Protein AF-0000000072570209 (afdb_homodimer)

Radius of gyration: 42.88 Å; Cα contacts (8 Å, |Δi|>4): 3828; chains: 2; bounding box: 96×128×105 Å

pLDDT: mean 92.0, std 7.82, range [33.78, 98.81]

Sequence (1738 aa):
MKIVKKRIYEGKNIYSHKKCIRIDVDLEGYSEIPSKKIPNFNFNIVEILPELKKHRCGIDEEGGFVKRLEEGTYLAHICEHCIIAIQNILGMDVSYGKAREIKGELYYIIVQYEYENTAIEIINLAVDLINSLIKSSPINFNGRLQEIKQTLQRETIGPSTKSICDAAKNYGLPVTELGKSGIYQIGYGKQGRIIEAAISNKTNCVGVDISCDKFLTKQLLDIQNIPVAEGRKVFNIIGLLREAEFIGYPVVIKPQYGNKGKGVMLNLKNEKELIKAYTSLLKITKDIIIEKYVKGNDYRICVVDYKVVAASLRVVPFVIGDGKSNIKALINILNNDPLRGQDHEKPLTTIKFDKELCNCLYRQNMSLDYIPNKGEKVILRENANLSTGGIAVDCTDDVCDENIDYCIRAAKALGLDICGVDICTEDISIPINKQNGIVMEVNAAPGIRMHHFPSQGKKRDVGKAIVDMLYEGRPSNIPVISVTGTNGKTTTTRMIGHVLKMMGMTTGITSTDGIYINDKCIHKGDDSGFNSAKTLLLNRDVEAVVLETARGGLVRRGLAYDLADVAVITNITNDHLGLDGIDSMEDLMFVKSLVGEEVKKNGYTVINADDKYSKRILDRISCEKIYFSKSKDNELIKENINNGKIAVFIEDNNICVINNHRKYLIISIDELPISYNGILTYNIENAMAACAALVGLNIDYCMISKGFSDFMPCDDNEGRFNMFEYYGRKVILDYGHNIEGYKAVLSCINKLKTKNRLIGVVGVPGDRQDNVIKEIGEICCEYLDEIIIKEDKDRRGRSIGEVSQLLKISILKNSNKKNVKVYLDEVDALEYAIKISKKDDIIIVFYENIEPLLNYINNNEQERINKMSMKIVKKRIYEGKNIYSHKKCIRIDVDLEGYSEIPSKKIPNFNFNIVEILPELKKHRCGIDEEGGFVKRLEEGTYLAHICEHCIIAIQNILGMDVSYGKAREIKGELYYIIVQYEYENTAIEIINLAVDLINSLIKSSPINFNGRLQEIKQTLQRETIGPSTKSICDAAKNYGLPVTELGKSGIYQIGYGKQGRIIEAAISNKTNCVGVDISCDKFLTKQLLDIQNIPVAEGRKVFNIIGLLREAEFIGYPVVIKPQYGNKGKGVMLNLKNEKELIKAYTSLLKITKDIIIEKYVKGNDYRICVVDYKVVAASLRVVPFVIGDGKSNIKALINILNNDPLRGQDHEKPLTTIKFDKELCNCLYRQNMSLDYIPNKGEKVILRENANLSTGGIAVDCTDDVCDENIDYCIRAAKALGLDICGVDICTEDISIPINKQNGIVMEVNAAPGIRMHHFPSQGKKRDVGKAIVDMLYEGRPSNIPVISVTGTNGKTTTTRMIGHVLKMMGMTTGITSTDGIYINDKCIHKGDDSGFNSAKTLLLNRDVEAVVLETARGGLVRRGLAYDLADVAVITNITNDHLGLDGIDSMEDLMFVKSLVGEEVKKNGYTVINADDKYSKRILDRISCEKIYFSKSKDNELIKENINNGKIAVFIEDNNICVINNHRKYLIISIDELPISYNGILTYNIENAMAACAALVGLNIDYCMISKGFSDFMPCDDNEGRFNMFEYYGRKVILDYGHNIEGYKAVLSCINKLKTKNRLIGVVGVPGDRQDNVIKEIGEICCEYLDEIIIKEDKDRRGRSIGEVSQLLKISILKNSNKKNVKVYLDEVDALEYAIKISKKDDIIIVFYENIEPLLNYINNNEQERINKMS

Nearest PDB structures (foldseek):
  7waf-assembly1_B  TM=9.397E-01  e=1.041E-94  Trichodesmium erythraeum IMS101
  7lgj-assembly1_A  TM=8.946E-01  e=3.922E-91  Synechocystis sp. PCC 6714
  7txv-assembly1_A  TM=8.573E-01  e=1.806E-90  Synechocystis sp. PCC 6714
  7lgm-assembly1_B  TM=8.767E-01  e=8.251E-58  Acinetobacter baylyi ADP1
  7ta5-assembly1_A  TM=8.025E-01  e=1.215E-44  Gloeothece citriformis

Structure (mmCIF, N/CA/C/O backbone):
data_AF-0000000072570209-model_v1
#
loop_
_entity.id
_entity.type
_entity.pdbx_description
1 polymer 'Cyanophycin synthetase'
#
loop_
_atom_site.group_PDB
_atom_site.id
_atom_site.type_symbol
_atom_site.label_atom_id
_atom_site.label_alt_id
_atom_site.label_comp_id
_atom_site.label_asym_id
_atom_site.label_entity_id
_atom_site.label_seq_id
_atom_site.pdbx_PDB_ins_code
_atom_site.Cartn_x
_atom_site.Cartn_y
_atom_site.Cartn_z
_atom_site.occupancy
_atom_site.B_iso_or_equiv
_atom_site.auth_seq_id
_atom_site.auth_comp_id
_atom_site.auth_asym_id
_atom_site.auth_atom_id
_atom_site.pdbx_PDB_model_num
ATOM 1 N N . MET A 1 1 ? 14.461 29.156 40.906 1 93.81 1 MET A N 1
ATOM 2 C CA . MET A 1 1 ? 13.984 29.438 39.562 1 93.81 1 MET A CA 1
ATOM 3 C C . MET A 1 1 ? 12.82 28.531 39.188 1 93.81 1 MET A C 1
ATOM 5 O O . MET A 1 1 ? 12.836 27.344 39.5 1 93.81 1 MET A O 1
ATOM 9 N N . LYS A 1 2 ? 11.727 29.078 38.625 1 94.81 2 LYS A N 1
ATOM 10 C CA . LYS A 1 2 ? 10.531 28.312 38.281 1 94.81 2 LYS A CA 1
ATOM 11 C C . LYS A 1 2 ? 10.094 28.609 36.844 1 94.81 2 LYS A C 1
ATOM 13 O O . LYS A 1 2 ? 10.07 29.781 36.438 1 94.81 2 LYS A O 1
ATOM 18 N N . ILE A 1 3 ? 9.82 27.531 36.156 1 94.56 3 ILE A N 1
ATOM 19 C CA . ILE A 1 3 ? 9.328 27.703 34.781 1 94.56 3 ILE A CA 1
ATOM 20 C C . ILE A 1 3 ? 7.855 28.109 34.812 1 94.56 3 ILE A C 1
ATOM 22 O O . ILE A 1 3 ? 7.027 27.422 35.406 1 94.56 3 ILE A O 1
ATOM 26 N N . VAL A 1 4 ? 7.527 29.188 34.188 1 93.56 4 VAL A N 1
ATOM 27 C CA . VAL A 1 4 ? 6.172 29.734 34.188 1 93.56 4 VAL A CA 1
ATOM 28 C C . VAL A 1 4 ? 5.449 29.328 32.906 1 93.56 4 VAL A C 1
ATOM 30 O O . VAL A 1 4 ? 4.242 29.078 32.906 1 93.56 4 VAL A O 1
ATOM 33 N N . LYS A 1 5 ? 6.133 29.422 31.844 1 92.75 5 LYS A N 1
ATOM 34 C CA . LYS A 1 5 ? 5.539 29.172 30.531 1 92.75 5 LYS A CA 1
ATOM 35 C C . LYS A 1 5 ? 6.566 28.594 29.562 1 92.75 5 LYS A C 1
ATOM 37 O O . LYS A 1 5 ? 7.758 28.906 29.656 1 92.75 5 LYS A O 1
ATOM 42 N N . LYS A 1 6 ? 6.129 27.703 28.781 1 93.5 6 LYS A N 1
ATOM 43 C CA . LYS A 1 6 ? 6.957 27.141 27.703 1 93.5 6 LYS A CA 1
ATOM 44 C C . LYS A 1 6 ? 6.309 27.359 26.344 1 93.5 6 LYS A C 1
ATOM 46 O O . LYS A 1 6 ? 5.094 27.234 26.203 1 93.5 6 LYS A O 1
ATOM 51 N N . ARG A 1 7 ? 7.012 27.781 25.344 1 93.5 7 ARG A N 1
ATOM 52 C CA . ARG A 1 7 ? 6.582 27.906 23.953 1 93.5 7 ARG A CA 1
ATOM 53 C C . ARG A 1 7 ? 7.543 27.172 23.016 1 93.5 7 ARG A C 1
ATOM 55 O O . ARG A 1 7 ? 8.758 27.391 23.078 1 93.5 7 ARG A O 1
ATOM 62 N N . ILE A 1 8 ? 6.957 26.344 22.266 1 93.94 8 ILE A N 1
ATOM 63 C CA . ILE A 1 8 ? 7.777 25.562 21.344 1 93.94 8 ILE A CA 1
ATOM 64 C C . ILE A 1 8 ? 7.629 26.125 19.938 1 93.94 8 ILE A C 1
ATOM 66 O O . ILE A 1 8 ? 6.512 26.281 19.438 1 93.94 8 ILE A O 1
ATOM 70 N N . TYR A 1 9 ? 8.688 26.453 19.266 1 94.88 9 TYR A N 1
ATOM 71 C CA . TYR A 1 9 ? 8.727 26.891 17.875 1 94.88 9 TYR A CA 1
ATOM 72 C C . TYR A 1 9 ? 9.281 25.797 16.969 1 94.88 9 TYR A C 1
ATOM 74 O O . TYR A 1 9 ? 10.5 25.609 16.906 1 94.88 9 TYR A O 1
ATOM 82 N N . GLU A 1 10 ? 8.469 25.188 16.219 1 91.31 10 GLU A N 1
ATOM 83 C CA . GLU A 1 10 ? 8.844 24.047 15.375 1 91.31 10 GLU A CA 1
ATOM 84 C C . GLU A 1 10 ? 9.438 24.516 14.047 1 91.31 10 GLU A C 1
ATOM 86 O O . GLU A 1 10 ? 10.094 23.75 13.344 1 91.31 10 GLU A O 1
ATOM 91 N N . GLY A 1 11 ? 9.18 25.781 13.68 1 89.44 11 GLY A N 1
ATOM 92 C CA . GLY A 1 11 ? 9.688 26.359 12.445 1 89.44 11 GLY A CA 1
ATOM 93 C C . GLY A 1 11 ? 10.438 27.656 12.664 1 89.44 11 GLY A C 1
ATOM 94 O O . GLY A 1 11 ? 10.836 27.969 13.789 1 89.44 11 GLY A O 1
ATOM 95 N N . LYS A 1 12 ? 10.594 28.344 11.578 1 93.75 12 LYS A N 1
ATOM 96 C CA . LYS A 1 12 ? 11.227 29.656 11.664 1 93.75 12 LYS A CA 1
ATOM 97 C C . LYS A 1 12 ? 10.398 30.625 12.5 1 93.75 12 LYS A C 1
ATOM 99 O O . LYS A 1 12 ? 9.172 30.609 12.438 1 93.75 12 LYS A O 1
ATOM 104 N N . ASN A 1 13 ? 11.078 31.297 13.305 1 93.69 13 ASN A N 1
ATOM 105 C CA . ASN A 1 13 ? 10.375 32.156 14.242 1 93.69 13 ASN A CA 1
ATOM 106 C C . ASN A 1 13 ? 11.094 33.5 14.414 1 93.69 13 ASN A C 1
ATOM 108 O O . ASN A 1 13 ? 12.078 33.781 13.727 1 93.69 13 ASN A O 1
ATOM 112 N N . ILE A 1 14 ? 10.578 34.312 15.289 1 91.81 14 ILE A N 1
ATOM 113 C CA . ILE A 1 14 ? 11.039 35.719 15.406 1 91.81 14 ILE A CA 1
ATOM 114 C C . ILE A 1 14 ? 12.383 35.75 16.125 1 91.81 14 ILE A C 1
ATOM 116 O O . ILE A 1 14 ? 13.102 36.75 16.062 1 91.81 14 ILE A O 1
ATOM 120 N N . TYR A 1 15 ? 12.773 34.625 16.766 1 91.31 15 TYR A N 1
ATOM 121 C CA . TYR A 1 15 ? 14.016 34.625 17.516 1 91.31 15 TYR A CA 1
ATOM 122 C C . TYR A 1 15 ? 15.148 34 16.703 1 91.31 15 TYR A C 1
ATOM 124 O O . TYR A 1 15 ? 16.312 34.375 16.859 1 91.31 15 TYR A O 1
ATOM 132 N N . SER A 1 16 ? 14.734 33.031 15.961 1 90.94 16 SER A N 1
ATOM 133 C CA . SER A 1 16 ? 15.734 32.312 15.211 1 90.94 16 SER A CA 1
ATOM 134 C C . SER A 1 16 ? 15.117 31.625 13.984 1 90.94 16 SER A C 1
ATOM 136 O O . SER A 1 16 ? 13.93 31.312 13.977 1 90.94 16 SER A O 1
ATOM 138 N N . HIS A 1 17 ? 15.953 31.375 12.984 1 90.25 17 HIS A N 1
ATOM 139 C CA . HIS A 1 17 ? 15.508 30.641 11.805 1 90.25 17 HIS A CA 1
ATOM 140 C C . HIS A 1 17 ? 15.633 29.141 12.023 1 90.25 17 HIS A C 1
ATOM 142 O O . HIS A 1 17 ? 15.383 28.359 11.102 1 90.25 17 HIS A O 1
ATOM 148 N N . LYS A 1 18 ? 15.953 28.781 13.258 1 91.06 18 LYS A N 1
ATOM 149 C CA . LYS A 1 18 ? 16.031 27.391 13.672 1 91.06 18 LYS A CA 1
ATOM 150 C C . LYS A 1 18 ? 14.922 27.047 14.664 1 91.06 18 LYS A C 1
ATOM 152 O O . LYS A 1 18 ? 14.234 27.938 15.164 1 91.06 18 LYS A O 1
ATOM 157 N N . LYS A 1 19 ? 14.773 25.766 14.906 1 92.31 19 LYS A N 1
ATOM 158 C CA . LYS A 1 19 ? 13.844 25.328 15.945 1 92.31 19 LYS A CA 1
ATOM 159 C C . LYS A 1 19 ? 14.312 25.781 17.328 1 92.31 19 LYS A C 1
ATOM 161 O O . LYS A 1 19 ? 15.492 25.625 17.672 1 92.31 19 LYS A O 1
ATOM 166 N N . CYS A 1 20 ? 13.43 26.344 18.094 1 95.81 20 CYS A N 1
ATOM 167 C CA . CYS A 1 20 ? 13.797 26.812 19.422 1 95.81 20 CYS A CA 1
ATOM 168 C C . CYS A 1 20 ? 12.664 26.594 20.422 1 95.81 20 CYS A C 1
ATOM 170 O O . CYS A 1 20 ? 11.531 26.328 20.031 1 95.81 20 CYS A O 1
ATOM 172 N N . ILE A 1 21 ? 13.023 26.625 21.625 1 96.5 21 ILE A N 1
ATOM 173 C CA . ILE A 1 21 ? 12.062 26.594 22.734 1 96.5 21 ILE A CA 1
ATOM 174 C C . ILE A 1 21 ? 12.281 27.828 23.625 1 96.5 21 ILE A C 1
ATOM 176 O O . ILE A 1 21 ? 13.406 28.141 23.984 1 96.5 21 ILE A O 1
ATOM 180 N N . ARG A 1 22 ? 11.227 28.547 23.859 1 95.81 22 ARG A N 1
ATOM 181 C CA . ARG A 1 22 ? 11.258 29.656 24.812 1 95.81 22 ARG A CA 1
ATOM 182 C C . ARG A 1 22 ? 10.641 29.25 26.141 1 95.81 22 ARG A C 1
ATOM 184 O O . ARG A 1 22 ? 9.539 28.688 26.172 1 95.81 22 ARG A O 1
ATOM 191 N N . ILE A 1 23 ? 11.391 29.5 27.172 1 96.31 23 ILE A N 1
ATOM 192 C CA . ILE A 1 23 ? 10.828 29.281 28.5 1 96.31 23 ILE A CA 1
ATOM 193 C C . ILE A 1 23 ? 10.836 30.594 29.281 1 96.31 23 ILE A C 1
ATOM 195 O O . ILE A 1 23 ? 11.805 31.359 29.219 1 96.31 23 ILE A O 1
ATOM 199 N N . ASP A 1 24 ? 9.734 30.875 29.844 1 95.69 24 ASP A N 1
ATOM 200 C CA . ASP A 1 24 ? 9.656 31.969 30.797 1 95.69 24 ASP A CA 1
ATOM 201 C C . ASP A 1 24 ? 9.906 31.484 32.219 1 95.69 24 ASP A C 1
ATOM 203 O O . ASP A 1 24 ? 9.266 30.547 32.688 1 95.69 24 ASP A O 1
ATOM 207 N N . VAL A 1 25 ? 10.867 32.156 32.844 1 96.06 25 VAL A N 1
ATOM 208 C CA . VAL A 1 25 ? 11.25 31.688 34.156 1 96.06 25 VAL A CA 1
ATOM 209 C C . VAL A 1 25 ? 11.133 32.812 35.188 1 96.06 25 VAL A C 1
ATOM 211 O O . VAL A 1 25 ? 11.383 33.969 34.844 1 96.06 25 VAL A O 1
ATOM 214 N N . ASP A 1 26 ? 10.633 32.438 36.281 1 96.56 26 ASP A N 1
ATOM 215 C CA . ASP A 1 26 ? 10.664 33.312 37.469 1 96.56 26 ASP A CA 1
ATOM 216 C C . ASP A 1 26 ? 11.906 33.031 38.312 1 96.56 26 ASP A C 1
ATOM 218 O O . ASP A 1 26 ? 12.086 31.922 38.812 1 96.56 26 ASP A O 1
ATOM 222 N N . LEU A 1 27 ? 12.781 34.062 38.5 1 95.25 27 LEU A N 1
ATOM 223 C CA . LEU A 1 27 ? 14.055 33.844 39.188 1 95.25 27 LEU A CA 1
ATOM 224 C C . LEU A 1 27 ? 13.875 33.906 40.688 1 95.25 27 LEU A C 1
ATOM 226 O O . LEU A 1 27 ? 14.82 33.688 41.438 1 95.25 27 LEU A O 1
ATOM 230 N N . GLU A 1 28 ? 12.703 34.156 41.125 1 93.38 28 GLU A N 1
ATOM 231 C CA . GLU A 1 28 ? 12.281 34.062 42.5 1 93.38 28 GLU A CA 1
ATOM 232 C C . GLU A 1 28 ? 13.234 34.812 43.438 1 93.38 28 GLU A C 1
ATOM 234 O O . GLU A 1 28 ? 13.711 34.281 44.438 1 93.38 28 GLU A O 1
ATOM 239 N N . GLY A 1 29 ? 13.609 36 43.094 1 91.75 29 GLY A N 1
ATOM 240 C CA . GLY A 1 29 ? 14.383 36.875 43.969 1 91.75 29 GLY A CA 1
ATOM 241 C C . GLY A 1 29 ? 15.859 36.906 43.594 1 91.75 29 GLY A C 1
ATOM 242 O O . GLY A 1 29 ? 16.641 37.656 44.219 1 91.75 29 GLY A O 1
ATOM 243 N N . TYR A 1 30 ? 16.312 36.25 42.625 1 92.81 30 TYR A N 1
ATOM 244 C CA . TYR A 1 30 ? 17.734 36.188 42.281 1 92.81 30 TYR A CA 1
ATOM 245 C C . TYR A 1 30 ? 18.047 37.031 41.062 1 92.81 30 TYR A C 1
ATOM 247 O O . TYR A 1 30 ? 19.125 36.875 40.469 1 92.81 30 TYR A O 1
ATOM 255 N N . SER A 1 31 ? 17.172 37.844 40.625 1 90.19 31 SER A N 1
ATOM 256 C CA . SER A 1 31 ? 17.375 38.625 39.406 1 90.19 31 SER A CA 1
ATOM 257 C C . SER A 1 31 ? 18.562 39.562 39.531 1 90.19 31 SER A C 1
ATOM 259 O O . SER A 1 31 ? 19.219 39.875 38.531 1 90.19 31 SER A O 1
ATOM 261 N N . GLU A 1 32 ? 18.922 39.938 40.719 1 88.5 32 GLU A N 1
ATOM 262 C CA . GLU A 1 32 ? 20 40.906 40.906 1 88.5 32 GLU A CA 1
ATOM 263 C C . GLU A 1 32 ? 21.172 40.25 41.656 1 88.5 32 GLU A C 1
ATOM 265 O O . GLU A 1 32 ? 22.047 40.969 42.156 1 88.5 32 GLU A O 1
ATOM 270 N N . ILE A 1 33 ? 21.203 39.031 41.719 1 92.88 33 ILE A N 1
ATOM 271 C CA . ILE A 1 33 ? 22.281 38.344 42.406 1 92.88 33 ILE A CA 1
ATOM 272 C C . ILE A 1 33 ? 23.188 37.656 41.375 1 92.88 33 ILE A C 1
ATOM 274 O O . ILE A 1 33 ? 22.797 36.656 40.781 1 92.88 33 ILE A O 1
ATOM 278 N N . PRO A 1 34 ? 24.328 38.188 41.25 1 93.56 34 PRO A N 1
ATOM 279 C CA . PRO A 1 34 ? 25.266 37.562 40.344 1 93.56 34 PRO A CA 1
ATOM 280 C C . PRO A 1 34 ? 25.797 36.219 40.844 1 93.56 34 PRO A C 1
ATOM 282 O O . PRO A 1 34 ? 25.719 35.938 42.062 1 93.56 34 PRO A O 1
ATOM 285 N N . SER A 1 35 ? 26.234 35.406 39.969 1 92.94 35 SER A N 1
ATOM 286 C CA . SER A 1 35 ? 26.688 34.062 40.281 1 92.94 35 SER A CA 1
ATOM 287 C C . SER A 1 35 ? 27.781 34.094 41.344 1 92.94 35 SER A C 1
ATOM 289 O O . SER A 1 35 ? 27.859 33.188 42.188 1 92.94 35 SER A O 1
ATOM 291 N N . LYS A 1 36 ? 28.609 35.094 41.312 1 92.06 36 LYS A N 1
ATOM 292 C CA . LYS A 1 36 ? 29.75 35.156 42.25 1 92.06 36 LYS A CA 1
ATOM 293 C C . LYS A 1 36 ? 29.281 35.312 43.688 1 92.06 36 LYS A C 1
ATOM 295 O O . LYS A 1 36 ? 30.016 35 44.625 1 92.06 36 LYS A O 1
ATOM 300 N N . LYS A 1 37 ? 28.141 35.781 43.875 1 93.88 37 LYS A N 1
ATOM 301 C CA . LYS A 1 37 ? 27.609 36.031 45.219 1 93.88 37 LYS A CA 1
ATOM 302 C C . LYS A 1 37 ? 26.953 34.75 45.781 1 93.88 37 LYS A C 1
ATOM 304 O O . LYS A 1 37 ? 26.594 34.719 46.969 1 93.88 37 LYS A O 1
ATOM 309 N N . ILE A 1 38 ? 26.75 33.844 45 1 93.38 38 ILE A N 1
ATOM 310 C CA . ILE A 1 38 ? 26.188 32.594 45.438 1 93.38 38 ILE A CA 1
ATOM 311 C C . ILE A 1 38 ? 27.312 31.656 45.875 1 93.38 38 ILE A C 1
ATOM 313 O O . ILE A 1 38 ? 28.188 31.297 45.094 1 93.38 38 ILE A O 1
ATOM 317 N N . PRO A 1 39 ? 27.359 31.234 47.062 1 91.75 39 PRO A N 1
ATOM 318 C CA . PRO A 1 39 ? 28.469 30.453 47.594 1 91.75 39 PRO A CA 1
ATOM 319 C C . PRO A 1 39 ? 28.703 29.141 46.844 1 91.75 39 PRO A C 1
ATOM 321 O O . PRO A 1 39 ? 27.766 28.344 46.688 1 91.75 39 PRO A O 1
ATOM 324 N N . ASN A 1 40 ? 29.938 28.906 46.344 1 91.88 40 ASN A N 1
ATOM 325 C CA . ASN A 1 40 ? 30.438 27.672 45.75 1 91.88 40 ASN A CA 1
ATOM 326 C C . ASN A 1 40 ? 29.672 27.328 44.469 1 91.88 40 ASN A C 1
ATOM 328 O O . ASN A 1 40 ? 29.703 26.188 44 1 91.88 40 ASN A O 1
ATOM 332 N N . PHE A 1 41 ? 28.875 28.266 43.969 1 94.38 41 PHE A N 1
ATOM 333 C CA . PHE A 1 41 ? 28.031 28.016 42.812 1 94.38 41 PHE A CA 1
ATOM 334 C C . PHE A 1 41 ? 28.859 27.797 41.562 1 94.38 41 PHE A C 1
ATOM 336 O O . PHE A 1 41 ? 28.672 26.812 40.844 1 94.38 41 PHE A O 1
ATOM 343 N N . ASN A 1 42 ? 29.812 28.688 41.344 1 93.94 42 ASN A N 1
ATOM 344 C CA . ASN A 1 42 ? 30.609 28.672 40.125 1 93.94 42 ASN A CA 1
ATOM 345 C C . ASN A 1 42 ? 31.453 27.406 40.031 1 93.94 42 ASN A C 1
ATOM 347 O O . ASN A 1 42 ? 31.5 26.766 38.969 1 93.94 42 ASN A O 1
ATOM 351 N N . PHE A 1 43 ? 31.969 27.016 41.125 1 93.19 43 PHE A N 1
ATOM 352 C CA . PHE A 1 43 ? 32.812 25.844 41.125 1 93.19 43 PHE A CA 1
ATOM 353 C C . PHE A 1 43 ? 32 24.578 40.906 1 93.19 43 PHE A C 1
ATOM 355 O O . PHE A 1 43 ? 32.375 23.734 40.062 1 93.19 43 PHE A O 1
ATOM 362 N N . ASN A 1 44 ? 30.938 24.438 41.562 1 94.69 44 ASN A N 1
ATOM 363 C CA . ASN A 1 44 ? 30.125 23.234 41.531 1 94.69 44 ASN A CA 1
ATOM 364 C C . ASN A 1 44 ? 29.484 23.031 40.156 1 94.69 44 ASN A C 1
ATOM 366 O O . ASN A 1 44 ? 29.406 21.906 39.656 1 94.69 44 ASN A O 1
ATOM 370 N N . ILE A 1 45 ? 28.984 24.094 39.531 1 95.12 45 ILE A N 1
ATOM 371 C CA . ILE A 1 45 ? 28.281 23.969 38.25 1 95.12 45 ILE A CA 1
ATOM 372 C C . ILE A 1 45 ? 29.266 23.547 37.156 1 95.12 45 ILE A C 1
ATOM 374 O O . ILE A 1 45 ? 28.922 22.75 36.281 1 95.12 45 ILE A O 1
ATOM 378 N N . VAL A 1 46 ? 30.516 24.016 37.219 1 94.38 46 VAL A N 1
ATOM 379 C CA . VAL A 1 46 ? 31.531 23.688 36.219 1 94.38 46 VAL A CA 1
ATOM 380 C C . VAL A 1 46 ? 32.031 22.266 36.438 1 94.38 46 VAL A C 1
ATOM 382 O O . VAL A 1 46 ? 32.344 21.562 35.469 1 94.38 46 VAL A O 1
ATOM 385 N N . GLU A 1 47 ? 32 21.812 37.594 1 93.19 47 GLU A N 1
ATOM 386 C CA . GLU A 1 47 ? 32.438 20.453 37.906 1 93.19 47 GLU A CA 1
ATOM 387 C C . GLU A 1 47 ? 31.406 19.438 37.375 1 93.19 47 GLU A C 1
ATOM 389 O O . GLU A 1 47 ? 31.766 18.375 36.875 1 93.19 47 GLU A O 1
ATOM 394 N N . ILE A 1 48 ? 30.172 19.781 37.562 1 94.12 48 ILE A N 1
ATOM 395 C CA . ILE A 1 48 ? 29.094 18.891 37.156 1 94.12 48 ILE A CA 1
ATOM 396 C C . ILE A 1 48 ? 28.969 18.906 35.625 1 94.12 48 ILE A C 1
ATOM 398 O O . ILE A 1 48 ? 28.688 17.891 35 1 94.12 48 ILE A O 1
ATOM 402 N N . LEU A 1 49 ? 29.172 20.156 35 1 95.12 49 LEU A N 1
ATOM 403 C CA . LEU A 1 49 ? 29.062 20.328 33.562 1 95.12 49 LEU A CA 1
ATOM 404 C C . LEU A 1 49 ? 30.375 20.875 32.969 1 95.12 49 LEU A C 1
ATOM 406 O O . LEU A 1 49 ? 30.453 22.031 32.594 1 95.12 49 LEU A O 1
ATOM 410 N N . PRO A 1 50 ? 31.25 20.031 32.781 1 92.19 50 PRO A N 1
ATOM 411 C CA . PRO A 1 50 ? 32.562 20.484 32.281 1 92.19 50 PRO A CA 1
ATOM 412 C C . PRO A 1 50 ? 32.469 21.078 30.891 1 92.19 50 PRO A C 1
ATOM 414 O O . PRO A 1 50 ? 33.344 21.844 30.5 1 92.19 50 PRO A O 1
ATOM 417 N N . GLU A 1 51 ? 31.422 20.75 30.125 1 91.5 51 GLU A N 1
ATOM 418 C CA . GLU A 1 51 ? 31.234 21.266 28.781 1 91.5 51 GLU A CA 1
ATOM 419 C C . GLU A 1 51 ? 31.156 22.797 28.781 1 91.5 51 GLU A C 1
ATOM 421 O O . GLU A 1 51 ? 31.422 23.438 27.766 1 91.5 51 GLU A O 1
ATOM 426 N N . LEU A 1 52 ? 30.844 23.406 29.922 1 93.38 52 LEU A N 1
ATOM 427 C CA . LEU A 1 52 ? 30.719 24.859 30.047 1 93.38 52 LEU A CA 1
ATOM 428 C C . LEU A 1 52 ? 32.062 25.531 29.859 1 93.38 52 LEU A C 1
ATOM 430 O O . LEU A 1 52 ? 32.125 26.719 29.516 1 93.38 52 LEU A O 1
ATOM 434 N N . LYS A 1 53 ? 33.125 24.781 30.047 1 90.5 53 LYS A N 1
ATOM 435 C CA . LYS A 1 53 ? 34.469 25.328 29.875 1 90.5 53 LYS A CA 1
ATOM 436 C C . LYS A 1 53 ? 34.781 25.609 28.406 1 90.5 53 LYS A C 1
ATOM 438 O O . LYS A 1 53 ? 35.594 26.469 28.094 1 90.5 53 LYS A O 1
ATOM 443 N N . LYS A 1 54 ? 34.031 25 27.469 1 88.31 54 LYS A N 1
ATOM 444 C CA . LYS A 1 54 ? 34.25 25.156 26.031 1 88.31 54 LYS A CA 1
ATOM 445 C C . LYS A 1 54 ? 33.438 26.312 25.469 1 88.31 54 LYS A C 1
ATOM 447 O O . LYS A 1 54 ? 33.688 26.766 24.344 1 88.31 54 LYS A O 1
ATOM 452 N N . HIS A 1 55 ? 32.5 26.797 26.234 1 89.69 55 HIS A N 1
ATOM 453 C CA . HIS A 1 55 ? 31.609 27.844 25.75 1 89.69 55 HIS A CA 1
ATOM 454 C C . HIS A 1 55 ? 32.312 29.203 25.719 1 89.69 55 HIS A C 1
ATOM 456 O O . HIS A 1 55 ? 33.125 29.516 26.609 1 89.69 55 HIS A O 1
ATOM 462 N N . ARG A 1 56 ? 32.094 29.984 24.75 1 77.38 56 ARG A N 1
ATOM 463 C CA . ARG A 1 56 ? 32.812 31.234 24.531 1 77.38 56 ARG A CA 1
ATOM 464 C C . ARG A 1 56 ? 32 32.438 25.016 1 77.38 56 ARG A C 1
ATOM 466 O O . ARG A 1 56 ? 32.562 33.5 25.297 1 77.38 56 ARG A O 1
ATOM 473 N N . CYS A 1 57 ? 30.75 32.281 25.328 1 65.81 57 CYS A N 1
ATOM 474 C CA . CYS A 1 57 ? 29.797 33.219 25.891 1 65.81 57 CYS A CA 1
ATOM 475 C C . CYS A 1 57 ? 30.125 34.656 25.484 1 65.81 57 CYS A C 1
ATOM 477 O O . CYS A 1 57 ? 30.266 35.531 26.344 1 65.81 57 CYS A O 1
ATOM 479 N N . GLY A 1 58 ? 30.344 35.219 24.266 1 59.59 58 GLY A N 1
ATOM 480 C CA . GLY A 1 58 ? 30.531 36.594 23.781 1 59.59 58 GLY A CA 1
ATOM 481 C C . GLY A 1 58 ? 31.969 37.031 23.812 1 59.59 58 GLY A C 1
ATOM 482 O O . GLY A 1 58 ? 32.344 38.031 23.156 1 59.59 58 GLY A O 1
ATOM 483 N N . ILE A 1 59 ? 32.844 36.469 24.781 1 63.94 59 ILE A N 1
ATOM 484 C CA . ILE A 1 59 ? 34.219 36.906 24.875 1 63.94 59 ILE A CA 1
ATOM 485 C C . ILE A 1 59 ? 35.062 36.219 23.797 1 63.94 59 ILE A C 1
ATOM 487 O O . ILE A 1 59 ? 36.188 36.594 23.547 1 63.94 59 ILE A O 1
ATOM 491 N N . ASP A 1 60 ? 34.438 35.625 22.938 1 65.31 60 ASP A N 1
ATOM 492 C CA . ASP A 1 60 ? 35.031 35 21.75 1 65.31 60 ASP A CA 1
ATOM 493 C C . ASP A 1 60 ? 36.281 34.25 22.109 1 65.31 60 ASP A C 1
ATOM 495 O O . ASP A 1 60 ? 37.281 34.312 21.375 1 65.31 60 ASP A O 1
ATOM 499 N N . GLU A 1 61 ? 36.625 33.875 23.391 1 72.31 61 GLU A N 1
ATOM 500 C CA . GLU A 1 61 ? 37.75 33 23.75 1 72.31 61 GLU A CA 1
ATOM 501 C C . GLU A 1 61 ? 37.25 31.703 24.375 1 72.31 61 GLU A C 1
ATOM 503 O O . GLU A 1 61 ? 36.125 31.641 24.891 1 72.31 61 GLU A O 1
ATOM 508 N N . GLU A 1 62 ? 38.094 30.672 24.172 1 77.75 62 GLU A N 1
ATOM 509 C CA . GLU A 1 62 ? 37.812 29.406 24.844 1 77.75 62 GLU A CA 1
ATOM 510 C C . GLU A 1 62 ? 37.75 29.578 26.359 1 77.75 62 GLU A C 1
ATOM 512 O O . GLU A 1 62 ? 38.656 30.203 26.938 1 77.75 62 GLU A O 1
ATOM 517 N N . GLY A 1 63 ? 36.656 29.203 27 1 80.38 63 GLY A N 1
ATOM 518 C CA . GLY A 1 63 ? 36.5 29.359 28.438 1 80.38 63 GLY A CA 1
ATOM 519 C C . GLY A 1 63 ? 35.812 30.656 28.828 1 80.38 63 GLY A C 1
ATOM 520 O O . GLY A 1 63 ? 35.781 31.016 30 1 80.38 63 GLY A O 1
ATOM 521 N N . GLY A 1 64 ? 35.438 31.359 27.875 1 86.12 64 GLY A N 1
ATOM 522 C CA . GLY A 1 64 ? 34.844 32.688 28.109 1 86.12 64 GLY A CA 1
ATOM 523 C C . GLY A 1 64 ? 33.688 32.656 29.078 1 86.12 64 GLY A C 1
ATOM 524 O O . GLY A 1 64 ? 33.531 33.562 29.891 1 86.12 64 GLY A O 1
ATOM 525 N N . PHE A 1 65 ? 32.844 31.703 29.062 1 90.69 65 PHE A N 1
ATOM 526 C CA . PHE A 1 65 ? 31.688 31.609 29.938 1 90.69 65 PHE A CA 1
ATOM 527 C C . PHE A 1 65 ? 32.125 31.438 31.391 1 90.69 65 PHE A C 1
ATOM 529 O O . PHE A 1 65 ? 31.516 32 32.281 1 90.69 65 PHE A O 1
ATOM 536 N N . VAL A 1 66 ? 33.125 30.641 31.609 1 90.75 66 VAL A N 1
ATOM 537 C CA . VAL A 1 66 ? 33.625 30.422 32.969 1 90.75 66 VAL A CA 1
ATOM 538 C C . VAL A 1 66 ? 34.188 31.734 33.531 1 90.75 66 VAL A C 1
ATOM 540 O O . VAL A 1 66 ? 34 32 34.719 1 90.75 66 VAL A O 1
ATOM 543 N N . LYS A 1 67 ? 34.844 32.469 32.719 1 90.62 67 LYS A N 1
ATOM 544 C CA . LYS A 1 67 ? 35.312 33.781 33.125 1 90.62 67 LYS A CA 1
ATOM 545 C C . LYS A 1 67 ? 34.156 34.688 33.531 1 90.62 67 LYS A C 1
ATOM 547 O O . LYS A 1 67 ? 34.25 35.438 34.531 1 90.62 67 LYS A O 1
ATOM 552 N N . ARG A 1 68 ? 33.125 34.625 32.781 1 91.12 68 ARG A N 1
ATOM 553 C CA . ARG A 1 68 ? 31.922 35.406 33.062 1 91.12 68 ARG A CA 1
ATOM 554 C C . ARG A 1 68 ? 31.297 34.938 34.375 1 91.12 68 ARG A C 1
ATOM 556 O O . ARG A 1 68 ? 30.719 35.781 35.094 1 91.12 68 ARG A O 1
ATOM 563 N N . LEU A 1 69 ? 31.344 33.75 34.656 1 91.81 69 LEU A N 1
ATOM 564 C CA . LEU A 1 69 ? 30.828 33.219 35.906 1 91.81 69 LEU A CA 1
ATOM 565 C C . LEU A 1 69 ? 31.594 33.812 37.094 1 91.81 69 LEU A C 1
ATOM 567 O O . LEU A 1 69 ? 30.984 34.188 38.094 1 91.81 69 LEU A O 1
ATOM 571 N N . GLU A 1 70 ? 32.875 33.875 36.875 1 89.94 70 GLU A N 1
ATOM 572 C CA . GLU A 1 70 ? 33.719 34.406 37.938 1 89.94 70 GLU A CA 1
ATOM 573 C C . GLU A 1 70 ? 33.5 35.906 38.156 1 89.94 70 GLU A C 1
ATOM 575 O O . GLU A 1 70 ? 33.531 36.375 39.281 1 89.94 70 GLU A O 1
ATOM 580 N N . GLU A 1 71 ? 33.312 36.625 37.094 1 91.38 71 GLU A N 1
ATOM 581 C CA . GLU A 1 71 ? 33.031 38.062 37.188 1 91.38 71 GLU A CA 1
ATOM 582 C C . GLU A 1 71 ? 31.641 38.281 37.75 1 91.38 71 GLU A C 1
ATOM 584 O O . GLU A 1 71 ? 31.391 39.312 38.375 1 91.38 71 GLU A O 1
ATOM 589 N N . GLY A 1 72 ? 30.812 37.375 37.469 1 90.94 72 GLY A N 1
ATOM 590 C CA . GLY A 1 72 ? 29.438 37.469 37.938 1 90.94 72 GLY A CA 1
ATOM 591 C C . GLY A 1 72 ? 28.453 37.625 36.781 1 90.94 72 GLY A C 1
ATOM 592 O O . GLY A 1 72 ? 28.5 38.594 36.031 1 90.94 72 GLY A O 1
ATOM 593 N N . THR A 1 73 ? 27.656 36.688 36.562 1 92 73 THR A N 1
ATOM 594 C CA . THR A 1 73 ? 26.578 36.719 35.594 1 92 73 THR A CA 1
ATOM 595 C C . THR A 1 73 ? 25.266 36.219 36.219 1 92 73 THR A C 1
ATOM 597 O O . THR A 1 73 ? 25.234 35.906 37.406 1 92 73 THR A O 1
ATOM 600 N N . TYR A 1 74 ? 24.219 36.281 35.5 1 91.88 74 TYR A N 1
ATOM 601 C CA . TYR A 1 74 ? 22.906 36.094 36.094 1 91.88 74 TYR A CA 1
ATOM 602 C C . TYR A 1 74 ? 22.359 34.688 35.781 1 91.88 74 TYR A C 1
ATOM 604 O O . TYR A 1 74 ? 22.812 34.031 34.844 1 91.88 74 TYR A O 1
ATOM 612 N N . LEU A 1 75 ? 21.438 34.344 36.562 1 94.75 75 LEU A N 1
ATOM 613 C CA . LEU A 1 75 ? 20.953 32.969 36.594 1 94.75 75 LEU A CA 1
ATOM 614 C C . LEU A 1 75 ? 20.328 32.594 35.219 1 94.75 75 LEU A C 1
ATOM 616 O O . LEU A 1 75 ? 20.484 31.469 34.781 1 94.75 75 LEU A O 1
ATOM 620 N N . ALA A 1 76 ? 19.578 33.469 34.594 1 94.94 76 ALA A N 1
ATOM 621 C CA . ALA A 1 76 ? 18.938 33.188 33.312 1 94.94 76 ALA A CA 1
ATOM 622 C C . ALA A 1 76 ? 19.969 32.844 32.25 1 94.94 76 ALA A C 1
ATOM 624 O O . ALA A 1 76 ? 19.766 31.938 31.438 1 94.94 76 ALA A O 1
ATOM 625 N N . HIS A 1 77 ? 20.984 33.562 32.281 1 94.69 77 HIS A N 1
ATOM 626 C CA . HIS A 1 77 ? 22.094 33.344 31.359 1 94.69 77 HIS A CA 1
ATOM 627 C C . HIS A 1 77 ? 22.781 32.031 31.641 1 94.69 77 HIS A C 1
ATOM 629 O O . HIS A 1 77 ? 23.141 31.297 30.703 1 94.69 77 HIS A O 1
ATOM 635 N N . ILE A 1 78 ? 22.969 31.781 32.875 1 95.56 78 ILE A N 1
ATOM 636 C CA . ILE A 1 78 ? 23.609 30.516 33.281 1 95.56 78 ILE A CA 1
ATOM 637 C C . ILE A 1 78 ? 22.734 29.344 32.812 1 95.56 78 ILE A C 1
ATOM 639 O O . ILE A 1 78 ? 23.25 28.359 32.312 1 95.56 78 ILE A O 1
ATOM 643 N N . CYS A 1 79 ? 21.469 29.453 33.031 1 96.69 79 CYS A N 1
ATOM 644 C CA . CYS A 1 79 ? 20.531 28.391 32.656 1 96.69 79 CYS A CA 1
ATOM 645 C C . CYS A 1 79 ? 20.594 28.141 31.141 1 96.69 79 CYS A C 1
ATOM 647 O O . CYS A 1 79 ? 20.578 26.984 30.703 1 96.69 79 CYS A O 1
ATOM 649 N N . GLU A 1 80 ? 20.641 29.188 30.375 1 96.19 80 GLU A N 1
ATOM 650 C CA . GLU A 1 80 ? 20.781 29.109 28.922 1 96.19 80 GLU A CA 1
ATOM 651 C C . GLU A 1 80 ? 21.953 28.219 28.531 1 96.19 80 GLU A C 1
ATOM 653 O O . GLU A 1 80 ? 21.797 27.281 27.75 1 96.19 80 GLU A O 1
ATOM 658 N N . HIS A 1 81 ? 23.031 28.453 29.109 1 95.56 81 HIS A N 1
ATOM 659 C CA . HIS A 1 81 ? 24.266 27.75 28.766 1 95.56 81 HIS A CA 1
ATOM 660 C C . HIS A 1 81 ? 24.234 26.328 29.297 1 95.56 81 HIS A C 1
ATOM 662 O O . HIS A 1 81 ? 24.797 25.422 28.672 1 95.56 81 HIS A O 1
ATOM 668 N N . CYS A 1 82 ? 23.625 26.141 30.438 1 96.94 82 CYS A N 1
ATOM 669 C CA . CYS A 1 82 ? 23.484 24.781 30.953 1 96.94 82 CYS A CA 1
ATOM 670 C C . CYS A 1 82 ? 22.688 23.906 29.984 1 96.94 82 CYS A C 1
ATOM 672 O O . CYS A 1 82 ? 23.078 22.766 29.719 1 96.94 82 CYS A O 1
ATOM 674 N N . ILE A 1 83 ? 21.578 24.438 29.469 1 97.44 83 ILE A N 1
ATOM 675 C CA . ILE A 1 83 ? 20.734 23.703 28.562 1 97.44 83 ILE A CA 1
ATOM 676 C C . ILE A 1 83 ? 21.516 23.328 27.297 1 97.44 83 ILE A C 1
ATOM 678 O O . ILE A 1 83 ? 21.469 22.188 26.844 1 97.44 83 ILE A O 1
ATOM 682 N N . ILE A 1 84 ? 22.234 24.25 26.719 1 96 84 ILE A N 1
ATOM 683 C CA . ILE A 1 84 ? 23.031 24.031 25.516 1 96 84 ILE A CA 1
ATOM 684 C C . ILE A 1 84 ? 24.109 22.984 25.797 1 96 84 ILE A C 1
ATOM 686 O O . ILE A 1 84 ? 24.312 22.062 25 1 96 84 ILE A O 1
ATOM 690 N N . ALA A 1 85 ? 24.766 23.141 26.953 1 95.44 85 ALA A N 1
ATOM 691 C CA . ALA A 1 85 ? 25.859 22.25 27.312 1 95.44 85 ALA A CA 1
ATOM 692 C C . ALA A 1 85 ? 25.359 20.797 27.438 1 95.44 85 ALA A C 1
ATOM 694 O O . ALA A 1 85 ? 26.031 19.875 26.984 1 95.44 85 ALA A O 1
ATOM 695 N N . ILE A 1 86 ? 24.25 20.656 28.047 1 96.75 86 ILE A N 1
ATOM 696 C CA . ILE A 1 86 ? 23.719 19.312 28.234 1 96.75 86 ILE A CA 1
ATOM 697 C C . ILE A 1 86 ? 23.359 18.719 26.875 1 96.75 86 ILE A C 1
ATOM 699 O O . ILE A 1 86 ? 23.609 17.531 26.641 1 96.75 86 ILE A O 1
ATOM 703 N N . GLN A 1 87 ? 22.719 19.453 25.969 1 95.75 87 GLN A N 1
ATOM 704 C CA . GLN A 1 87 ? 22.422 18.969 24.625 1 95.75 87 GLN A CA 1
ATOM 705 C C . GLN A 1 87 ? 23.703 18.562 23.891 1 95.75 87 GLN A C 1
ATOM 707 O O . GLN A 1 87 ? 23.734 17.547 23.219 1 95.75 87 GLN A O 1
ATOM 712 N N . ASN A 1 88 ? 24.75 19.344 24.109 1 93.31 88 ASN A N 1
ATOM 713 C CA . ASN A 1 88 ? 26.031 19.047 23.453 1 93.31 88 ASN A CA 1
ATOM 714 C C . ASN A 1 88 ? 26.656 17.766 24 1 93.31 88 ASN A C 1
ATOM 716 O O . ASN A 1 88 ? 27.25 16.984 23.25 1 93.31 88 ASN A O 1
ATOM 720 N N . ILE A 1 89 ? 26.594 17.594 25.219 1 92.44 89 ILE A N 1
ATOM 721 C CA . ILE A 1 89 ? 27.109 16.391 25.844 1 92.44 89 ILE A CA 1
ATOM 722 C C . ILE A 1 89 ? 26.422 15.164 25.25 1 92.44 89 ILE A C 1
ATOM 724 O O . ILE A 1 89 ? 27.062 14.117 25.078 1 92.44 89 ILE A O 1
ATOM 728 N N . LEU A 1 90 ? 25.203 15.328 24.953 1 90.69 90 LEU A N 1
ATOM 729 C CA . LEU A 1 90 ? 24.422 14.219 24.422 1 90.69 90 LEU A CA 1
ATOM 730 C C . LEU A 1 90 ? 24.609 14.102 22.906 1 90.69 90 LEU A C 1
ATOM 732 O O . LEU A 1 90 ? 23.953 13.281 22.25 1 90.69 90 LEU A O 1
ATOM 736 N N . GLY A 1 91 ? 25.375 14.938 22.297 1 86.94 91 GLY A N 1
ATOM 737 C CA . GLY A 1 91 ? 25.781 14.781 20.906 1 86.94 91 GLY A CA 1
ATOM 738 C C . GLY A 1 91 ? 25 15.656 19.953 1 86.94 91 GLY A C 1
ATOM 739 O O . GLY A 1 91 ? 25.156 15.555 18.734 1 86.94 91 GLY A O 1
ATOM 740 N N . MET A 1 92 ? 24.094 16.484 20.453 1 90.5 92 MET A N 1
ATOM 741 C CA . MET A 1 92 ? 23.312 17.375 19.578 1 90.5 92 MET A CA 1
ATOM 742 C C . MET A 1 92 ? 24.109 18.641 19.266 1 90.5 92 MET A C 1
ATOM 744 O O . MET A 1 92 ? 24.734 19.234 20.156 1 90.5 92 MET A O 1
ATOM 748 N N . ASP A 1 93 ? 24.078 18.984 18.062 1 88.62 93 ASP A N 1
ATOM 749 C CA . ASP A 1 93 ? 24.828 20.172 17.625 1 88.62 93 ASP A CA 1
ATOM 750 C C . ASP A 1 93 ? 23.953 21.422 17.688 1 88.62 93 ASP A C 1
ATOM 752 O O . ASP A 1 93 ? 23.375 21.844 16.688 1 88.62 93 ASP A O 1
ATOM 756 N N . VAL A 1 94 ? 23.797 21.969 18.828 1 92.88 94 VAL A N 1
ATOM 757 C CA . VAL A 1 94 ? 23.047 23.203 19.047 1 92.88 94 VAL A CA 1
ATOM 758 C C . VAL A 1 94 ? 23.953 24.266 19.641 1 92.88 94 VAL A C 1
ATOM 760 O O . VAL A 1 94 ? 24.875 23.953 20.391 1 92.88 94 VAL A O 1
ATOM 763 N N . SER A 1 95 ? 23.781 25.547 19.234 1 90.75 95 SER A N 1
ATOM 764 C CA . SER A 1 95 ? 24.672 26.594 19.703 1 90.75 95 SER A CA 1
ATOM 765 C C . SER A 1 95 ? 23.922 27.875 20.031 1 90.75 95 SER A C 1
ATOM 767 O O . SER A 1 95 ? 24.438 28.75 20.719 1 90.75 95 SER A O 1
ATOM 769 N N . TYR A 1 96 ? 22.703 27.953 19.594 1 92.88 96 TYR A N 1
ATOM 770 C CA . TYR A 1 96 ? 21.984 29.203 19.75 1 92.88 96 TYR A CA 1
ATOM 771 C C . TYR A 1 96 ? 21.25 29.266 21.078 1 92.88 96 TYR A C 1
ATOM 773 O O . TYR A 1 96 ? 20.625 28.281 21.484 1 92.88 96 TYR A O 1
ATOM 781 N N . GLY A 1 97 ? 21.328 30.453 21.719 1 93.12 97 GLY A N 1
ATOM 782 C CA . GLY A 1 97 ? 20.562 30.75 22.922 1 93.12 97 GLY A CA 1
ATOM 783 C C . GLY A 1 97 ? 20.594 32.219 23.297 1 93.12 97 GLY A C 1
ATOM 784 O O . GLY A 1 97 ? 21.5 32.938 22.891 1 93.12 97 GLY A O 1
ATOM 785 N N . LYS A 1 98 ? 19.547 32.625 23.984 1 93.69 98 LYS A N 1
ATOM 786 C CA . LYS A 1 98 ? 19.438 34 24.438 1 93.69 98 LYS A CA 1
ATOM 787 C C . LYS A 1 98 ? 18.562 34.094 25.688 1 93.69 98 LYS A C 1
ATOM 789 O O . LYS A 1 98 ? 17.562 33.375 25.812 1 93.69 98 LYS A O 1
ATOM 794 N N . ALA A 1 99 ? 19.031 34.906 26.609 1 94.12 99 ALA A N 1
ATOM 795 C CA . ALA A 1 99 ? 18.25 35.188 27.812 1 94.12 99 ALA A CA 1
ATOM 796 C C . ALA A 1 99 ? 17.984 36.688 27.953 1 94.12 99 ALA A C 1
ATOM 798 O O . ALA A 1 99 ? 18.891 37.5 27.797 1 94.12 99 ALA A O 1
ATOM 799 N N . ARG A 1 100 ? 16.766 37.062 28.172 1 92.56 100 ARG A N 1
ATOM 800 C CA . ARG A 1 100 ? 16.406 38.469 28.297 1 92.56 100 ARG A CA 1
ATOM 801 C C . ARG A 1 100 ? 15.398 38.688 29.422 1 92.56 100 ARG A C 1
ATOM 803 O O . ARG A 1 100 ? 14.586 37.781 29.719 1 92.56 100 ARG A O 1
ATOM 810 N N . GLU A 1 101 ? 15.453 39.844 29.922 1 92.12 101 GLU A N 1
ATOM 811 C CA . GLU A 1 101 ? 14.516 40.219 30.984 1 92.12 101 GLU A CA 1
ATOM 812 C C . GLU A 1 101 ? 13.156 40.594 30.406 1 92.12 101 GLU A C 1
ATOM 814 O O . GLU A 1 101 ? 13.086 41.281 29.375 1 92.12 101 GLU A O 1
ATOM 819 N N . ILE A 1 102 ? 12.117 40.094 30.969 1 89.38 102 ILE A N 1
ATOM 820 C CA . ILE A 1 102 ? 10.758 40.5 30.625 1 89.38 102 ILE A CA 1
ATOM 821 C C . ILE A 1 102 ? 10.312 41.656 31.531 1 89.38 102 ILE A C 1
ATOM 823 O O . ILE A 1 102 ? 10.047 42.75 31.078 1 89.38 102 ILE A O 1
ATOM 827 N N . LYS A 1 103 ? 10.172 41.312 32.875 1 87.56 103 LYS A N 1
ATOM 828 C CA . LYS A 1 103 ? 9.789 42.281 33.875 1 87.56 103 LYS A CA 1
ATOM 829 C C . LYS A 1 103 ? 10.156 41.781 35.281 1 87.56 103 LYS A C 1
ATOM 831 O O . LYS A 1 103 ? 9.703 40.719 35.688 1 87.56 103 LYS A O 1
ATOM 836 N N . GLY A 1 104 ? 10.938 42.562 35.875 1 89.88 104 GLY A N 1
ATOM 837 C CA . GLY A 1 104 ? 11.281 42.25 37.25 1 89.88 104 GLY A CA 1
ATOM 838 C C . GLY A 1 104 ? 12.031 40.906 37.375 1 89.88 104 GLY A C 1
ATOM 839 O O . GLY A 1 104 ? 13.109 40.75 36.781 1 89.88 104 GLY A O 1
ATOM 840 N N . GLU A 1 105 ? 11.328 40 38 1 92.25 105 GLU A N 1
ATOM 841 C CA . GLU A 1 105 ? 11.914 38.688 38.25 1 92.25 105 GLU A CA 1
ATOM 842 C C . GLU A 1 105 ? 11.68 37.75 37.062 1 92.25 105 GLU A C 1
ATOM 844 O O . GLU A 1 105 ? 12.25 36.656 37.031 1 92.25 105 GLU A O 1
ATOM 849 N N . LEU A 1 106 ? 10.938 38.281 36.125 1 94.12 106 LEU A N 1
ATOM 850 C CA . LEU A 1 106 ? 10.555 37.406 35 1 94.12 106 LEU A CA 1
ATOM 851 C C . LEU A 1 106 ? 11.516 37.594 33.844 1 94.12 106 LEU A C 1
ATOM 853 O O . LEU A 1 106 ? 11.75 38.688 33.375 1 94.12 106 LEU A O 1
ATOM 857 N N . TYR A 1 107 ? 12.117 36.469 33.469 1 95.44 107 TYR A N 1
ATOM 858 C CA . TYR A 1 107 ? 13.023 36.406 32.312 1 95.44 107 TYR A CA 1
ATOM 859 C C . TYR A 1 107 ? 12.57 35.375 31.312 1 95.44 107 TYR A C 1
ATOM 861 O O . TYR A 1 107 ? 11.828 34.438 31.656 1 95.44 107 TYR A O 1
ATOM 869 N N . TYR A 1 108 ? 12.898 35.562 30.047 1 94.5 108 TYR A N 1
ATOM 870 C CA . TYR A 1 108 ? 12.719 34.469 29.109 1 94.5 108 TYR A CA 1
ATOM 871 C C . TYR A 1 108 ? 14.055 33.938 28.594 1 94.5 108 TYR A C 1
ATOM 873 O O . TYR A 1 108 ? 15.023 34.719 28.516 1 94.5 108 TYR A O 1
ATOM 881 N N . ILE A 1 109 ? 14.148 32.656 28.422 1 96.5 109 ILE A N 1
ATOM 882 C CA . ILE A 1 109 ? 15.297 31.969 27.844 1 96.5 109 ILE A CA 1
ATOM 883 C C . ILE A 1 109 ? 14.891 31.266 26.562 1 96.5 109 ILE A C 1
ATOM 885 O O . ILE A 1 109 ? 13.922 30.5 26.547 1 96.5 109 ILE A O 1
ATOM 889 N N . ILE A 1 110 ? 15.523 31.594 25.438 1 96.56 110 ILE A N 1
ATOM 890 C CA . ILE A 1 110 ? 15.281 30.922 24.172 1 96.56 110 ILE A CA 1
ATOM 891 C C . ILE A 1 110 ? 16.5 30.094 23.797 1 96.56 110 ILE A C 1
ATOM 893 O O . ILE A 1 110 ? 17.641 30.562 23.875 1 96.56 110 ILE A O 1
ATOM 897 N N . VAL A 1 111 ? 16.25 28.781 23.5 1 97 111 VAL A N 1
ATOM 898 C CA . VAL A 1 111 ? 17.359 27.906 23.156 1 97 111 VAL A CA 1
ATOM 899 C C . VAL A 1 111 ? 17 27.062 21.938 1 97 111 VAL A C 1
ATOM 901 O O . VAL A 1 111 ? 15.844 26.641 21.797 1 97 111 VAL A O 1
ATOM 904 N N . GLN A 1 112 ? 18 26.891 21.094 1 96.25 112 GLN A N 1
ATOM 905 C CA . GLN A 1 112 ? 17.859 25.969 19.984 1 96.25 112 GLN A CA 1
ATOM 906 C C . GLN A 1 112 ? 17.703 24.531 20.469 1 96.25 112 GLN A C 1
ATOM 908 O O . GLN A 1 112 ? 18.25 24.156 21.516 1 96.25 112 GLN A O 1
ATOM 913 N N . TYR A 1 113 ? 16.891 23.703 19.734 1 95.38 113 TYR A N 1
ATOM 914 C CA . TYR A 1 113 ? 16.797 22.297 20.094 1 95.38 113 TYR A CA 1
ATOM 915 C C . TYR A 1 113 ? 16.734 21.422 18.844 1 95.38 113 TYR A C 1
ATOM 917 O O . TYR A 1 113 ? 16.438 21.906 17.75 1 95.38 113 TYR A O 1
ATOM 925 N N . GLU A 1 114 ? 17.047 20.156 19.016 1 91.06 114 GLU A N 1
ATOM 926 C CA . GLU A 1 114 ? 16.969 19.188 17.922 1 91.06 114 GLU A CA 1
ATOM 927 C C . GLU A 1 114 ? 15.758 18.266 18.094 1 91.06 114 GLU A C 1
ATOM 929 O O . GLU A 1 114 ? 15.008 18.031 17.141 1 91.06 114 GLU A O 1
ATOM 934 N N . TYR A 1 115 ? 15.586 17.75 19.312 1 91.81 115 TYR A N 1
ATOM 935 C CA . TYR A 1 115 ? 14.469 16.859 19.656 1 91.81 115 TYR A CA 1
ATOM 936 C C . TYR A 1 115 ? 13.641 17.453 20.797 1 91.81 115 TYR A C 1
ATOM 938 O O . TYR A 1 115 ? 14.164 17.719 21.891 1 91.81 115 TYR A O 1
ATOM 946 N N . GLU A 1 116 ? 12.414 17.609 20.562 1 92.06 116 GLU A N 1
ATOM 947 C CA . GLU A 1 116 ? 11.539 18.406 21.422 1 92.06 116 GLU A CA 1
ATOM 948 C C . GLU A 1 116 ? 11.438 17.797 22.812 1 92.06 116 GLU A C 1
ATOM 950 O O . GLU A 1 116 ? 11.719 18.469 23.812 1 92.06 116 GLU A O 1
ATOM 955 N N . ASN A 1 117 ? 11.062 16.516 22.938 1 89.56 117 ASN A N 1
ATOM 956 C CA . ASN A 1 117 ? 10.883 15.891 24.234 1 89.56 117 ASN A CA 1
ATOM 957 C C . ASN A 1 117 ? 12.195 15.836 25.016 1 89.56 117 ASN A C 1
ATOM 959 O O . ASN A 1 117 ? 12.211 16.031 26.234 1 89.56 117 ASN A O 1
ATOM 963 N N . THR A 1 118 ? 13.211 15.555 24.344 1 92.69 118 THR A N 1
ATOM 964 C CA . THR A 1 118 ? 14.539 15.531 24.953 1 92.69 118 THR A CA 1
ATOM 965 C C . THR A 1 118 ? 14.906 16.906 25.484 1 92.69 118 THR A C 1
ATOM 967 O O . THR A 1 118 ? 15.383 17.031 26.609 1 92.69 118 THR A O 1
ATOM 970 N N . ALA A 1 119 ? 14.648 17.891 24.672 1 95.31 119 ALA A N 1
ATOM 971 C CA . ALA A 1 119 ? 14.969 19.25 25.062 1 95.31 119 ALA A CA 1
ATOM 972 C C . ALA A 1 119 ? 14.164 19.672 26.297 1 95.31 119 ALA A C 1
ATOM 974 O O . ALA A 1 119 ? 14.688 20.375 27.172 1 95.31 119 ALA A O 1
ATOM 975 N N . ILE A 1 120 ? 12.992 19.312 26.312 1 93.94 120 ILE A N 1
ATOM 976 C CA . ILE A 1 120 ? 12.133 19.656 27.453 1 93.94 120 ILE A CA 1
ATOM 977 C C . ILE A 1 120 ? 12.672 19.016 28.719 1 93.94 120 ILE A C 1
ATOM 979 O O . ILE A 1 120 ? 12.75 19.656 29.766 1 93.94 120 ILE A O 1
ATOM 983 N N . GLU A 1 121 ? 13.055 17.797 28.656 1 93.69 121 GLU A N 1
ATOM 984 C CA . GLU A 1 121 ? 13.633 17.109 29.812 1 93.69 121 GLU A CA 1
ATOM 985 C C . GLU A 1 121 ? 14.945 17.766 30.234 1 93.69 121 GLU A C 1
ATOM 987 O O . GLU A 1 121 ? 15.25 17.844 31.422 1 93.69 121 GLU A O 1
ATOM 992 N N . ILE A 1 122 ? 15.688 18.172 29.281 1 96.5 122 ILE A N 1
ATOM 993 C CA . ILE A 1 122 ? 16.953 18.828 29.562 1 96.5 122 ILE A CA 1
ATOM 994 C C . ILE A 1 122 ? 16.719 20.156 30.266 1 96.5 122 ILE A C 1
ATOM 996 O O . ILE A 1 122 ? 17.438 20.516 31.203 1 96.5 122 ILE A O 1
ATOM 1000 N N . ILE A 1 123 ? 15.742 20.875 29.781 1 96.94 123 ILE A N 1
ATOM 1001 C CA . ILE A 1 123 ? 15.383 22.156 30.391 1 96.94 123 ILE A CA 1
ATOM 1002 C C . ILE A 1 123 ? 14.992 21.938 31.844 1 96.94 123 ILE A C 1
ATOM 1004 O O . ILE A 1 123 ? 15.445 22.672 32.719 1 96.94 123 ILE A O 1
ATOM 1008 N N . ASN A 1 124 ? 14.234 20.953 32.094 1 94.88 124 ASN A N 1
ATOM 1009 C CA . ASN A 1 124 ? 13.844 20.656 33.469 1 94.88 124 ASN A CA 1
ATOM 1010 C C . ASN A 1 124 ? 15.055 20.281 34.312 1 94.88 124 ASN A C 1
ATOM 1012 O O . ASN A 1 124 ? 15.148 20.719 35.469 1 94.88 124 ASN A O 1
ATOM 1016 N N . LEU A 1 125 ? 15.875 19.516 33.781 1 95.62 125 LEU A N 1
ATOM 1017 C CA . LEU A 1 125 ? 17.078 19.109 34.5 1 95.62 125 LEU A CA 1
ATOM 1018 C C . LEU A 1 125 ? 17.953 20.328 34.812 1 95.62 125 LEU A C 1
ATOM 1020 O O . LEU A 1 125 ? 18.516 20.422 35.906 1 95.62 125 LEU A O 1
ATOM 1024 N N . ALA A 1 126 ? 18.141 21.188 33.844 1 97 126 ALA A N 1
ATOM 1025 C CA . ALA A 1 126 ? 18.969 22.391 34.031 1 97 126 ALA A CA 1
ATOM 1026 C C . ALA A 1 126 ? 18.406 23.266 35.156 1 97 126 ALA A C 1
ATOM 1028 O O . ALA A 1 126 ? 19.172 23.75 36 1 97 126 ALA A O 1
ATOM 1029 N N . VAL A 1 127 ? 17.156 23.469 35.156 1 96.25 127 VAL A N 1
ATOM 1030 C CA . VAL A 1 127 ? 16.516 24.281 36.188 1 96.25 127 VAL A CA 1
ATOM 1031 C C . VAL A 1 127 ? 16.656 23.609 37.562 1 96.25 127 VAL A C 1
ATOM 1033 O O . VAL A 1 127 ? 16.984 24.266 38.531 1 96.25 127 VAL A O 1
ATOM 1036 N N . ASP A 1 128 ? 16.469 22.328 37.562 1 95.62 128 ASP A N 1
ATOM 1037 C CA . ASP A 1 128 ? 16.609 21.594 38.812 1 95.62 128 ASP A CA 1
ATOM 1038 C C . ASP A 1 128 ? 18.047 21.641 39.312 1 95.62 128 ASP A C 1
ATOM 1040 O O . ASP A 1 128 ? 18.281 21.734 40.531 1 95.62 128 ASP A O 1
ATOM 1044 N N . LEU A 1 129 ? 18.953 21.516 38.406 1 95.94 129 LEU A N 1
ATOM 1045 C CA . LEU A 1 129 ? 20.359 21.562 38.781 1 95.94 129 LEU A CA 1
ATOM 1046 C C . LEU A 1 129 ? 20.719 22.906 39.406 1 95.94 129 LEU A C 1
ATOM 1048 O O . LEU A 1 129 ? 21.344 22.938 40.469 1 95.94 129 LEU A O 1
ATOM 1052 N N . ILE A 1 130 ? 20.297 23.969 38.812 1 96.06 130 ILE A N 1
ATOM 1053 C CA . ILE A 1 130 ? 20.578 25.312 39.344 1 96.06 130 ILE A CA 1
ATOM 1054 C C . ILE A 1 130 ? 19.938 25.484 40.719 1 96.06 130 ILE A C 1
ATOM 1056 O O . ILE A 1 130 ? 20.594 25.984 41.625 1 96.06 130 ILE A O 1
ATOM 1060 N N . ASN A 1 131 ? 18.719 25.062 40.812 1 95.88 131 ASN A N 1
ATOM 1061 C CA . ASN A 1 131 ? 18.031 25.172 42.094 1 95.88 131 ASN A CA 1
ATOM 1062 C C . ASN A 1 131 ? 18.734 24.344 43.156 1 95.88 131 ASN A C 1
ATOM 1064 O O . ASN A 1 131 ? 18.812 24.781 44.312 1 95.88 131 ASN A O 1
ATOM 1068 N N . SER A 1 132 ? 19.109 23.203 42.781 1 95.75 132 SER A N 1
ATOM 1069 C CA . SER A 1 132 ? 19.812 22.328 43.75 1 95.75 132 SER A CA 1
ATOM 1070 C C . SER A 1 132 ? 21.109 22.969 44.219 1 95.75 132 SER A C 1
ATOM 1072 O O . SER A 1 132 ? 21.453 22.859 45.406 1 95.75 132 SER A O 1
ATOM 1074 N N . LEU A 1 133 ? 21.875 23.609 43.344 1 94.75 133 LEU A N 1
ATOM 1075 C CA . LEU A 1 133 ? 23.125 24.25 43.719 1 94.75 133 LEU A CA 1
ATOM 1076 C C . LEU A 1 133 ? 22.891 25.469 44.594 1 94.75 133 LEU A C 1
ATOM 1078 O O . LEU A 1 133 ? 23.672 25.734 45.531 1 94.75 133 LEU A O 1
ATOM 1082 N N . ILE A 1 134 ? 21.812 26.188 44.344 1 93.81 134 ILE A N 1
ATOM 1083 C CA . ILE A 1 134 ? 21.453 27.359 45.156 1 93.81 134 ILE A CA 1
ATOM 1084 C C . ILE A 1 134 ? 21.094 26.906 46.562 1 93.81 134 ILE A C 1
ATOM 1086 O O . ILE A 1 134 ? 21.516 27.531 47.562 1 93.81 134 ILE A O 1
ATOM 1090 N N . LYS A 1 135 ? 20.375 25.812 46.656 1 92.62 135 LYS A N 1
ATOM 1091 C CA . LYS A 1 135 ? 19.906 25.312 47.938 1 92.62 135 LYS A CA 1
ATOM 1092 C C . LYS A 1 135 ? 20.922 24.359 48.562 1 92.62 135 LYS A C 1
ATOM 1094 O O . LYS A 1 135 ? 20.719 23.891 49.688 1 92.62 135 LYS A O 1
ATOM 1099 N N . SER A 1 136 ? 21.938 24.062 47.938 1 90.31 136 SER A N 1
ATOM 1100 C CA . SER A 1 136 ? 22.953 23.109 48.375 1 90.31 136 SER A CA 1
ATOM 1101 C C . SER A 1 136 ? 22.344 21.75 48.688 1 90.31 136 SER A C 1
ATOM 1103 O O . SER A 1 136 ? 22.609 21.188 49.75 1 90.31 136 SER A O 1
ATOM 1105 N N . SER A 1 137 ? 21.469 21.359 47.875 1 92.06 137 SER A N 1
ATOM 1106 C CA . SER A 1 137 ? 20.828 20.047 48 1 92.06 137 SER A CA 1
ATOM 1107 C C . SER A 1 137 ? 21.359 19.094 46.938 1 92.06 137 SER A C 1
ATOM 1109 O O . SER A 1 137 ? 21.719 19.516 45.844 1 92.06 137 SER A O 1
ATOM 1111 N N . PRO A 1 138 ? 21.469 17.828 47.25 1 90.44 138 PRO A N 1
ATOM 1112 C CA . PRO A 1 138 ? 22 16.875 46.281 1 90.44 138 PRO A CA 1
ATOM 1113 C C . PRO A 1 138 ? 21.047 16.609 45.094 1 90.44 138 PRO A C 1
ATOM 1115 O O . PRO A 1 138 ? 19.828 16.656 45.281 1 90.44 138 PRO A O 1
ATOM 1118 N N . ILE A 1 139 ? 21.562 16.484 43.844 1 92 139 ILE A N 1
ATOM 1119 C CA . ILE A 1 139 ? 20.812 16.141 42.656 1 92 139 ILE A CA 1
ATOM 1120 C C . ILE A 1 139 ? 21.469 14.945 41.969 1 92 139 ILE A C 1
ATOM 1122 O O . ILE A 1 139 ? 22.703 14.867 41.875 1 92 139 ILE A O 1
ATOM 1126 N N . ASN A 1 140 ? 20.672 13.914 41.656 1 93.12 140 ASN A N 1
ATOM 1127 C CA . ASN A 1 140 ? 21.172 12.789 40.875 1 93.12 140 ASN A CA 1
ATOM 1128 C C . ASN A 1 140 ? 21.297 13.141 39.375 1 93.12 140 ASN A C 1
ATOM 1130 O O . ASN A 1 140 ? 20.578 12.602 38.562 1 93.12 140 ASN A O 1
ATOM 1134 N N . PHE A 1 141 ? 22.297 13.969 39.094 1 94 141 PHE A N 1
ATOM 1135 C CA . PHE A 1 141 ? 22.484 14.484 37.719 1 94 141 PHE A CA 1
ATOM 1136 C C . PHE A 1 141 ? 22.703 13.352 36.75 1 94 141 PHE A C 1
ATOM 1138 O O . PHE A 1 141 ? 22.062 13.305 35.688 1 94 141 PHE A O 1
ATOM 1145 N N . ASN A 1 142 ? 23.516 12.375 37.062 1 93.31 142 ASN A N 1
ATOM 1146 C CA . ASN A 1 142 ? 23.859 11.281 36.156 1 93.31 142 ASN A CA 1
ATOM 1147 C C . ASN A 1 142 ? 22.656 10.359 35.906 1 93.31 142 ASN A C 1
ATOM 1149 O O . ASN A 1 142 ? 22.469 9.859 34.812 1 93.31 142 ASN A O 1
ATOM 1153 N N . GLY A 1 143 ? 21.938 10.078 36.938 1 92.38 143 GLY A N 1
ATOM 1154 C CA . GLY A 1 143 ? 20.734 9.281 36.781 1 92.38 143 GLY A CA 1
ATOM 1155 C C . GLY A 1 143 ? 19.719 9.914 35.844 1 92.38 143 GLY A C 1
ATOM 1156 O O . GLY A 1 143 ? 19.125 9.234 35 1 92.38 143 GLY A O 1
ATOM 1157 N N . ARG A 1 144 ? 19.516 11.211 36 1 93.44 144 ARG A N 1
ATOM 1158 C CA . ARG A 1 144 ? 18.578 11.938 35.156 1 93.44 144 ARG A CA 1
ATOM 1159 C C . ARG A 1 144 ? 19.109 12.008 33.719 1 93.44 144 ARG A C 1
ATOM 1161 O O . ARG A 1 144 ? 18.328 11.992 32.75 1 93.44 144 ARG A O 1
ATOM 1168 N N . LEU A 1 145 ? 20.359 12.18 33.625 1 94 145 LEU A N 1
ATOM 1169 C CA . LEU A 1 145 ? 20.969 12.227 32.312 1 94 145 LEU A CA 1
ATOM 1170 C C . LEU A 1 145 ? 20.766 10.906 31.562 1 94 145 LEU A C 1
ATOM 1172 O O . LEU A 1 145 ? 20.547 10.906 30.344 1 94 145 LEU A O 1
ATOM 1176 N N . GLN A 1 146 ? 20.797 9.836 32.25 1 91.62 146 GLN A N 1
ATOM 1177 C CA . GLN A 1 146 ? 20.578 8.523 31.656 1 91.62 146 GLN A CA 1
ATOM 1178 C C . GLN A 1 146 ? 19.141 8.383 31.156 1 91.62 146 GLN A C 1
ATOM 1180 O O . GLN A 1 146 ? 18.891 7.805 30.094 1 91.62 146 GLN A O 1
ATOM 1185 N N . GLU A 1 147 ? 18.25 8.867 31.875 1 89.81 147 GLU A N 1
ATOM 1186 C CA . GLU A 1 147 ? 16.844 8.859 31.453 1 89.81 147 GLU A CA 1
ATOM 1187 C C . GLU A 1 147 ? 16.656 9.688 30.188 1 89.81 147 GLU A C 1
ATOM 1189 O O . GLU A 1 147 ? 15.875 9.312 29.312 1 89.81 147 GLU A O 1
ATOM 1194 N N . ILE A 1 148 ? 17.328 10.805 30.156 1 93.5 148 ILE A N 1
ATOM 1195 C CA . ILE A 1 148 ? 17.234 11.688 29 1 93.5 148 ILE A CA 1
ATOM 1196 C C . ILE A 1 148 ? 17.828 10.992 27.781 1 93.5 148 ILE A C 1
ATOM 1198 O O . ILE A 1 148 ? 17.328 11.148 26.656 1 93.5 148 ILE A O 1
ATOM 1202 N N . LYS A 1 149 ? 18.828 10.227 27.984 1 90.38 149 LYS A N 1
ATOM 1203 C CA . LYS A 1 149 ? 19.438 9.477 26.906 1 90.38 149 LYS A CA 1
ATOM 1204 C C . LYS A 1 149 ? 18.453 8.461 26.312 1 90.38 149 LYS A C 1
ATOM 1206 O O . LYS A 1 149 ? 18.438 8.242 25.094 1 90.38 149 LYS A O 1
ATOM 1211 N N . GLN A 1 150 ? 17.703 7.887 27.109 1 85.94 150 GLN A N 1
ATOM 1212 C CA . GLN A 1 150 ? 16.672 6.953 26.641 1 85.94 150 GLN A CA 1
ATOM 1213 C C . GLN A 1 150 ? 15.617 7.668 25.812 1 85.94 150 GLN A C 1
ATOM 1215 O O . GLN A 1 150 ? 15.172 7.152 24.797 1 85.94 150 GLN A O 1
ATOM 1220 N N . THR A 1 151 ? 15.242 8.828 26.328 1 87.31 151 THR A N 1
ATOM 1221 C CA . THR A 1 151 ? 14.281 9.633 25.578 1 87.31 151 THR A CA 1
ATOM 1222 C C . THR A 1 151 ? 14.852 10.016 24.219 1 87.31 151 THR A C 1
ATOM 1224 O O . THR A 1 151 ? 14.148 9.969 23.203 1 87.31 151 THR A O 1
ATOM 1227 N N . LEU A 1 152 ? 16.062 10.391 24.25 1 90.31 152 LEU A N 1
ATOM 1228 C CA . LEU A 1 152 ? 16.75 10.766 23.016 1 90.31 152 LEU A CA 1
ATOM 1229 C C . LEU A 1 152 ? 16.781 9.594 22.047 1 90.31 152 LEU A C 1
ATOM 1231 O O . LEU A 1 152 ? 16.547 9.781 20.844 1 90.31 152 LEU A O 1
ATOM 1235 N N . GLN A 1 153 ? 17 8.445 22.516 1 82.94 153 GLN A N 1
ATOM 1236 C CA . GLN A 1 153 ? 17.062 7.258 21.672 1 82.94 153 GLN A CA 1
ATOM 1237 C C . GLN A 1 153 ? 15.711 6.98 21.016 1 82.94 153 GLN A C 1
ATOM 1239 O O . GLN A 1 153 ? 15.648 6.574 19.844 1 82.94 153 GLN A O 1
ATOM 1244 N N . ARG A 1 154 ? 14.719 7.223 21.719 1 81.31 154 ARG A N 1
ATOM 1245 C CA . ARG A 1 154 ? 13.375 6.984 21.203 1 81.31 154 ARG A CA 1
ATOM 1246 C C . ARG A 1 154 ? 12.977 8.039 20.188 1 81.31 154 ARG A C 1
ATOM 1248 O O . ARG A 1 154 ? 12.211 7.762 19.25 1 81.31 154 ARG A O 1
ATOM 1255 N N . GLU A 1 155 ? 13.516 9.195 20.391 1 88.31 155 GLU A N 1
ATOM 1256 C CA . GLU A 1 155 ? 13.094 10.32 19.562 1 88.31 155 GLU A CA 1
ATOM 1257 C C . GLU A 1 155 ? 13.992 10.477 18.344 1 88.31 155 GLU A C 1
ATOM 1259 O O . GLU A 1 155 ? 13.617 11.156 17.375 1 88.31 155 GLU A O 1
ATOM 1264 N N . THR A 1 156 ? 15.086 9.867 18.406 1 87.88 156 THR A N 1
ATOM 1265 C CA . THR A 1 156 ? 16.047 10.031 17.328 1 87.88 156 THR A CA 1
ATOM 1266 C C . THR A 1 156 ? 15.547 9.367 16.047 1 87.88 156 THR A C 1
ATOM 1268 O O . THR A 1 156 ? 14.992 8.266 16.094 1 87.88 156 THR A O 1
ATOM 1271 N N . ILE A 1 157 ? 15.742 10.07 14.945 1 89.12 157 ILE A N 1
ATOM 1272 C CA . ILE A 1 157 ? 15.344 9.562 13.633 1 89.12 157 ILE A CA 1
ATOM 1273 C C . ILE A 1 157 ? 16.234 8.391 13.242 1 89.12 157 ILE A C 1
ATOM 1275 O O . ILE A 1 157 ? 17.453 8.438 13.43 1 89.12 157 ILE A O 1
ATOM 1279 N N . GLY A 1 158 ? 15.688 7.336 12.789 1 86.62 158 GLY A N 1
ATOM 1280 C CA . GLY A 1 158 ? 16.469 6.203 12.305 1 86.62 158 GLY A CA 1
ATOM 1281 C C . GLY A 1 158 ? 17.328 6.539 11.109 1 86.62 158 GLY A C 1
ATOM 1282 O O . GLY A 1 158 ? 16.984 7.414 10.312 1 86.62 158 GLY A O 1
ATOM 1283 N N . PRO A 1 159 ? 18.406 5.844 10.977 1 86.81 159 PRO A N 1
ATOM 1284 C CA . PRO A 1 159 ? 19.344 6.172 9.914 1 86.81 159 PRO A CA 1
ATOM 1285 C C . PRO A 1 159 ? 18.734 6.074 8.516 1 86.81 159 PRO A C 1
ATOM 1287 O O . PRO A 1 159 ? 19.031 6.895 7.648 1 86.81 159 PRO A O 1
ATOM 1290 N N . SER A 1 160 ? 17.938 5.062 8.266 1 92.06 160 SER A N 1
ATOM 1291 C CA . SER A 1 160 ? 17.312 4.918 6.953 1 92.06 160 SER A CA 1
ATOM 1292 C C . SER A 1 160 ? 16.391 6.086 6.648 1 92.06 160 SER A C 1
ATOM 1294 O O . SER A 1 160 ? 16.469 6.691 5.578 1 92.06 160 SER A O 1
ATOM 1296 N N . THR A 1 161 ? 15.539 6.398 7.617 1 94 161 THR A N 1
ATOM 1297 C CA . THR A 1 161 ? 14.617 7.52 7.461 1 94 161 THR A CA 1
ATOM 1298 C C . THR A 1 161 ? 15.391 8.828 7.297 1 94 161 THR A C 1
ATOM 1300 O O . THR A 1 161 ? 15.023 9.664 6.469 1 94 161 THR A O 1
ATOM 1303 N N . LYS A 1 162 ? 16.391 8.992 8.094 1 93.56 162 LYS A N 1
ATOM 1304 C CA . LYS A 1 162 ? 17.203 10.211 8.039 1 93.56 162 LYS A CA 1
ATOM 1305 C C . LYS A 1 162 ? 17.812 10.398 6.652 1 93.56 162 LYS A C 1
ATOM 1307 O O . LYS A 1 162 ? 17.812 11.508 6.117 1 93.56 162 LYS A O 1
ATOM 1312 N N . SER A 1 163 ? 18.312 9.266 6.098 1 94.62 163 SER A N 1
ATOM 1313 C CA . SER A 1 163 ? 18.922 9.336 4.773 1 94.62 163 SER A CA 1
ATOM 1314 C C . SER A 1 163 ? 17.922 9.805 3.725 1 94.62 163 SER A C 1
ATOM 1316 O O . SER A 1 163 ? 18.25 10.586 2.834 1 94.62 163 SER A O 1
ATOM 1318 N N . ILE A 1 164 ? 16.719 9.352 3.805 1 97.25 164 ILE A N 1
ATOM 1319 C CA . ILE A 1 164 ? 15.672 9.734 2.857 1 97.25 164 ILE A CA 1
ATOM 1320 C C . ILE A 1 164 ? 15.289 11.195 3.068 1 97.25 164 ILE A C 1
ATOM 1322 O O . ILE A 1 164 ? 15.156 11.953 2.105 1 97.25 164 ILE A O 1
ATOM 1326 N N . CYS A 1 165 ? 15.133 11.625 4.328 1 96.88 165 CYS A N 1
ATOM 1327 C CA . CYS A 1 165 ? 14.797 13 4.656 1 96.88 165 CYS A CA 1
ATOM 1328 C C . CYS A 1 165 ? 15.883 13.961 4.188 1 96.88 165 CYS A C 1
ATOM 1330 O O . CYS A 1 165 ? 15.586 15.023 3.643 1 96.88 165 CYS A O 1
ATOM 1332 N N . ASP A 1 166 ? 17.094 13.547 4.441 1 96.12 166 ASP A N 1
ATOM 1333 C CA . ASP A 1 166 ? 18.219 14.391 4.016 1 96.12 166 ASP A CA 1
ATOM 1334 C C . ASP A 1 166 ? 18.234 14.539 2.494 1 96.12 166 ASP A C 1
ATOM 1336 O O . ASP A 1 166 ? 18.5 15.633 1.98 1 96.12 166 ASP A O 1
ATOM 1340 N N . ALA A 1 167 ? 17.984 13.438 1.817 1 97.31 167 ALA A N 1
ATOM 1341 C CA . ALA A 1 167 ? 17.906 13.5 0.36 1 97.31 167 ALA A CA 1
ATOM 1342 C C . ALA A 1 167 ? 16.812 14.453 -0.094 1 97.31 167 ALA A C 1
ATOM 1344 O O . ALA A 1 167 ? 16.984 15.211 -1.052 1 97.31 167 ALA A O 1
ATOM 1345 N N . ALA A 1 168 ? 15.703 14.414 0.545 1 97.94 168 ALA A N 1
ATOM 1346 C CA . ALA A 1 168 ? 14.586 15.305 0.222 1 97.94 168 ALA A CA 1
ATOM 1347 C C . ALA A 1 168 ? 14.969 16.766 0.44 1 97.94 168 ALA A C 1
ATOM 1349 O O . ALA A 1 168 ? 14.672 17.625 -0.392 1 97.94 168 ALA A O 1
ATOM 1350 N N . LYS A 1 169 ? 15.617 17.047 1.543 1 96.38 169 LYS A N 1
ATOM 1351 C CA . LYS A 1 169 ? 16.062 18.406 1.85 1 96.38 169 LYS A CA 1
ATOM 1352 C C . LYS A 1 169 ? 17.047 18.906 0.802 1 96.38 169 LYS A C 1
ATOM 1354 O O . LYS A 1 169 ? 17.047 20.094 0.47 1 96.38 169 LYS A O 1
ATOM 1359 N N . ASN A 1 170 ? 17.844 17.969 0.321 1 95.94 170 ASN A N 1
ATOM 1360 C CA . ASN A 1 170 ? 18.797 18.344 -0.716 1 95.94 170 ASN A CA 1
ATOM 1361 C C . ASN A 1 170 ? 18.094 18.766 -2 1 95.94 170 ASN A C 1
ATOM 1363 O O . ASN A 1 170 ? 18.625 19.578 -2.766 1 95.94 170 ASN A O 1
ATOM 1367 N N . TYR A 1 171 ? 16.906 18.234 -2.219 1 95.81 171 TYR A N 1
ATOM 1368 C CA . TYR A 1 171 ? 16.094 18.641 -3.361 1 95.81 171 TYR A CA 1
ATOM 1369 C C . TYR A 1 171 ? 15.328 19.922 -3.055 1 95.81 171 TYR A C 1
ATOM 1371 O O . TYR A 1 171 ? 14.625 20.453 -3.918 1 95.81 171 TYR A O 1
ATOM 1379 N N . GLY A 1 172 ? 15.469 20.422 -1.79 1 94.88 172 GLY A N 1
ATOM 1380 C CA . GLY A 1 172 ? 14.766 21.625 -1.386 1 94.88 172 GLY A CA 1
ATOM 1381 C C . GLY A 1 172 ? 13.336 21.375 -0.943 1 94.88 172 GLY A C 1
ATOM 1382 O O . GLY A 1 172 ? 12.523 22.281 -0.893 1 94.88 172 GLY A O 1
ATOM 1383 N N . LEU A 1 173 ? 13.008 20.141 -0.651 1 97.62 173 LEU A N 1
ATOM 1384 C CA . LEU A 1 173 ? 11.664 19.797 -0.208 1 97.62 173 LEU A CA 1
ATOM 1385 C C . LEU A 1 173 ? 11.555 19.875 1.311 1 97.62 173 LEU A C 1
ATOM 1387 O O . LEU A 1 173 ? 12.484 19.484 2.025 1 97.62 173 LEU A O 1
ATOM 1391 N N . PRO A 1 174 ? 10.477 20.438 1.752 1 97.25 174 PRO A N 1
ATOM 1392 C CA . PRO A 1 174 ? 10.273 20.453 3.203 1 97.25 174 PRO A CA 1
ATOM 1393 C C . PRO A 1 174 ? 9.961 19.062 3.766 1 97.25 174 PRO A C 1
ATOM 1395 O O . PRO A 1 174 ? 9.344 18.25 3.082 1 97.25 174 PRO A O 1
ATOM 1398 N N . VAL A 1 175 ? 10.383 18.766 4.977 1 96.62 175 VAL A N 1
ATOM 1399 C CA . VAL A 1 175 ? 10.125 17.516 5.684 1 96.62 175 VAL A CA 1
ATOM 1400 C C . VAL A 1 175 ? 9.445 17.797 7.02 1 96.62 175 VAL A C 1
ATOM 1402 O O . VAL A 1 175 ? 9.953 18.594 7.824 1 96.62 175 VAL A O 1
ATOM 1405 N N . THR A 1 176 ? 8.312 17.203 7.242 1 95.5 176 THR A N 1
ATOM 1406 C CA . THR A 1 176 ? 7.543 17.422 8.461 1 95.5 176 THR A CA 1
ATOM 1407 C C . THR A 1 176 ? 7.219 16.094 9.141 1 95.5 176 THR A C 1
ATOM 1409 O O . THR A 1 176 ? 6.711 15.172 8.5 1 95.5 176 THR A O 1
ATOM 1412 N N . GLU A 1 177 ? 7.508 15.977 10.367 1 94.19 177 GLU A N 1
ATOM 1413 C CA . GLU A 1 177 ? 7.141 14.781 11.125 1 94.19 177 GLU A CA 1
ATOM 1414 C C . GLU A 1 177 ? 5.656 14.781 11.469 1 94.19 177 GLU A C 1
ATOM 1416 O O . GLU A 1 177 ? 5.113 15.805 11.898 1 94.19 177 GLU A O 1
ATOM 1421 N N . LEU A 1 178 ? 5.012 13.727 11.273 1 94.81 178 LEU A N 1
ATOM 1422 C CA . LEU A 1 178 ? 3.604 13.578 11.633 1 94.81 178 LEU A CA 1
ATOM 1423 C C . LEU A 1 178 ? 3.455 13.156 13.086 1 94.81 178 LEU A C 1
ATOM 1425 O O . LEU A 1 178 ? 3.732 12.008 13.438 1 94.81 178 LEU A O 1
ATOM 1429 N N . GLY A 1 179 ? 3.064 14.109 13.758 1 86.31 179 GLY A N 1
ATOM 1430 C CA . GLY A 1 179 ? 3.027 13.82 15.18 1 86.31 179 GLY A CA 1
ATOM 1431 C C . GLY A 1 179 ? 4.371 13.391 15.742 1 86.31 179 GLY A C 1
ATOM 1432 O O . GLY A 1 179 ? 5.418 13.766 15.211 1 86.31 179 GLY A O 1
ATOM 1433 N N . LYS A 1 180 ? 4.574 12.789 16.781 1 82.94 180 LYS A N 1
ATOM 1434 C CA . LYS A 1 180 ? 5.789 12.227 17.359 1 82.94 180 LYS A CA 1
ATOM 1435 C C . LYS A 1 180 ? 5.852 10.719 17.141 1 82.94 180 LYS A C 1
ATOM 1437 O O . LYS A 1 180 ? 6.047 9.953 18.078 1 82.94 180 LYS A O 1
ATOM 1442 N N . SER A 1 181 ? 5.73 10.406 15.781 1 88.56 181 SER A N 1
ATOM 1443 C CA . SER A 1 181 ? 5.523 9.008 15.445 1 88.56 181 SER A CA 1
ATOM 1444 C C . SER A 1 181 ? 6.75 8.414 14.758 1 88.56 181 SER A C 1
ATOM 1446 O O . SER A 1 181 ? 6.895 7.191 14.672 1 88.56 181 SER A O 1
ATOM 1448 N N . GLY A 1 182 ? 7.598 9.203 14.227 1 90.94 182 GLY A N 1
ATOM 1449 C CA . GLY A 1 182 ? 8.68 8.734 13.375 1 90.94 182 GLY A CA 1
ATOM 1450 C C . GLY A 1 182 ? 8.273 8.602 11.922 1 90.94 182 GLY A C 1
ATOM 1451 O O . GLY A 1 182 ? 9.062 8.141 11.094 1 90.94 182 GLY A O 1
ATOM 1452 N N . ILE A 1 183 ? 7.035 8.961 11.602 1 95.69 183 ILE A N 1
ATOM 1453 C CA . ILE A 1 183 ? 6.539 9.039 10.234 1 95.69 183 ILE A CA 1
ATOM 1454 C C . ILE A 1 183 ? 6.668 10.477 9.719 1 95.69 183 ILE A C 1
ATOM 1456 O O . ILE A 1 183 ? 6.371 11.43 10.445 1 95.69 183 ILE A O 1
ATOM 1460 N N . TYR A 1 184 ? 7.141 10.641 8.508 1 97.06 184 TYR A N 1
ATOM 1461 C CA . TYR A 1 184 ? 7.414 11.977 7.988 1 97.06 184 TYR A CA 1
ATOM 1462 C C . TYR A 1 184 ? 6.688 12.211 6.668 1 97.06 184 TYR A C 1
ATOM 1464 O O . TYR A 1 184 ? 6.488 11.281 5.887 1 97.06 184 TYR A O 1
ATOM 1472 N N . GLN A 1 185 ? 6.262 13.383 6.469 1 97.62 185 GLN A N 1
ATOM 1473 C CA . GLN A 1 185 ? 5.754 13.836 5.18 1 97.62 185 GLN A CA 1
ATOM 1474 C C . GLN A 1 185 ? 6.785 14.695 4.453 1 97.62 185 GLN A C 1
ATOM 1476 O O . GLN A 1 185 ? 7.34 15.633 5.031 1 97.62 185 GLN A O 1
ATOM 1481 N N . ILE A 1 186 ? 7.133 14.344 3.232 1 98.19 186 ILE A N 1
ATOM 1482 C CA . ILE A 1 186 ? 8 15.117 2.354 1 98.19 186 ILE A CA 1
ATOM 1483 C C . ILE A 1 186 ? 7.152 15.938 1.382 1 98.19 186 ILE A C 1
ATOM 1485 O O . ILE A 1 186 ? 6.332 15.383 0.646 1 98.19 186 ILE A O 1
ATOM 1489 N N . GLY A 1 187 ? 7.348 17.297 1.412 1 98.12 187 GLY A N 1
ATOM 1490 C CA . GLY A 1 187 ? 6.512 18.172 0.607 1 98.12 187 GLY A CA 1
ATOM 1491 C C . GLY A 1 187 ? 5.188 18.5 1.271 1 98.12 187 GLY A C 1
ATOM 1492 O O . GLY A 1 187 ? 4.898 18.016 2.367 1 98.12 187 GLY A O 1
ATOM 1493 N N . TYR A 1 188 ? 4.375 19.375 0.593 1 98.31 188 TYR A N 1
ATOM 1494 C CA . TYR A 1 188 ? 3.102 19.812 1.144 1 98.31 188 TYR A CA 1
ATOM 1495 C C . TYR A 1 188 ? 1.944 19.438 0.229 1 98.31 188 TYR A C 1
ATOM 1497 O O . TYR A 1 188 ? 2.148 19.156 -0.956 1 98.31 188 TYR A O 1
ATOM 1505 N N . GLY A 1 189 ? 0.704 19.391 0.855 1 98 189 GLY A N 1
ATOM 1506 C CA . GLY A 1 189 ? -0.521 19.266 0.082 1 98 189 GLY A CA 1
ATOM 1507 C C . GLY A 1 189 ? -0.544 18.031 -0.804 1 98 189 GLY A C 1
ATOM 1508 O O . GLY A 1 189 ? -0.201 16.938 -0.36 1 98 189 GLY A O 1
ATOM 1509 N N . LYS A 1 190 ? -0.972 18.25 -2.025 1 97.56 190 LYS A N 1
ATOM 1510 C CA . LYS A 1 190 ? -1.109 17.172 -2.992 1 97.56 190 LYS A CA 1
ATOM 1511 C C . LYS A 1 190 ? 0.249 16.562 -3.348 1 97.56 190 LYS A C 1
ATOM 1513 O O . LYS A 1 190 ? 0.335 15.414 -3.762 1 97.56 190 LYS A O 1
ATOM 1518 N N . GLN A 1 191 ? 1.318 17.297 -3.17 1 98 191 GLN A N 1
ATOM 1519 C CA . GLN A 1 191 ? 2.664 16.812 -3.471 1 98 191 GLN A CA 1
ATOM 1520 C C . GLN A 1 191 ? 3.299 16.156 -2.25 1 98 191 GLN A C 1
ATOM 1522 O O . GLN A 1 191 ? 4.465 15.75 -2.289 1 98 191 GLN A O 1
ATOM 1527 N N . GLY A 1 192 ? 2.555 16.109 -1.188 1 97.69 192 GLY A N 1
ATOM 1528 C CA . GLY A 1 192 ? 3.066 15.438 0.002 1 97.69 192 GLY A CA 1
ATOM 1529 C C . GLY A 1 192 ? 3.256 13.945 -0.184 1 97.69 192 GLY A C 1
ATOM 1530 O O . GLY A 1 192 ? 2.408 13.273 -0.778 1 97.69 192 GLY A O 1
ATOM 1531 N N . ARG A 1 193 ? 4.406 13.438 0.198 1 97.94 193 ARG A N 1
ATOM 1532 C CA . ARG A 1 193 ? 4.715 12.008 0.215 1 97.94 193 ARG A CA 1
ATOM 1533 C C . ARG A 1 193 ? 5.09 11.547 1.619 1 97.94 193 ARG A C 1
ATOM 1535 O O . ARG A 1 193 ? 5.797 12.25 2.342 1 97.94 193 ARG A O 1
ATOM 1542 N N . ILE A 1 194 ? 4.637 10.383 2.033 1 97.5 194 ILE A N 1
ATOM 1543 C CA . ILE A 1 194 ? 4.855 9.922 3.4 1 97.5 194 ILE A CA 1
ATOM 1544 C C . ILE A 1 194 ? 5.906 8.812 3.412 1 97.5 194 ILE A C 1
ATOM 1546 O O . ILE A 1 194 ? 5.91 7.945 2.537 1 97.5 194 ILE A O 1
ATOM 1550 N N . ILE A 1 195 ? 6.793 8.836 4.43 1 97 195 ILE A N 1
ATOM 1551 C CA . ILE A 1 195 ? 7.805 7.797 4.59 1 97 195 ILE A CA 1
ATOM 1552 C C . ILE A 1 195 ? 7.812 7.305 6.039 1 97 195 ILE A C 1
ATOM 1554 O O . ILE A 1 195 ? 7.617 8.094 6.969 1 97 195 ILE A O 1
ATOM 1558 N N . GLU A 1 196 ? 7.945 6.109 6.262 1 96 196 GLU A N 1
ATOM 1559 C CA . GLU A 1 196 ? 8.156 5.398 7.516 1 96 196 GLU A CA 1
ATOM 1560 C C . GLU A 1 196 ? 9.297 4.391 7.395 1 96 196 GLU A C 1
ATOM 1562 O O . GLU A 1 196 ? 9.133 3.326 6.797 1 96 196 GLU A O 1
ATOM 1567 N N . ALA A 1 197 ? 10.445 4.73 7.965 1 93.69 197 ALA A N 1
ATOM 1568 C CA . ALA A 1 197 ? 11.641 3.955 7.652 1 93.69 197 ALA A CA 1
ATOM 1569 C C . ALA A 1 197 ? 11.906 3.939 6.148 1 93.69 197 ALA A C 1
ATOM 1571 O O . ALA A 1 197 ? 11.953 4.996 5.508 1 93.69 197 ALA A O 1
ATOM 1572 N N . ALA A 1 198 ? 12.078 2.789 5.551 1 95.25 198 ALA A N 1
ATOM 1573 C CA . ALA A 1 198 ? 12.258 2.695 4.105 1 95.25 198 ALA A CA 1
ATOM 1574 C C . ALA A 1 198 ? 10.992 2.184 3.426 1 95.25 198 ALA A C 1
ATOM 1576 O O . ALA A 1 198 ? 11.062 1.37 2.502 1 95.25 198 ALA A O 1
ATOM 1577 N N . ILE A 1 199 ? 9.82 2.588 3.945 1 96.12 199 ILE A N 1
ATOM 1578 C CA . ILE A 1 199 ? 8.5 2.348 3.373 1 96.12 199 ILE A CA 1
ATOM 1579 C C . ILE A 1 199 ? 7.883 3.672 2.936 1 96.12 199 ILE A C 1
ATOM 1581 O O . ILE A 1 199 ? 8.031 4.688 3.619 1 96.12 199 ILE A O 1
ATOM 1585 N N . SER A 1 200 ? 7.285 3.648 1.81 1 95.19 200 SER A N 1
ATOM 1586 C CA . SER A 1 200 ? 6.672 4.867 1.289 1 95.19 200 SER A CA 1
ATOM 1587 C C . SER A 1 200 ? 5.156 4.738 1.22 1 95.19 200 SER A C 1
ATOM 1589 O O . SER A 1 200 ? 4.605 3.672 1.505 1 95.19 200 SER A O 1
ATOM 1591 N N . ASN A 1 201 ? 4.48 5.766 0.853 1 93.44 201 ASN A N 1
ATOM 1592 C CA . ASN A 1 201 ? 3.029 5.719 0.692 1 93.44 201 ASN A CA 1
ATOM 1593 C C . ASN A 1 201 ? 2.631 4.957 -0.568 1 93.44 201 ASN A C 1
ATOM 1595 O O . ASN A 1 201 ? 1.447 4.699 -0.794 1 93.44 201 ASN A O 1
ATOM 1599 N N . LYS A 1 202 ? 3.631 4.52 -1.341 1 93.31 202 LYS A N 1
ATOM 1600 C CA . LYS A 1 202 ? 3.369 3.678 -2.504 1 93.31 202 LYS A CA 1
ATOM 1601 C C . LYS A 1 202 ? 3.469 2.197 -2.146 1 93.31 202 LYS A C 1
ATOM 1603 O O . LYS A 1 202 ? 3 1.339 -2.896 1 93.31 202 LYS A O 1
ATOM 1608 N N . THR A 1 203 ? 4.125 1.916 -1.052 1 96.69 203 THR A N 1
ATOM 1609 C CA . THR A 1 203 ? 4.32 0.53 -0.643 1 96.69 203 THR A CA 1
ATOM 1610 C C . THR A 1 203 ? 3.002 -0.096 -0.198 1 96.69 203 THR A C 1
ATOM 1612 O O . THR A 1 203 ? 2.363 0.39 0.738 1 96.69 203 THR A O 1
ATOM 1615 N N . ASN A 1 204 ? 2.59 -1.102 -0.914 1 95.38 204 ASN A N 1
ATOM 1616 C CA . ASN A 1 204 ? 1.312 -1.716 -0.573 1 95.38 204 ASN A CA 1
ATOM 1617 C C . ASN A 1 204 ? 1.427 -2.598 0.667 1 95.38 204 ASN A C 1
ATOM 1619 O O . ASN A 1 204 ? 2.445 -3.262 0.869 1 95.38 204 ASN A O 1
ATOM 1623 N N . CYS A 1 205 ? 0.413 -2.621 1.434 1 96.75 205 CYS A N 1
ATOM 1624 C CA . CYS A 1 205 ? 0.382 -3.322 2.713 1 96.75 205 CYS A CA 1
ATOM 1625 C C . CYS A 1 205 ? 0.462 -4.832 2.51 1 96.75 205 CYS A C 1
ATOM 1627 O O . CYS A 1 205 ? 1.124 -5.531 3.279 1 96.75 205 CYS A O 1
ATOM 1629 N N . VAL A 1 206 ? -0.171 -5.371 1.529 1 96.5 206 VAL A N 1
ATOM 1630 C CA . VAL A 1 206 ? -0.227 -6.812 1.301 1 96.5 206 VAL A CA 1
ATOM 1631 C C . VAL A 1 206 ? 1.165 -7.336 0.955 1 96.5 206 VAL A C 1
ATOM 1633 O O . VAL A 1 206 ? 1.567 -8.406 1.423 1 96.5 206 VAL A O 1
ATOM 1636 N N . GLY A 1 207 ? 1.855 -6.609 0.079 1 96.38 207 GLY A N 1
ATOM 1637 C CA . GLY A 1 207 ? 3.223 -6.996 -0.235 1 96.38 207 GLY A CA 1
ATOM 1638 C C . GLY A 1 207 ? 4.113 -7.078 0.99 1 96.38 207 GLY A C 1
ATOM 1639 O O . GLY A 1 207 ? 4.938 -7.992 1.103 1 96.38 207 GLY A O 1
ATOM 1640 N N . VAL A 1 208 ? 3.943 -6.117 1.868 1 96.62 208 VAL A N 1
ATOM 1641 C CA . VAL A 1 208 ? 4.707 -6.113 3.113 1 96.62 208 VAL A CA 1
ATOM 1642 C C . VAL A 1 208 ? 4.324 -7.332 3.955 1 96.62 208 VAL A C 1
ATOM 1644 O O . VAL A 1 208 ? 5.195 -8.016 4.5 1 96.62 208 VAL A O 1
ATOM 1647 N N . ASP A 1 209 ? 3.031 -7.605 4.059 1 95.38 209 ASP A N 1
ATOM 1648 C CA . ASP A 1 209 ? 2.564 -8.758 4.824 1 95.38 209 ASP A CA 1
ATOM 1649 C C . ASP A 1 209 ? 3.121 -10.062 4.25 1 95.38 209 ASP A C 1
ATOM 1651 O O . ASP A 1 209 ? 3.514 -10.953 5 1 95.38 209 ASP A O 1
ATOM 1655 N N . ILE A 1 210 ? 3.117 -10.172 2.955 1 96.12 210 ILE A N 1
ATOM 1656 C CA . ILE A 1 210 ? 3.656 -11.359 2.299 1 96.12 210 ILE A CA 1
ATOM 1657 C C . ILE A 1 210 ? 5.133 -11.516 2.652 1 96.12 210 ILE A C 1
ATOM 1659 O O . ILE A 1 210 ? 5.578 -12.609 3 1 96.12 210 ILE A O 1
ATOM 1663 N N . SER A 1 211 ? 5.863 -10.438 2.596 1 96.19 211 SER A N 1
ATOM 1664 C CA . SER A 1 211 ? 7.293 -10.492 2.871 1 96.19 211 SER A CA 1
ATOM 1665 C C . SER A 1 211 ? 7.566 -10.906 4.316 1 96.19 211 SER A C 1
ATOM 1667 O O . SER A 1 211 ? 8.633 -11.43 4.625 1 96.19 211 SER A O 1
ATOM 1669 N N . CYS A 1 212 ? 6.617 -10.68 5.199 1 94.75 212 CYS A N 1
ATOM 1670 C CA . CYS A 1 212 ? 6.777 -11.031 6.605 1 94.75 212 CYS A CA 1
ATOM 1671 C C . CYS A 1 212 ? 6.52 -12.516 6.828 1 94.75 212 CYS A C 1
ATOM 1673 O O . CYS A 1 212 ? 6.852 -13.062 7.883 1 94.75 212 CYS A O 1
ATOM 1675 N N . ASP A 1 213 ? 5.934 -13.211 5.91 1 95.19 213 ASP A N 1
ATOM 1676 C CA . ASP A 1 213 ? 5.723 -14.656 5.898 1 95.19 213 ASP A CA 1
ATOM 1677 C C . ASP A 1 213 ? 6.777 -15.352 5.039 1 95.19 213 ASP A C 1
ATOM 1679 O O . ASP A 1 213 ? 6.594 -15.508 3.832 1 95.19 213 ASP A O 1
ATOM 1683 N N . LYS A 1 214 ? 7.82 -15.828 5.707 1 95.06 214 LYS A N 1
ATOM 1684 C CA . LYS A 1 214 ? 8.969 -16.391 5 1 95.06 214 LYS A CA 1
ATOM 1685 C C . LYS A 1 214 ? 8.555 -17.594 4.152 1 95.06 214 LYS A C 1
ATOM 1687 O O . LYS A 1 214 ? 9.102 -17.812 3.07 1 95.06 214 LYS A O 1
ATOM 1692 N N . PHE A 1 215 ? 7.617 -18.391 4.637 1 95.25 215 PHE A N 1
ATOM 1693 C CA . PHE A 1 215 ? 7.195 -19.578 3.902 1 95.25 215 PHE A CA 1
ATOM 1694 C C . PHE A 1 215 ? 6.395 -19.188 2.666 1 95.25 215 PHE A C 1
ATOM 1696 O O . PHE A 1 215 ? 6.625 -19.719 1.577 1 95.25 215 PHE A O 1
ATOM 1703 N N . LEU A 1 216 ? 5.461 -18.281 2.805 1 95.75 216 LEU A N 1
ATOM 1704 C CA . LEU A 1 216 ? 4.684 -17.812 1.662 1 95.75 216 LEU A CA 1
ATOM 1705 C C . LEU A 1 216 ? 5.59 -17.156 0.623 1 95.75 216 LEU A C 1
ATOM 1707 O O . LEU A 1 216 ? 5.414 -17.375 -0.58 1 95.75 216 LEU A O 1
ATOM 1711 N N . THR A 1 217 ? 6.523 -16.312 1.079 1 96.81 217 THR A N 1
ATOM 1712 C CA . THR A 1 217 ? 7.465 -15.664 0.173 1 96.81 217 THR A CA 1
ATOM 1713 C C . THR A 1 217 ? 8.219 -16.703 -0.66 1 96.81 217 THR A C 1
ATOM 1715 O O . THR A 1 217 ? 8.32 -16.562 -1.881 1 96.81 217 THR A O 1
ATOM 1718 N N . LYS A 1 218 ? 8.688 -17.688 0.007 1 96.12 218 LYS A N 1
ATOM 1719 C CA . LYS A 1 218 ? 9.422 -18.75 -0.67 1 96.12 218 LYS A CA 1
ATOM 1720 C C . LYS A 1 218 ? 8.562 -19.422 -1.73 1 96.12 218 LYS A C 1
ATOM 1722 O O . LYS A 1 218 ? 9.023 -19.688 -2.842 1 96.12 218 LYS A O 1
ATOM 1727 N N . GLN A 1 219 ? 7.352 -19.688 -1.394 1 96 219 GLN A N 1
ATOM 1728 C CA . GLN A 1 219 ? 6.438 -20.344 -2.33 1 96 219 GLN A CA 1
ATOM 1729 C C . GLN A 1 219 ? 6.203 -19.469 -3.562 1 96 219 GLN A C 1
ATOM 1731 O O . GLN A 1 219 ? 6.211 -19.969 -4.688 1 96 219 GLN A O 1
ATOM 1736 N N . LEU A 1 220 ? 5.977 -18.234 -3.336 1 97.25 220 LEU A N 1
ATOM 1737 C CA . LEU A 1 220 ? 5.691 -17.328 -4.445 1 97.25 220 LEU A CA 1
ATOM 1738 C C . LEU A 1 220 ? 6.914 -17.172 -5.344 1 97.25 220 LEU A C 1
ATOM 1740 O O . LEU A 1 220 ? 6.785 -17.109 -6.57 1 97.25 220 LEU A O 1
ATOM 1744 N N . LEU A 1 221 ? 8.094 -17.062 -4.707 1 97.88 221 LEU A N 1
ATOM 1745 C CA . LEU A 1 221 ? 9.32 -16.969 -5.492 1 97.88 221 LEU A CA 1
ATOM 1746 C C . LEU A 1 221 ? 9.547 -18.234 -6.293 1 97.88 221 LEU A C 1
ATOM 1748 O O . LEU A 1 221 ? 9.961 -18.188 -7.453 1 97.88 221 LEU A O 1
ATOM 1752 N N . ASP A 1 222 ? 9.281 -19.344 -5.648 1 96.94 222 ASP A N 1
ATOM 1753 C CA . ASP A 1 222 ? 9.43 -20.625 -6.328 1 96.94 222 ASP A CA 1
ATOM 1754 C C . ASP A 1 222 ? 8.508 -20.719 -7.543 1 96.94 222 ASP A C 1
ATOM 1756 O O . ASP A 1 222 ? 8.914 -21.203 -8.602 1 96.94 222 ASP A O 1
ATOM 1760 N N . ILE A 1 223 ? 7.305 -20.297 -7.375 1 96.38 223 ILE A N 1
ATOM 1761 C CA . ILE A 1 223 ? 6.34 -20.312 -8.469 1 96.38 223 ILE A CA 1
ATOM 1762 C C . ILE A 1 223 ? 6.879 -19.484 -9.641 1 96.38 223 ILE A C 1
ATOM 1764 O O . ILE A 1 223 ? 6.668 -19.844 -10.805 1 96.38 223 ILE A O 1
ATOM 1768 N N . GLN A 1 224 ? 7.629 -18.484 -9.383 1 97.12 224 GLN A N 1
ATOM 1769 C CA . GLN A 1 224 ? 8.172 -17.625 -10.422 1 97.12 224 GLN A CA 1
ATOM 1770 C C . GLN A 1 224 ? 9.547 -18.094 -10.875 1 97.12 224 GLN A C 1
ATOM 1772 O O . GLN A 1 224 ? 10.273 -17.375 -11.555 1 97.12 224 GLN A O 1
ATOM 1777 N N . ASN A 1 225 ? 9.93 -19.281 -10.445 1 96.56 225 ASN A N 1
ATOM 1778 C CA . ASN A 1 225 ? 11.172 -19.938 -10.844 1 96.56 225 ASN A CA 1
ATOM 1779 C C . ASN A 1 225 ? 12.391 -19.125 -10.406 1 96.56 225 ASN A C 1
ATOM 1781 O O . ASN A 1 225 ? 13.359 -19 -11.156 1 96.56 225 ASN A O 1
ATOM 1785 N N . ILE A 1 226 ? 12.328 -18.469 -9.32 1 97.56 226 ILE A N 1
ATOM 1786 C CA . ILE A 1 226 ? 13.469 -17.859 -8.641 1 97.56 226 ILE A CA 1
ATOM 1787 C C . ILE A 1 226 ? 14.062 -18.844 -7.637 1 97.56 226 ILE A C 1
ATOM 1789 O O . ILE A 1 226 ? 13.336 -19.422 -6.824 1 97.56 226 ILE A O 1
ATOM 1793 N N . PRO A 1 227 ? 15.367 -19.047 -7.723 1 97.56 227 PRO A N 1
ATOM 1794 C CA . PRO A 1 227 ? 15.969 -20.062 -6.859 1 97.56 227 PRO A CA 1
ATOM 1795 C C . PRO A 1 227 ? 15.75 -19.781 -5.375 1 97.56 227 PRO A C 1
ATOM 1797 O O . PRO A 1 227 ? 16.094 -18.703 -4.891 1 97.56 227 PRO A O 1
ATOM 1800 N N . VAL A 1 228 ? 15.172 -20.656 -4.641 1 97.44 228 VAL A N 1
ATOM 1801 C CA . VAL A 1 228 ? 14.969 -20.594 -3.193 1 97.44 228 VAL A CA 1
ATOM 1802 C C . VAL A 1 228 ? 15.344 -21.938 -2.564 1 97.44 228 VAL A C 1
ATOM 1804 O O . VAL A 1 228 ? 15.477 -22.938 -3.266 1 97.44 228 VAL A O 1
ATOM 1807 N N . ALA A 1 229 ? 15.539 -21.938 -1.261 1 96 229 ALA A N 1
ATOM 1808 C CA . ALA A 1 229 ? 15.844 -23.188 -0.572 1 96 229 ALA A CA 1
ATOM 1809 C C . ALA A 1 229 ? 14.602 -24.062 -0.445 1 96 229 ALA A C 1
ATOM 1811 O O . ALA A 1 229 ? 13.508 -23.562 -0.162 1 96 229 ALA A O 1
ATOM 1812 N N . GLU A 1 230 ? 14.789 -25.297 -0.704 1 93.75 230 GLU A N 1
ATOM 1813 C CA . GLU A 1 230 ? 13.688 -26.219 -0.462 1 93.75 230 GLU A CA 1
ATOM 1814 C C . GLU A 1 230 ? 13.281 -26.219 1.01 1 93.75 230 GLU A C 1
ATOM 1816 O O . GLU A 1 230 ? 14.133 -26.344 1.893 1 93.75 230 GLU A O 1
ATOM 1821 N N . GLY A 1 231 ? 12.07 -25.953 1.222 1 92.38 231 GLY A N 1
ATOM 1822 C CA . GLY A 1 231 ? 11.648 -25.875 2.609 1 92.38 231 GLY A CA 1
ATOM 1823 C C . GLY A 1 231 ? 10.188 -26.234 2.807 1 92.38 231 GLY A C 1
ATOM 1824 O O . GLY A 1 231 ? 9.422 -26.281 1.842 1 92.38 231 GLY A O 1
ATOM 1825 N N . ARG A 1 232 ? 9.859 -26.578 4.09 1 92.5 232 ARG A N 1
ATOM 1826 C CA . ARG A 1 232 ? 8.508 -26.969 4.477 1 92.5 232 ARG A CA 1
ATOM 1827 C C . ARG A 1 232 ? 8.148 -26.438 5.855 1 92.5 232 ARG A C 1
ATOM 1829 O O . ARG A 1 232 ? 9.031 -26.078 6.637 1 92.5 232 ARG A O 1
ATOM 1836 N N . LYS A 1 233 ? 6.844 -26.344 6.062 1 91.19 233 LYS A N 1
ATOM 1837 C CA . LYS A 1 233 ? 6.367 -26 7.395 1 91.19 233 LYS A CA 1
ATOM 1838 C C . LYS A 1 233 ? 6.391 -27.203 8.32 1 91.19 233 LYS A C 1
ATOM 1840 O O . LYS A 1 233 ? 6.121 -28.328 7.895 1 91.19 233 LYS A O 1
ATOM 1845 N N . VAL A 1 234 ? 6.734 -26.938 9.562 1 91.75 234 VAL A N 1
ATOM 1846 C CA . VAL A 1 234 ? 6.832 -28 10.555 1 91.75 234 VAL A CA 1
ATOM 1847 C C . VAL A 1 234 ? 5.715 -27.859 11.586 1 91.75 234 VAL A C 1
ATOM 1849 O O . VAL A 1 234 ? 5.508 -26.766 12.141 1 91.75 234 VAL A O 1
ATOM 1852 N N . PHE A 1 235 ? 5.051 -28.922 11.883 1 82.75 235 PHE A N 1
ATOM 1853 C CA . PHE A 1 235 ? 3.926 -28.844 12.805 1 82.75 235 PHE A CA 1
ATOM 1854 C C . PHE A 1 235 ? 4.227 -29.609 14.086 1 82.75 235 PHE A C 1
ATOM 1856 O O . PHE A 1 235 ? 3.652 -29.312 15.141 1 82.75 235 PHE A O 1
ATOM 1863 N N . ASN A 1 236 ? 5.074 -30.719 14.023 1 85.19 236 ASN A N 1
ATOM 1864 C CA . ASN A 1 236 ? 5.461 -31.531 15.172 1 85.19 236 ASN A CA 1
ATOM 1865 C C . ASN A 1 236 ? 6.84 -32.156 14.977 1 85.19 236 ASN A C 1
ATOM 1867 O O . ASN A 1 236 ? 7.453 -32 13.922 1 85.19 236 ASN A O 1
ATOM 1871 N N . ILE A 1 237 ? 7.223 -32.812 15.945 1 89.88 237 ILE A N 1
ATOM 1872 C CA . ILE A 1 237 ? 8.594 -33.312 15.961 1 89.88 237 ILE A CA 1
ATOM 1873 C C . ILE A 1 237 ? 8.734 -34.438 14.914 1 89.88 237 ILE A C 1
ATOM 1875 O O . ILE A 1 237 ? 9.781 -34.562 14.281 1 89.88 237 ILE A O 1
ATOM 1879 N N . ILE A 1 238 ? 7.793 -35.219 14.758 1 84.25 238 ILE A N 1
ATOM 1880 C CA . ILE A 1 238 ? 7.832 -36.312 13.773 1 84.25 238 ILE A CA 1
ATOM 1881 C C . ILE A 1 238 ? 7.906 -35.719 12.367 1 84.25 238 ILE A C 1
ATOM 1883 O O . ILE A 1 238 ? 8.703 -36.188 11.539 1 84.25 238 ILE A O 1
ATOM 1887 N N . GLY A 1 239 ? 7.059 -34.781 12.148 1 86.94 239 GLY A N 1
ATOM 1888 C CA . GLY A 1 239 ? 7.109 -34.094 10.875 1 86.94 239 GLY A CA 1
ATOM 1889 C C . GLY A 1 239 ? 8.445 -33.406 10.609 1 86.94 239 GLY A C 1
ATOM 1890 O O . GLY A 1 239 ? 8.93 -33.406 9.477 1 86.94 239 GLY A O 1
ATOM 1891 N N . LEU A 1 240 ? 8.969 -32.906 11.68 1 93.19 240 LEU A N 1
ATOM 1892 C CA . LEU A 1 240 ? 10.273 -32.25 11.602 1 93.19 240 LEU A CA 1
ATOM 1893 C C . LEU A 1 240 ? 11.336 -33.219 11.102 1 93.19 240 LEU A C 1
ATOM 1895 O O . LEU A 1 240 ? 12.086 -32.906 10.172 1 93.19 240 LEU A O 1
ATOM 1899 N N . LEU A 1 241 ? 11.359 -34.312 11.711 1 93.19 241 LEU A N 1
ATOM 1900 C CA . LEU A 1 241 ? 12.375 -35.312 11.383 1 93.19 241 LEU A CA 1
ATOM 1901 C C . LEU A 1 241 ? 12.164 -35.875 9.977 1 93.19 241 LEU A C 1
ATOM 1903 O O . LEU A 1 241 ? 13.125 -36.094 9.242 1 93.19 241 LEU A O 1
ATOM 1907 N N . ARG A 1 242 ? 11.008 -36.062 9.594 1 90 242 ARG A N 1
ATOM 1908 C CA . ARG A 1 242 ? 10.688 -36.562 8.258 1 90 242 ARG A CA 1
ATOM 1909 C C . ARG A 1 242 ? 11.117 -35.562 7.188 1 90 242 ARG A C 1
ATOM 1911 O O . ARG A 1 242 ? 11.695 -35.969 6.172 1 90 242 ARG A O 1
ATOM 1918 N N . GLU A 1 243 ? 10.742 -34.375 7.375 1 92.81 243 GLU A N 1
ATOM 1919 C CA . GLU A 1 243 ? 11.086 -33.344 6.402 1 92.81 243 GLU A CA 1
ATOM 1920 C C . GLU A 1 243 ? 12.594 -33.156 6.301 1 92.81 243 GLU A C 1
ATOM 1922 O O . GLU A 1 243 ? 13.117 -32.906 5.215 1 92.81 243 GLU A O 1
ATOM 1927 N N . ALA A 1 244 ? 13.266 -33.219 7.426 1 95.69 244 ALA A N 1
ATOM 1928 C CA . ALA A 1 244 ? 14.719 -33.094 7.418 1 95.69 244 ALA A CA 1
ATOM 1929 C C . ALA A 1 244 ? 15.359 -34.219 6.602 1 95.69 244 ALA A C 1
ATOM 1931 O O . ALA A 1 244 ? 16.344 -34 5.887 1 95.69 244 ALA A O 1
ATOM 1932 N N . GLU A 1 245 ? 14.812 -35.344 6.742 1 93.56 245 GLU A N 1
ATOM 1933 C CA . GLU A 1 245 ? 15.312 -36.469 5.977 1 93.56 245 GLU A CA 1
ATOM 1934 C C . GLU A 1 245 ? 15.055 -36.281 4.484 1 93.56 245 GLU A C 1
ATOM 1936 O O . GLU A 1 245 ? 15.898 -36.625 3.654 1 93.56 245 GLU A O 1
ATOM 1941 N N . PHE A 1 246 ? 13.977 -35.812 4.238 1 91.69 246 PHE A N 1
ATOM 1942 C CA . PHE A 1 246 ? 13.609 -35.594 2.85 1 91.69 246 PHE A CA 1
ATOM 1943 C C . PHE A 1 246 ? 14.508 -34.531 2.227 1 91.69 246 PHE A C 1
ATOM 1945 O O . PHE A 1 246 ? 14.984 -34.688 1.103 1 91.69 246 PHE A O 1
ATOM 1952 N N . ILE A 1 247 ? 14.742 -33.469 2.885 1 94.81 247 ILE A N 1
ATOM 1953 C CA . ILE A 1 247 ? 15.539 -32.344 2.408 1 94.81 247 ILE A CA 1
ATOM 1954 C C . ILE A 1 247 ? 17.016 -32.719 2.389 1 94.81 247 ILE A C 1
ATOM 1956 O O . ILE A 1 247 ? 17.75 -32.312 1.483 1 94.81 247 ILE A O 1
ATOM 1960 N N . GLY A 1 248 ? 17.391 -33.438 3.4 1 95 248 GLY A N 1
ATOM 1961 C CA . GLY A 1 248 ? 18.781 -33.812 3.576 1 95 248 GLY A CA 1
ATOM 1962 C C . GLY A 1 248 ? 19.562 -32.812 4.41 1 95 248 GLY A C 1
ATOM 1963 O O . GLY A 1 248 ? 19.453 -31.609 4.203 1 95 248 GLY A O 1
ATOM 1964 N N . TYR A 1 249 ? 20.344 -33.25 5.363 1 95.06 249 TYR A N 1
ATOM 1965 C CA . TYR A 1 249 ? 21.172 -32.406 6.219 1 95.06 249 TYR A CA 1
ATOM 1966 C C . TYR A 1 249 ? 22.344 -31.844 5.441 1 95.06 249 TYR A C 1
ATOM 1968 O O . TYR A 1 249 ? 22.828 -32.438 4.477 1 95.06 249 TYR A O 1
ATOM 1976 N N . PRO A 1 250 ? 22.953 -30.75 5.82 1 95.56 250 PRO A N 1
ATOM 1977 C CA . PRO A 1 250 ? 22.5 -29.891 6.926 1 95.56 250 PRO A CA 1
ATOM 1978 C C . PRO A 1 250 ? 21.25 -29.109 6.586 1 95.56 250 PRO A C 1
ATOM 1980 O O . PRO A 1 250 ? 20.953 -28.875 5.41 1 95.56 250 PRO A O 1
ATOM 1983 N N . VAL A 1 251 ? 20.484 -28.703 7.656 1 97.06 251 VAL A N 1
ATOM 1984 C CA . VAL A 1 251 ? 19.234 -28 7.449 1 97.06 251 VAL A CA 1
ATOM 1985 C C . VAL A 1 251 ? 19.203 -26.734 8.312 1 97.06 251 VAL A C 1
ATOM 1987 O O . VAL A 1 251 ? 20.094 -26.516 9.125 1 97.06 251 VAL A O 1
ATOM 1990 N N . VAL A 1 252 ? 18.328 -25.844 7.992 1 94.5 252 VAL A N 1
ATOM 1991 C CA . VAL A 1 252 ? 18.062 -24.625 8.727 1 94.5 252 VAL A CA 1
ATOM 1992 C C . VAL A 1 252 ? 16.656 -24.672 9.344 1 94.5 252 VAL A C 1
ATOM 1994 O O . VAL A 1 252 ? 15.719 -25.156 8.711 1 94.5 252 VAL A O 1
ATOM 1997 N N . ILE A 1 253 ? 16.5 -24.266 10.555 1 94.88 253 ILE A N 1
ATOM 1998 C CA . ILE A 1 253 ? 15.18 -24.062 11.125 1 94.88 253 ILE A CA 1
ATOM 1999 C C . ILE A 1 253 ? 15.008 -22.594 11.523 1 94.88 253 ILE A C 1
ATOM 2001 O O . ILE A 1 253 ? 15.961 -21.969 11.992 1 94.88 253 ILE A O 1
ATOM 2005 N N . LYS A 1 254 ? 13.906 -22.016 11.258 1 92.69 254 LYS A N 1
ATOM 2006 C CA . LYS A 1 254 ? 13.664 -20.609 11.57 1 92.69 254 LYS A CA 1
ATOM 2007 C C . LYS A 1 254 ? 12.172 -20.344 11.734 1 92.69 254 LYS A C 1
ATOM 2009 O O . LYS A 1 254 ? 11.336 -21.141 11.305 1 92.69 254 LYS A O 1
ATOM 2014 N N . PRO A 1 255 ? 11.812 -19.312 12.484 1 93.94 255 PRO A N 1
ATOM 2015 C CA . PRO A 1 255 ? 10.398 -18.938 12.555 1 93.94 255 PRO A CA 1
ATOM 2016 C C . PRO A 1 255 ? 9.82 -18.562 11.195 1 93.94 255 PRO A C 1
ATOM 2018 O O . PRO A 1 255 ? 10.5 -17.922 10.391 1 93.94 255 PRO A O 1
ATOM 2021 N N . GLN A 1 256 ? 8.562 -18.953 10.922 1 94.12 256 GLN A N 1
ATOM 2022 C CA . GLN A 1 256 ? 7.863 -18.562 9.703 1 94.12 256 GLN A CA 1
ATOM 2023 C C . GLN A 1 256 ? 7.707 -17.047 9.625 1 94.12 256 GLN A C 1
ATOM 2025 O O . GLN A 1 256 ? 7.863 -16.453 8.555 1 94.12 256 GLN A O 1
ATOM 2030 N N . TYR A 1 257 ? 7.363 -16.547 10.898 1 90.69 257 TYR A N 1
ATOM 2031 C CA . TYR A 1 257 ? 7.203 -15.102 11.023 1 90.69 257 TYR A CA 1
ATOM 2032 C C . TYR A 1 257 ? 8.297 -14.508 11.906 1 90.69 257 TYR A C 1
ATOM 2034 O O . TYR A 1 257 ? 8.625 -15.062 12.953 1 90.69 257 TYR A O 1
ATOM 2042 N N . GLY A 1 258 ? 9.117 -13.719 11.508 1 74.44 258 GLY A N 1
ATOM 2043 C CA . GLY A 1 258 ? 10.156 -13.156 12.352 1 74.44 258 GLY A CA 1
ATOM 2044 C C . GLY A 1 258 ? 10.969 -12.078 11.664 1 74.44 258 GLY A C 1
ATOM 2045 O O . GLY A 1 258 ? 10.789 -11.82 10.469 1 74.44 258 GLY A O 1
ATOM 2046 N N . ASN A 1 259 ? 11.633 -11.359 12.602 1 67.94 259 ASN A N 1
ATOM 2047 C CA . ASN A 1 259 ? 12.438 -10.25 12.094 1 67.94 259 ASN A CA 1
ATOM 2048 C C . ASN A 1 259 ? 13.852 -10.289 12.648 1 67.94 259 ASN A C 1
ATOM 2050 O O . ASN A 1 259 ? 14.102 -10.898 13.695 1 67.94 259 ASN A O 1
ATOM 2054 N N . LYS A 1 260 ? 14.773 -9.898 12 1 62.53 260 LYS A N 1
ATOM 2055 C CA . LYS A 1 260 ? 16.141 -9.57 12.391 1 62.53 260 LYS A CA 1
ATOM 2056 C C . LYS A 1 260 ? 16.922 -10.836 12.758 1 62.53 260 LYS A C 1
ATOM 2058 O O . LYS A 1 260 ? 17.703 -10.836 13.711 1 62.53 260 LYS A O 1
ATOM 2063 N N . GLY A 1 261 ? 16.547 -11.883 12.094 1 67.31 261 GLY A N 1
ATOM 2064 C CA . GLY A 1 261 ? 17.312 -13.109 12.25 1 67.31 261 GLY A CA 1
ATOM 2065 C C . GLY A 1 261 ? 17.078 -13.789 13.586 1 67.31 261 GLY A C 1
ATOM 2066 O O . GLY A 1 261 ? 17.703 -14.812 13.883 1 67.31 261 GLY A O 1
ATOM 2067 N N . LYS A 1 262 ? 16.203 -13.352 14.344 1 72.19 262 LYS A N 1
ATOM 2068 C CA . LYS A 1 262 ? 15.93 -13.938 15.656 1 72.19 262 LYS A CA 1
ATOM 2069 C C . LYS A 1 262 ? 15.344 -15.336 15.516 1 72.19 262 LYS A C 1
ATOM 2071 O O . LYS A 1 262 ? 14.398 -15.547 14.758 1 72.19 262 LYS A O 1
ATOM 2076 N N . GLY A 1 263 ? 16.016 -16.234 16.078 1 79.81 263 GLY A N 1
ATOM 2077 C CA . GLY A 1 263 ? 15.523 -17.609 16.125 1 79.81 263 GLY A CA 1
ATOM 2078 C C . GLY A 1 263 ? 15.969 -18.438 14.945 1 79.81 263 GLY A C 1
ATOM 2079 O O . GLY A 1 263 ? 15.5 -19.562 14.766 1 79.81 263 GLY A O 1
ATOM 2080 N N . VAL A 1 264 ? 16.781 -17.891 14.156 1 85.81 264 VAL A N 1
ATOM 2081 C CA . VAL A 1 264 ? 17.234 -18.641 12.984 1 85.81 264 VAL A CA 1
ATOM 2082 C C . VAL A 1 264 ? 18.438 -19.5 13.352 1 85.81 264 VAL A C 1
ATOM 2084 O O . VAL A 1 264 ? 19.438 -18.984 13.859 1 85.81 264 VAL A O 1
ATOM 2087 N N . MET A 1 265 ? 18.375 -20.734 13.219 1 87.56 265 MET A N 1
ATOM 2088 C CA . MET A 1 265 ? 19.453 -21.672 13.484 1 87.56 265 MET A CA 1
ATOM 2089 C C . MET A 1 265 ? 19.938 -22.328 12.195 1 87.56 265 MET A C 1
ATOM 2091 O O . MET A 1 265 ? 19.172 -23 11.508 1 87.56 265 MET A O 1
ATOM 2095 N N . LEU A 1 266 ? 21.188 -22.203 11.938 1 87.69 266 LEU A N 1
ATOM 2096 C CA . LEU A 1 266 ? 21.75 -22.609 10.656 1 87.69 266 LEU A CA 1
ATOM 2097 C C . LEU A 1 266 ? 22.609 -23.844 10.805 1 87.69 266 LEU A C 1
ATOM 2099 O O . LEU A 1 266 ? 23.062 -24.172 11.906 1 87.69 266 LEU A O 1
ATOM 2103 N N . ASN A 1 267 ? 22.812 -24.531 9.711 1 89.25 267 ASN A N 1
ATOM 2104 C CA . ASN A 1 267 ? 23.812 -25.578 9.531 1 89.25 267 ASN A CA 1
ATOM 2105 C C . ASN A 1 267 ? 23.641 -26.703 10.555 1 89.25 267 ASN A C 1
ATOM 2107 O O . ASN A 1 267 ? 24.609 -27.109 11.203 1 89.25 267 ASN A O 1
ATOM 2111 N N . LEU A 1 268 ? 22.406 -27.047 10.773 1 93.31 268 LEU A N 1
ATOM 2112 C CA . LEU A 1 268 ? 22.125 -28.188 11.633 1 93.31 268 LEU A CA 1
ATOM 2113 C C . LEU A 1 268 ? 22.469 -29.5 10.922 1 93.31 268 LEU A C 1
ATOM 2115 O O . LEU A 1 268 ? 21.828 -29.859 9.938 1 93.31 268 LEU A O 1
ATOM 2119 N N . LYS A 1 269 ? 23.375 -30.266 11.453 1 93.5 269 LYS A N 1
ATOM 2120 C CA . LYS A 1 269 ? 24.031 -31.328 10.695 1 93.5 269 LYS A CA 1
ATOM 2121 C C . LYS A 1 269 ? 23.422 -32.688 11.008 1 93.5 269 LYS A C 1
ATOM 2123 O O . LYS A 1 269 ? 23.641 -33.656 10.273 1 93.5 269 LYS A O 1
ATOM 2128 N N . ASN A 1 270 ? 22.703 -32.75 12.148 1 94.31 270 ASN A N 1
ATOM 2129 C CA . ASN A 1 270 ? 22.172 -34.062 12.531 1 94.31 270 ASN A CA 1
ATOM 2130 C C . ASN A 1 270 ? 20.891 -33.938 13.352 1 94.31 270 ASN A C 1
ATOM 2132 O O . ASN A 1 270 ? 20.469 -32.812 13.672 1 94.31 270 ASN A O 1
ATOM 2136 N N . GLU A 1 271 ? 20.328 -35.062 13.656 1 95.69 271 GLU A N 1
ATOM 2137 C CA . GLU A 1 271 ? 19.031 -35.125 14.336 1 95.69 271 GLU A CA 1
ATOM 2138 C C . GLU A 1 271 ? 19.109 -34.5 15.727 1 95.69 271 GLU A C 1
ATOM 2140 O O . GLU A 1 271 ? 18.188 -33.812 16.156 1 95.69 271 GLU A O 1
ATOM 2145 N N . LYS A 1 272 ? 20.156 -34.75 16.359 1 94.12 272 LYS A N 1
ATOM 2146 C CA . LYS A 1 272 ? 20.312 -34.25 17.734 1 94.12 272 LYS A CA 1
ATOM 2147 C C . LYS A 1 272 ? 20.312 -32.719 17.766 1 94.12 272 LYS A C 1
ATOM 2149 O O . LYS A 1 272 ? 19.594 -32.125 18.578 1 94.12 272 LYS A O 1
ATOM 2154 N N . GLU A 1 273 ? 21.141 -32.188 16.859 1 93.25 273 GLU A N 1
ATOM 2155 C CA . GLU A 1 273 ? 21.188 -30.719 16.766 1 93.25 273 GLU A CA 1
ATOM 2156 C C . GLU A 1 273 ? 19.828 -30.141 16.391 1 93.25 273 GLU A C 1
ATOM 2158 O O . GLU A 1 273 ? 19.422 -29.094 16.891 1 93.25 273 GLU A O 1
ATOM 2163 N N . LEU A 1 274 ? 19.172 -30.812 15.547 1 95.94 274 LEU A N 1
ATOM 2164 C CA . LEU A 1 274 ? 17.891 -30.359 15.023 1 95.94 274 LEU A CA 1
ATOM 2165 C C . LEU A 1 274 ? 16.828 -30.344 16.125 1 95.94 274 LEU A C 1
ATOM 2167 O O . LEU A 1 274 ? 16.078 -29.375 16.266 1 95.94 274 LEU A O 1
ATOM 2171 N N . ILE A 1 275 ? 16.781 -31.344 16.891 1 95.5 275 ILE A N 1
ATOM 2172 C CA . ILE A 1 275 ? 15.773 -31.453 17.938 1 95.5 275 ILE A CA 1
ATOM 2173 C C . ILE A 1 275 ? 16.016 -30.391 19.016 1 95.5 275 ILE A C 1
ATOM 2175 O O . ILE A 1 275 ? 15.078 -29.781 19.516 1 95.5 275 ILE A O 1
ATOM 2179 N N . LYS A 1 276 ? 17.25 -30.219 19.328 1 92.88 276 LYS A N 1
ATOM 2180 C CA . LYS A 1 276 ? 17.594 -29.188 20.297 1 92.88 276 LYS A CA 1
ATOM 2181 C C . LYS A 1 276 ? 17.156 -27.797 19.812 1 92.88 276 LYS A C 1
ATOM 2183 O O . LYS A 1 276 ? 16.578 -27.031 20.578 1 92.88 276 LYS A O 1
ATOM 2188 N N . ALA A 1 277 ? 17.484 -27.547 18.609 1 92.31 277 ALA A N 1
ATOM 2189 C CA . ALA A 1 277 ? 17.125 -26.266 18.016 1 92.31 277 ALA A CA 1
ATOM 2190 C C . ALA A 1 277 ? 15.609 -26.094 17.969 1 92.31 277 ALA A C 1
ATOM 2192 O O . ALA A 1 277 ? 15.102 -25.016 18.281 1 92.31 277 ALA A O 1
ATOM 2193 N N . TYR A 1 278 ? 14.93 -27.078 17.562 1 94.25 278 TYR A N 1
ATOM 2194 C CA . TYR A 1 278 ? 13.477 -27.062 17.469 1 94.25 278 TYR A CA 1
ATOM 2195 C C . TYR A 1 278 ? 12.836 -26.797 18.828 1 94.25 278 TYR A C 1
ATOM 2197 O O . TYR A 1 278 ? 11.922 -25.969 18.938 1 94.25 278 TYR A O 1
ATOM 2205 N N . THR A 1 279 ? 13.32 -27.422 19.797 1 93.44 279 THR A N 1
ATOM 2206 C CA . THR A 1 279 ? 12.789 -27.266 21.141 1 93.44 279 THR A CA 1
ATOM 2207 C C . THR A 1 279 ? 12.984 -25.828 21.641 1 93.44 279 THR A C 1
ATOM 2209 O O . THR A 1 279 ? 12.102 -25.266 22.281 1 93.44 279 THR A O 1
ATOM 2212 N N . SER A 1 280 ? 14.102 -25.359 21.375 1 90.31 280 SER A N 1
ATOM 2213 C CA . SER A 1 280 ? 14.391 -23.984 21.75 1 90.31 280 SER A CA 1
ATOM 2214 C C . SER A 1 280 ? 13.477 -23.016 21.031 1 90.31 280 SER A C 1
ATOM 2216 O O . SER A 1 280 ? 13.008 -22.031 21.609 1 90.31 280 SER A O 1
ATOM 2218 N N . LEU A 1 281 ? 13.297 -23.234 19.797 1 90.69 281 LEU A N 1
ATOM 2219 C CA . LEU A 1 281 ? 12.5 -22.344 18.969 1 90.69 281 LEU A CA 1
ATOM 2220 C C . LEU A 1 281 ? 11.031 -22.406 19.359 1 90.69 281 LEU A C 1
ATOM 2222 O O . LEU A 1 281 ? 10.312 -21.406 19.266 1 90.69 281 LEU A O 1
ATOM 2226 N N . LEU A 1 282 ? 10.555 -23.5 19.766 1 91 282 LEU A N 1
ATOM 2227 C CA . LEU A 1 282 ? 9.164 -23.703 20.141 1 91 282 LEU A CA 1
ATOM 2228 C C . LEU A 1 282 ? 8.797 -22.812 21.328 1 91 282 LEU A C 1
ATOM 2230 O O . LEU A 1 282 ? 7.621 -22.469 21.516 1 91 282 LEU A O 1
ATOM 2234 N N . LYS A 1 283 ? 9.758 -22.469 22.094 1 89.12 283 LYS A N 1
ATOM 2235 C CA . LYS A 1 283 ? 9.523 -21.594 23.234 1 89.12 283 LYS A CA 1
ATOM 2236 C C . LYS A 1 283 ? 9.195 -20.172 22.766 1 89.12 283 LYS A C 1
ATOM 2238 O O . LYS A 1 283 ? 8.578 -19.406 23.5 1 89.12 283 LYS A O 1
ATOM 2243 N N . ILE A 1 284 ? 9.57 -19.938 21.594 1 86.62 284 ILE A N 1
ATOM 2244 C CA . ILE A 1 284 ? 9.43 -18.578 21.078 1 86.62 284 ILE A CA 1
ATOM 2245 C C . ILE A 1 284 ? 8.219 -18.516 20.156 1 86.62 284 ILE A C 1
ATOM 2247 O O . ILE A 1 284 ? 7.461 -17.531 20.188 1 86.62 284 ILE A O 1
ATOM 2251 N N . THR A 1 285 ? 8.086 -19.547 19.297 1 90.5 285 THR A N 1
ATOM 2252 C CA . THR A 1 285 ? 7.004 -19.531 18.312 1 90.5 285 THR A CA 1
ATOM 2253 C C . THR A 1 285 ? 6.562 -20.938 17.953 1 90.5 285 THR A C 1
ATOM 2255 O O . THR A 1 285 ? 7.355 -21.875 18.016 1 90.5 285 THR A O 1
ATOM 2258 N N . LYS A 1 286 ? 5.332 -20.953 17.516 1 88.94 286 LYS A N 1
ATOM 2259 C CA . LYS A 1 286 ? 4.805 -22.25 17.078 1 88.94 286 LYS A CA 1
ATOM 2260 C C . LYS A 1 286 ? 4.914 -22.391 15.562 1 88.94 286 LYS A C 1
ATOM 2262 O O . LYS A 1 286 ? 4.84 -23.5 15.031 1 88.94 286 LYS A O 1
ATOM 2267 N N . ASP A 1 287 ? 5.004 -21.328 14.883 1 92.44 287 ASP A N 1
ATOM 2268 C CA . ASP A 1 287 ? 5.117 -21.344 13.43 1 92.44 287 ASP A CA 1
ATOM 2269 C C . ASP A 1 287 ? 6.574 -21.453 12.992 1 92.44 287 ASP A C 1
ATOM 2271 O O . ASP A 1 287 ? 7.297 -20.453 12.961 1 92.44 287 ASP A O 1
ATOM 2275 N N . ILE A 1 288 ? 6.98 -22.656 12.641 1 94.44 288 ILE A N 1
ATOM 2276 C CA . ILE A 1 288 ? 8.383 -22.938 12.359 1 94.44 288 ILE A CA 1
ATOM 2277 C C . ILE A 1 288 ? 8.516 -23.547 10.969 1 94.44 288 ILE A C 1
ATOM 2279 O O . ILE A 1 288 ? 7.664 -24.344 10.539 1 94.44 288 ILE A O 1
ATOM 2283 N N . ILE A 1 289 ? 9.578 -23.219 10.211 1 95.5 289 ILE A N 1
ATOM 2284 C CA . ILE A 1 289 ? 9.859 -23.797 8.914 1 95.5 289 ILE A CA 1
ATOM 2285 C C . ILE A 1 289 ? 11.25 -24.438 8.93 1 95.5 289 ILE A C 1
ATOM 2287 O O . ILE A 1 289 ? 12.141 -23.984 9.648 1 95.5 289 ILE A O 1
ATOM 2291 N N . ILE A 1 290 ? 11.453 -25.453 8.195 1 96.5 290 ILE A N 1
ATOM 2292 C CA . ILE A 1 290 ? 12.727 -26.125 7.984 1 96.5 290 ILE A CA 1
ATOM 2293 C C . ILE A 1 290 ? 13.133 -26 6.516 1 96.5 290 ILE A C 1
ATOM 2295 O O . ILE A 1 290 ? 12.289 -26.078 5.625 1 96.5 290 ILE A O 1
ATOM 2299 N N . GLU A 1 291 ? 14.398 -25.781 6.242 1 96.5 291 GLU A N 1
ATOM 2300 C CA . GLU A 1 291 ? 14.859 -25.641 4.867 1 96.5 291 GLU A CA 1
ATOM 2301 C C . GLU A 1 291 ? 16.266 -26.188 4.691 1 96.5 291 GLU A C 1
ATOM 2303 O O . GLU A 1 291 ? 16.953 -26.469 5.676 1 96.5 291 GLU A O 1
ATOM 2308 N N . LYS A 1 292 ? 16.625 -26.359 3.477 1 96.38 292 LYS A N 1
ATOM 2309 C CA . LYS A 1 292 ? 17.984 -26.797 3.15 1 96.38 292 LYS A CA 1
ATOM 2310 C C . LYS A 1 292 ? 18.984 -25.688 3.471 1 96.38 292 LYS A C 1
ATOM 2312 O O . LYS A 1 292 ? 18.75 -24.516 3.193 1 96.38 292 LYS A O 1
ATOM 2317 N N . TYR A 1 293 ? 20.078 -26.125 4.105 1 95.06 293 TYR A N 1
ATOM 2318 C CA . TYR A 1 293 ? 21.172 -25.188 4.344 1 95.06 293 TYR A CA 1
ATOM 2319 C C . TYR A 1 293 ? 22.016 -25 3.09 1 95.06 293 TYR A C 1
ATOM 2321 O O . TYR A 1 293 ? 22.438 -25.969 2.469 1 95.06 293 TYR A O 1
ATOM 2329 N N . VAL A 1 294 ? 22.234 -23.75 2.684 1 94.12 294 VAL A N 1
ATOM 2330 C CA . VAL A 1 294 ? 23.078 -23.438 1.534 1 94.12 294 VAL A CA 1
ATOM 2331 C C . VAL A 1 294 ? 24.328 -22.688 1.996 1 94.12 294 VAL A C 1
ATOM 2333 O O . VAL A 1 294 ? 24.219 -21.672 2.691 1 94.12 294 VAL A O 1
ATOM 2336 N N . LYS A 1 295 ? 25.453 -23.188 1.628 1 91.56 295 LYS A N 1
ATOM 2337 C CA . LYS A 1 295 ? 26.703 -22.547 1.986 1 91.56 295 LYS A CA 1
ATOM 2338 C C . LYS A 1 295 ? 27.047 -21.422 1.012 1 91.56 295 LYS A C 1
ATOM 2340 O O . LYS A 1 295 ? 26.859 -21.562 -0.198 1 91.56 295 LYS A O 1
ATOM 2345 N N . GLY A 1 296 ? 27.453 -20.312 1.482 1 92.88 296 GLY A N 1
ATOM 2346 C CA . GLY A 1 296 ? 27.844 -19.172 0.673 1 92.88 296 GLY A CA 1
ATOM 2347 C C . GLY A 1 296 ? 27.969 -17.891 1.473 1 92.88 296 GLY A C 1
ATOM 2348 O O . GLY A 1 296 ? 28.047 -17.922 2.701 1 92.88 296 GLY A O 1
ATOM 2349 N N . ASN A 1 297 ? 28.125 -16.812 0.748 1 94 297 ASN A N 1
ATOM 2350 C CA . ASN A 1 297 ? 28.188 -15.484 1.348 1 94 297 ASN A CA 1
ATOM 2351 C C . ASN A 1 297 ? 26.812 -14.828 1.381 1 94 297 ASN A C 1
ATOM 2353 O O . ASN A 1 297 ? 25.953 -15.133 0.553 1 94 297 ASN A O 1
ATOM 2357 N N . ASP A 1 298 ? 26.672 -13.945 2.348 1 93.69 298 ASP A N 1
ATOM 2358 C CA . ASP A 1 298 ? 25.391 -13.25 2.523 1 93.69 298 ASP A CA 1
ATOM 2359 C C . ASP A 1 298 ? 25.406 -11.891 1.832 1 93.69 298 ASP A C 1
ATOM 2361 O O . ASP A 1 298 ? 26.172 -11 2.221 1 93.69 298 ASP A O 1
ATOM 2365 N N . TYR A 1 299 ? 24.578 -11.758 0.864 1 96.81 299 TYR A N 1
ATOM 2366 C CA . TYR A 1 299 ? 24.469 -10.5 0.14 1 96.81 299 TYR A CA 1
ATOM 2367 C C . TYR A 1 299 ? 23.125 -9.844 0.369 1 96.81 299 TYR A C 1
ATOM 2369 O O . TYR A 1 299 ? 22.094 -10.531 0.428 1 96.81 299 TYR A O 1
ATOM 2377 N N . ARG A 1 300 ? 23.109 -8.57 0.588 1 96.44 300 ARG A N 1
ATOM 2378 C CA . ARG A 1 300 ? 21.891 -7.77 0.6 1 96.44 300 ARG A CA 1
ATOM 2379 C C . ARG A 1 300 ? 21.812 -6.879 -0.634 1 96.44 300 ARG A C 1
ATOM 2381 O O . ARG A 1 300 ? 22.641 -5.992 -0.822 1 96.44 300 ARG A O 1
ATOM 2388 N N . ILE A 1 301 ? 20.797 -7.102 -1.459 1 98.5 301 ILE A N 1
ATOM 2389 C CA . ILE A 1 301 ? 20.578 -6.297 -2.656 1 98.5 301 ILE A CA 1
ATOM 2390 C C . ILE A 1 301 ? 19.344 -5.402 -2.461 1 98.5 301 ILE A C 1
ATOM 2392 O O . ILE A 1 301 ? 18.266 -5.891 -2.146 1 98.5 301 ILE A O 1
ATOM 2396 N N . CYS A 1 302 ? 19.516 -4.098 -2.635 1 98.5 302 CYS A N 1
ATOM 2397 C CA . CYS A 1 302 ? 18.422 -3.137 -2.463 1 98.5 302 CYS A CA 1
ATOM 2398 C C . CYS A 1 302 ? 17.781 -2.809 -3.801 1 98.5 302 CYS A C 1
ATOM 2400 O O . CYS A 1 302 ? 18.453 -2.387 -4.742 1 98.5 302 CYS A O 1
ATOM 2402 N N . VAL A 1 303 ? 16.5 -3.062 -3.883 1 98.62 303 VAL A N 1
ATOM 2403 C CA . VAL A 1 303 ? 15.727 -2.781 -5.086 1 98.62 303 VAL A CA 1
ATOM 2404 C C . VAL A 1 303 ? 14.766 -1.624 -4.82 1 98.62 303 VAL A C 1
ATOM 2406 O O . VAL A 1 303 ? 14 -1.651 -3.85 1 98.62 303 VAL A O 1
ATOM 2409 N N . VAL A 1 304 ? 14.797 -0.53 -5.605 1 98.44 304 VAL A N 1
ATOM 2410 C CA . VAL A 1 304 ? 13.898 0.618 -5.547 1 98.44 304 VAL A CA 1
ATOM 2411 C C . VAL A 1 304 ? 13.281 0.859 -6.922 1 98.44 304 VAL A C 1
ATOM 2413 O O . VAL A 1 304 ? 14 1.022 -7.91 1 98.44 304 VAL A O 1
ATOM 2416 N N . ASP A 1 305 ? 11.945 0.828 -6.984 1 97.38 305 ASP A N 1
ATOM 2417 C CA . ASP A 1 305 ? 11.227 1.042 -8.234 1 97.38 305 ASP A CA 1
ATOM 2418 C C . ASP A 1 305 ? 11.648 0.025 -9.297 1 97.38 305 ASP A C 1
ATOM 2420 O O . ASP A 1 305 ? 11.906 0.388 -10.445 1 97.38 305 ASP A O 1
ATOM 2424 N N . TYR A 1 306 ? 11.891 -1.205 -8.82 1 97.25 306 TYR A N 1
ATOM 2425 C CA . TYR A 1 306 ? 12.211 -2.348 -9.664 1 97.25 306 TYR A CA 1
ATOM 2426 C C . TYR A 1 306 ? 13.523 -2.115 -10.414 1 97.25 306 TYR A C 1
ATOM 2428 O O . TYR A 1 306 ? 13.633 -2.449 -11.602 1 97.25 306 TYR A O 1
ATOM 2436 N N . LYS A 1 307 ? 14.477 -1.472 -9.719 1 97.94 307 LYS A N 1
ATOM 2437 C CA . LYS A 1 307 ? 15.867 -1.321 -10.125 1 97.94 307 LYS A CA 1
ATOM 2438 C C . LYS A 1 307 ? 16.812 -1.626 -8.969 1 97.94 307 LYS A C 1
ATOM 2440 O O . LYS A 1 307 ? 16.562 -1.229 -7.828 1 97.94 307 LYS A O 1
ATOM 2445 N N . VAL A 1 308 ? 17.812 -2.375 -9.281 1 98.5 308 VAL A N 1
ATOM 2446 C CA . VAL A 1 308 ? 18.844 -2.609 -8.266 1 98.5 308 VAL A CA 1
ATOM 2447 C C . VAL A 1 308 ? 19.672 -1.345 -8.062 1 98.5 308 VAL A C 1
ATOM 2449 O O . VAL A 1 308 ? 20.344 -0.884 -8.992 1 98.5 308 VAL A O 1
ATOM 2452 N N . VAL A 1 309 ? 19.641 -0.775 -6.883 1 98.38 309 VAL A N 1
ATOM 2453 C CA . VAL A 1 309 ? 20.266 0.516 -6.645 1 98.38 309 VAL A CA 1
ATOM 2454 C C . VAL A 1 309 ? 21.547 0.319 -5.828 1 98.38 309 VAL A C 1
ATOM 2456 O O . VAL A 1 309 ? 22.453 1.147 -5.879 1 98.38 309 VAL A O 1
ATOM 2459 N N . ALA A 1 310 ? 21.578 -0.704 -5.031 1 98.56 310 ALA A N 1
ATOM 2460 C CA . ALA A 1 310 ? 22.75 -0.958 -4.191 1 98.56 310 ALA A CA 1
ATOM 2461 C C . ALA A 1 310 ? 22.828 -2.432 -3.807 1 98.56 310 ALA A C 1
ATOM 2463 O O . ALA A 1 310 ? 21.812 -3.129 -3.758 1 98.56 310 ALA A O 1
ATOM 2464 N N . ALA A 1 311 ? 24.016 -2.943 -3.615 1 98.44 311 ALA A N 1
ATOM 2465 C CA . ALA A 1 311 ? 24.297 -4.301 -3.152 1 98.44 311 ALA A CA 1
ATOM 2466 C C . ALA A 1 311 ? 25.453 -4.32 -2.172 1 98.44 311 ALA A C 1
ATOM 2468 O O . ALA A 1 311 ? 26.453 -3.602 -2.359 1 98.44 311 ALA A O 1
ATOM 2469 N N . SER A 1 312 ? 25.312 -5.066 -1.105 1 97.5 312 SER A N 1
ATOM 2470 C CA . SER A 1 312 ? 26.359 -5.148 -0.089 1 97.5 312 SER A CA 1
ATOM 2471 C C . SER A 1 312 ? 26.641 -6.594 0.309 1 97.5 312 SER A C 1
ATOM 2473 O O . SER A 1 312 ? 25.703 -7.387 0.467 1 97.5 312 SER A O 1
ATOM 2475 N N . LEU A 1 313 ? 27.906 -6.938 0.367 1 97.06 313 LEU A N 1
ATOM 2476 C CA . LEU A 1 313 ? 28.328 -8.164 1.038 1 97.06 313 LEU A CA 1
ATOM 2477 C C . LEU A 1 313 ? 28.359 -7.973 2.551 1 97.06 313 LEU A C 1
ATOM 2479 O O . LEU A 1 313 ? 29.031 -7.07 3.053 1 97.06 313 LEU A O 1
ATOM 2483 N N . ARG A 1 314 ? 27.562 -8.773 3.279 1 92.69 314 ARG A N 1
ATOM 2484 C CA . ARG A 1 314 ? 27.547 -8.688 4.738 1 92.69 314 ARG A CA 1
ATOM 2485 C C . ARG A 1 314 ? 28.531 -9.672 5.355 1 92.69 314 ARG A C 1
ATOM 2487 O O . ARG A 1 314 ? 28.5 -10.867 5.047 1 92.69 314 ARG A O 1
ATOM 2494 N N . VAL A 1 315 ? 29.328 -9.07 6.156 1 91.25 315 VAL A N 1
ATOM 2495 C CA . VAL A 1 315 ? 30.359 -9.891 6.785 1 91.25 315 VAL A CA 1
ATOM 2496 C C . VAL A 1 315 ? 30.109 -9.969 8.289 1 91.25 315 VAL A C 1
ATOM 2498 O O . VAL A 1 315 ? 29.859 -8.945 8.938 1 91.25 315 VAL A O 1
ATOM 2501 N N . VAL A 1 316 ? 30.125 -11.141 8.758 1 87.75 316 VAL A N 1
ATOM 2502 C CA . VAL A 1 316 ? 29.891 -11.375 10.18 1 87.75 316 VAL A CA 1
ATOM 2503 C C . VAL A 1 316 ? 30.984 -10.688 11 1 87.75 316 VAL A C 1
ATOM 2505 O O . VAL A 1 316 ? 32.094 -10.469 10.508 1 87.75 316 VAL A O 1
ATOM 2508 N N . PRO A 1 317 ? 30.656 -10.289 12.172 1 88.31 317 PRO A N 1
ATOM 2509 C CA . PRO A 1 317 ? 31.719 -9.742 13.023 1 88.31 317 PRO A CA 1
ATOM 2510 C C . PRO A 1 317 ? 32.781 -10.758 13.352 1 88.31 317 PRO A C 1
ATOM 2512 O O . PRO A 1 317 ? 32.5 -11.922 13.625 1 88.31 317 PRO A O 1
ATOM 2515 N N . PHE A 1 318 ? 34 -10.305 13.242 1 90.75 318 PHE A N 1
ATOM 2516 C CA . PHE A 1 318 ? 35.125 -11.188 13.523 1 90.75 318 PHE A CA 1
ATOM 2517 C C . PHE A 1 318 ? 36.312 -10.398 14.078 1 90.75 318 PHE A C 1
ATOM 2519 O O . PHE A 1 318 ? 36.312 -9.172 14.008 1 90.75 318 PHE A O 1
ATOM 2526 N N . VAL A 1 319 ? 37.156 -11.109 14.734 1 92.75 319 VAL A N 1
ATOM 2527 C CA . VAL A 1 319 ? 38.438 -10.539 15.18 1 92.75 319 VAL A CA 1
ATOM 2528 C C . VAL A 1 319 ? 39.594 -11.375 14.656 1 92.75 319 VAL A C 1
ATOM 2530 O O . VAL A 1 319 ? 39.406 -12.555 14.328 1 92.75 319 VAL A O 1
ATOM 2533 N N . ILE A 1 320 ? 40.656 -10.719 14.453 1 92.31 320 ILE A N 1
ATOM 2534 C CA . ILE A 1 320 ? 41.844 -11.406 14.031 1 92.31 320 ILE A CA 1
ATOM 2535 C C . ILE A 1 320 ? 42.844 -11.453 15.18 1 92.31 320 ILE A C 1
ATOM 2537 O O . ILE A 1 320 ? 43.188 -10.414 15.773 1 92.31 320 ILE A O 1
ATOM 2541 N N . GLY A 1 321 ? 43.312 -12.633 15.438 1 92 321 GLY A N 1
ATOM 2542 C CA . GLY A 1 321 ? 44.219 -12.82 16.531 1 92 321 GLY A CA 1
ATOM 2543 C C . GLY A 1 321 ? 45.562 -12.141 16.297 1 92 321 GLY A C 1
ATOM 2544 O O . GLY A 1 321 ? 46.094 -12.125 15.18 1 92 321 GLY A O 1
ATOM 2545 N N . ASP A 1 322 ? 46.094 -11.57 17.344 1 91.44 322 ASP A N 1
ATOM 2546 C CA . ASP A 1 322 ? 47.438 -10.961 17.297 1 91.44 322 ASP A CA 1
ATOM 2547 C C . ASP A 1 322 ? 48.469 -11.82 18.031 1 91.44 322 ASP A C 1
ATOM 2549 O O . ASP A 1 322 ? 49.625 -11.445 18.141 1 91.44 322 ASP A O 1
ATOM 2553 N N . GLY A 1 323 ? 48 -12.859 18.578 1 90.69 323 GLY A N 1
ATOM 2554 C CA . GLY A 1 323 ? 48.875 -13.789 19.281 1 90.69 323 GLY A CA 1
ATOM 2555 C C . GLY A 1 323 ? 49.094 -13.414 20.734 1 90.69 323 GLY A C 1
ATOM 2556 O O . GLY A 1 323 ? 49.75 -14.164 21.469 1 90.69 323 GLY A O 1
ATOM 2557 N N . LYS A 1 324 ? 48.625 -12.336 21.188 1 93.25 324 LYS A N 1
ATOM 2558 C CA . LYS A 1 324 ? 48.875 -11.859 22.547 1 93.25 324 LYS A CA 1
ATOM 2559 C C . LYS A 1 324 ? 47.594 -11.594 23.281 1 93.25 324 LYS A C 1
ATOM 2561 O O . LYS A 1 324 ? 47.438 -11.922 24.469 1 93.25 324 LYS A O 1
ATOM 2566 N N . SER A 1 325 ? 46.625 -11.031 22.672 1 94.12 325 SER A N 1
ATOM 2567 C CA . SER A 1 325 ? 45.375 -10.609 23.281 1 94.12 325 SER A CA 1
ATOM 2568 C C . SER A 1 325 ? 44.312 -11.711 23.219 1 94.12 325 SER A C 1
ATOM 2570 O O . SER A 1 325 ? 44.281 -12.477 22.25 1 94.12 325 SER A O 1
ATOM 2572 N N . ASN A 1 326 ? 43.562 -11.766 24.266 1 94.38 326 ASN A N 1
ATOM 2573 C CA . ASN A 1 326 ? 42.438 -12.703 24.219 1 94.38 326 ASN A CA 1
ATOM 2574 C C . ASN A 1 326 ? 41.25 -12.133 23.422 1 94.38 326 ASN A C 1
ATOM 2576 O O . ASN A 1 326 ? 41.312 -10.977 23 1 94.38 326 ASN A O 1
ATOM 2580 N N . ILE A 1 327 ? 40.25 -12.828 23.203 1 95.12 327 ILE A N 1
ATOM 2581 C CA . ILE A 1 327 ? 39.125 -12.453 22.359 1 95.12 327 ILE A CA 1
ATOM 2582 C C . ILE A 1 327 ? 38.406 -11.258 22.969 1 95.12 327 ILE A C 1
ATOM 2584 O O . ILE A 1 327 ? 37.969 -10.352 22.25 1 95.12 327 ILE A O 1
ATOM 2588 N N . LYS A 1 328 ? 38.188 -11.227 24.25 1 94.62 328 LYS A N 1
ATOM 2589 C CA . LYS A 1 328 ? 37.531 -10.109 24.922 1 94.62 328 LYS A CA 1
ATOM 2590 C C . LYS A 1 328 ? 38.281 -8.805 24.656 1 94.62 328 LYS A C 1
ATOM 2592 O O . LYS A 1 328 ? 37.656 -7.781 24.359 1 94.62 328 LYS A O 1
ATOM 2597 N N . ALA A 1 329 ? 39.562 -8.914 24.781 1 93.94 329 ALA A N 1
ATOM 2598 C CA . ALA A 1 329 ? 40.375 -7.727 24.547 1 93.94 329 ALA A CA 1
ATOM 2599 C C . ALA A 1 329 ? 40.281 -7.289 23.094 1 93.94 329 ALA A C 1
ATOM 2601 O O . ALA A 1 329 ? 40.25 -6.09 22.797 1 93.94 329 ALA A O 1
ATOM 2602 N N . LEU A 1 330 ? 40.344 -8.211 22.281 1 94 330 LEU A N 1
ATOM 2603 C CA . LEU A 1 330 ? 40.25 -7.906 20.859 1 94 330 LEU A CA 1
ATOM 2604 C C . LEU A 1 330 ? 38.938 -7.262 20.516 1 94 330 LEU A C 1
ATOM 2606 O O . LEU A 1 330 ? 38.875 -6.359 19.672 1 94 330 LEU A O 1
ATOM 2610 N N . ILE A 1 331 ? 37.812 -7.727 21.078 1 93.5 331 ILE A N 1
ATOM 2611 C CA . ILE A 1 331 ? 36.5 -7.16 20.859 1 93.5 331 ILE A CA 1
ATOM 2612 C C . ILE A 1 331 ? 36.469 -5.727 21.375 1 93.5 331 ILE A C 1
ATOM 2614 O O . ILE A 1 331 ? 35.875 -4.844 20.75 1 93.5 331 ILE A O 1
ATOM 2618 N N . ASN A 1 332 ? 37 -5.57 22.484 1 92.25 332 ASN A N 1
ATOM 2619 C CA . ASN A 1 332 ? 37.031 -4.227 23.047 1 92.25 332 ASN A CA 1
ATOM 2620 C C . ASN A 1 332 ? 37.781 -3.256 22.141 1 92.25 332 ASN A C 1
ATOM 2622 O O . ASN A 1 332 ? 37.406 -2.094 22.016 1 92.25 332 ASN A O 1
ATOM 2626 N N . ILE A 1 333 ? 38.875 -3.711 21.625 1 90 333 ILE A N 1
ATOM 2627 C CA . ILE A 1 333 ? 39.625 -2.895 20.672 1 90 333 ILE A CA 1
ATOM 2628 C C . ILE A 1 333 ? 38.75 -2.553 19.469 1 90 333 ILE A C 1
ATOM 2630 O O . ILE A 1 333 ? 38.75 -1.409 19.016 1 90 333 ILE A O 1
ATOM 2634 N N . LEU A 1 334 ? 38.094 -3.51 19 1 88.81 334 LEU A N 1
ATOM 2635 C CA . LEU A 1 334 ? 37.188 -3.32 17.875 1 88.81 334 LEU A CA 1
ATOM 2636 C C . LEU A 1 334 ? 36.094 -2.342 18.219 1 88.81 334 LEU A C 1
ATOM 2638 O O . LEU A 1 334 ? 35.719 -1.506 17.391 1 88.81 334 LEU A O 1
ATOM 2642 N N . ASN A 1 335 ? 35.5 -2.432 19.344 1 90.62 335 ASN A N 1
ATOM 2643 C CA . ASN A 1 335 ? 34.375 -1.607 19.797 1 90.62 335 ASN A CA 1
ATOM 2644 C C . ASN A 1 335 ? 34.812 -0.165 20.047 1 90.62 335 ASN A C 1
ATOM 2646 O O . ASN A 1 335 ? 33.969 0.73 20.156 1 90.62 335 ASN A O 1
ATOM 2650 N N . ASN A 1 336 ? 36.062 0.067 20.109 1 85.88 336 ASN A N 1
ATOM 2651 C CA . ASN A 1 336 ? 36.594 1.417 20.312 1 85.88 336 ASN A CA 1
ATOM 2652 C C . ASN A 1 336 ? 36.625 2.193 19 1 85.88 336 ASN A C 1
ATOM 2654 O O . ASN A 1 336 ? 36.969 3.377 18.984 1 85.88 336 ASN A O 1
ATOM 2658 N N . ASP A 1 337 ? 36.312 1.551 17.969 1 83.38 337 ASP A N 1
ATOM 2659 C CA . ASP A 1 337 ? 36.156 2.232 16.688 1 83.38 337 ASP A CA 1
ATOM 2660 C C . ASP A 1 337 ? 35.094 3.346 16.781 1 83.38 337 ASP A C 1
ATOM 2662 O O . ASP A 1 337 ? 33.969 3.105 17.172 1 83.38 337 ASP A O 1
ATOM 2666 N N . PRO A 1 338 ? 35.5 4.586 16.469 1 79.12 338 PRO A N 1
ATOM 2667 C CA . PRO A 1 338 ? 34.594 5.727 16.594 1 79.12 338 PRO A CA 1
ATOM 2668 C C . PRO A 1 338 ? 33.344 5.605 15.703 1 79.12 338 PRO A C 1
ATOM 2670 O O . PRO A 1 338 ? 32.344 6.281 15.938 1 79.12 338 PRO A O 1
ATOM 2673 N N . LEU A 1 339 ? 33.406 4.754 14.797 1 80.5 339 LEU A N 1
ATOM 2674 C CA . LEU A 1 339 ? 32.281 4.586 13.891 1 80.5 339 LEU A CA 1
ATOM 2675 C C . LEU A 1 339 ? 31.234 3.658 14.5 1 80.5 339 LEU A C 1
ATOM 2677 O O . LEU A 1 339 ? 30.109 3.561 13.992 1 80.5 339 LEU A O 1
ATOM 2681 N N . ARG A 1 340 ? 31.594 2.982 15.531 1 81.44 340 ARG A N 1
ATOM 2682 C CA . ARG A 1 340 ? 30.672 2.041 16.156 1 81.44 340 ARG A CA 1
ATOM 2683 C C . ARG A 1 340 ? 29.922 2.688 17.312 1 81.44 340 ARG A C 1
ATOM 2685 O O . ARG A 1 340 ? 30.516 3.453 18.078 1 81.44 340 ARG A O 1
ATOM 2692 N N . GLY A 1 341 ? 28.625 2.561 17.281 1 76.31 341 GLY A N 1
ATOM 2693 C CA . GLY A 1 341 ? 27.766 3.008 18.375 1 76.31 341 GLY A CA 1
ATOM 2694 C C . GLY A 1 341 ? 26.953 1.888 18.984 1 76.31 341 GLY A C 1
ATOM 2695 O O . GLY A 1 341 ? 27.109 0.721 18.625 1 76.31 341 GLY A O 1
ATOM 2696 N N . GLN A 1 342 ? 26.094 2.193 19.906 1 72 342 GLN A N 1
ATOM 2697 C CA . GLN A 1 342 ? 25.359 1.188 20.672 1 72 342 GLN A CA 1
ATOM 2698 C C . GLN A 1 342 ? 24.234 0.596 19.828 1 72 342 GLN A C 1
ATOM 2700 O O . GLN A 1 342 ? 23.844 -0.56 20.016 1 72 342 GLN A O 1
ATOM 2705 N N . ASP A 1 343 ? 23.672 1.365 19.031 1 69.12 343 ASP A N 1
ATOM 2706 C CA . ASP A 1 343 ? 22.578 0.901 18.203 1 69.12 343 ASP A CA 1
ATOM 2707 C C . ASP A 1 343 ? 22.688 1.467 16.781 1 69.12 343 ASP A C 1
ATOM 2709 O O . ASP A 1 343 ? 23.672 1.219 16.094 1 69.12 343 ASP A O 1
ATOM 2713 N N . HIS A 1 344 ? 21.719 2.172 16.359 1 64.31 344 HIS A N 1
ATOM 2714 C CA . HIS A 1 344 ? 21.688 2.666 14.984 1 64.31 344 HIS A CA 1
ATOM 2715 C C . HIS A 1 344 ? 22.094 4.133 14.914 1 64.31 344 HIS A C 1
ATOM 2717 O O . HIS A 1 344 ? 21.906 4.789 13.891 1 64.31 344 HIS A O 1
ATOM 2723 N N . GLU A 1 345 ? 22.75 4.578 15.953 1 66 345 GLU A N 1
ATOM 2724 C CA . GLU A 1 345 ? 23.078 5.996 16.016 1 66 345 GLU A CA 1
ATOM 2725 C C . GLU A 1 345 ? 24.344 6.305 15.211 1 66 345 GLU A C 1
ATOM 2727 O O . GLU A 1 345 ? 24.562 7.449 14.805 1 66 345 GLU A O 1
ATOM 2732 N N . LYS A 1 346 ? 25.203 5.289 15.023 1 72.62 346 LYS A N 1
ATOM 2733 C CA . LYS A 1 346 ? 26.422 5.422 14.227 1 72.62 346 LYS A CA 1
ATOM 2734 C C . LYS A 1 346 ? 26.422 4.453 13.047 1 72.62 346 LYS A C 1
ATOM 2736 O O . LYS A 1 346 ? 25.562 3.566 12.969 1 72.62 346 LYS A O 1
ATOM 2741 N N . PRO A 1 347 ? 27.344 4.691 12.18 1 75 347 PRO A N 1
ATOM 2742 C CA . PRO A 1 347 ? 27.375 3.852 10.977 1 75 347 PRO A CA 1
ATOM 2743 C C . PRO A 1 347 ? 27.547 2.367 11.297 1 75 347 PRO A C 1
ATOM 2745 O O . PRO A 1 347 ? 27.047 1.513 10.562 1 75 347 PRO A O 1
ATOM 2748 N N . LEU A 1 348 ? 28.281 2.076 12.352 1 81.56 348 LEU A N 1
ATOM 2749 C CA . LEU A 1 348 ? 28.484 0.692 12.766 1 81.56 348 LEU A CA 1
ATOM 2750 C C . LEU A 1 348 ? 27.969 0.469 14.188 1 81.56 348 LEU A C 1
ATOM 2752 O O . LEU A 1 348 ? 27.734 1.43 14.922 1 81.56 348 LEU A O 1
ATOM 2756 N N . THR A 1 349 ? 27.703 -0.786 14.508 1 82.81 349 THR A N 1
ATOM 2757 C CA . THR A 1 349 ? 27.203 -1.119 15.836 1 82.81 349 THR A CA 1
ATOM 2758 C C . THR A 1 349 ? 28.25 -1.888 16.641 1 82.81 349 THR A C 1
ATOM 2760 O O . THR A 1 349 ? 28.953 -2.736 16.094 1 82.81 349 THR A O 1
ATOM 2763 N N . THR A 1 350 ? 28.297 -1.598 17.844 1 86.19 350 THR A N 1
ATOM 2764 C CA . THR A 1 350 ? 29.219 -2.275 18.75 1 86.19 350 THR A CA 1
ATOM 2765 C C . THR A 1 350 ? 28.828 -3.738 18.922 1 86.19 350 THR A C 1
ATOM 2767 O O . THR A 1 350 ? 27.656 -4.094 18.781 1 86.19 350 THR A O 1
ATOM 2770 N N . ILE A 1 351 ? 29.859 -4.57 19.188 1 87.69 351 ILE A N 1
ATOM 2771 C CA . ILE A 1 351 ? 29.625 -5.988 19.453 1 87.69 351 ILE A CA 1
ATOM 2772 C C . ILE A 1 351 ? 29.328 -6.199 20.938 1 87.69 351 ILE A C 1
ATOM 2774 O O . ILE A 1 351 ? 30.156 -5.895 21.797 1 87.69 351 ILE A O 1
ATOM 2778 N N . LYS A 1 352 ? 28.172 -6.637 21.203 1 87.06 352 LYS A N 1
ATOM 2779 C CA . LYS A 1 352 ? 27.75 -6.832 22.594 1 87.06 352 LYS A CA 1
ATOM 2780 C C . LYS A 1 352 ? 28.141 -8.211 23.094 1 87.06 352 LYS A C 1
ATOM 2782 O O . LYS A 1 352 ? 28.109 -9.188 22.344 1 87.06 352 LYS A O 1
ATOM 2787 N N . PHE A 1 353 ? 28.5 -8.234 24.344 1 88.88 353 PHE A N 1
ATOM 2788 C CA . PHE A 1 353 ? 28.812 -9.508 25 1 88.88 353 PHE A CA 1
ATOM 2789 C C . PHE A 1 353 ? 27.531 -10.188 25.484 1 88.88 353 PHE A C 1
ATOM 2791 O O . PHE A 1 353 ? 27.125 -9.984 26.625 1 88.88 353 PHE A O 1
ATOM 2798 N N . ASP A 1 354 ? 26.922 -10.922 24.609 1 84.5 354 ASP A N 1
ATOM 2799 C CA . ASP A 1 354 ? 25.672 -11.578 24.969 1 84.5 354 ASP A CA 1
ATOM 2800 C C . ASP A 1 354 ? 25.781 -13.094 24.828 1 84.5 354 ASP A C 1
ATOM 2802 O O . ASP A 1 354 ? 26.875 -13.625 24.594 1 84.5 354 ASP A O 1
ATOM 2806 N N . LYS A 1 355 ? 24.672 -13.711 25.062 1 80.94 355 LYS A N 1
ATOM 2807 C CA . LYS A 1 355 ? 24.641 -15.172 25.047 1 80.94 355 LYS A CA 1
ATOM 2808 C C . LYS A 1 355 ? 24.938 -15.711 23.656 1 80.94 355 LYS A C 1
ATOM 2810 O O . LYS A 1 355 ? 25.562 -16.766 23.5 1 80.94 355 LYS A O 1
ATOM 2815 N N . GLU A 1 356 ? 24.562 -14.977 22.703 1 80.06 356 GLU A N 1
ATOM 2816 C CA . GLU A 1 356 ? 24.766 -15.414 21.328 1 80.06 356 GLU A CA 1
ATOM 2817 C C . GLU A 1 356 ? 26.25 -15.438 20.969 1 80.06 356 GLU A C 1
ATOM 2819 O O . GLU A 1 356 ? 26.719 -16.328 20.266 1 80.06 356 GLU A O 1
ATOM 2824 N N . LEU A 1 357 ? 26.953 -14.438 21.391 1 87.06 357 LEU A N 1
ATOM 2825 C CA . LEU A 1 357 ? 28.406 -14.375 21.172 1 87.06 357 LEU A CA 1
ATOM 2826 C C . LEU A 1 357 ? 29.109 -15.547 21.844 1 87.06 357 LEU A C 1
ATOM 2828 O O . LEU A 1 357 ? 29.938 -16.219 21.234 1 87.06 357 LEU A O 1
ATOM 2832 N N . CYS A 1 358 ? 28.672 -15.805 23.078 1 87.69 358 CYS A N 1
ATOM 2833 C CA . CYS A 1 358 ? 29.281 -16.891 23.828 1 87.69 358 CYS A CA 1
ATOM 2834 C C . CYS A 1 358 ? 29 -18.234 23.172 1 87.69 358 CYS A C 1
ATOM 2836 O O . CYS A 1 358 ? 29.875 -19.094 23.109 1 87.69 358 CYS A O 1
ATOM 2838 N N . ASN A 1 359 ? 27.797 -18.375 22.734 1 82.12 359 ASN A N 1
ATOM 2839 C CA . ASN A 1 359 ? 27.422 -19.609 22.062 1 82.12 359 ASN A CA 1
ATOM 2840 C C . ASN A 1 359 ? 28.219 -19.812 20.781 1 82.12 359 ASN A C 1
ATOM 2842 O O . ASN A 1 359 ? 28.594 -20.938 20.453 1 82.12 359 ASN A O 1
ATOM 2846 N N . CYS A 1 360 ? 28.375 -18.75 20.062 1 85.06 360 CYS A N 1
ATOM 2847 C CA . CYS A 1 360 ? 29.125 -18.828 18.812 1 85.06 360 CYS A CA 1
ATOM 2848 C C . CYS A 1 360 ? 30.562 -19.25 19.078 1 85.06 360 CYS A C 1
ATOM 2850 O O . CYS A 1 360 ? 31.109 -20.094 18.359 1 85.06 360 CYS A O 1
ATOM 2852 N N . LEU A 1 361 ? 31.188 -18.75 20.125 1 89 361 LEU A N 1
ATOM 2853 C CA . LEU A 1 361 ? 32.562 -19.094 20.5 1 89 361 LEU A CA 1
ATOM 2854 C C . LEU A 1 361 ? 32.625 -20.547 20.969 1 89 361 LEU A C 1
ATOM 2856 O O . LEU A 1 361 ? 33.562 -21.266 20.625 1 89 361 LEU A O 1
ATOM 2860 N N . TYR A 1 362 ? 31.609 -20.812 21.719 1 84.25 362 TYR A N 1
ATOM 2861 C CA . TYR A 1 362 ? 31.578 -22.188 22.234 1 84.25 362 TYR A CA 1
ATOM 2862 C C . TYR A 1 362 ? 31.531 -23.203 21.094 1 84.25 362 TYR A C 1
ATOM 2864 O O . TYR A 1 362 ? 32.188 -24.25 21.172 1 84.25 362 TYR A O 1
ATOM 2872 N N . ARG A 1 363 ? 30.828 -22.938 20.078 1 77.81 363 ARG A N 1
ATOM 2873 C CA . ARG A 1 363 ? 30.703 -23.844 18.938 1 77.81 363 ARG A CA 1
ATOM 2874 C C . ARG A 1 363 ? 32.031 -23.969 18.203 1 77.81 363 ARG A C 1
ATOM 2876 O O . ARG A 1 363 ? 32.281 -24.984 17.531 1 77.81 363 ARG A O 1
ATOM 2883 N N . GLN A 1 364 ? 32.812 -22.953 18.359 1 84.19 364 GLN A N 1
ATOM 2884 C CA . GLN A 1 364 ? 34.156 -22.969 17.766 1 84.19 364 GLN A CA 1
ATOM 2885 C C . GLN A 1 364 ? 35.188 -23.5 18.75 1 84.19 364 GLN A C 1
ATOM 2887 O O . GLN A 1 364 ? 36.406 -23.391 18.5 1 84.19 364 GLN A O 1
ATOM 2892 N N . ASN A 1 365 ? 34.719 -23.984 19.875 1 86.5 365 ASN A N 1
ATOM 2893 C CA . ASN A 1 365 ? 35.562 -24.516 20.953 1 86.5 365 ASN A CA 1
ATOM 2894 C C . ASN A 1 365 ? 36.469 -23.438 21.516 1 86.5 365 ASN A C 1
ATOM 2896 O O . ASN A 1 365 ? 37.625 -23.688 21.797 1 86.5 365 ASN A O 1
ATOM 2900 N N . MET A 1 366 ? 35.906 -22.266 21.531 1 92.06 366 MET A N 1
ATOM 2901 C CA . MET A 1 366 ? 36.656 -21.125 22.062 1 92.06 366 MET A CA 1
ATOM 2902 C C . MET A 1 366 ? 35.875 -20.438 23.188 1 92.06 366 MET A C 1
ATOM 2904 O O . MET A 1 366 ? 34.719 -20.766 23.422 1 92.06 366 MET A O 1
ATOM 2908 N N . SER A 1 367 ? 36.594 -19.625 24 1 92.31 367 SER A N 1
ATOM 2909 C CA . SER A 1 367 ? 35.969 -18.75 25 1 92.31 367 SER A CA 1
ATOM 2910 C C . SER A 1 367 ? 36.5 -17.328 24.891 1 92.31 367 SER A C 1
ATOM 2912 O O . SER A 1 367 ? 37.406 -17.047 24.109 1 92.31 367 SER A O 1
ATOM 2914 N N . LEU A 1 368 ? 35.938 -16.484 25.656 1 93.31 368 LEU A N 1
ATOM 2915 C CA . LEU A 1 368 ? 36.344 -15.07 25.625 1 93.31 368 LEU A CA 1
ATOM 2916 C C . LEU A 1 368 ? 37.781 -14.898 26.047 1 93.31 368 LEU A C 1
ATOM 2918 O O . LEU A 1 368 ? 38.438 -13.922 25.672 1 93.31 368 LEU A O 1
ATOM 2922 N N . ASP A 1 369 ? 38.281 -15.891 26.781 1 92.94 369 ASP A N 1
ATOM 2923 C CA . ASP A 1 369 ? 39.625 -15.812 27.312 1 92.94 369 ASP A CA 1
ATOM 2924 C C . ASP A 1 369 ? 40.625 -16.469 26.359 1 92.94 369 ASP A C 1
ATOM 2926 O O . ASP A 1 369 ? 41.844 -16.375 26.562 1 92.94 369 ASP A O 1
ATOM 2930 N N . TYR A 1 370 ? 40.1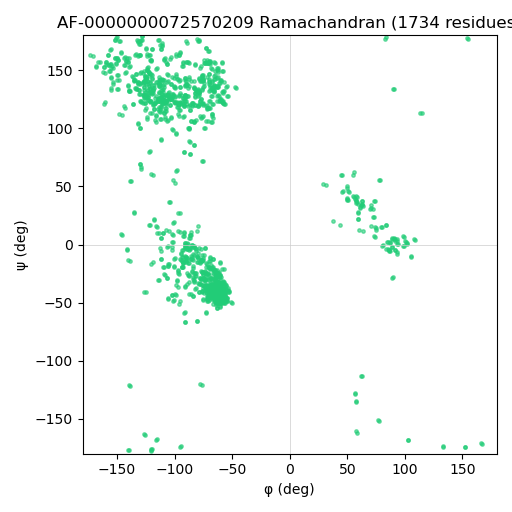25 -17.031 25.344 1 93.19 370 TYR A N 1
ATOM 2931 C CA . TYR A 1 370 ? 40.969 -17.703 24.375 1 93.19 370 TYR A CA 1
ATOM 2932 C C . TYR A 1 370 ? 41.875 -16.703 23.641 1 93.19 370 TYR A C 1
ATOM 2934 O O . TYR A 1 370 ? 41.406 -15.609 23.297 1 93.19 370 TYR A O 1
ATOM 2942 N N . ILE A 1 371 ? 43.125 -17.031 23.469 1 95.06 371 ILE A N 1
ATOM 2943 C CA . ILE A 1 371 ? 44.062 -16.203 22.719 1 95.06 371 ILE A CA 1
ATOM 2944 C C . ILE A 1 371 ? 44.281 -16.797 21.328 1 95.06 371 ILE A C 1
ATOM 2946 O O . ILE A 1 371 ? 45.062 -17.734 21.172 1 95.06 371 ILE A O 1
ATOM 2950 N N . PRO A 1 372 ? 43.594 -16.234 20.344 1 94.06 372 PRO A N 1
ATOM 2951 C CA . PRO A 1 372 ? 43.75 -16.75 18.984 1 94.06 372 PRO A CA 1
ATOM 2952 C C . PRO A 1 372 ? 45.156 -16.547 18.453 1 94.06 372 PRO A C 1
ATOM 2954 O O . PRO A 1 372 ? 45.844 -15.562 18.797 1 94.06 372 PRO A O 1
ATOM 2957 N N . ASN A 1 373 ? 45.594 -17.438 17.609 1 93.5 373 ASN A N 1
ATOM 2958 C CA . ASN A 1 373 ? 46.906 -17.328 16.969 1 93.5 373 ASN A CA 1
ATOM 2959 C C . ASN A 1 373 ? 46.969 -16.125 16.047 1 93.5 373 ASN A C 1
ATOM 2961 O O . ASN A 1 373 ? 45.938 -15.602 15.609 1 93.5 373 ASN A O 1
ATOM 2965 N N . LYS A 1 374 ? 48.188 -15.68 15.82 1 91.81 374 LYS A N 1
ATOM 2966 C CA . LYS A 1 374 ? 48.375 -14.555 14.906 1 91.81 374 LYS A CA 1
ATOM 2967 C C . LYS A 1 374 ? 47.781 -14.875 13.531 1 91.81 374 LYS A C 1
ATOM 2969 O O . LYS A 1 374 ? 48.125 -15.875 12.914 1 91.81 374 LYS A O 1
ATOM 2974 N N . GLY A 1 375 ? 46.875 -14.07 13.156 1 91.69 375 GLY A N 1
ATOM 2975 C CA . GLY A 1 375 ? 46.25 -14.242 11.852 1 91.69 375 GLY A CA 1
ATOM 2976 C C . GLY A 1 375 ? 45 -15.102 11.898 1 91.69 375 GLY A C 1
ATOM 2977 O O . GLY A 1 375 ? 44.281 -15.203 10.906 1 91.69 375 GLY A O 1
ATOM 2978 N N . GLU A 1 376 ? 44.75 -15.617 13.094 1 92.38 376 GLU A N 1
ATOM 2979 C CA . GLU A 1 376 ? 43.562 -16.469 13.234 1 92.38 376 GLU A CA 1
ATOM 2980 C C . GLU A 1 376 ? 42.281 -15.656 13.258 1 92.38 376 GLU A C 1
ATOM 2982 O O . GLU A 1 376 ? 42.156 -14.727 14.062 1 92.38 376 GLU A O 1
ATOM 2987 N N . LYS A 1 377 ? 41.438 -16.016 12.227 1 91.81 377 LYS A N 1
ATOM 2988 C CA . LYS A 1 377 ? 40.156 -15.312 12.172 1 91.81 377 LYS A CA 1
ATOM 2989 C C . LYS A 1 377 ? 39.125 -15.984 13.07 1 91.81 377 LYS A C 1
ATOM 2991 O O . LYS A 1 377 ? 38.844 -17.172 12.906 1 91.81 377 LYS A O 1
ATOM 2996 N N . VAL A 1 378 ? 38.562 -15.25 14.039 1 92.75 378 VAL A N 1
ATOM 2997 C CA . VAL A 1 378 ? 37.562 -15.766 14.953 1 92.75 378 VAL A CA 1
ATOM 2998 C C . VAL A 1 378 ? 36.219 -15.086 14.664 1 92.75 378 VAL A C 1
ATOM 3000 O O . VAL A 1 378 ? 36.094 -13.867 14.773 1 92.75 378 VAL A O 1
ATOM 3003 N N . ILE A 1 379 ? 35.25 -15.891 14.297 1 90.44 379 ILE A N 1
ATOM 3004 C CA . ILE A 1 379 ? 33.906 -15.391 14.023 1 90.44 379 ILE A CA 1
ATOM 3005 C C . ILE A 1 379 ? 33.188 -15.164 15.344 1 90.44 379 ILE A C 1
ATOM 3007 O O . ILE A 1 379 ? 33.156 -16.047 16.203 1 90.44 379 ILE A O 1
ATOM 3011 N N . LEU A 1 380 ? 32.625 -14.078 15.5 1 88.69 380 LEU A N 1
ATOM 3012 C CA . LEU A 1 380 ? 32 -13.703 16.781 1 88.69 380 LEU A CA 1
ATOM 3013 C C . LEU A 1 380 ? 30.5 -13.953 16.766 1 88.69 380 LEU A C 1
ATOM 3015 O O . LEU A 1 380 ? 29.891 -14.094 17.812 1 88.69 380 LEU A O 1
ATOM 3019 N N . ARG A 1 381 ? 29.891 -13.844 15.586 1 84.5 381 ARG A N 1
ATOM 3020 C CA . ARG A 1 381 ? 28.469 -14.109 15.398 1 84.5 381 ARG A CA 1
ATOM 3021 C C . ARG A 1 381 ? 28.219 -14.836 14.086 1 84.5 381 ARG A C 1
ATOM 3023 O O . ARG A 1 381 ? 28.969 -14.664 13.117 1 84.5 381 ARG A O 1
ATOM 3030 N N . GLU A 1 382 ? 27.078 -15.484 14.164 1 75.38 382 GLU A N 1
ATOM 3031 C CA . GLU A 1 382 ? 26.719 -16.203 12.945 1 75.38 382 GLU A CA 1
ATOM 3032 C C . GLU A 1 382 ? 25.938 -15.32 11.984 1 75.38 382 GLU A C 1
ATOM 3034 O O . GLU A 1 382 ? 25.938 -15.555 10.773 1 75.38 382 GLU A O 1
ATOM 3039 N N . ASN A 1 383 ? 25.297 -14.383 12.562 1 74.75 383 ASN A N 1
ATOM 3040 C CA . ASN A 1 383 ? 24.516 -13.477 11.727 1 74.75 383 ASN A CA 1
ATOM 3041 C C . ASN A 1 383 ? 25.344 -12.273 11.273 1 74.75 383 ASN A C 1
ATOM 3043 O O . ASN A 1 383 ? 26.125 -11.727 12.047 1 74.75 383 ASN A O 1
ATOM 3047 N N . ALA A 1 384 ? 25.203 -11.906 10.047 1 76.81 384 ALA A N 1
ATOM 3048 C CA . ALA A 1 384 ? 26.031 -10.836 9.477 1 76.81 384 ALA A CA 1
ATOM 3049 C C . ALA A 1 384 ? 25.281 -9.5 9.516 1 76.81 384 ALA A C 1
ATOM 3051 O O . ALA A 1 384 ? 25.594 -8.594 8.742 1 76.81 384 ALA A O 1
ATOM 3052 N N . ASN A 1 385 ? 24.406 -9.297 10.391 1 75.62 385 ASN A N 1
ATOM 3053 C CA . ASN A 1 385 ? 23.656 -8.047 10.484 1 75.62 385 ASN A CA 1
ATOM 3054 C C . ASN A 1 385 ? 24.516 -6.926 11.07 1 75.62 385 ASN A C 1
ATOM 3056 O O . ASN A 1 385 ? 25.312 -7.16 11.977 1 75.62 385 ASN A O 1
ATOM 3060 N N . LEU A 1 386 ? 24.344 -5.727 10.555 1 77.69 386 LEU A N 1
ATOM 3061 C CA . LEU A 1 386 ? 25.078 -4.574 11.078 1 77.69 386 LEU A CA 1
ATOM 3062 C C . LEU A 1 386 ? 24.688 -4.293 12.523 1 77.69 386 LEU A C 1
ATOM 3064 O O . LEU A 1 386 ? 25.5 -3.818 13.312 1 77.69 386 LEU A O 1
ATOM 3068 N N . SER A 1 387 ? 23.469 -4.602 12.836 1 76.81 387 SER A N 1
ATOM 3069 C CA . SER A 1 387 ? 22.938 -4.32 14.164 1 76.81 387 SER A CA 1
ATOM 3070 C C . SER A 1 387 ? 23.641 -5.156 15.234 1 76.81 387 SER A C 1
ATOM 3072 O O . SER A 1 387 ? 23.578 -4.832 16.422 1 76.81 387 SER A O 1
ATOM 3074 N N . THR A 1 388 ? 24.422 -6.188 14.719 1 76.62 388 THR A N 1
ATOM 3075 C CA . THR A 1 388 ? 25.094 -7.047 15.68 1 76.62 388 THR A CA 1
ATOM 3076 C C . THR A 1 388 ? 26.609 -6.891 15.562 1 76.62 388 THR A C 1
ATOM 3078 O O . THR A 1 388 ? 27.359 -7.711 16.094 1 76.62 388 THR A O 1
ATOM 3081 N N . GLY A 1 389 ? 27.047 -5.961 14.844 1 79.88 389 GLY A N 1
ATOM 3082 C CA . GLY A 1 389 ? 28.469 -5.66 14.773 1 79.88 389 GLY A CA 1
ATOM 3083 C C . GLY A 1 389 ? 29.094 -6.055 13.453 1 79.88 389 GLY A C 1
ATOM 3084 O O . GLY A 1 389 ? 30.297 -5.906 13.266 1 79.88 389 GLY A O 1
ATOM 3085 N N . GLY A 1 390 ? 28.266 -6.508 12.547 1 85.19 390 GLY A N 1
ATOM 3086 C CA . GLY A 1 390 ? 28.766 -6.875 11.234 1 85.19 390 GLY A CA 1
ATOM 3087 C C . GLY A 1 390 ? 29.188 -5.68 10.398 1 85.19 390 GLY A C 1
ATOM 3088 O O . GLY A 1 390 ? 29.047 -4.535 10.828 1 85.19 390 GLY A O 1
ATOM 3089 N N . ILE A 1 391 ? 29.906 -5.996 9.312 1 88.56 391 ILE A N 1
ATOM 3090 C CA . ILE A 1 391 ? 30.312 -4.93 8.398 1 88.56 391 ILE A CA 1
ATOM 3091 C C . ILE A 1 391 ? 29.766 -5.223 6.996 1 88.56 391 ILE A C 1
ATOM 3093 O O . ILE A 1 391 ? 29.328 -6.34 6.715 1 88.56 391 ILE A O 1
ATOM 3097 N N . ALA A 1 392 ? 29.766 -4.168 6.188 1 92.69 392 ALA A N 1
ATOM 3098 C CA . ALA A 1 392 ? 29.219 -4.293 4.836 1 92.69 392 ALA A CA 1
ATOM 3099 C C . ALA A 1 392 ? 30.234 -3.814 3.795 1 92.69 392 ALA A C 1
ATOM 3101 O O . ALA A 1 392 ? 30.938 -2.83 4.012 1 92.69 392 ALA A O 1
ATOM 3102 N N . VAL A 1 393 ? 30.391 -4.543 2.73 1 95.62 393 VAL A N 1
ATOM 3103 C CA . VAL A 1 393 ? 31.25 -4.199 1.601 1 95.62 393 VAL A CA 1
ATOM 3104 C C . VAL A 1 393 ? 30.391 -3.959 0.359 1 95.62 393 VAL A C 1
ATOM 3106 O O . VAL A 1 393 ? 29.594 -4.816 -0.027 1 95.62 393 VAL A O 1
ATOM 3109 N N . ASP A 1 394 ? 30.547 -2.807 -0.259 1 97.25 394 ASP A N 1
ATOM 3110 C CA . ASP A 1 394 ? 29.766 -2.486 -1.454 1 97.25 394 ASP A CA 1
ATOM 3111 C C . ASP A 1 394 ? 30.172 -3.387 -2.621 1 97.25 394 ASP A C 1
ATOM 3113 O O . ASP A 1 394 ? 31.359 -3.539 -2.924 1 97.25 394 ASP A O 1
ATOM 3117 N N . CYS A 1 395 ? 29.25 -4.023 -3.236 1 97.81 395 CYS A N 1
ATOM 3118 C CA . CYS A 1 395 ? 29.516 -4.859 -4.402 1 97.81 395 CYS A CA 1
ATOM 3119 C C . CYS A 1 395 ? 28.484 -4.602 -5.5 1 97.81 395 CYS A C 1
ATOM 3121 O O . CYS A 1 395 ? 28.125 -5.516 -6.25 1 97.81 395 CYS A O 1
ATOM 3123 N N . THR A 1 396 ? 27.891 -3.42 -5.59 1 98.06 396 THR A N 1
ATOM 3124 C CA . THR A 1 396 ? 26.812 -3.043 -6.504 1 98.06 396 THR A CA 1
ATOM 3125 C C . THR A 1 396 ? 27.234 -3.264 -7.953 1 98.06 396 THR A C 1
ATOM 3127 O O . THR A 1 396 ? 26.453 -3.773 -8.758 1 98.06 396 THR A O 1
ATOM 3130 N N . ASP A 1 397 ? 28.438 -2.982 -8.273 1 97.56 397 ASP A N 1
ATOM 3131 C CA . ASP A 1 397 ? 28.922 -3.043 -9.648 1 97.56 397 ASP A CA 1
ATOM 3132 C C . ASP A 1 397 ? 29.328 -4.465 -10.031 1 97.56 397 ASP A C 1
ATOM 3134 O O . ASP A 1 397 ? 29.562 -4.758 -11.203 1 97.56 397 ASP A O 1
ATOM 3138 N N . ASP A 1 398 ? 29.359 -5.34 -9.062 1 97.44 398 ASP A N 1
ATOM 3139 C CA . ASP A 1 398 ? 29.797 -6.711 -9.297 1 97.44 398 ASP A CA 1
ATOM 3140 C C . ASP A 1 398 ? 28.625 -7.625 -9.617 1 97.44 398 ASP A C 1
ATOM 3142 O O . ASP A 1 398 ? 28.812 -8.742 -10.102 1 97.44 398 ASP A O 1
ATOM 3146 N N . VAL A 1 399 ? 27.422 -7.227 -9.359 1 98.25 399 VAL A N 1
ATOM 3147 C CA . VAL A 1 399 ? 26.266 -8.094 -9.523 1 98.25 399 VAL A CA 1
ATOM 3148 C C . VAL A 1 399 ? 26.016 -8.359 -11.008 1 98.25 399 VAL A C 1
ATOM 3150 O O . VAL A 1 399 ? 25.906 -7.418 -11.805 1 98.25 399 VAL A O 1
ATOM 3153 N N . CYS A 1 400 ? 25.984 -9.547 -11.406 1 97.81 400 CYS A N 1
ATOM 3154 C CA . CYS A 1 400 ? 25.766 -9.867 -12.82 1 97.81 400 CYS A CA 1
ATOM 3155 C C . CYS A 1 400 ? 24.328 -9.609 -13.219 1 97.81 400 CYS A C 1
ATOM 3157 O O . CYS A 1 400 ? 23.453 -9.5 -12.359 1 97.81 400 CYS A O 1
ATOM 3159 N N . ASP A 1 401 ? 24 -9.625 -14.469 1 97.31 401 ASP A N 1
ATOM 3160 C CA . ASP A 1 401 ? 22.703 -9.242 -15.023 1 97.31 401 ASP A CA 1
ATOM 3161 C C . ASP A 1 401 ? 21.625 -10.25 -14.633 1 97.31 401 ASP A C 1
ATOM 3163 O O . ASP A 1 401 ? 20.484 -9.875 -14.352 1 97.31 401 ASP A O 1
ATOM 3167 N N . GLU A 1 402 ? 21.953 -11.5 -14.625 1 96.81 402 GLU A N 1
ATOM 3168 C CA . GLU A 1 402 ? 20.984 -12.531 -14.289 1 96.81 402 GLU A CA 1
ATOM 3169 C C . GLU A 1 402 ? 20.5 -12.391 -12.844 1 96.81 402 GLU A C 1
ATOM 3171 O O . GLU A 1 402 ? 19.312 -12.531 -12.562 1 96.81 402 GLU A O 1
ATOM 3176 N N . ASN A 1 403 ? 21.5 -12.086 -11.984 1 98.38 403 ASN A N 1
ATOM 3177 C CA . ASN A 1 403 ? 21.141 -11.906 -10.586 1 98.38 403 ASN A CA 1
ATOM 3178 C C . ASN A 1 403 ? 20.312 -10.633 -10.375 1 98.38 403 ASN A C 1
ATOM 3180 O O . ASN A 1 403 ? 19.422 -10.602 -9.523 1 98.38 403 ASN A O 1
ATOM 3184 N N . ILE A 1 404 ? 20.625 -9.57 -11.117 1 98.44 404 ILE A N 1
ATOM 3185 C CA . ILE A 1 404 ? 19.812 -8.352 -11.102 1 98.44 404 ILE A CA 1
ATOM 3186 C C . ILE A 1 404 ? 18.375 -8.68 -11.484 1 98.44 404 ILE A C 1
ATOM 3188 O O . ILE A 1 404 ? 17.438 -8.242 -10.82 1 98.44 404 ILE A O 1
ATOM 3192 N N . ASP A 1 405 ? 18.25 -9.5 -12.477 1 97.38 405 ASP A N 1
ATOM 3193 C CA . ASP A 1 405 ? 16.922 -9.891 -12.953 1 97.38 405 ASP A CA 1
ATOM 3194 C C . ASP A 1 405 ? 16.172 -10.672 -11.883 1 97.38 405 ASP A C 1
ATOM 3196 O O . ASP A 1 405 ? 14.969 -10.453 -11.688 1 97.38 405 ASP A O 1
ATOM 3200 N N . TYR A 1 406 ? 16.828 -11.602 -11.211 1 98.06 406 TYR A N 1
ATOM 3201 C CA . TYR A 1 406 ? 16.188 -12.359 -10.133 1 98.06 406 TYR A CA 1
ATOM 3202 C C . TYR A 1 406 ? 15.648 -11.422 -9.055 1 98.06 406 TYR A C 1
ATOM 3204 O O . TYR A 1 406 ? 14.539 -11.617 -8.555 1 98.06 406 TYR A O 1
ATOM 3212 N N . CYS A 1 407 ? 16.469 -10.414 -8.719 1 98.62 407 CYS A N 1
ATOM 3213 C CA . CYS A 1 407 ? 16.078 -9.484 -7.66 1 98.62 407 CYS A CA 1
ATOM 3214 C C . CYS A 1 407 ? 14.875 -8.656 -8.078 1 98.62 407 CYS A C 1
ATOM 3216 O O . CYS A 1 407 ? 13.953 -8.453 -7.285 1 98.62 407 CYS A O 1
ATOM 3218 N N . ILE A 1 408 ? 14.898 -8.195 -9.312 1 98.19 408 ILE A N 1
ATOM 3219 C CA . ILE A 1 408 ? 13.797 -7.398 -9.828 1 98.19 408 ILE A CA 1
ATOM 3220 C C . ILE A 1 408 ? 12.523 -8.242 -9.859 1 98.19 408 ILE A C 1
ATOM 3222 O O . ILE A 1 408 ? 11.461 -7.793 -9.422 1 98.19 408 ILE A O 1
ATOM 3226 N N . ARG A 1 409 ? 12.617 -9.484 -10.328 1 97.69 409 ARG A N 1
ATOM 3227 C CA . ARG A 1 409 ? 11.469 -10.375 -10.414 1 97.69 409 ARG A CA 1
ATOM 3228 C C . ARG A 1 409 ? 10.938 -10.719 -9.031 1 97.69 409 ARG A C 1
ATOM 3230 O O . ARG A 1 409 ? 9.734 -10.898 -8.844 1 97.69 409 ARG A O 1
ATOM 3237 N N . ALA A 1 410 ? 11.844 -10.883 -8.086 1 98.31 410 ALA A N 1
ATOM 3238 C CA . ALA A 1 410 ? 11.422 -11.148 -6.711 1 98.31 410 ALA A CA 1
ATOM 3239 C C . ALA A 1 410 ? 10.594 -9.992 -6.16 1 98.31 410 ALA A C 1
ATOM 3241 O O . ALA A 1 410 ? 9.539 -10.203 -5.555 1 98.31 410 ALA A O 1
ATOM 3242 N N . ALA A 1 411 ? 11.102 -8.773 -6.352 1 98.19 411 ALA A N 1
ATOM 3243 C CA . ALA A 1 411 ? 10.383 -7.578 -5.902 1 98.19 411 ALA A CA 1
ATOM 3244 C C . ALA A 1 411 ? 9 -7.5 -6.535 1 98.19 411 ALA A C 1
ATOM 3246 O O . ALA A 1 411 ? 8.016 -7.203 -5.855 1 98.19 411 ALA A O 1
ATOM 3247 N N . LYS A 1 412 ? 8.898 -7.824 -7.805 1 97.25 412 LYS A N 1
ATOM 3248 C CA . LYS A 1 412 ? 7.637 -7.766 -8.531 1 97.25 412 LYS A CA 1
ATOM 3249 C C . LYS A 1 412 ? 6.676 -8.852 -8.062 1 97.25 412 LYS A C 1
ATOM 3251 O O . LYS A 1 412 ? 5.473 -8.617 -7.945 1 97.25 412 LYS A O 1
ATOM 3256 N N . ALA A 1 413 ? 7.238 -10 -7.809 1 97.06 413 ALA A N 1
ATOM 3257 C CA . ALA A 1 413 ? 6.41 -11.109 -7.348 1 97.06 413 ALA A CA 1
ATOM 3258 C C . ALA A 1 413 ? 5.703 -10.766 -6.039 1 97.06 413 ALA A C 1
ATOM 3260 O O . ALA A 1 413 ? 4.57 -11.195 -5.809 1 97.06 413 ALA A O 1
ATOM 3261 N N . LEU A 1 414 ? 6.348 -10.008 -5.223 1 96.94 414 LEU A N 1
ATOM 3262 C CA . LEU A 1 414 ? 5.77 -9.648 -3.936 1 96.94 414 LEU A CA 1
ATOM 3263 C C . LEU A 1 414 ? 5.047 -8.305 -4.023 1 96.94 414 LEU A C 1
ATOM 3265 O O . LEU A 1 414 ? 4.289 -7.941 -3.119 1 96.94 414 LEU A O 1
ATOM 3269 N N . GLY A 1 415 ? 5.266 -7.59 -5.086 1 96.19 415 GLY A N 1
ATOM 3270 C CA . GLY A 1 415 ? 4.652 -6.285 -5.273 1 96.19 415 GLY A CA 1
ATOM 3271 C C . GLY A 1 415 ? 5.266 -5.207 -4.406 1 96.19 415 GLY A C 1
ATOM 3272 O O . GLY A 1 415 ? 4.555 -4.34 -3.891 1 96.19 415 GLY A O 1
ATOM 3273 N N . LEU A 1 416 ? 6.57 -5.23 -4.199 1 97.62 416 LEU A N 1
ATOM 3274 C CA . LEU A 1 416 ? 7.234 -4.262 -3.33 1 97.62 416 LEU A CA 1
ATOM 3275 C C . LEU A 1 416 ? 7.996 -3.229 -4.152 1 97.62 416 LEU A C 1
ATOM 3277 O O . LEU A 1 416 ? 8.82 -3.586 -4.996 1 97.62 416 LEU A O 1
ATOM 3281 N N . ASP A 1 417 ? 7.723 -1.976 -3.959 1 97.12 417 ASP A N 1
ATOM 3282 C CA . ASP A 1 417 ? 8.406 -0.891 -4.656 1 97.12 417 ASP A CA 1
ATOM 3283 C C . ASP A 1 417 ? 9.797 -0.649 -4.07 1 97.12 417 ASP A C 1
ATOM 3285 O O . ASP A 1 417 ? 10.688 -0.139 -4.758 1 97.12 417 ASP A O 1
ATOM 3289 N N . ILE A 1 418 ? 9.984 -0.918 -2.787 1 98.19 418 ILE A N 1
ATOM 3290 C CA . ILE A 1 418 ? 11.258 -0.854 -2.07 1 98.19 418 ILE A CA 1
ATOM 3291 C C . ILE A 1 418 ? 11.477 -2.15 -1.294 1 98.19 418 ILE A C 1
ATOM 3293 O O . ILE A 1 418 ? 10.641 -2.543 -0.479 1 98.19 418 ILE A O 1
ATOM 3297 N N . CYS A 1 419 ? 12.57 -2.791 -1.553 1 98 419 CYS A N 1
ATOM 3298 C CA . CYS A 1 419 ? 12.812 -3.994 -0.763 1 98 419 CYS A CA 1
ATOM 3299 C C . CYS A 1 419 ? 14.289 -4.371 -0.783 1 98 419 CYS A C 1
ATOM 3301 O O . CYS A 1 419 ? 15.062 -3.842 -1.584 1 98 419 CYS A O 1
ATOM 3303 N N . GLY A 1 420 ? 14.688 -5.082 0.186 1 97.56 420 GLY A N 1
ATOM 3304 C CA . GLY A 1 420 ? 15.977 -5.738 0.249 1 97.56 420 GLY A CA 1
ATOM 3305 C C . GLY A 1 420 ? 15.906 -7.234 -0.008 1 97.56 420 GLY A C 1
ATOM 3306 O O . GLY A 1 420 ? 15.188 -7.953 0.691 1 97.56 420 GLY A O 1
ATOM 3307 N N . VAL A 1 421 ? 16.594 -7.676 -1.033 1 98.38 421 VAL A N 1
ATOM 3308 C CA . VAL A 1 421 ? 16.641 -9.094 -1.357 1 98.38 421 VAL A CA 1
ATOM 3309 C C . VAL A 1 421 ? 17.922 -9.711 -0.785 1 98.38 421 VAL A C 1
ATOM 3311 O O . VAL A 1 421 ? 19.031 -9.32 -1.157 1 98.38 421 VAL A O 1
ATOM 3314 N N . ASP A 1 422 ? 17.781 -10.656 0.106 1 96.44 422 ASP A N 1
ATOM 3315 C CA . ASP A 1 422 ? 18.922 -11.352 0.695 1 96.44 422 ASP A CA 1
ATOM 3316 C C . ASP A 1 422 ? 19.266 -12.609 -0.106 1 96.44 422 ASP A C 1
ATOM 3318 O O . ASP A 1 422 ? 18.453 -13.516 -0.24 1 96.44 422 ASP A O 1
ATOM 3322 N N . ILE A 1 423 ? 20.484 -12.641 -0.617 1 97.69 423 ILE A N 1
ATOM 3323 C CA . ILE A 1 423 ? 20.938 -13.75 -1.448 1 97.69 423 ILE A CA 1
ATOM 3324 C C . ILE A 1 423 ? 22.125 -14.438 -0.777 1 97.69 423 ILE A C 1
ATOM 3326 O O . ILE A 1 423 ? 23 -13.781 -0.211 1 97.69 423 ILE A O 1
ATOM 3330 N N . CYS A 1 424 ? 22.125 -15.68 -0.742 1 96.5 424 CYS A N 1
ATOM 3331 C CA . CYS A 1 424 ? 23.266 -16.484 -0.309 1 96.5 424 CYS A CA 1
ATOM 3332 C C . CYS A 1 424 ? 23.906 -17.203 -1.491 1 96.5 424 CYS A C 1
ATOM 3334 O O . CYS A 1 424 ? 23.266 -18.031 -2.148 1 96.5 424 CYS A O 1
ATOM 3336 N N . THR A 1 425 ? 25.062 -16.875 -1.831 1 97.19 425 THR A N 1
ATOM 3337 C CA . THR A 1 425 ? 25.828 -17.469 -2.924 1 97.19 425 THR A CA 1
ATOM 3338 C C . THR A 1 425 ? 27.312 -17.25 -2.73 1 97.19 425 THR A C 1
ATOM 3340 O O . THR A 1 425 ? 27.734 -16.438 -1.898 1 97.19 425 THR A O 1
ATOM 3343 N N . GLU A 1 426 ? 28.125 -17.984 -3.414 1 96.31 426 GLU A N 1
ATOM 3344 C CA . GLU A 1 426 ? 29.562 -17.859 -3.283 1 96.31 426 GLU A CA 1
ATOM 3345 C C . GLU A 1 426 ? 30.062 -16.562 -3.912 1 96.31 426 GLU A C 1
ATOM 3347 O O . GLU A 1 426 ? 30.859 -15.836 -3.309 1 96.31 426 GLU A O 1
ATOM 3352 N N . ASP A 1 427 ? 29.625 -16.328 -5.109 1 97 427 ASP A N 1
ATOM 3353 C CA . ASP A 1 427 ? 30.047 -15.156 -5.871 1 97 427 ASP A CA 1
ATOM 3354 C C . ASP A 1 427 ? 28.844 -14.5 -6.574 1 97 427 ASP A C 1
ATOM 3356 O O . ASP A 1 427 ? 28.234 -15.102 -7.453 1 97 427 ASP A O 1
ATOM 3360 N N . ILE A 1 428 ? 28.578 -13.195 -6.27 1 97.81 428 ILE A N 1
ATOM 3361 C CA . ILE A 1 428 ? 27.391 -12.5 -6.754 1 97.81 428 ILE A CA 1
ATOM 3362 C C . ILE A 1 428 ? 27.578 -12.117 -8.219 1 97.81 428 ILE A C 1
ATOM 3364 O O . ILE A 1 428 ? 26.609 -11.773 -8.906 1 97.81 428 ILE A O 1
ATOM 3368 N N . SER A 1 429 ? 28.812 -12.195 -8.727 1 97.75 429 SER A N 1
ATOM 3369 C CA . SER A 1 429 ? 29.125 -11.875 -10.117 1 97.75 429 SER A CA 1
ATOM 3370 C C . SER A 1 429 ? 28.766 -13.039 -11.039 1 97.75 429 SER A C 1
ATOM 3372 O O . SER A 1 429 ? 28.766 -12.891 -12.266 1 97.75 429 SER A O 1
ATOM 3374 N N . ILE A 1 430 ? 28.469 -14.172 -10.438 1 97.69 430 ILE A N 1
ATOM 3375 C CA . ILE A 1 430 ? 28.047 -15.367 -11.164 1 97.69 430 ILE A CA 1
ATOM 3376 C C . ILE A 1 430 ? 26.562 -15.641 -10.875 1 97.69 430 ILE A C 1
ATOM 3378 O O . ILE A 1 430 ? 26.109 -15.484 -9.742 1 97.69 430 ILE A O 1
ATOM 3382 N N . PRO A 1 431 ? 25.797 -16.078 -11.898 1 96.75 431 PRO A N 1
ATOM 3383 C CA . PRO A 1 431 ? 24.391 -16.375 -11.648 1 96.75 431 PRO A CA 1
ATOM 3384 C C . PRO A 1 431 ? 24.188 -17.391 -10.508 1 96.75 431 PRO A C 1
ATOM 3386 O O . PRO A 1 431 ? 24.875 -18.406 -10.469 1 96.75 431 PRO A O 1
ATOM 3389 N N . ILE A 1 432 ? 23.266 -17.078 -9.695 1 96.19 432 ILE A N 1
ATOM 3390 C CA . ILE A 1 432 ? 23.125 -17.859 -8.469 1 96.19 432 ILE A CA 1
ATOM 3391 C C . ILE A 1 432 ? 22.656 -19.281 -8.805 1 96.19 432 ILE A C 1
ATOM 3393 O O . ILE A 1 432 ? 22.969 -20.234 -8.094 1 96.19 432 ILE A O 1
ATOM 3397 N N . ASN A 1 433 ? 21.922 -19.453 -9.891 1 92.69 433 ASN A N 1
ATOM 3398 C CA . ASN A 1 433 ? 21.422 -20.781 -10.258 1 92.69 433 ASN A CA 1
ATOM 3399 C C . ASN A 1 433 ? 22.562 -21.703 -10.68 1 92.69 433 ASN A C 1
ATOM 3401 O O . ASN A 1 433 ? 22.406 -22.922 -10.68 1 92.69 433 ASN A O 1
ATOM 3405 N N . LYS A 1 434 ? 23.719 -21.156 -11.016 1 93.81 434 LYS A N 1
ATOM 3406 C CA . LYS A 1 434 ? 24.875 -21.953 -11.43 1 93.81 434 LYS A CA 1
ATOM 3407 C C . LYS A 1 434 ? 25.734 -22.328 -10.227 1 93.81 434 LYS A C 1
ATOM 3409 O O . LYS A 1 434 ? 26.625 -23.172 -10.336 1 93.81 434 LYS A O 1
ATOM 3414 N N . GLN A 1 435 ? 25.484 -21.75 -9.078 1 93.81 435 GLN A N 1
ATOM 3415 C CA . GLN A 1 435 ? 26.297 -21.984 -7.883 1 93.81 435 GLN A CA 1
ATOM 3416 C C . GLN A 1 435 ? 25.438 -22.516 -6.742 1 93.81 435 GLN A C 1
ATOM 3418 O O . GLN A 1 435 ? 25.828 -22.438 -5.574 1 93.81 435 GLN A O 1
ATOM 3423 N N . ASN A 1 436 ? 24.312 -22.984 -7.004 1 92.31 436 ASN A N 1
ATOM 3424 C CA . ASN A 1 436 ? 23.359 -23.422 -5.984 1 92.31 436 ASN A CA 1
ATOM 3425 C C . ASN A 1 436 ? 22.984 -22.297 -5.039 1 92.31 436 ASN A C 1
ATOM 3427 O O . ASN A 1 436 ? 22.75 -22.516 -3.852 1 92.31 436 ASN A O 1
ATOM 3431 N N . GLY A 1 437 ? 23.156 -21.062 -5.484 1 96.5 437 GLY A N 1
ATOM 3432 C CA . GLY A 1 437 ? 22.734 -19.906 -4.715 1 96.5 437 GLY A CA 1
ATOM 3433 C C . GLY A 1 437 ? 21.219 -19.781 -4.621 1 96.5 437 GLY A C 1
ATOM 3434 O O . GLY A 1 437 ? 20.5 -20.375 -5.418 1 96.5 437 GLY A O 1
ATOM 3435 N N . ILE A 1 438 ? 20.766 -19.047 -3.564 1 97.81 438 ILE A N 1
ATOM 3436 C CA . ILE A 1 438 ? 19.328 -18.938 -3.359 1 97.81 438 ILE A CA 1
ATOM 3437 C C . ILE A 1 438 ? 18.984 -17.547 -2.842 1 97.81 438 ILE A C 1
ATOM 3439 O O . ILE A 1 438 ? 19.844 -16.844 -2.293 1 97.81 438 ILE A O 1
ATOM 3443 N N . VAL A 1 439 ? 17.781 -17.094 -3.07 1 97.81 439 VAL A N 1
ATOM 3444 C CA . VAL A 1 439 ? 17.203 -15.969 -2.35 1 97.81 439 VAL A CA 1
ATOM 3445 C C . VAL A 1 439 ? 16.688 -16.438 -0.992 1 97.81 439 VAL A C 1
ATOM 3447 O O . VAL A 1 439 ? 15.797 -17.281 -0.919 1 97.81 439 VAL A O 1
ATOM 3450 N N . MET A 1 440 ? 17.203 -15.906 0.051 1 93.94 440 MET A N 1
ATOM 3451 C CA . MET A 1 440 ? 16.859 -16.344 1.401 1 93.94 440 MET A CA 1
ATOM 3452 C C . MET A 1 440 ? 15.586 -15.68 1.893 1 93.94 440 MET A C 1
ATOM 3454 O O . MET A 1 440 ? 14.75 -16.312 2.539 1 93.94 440 MET A O 1
ATOM 3458 N N . GLU A 1 441 ? 15.531 -14.461 1.646 1 93.38 441 GLU A N 1
ATOM 3459 C CA . GLU A 1 441 ? 14.414 -13.656 2.139 1 93.38 441 GLU A CA 1
ATOM 3460 C C . GLU A 1 441 ? 14.297 -12.344 1.376 1 93.38 441 GLU A C 1
ATOM 3462 O O . GLU A 1 441 ? 15.25 -11.898 0.739 1 93.38 441 GLU A O 1
ATOM 3467 N N . VAL A 1 442 ? 13.125 -11.852 1.324 1 96.94 442 VAL A N 1
ATOM 3468 C CA . VAL A 1 442 ? 12.867 -10.516 0.805 1 96.94 442 VAL A CA 1
ATOM 3469 C C . VAL A 1 442 ? 12.297 -9.633 1.915 1 96.94 442 VAL A C 1
ATOM 3471 O O . VAL A 1 442 ? 11.312 -9.992 2.566 1 96.94 442 VAL A O 1
ATOM 3474 N N . ASN A 1 443 ? 12.914 -8.57 2.207 1 95.06 443 ASN A N 1
ATOM 3475 C CA . ASN A 1 443 ? 12.516 -7.691 3.299 1 95.06 443 ASN A CA 1
ATOM 3476 C C . ASN A 1 443 ? 11.859 -6.418 2.779 1 95.06 443 ASN A C 1
ATOM 3478 O O . ASN A 1 443 ? 12.43 -5.703 1.955 1 95.06 443 ASN A O 1
ATOM 3482 N N . ALA A 1 444 ? 10.656 -6.297 3.48 1 94.25 444 ALA A N 1
ATOM 3483 C CA . ALA A 1 444 ? 10.031 -4.996 3.26 1 94.25 444 ALA A CA 1
ATOM 3484 C C . ALA A 1 444 ? 10.633 -3.936 4.176 1 94.25 444 ALA A C 1
ATOM 3486 O O . ALA A 1 444 ? 11.148 -4.254 5.25 1 94.25 444 ALA A O 1
ATOM 3487 N N . ALA A 1 445 ? 11.055 -2.783 3.773 1 92.69 445 ALA A N 1
ATOM 3488 C CA . ALA A 1 445 ? 11.68 -1.702 4.531 1 92.69 445 ALA A CA 1
ATOM 3489 C C . ALA A 1 445 ? 13.148 -2.004 4.809 1 92.69 445 ALA A C 1
ATOM 3491 O O . ALA A 1 445 ? 13.586 -2.012 5.961 1 92.69 445 ALA A O 1
ATOM 3492 N N . PRO A 1 446 ? 13.852 -2.244 3.881 1 94.19 446 PRO A N 1
ATOM 3493 C CA . PRO A 1 446 ? 15.25 -2.623 4.078 1 94.19 446 PRO A CA 1
ATOM 3494 C C . PRO A 1 446 ? 16.062 -1.532 4.77 1 94.19 446 PRO A C 1
ATOM 3496 O O . PRO A 1 446 ? 15.844 -0.344 4.523 1 94.19 446 PRO A O 1
ATOM 3499 N N . GLY A 1 447 ? 16.922 -1.945 5.691 1 91.62 447 GLY A N 1
ATOM 3500 C CA . GLY A 1 447 ? 17.906 -0.995 6.164 1 91.62 447 GLY A CA 1
ATOM 3501 C C . GLY A 1 447 ? 18.859 -0.524 5.074 1 91.62 447 GLY A C 1
ATOM 3502 O O . GLY A 1 447 ? 19.391 -1.336 4.32 1 91.62 447 GLY A O 1
ATOM 3503 N N . ILE A 1 448 ? 18.984 0.726 4.938 1 93.62 448 ILE A N 1
ATOM 3504 C CA . ILE A 1 448 ? 19.797 1.204 3.822 1 93.62 448 ILE A CA 1
ATOM 3505 C C . ILE A 1 448 ? 21.078 1.848 4.355 1 93.62 448 ILE A C 1
ATOM 3507 O O . ILE A 1 448 ? 21.891 2.359 3.584 1 93.62 448 ILE A O 1
ATOM 3511 N N . ARG A 1 449 ? 21.266 1.741 5.676 1 90 449 ARG A N 1
ATOM 3512 C CA . ARG A 1 449 ? 22.469 2.279 6.316 1 90 449 ARG A CA 1
ATOM 3513 C C . ARG A 1 449 ? 23.734 1.657 5.73 1 90 449 ARG A C 1
ATOM 3515 O O . ARG A 1 449 ? 24.734 2.348 5.527 1 90 449 ARG A O 1
ATOM 3522 N N . MET A 1 450 ? 23.719 0.376 5.5 1 92 450 MET A N 1
ATOM 3523 C CA . MET A 1 450 ? 24.891 -0.358 5.027 1 92 450 MET A CA 1
ATOM 3524 C C . MET A 1 450 ? 25.297 0.119 3.643 1 92 450 MET A C 1
ATOM 3526 O O . MET A 1 450 ? 26.469 0.031 3.279 1 92 450 MET A O 1
ATOM 3530 N N . HIS A 1 451 ? 24.359 0.643 2.887 1 95.31 451 HIS A N 1
ATOM 3531 C CA . HIS A 1 451 ? 24.656 1.12 1.54 1 95.31 451 HIS A CA 1
ATOM 3532 C C . HIS A 1 451 ? 25.219 2.537 1.565 1 95.31 451 HIS A C 1
ATOM 3534 O O . HIS A 1 451 ? 26.016 2.908 0.707 1 95.31 451 HIS A O 1
ATOM 3540 N N . HIS A 1 452 ? 24.797 3.289 2.502 1 92.38 452 HIS A N 1
ATOM 3541 C CA . HIS A 1 452 ? 25.234 4.672 2.646 1 92.38 452 HIS A CA 1
ATOM 3542 C C . HIS A 1 452 ? 26.609 4.754 3.301 1 92.38 452 HIS A C 1
ATOM 3544 O O . HIS A 1 452 ? 27.375 5.684 3.037 1 92.38 452 HIS A O 1
ATOM 3550 N N . PHE A 1 453 ? 26.875 3.805 4.203 1 88.69 453 PHE A N 1
ATOM 3551 C CA . PHE A 1 453 ? 28.125 3.811 4.945 1 88.69 453 PHE A CA 1
ATOM 3552 C C . PHE A 1 453 ? 28.812 2.449 4.875 1 88.69 453 PHE A C 1
ATOM 3554 O O . PHE A 1 453 ? 29.031 1.805 5.902 1 88.69 453 PHE A O 1
ATOM 3561 N N . PRO A 1 454 ? 29.219 2.072 3.695 1 91.69 454 PRO A N 1
ATOM 3562 C CA . PRO A 1 454 ? 29.953 0.803 3.586 1 91.69 454 PRO A CA 1
ATOM 3563 C C . PRO A 1 454 ? 31.344 0.864 4.199 1 91.69 454 PRO A C 1
ATOM 3565 O O . PRO A 1 454 ? 32 1.91 4.152 1 91.69 454 PRO A O 1
ATOM 3568 N N . SER A 1 455 ? 31.719 -0.212 4.809 1 88.19 455 SER A N 1
ATOM 3569 C CA . SER A 1 455 ? 33.062 -0.271 5.352 1 88.19 455 SER A CA 1
ATOM 3570 C C . SER A 1 455 ? 34.125 -0.261 4.238 1 88.19 455 SER A C 1
ATOM 3572 O O . SER A 1 455 ? 35.219 0.24 4.426 1 88.19 455 SER A O 1
ATOM 3574 N N . GLN A 1 456 ? 33.812 -0.872 3.16 1 91.44 456 GLN A N 1
ATOM 3575 C CA . GLN A 1 456 ? 34.625 -0.874 1.952 1 91.44 456 GLN A CA 1
ATOM 3576 C C . GLN A 1 456 ? 33.781 -0.67 0.707 1 91.44 456 GLN A C 1
ATOM 3578 O O . GLN A 1 456 ? 32.594 -1.091 0.668 1 91.44 456 GLN A O 1
ATOM 3583 N N . GLY A 1 457 ? 34.344 0.044 -0.234 1 93.69 457 GLY A N 1
ATOM 3584 C CA . GLY A 1 457 ? 33.625 0.282 -1.476 1 93.69 457 GLY A CA 1
ATOM 3585 C C . GLY A 1 457 ? 33.031 1.677 -1.564 1 93.69 457 GLY A C 1
ATOM 3586 O O . GLY A 1 457 ? 33.438 2.574 -0.818 1 93.69 457 GLY A O 1
ATOM 3587 N N . LYS A 1 458 ? 32.188 1.878 -2.523 1 95.5 458 LYS A N 1
ATOM 3588 C CA . LYS A 1 458 ? 31.594 3.182 -2.812 1 95.5 458 LYS A CA 1
ATOM 3589 C C . LYS A 1 458 ? 30.281 3.379 -2.049 1 95.5 458 LYS A C 1
ATOM 3591 O O . LYS A 1 458 ? 29.516 2.43 -1.858 1 95.5 458 LYS A O 1
ATOM 3596 N N . LYS A 1 459 ? 30.078 4.57 -1.583 1 94.5 459 LYS A N 1
ATOM 3597 C CA . LYS A 1 459 ? 28.797 4.934 -0.999 1 94.5 459 LYS A CA 1
ATOM 3598 C C . LYS A 1 459 ? 27.703 4.965 -2.061 1 94.5 459 LYS A C 1
ATOM 3600 O O . LYS A 1 459 ? 27.922 5.434 -3.178 1 94.5 459 LYS A O 1
ATOM 3605 N N . ARG A 1 460 ? 26.578 4.367 -1.735 1 97.12 460 ARG A N 1
ATOM 3606 C CA . ARG A 1 460 ? 25.422 4.375 -2.629 1 97.12 460 ARG A CA 1
ATOM 3607 C C . ARG A 1 460 ? 24.266 5.156 -2.018 1 97.12 460 ARG A C 1
ATOM 3609 O O . ARG A 1 460 ? 23.797 4.84 -0.918 1 97.12 460 ARG A O 1
ATOM 3616 N N . ASP A 1 461 ? 23.734 6.164 -2.666 1 96.75 461 ASP A N 1
ATOM 3617 C CA . ASP A 1 461 ? 22.688 7.031 -2.133 1 96.75 461 ASP A CA 1
ATOM 3618 C C . ASP A 1 461 ? 21.297 6.453 -2.404 1 96.75 461 ASP A C 1
ATOM 3620 O O . ASP A 1 461 ? 20.547 6.977 -3.23 1 96.75 461 ASP A O 1
ATOM 3624 N N . VAL A 1 462 ? 20.953 5.523 -1.638 1 97.94 462 VAL A N 1
ATOM 3625 C CA . VAL A 1 462 ? 19.656 4.859 -1.759 1 97.94 462 VAL A CA 1
ATOM 3626 C C . VAL A 1 462 ? 18.531 5.836 -1.395 1 97.94 462 VAL A C 1
ATOM 3628 O O . VAL A 1 462 ? 17.438 5.77 -1.957 1 97.94 462 VAL A O 1
ATOM 3631 N N . GLY A 1 463 ? 18.781 6.754 -0.412 1 97.69 463 GLY A N 1
ATOM 3632 C CA . GLY A 1 463 ? 17.797 7.77 -0.059 1 97.69 463 GLY A CA 1
ATOM 3633 C C . GLY A 1 463 ? 17.359 8.609 -1.243 1 97.69 463 GLY A C 1
ATOM 3634 O O . GLY A 1 463 ? 16.156 8.836 -1.431 1 97.69 463 GLY A O 1
ATOM 3635 N N . LYS A 1 464 ? 18.312 9.031 -2 1 97.81 464 LYS A N 1
ATOM 3636 C CA . LYS A 1 464 ? 18.016 9.805 -3.201 1 97.81 464 LYS A CA 1
ATOM 3637 C C . LYS A 1 464 ? 17.172 8.992 -4.18 1 97.81 464 LYS A C 1
ATOM 3639 O O . LYS A 1 464 ? 16.234 9.516 -4.793 1 97.81 464 LYS A O 1
ATOM 3644 N N . ALA A 1 465 ? 17.516 7.691 -4.336 1 98.12 465 ALA A N 1
ATOM 3645 C CA . ALA A 1 465 ? 16.766 6.812 -5.234 1 98.12 465 ALA A CA 1
ATOM 3646 C C . ALA A 1 465 ? 15.312 6.703 -4.809 1 98.12 465 ALA A C 1
ATOM 3648 O O . ALA A 1 465 ? 14.414 6.688 -5.648 1 98.12 465 ALA A O 1
ATOM 3649 N N . ILE A 1 466 ? 15.07 6.629 -3.547 1 98.19 466 ILE A N 1
ATOM 3650 C CA . ILE A 1 466 ? 13.719 6.5 -3.016 1 98.19 466 ILE A CA 1
ATOM 3651 C C . ILE A 1 466 ? 12.938 7.789 -3.27 1 98.19 466 ILE A C 1
ATOM 3653 O O . ILE A 1 466 ? 11.789 7.754 -3.723 1 98.19 466 ILE A O 1
ATOM 3657 N N . VAL A 1 467 ? 13.562 9 -3.006 1 98.19 467 VAL A N 1
ATOM 3658 C CA . VAL A 1 467 ? 12.891 10.273 -3.236 1 98.19 467 VAL A CA 1
ATOM 3659 C C . VAL A 1 467 ? 12.562 10.43 -4.723 1 98.19 467 VAL A C 1
ATOM 3661 O O . VAL A 1 467 ? 11.469 10.867 -5.082 1 98.19 467 VAL A O 1
ATOM 3664 N N . ASP A 1 468 ? 13.523 10.008 -5.59 1 97.81 468 ASP A N 1
ATOM 3665 C CA . ASP A 1 468 ? 13.297 10.062 -7.031 1 97.81 468 ASP A CA 1
ATOM 3666 C C . ASP A 1 468 ? 12.102 9.195 -7.434 1 97.81 468 ASP A C 1
ATOM 3668 O O . ASP A 1 468 ? 11.297 9.586 -8.273 1 97.81 468 ASP A O 1
ATOM 3672 N N . MET A 1 469 ? 11.984 8.039 -6.855 1 97.44 469 MET A N 1
ATOM 3673 C CA . MET A 1 469 ? 10.867 7.141 -7.137 1 97.44 469 MET A CA 1
ATOM 3674 C C . MET A 1 469 ? 9.539 7.773 -6.719 1 97.44 469 MET A C 1
ATOM 3676 O O . MET A 1 469 ? 8.562 7.734 -7.469 1 97.44 469 MET A O 1
ATOM 3680 N N . LEU A 1 470 ? 9.547 8.414 -5.535 1 97.25 470 LEU A N 1
ATOM 3681 C CA . LEU A 1 470 ? 8.328 8.992 -4.98 1 97.25 470 LEU A CA 1
ATOM 3682 C C . LEU A 1 470 ? 7.785 10.094 -5.887 1 97.25 470 LEU A C 1
ATOM 3684 O O . LEU A 1 470 ? 6.57 10.266 -6 1 97.25 470 LEU A O 1
ATOM 3688 N N . TYR A 1 471 ? 8.664 10.828 -6.559 1 97.62 471 TYR A N 1
ATOM 3689 C CA . TYR A 1 471 ? 8.242 11.984 -7.348 1 97.62 471 TYR A CA 1
ATOM 3690 C C . TYR A 1 471 ? 8.398 11.703 -8.836 1 97.62 471 TYR A C 1
ATOM 3692 O O . TYR A 1 471 ? 8.391 12.633 -9.656 1 97.62 471 TYR A O 1
ATOM 3700 N N . GLU A 1 472 ? 8.68 10.406 -9.164 1 96 472 GLU A N 1
ATOM 3701 C CA . GLU A 1 472 ? 8.805 9.977 -10.547 1 96 472 GLU A CA 1
ATOM 3702 C C . GLU A 1 472 ? 9.875 10.773 -11.281 1 96 472 GLU A C 1
ATOM 3704 O O . GLU A 1 472 ? 9.656 11.234 -12.406 1 96 472 GLU A O 1
ATOM 3709 N N . GLY A 1 473 ? 10.945 11.047 -10.555 1 94.62 473 GLY A N 1
ATOM 3710 C CA . GLY A 1 473 ? 12.117 11.688 -11.141 1 94.62 473 GLY A CA 1
ATOM 3711 C C . GLY A 1 473 ? 12.023 13.203 -11.148 1 94.62 473 GLY A C 1
ATOM 3712 O O . GLY A 1 473 ? 12.984 13.883 -11.523 1 94.62 473 GLY A O 1
ATOM 3713 N N . ARG A 1 474 ? 10.906 13.844 -10.75 1 95.5 474 ARG A N 1
ATOM 3714 C CA . ARG A 1 474 ? 10.719 15.297 -10.773 1 95.5 474 ARG A CA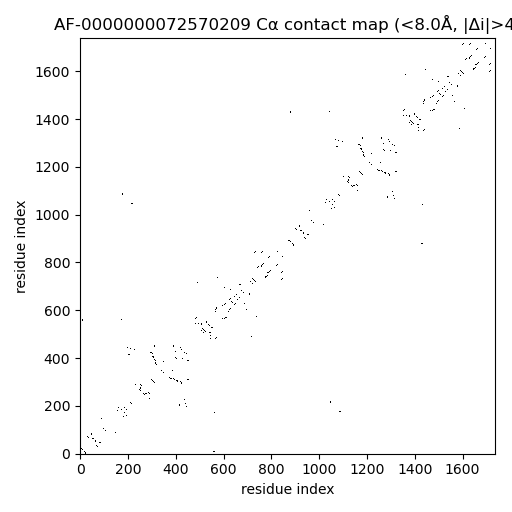 1
ATOM 3715 C C . ARG A 1 474 ? 10.211 15.805 -9.43 1 95.5 474 ARG A C 1
ATOM 3717 O O . ARG A 1 474 ? 9.062 16.234 -9.312 1 95.5 474 ARG A O 1
ATOM 3724 N N . PRO A 1 475 ? 11.062 15.766 -8.367 1 96 475 PRO A N 1
ATOM 3725 C CA . PRO A 1 475 ? 10.633 16.281 -7.062 1 96 475 PRO A CA 1
ATOM 3726 C C . PRO A 1 475 ? 10.109 17.719 -7.137 1 96 475 PRO A C 1
ATOM 3728 O O . PRO A 1 475 ? 10.734 18.562 -7.77 1 96 475 PRO A O 1
ATOM 3731 N N . SER A 1 476 ? 8.953 17.938 -6.621 1 96.19 476 SER A N 1
ATOM 3732 C CA . SER A 1 476 ? 8.32 19.25 -6.641 1 96.19 476 SER A CA 1
ATOM 3733 C C . SER A 1 476 ? 7.406 19.438 -5.43 1 96.19 476 SER A C 1
ATOM 3735 O O . SER A 1 476 ? 7.062 18.469 -4.75 1 96.19 476 SER A O 1
ATOM 3737 N N . ASN A 1 477 ? 7.113 20.672 -5.141 1 97.56 477 ASN A N 1
ATOM 3738 C CA . ASN A 1 477 ? 6.219 21.047 -4.047 1 97.56 477 ASN A CA 1
ATOM 3739 C C . ASN A 1 477 ? 5.066 21.922 -4.535 1 97.56 477 ASN A C 1
ATOM 3741 O O . ASN A 1 477 ? 5.047 22.344 -5.695 1 97.56 477 ASN A O 1
ATOM 3745 N N . ILE A 1 478 ? 4.07 22.141 -3.713 1 98.12 478 ILE A N 1
ATOM 3746 C CA . ILE A 1 478 ? 2.973 23.031 -4.094 1 98.12 478 ILE A CA 1
ATOM 3747 C C . ILE A 1 478 ? 3.367 24.484 -3.844 1 98.12 478 ILE A C 1
ATOM 3749 O O . ILE A 1 478 ? 4.234 24.766 -3.012 1 98.12 478 ILE A O 1
ATOM 3753 N N . PRO A 1 479 ? 2.738 25.391 -4.57 1 98.25 479 PRO A N 1
ATOM 3754 C CA . PRO A 1 479 ? 3.012 26.797 -4.281 1 98.25 479 PRO A CA 1
ATOM 3755 C C . PRO A 1 479 ? 2.484 27.234 -2.918 1 98.25 479 PRO A C 1
ATOM 3757 O O . PRO A 1 479 ? 1.354 26.906 -2.553 1 98.25 479 PRO A O 1
ATOM 3760 N N . VAL A 1 480 ? 3.33 27.938 -2.213 1 98.62 480 VAL A N 1
ATOM 3761 C CA . VAL A 1 480 ? 2.988 28.469 -0.9 1 98.62 480 VAL A CA 1
ATOM 3762 C C . VAL A 1 480 ? 3.043 30 -0.938 1 98.62 480 VAL A C 1
ATOM 3764 O O . VAL A 1 480 ? 4.094 30.578 -1.222 1 98.62 480 VAL A O 1
ATOM 3767 N N . ILE A 1 481 ? 1.898 30.625 -0.712 1 98.81 481 ILE A N 1
ATOM 3768 C CA . ILE A 1 481 ? 1.813 32.094 -0.619 1 98.81 481 ILE A CA 1
ATOM 3769 C C . ILE A 1 481 ? 1.481 32.5 0.815 1 98.81 481 ILE A C 1
ATOM 3771 O O . ILE A 1 481 ? 0.56 31.938 1.425 1 98.81 481 ILE A O 1
ATOM 3775 N N . SER A 1 482 ? 2.23 33.312 1.36 1 98.75 482 SER A N 1
ATOM 3776 C CA . SER A 1 482 ? 1.999 33.812 2.719 1 98.75 482 SER A CA 1
ATOM 3777 C C . SER A 1 482 ? 1.764 35.312 2.738 1 98.75 482 SER A C 1
ATOM 3779 O O . SER A 1 482 ? 2.598 36.094 2.26 1 98.75 482 SER A O 1
ATOM 3781 N N . VAL A 1 483 ? 0.617 35.719 3.242 1 98.75 483 VAL A N 1
ATOM 3782 C CA . VAL A 1 483 ? 0.229 37.125 3.262 1 98.75 483 VAL A CA 1
ATOM 3783 C C . VAL A 1 483 ? 0.235 37.656 4.699 1 98.75 483 VAL A C 1
ATOM 3785 O O . VAL A 1 483 ? -0.44 37.094 5.566 1 98.75 483 VAL A O 1
ATOM 3788 N N . THR A 1 484 ? 1.004 38.656 4.926 1 97.81 484 THR A N 1
ATOM 3789 C CA . THR A 1 484 ? 1.032 39.281 6.246 1 97.81 484 THR A CA 1
ATOM 3790 C C . THR A 1 484 ? 0.824 40.781 6.137 1 97.81 484 THR A C 1
ATOM 3792 O O . THR A 1 484 ? 0.543 41.312 5.051 1 97.81 484 THR A O 1
ATOM 3795 N N . GLY A 1 485 ? 0.808 41.531 7.242 1 95.06 485 GLY A N 1
ATOM 3796 C CA . GLY A 1 485 ? 0.517 42.969 7.32 1 95.06 485 GLY A CA 1
ATOM 3797 C C . GLY A 1 485 ? -0.469 43.312 8.422 1 95.06 485 GLY A C 1
ATOM 3798 O O . GLY A 1 485 ? -0.843 42.438 9.219 1 95.06 485 GLY A O 1
ATOM 3799 N N . THR A 1 486 ? -0.838 44.562 8.422 1 91.62 486 THR A N 1
ATOM 3800 C CA . THR A 1 486 ? -1.778 45.031 9.445 1 91.62 486 THR A CA 1
ATOM 3801 C C . THR A 1 486 ? -3.203 45.031 8.898 1 91.62 486 THR A C 1
ATOM 3803 O O . THR A 1 486 ? -4.102 44.438 9.484 1 91.62 486 THR A O 1
ATOM 3806 N N . ASN A 1 487 ? -3.379 45.625 7.766 1 92.38 487 ASN A N 1
ATOM 3807 C CA . ASN A 1 487 ? -4.699 45.719 7.152 1 92.38 487 ASN A CA 1
ATOM 3808 C C . ASN A 1 487 ? -4.699 45.156 5.734 1 92.38 487 ASN A C 1
ATOM 3810 O O . ASN A 1 487 ? -3.699 45.25 5.023 1 92.38 487 ASN A O 1
ATOM 3814 N N . GLY A 1 488 ? -5.789 44.531 5.398 1 94.56 488 GLY A N 1
ATOM 3815 C CA . GLY A 1 488 ? -5.996 44.094 4.027 1 94.56 488 GLY A CA 1
ATOM 3816 C C . GLY A 1 488 ? -5.555 42.656 3.785 1 94.56 488 GLY A C 1
ATOM 3817 O O . GLY A 1 488 ? -5.688 42.125 2.676 1 94.56 488 GLY A O 1
ATOM 3818 N N . LYS A 1 489 ? -5.07 41.969 4.781 1 95.44 489 LYS A N 1
ATOM 3819 C CA . LYS A 1 489 ? -4.551 40.625 4.648 1 95.44 489 LYS A CA 1
ATOM 3820 C C . LYS A 1 489 ? -5.621 39.688 4.117 1 95.44 489 LYS A C 1
ATOM 3822 O O . LYS A 1 489 ? -5.375 38.906 3.176 1 95.44 489 LYS A O 1
ATOM 3827 N N . THR A 1 490 ? -6.809 39.688 4.715 1 95.06 490 THR A N 1
ATOM 3828 C CA . THR A 1 490 ? -7.879 38.75 4.395 1 95.06 490 THR A CA 1
ATOM 3829 C C . THR A 1 490 ? -8.328 38.938 2.945 1 95.06 490 THR A C 1
ATOM 3831 O O . THR A 1 490 ? -8.445 37.938 2.205 1 95.06 490 THR A O 1
ATOM 3834 N N . THR A 1 491 ? -8.617 40.156 2.51 1 96.31 491 THR A N 1
ATOM 3835 C CA . THR A 1 491 ? -9.062 40.438 1.149 1 96.31 491 THR A CA 1
ATOM 3836 C C . THR A 1 491 ? -8.008 40 0.133 1 96.31 491 THR A C 1
ATOM 3838 O O . THR A 1 491 ? -8.328 39.375 -0.878 1 96.31 491 THR A O 1
ATOM 3841 N N . THR A 1 492 ? -6.766 40.375 0.412 1 98.19 492 THR A N 1
ATOM 3842 C CA . THR A 1 492 ? -5.672 39.969 -0.477 1 98.19 492 THR A CA 1
ATOM 3843 C C . THR A 1 492 ? -5.582 38.469 -0.6 1 98.19 492 THR A C 1
ATOM 3845 O O . THR A 1 492 ? -5.453 37.938 -1.705 1 98.19 492 THR A O 1
ATOM 3848 N N . THR A 1 493 ? -5.637 37.781 0.52 1 98.06 493 THR A N 1
ATOM 3849 C CA . THR A 1 493 ? -5.574 36.344 0.56 1 98.06 493 THR A CA 1
ATOM 3850 C C . THR A 1 493 ? -6.703 35.719 -0.261 1 98.06 493 THR A C 1
ATOM 3852 O O . THR A 1 493 ? -6.473 34.812 -1.074 1 98.06 493 THR A O 1
ATOM 3855 N N . ARG A 1 494 ? -7.895 36.219 -0.09 1 97.31 494 ARG A N 1
ATOM 3856 C CA . ARG A 1 494 ? -9.07 35.688 -0.771 1 97.31 494 ARG A CA 1
ATOM 3857 C C . ARG A 1 494 ? -8.992 35.938 -2.273 1 97.31 494 ARG A C 1
ATOM 3859 O O . ARG A 1 494 ? -9.406 35.094 -3.072 1 97.31 494 ARG A O 1
ATOM 3866 N N . MET A 1 495 ? -8.453 37.094 -2.627 1 97.88 495 MET A N 1
ATOM 3867 C CA . MET A 1 495 ? -8.32 37.406 -4.043 1 97.88 495 MET A CA 1
ATOM 3868 C C . MET A 1 495 ? -7.344 36.469 -4.727 1 97.88 495 MET A C 1
ATOM 3870 O O . MET A 1 495 ? -7.637 35.938 -5.801 1 97.88 495 MET A O 1
ATOM 3874 N N . ILE A 1 496 ? -6.23 36.281 -4.074 1 98.56 496 ILE A N 1
ATOM 3875 C CA . ILE A 1 496 ? -5.234 35.375 -4.621 1 98.56 496 ILE A CA 1
ATOM 3876 C C . ILE A 1 496 ? -5.828 33.969 -4.73 1 98.56 496 ILE A C 1
ATOM 3878 O O . ILE A 1 496 ? -5.715 33.312 -5.773 1 98.56 496 ILE A O 1
ATOM 3882 N N . GLY A 1 497 ? -6.457 33.5 -3.641 1 98.12 497 GLY A N 1
ATOM 3883 C CA . GLY A 1 497 ? -7.07 32.188 -3.637 1 98.12 497 GLY A CA 1
ATOM 3884 C C . GLY A 1 497 ? -8.117 32.031 -4.719 1 98.12 497 GLY A C 1
ATOM 3885 O O . GLY A 1 497 ? -8.211 30.953 -5.34 1 98.12 497 GLY A O 1
ATOM 3886 N N . HIS A 1 498 ? -8.914 33.062 -4.941 1 97.69 498 HIS A N 1
ATOM 3887 C CA . HIS A 1 498 ? -9.977 33.031 -5.938 1 97.69 498 HIS A CA 1
ATOM 3888 C C . HIS A 1 498 ? -9.422 32.812 -7.34 1 97.69 498 HIS A C 1
ATOM 3890 O O . HIS A 1 498 ? -9.938 31.984 -8.094 1 97.69 498 HIS A O 1
ATOM 3896 N N . VAL A 1 499 ? -8.367 33.531 -7.691 1 98.12 499 VAL A N 1
ATOM 3897 C CA . VAL A 1 499 ? -7.766 33.406 -9.016 1 98.12 499 VAL A CA 1
ATOM 3898 C C . VAL A 1 499 ? -7.184 32 -9.203 1 98.12 499 VAL A C 1
ATOM 3900 O O . VAL A 1 499 ? -7.367 31.391 -10.25 1 98.12 499 VAL A O 1
ATOM 3903 N N . LEU A 1 500 ? -6.523 31.5 -8.219 1 98.31 500 LEU A N 1
ATOM 3904 C CA . LEU A 1 500 ? -5.926 30.172 -8.297 1 98.31 500 LEU A CA 1
ATOM 3905 C C . LEU A 1 500 ? -7.004 29.109 -8.438 1 98.31 500 LEU A C 1
ATOM 3907 O O . LEU A 1 500 ? -6.836 28.141 -9.195 1 98.31 500 LEU A O 1
ATOM 3911 N N . LYS A 1 501 ? -8.039 29.219 -7.684 1 97.31 501 LYS A N 1
ATOM 3912 C CA . LYS A 1 501 ? -9.164 28.297 -7.805 1 97.31 501 LYS A CA 1
ATOM 3913 C C . LYS A 1 501 ? -9.758 28.344 -9.211 1 97.31 501 LYS A C 1
ATOM 3915 O O . LYS A 1 501 ? -10.086 27.297 -9.781 1 97.31 501 LYS A O 1
ATOM 3920 N N . MET A 1 502 ? -9.922 29.516 -9.75 1 95.88 502 MET A N 1
ATOM 3921 C CA . MET A 1 502 ? -10.477 29.703 -11.086 1 95.88 502 MET A CA 1
ATOM 3922 C C . MET A 1 502 ? -9.609 29.016 -12.133 1 95.88 502 MET A C 1
ATOM 3924 O O . MET A 1 502 ? -10.102 28.578 -13.18 1 95.88 502 MET A O 1
ATOM 3928 N N . MET A 1 503 ? -8.398 28.922 -11.836 1 96 503 MET A N 1
ATOM 3929 C CA . MET A 1 503 ? -7.465 28.25 -12.734 1 96 503 MET A CA 1
ATOM 3930 C C . MET A 1 503 ? -7.598 26.734 -12.625 1 96 503 MET A C 1
ATOM 3932 O O . MET A 1 503 ? -6.953 26 -13.375 1 96 503 MET A O 1
ATOM 3936 N N . GLY A 1 504 ? -8.398 26.297 -11.766 1 95.56 504 GLY A N 1
ATOM 3937 C CA . GLY A 1 504 ? -8.656 24.875 -11.648 1 95.56 504 GLY A CA 1
ATOM 3938 C C . GLY A 1 504 ? -7.875 24.219 -10.531 1 95.56 504 GLY A C 1
ATOM 3939 O O . GLY A 1 504 ? -7.961 23 -10.344 1 95.56 504 GLY A O 1
ATOM 3940 N N . MET A 1 505 ? -7.168 24.938 -9.711 1 97.31 505 MET A N 1
ATOM 3941 C CA . MET A 1 505 ? -6.395 24.359 -8.617 1 97.31 505 MET A CA 1
ATOM 3942 C C . MET A 1 505 ? -7.254 24.219 -7.367 1 97.31 505 MET A C 1
ATOM 3944 O O . MET A 1 505 ? -8.055 25.094 -7.051 1 97.31 505 MET A O 1
ATOM 3948 N N . THR A 1 506 ? -7.137 23.047 -6.695 1 98.19 506 THR A N 1
ATOM 3949 C CA . THR A 1 506 ? -7.699 22.953 -5.352 1 98.19 506 THR A CA 1
ATOM 3950 C C . THR A 1 506 ? -6.918 23.828 -4.371 1 98.19 506 THR A C 1
ATOM 3952 O O . THR A 1 506 ? -5.82 23.453 -3.947 1 98.19 506 THR A O 1
ATOM 3955 N N . THR A 1 507 ? -7.496 24.938 -4.004 1 98.38 507 THR A N 1
ATOM 3956 C CA . THR A 1 507 ? -6.766 25.953 -3.244 1 98.38 507 THR A CA 1
ATOM 3957 C C . THR A 1 507 ? -7.203 25.953 -1.782 1 98.38 507 THR A C 1
ATOM 3959 O O . THR A 1 507 ? -8.398 25.875 -1.485 1 98.38 507 THR A O 1
ATOM 3962 N N . GLY A 1 508 ? -6.172 25.922 -0.856 1 98.38 508 GLY A N 1
ATOM 3963 C CA . GLY A 1 508 ? -6.43 26.094 0.563 1 98.38 508 GLY A CA 1
ATOM 3964 C C . GLY A 1 508 ? -6.133 27.5 1.052 1 98.38 508 GLY A C 1
ATOM 3965 O O . GLY A 1 508 ? -5.113 28.094 0.683 1 98.38 508 GLY A O 1
ATOM 3966 N N . ILE A 1 509 ? -7.062 28.062 1.891 1 98 509 ILE A N 1
ATOM 3967 C CA . ILE A 1 509 ? -6.918 29.422 2.385 1 98 509 ILE A CA 1
ATOM 3968 C C . ILE A 1 509 ? -7.094 29.438 3.902 1 98 509 ILE A C 1
ATOM 3970 O O . ILE A 1 509 ? -7.992 28.781 4.438 1 98 509 ILE A O 1
ATOM 3974 N N . THR A 1 510 ? -6.145 30.062 4.547 1 97.69 510 THR A N 1
ATOM 3975 C CA . THR A 1 510 ? -6.367 30.422 5.945 1 97.69 510 THR A CA 1
ATOM 3976 C C . THR A 1 510 ? -6.691 31.906 6.086 1 97.69 510 THR A C 1
ATOM 3978 O O . THR A 1 510 ? -6.133 32.75 5.367 1 97.69 510 THR A O 1
ATOM 3981 N N . SER A 1 511 ? -7.648 32.188 6.93 1 94.75 511 SER A N 1
ATOM 3982 C CA . SER A 1 511 ? -8.047 33.594 7.148 1 94.75 511 SER A CA 1
ATOM 3983 C C . SER A 1 511 ? -8.516 33.812 8.578 1 94.75 511 SER A C 1
ATOM 3985 O O . SER A 1 511 ? -8.641 32.844 9.352 1 94.75 511 SER A O 1
ATOM 3987 N N . THR A 1 512 ? -8.781 35 8.875 1 90.75 512 THR A N 1
ATOM 3988 C CA . THR A 1 512 ? -9.258 35.375 10.203 1 90.75 512 THR A CA 1
ATOM 3989 C C . THR A 1 512 ? -10.672 34.844 10.438 1 90.75 512 THR A C 1
ATOM 3991 O O . THR A 1 512 ? -11.141 34.781 11.578 1 90.75 512 THR A O 1
ATOM 3994 N N . ASP A 1 513 ? -11.266 34.375 9.383 1 90.25 513 ASP A N 1
ATOM 3995 C CA . ASP A 1 513 ? -12.633 33.906 9.555 1 90.25 513 ASP A CA 1
ATOM 3996 C C . ASP A 1 513 ? -12.734 32.375 9.383 1 90.25 513 ASP A C 1
ATOM 3998 O O . ASP A 1 513 ? -13.812 31.812 9.492 1 90.25 513 ASP A O 1
ATOM 4002 N N . GLY A 1 514 ? -11.641 31.766 9.016 1 94.75 514 GLY A N 1
ATOM 4003 C CA . GLY A 1 514 ? -11.727 30.328 8.914 1 94.75 514 GLY A CA 1
ATOM 4004 C C . GLY A 1 514 ? -10.711 29.734 7.949 1 94.75 514 GLY A C 1
ATOM 4005 O O . GLY A 1 514 ? -9.906 30.469 7.363 1 94.75 514 GLY A O 1
ATOM 4006 N N . ILE A 1 515 ? -10.688 28.391 7.844 1 97.69 515 ILE A N 1
ATOM 4007 C CA . ILE A 1 515 ? -9.914 27.625 6.871 1 97.69 515 ILE A CA 1
ATOM 4008 C C . ILE A 1 515 ? -10.828 27.156 5.738 1 97.69 515 ILE A C 1
ATOM 4010 O O . ILE A 1 515 ? -11.883 26.578 5.984 1 97.69 515 ILE A O 1
ATOM 4014 N N . TYR A 1 516 ? -10.438 27.391 4.531 1 97.38 516 TYR A N 1
ATOM 4015 C CA . TYR A 1 516 ? -11.258 27.047 3.375 1 97.38 516 TYR A CA 1
ATOM 4016 C C . TYR A 1 516 ? -10.469 26.188 2.391 1 97.38 516 TYR A C 1
ATOM 4018 O O . TYR A 1 516 ? -9.281 26.422 2.168 1 97.38 516 TYR A O 1
ATOM 4026 N N . ILE A 1 517 ? -11.094 25.234 1.826 1 96.94 517 ILE A N 1
ATOM 4027 C CA . ILE A 1 517 ? -10.594 24.453 0.699 1 96.94 517 ILE A CA 1
ATOM 4028 C C . ILE A 1 517 ? -11.609 24.484 -0.446 1 96.94 517 ILE A C 1
ATOM 4030 O O . ILE A 1 517 ? -12.727 24 -0.309 1 96.94 517 ILE A O 1
ATOM 4034 N N . ASN A 1 518 ? -11.336 25.016 -1.546 1 92.94 518 ASN A N 1
ATOM 4035 C CA . ASN A 1 518 ? -12.234 25.266 -2.668 1 92.94 518 ASN A CA 1
ATOM 4036 C C . ASN A 1 518 ? -13.547 25.891 -2.207 1 92.94 518 ASN A C 1
ATOM 4038 O O . ASN A 1 518 ? -14.625 25.406 -2.545 1 92.94 518 ASN A O 1
ATOM 4042 N N . ASP A 1 519 ? -13.555 26.812 -1.411 1 89 519 ASP A N 1
ATOM 4043 C CA . ASP A 1 519 ? -14.672 27.625 -0.943 1 89 519 ASP A CA 1
ATOM 4044 C C . ASP A 1 519 ? -15.469 26.906 0.139 1 89 519 ASP A C 1
ATOM 4046 O O . ASP A 1 519 ? -16.484 27.406 0.619 1 89 519 ASP A O 1
ATOM 4050 N N . LYS A 1 520 ? -15.039 25.703 0.444 1 93.31 520 LYS A N 1
ATOM 4051 C CA . LYS A 1 520 ? -15.68 25 1.55 1 93.31 520 LYS A CA 1
ATOM 4052 C C . LYS A 1 520 ? -14.961 25.281 2.867 1 93.31 520 LYS A C 1
ATOM 4054 O O . LYS A 1 520 ? -13.75 25.047 2.979 1 93.31 520 LYS A O 1
ATOM 4059 N N . CYS A 1 521 ? -15.703 25.766 3.783 1 94.56 521 CYS A N 1
ATOM 4060 C CA . CYS A 1 521 ? -15.141 26.062 5.098 1 94.56 521 CYS A CA 1
ATOM 4061 C C . CYS A 1 521 ? -14.984 24.797 5.922 1 94.56 521 CYS A C 1
ATOM 4063 O O . CYS A 1 521 ? -15.969 24.094 6.176 1 94.56 521 CYS A O 1
ATOM 4065 N N . ILE A 1 522 ? -13.82 24.484 6.391 1 94.56 522 ILE A N 1
ATOM 4066 C CA . ILE A 1 522 ? -13.625 23.25 7.141 1 94.56 522 ILE A CA 1
ATOM 4067 C C . ILE A 1 522 ? -13.469 23.578 8.625 1 94.56 522 ILE A C 1
ATOM 4069 O O . ILE A 1 522 ? -13.547 22.672 9.469 1 94.56 522 ILE A O 1
ATOM 4073 N N . HIS A 1 523 ? -13.156 24.797 8.922 1 94.75 523 HIS A N 1
ATOM 4074 C CA . HIS A 1 523 ? -13.102 25.281 10.297 1 94.75 523 HIS A CA 1
ATOM 4075 C C . HIS A 1 523 ? -13.453 26.766 10.359 1 94.75 523 HIS A C 1
ATOM 4077 O O . HIS A 1 523 ? -12.961 27.562 9.562 1 94.75 523 HIS A O 1
ATOM 4083 N N . LYS A 1 524 ? -14.289 27.109 11.266 1 91.81 524 LYS A N 1
ATOM 4084 C CA . LYS A 1 524 ? -14.688 28.5 11.445 1 91.81 524 LYS A CA 1
ATOM 4085 C C . LYS A 1 524 ? -14.016 29.109 12.672 1 91.81 524 LYS A C 1
ATOM 4087 O O . LYS A 1 524 ? -14.031 28.516 13.75 1 91.81 524 LYS A O 1
ATOM 4092 N N . GLY A 1 525 ? -13.367 30.188 12.5 1 89.75 525 GLY A N 1
ATOM 4093 C CA . GLY A 1 525 ? -12.68 30.891 13.578 1 89.75 525 GLY A CA 1
ATOM 4094 C C . GLY A 1 525 ? -11.492 31.703 13.094 1 89.75 525 GLY A C 1
ATOM 4095 O O . GLY A 1 525 ? -11.344 31.938 11.891 1 89.75 525 GLY A O 1
ATOM 4096 N N . ASP A 1 526 ? -10.781 32.25 14.016 1 87.62 526 ASP A N 1
ATOM 4097 C CA . ASP A 1 526 ? -9.555 32.969 13.672 1 87.62 526 ASP A CA 1
ATOM 4098 C C . ASP A 1 526 ? -8.438 31.984 13.312 1 87.62 526 ASP A C 1
ATOM 4100 O O . ASP A 1 526 ? -7.777 31.438 14.195 1 87.62 526 ASP A O 1
ATOM 4104 N N . ASP A 1 527 ? -8.266 31.859 12.047 1 90.62 527 ASP A N 1
ATOM 4105 C CA . ASP A 1 527 ? -7.352 30.828 11.547 1 90.62 527 ASP A CA 1
ATOM 4106 C C . ASP A 1 527 ? -6.215 31.453 10.734 1 90.62 527 ASP A C 1
ATOM 4108 O O . ASP A 1 527 ? -6 31.078 9.578 1 90.62 527 ASP A O 1
ATOM 4112 N N . SER A 1 528 ? -5.438 32.281 11.312 1 91.69 528 SER A N 1
ATOM 4113 C CA . SER A 1 528 ? -4.309 32.938 10.664 1 91.69 528 SER A CA 1
ATOM 4114 C C . SER A 1 528 ? -2.99 32.562 11.328 1 91.69 528 SER A C 1
ATOM 4116 O O . SER A 1 528 ? -2.014 33.312 11.258 1 91.69 528 SER A O 1
ATOM 4118 N N . GLY A 1 529 ? -3.029 31.453 12 1 92.69 529 GLY A N 1
ATOM 4119 C CA . GLY A 1 529 ? -1.849 31.062 12.758 1 92.69 529 GLY A CA 1
ATOM 4120 C C . GLY A 1 529 ? -1.223 29.781 12.25 1 92.69 529 GLY A C 1
ATOM 4121 O O . GLY A 1 529 ? -1.521 29.328 11.148 1 92.69 529 GLY A O 1
ATOM 4122 N N . PHE A 1 530 ? -0.322 29.297 13.078 1 95.12 530 PHE A N 1
ATOM 4123 C CA . PHE A 1 530 ? 0.546 28.156 12.766 1 95.12 530 PHE A CA 1
ATOM 4124 C C . PHE A 1 530 ? -0.275 26.906 12.508 1 95.12 530 PHE A C 1
ATOM 4126 O O . PHE A 1 530 ? -0.087 26.219 11.5 1 95.12 530 PHE A O 1
ATOM 4133 N N . ASN A 1 531 ? -1.217 26.516 13.352 1 95.12 531 ASN A N 1
ATOM 4134 C CA . ASN A 1 531 ? -1.976 25.266 13.281 1 95.12 531 ASN A CA 1
ATOM 4135 C C . ASN A 1 531 ? -2.896 25.25 12.062 1 95.12 531 ASN A C 1
ATOM 4137 O O . ASN A 1 531 ? -3.1 24.203 11.453 1 95.12 531 ASN A O 1
ATOM 4141 N N . SER A 1 532 ? -3.475 26.375 11.797 1 97.31 532 SER A N 1
ATOM 4142 C CA . SER A 1 532 ? -4.324 26.484 10.617 1 97.31 532 SER A CA 1
ATOM 4143 C C . SER A 1 532 ? -3.523 26.25 9.336 1 97.31 532 SER A C 1
ATOM 4145 O O . SER A 1 532 ? -3.982 25.562 8.422 1 97.31 532 SER A O 1
ATOM 4147 N N . ALA A 1 533 ? -2.354 26.875 9.32 1 97.81 533 ALA A N 1
ATOM 4148 C CA . ALA A 1 533 ? -1.486 26.672 8.164 1 97.81 533 ALA A CA 1
ATOM 4149 C C . ALA A 1 533 ? -1.103 25.203 8.023 1 97.81 533 ALA A C 1
ATOM 4151 O O . ALA A 1 533 ? -1.084 24.656 6.91 1 97.81 533 ALA A O 1
ATOM 4152 N N . LYS A 1 534 ? -0.808 24.609 9.133 1 97 534 LYS A N 1
ATOM 4153 C CA . LYS A 1 534 ? -0.414 23.203 9.148 1 97 534 LYS A CA 1
ATOM 4154 C C . LYS A 1 534 ? -1.519 22.328 8.586 1 97 534 LYS A C 1
ATOM 4156 O O . LYS A 1 534 ? -1.239 21.328 7.898 1 97 534 LYS A O 1
ATOM 4161 N N . THR A 1 535 ? -2.77 22.656 8.859 1 97.81 535 THR A N 1
ATOM 4162 C CA . THR A 1 535 ? -3.92 21.922 8.344 1 97.81 535 THR A CA 1
ATOM 4163 C C . THR A 1 535 ? -3.863 21.828 6.82 1 97.81 535 THR A C 1
ATOM 4165 O O . THR A 1 535 ? -3.994 20.75 6.254 1 97.81 535 THR A O 1
ATOM 4168 N N . LEU A 1 536 ? -3.588 22.906 6.215 1 98.25 536 LEU A N 1
ATOM 4169 C CA . LEU A 1 536 ? -3.584 22.953 4.758 1 98.25 536 LEU A CA 1
ATOM 4170 C C . LEU A 1 536 ? -2.33 22.297 4.195 1 98.25 536 LEU A C 1
ATOM 4172 O O . LEU A 1 536 ? -2.389 21.609 3.17 1 98.25 536 LEU A O 1
ATOM 4176 N N . LEU A 1 537 ? -1.211 22.531 4.844 1 98.31 537 LEU A N 1
ATOM 4177 C CA . LEU A 1 537 ? 0.059 22 4.355 1 98.31 537 LEU A CA 1
ATOM 4178 C C . LEU A 1 537 ? 0.06 20.469 4.387 1 98.31 537 LEU A C 1
ATOM 4180 O O . LEU A 1 537 ? 0.711 19.828 3.561 1 98.31 537 LEU A O 1
ATOM 4184 N N . LEU A 1 538 ? -0.71 19.891 5.281 1 97.5 538 LEU A N 1
ATOM 4185 C CA . LEU A 1 538 ? -0.728 18.438 5.438 1 97.5 538 LEU A CA 1
ATOM 4186 C C . LEU A 1 538 ? -1.952 17.828 4.762 1 97.5 538 LEU A C 1
ATOM 4188 O O . LEU A 1 538 ? -2.154 16.609 4.805 1 97.5 538 LEU A O 1
ATOM 4192 N N . ASN A 1 539 ? -2.773 18.688 4.109 1 97.88 539 ASN A N 1
ATOM 4193 C CA . ASN A 1 539 ? -3.965 18.203 3.42 1 97.88 539 ASN A CA 1
ATOM 4194 C C . ASN A 1 539 ? -3.631 17.672 2.031 1 97.88 539 ASN A C 1
ATOM 4196 O O . ASN A 1 539 ? -3.143 18.422 1.176 1 97.88 539 ASN A O 1
ATOM 4200 N N . ARG A 1 540 ? -4.016 16.547 1.741 1 94.75 540 ARG A N 1
ATOM 4201 C CA . ARG A 1 540 ? -3.537 15.82 0.567 1 94.75 540 ARG A CA 1
ATOM 4202 C C . ARG A 1 540 ? -4.27 16.281 -0.691 1 94.75 540 ARG A C 1
ATOM 4204 O O . ARG A 1 540 ? -3.844 15.969 -1.808 1 94.75 540 ARG A O 1
ATOM 4211 N N . ASP A 1 541 ? -5.277 17.016 -0.588 1 96.31 541 ASP A N 1
ATOM 4212 C CA . ASP A 1 541 ? -6.055 17.453 -1.743 1 96.31 541 ASP A CA 1
ATOM 4213 C C . ASP A 1 541 ? -5.574 18.812 -2.25 1 96.31 541 ASP A C 1
ATOM 4215 O O . ASP A 1 541 ? -5.84 19.188 -3.395 1 96.31 541 ASP A O 1
ATOM 4219 N N . VAL A 1 542 ? -4.875 19.547 -1.448 1 98.31 542 VAL A N 1
ATOM 4220 C CA . VAL A 1 542 ? -4.574 20.953 -1.721 1 98.31 542 VAL A CA 1
ATOM 4221 C C . VAL A 1 542 ? -3.432 21.047 -2.727 1 98.31 542 VAL A C 1
ATOM 4223 O O . VAL A 1 542 ? -2.393 20.406 -2.559 1 98.31 542 VAL A O 1
ATOM 4226 N N . GLU A 1 543 ? -3.645 21.859 -3.744 1 98.25 543 GLU A N 1
ATOM 4227 C CA . GLU A 1 543 ? -2.662 22.016 -4.812 1 98.25 543 GLU A CA 1
ATOM 4228 C C . GLU A 1 543 ? -1.932 23.359 -4.688 1 98.25 543 GLU A C 1
ATOM 4230 O O . GLU A 1 543 ? -0.884 23.547 -5.309 1 98.25 543 GLU A O 1
ATOM 4235 N N . ALA A 1 544 ? -2.469 24.297 -3.914 1 98.56 544 ALA A N 1
ATOM 4236 C CA . ALA A 1 544 ? -1.875 25.594 -3.607 1 98.56 544 ALA A CA 1
ATOM 4237 C C . ALA A 1 544 ? -2.398 26.141 -2.281 1 98.56 544 ALA A C 1
ATOM 4239 O O . ALA A 1 544 ? -3.574 25.953 -1.951 1 98.56 544 ALA A O 1
ATOM 4240 N N . VAL A 1 545 ? -1.538 26.797 -1.545 1 98.56 545 VAL A N 1
ATOM 4241 C CA . VAL A 1 545 ? -1.989 27.344 -0.27 1 98.56 545 VAL A CA 1
ATOM 4242 C C . VAL A 1 545 ? -1.74 28.859 -0.238 1 98.56 545 VAL A C 1
ATOM 4244 O O . VAL A 1 545 ? -0.711 29.328 -0.721 1 98.56 545 VAL A O 1
ATOM 4247 N N . VAL A 1 546 ? -2.723 29.578 0.17 1 98.81 546 VAL A N 1
ATOM 4248 C CA . VAL A 1 546 ? -2.619 31.016 0.46 1 98.81 546 VAL A CA 1
ATOM 4249 C C . VAL A 1 546 ? -2.883 31.25 1.943 1 98.81 546 VAL A C 1
ATOM 4251 O O . VAL A 1 546 ? -4.027 31.188 2.396 1 98.81 546 VAL A O 1
ATOM 4254 N N . LEU A 1 547 ? -1.823 31.641 2.631 1 98.56 547 LEU A N 1
ATOM 4255 C CA . LEU A 1 547 ? -1.884 31.672 4.09 1 98.56 547 LEU A CA 1
ATOM 4256 C C . LEU A 1 547 ? -1.934 33.125 4.598 1 98.56 547 LEU A C 1
ATOM 4258 O O . LEU A 1 547 ? -0.998 33.875 4.375 1 98.56 547 LEU A O 1
ATOM 4262 N N . GLU A 1 548 ? -3.057 33.438 5.199 1 98.19 548 GLU A N 1
ATOM 4263 C CA . GLU A 1 548 ? -3.045 34.656 6.016 1 98.19 548 GLU A CA 1
ATOM 4264 C C . GLU A 1 548 ? -2.223 34.469 7.285 1 98.19 548 GLU A C 1
ATOM 4266 O O . GLU A 1 548 ? -2.512 33.562 8.086 1 98.19 548 GLU A O 1
ATOM 4271 N N . THR A 1 549 ? -1.21 35.219 7.398 1 96.88 549 THR A N 1
ATOM 4272 C CA . THR A 1 549 ? -0.292 35.062 8.523 1 96.88 549 THR A CA 1
ATOM 4273 C C . THR A 1 549 ? -0.3 36.344 9.391 1 96.88 549 THR A C 1
ATOM 4275 O O . THR A 1 549 ? 0.346 37.312 9.055 1 96.88 549 THR A O 1
ATOM 4278 N N . ALA A 1 550 ? -0.91 36.188 10.5 1 93.38 550 ALA A N 1
ATOM 4279 C CA . ALA A 1 550 ? -1.08 37.344 11.375 1 93.38 550 ALA A CA 1
ATOM 4280 C C . ALA A 1 550 ? 0.02 37.406 12.43 1 93.38 550 ALA A C 1
ATOM 4282 O O . ALA A 1 550 ? 0.72 36.406 12.656 1 93.38 550 ALA A O 1
ATOM 4283 N N . ARG A 1 551 ? 0.109 38.562 13.055 1 90.88 551 ARG A N 1
ATOM 4284 C CA . ARG A 1 551 ? 1.138 38.812 14.055 1 90.88 551 ARG A CA 1
ATOM 4285 C C . ARG A 1 551 ? 1.062 37.812 15.195 1 90.88 551 ARG A C 1
ATOM 4287 O O . ARG A 1 551 ? 2.084 37.25 15.609 1 90.88 551 ARG A O 1
ATOM 4294 N N . GLY A 1 552 ? -0.113 37.594 15.711 1 89.12 552 GLY A N 1
ATOM 4295 C CA . GLY A 1 552 ? -0.285 36.688 16.844 1 89.12 552 GLY A CA 1
ATOM 4296 C C . GLY A 1 552 ? 0.291 35.312 16.594 1 89.12 552 GLY A C 1
ATOM 4297 O O . GLY A 1 552 ? 0.998 34.75 17.453 1 89.12 552 GLY A O 1
ATOM 4298 N N . GLY A 1 553 ? -0.02 34.75 15.5 1 90.88 553 GLY A N 1
ATOM 4299 C CA . GLY A 1 553 ? 0.498 33.438 15.148 1 90.88 553 GLY A CA 1
ATOM 4300 C C . GLY A 1 553 ? 2.01 33.406 15.031 1 90.88 553 GLY A C 1
ATOM 4301 O O . GLY A 1 553 ? 2.65 32.438 15.445 1 90.88 553 GLY A O 1
ATOM 4302 N N . LEU A 1 554 ? 2.578 34.438 14.445 1 94.12 554 LEU A N 1
ATOM 4303 C CA . LEU A 1 554 ? 4.023 34.531 14.273 1 94.12 554 LEU A CA 1
ATOM 4304 C C . LEU A 1 554 ? 4.734 34.562 15.617 1 94.12 554 LEU A C 1
ATOM 4306 O O . LEU A 1 554 ? 5.758 33.875 15.805 1 94.12 554 LEU A O 1
ATOM 4310 N N . VAL A 1 555 ? 4.141 35.281 16.5 1 92.38 555 VAL A N 1
ATOM 4311 C CA . VAL A 1 555 ? 4.77 35.5 17.797 1 92.38 555 VAL A CA 1
ATOM 4312 C C . VAL A 1 555 ? 4.633 34.219 18.641 1 92.38 555 VAL A C 1
ATOM 4314 O O . VAL A 1 555 ? 5.566 33.844 19.344 1 92.38 555 VAL A O 1
ATOM 4317 N N . ARG A 1 556 ? 3.57 33.594 18.516 1 90.69 556 ARG A N 1
ATOM 4318 C CA . ARG A 1 556 ? 3.273 32.5 19.391 1 90.69 556 ARG A CA 1
ATOM 4319 C C . ARG A 1 556 ? 3.967 31.219 18.922 1 90.69 556 ARG A C 1
ATOM 4321 O O . ARG A 1 556 ? 4.41 30.406 19.719 1 90.69 556 ARG A O 1
ATOM 4328 N N . ARG A 1 557 ? 4.043 31 17.578 1 94 557 ARG A N 1
ATOM 4329 C CA . ARG A 1 557 ? 4.512 29.688 17.141 1 94 557 ARG A CA 1
ATOM 4330 C C . ARG A 1 557 ? 5.406 29.812 15.914 1 94 557 ARG A C 1
ATOM 4332 O O . ARG A 1 557 ? 5.98 28.812 15.453 1 94 557 ARG A O 1
ATOM 4339 N N . GLY A 1 558 ? 5.531 30.984 15.414 1 95.06 558 GLY A N 1
ATOM 4340 C CA . GLY A 1 558 ? 6.348 31.156 14.227 1 95.06 558 GLY A CA 1
ATOM 4341 C C . GLY A 1 558 ? 5.648 30.703 12.953 1 95.06 558 GLY A C 1
ATOM 4342 O O . GLY A 1 558 ? 4.43 30.828 12.836 1 95.06 558 GLY A O 1
ATOM 4343 N N . LEU A 1 559 ? 6.418 30.266 11.945 1 96.81 559 LEU A N 1
ATOM 4344 C CA . LEU A 1 559 ? 5.891 29.859 10.648 1 96.81 559 LEU A CA 1
ATOM 4345 C C . LEU A 1 559 ? 5.727 28.344 10.57 1 96.81 559 LEU A C 1
ATOM 4347 O O . LEU A 1 559 ? 6.562 27.609 11.086 1 96.81 559 LEU A O 1
ATOM 4351 N N . ALA A 1 560 ? 4.668 27.922 9.922 1 95.69 560 ALA A N 1
ATOM 4352 C CA . ALA A 1 560 ? 4.414 26.5 9.781 1 95.69 560 ALA A CA 1
ATOM 4353 C C . ALA A 1 560 ? 5.117 25.938 8.555 1 95.69 560 ALA A C 1
ATOM 4355 O O . ALA A 1 560 ? 5.391 24.734 8.484 1 95.69 560 ALA A O 1
ATOM 4356 N N . TYR A 1 561 ? 5.371 26.734 7.527 1 97 561 TYR A N 1
ATOM 4357 C CA . TYR A 1 561 ? 6.008 26.297 6.293 1 97 561 TYR A CA 1
ATOM 4358 C C . TYR A 1 561 ? 7.508 26.578 6.328 1 97 561 TYR A C 1
ATOM 4360 O O . TYR A 1 561 ? 7.984 27.359 7.152 1 97 561 TYR A O 1
ATOM 4368 N N . ASP A 1 562 ? 8.273 25.953 5.469 1 95.56 562 ASP A N 1
ATOM 4369 C CA . ASP A 1 562 ? 9.719 26.141 5.379 1 95.56 562 ASP A CA 1
ATOM 4370 C C . ASP A 1 562 ? 10.062 27.406 4.602 1 95.56 562 ASP A C 1
ATOM 4372 O O . ASP A 1 562 ? 10.438 28.422 5.195 1 95.56 562 ASP A O 1
ATOM 4376 N N . LEU A 1 563 ? 9.742 27.406 3.365 1 96.88 563 LEU A N 1
ATOM 4377 C CA . LEU A 1 563 ? 9.914 28.578 2.51 1 96.88 563 LEU A CA 1
ATOM 4378 C C . LEU A 1 563 ? 8.688 28.812 1.64 1 96.88 563 LEU A C 1
ATOM 4380 O O . LEU A 1 563 ? 8.062 27.859 1.17 1 96.88 563 LEU A O 1
ATOM 4384 N N . ALA A 1 564 ? 8.391 30.047 1.485 1 98.19 564 ALA A N 1
ATOM 4385 C CA . ALA A 1 564 ? 7.277 30.391 0.604 1 98.19 564 ALA A CA 1
ATOM 4386 C C . ALA A 1 564 ? 7.77 30.656 -0.817 1 98.19 564 ALA A C 1
ATOM 4388 O O . ALA A 1 564 ? 8.953 30.922 -1.032 1 98.19 564 ALA A O 1
ATOM 4389 N N . ASP A 1 565 ? 6.863 30.5 -1.75 1 98.31 565 ASP A N 1
ATOM 4390 C CA . ASP A 1 565 ? 7.145 30.906 -3.121 1 98.31 565 ASP A CA 1
ATOM 4391 C C . ASP A 1 565 ? 6.992 32.438 -3.281 1 98.31 565 ASP A C 1
ATOM 4393 O O . ASP A 1 565 ? 7.766 33.062 -4 1 98.31 565 ASP A O 1
ATOM 4397 N N . VAL A 1 566 ? 5.941 32.906 -2.633 1 98.81 566 VAL A N 1
ATOM 4398 C CA . VAL A 1 566 ? 5.688 34.344 -2.65 1 98.81 566 VAL A CA 1
ATOM 4399 C C . VAL A 1 566 ? 5.234 34.812 -1.269 1 98.81 566 VAL A C 1
ATOM 4401 O O . VAL A 1 566 ? 4.387 34.156 -0.641 1 98.81 566 VAL A O 1
ATOM 4404 N N . ALA A 1 567 ? 5.793 35.844 -0.802 1 98.75 567 ALA A N 1
ATOM 4405 C CA . ALA A 1 567 ? 5.363 36.5 0.422 1 98.75 567 ALA A CA 1
ATOM 4406 C C . ALA A 1 567 ? 4.805 37.875 0.121 1 98.75 567 ALA A C 1
ATOM 4408 O O . ALA A 1 567 ? 5.32 38.594 -0.746 1 98.75 567 ALA A O 1
ATOM 4409 N N . VAL A 1 568 ? 3.75 38.25 0.831 1 98.81 568 VAL A N 1
ATOM 4410 C CA . VAL A 1 568 ? 3.119 39.531 0.603 1 98.81 568 VAL A CA 1
ATOM 4411 C C . VAL A 1 568 ? 3.062 40.312 1.91 1 98.81 568 VAL A C 1
ATOM 4413 O O . VAL A 1 568 ? 2.596 39.812 2.93 1 98.81 568 VAL A O 1
ATOM 4416 N N . ILE A 1 569 ? 3.545 41.5 1.865 1 98.19 569 ILE A N 1
ATOM 4417 C CA . ILE A 1 569 ? 3.377 42.438 2.967 1 98.19 569 ILE A CA 1
ATOM 4418 C C . ILE A 1 569 ? 2.479 43.594 2.529 1 98.19 569 ILE A C 1
ATOM 4420 O O . ILE A 1 569 ? 2.916 44.469 1.795 1 98.19 569 ILE A O 1
ATOM 4424 N N . THR A 1 570 ? 1.306 43.625 3.012 1 97.12 570 THR A N 1
ATOM 4425 C CA . THR A 1 570 ? 0.332 44.625 2.57 1 97.12 570 THR A CA 1
ATOM 4426 C C . THR A 1 570 ? 0.683 46 3.115 1 97.12 570 THR A C 1
ATOM 4428 O O . THR A 1 570 ? 0.809 46.969 2.352 1 97.12 570 THR A O 1
ATOM 4431 N N . ASN A 1 571 ? 0.767 46.188 4.406 1 95.12 571 ASN A N 1
ATOM 4432 C CA . ASN A 1 571 ? 1.176 47.375 5.117 1 95.12 571 ASN A CA 1
ATOM 4433 C C . ASN A 1 571 ? 1.497 47.094 6.582 1 95.12 571 ASN A C 1
ATOM 4435 O O . ASN A 1 571 ? 1.084 46.062 7.117 1 95.12 571 ASN A O 1
ATOM 4439 N N . ILE A 1 572 ? 2.277 47.938 7.141 1 94.12 572 ILE A N 1
ATOM 4440 C CA . ILE A 1 572 ? 2.607 47.812 8.555 1 94.12 572 ILE A CA 1
ATOM 4441 C C . ILE A 1 572 ? 2.244 49.125 9.281 1 94.12 572 ILE A C 1
ATOM 4443 O O . ILE A 1 572 ? 2.861 50.156 9.055 1 94.12 572 ILE A O 1
ATOM 4447 N N . THR A 1 573 ? 1.233 49 10.055 1 87.56 573 THR A N 1
ATOM 4448 C CA . THR A 1 573 ? 0.781 50.156 10.828 1 87.56 573 THR A CA 1
ATOM 4449 C C . THR A 1 573 ? 0.578 49.781 12.297 1 87.56 573 THR A C 1
ATOM 4451 O O . THR A 1 573 ? 0.662 48.594 12.656 1 87.56 573 THR A O 1
ATOM 4454 N N . ASN A 1 574 ? 0.326 50.781 13.086 1 79.81 574 ASN A N 1
ATOM 4455 C CA . ASN A 1 574 ? 0.193 50.562 14.516 1 79.81 574 ASN A CA 1
ATOM 4456 C C . ASN A 1 574 ? -1.057 49.75 14.844 1 79.81 574 ASN A C 1
ATOM 4458 O O . ASN A 1 574 ? -2.176 50.188 14.562 1 79.81 574 ASN A O 1
ATOM 4462 N N . ASP A 1 575 ? -0.814 48.594 15.297 1 75.5 575 ASP A N 1
ATOM 4463 C CA . ASP A 1 575 ? -1.866 47.688 15.766 1 75.5 575 ASP A CA 1
ATOM 4464 C C . ASP A 1 575 ? -1.321 46.688 16.766 1 75.5 575 ASP A C 1
ATOM 4466 O O . ASP A 1 575 ? -0.212 46.188 16.609 1 75.5 575 ASP A O 1
ATOM 4470 N N . HIS A 1 576 ? -1.966 46.438 17.859 1 70.25 576 HIS A N 1
ATOM 4471 C CA . HIS A 1 576 ? -1.693 45.406 18.828 1 70.25 576 HIS A CA 1
ATOM 4472 C C . HIS A 1 576 ? -0.424 45.688 19.625 1 70.25 576 HIS A C 1
ATOM 4474 O O . HIS A 1 576 ? 0.258 44.781 20.078 1 70.25 576 HIS A O 1
ATOM 4480 N N . LEU A 1 577 ? 0.021 46.875 19.578 1 73.12 577 LEU A N 1
ATOM 4481 C CA . LEU A 1 577 ? 1.214 47.219 20.359 1 73.12 577 LEU A CA 1
ATOM 4482 C C . LEU A 1 577 ? 0.963 47.031 21.844 1 73.12 577 LEU A C 1
ATOM 4484 O O . LEU A 1 577 ? -0.118 47.375 22.344 1 73.12 577 LEU A O 1
ATOM 4488 N N . GLY A 1 578 ? 1.871 46.469 22.484 1 71.06 578 GLY A N 1
ATOM 4489 C CA . GLY A 1 578 ? 1.755 46.219 23.906 1 71.06 578 GLY A CA 1
ATOM 4490 C C . GLY A 1 578 ? 1.314 44.812 24.234 1 71.06 578 GLY A C 1
ATOM 4491 O O . GLY A 1 578 ? 1.191 44.438 25.406 1 71.06 578 GLY A O 1
ATOM 4492 N N . LEU A 1 579 ? 1.093 44.094 23.25 1 73.06 579 LEU A N 1
ATOM 4493 C CA . LEU A 1 579 ? 0.647 42.719 23.422 1 73.06 579 LEU A CA 1
ATOM 4494 C C . LEU A 1 579 ? 1.744 41.75 23.031 1 73.06 579 LEU A C 1
ATOM 4496 O O . LEU A 1 579 ? 2.449 41.969 22.047 1 73.06 579 LEU A O 1
ATOM 4500 N N . ASP A 1 580 ? 1.926 40.688 23.812 1 74.06 580 ASP A N 1
ATOM 4501 C CA . ASP A 1 580 ? 2.812 39.562 23.531 1 74.06 580 ASP A CA 1
ATOM 4502 C C . ASP A 1 580 ? 4.258 40.031 23.375 1 74.06 580 ASP A C 1
ATOM 4504 O O . ASP A 1 580 ? 4.98 39.531 22.5 1 74.06 580 ASP A O 1
ATOM 4508 N N . GLY A 1 581 ? 4.578 41.094 24 1 75.75 581 GLY A N 1
ATOM 4509 C CA . GLY A 1 581 ? 5.961 41.531 24.031 1 75.75 581 GLY A CA 1
ATOM 4510 C C . GLY A 1 581 ? 6.324 42.438 22.859 1 75.75 581 GLY A C 1
ATOM 4511 O O . GLY A 1 581 ? 7.5 42.719 22.625 1 75.75 581 GLY A O 1
ATOM 4512 N N . ILE A 1 582 ? 5.371 42.781 22.062 1 84.12 582 ILE A N 1
ATOM 4513 C CA . ILE A 1 582 ? 5.594 43.719 20.969 1 84.12 582 ILE A CA 1
ATOM 4514 C C . ILE A 1 582 ? 5.188 45.125 21.406 1 84.12 582 ILE A C 1
ATOM 4516 O O . ILE A 1 582 ? 4 45.438 21.469 1 84.12 582 ILE A O 1
ATOM 4520 N N . ASP A 1 583 ? 6.109 45.906 21.547 1 84.44 583 ASP A N 1
ATOM 4521 C CA . ASP A 1 583 ? 5.809 47.188 22.219 1 84.44 583 ASP A CA 1
ATOM 4522 C C . ASP A 1 583 ? 6.074 48.375 21.297 1 84.44 583 ASP A C 1
ATOM 4524 O O . ASP A 1 583 ? 5.621 49.5 21.562 1 84.44 583 ASP A O 1
ATOM 4528 N N . SER A 1 584 ? 6.793 48.094 20.234 1 88.19 584 SER A N 1
ATOM 4529 C CA . SER A 1 584 ? 7.133 49.188 19.344 1 88.19 584 SER A CA 1
ATOM 4530 C C . SER A 1 584 ? 6.844 48.844 17.891 1 88.19 584 SER A C 1
ATOM 4532 O O . SER A 1 584 ? 6.656 47.656 17.562 1 88.19 584 SER A O 1
ATOM 4534 N N . MET A 1 585 ? 6.785 49.875 17.109 1 90.12 585 MET A N 1
ATOM 4535 C CA . MET A 1 585 ? 6.613 49.656 15.68 1 90.12 585 MET A CA 1
ATOM 4536 C C . MET A 1 585 ? 7.789 48.875 15.102 1 90.12 585 MET A C 1
ATOM 4538 O O . MET A 1 585 ? 7.621 48.094 14.18 1 90.12 585 MET A O 1
ATOM 4542 N N . GLU A 1 586 ? 8.891 49.094 15.664 1 90 586 GLU A N 1
ATOM 4543 C CA . GLU A 1 586 ? 10.078 48.375 15.242 1 90 586 GLU A CA 1
ATOM 4544 C C . GLU A 1 586 ? 9.938 46.875 15.508 1 90 586 GLU A C 1
ATOM 4546 O O . GLU A 1 586 ? 10.32 46.062 14.68 1 90 586 GLU A O 1
ATOM 4551 N N . ASP A 1 587 ? 9.383 46.656 16.609 1 91.06 587 ASP A N 1
ATOM 4552 C CA . ASP A 1 587 ? 9.125 45.25 16.953 1 91.06 587 ASP A CA 1
ATOM 4553 C C . ASP A 1 587 ? 8.148 44.625 15.953 1 91.06 587 ASP A C 1
ATOM 4555 O O . ASP A 1 587 ? 8.344 43.5 15.523 1 91.06 587 ASP A O 1
ATOM 4559 N N . LEU A 1 588 ? 7.18 45.406 15.688 1 92.31 588 LEU A N 1
ATOM 4560 C CA . LEU A 1 588 ? 6.156 44.906 14.773 1 92.31 588 LEU A CA 1
ATOM 4561 C C . LEU A 1 588 ? 6.734 44.656 13.383 1 92.31 588 LEU A C 1
ATOM 4563 O O . LEU A 1 588 ? 6.438 43.656 12.75 1 92.31 588 LEU A O 1
ATOM 4567 N N . MET A 1 589 ? 7.543 45.625 12.953 1 93.31 589 MET A N 1
ATOM 4568 C CA . MET A 1 589 ? 8.211 45.469 11.664 1 93.31 589 MET A CA 1
ATOM 4569 C C . MET A 1 589 ? 9.086 44.25 11.633 1 93.31 589 MET A C 1
ATOM 4571 O O . MET A 1 589 ? 9.117 43.5 10.633 1 93.31 589 MET A O 1
ATOM 4575 N N . PHE A 1 590 ? 9.68 44.062 12.68 1 92.44 590 PHE A N 1
ATOM 4576 C CA . PHE A 1 590 ? 10.57 42.906 12.789 1 92.44 590 PHE A CA 1
ATOM 4577 C C . PHE A 1 590 ? 9.797 41.594 12.695 1 92.44 590 PHE A C 1
ATOM 4579 O O . PHE A 1 590 ? 10.203 40.688 11.992 1 92.44 590 PHE A O 1
ATOM 4586 N N . VAL A 1 591 ? 8.734 41.5 13.336 1 94.31 591 VAL A N 1
ATOM 4587 C CA . VAL A 1 591 ? 7.902 40.312 13.344 1 94.31 591 VAL A CA 1
ATOM 4588 C C . VAL A 1 591 ? 7.387 40.031 11.93 1 94.31 591 VAL A C 1
ATOM 4590 O O . VAL A 1 591 ? 7.484 38.906 11.438 1 94.31 591 VAL A O 1
ATOM 4593 N N . LYS A 1 592 ? 6.863 41.031 11.258 1 95.25 592 LYS A N 1
ATOM 4594 C CA . LYS A 1 592 ? 6.258 40.875 9.938 1 95.25 592 LYS A CA 1
ATOM 4595 C C . LYS A 1 592 ? 7.316 40.594 8.875 1 95.25 592 LYS A C 1
ATOM 4597 O O . LYS A 1 592 ? 7.039 39.969 7.859 1 95.25 592 LYS A O 1
ATOM 4602 N N . SER A 1 593 ? 8.531 41.125 9.102 1 95.75 593 SER A N 1
ATOM 4603 C CA . SER A 1 593 ? 9.609 40.906 8.133 1 95.75 593 SER A CA 1
ATOM 4604 C C . SER A 1 593 ? 9.945 39.438 7.984 1 95.75 593 SER A C 1
ATOM 4606 O O . SER A 1 593 ? 10.477 39.031 6.949 1 95.75 593 SER A O 1
ATOM 4608 N N . LEU A 1 594 ? 9.68 38.656 9.016 1 96.31 594 LEU A N 1
ATOM 4609 C CA . LEU A 1 594 ? 9.961 37.219 8.977 1 96.31 594 LEU A CA 1
ATOM 4610 C C . LEU A 1 594 ? 9.328 36.562 7.754 1 96.31 594 LEU A C 1
ATOM 4612 O O . LEU A 1 594 ? 9.945 35.719 7.102 1 96.31 594 LEU A O 1
ATOM 4616 N N . VAL A 1 595 ? 8.094 36.938 7.402 1 97.38 595 VAL A N 1
ATOM 4617 C CA . VAL A 1 595 ? 7.355 36.375 6.277 1 97.38 595 VAL A CA 1
ATOM 4618 C C . VAL A 1 595 ? 8.07 36.688 4.969 1 97.38 595 VAL A C 1
ATOM 4620 O O . VAL A 1 595 ? 8.172 35.844 4.082 1 97.38 595 VAL A O 1
ATOM 4623 N N . GLY A 1 596 ? 8.594 37.906 4.875 1 97 596 GLY A N 1
ATOM 4624 C CA . GLY A 1 596 ? 9.297 38.344 3.674 1 97 596 GLY A CA 1
ATOM 4625 C C . GLY A 1 596 ? 10.688 37.75 3.568 1 97 596 GLY A C 1
ATOM 4626 O O . GLY A 1 596 ? 11.242 37.625 2.471 1 97 596 GLY A O 1
ATOM 4627 N N . GLU A 1 597 ? 11.25 37.375 4.672 1 96.5 597 GLU A N 1
ATOM 4628 C CA . GLU A 1 597 ? 12.602 36.812 4.719 1 96.5 597 GLU A CA 1
ATOM 4629 C C . GLU A 1 597 ? 12.617 35.344 4.273 1 96.5 597 GLU A C 1
ATOM 4631 O O . GLU A 1 597 ? 13.594 34.906 3.67 1 96.5 597 GLU A O 1
ATOM 4636 N N . GLU A 1 598 ? 11.625 34.656 4.555 1 96.25 598 GLU A N 1
ATOM 4637 C CA . GLU A 1 598 ? 11.609 33.219 4.359 1 96.25 598 GLU A CA 1
ATOM 4638 C C . GLU A 1 598 ? 10.922 32.844 3.051 1 96.25 598 GLU A C 1
ATOM 4640 O O . GLU A 1 598 ? 9.898 32.125 3.057 1 96.25 598 GLU A O 1
ATOM 4645 N N . VAL A 1 599 ? 11.492 33.25 2.002 1 97.62 599 VAL A N 1
ATOM 4646 C CA . VAL A 1 599 ? 11.047 33 0.632 1 97.62 599 VAL A CA 1
ATOM 4647 C C . VAL A 1 599 ? 12.141 32.281 -0.147 1 97.62 599 VAL A C 1
ATOM 4649 O O . VAL A 1 599 ? 13.328 32.469 0.132 1 97.62 599 VAL A O 1
ATOM 4652 N N . LYS A 1 600 ? 11.75 31.469 -1.027 1 96.31 600 LYS A N 1
ATOM 4653 C CA . LYS A 1 600 ? 12.688 30.734 -1.86 1 96.31 600 LYS A CA 1
ATOM 4654 C C . LYS A 1 600 ? 13.586 31.672 -2.65 1 96.31 600 LYS A C 1
ATOM 4656 O O . LYS A 1 600 ? 13.211 32.812 -2.92 1 96.31 600 LYS A O 1
ATOM 4661 N N . LYS A 1 601 ? 14.742 31.188 -3.051 1 94.25 601 LYS A N 1
ATOM 4662 C CA . LYS A 1 601 ? 15.695 31.984 -3.803 1 94.25 601 LYS A CA 1
ATOM 4663 C C . LYS A 1 601 ? 15.102 32.438 -5.129 1 94.25 601 LYS A C 1
ATOM 4665 O O . LYS A 1 601 ? 15.352 33.562 -5.578 1 94.25 601 LYS A O 1
ATOM 4670 N N . ASN A 1 602 ? 14.336 31.609 -5.664 1 94.56 602 ASN A N 1
ATOM 4671 C CA . ASN A 1 602 ? 13.711 31.953 -6.938 1 94.56 602 ASN A CA 1
ATOM 4672 C C . ASN A 1 602 ? 12.305 32.5 -6.738 1 94.56 602 ASN A C 1
ATOM 4674 O O . ASN A 1 602 ? 11.539 32.625 -7.695 1 94.56 602 ASN A O 1
ATOM 4678 N N . GLY A 1 603 ? 11.938 32.812 -5.508 1 97.44 603 GLY A N 1
ATOM 4679 C CA . GLY A 1 603 ? 10.633 33.375 -5.203 1 97.44 603 GLY A CA 1
ATOM 4680 C C . GLY A 1 603 ? 10.633 34.875 -5.125 1 97.44 603 GLY A C 1
ATOM 4681 O O . GLY A 1 603 ? 11.602 35.531 -5.527 1 97.44 603 GLY A O 1
ATOM 4682 N N . TYR A 1 604 ? 9.469 35.5 -4.711 1 98.56 604 TYR A N 1
ATOM 4683 C CA . TYR A 1 604 ? 9.328 36.938 -4.668 1 98.56 604 TYR A CA 1
ATOM 4684 C C . TYR A 1 604 ? 8.711 37.375 -3.352 1 98.56 604 TYR A C 1
ATOM 4686 O O . TYR A 1 604 ? 7.875 36.688 -2.777 1 98.56 604 TYR A O 1
ATOM 4694 N N . THR A 1 605 ? 9.109 38.5 -2.91 1 98.62 605 THR A N 1
ATOM 4695 C CA . THR A 1 605 ? 8.414 39.188 -1.834 1 98.62 605 THR A CA 1
ATOM 4696 C C . THR A 1 605 ? 7.742 40.469 -2.354 1 98.62 605 THR A C 1
ATOM 4698 O O . THR A 1 605 ? 8.398 41.312 -2.961 1 98.62 605 THR A O 1
ATOM 4701 N N . VAL A 1 606 ? 6.496 40.531 -2.166 1 98.75 606 VAL A N 1
ATOM 4702 C CA . VAL A 1 606 ? 5.695 41.656 -2.594 1 98.75 606 VAL A CA 1
ATOM 4703 C C . VAL A 1 606 ? 5.645 42.719 -1.48 1 98.75 606 VAL A C 1
ATOM 4705 O O . VAL A 1 606 ? 5.262 42.406 -0.349 1 98.75 606 VAL A O 1
ATOM 4708 N N . ILE A 1 607 ? 5.973 43.969 -1.827 1 98.06 607 ILE A N 1
ATOM 4709 C CA . ILE A 1 607 ? 6.09 45 -0.807 1 98.06 607 ILE A CA 1
ATOM 4710 C C . ILE A 1 607 ? 5.324 46.25 -1.247 1 98.06 607 ILE A C 1
ATOM 4712 O O . ILE A 1 607 ? 5.371 46.625 -2.418 1 98.06 607 ILE A O 1
ATOM 4716 N N . ASN A 1 608 ? 4.633 46.875 -0.307 1 97.94 608 ASN A N 1
ATOM 4717 C CA . ASN A 1 608 ? 3.959 48.156 -0.518 1 97.94 608 ASN A CA 1
ATOM 4718 C C . ASN A 1 608 ? 4.949 49.312 -0.525 1 97.94 608 ASN A C 1
ATOM 4720 O O . ASN A 1 608 ? 5.414 49.719 0.531 1 97.94 608 ASN A O 1
ATOM 4724 N N . ALA A 1 609 ? 5.164 49.906 -1.652 1 97.5 609 ALA A N 1
ATOM 4725 C CA . ALA A 1 609 ? 6.16 50.969 -1.801 1 97.5 609 ALA A CA 1
ATOM 4726 C C . ALA A 1 609 ? 5.648 52.281 -1.226 1 97.5 609 ALA A C 1
ATOM 4728 O O . ALA A 1 609 ? 6.426 53.219 -1.012 1 97.5 609 ALA A O 1
ATOM 4729 N N . ASP A 1 610 ? 4.387 52.344 -0.983 1 96.31 610 ASP A N 1
ATOM 4730 C CA . ASP A 1 610 ? 3.797 53.562 -0.446 1 96.31 610 ASP A CA 1
ATOM 4731 C C . ASP A 1 610 ? 3.857 53.562 1.079 1 96.31 610 ASP A C 1
ATOM 4733 O O . ASP A 1 610 ? 3.65 54.625 1.704 1 96.31 610 ASP A O 1
ATOM 4737 N N . ASP A 1 611 ? 4.086 52.469 1.682 1 94.62 611 ASP A N 1
ATOM 4738 C CA . ASP A 1 611 ? 4.039 52.312 3.133 1 94.62 611 ASP A CA 1
ATOM 4739 C C . ASP A 1 611 ? 5.414 52.562 3.754 1 94.62 611 ASP A C 1
ATOM 4741 O O . ASP A 1 611 ? 6.383 51.875 3.402 1 94.62 611 ASP A O 1
ATOM 4745 N N . LYS A 1 612 ? 5.441 53.406 4.707 1 92.88 612 LYS A N 1
ATOM 4746 C CA . LYS A 1 612 ? 6.691 53.844 5.32 1 92.88 612 LYS A CA 1
ATOM 4747 C C . LYS A 1 612 ? 7.406 52.688 6.012 1 92.88 612 LYS A C 1
ATOM 4749 O O . LYS A 1 612 ? 8.602 52.469 5.809 1 92.88 612 LYS A O 1
ATOM 4754 N N . TYR A 1 613 ? 6.754 51.969 6.754 1 93.12 613 TYR A N 1
ATOM 4755 C CA . TYR A 1 613 ? 7.375 50.938 7.574 1 93.12 613 TYR A CA 1
ATOM 4756 C C . TYR A 1 613 ? 7.719 49.719 6.742 1 93.12 613 TYR A C 1
ATOM 4758 O O . TYR A 1 613 ? 8.68 49 7.043 1 93.12 613 TYR A O 1
ATOM 4766 N N . SER A 1 614 ? 6.961 49.469 5.684 1 94.75 614 SER A N 1
ATOM 4767 C CA . SER A 1 614 ? 7.297 48.375 4.777 1 94.75 614 SER A CA 1
ATOM 4768 C C . SER A 1 614 ? 8.633 48.625 4.09 1 94.75 614 SER A C 1
ATOM 4770 O O . SER A 1 614 ? 9.391 47.688 3.824 1 94.75 614 SER A O 1
ATOM 4772 N N . LYS A 1 615 ? 8.898 49.844 3.873 1 93.62 615 LYS A N 1
ATOM 4773 C CA . LYS A 1 615 ? 10.141 50.219 3.201 1 93.62 615 LYS A CA 1
ATOM 4774 C C . LYS A 1 615 ? 11.344 50.031 4.121 1 93.62 615 LYS A C 1
ATOM 4776 O O . LYS A 1 615 ? 12.453 49.781 3.652 1 93.62 615 LYS A O 1
ATOM 4781 N N . ARG A 1 616 ? 11.148 50.062 5.336 1 93.12 616 ARG A N 1
ATOM 4782 C CA . ARG A 1 616 ? 12.227 50 6.312 1 93.12 616 ARG A CA 1
ATOM 4783 C C . ARG A 1 616 ? 12.734 48.562 6.48 1 93.12 616 ARG A C 1
ATOM 4785 O O . ARG A 1 616 ? 13.82 48.344 7.02 1 93.12 616 ARG A O 1
ATOM 4792 N N . ILE A 1 617 ? 12.008 47.656 6.031 1 94.38 617 ILE A N 1
ATOM 4793 C CA . ILE A 1 617 ? 12.414 46.281 6.262 1 94.38 617 ILE A CA 1
ATOM 4794 C C . ILE A 1 617 ? 13.047 45.688 4.992 1 94.38 617 ILE A C 1
ATOM 4796 O O . ILE A 1 617 ? 13.344 44.5 4.926 1 94.38 617 ILE A O 1
ATOM 4800 N N . LEU A 1 618 ? 13.297 46.5 3.99 1 95.25 618 LEU A N 1
ATOM 4801 C CA . LEU A 1 618 ? 13.789 46.031 2.689 1 95.25 618 LEU A CA 1
ATOM 4802 C C . LEU A 1 618 ? 15.156 45.375 2.82 1 95.25 618 LEU A C 1
ATOM 4804 O O . LEU A 1 618 ? 15.461 44.438 2.096 1 95.25 618 LEU A O 1
ATOM 4808 N N . ASP A 1 619 ? 15.914 45.812 3.727 1 93.69 619 ASP A N 1
ATOM 4809 C CA . ASP A 1 619 ? 17.281 45.312 3.893 1 93.69 619 ASP A CA 1
ATOM 4810 C C . ASP A 1 619 ? 17.281 43.875 4.449 1 93.69 619 ASP A C 1
ATOM 4812 O O . ASP A 1 619 ? 18.281 43.156 4.328 1 93.69 619 ASP A O 1
ATOM 4816 N N . ARG A 1 620 ? 16.203 43.469 4.977 1 94.5 620 ARG A N 1
ATOM 4817 C CA . ARG A 1 620 ? 16.125 42.156 5.582 1 94.5 620 ARG A CA 1
ATOM 4818 C C . ARG A 1 620 ? 15.688 41.094 4.559 1 94.5 620 ARG A C 1
ATOM 4820 O O . ARG A 1 620 ? 15.828 39.906 4.793 1 94.5 620 ARG A O 1
ATOM 4827 N N . ILE A 1 621 ? 15.195 41.562 3.469 1 95.75 621 ILE A N 1
ATOM 4828 C CA . ILE A 1 621 ? 14.664 40.688 2.438 1 95.75 621 ILE A CA 1
ATOM 4829 C C . ILE A 1 621 ? 15.734 40.438 1.377 1 95.75 621 ILE A C 1
ATOM 4831 O O . ILE A 1 621 ? 16.203 41.375 0.732 1 95.75 621 ILE A O 1
ATOM 4835 N N . SER A 1 622 ? 16.094 39.188 1.197 1 93.5 622 SER A N 1
ATOM 4836 C CA . SER A 1 622 ? 17.203 38.844 0.311 1 93.5 622 SER A CA 1
ATOM 4837 C C . SER A 1 622 ? 16.703 38.469 -1.074 1 93.5 622 SER A C 1
ATOM 4839 O O . SER A 1 622 ? 17.422 38.594 -2.062 1 93.5 622 SER A O 1
ATOM 4841 N N . CYS A 1 623 ? 15.5 38 -1.232 1 95.06 623 CYS A N 1
ATOM 4842 C CA . CYS A 1 623 ? 14.984 37.562 -2.52 1 95.06 623 CYS A CA 1
ATOM 4843 C C . CYS A 1 623 ? 14.555 38.719 -3.377 1 95.06 623 CYS A C 1
ATOM 4845 O O . CYS A 1 623 ? 14.672 39.875 -2.955 1 95.06 623 CYS A O 1
ATOM 4847 N N . GLU A 1 624 ? 14.156 38.438 -4.598 1 96.5 624 GLU A N 1
ATOM 4848 C CA . GLU A 1 624 ? 13.672 39.469 -5.492 1 96.5 624 GLU A CA 1
ATOM 4849 C C . GLU A 1 624 ? 12.375 40.094 -4.969 1 96.5 624 GLU A C 1
ATOM 4851 O O . GLU A 1 624 ? 11.523 39.375 -4.426 1 96.5 624 GLU A O 1
ATOM 4856 N N . LYS A 1 625 ? 12.281 41.406 -5.18 1 97.88 625 LYS A N 1
ATOM 4857 C CA . LYS A 1 625 ? 11.125 42.094 -4.656 1 97.88 625 LYS A CA 1
ATOM 4858 C C . LYS A 1 625 ? 10.234 42.625 -5.785 1 97.88 625 LYS A C 1
ATOM 4860 O O . LYS A 1 625 ? 10.734 43.062 -6.828 1 97.88 625 LYS A O 1
ATOM 4865 N N . ILE A 1 626 ? 8.984 42.5 -5.621 1 98.5 626 ILE A N 1
ATOM 4866 C CA . ILE A 1 626 ? 7.984 43.156 -6.449 1 98.5 626 ILE A CA 1
ATOM 4867 C C . ILE A 1 626 ? 7.328 44.281 -5.66 1 98.5 626 ILE A C 1
ATOM 4869 O O . ILE A 1 626 ? 6.781 44.062 -4.578 1 98.5 626 ILE A O 1
ATOM 4873 N N . TYR A 1 627 ? 7.402 45.5 -6.234 1 98.44 627 TYR A N 1
ATOM 4874 C CA . TYR A 1 627 ? 6.816 46.656 -5.555 1 98.44 627 TYR A CA 1
ATOM 4875 C C . TYR A 1 627 ? 5.469 47 -6.164 1 98.44 627 TYR A C 1
ATOM 4877 O O . TYR A 1 627 ? 5.281 46.906 -7.379 1 98.44 627 TYR A O 1
ATOM 4885 N N . PHE A 1 628 ? 4.59 47.406 -5.34 1 98.38 628 PHE A N 1
ATOM 4886 C CA . PHE A 1 628 ? 3.348 48 -5.84 1 98.38 628 PHE A CA 1
ATOM 4887 C C . PHE A 1 628 ? 3.096 49.375 -5.223 1 98.38 628 PHE A C 1
ATOM 4889 O O . PHE A 1 628 ? 3.479 49.625 -4.078 1 98.38 628 PHE A O 1
ATOM 4896 N N . SER A 1 629 ? 2.465 50.219 -5.957 1 97.88 629 SER A N 1
ATOM 4897 C CA . SER A 1 629 ? 2.213 51.594 -5.527 1 97.88 629 SER A CA 1
ATOM 4898 C C . SER A 1 629 ? 1.059 52.219 -6.309 1 97.88 629 SER A C 1
ATOM 4900 O O . SER A 1 629 ? 0.76 51.781 -7.426 1 97.88 629 SER A O 1
ATOM 4902 N N . LYS A 1 630 ? 0.427 53.188 -5.715 1 95.31 630 LYS A N 1
ATOM 4903 C CA . LYS A 1 630 ? -0.644 53.906 -6.379 1 95.31 630 LYS A CA 1
ATOM 4904 C C . LYS A 1 630 ? -0.082 54.875 -7.406 1 95.31 630 LYS A C 1
ATOM 4906 O O . LYS A 1 630 ? -0.815 55.375 -8.266 1 95.31 630 LYS A O 1
ATOM 4911 N N . SER A 1 631 ? 1.24 55.094 -7.32 1 93.94 631 SER A N 1
ATOM 4912 C CA . SER A 1 631 ? 1.866 56.062 -8.227 1 93.94 631 SER A CA 1
ATOM 4913 C C . SER A 1 631 ? 3.033 55.438 -8.977 1 93.94 631 SER A C 1
ATOM 4915 O O . SER A 1 631 ? 3.908 54.812 -8.367 1 93.94 631 SER A O 1
ATOM 4917 N N . LYS A 1 632 ? 3.039 55.656 -10.234 1 93.69 632 LYS A N 1
ATOM 4918 C CA . LYS A 1 632 ? 4.137 55.188 -11.07 1 93.69 632 LYS A CA 1
ATOM 4919 C C . LYS A 1 632 ? 5.438 55.906 -10.742 1 93.69 632 LYS A C 1
ATOM 4921 O O . LYS A 1 632 ? 6.523 55.406 -11.016 1 93.69 632 LYS A O 1
ATOM 4926 N N . ASP A 1 633 ? 5.309 57.062 -10.133 1 93.5 633 ASP A N 1
ATOM 4927 C CA . ASP A 1 633 ? 6.461 57.938 -9.906 1 93.5 633 ASP A CA 1
ATOM 4928 C C . ASP A 1 633 ? 7.148 57.594 -8.586 1 93.5 633 ASP A C 1
ATOM 4930 O O . ASP A 1 633 ? 8.164 58.219 -8.242 1 93.5 633 ASP A O 1
ATOM 4934 N N . ASN A 1 634 ? 6.684 56.656 -7.902 1 96 634 ASN A N 1
ATOM 4935 C CA . ASN A 1 634 ? 7.348 56.188 -6.684 1 96 634 ASN A CA 1
ATOM 4936 C C . ASN A 1 634 ? 8.781 55.75 -6.961 1 96 634 ASN A C 1
ATOM 4938 O O . ASN A 1 634 ? 9.039 55.062 -7.957 1 96 634 ASN A O 1
ATOM 4942 N N . GLU A 1 635 ? 9.68 56.031 -6.133 1 95.88 635 GLU A N 1
ATOM 4943 C CA . GLU A 1 635 ? 11.109 55.812 -6.352 1 95.88 635 GLU A CA 1
ATOM 4944 C C . GLU A 1 635 ? 11.406 54.312 -6.508 1 95.88 635 GLU A C 1
ATOM 4946 O O . GLU A 1 635 ? 12.195 53.938 -7.371 1 95.88 635 GLU A O 1
ATOM 4951 N N . LEU A 1 636 ? 10.875 53.531 -5.703 1 96.69 636 LEU A N 1
ATOM 4952 C CA . LEU A 1 636 ? 11.117 52.094 -5.742 1 96.69 636 LEU A CA 1
ATOM 4953 C C . LEU A 1 636 ? 10.531 51.469 -7.008 1 96.69 636 LEU A C 1
ATOM 4955 O O . LEU A 1 636 ? 11.109 50.562 -7.586 1 96.69 636 LEU A O 1
ATOM 4959 N N . ILE A 1 637 ? 9.367 51.938 -7.414 1 96.81 637 ILE A N 1
ATOM 4960 C CA . ILE A 1 637 ? 8.734 51.5 -8.648 1 96.81 637 ILE A CA 1
ATOM 4961 C C . ILE A 1 637 ? 9.633 51.844 -9.836 1 96.81 637 ILE A C 1
ATOM 4963 O O . ILE A 1 637 ? 9.891 50.969 -10.695 1 96.81 637 ILE A O 1
ATOM 4967 N N . LYS A 1 638 ? 10.141 53.031 -9.82 1 96.19 638 LYS A N 1
ATOM 4968 C CA . LYS A 1 638 ? 11.016 53.5 -10.898 1 96.19 638 LYS A CA 1
ATOM 4969 C C . LYS A 1 638 ? 12.297 52.656 -10.953 1 96.19 638 LYS A C 1
ATOM 4971 O O . LYS A 1 638 ? 12.773 52.312 -12.039 1 96.19 638 LYS A O 1
ATOM 4976 N N . GLU A 1 639 ? 12.773 52.438 -9.844 1 96.12 639 GLU A N 1
ATOM 4977 C CA . GLU A 1 639 ? 13.984 51.625 -9.766 1 96.12 639 GLU A CA 1
ATOM 4978 C C . GLU A 1 639 ? 13.758 50.25 -10.414 1 96.12 639 GLU A C 1
ATOM 4980 O O . GLU A 1 639 ? 14.586 49.812 -11.203 1 96.12 639 GLU A O 1
ATOM 4985 N N . ASN A 1 640 ? 12.711 49.562 -10.047 1 96.06 640 ASN A N 1
ATOM 4986 C CA . ASN A 1 640 ? 12.414 48.25 -10.609 1 96.06 640 ASN A CA 1
ATOM 4987 C C . ASN A 1 640 ? 12.195 48.344 -12.117 1 96.06 640 ASN A C 1
ATOM 4989 O O . ASN A 1 640 ? 12.641 47.469 -12.859 1 96.06 640 ASN A O 1
ATOM 4993 N N . ILE A 1 641 ? 11.492 49.312 -12.531 1 94.88 641 ILE A N 1
ATOM 4994 C CA . ILE A 1 641 ? 11.234 49.5 -13.953 1 94.88 641 ILE A CA 1
ATOM 4995 C C . ILE A 1 641 ? 12.562 49.656 -14.703 1 94.88 641 ILE A C 1
ATOM 4997 O O . ILE A 1 641 ? 12.773 49 -15.727 1 94.88 641 ILE A O 1
ATOM 5001 N N . ASN A 1 642 ? 13.406 50.469 -14.18 1 96 642 ASN A N 1
ATOM 5002 C CA . ASN A 1 642 ? 14.695 50.719 -14.812 1 96 642 ASN A CA 1
ATOM 5003 C C . ASN A 1 642 ? 15.547 49.438 -14.875 1 96 642 ASN A C 1
ATOM 5005 O O . ASN A 1 642 ? 16.312 49.25 -15.82 1 96 642 ASN A O 1
ATOM 5009 N N . ASN A 1 643 ? 15.43 48.594 -13.938 1 96.31 643 ASN A N 1
ATOM 5010 C CA . ASN A 1 643 ? 16.234 47.406 -13.852 1 96.31 643 ASN A CA 1
ATOM 5011 C C . ASN A 1 643 ? 15.562 46.219 -14.555 1 96.31 643 ASN A C 1
ATOM 5013 O O . ASN A 1 643 ? 16.062 45.094 -14.516 1 96.31 643 ASN A O 1
ATOM 5017 N N . GLY A 1 644 ? 14.383 46.375 -15.102 1 95.38 644 GLY A N 1
ATOM 5018 C CA . GLY A 1 644 ? 13.664 45.344 -15.82 1 95.38 644 GLY A CA 1
ATOM 5019 C C . GLY A 1 644 ? 12.953 44.375 -14.906 1 95.38 644 GLY A C 1
ATOM 5020 O O . GLY A 1 644 ? 12.609 43.25 -15.312 1 95.38 644 GLY A O 1
ATOM 5021 N N . LYS A 1 645 ? 12.836 44.781 -13.664 1 97.25 645 LYS A N 1
ATOM 5022 C CA . LYS A 1 645 ? 12.172 43.938 -12.672 1 97.25 645 LYS A CA 1
ATOM 5023 C C . LYS A 1 645 ? 10.672 44.219 -12.633 1 97.25 645 LYS A C 1
ATOM 5025 O O . LYS A 1 645 ? 10.18 45.094 -13.328 1 97.25 645 LYS A O 1
ATOM 5030 N N . ILE A 1 646 ? 9.969 43.438 -11.883 1 98 646 ILE A N 1
ATOM 5031 C CA . ILE A 1 646 ? 8.508 43.5 -11.891 1 98 646 ILE A CA 1
ATOM 5032 C C . ILE A 1 646 ? 8.031 44.625 -10.953 1 98 646 ILE A C 1
ATOM 5034 O O . ILE A 1 646 ? 8.57 44.781 -9.859 1 98 646 ILE A O 1
ATOM 5038 N N . ALA A 1 647 ? 7.02 45.344 -11.359 1 98.38 647 ALA A N 1
ATOM 5039 C CA . ALA A 1 647 ? 6.363 46.375 -10.547 1 98.38 647 ALA A CA 1
ATOM 5040 C C . ALA A 1 647 ? 4.887 46.5 -10.906 1 98.38 647 ALA A C 1
ATOM 5042 O O . ALA A 1 647 ? 4.5 46.281 -12.055 1 98.38 647 ALA A O 1
ATOM 5043 N N . VAL A 1 648 ? 4.086 46.781 -9.969 1 98.62 648 VAL A N 1
ATOM 5044 C CA . VAL A 1 648 ? 2.65 46.969 -10.148 1 98.62 648 VAL A CA 1
ATOM 5045 C C . VAL A 1 648 ? 2.258 48.375 -9.719 1 98.62 648 VAL A C 1
ATOM 5047 O O . VAL A 1 648 ? 2.623 48.812 -8.625 1 98.62 648 VAL A O 1
ATOM 5050 N N . PHE A 1 649 ? 1.53 49.125 -10.531 1 98 649 PHE A N 1
ATOM 5051 C CA . PHE A 1 649 ? 1.162 50.5 -10.203 1 98 649 PHE A CA 1
ATOM 5052 C C . PHE A 1 649 ? -0.114 50.906 -10.938 1 98 649 PHE A C 1
ATOM 5054 O O . PHE A 1 649 ? -0.637 50.156 -11.75 1 98 649 PHE A O 1
ATOM 5061 N N . ILE A 1 650 ? -0.661 52.031 -10.531 1 97.25 650 ILE A N 1
ATOM 5062 C CA . ILE A 1 650 ? -1.851 52.594 -11.172 1 97.25 650 ILE A CA 1
ATOM 5063 C C . ILE A 1 650 ? -1.444 53.625 -12.195 1 97.25 650 ILE A C 1
ATOM 5065 O O . ILE A 1 650 ? -0.631 54.5 -11.898 1 97.25 650 ILE A O 1
ATOM 5069 N N . GLU A 1 651 ? -1.911 53.5 -13.367 1 95.5 651 GLU A N 1
ATOM 5070 C CA . GLU A 1 651 ? -1.736 54.469 -14.43 1 95.5 651 GLU A CA 1
ATOM 5071 C C . GLU A 1 651 ? -3.016 54.656 -15.242 1 95.5 651 GLU A C 1
ATOM 5073 O O . GLU A 1 651 ? -3.602 53.656 -15.695 1 95.5 651 GLU A O 1
ATOM 5078 N N . ASP A 1 652 ? -3.467 55.875 -15.508 1 93.94 652 ASP A N 1
ATOM 5079 C CA . ASP A 1 652 ? -4.66 56.188 -16.281 1 93.94 652 ASP A CA 1
ATOM 5080 C C . ASP A 1 652 ? -5.867 55.375 -15.789 1 93.94 652 ASP A C 1
ATOM 5082 O O . ASP A 1 652 ? -6.559 54.75 -16.578 1 93.94 652 ASP A O 1
ATOM 5086 N N . ASN A 1 653 ? -6.027 55.188 -14.531 1 95.06 653 ASN A N 1
ATOM 5087 C CA . ASN A 1 653 ? -7.156 54.562 -13.844 1 95.06 653 ASN A CA 1
ATOM 5088 C C . ASN A 1 653 ? -7.172 53.062 -14.07 1 95.06 653 ASN A C 1
ATOM 5090 O O . ASN A 1 653 ? -8.227 52.438 -14.031 1 95.06 653 ASN A O 1
ATOM 5094 N N . ASN A 1 654 ? -5.922 52.594 -14.383 1 97.12 654 ASN A N 1
ATOM 5095 C CA . ASN A 1 654 ? -5.77 51.156 -14.57 1 97.12 654 ASN A CA 1
ATOM 5096 C C . ASN A 1 654 ? -4.684 50.562 -13.664 1 97.12 654 ASN A C 1
ATOM 5098 O O . ASN A 1 654 ? -3.676 51.219 -13.406 1 97.12 654 ASN A O 1
ATOM 5102 N N . ILE A 1 655 ? -4.902 49.344 -13.156 1 97.88 655 ILE A N 1
ATOM 5103 C CA . ILE A 1 655 ? -3.818 48.594 -12.531 1 97.88 655 ILE A CA 1
ATOM 5104 C C . ILE A 1 655 ? -2.906 48.031 -13.617 1 97.88 655 ILE A C 1
ATOM 5106 O O . ILE A 1 655 ? -3.361 47.281 -14.492 1 97.88 655 ILE A O 1
ATOM 5110 N N . CYS A 1 656 ? -1.654 48.375 -13.57 1 98.19 656 CYS A N 1
ATOM 5111 C CA . CYS A 1 656 ? -0.692 47.969 -14.594 1 98.19 656 CYS A CA 1
ATOM 5112 C C . CYS A 1 656 ? 0.469 47.188 -13.977 1 98.19 656 CYS A C 1
ATOM 5114 O O . CYS A 1 656 ? 0.817 47.406 -12.812 1 98.19 656 CYS A O 1
ATOM 5116 N N . VAL A 1 657 ? 0.991 46.25 -14.758 1 98.31 657 VAL A N 1
ATOM 5117 C CA . VAL A 1 657 ? 2.18 45.5 -14.391 1 98.31 657 VAL A CA 1
ATOM 5118 C C . VAL A 1 657 ? 3.287 45.75 -15.414 1 98.31 657 VAL A C 1
ATOM 5120 O O . VAL A 1 657 ? 3.029 45.781 -16.625 1 98.31 657 VAL A O 1
ATOM 5123 N N . ILE A 1 658 ? 4.457 46.031 -14.953 1 97.5 658 ILE A N 1
ATOM 5124 C CA . ILE A 1 658 ? 5.617 46.062 -15.836 1 97.5 658 ILE A CA 1
ATOM 5125 C C . ILE A 1 658 ? 6.535 44.875 -15.523 1 97.5 658 ILE A C 1
ATOM 5127 O O . ILE A 1 658 ? 6.746 44.531 -14.359 1 97.5 658 ILE A O 1
ATOM 5131 N N . ASN A 1 659 ? 6.934 44.188 -16.406 1 96.56 659 ASN A N 1
ATOM 5132 C CA . ASN A 1 659 ? 7.832 43.031 -16.344 1 96.56 659 ASN A CA 1
ATOM 5133 C C . ASN A 1 659 ? 8.75 42.969 -17.547 1 96.56 659 ASN A C 1
ATOM 5135 O O . ASN A 1 659 ? 8.281 42.906 -18.688 1 96.56 659 ASN A O 1
ATOM 5139 N N . ASN A 1 660 ? 9.984 43.031 -17.406 1 94.88 660 ASN A N 1
ATOM 5140 C CA . ASN A 1 660 ? 10.969 43 -18.5 1 94.88 660 ASN A CA 1
ATOM 5141 C C . ASN A 1 660 ? 10.727 44.156 -19.469 1 94.88 660 ASN A C 1
ATOM 5143 O O . ASN A 1 660 ? 10.688 43.969 -20.688 1 94.88 660 ASN A O 1
ATOM 5147 N N . HIS A 1 661 ? 10.328 45.219 -19 1 92.75 661 HIS A N 1
ATOM 5148 C CA . HIS A 1 661 ? 10.148 46.469 -19.719 1 92.75 661 HIS A CA 1
ATOM 5149 C C . HIS A 1 661 ? 8.898 46.438 -20.594 1 92.75 661 HIS A C 1
ATOM 5151 O O . HIS A 1 661 ? 8.742 47.281 -21.5 1 92.75 661 HIS A O 1
ATOM 5157 N N . ARG A 1 662 ? 8.18 45.531 -20.359 1 93.62 662 ARG A N 1
ATOM 5158 C CA . ARG A 1 662 ? 6.895 45.5 -21.047 1 93.62 662 ARG A CA 1
ATOM 5159 C C . ARG A 1 662 ? 5.746 45.781 -20.094 1 93.62 662 ARG A C 1
ATOM 5161 O O . ARG A 1 662 ? 5.68 45.188 -19 1 93.62 662 ARG A O 1
ATOM 5168 N N . LYS A 1 663 ? 4.852 46.562 -20.438 1 95.81 663 LYS A N 1
ATOM 5169 C CA . LYS A 1 663 ? 3.727 46.969 -19.594 1 95.81 663 LYS A CA 1
ATOM 5170 C C . LYS A 1 663 ? 2.465 46.188 -19.953 1 95.81 663 LYS A C 1
ATOM 5172 O O . LYS A 1 663 ? 2.158 46 -21.141 1 95.81 663 LYS A O 1
ATOM 5177 N N . TYR A 1 664 ? 1.761 45.719 -19.031 1 97.25 664 TYR A N 1
ATOM 5178 C CA . TYR A 1 664 ? 0.518 45 -19.203 1 97.25 664 TYR A CA 1
ATOM 5179 C C . TYR A 1 664 ? -0.616 45.625 -18.406 1 97.25 664 TYR A C 1
ATOM 5181 O O . TYR A 1 664 ? -0.46 45.938 -17.234 1 97.25 664 TYR A O 1
ATOM 5189 N N . LEU A 1 665 ? -1.74 45.875 -19.078 1 97.12 665 LEU A N 1
ATOM 5190 C CA . LEU A 1 665 ? -2.936 46.375 -18.406 1 97.12 665 LEU A CA 1
ATOM 5191 C C . LEU A 1 665 ? -3.752 45.25 -17.812 1 97.12 665 LEU A C 1
ATOM 5193 O O . LEU A 1 665 ? -4.16 44.312 -18.531 1 97.12 665 LEU A O 1
ATOM 5197 N N . ILE A 1 666 ? -3.973 45.219 -16.578 1 97.69 666 ILE A N 1
ATOM 5198 C CA . ILE A 1 666 ? -4.648 44.094 -15.898 1 97.69 666 ILE A CA 1
ATOM 5199 C C . ILE A 1 666 ? -6.152 44.375 -15.859 1 97.69 666 ILE A C 1
ATOM 5201 O O . ILE A 1 666 ? -6.941 43.594 -16.375 1 97.69 666 ILE A O 1
ATOM 5205 N N . ILE A 1 667 ? -6.535 45.562 -15.219 1 97.44 667 ILE A N 1
ATOM 5206 C CA . ILE A 1 667 ? -7.953 45.844 -15.078 1 97.44 667 ILE A CA 1
ATOM 5207 C C . ILE A 1 667 ? -8.133 47.344 -14.781 1 97.44 667 ILE A C 1
ATOM 5209 O O . ILE A 1 667 ? -7.297 47.969 -14.109 1 97.44 667 ILE A O 1
ATOM 5213 N N . SER A 1 668 ? -9.25 47.844 -15.266 1 97.25 668 SER A N 1
ATOM 5214 C CA . SER A 1 668 ? -9.609 49.219 -14.898 1 97.25 668 SER A CA 1
ATOM 5215 C C . SER A 1 668 ? -10.164 49.281 -13.477 1 97.25 668 SER A C 1
ATOM 5217 O O . SER A 1 668 ? -10.891 48.375 -13.055 1 97.25 668 SER A O 1
ATOM 5219 N N . ILE A 1 669 ? -9.836 50.281 -12.75 1 96.06 669 ILE A N 1
ATOM 5220 C CA . ILE A 1 669 ? -10.258 50.469 -11.367 1 96.06 669 ILE A CA 1
ATOM 5221 C C . ILE A 1 669 ? -11.781 50.438 -11.281 1 96.06 669 ILE A C 1
ATOM 5223 O O . ILE A 1 669 ? -12.352 49.875 -10.336 1 96.06 669 ILE A O 1
ATOM 5227 N N . ASP A 1 670 ? -12.445 50.938 -12.305 1 93.88 670 ASP A N 1
ATOM 5228 C CA . ASP A 1 670 ? -13.906 51 -12.336 1 93.88 670 ASP A CA 1
ATOM 5229 C C . ASP A 1 670 ? -14.516 49.625 -12.562 1 93.88 670 ASP A C 1
ATOM 5231 O O . ASP A 1 670 ? -15.656 49.375 -12.172 1 93.88 670 ASP A O 1
ATOM 5235 N N . GLU A 1 671 ? -13.711 48.812 -13.117 1 94.75 671 GLU A N 1
ATOM 5236 C CA . GLU A 1 671 ? -14.195 47.5 -13.43 1 94.75 671 GLU A CA 1
ATOM 5237 C C . GLU A 1 671 ? -13.891 46.5 -12.305 1 94.75 671 GLU A C 1
ATOM 5239 O O . GLU A 1 671 ? -14.391 45.375 -12.297 1 94.75 671 GLU A O 1
ATOM 5244 N N . LEU A 1 672 ? -13.078 46.938 -11.391 1 96.38 672 LEU A N 1
ATOM 5245 C CA . LEU A 1 672 ? -12.797 46.125 -10.211 1 96.38 672 LEU A CA 1
ATOM 5246 C C . LEU A 1 672 ? -13.953 46.188 -9.211 1 96.38 672 LEU A C 1
ATOM 5248 O O . LEU A 1 672 ? -14.164 47.219 -8.57 1 96.38 672 LEU A O 1
ATOM 5252 N N . PRO A 1 673 ? -14.703 45.125 -9.055 1 95.06 673 PRO A N 1
ATOM 5253 C CA . PRO A 1 673 ? -15.945 45.188 -8.289 1 95.06 673 PRO A CA 1
ATOM 5254 C C . PRO A 1 673 ? -15.727 45.625 -6.836 1 95.06 673 PRO A C 1
ATOM 5256 O O . PRO A 1 673 ? -16.516 46.375 -6.289 1 95.06 673 PRO A O 1
ATOM 5259 N N . ILE A 1 674 ? -14.703 45.188 -6.23 1 94 674 ILE A N 1
ATOM 5260 C CA . ILE A 1 674 ? -14.516 45.438 -4.805 1 94 674 ILE A CA 1
ATOM 5261 C C . ILE A 1 674 ? -14.102 46.875 -4.57 1 94 674 ILE A C 1
ATOM 5263 O O . ILE A 1 674 ? -14.086 47.375 -3.434 1 94 674 ILE A O 1
ATOM 5267 N N . SER A 1 675 ? -13.797 47.625 -5.621 1 93.5 675 SER A N 1
ATOM 5268 C CA . SER A 1 675 ? -13.383 49.031 -5.488 1 93.5 675 SER A CA 1
ATOM 5269 C C . SER A 1 675 ? -14.594 49.969 -5.43 1 93.5 675 SER A C 1
ATOM 5271 O O . SER A 1 675 ? -14.469 51.125 -5.066 1 93.5 675 SER A O 1
ATOM 5273 N N . TYR A 1 676 ? -15.805 49.406 -5.711 1 89.12 676 TYR A N 1
ATOM 5274 C CA . TYR A 1 676 ? -17.016 50.219 -5.781 1 89.12 676 TYR A CA 1
ATOM 5275 C C . TYR A 1 676 ? -16.766 51.5 -6.578 1 89.12 676 TYR A C 1
ATOM 5277 O O . TYR A 1 676 ? -16.938 52.594 -6.059 1 89.12 676 TYR A O 1
ATOM 5285 N N . ASN A 1 677 ? -16.375 51.312 -7.875 1 89.06 677 ASN A N 1
ATOM 5286 C CA . ASN A 1 677 ? -16.109 52.375 -8.852 1 89.06 677 ASN A CA 1
ATOM 5287 C C . ASN A 1 677 ? -14.969 53.281 -8.398 1 89.06 677 ASN A C 1
ATOM 5289 O O . ASN A 1 677 ? -15.047 54.5 -8.555 1 89.06 677 ASN A O 1
ATOM 5293 N N . GLY A 1 678 ? -14.047 52.75 -7.707 1 89.12 678 GLY A N 1
ATOM 5294 C CA . GLY A 1 678 ? -12.828 53.469 -7.352 1 89.12 678 GLY A CA 1
ATOM 5295 C C . GLY A 1 678 ? -12.93 54.188 -6.027 1 89.12 678 GLY A C 1
ATOM 5296 O O . GLY A 1 678 ? -11.961 54.812 -5.574 1 89.12 678 GLY A O 1
ATOM 5297 N N . ILE A 1 679 ? -13.953 54.062 -5.363 1 87.94 679 ILE A N 1
ATOM 5298 C CA . ILE A 1 679 ? -14.188 54.781 -4.121 1 87.94 679 ILE A CA 1
ATOM 5299 C C . ILE A 1 679 ? -13.344 54.188 -3.002 1 87.94 679 ILE A C 1
ATOM 5301 O O . ILE A 1 679 ? -12.781 54.906 -2.176 1 87.94 679 ILE A O 1
ATOM 5305 N N . LEU A 1 680 ? -13.289 52.906 -2.969 1 92.75 680 LEU A N 1
ATOM 5306 C CA . LEU A 1 680 ? -12.531 52.219 -1.92 1 92.75 680 LEU A CA 1
ATOM 5307 C C . LEU A 1 680 ? -11.07 52.062 -2.316 1 92.75 680 LEU A C 1
ATOM 5309 O O . LEU A 1 680 ? -10.656 51.031 -2.795 1 92.75 680 LEU A O 1
ATOM 5313 N N . THR A 1 681 ? -10.273 53.031 -2.012 1 91.69 681 THR A N 1
ATOM 5314 C CA . THR A 1 681 ? -8.875 53.094 -2.434 1 91.69 681 THR A CA 1
ATOM 5315 C C . THR A 1 681 ? -8.062 52 -1.785 1 91.69 681 THR A C 1
ATOM 5317 O O . THR A 1 681 ? -7.117 51.469 -2.387 1 91.69 681 THR A O 1
ATOM 5320 N N . TYR A 1 682 ? -8.414 51.625 -0.511 1 92.62 682 TYR A N 1
ATOM 5321 C CA . TYR A 1 682 ? -7.656 50.594 0.165 1 92.62 682 TYR A CA 1
ATOM 5322 C C . TYR A 1 682 ? -7.859 49.219 -0.514 1 92.62 682 TYR A C 1
ATOM 5324 O O . TYR A 1 682 ? -6.977 48.375 -0.483 1 92.62 682 TYR A O 1
ATOM 5332 N N . ASN A 1 683 ? -9 48.969 -1.138 1 95.25 683 ASN A N 1
ATOM 5333 C CA . ASN A 1 683 ? -9.234 47.719 -1.854 1 95.25 683 ASN A CA 1
ATOM 5334 C C . ASN A 1 683 ? -8.477 47.688 -3.176 1 95.25 683 ASN A C 1
ATOM 5336 O O . ASN A 1 683 ? -8.148 46.594 -3.672 1 95.25 683 ASN A O 1
ATOM 5340 N N . ILE A 1 684 ? -8.258 48.875 -3.738 1 96.25 684 ILE A N 1
ATOM 5341 C CA . ILE A 1 684 ? -7.402 48.938 -4.918 1 96.25 684 ILE A CA 1
ATOM 5342 C C . ILE A 1 684 ? -5.984 48.5 -4.547 1 96.25 684 ILE A C 1
ATOM 5344 O O . ILE A 1 684 ? -5.336 47.781 -5.293 1 96.25 684 ILE A O 1
ATOM 5348 N N . GLU A 1 685 ? -5.555 48.969 -3.375 1 96.38 685 GLU A N 1
ATOM 5349 C CA . GLU A 1 685 ? -4.238 48.562 -2.879 1 96.38 685 GLU A CA 1
ATOM 5350 C C . GLU A 1 685 ? -4.164 47.062 -2.664 1 96.38 685 GLU A C 1
ATOM 5352 O O . GLU A 1 685 ? -3.166 46.438 -3.014 1 96.38 685 GLU A O 1
ATOM 5357 N N . ASN A 1 686 ? -5.227 46.5 -2.061 1 97.62 686 ASN A N 1
ATOM 5358 C CA . ASN A 1 686 ? -5.285 45.062 -1.871 1 97.62 686 ASN A CA 1
ATOM 5359 C C . ASN A 1 686 ? -5.195 44.312 -3.199 1 97.62 686 ASN A C 1
ATOM 5361 O O . ASN A 1 686 ? -4.527 43.281 -3.297 1 97.62 686 ASN A O 1
ATOM 5365 N N . ALA A 1 687 ? -5.898 44.781 -4.164 1 98.25 687 ALA A N 1
ATOM 5366 C CA . ALA A 1 687 ? -5.891 44.188 -5.488 1 98.25 687 ALA A CA 1
ATOM 5367 C C . ALA A 1 687 ? -4.504 44.25 -6.113 1 98.25 687 ALA A C 1
ATOM 5369 O O . ALA A 1 687 ? -4.07 43.281 -6.773 1 98.25 687 ALA A O 1
ATOM 5370 N N . MET A 1 688 ? -3.816 45.375 -5.961 1 98.5 688 MET A N 1
ATOM 5371 C CA . MET A 1 688 ? -2.465 45.5 -6.496 1 98.5 688 MET A CA 1
ATOM 5372 C C . MET A 1 688 ? -1.516 44.5 -5.828 1 98.5 688 MET A C 1
ATOM 5374 O O . MET A 1 688 ? -0.674 43.906 -6.496 1 98.5 688 MET A O 1
ATOM 5378 N N . ALA A 1 689 ? -1.653 44.375 -4.527 1 98.62 689 ALA A N 1
ATOM 5379 C CA . ALA A 1 689 ? -0.853 43.375 -3.803 1 98.62 689 ALA A CA 1
ATOM 5380 C C . ALA A 1 689 ? -1.117 41.969 -4.32 1 98.62 689 ALA A C 1
ATOM 5382 O O . ALA A 1 689 ? -0.182 41.219 -4.543 1 98.62 689 ALA A O 1
ATOM 5383 N N . ALA A 1 690 ? -2.393 41.625 -4.492 1 98.81 690 ALA A N 1
ATOM 5384 C CA . ALA A 1 690 ? -2.779 40.312 -5.008 1 98.81 690 ALA A CA 1
ATOM 5385 C C . ALA A 1 690 ? -2.234 40.094 -6.418 1 98.81 690 ALA A C 1
ATOM 5387 O O . ALA A 1 690 ? -1.746 39.031 -6.738 1 98.81 690 ALA A O 1
ATOM 5388 N N . CYS A 1 691 ? -2.361 41.156 -7.219 1 98.69 691 CYS A N 1
ATOM 5389 C CA . CYS A 1 691 ? -1.841 41.094 -8.578 1 98.69 691 CYS A CA 1
ATOM 5390 C C . CYS A 1 691 ? -0.345 40.781 -8.578 1 98.69 691 CYS A C 1
ATOM 5392 O O . CYS A 1 691 ? 0.12 39.906 -9.305 1 98.69 691 CYS A O 1
ATOM 5394 N N . ALA A 1 692 ? 0.361 41.531 -7.773 1 98.75 692 ALA A N 1
ATOM 5395 C CA . ALA A 1 692 ? 1.807 41.344 -7.68 1 98.75 692 ALA A CA 1
ATOM 5396 C C . ALA A 1 692 ? 2.15 39.906 -7.281 1 98.75 692 ALA A C 1
ATOM 5398 O O . ALA A 1 692 ? 3.078 39.312 -7.828 1 98.75 692 ALA A O 1
ATOM 5399 N N . ALA A 1 693 ? 1.46 39.375 -6.316 1 98.81 693 ALA A N 1
ATOM 5400 C CA . ALA A 1 693 ? 1.696 38.031 -5.852 1 98.81 693 ALA A CA 1
ATOM 5401 C C . ALA A 1 693 ? 1.465 37 -6.973 1 98.81 693 ALA A C 1
ATOM 5403 O O . ALA A 1 693 ? 2.258 36.094 -7.152 1 98.81 693 ALA A O 1
ATOM 5404 N N . LEU A 1 694 ? 0.37 37.125 -7.684 1 98.81 694 LEU A N 1
ATOM 5405 C CA . LEU A 1 694 ? 0.008 36.219 -8.766 1 98.81 694 LEU A CA 1
ATOM 5406 C C . LEU A 1 694 ? 1.013 36.312 -9.906 1 98.81 694 LEU A C 1
ATOM 5408 O O . LEU A 1 694 ? 1.337 35.281 -10.531 1 98.81 694 LEU A O 1
ATOM 5412 N N . VAL A 1 695 ? 1.5 37.531 -10.172 1 98.44 695 VAL A N 1
ATOM 5413 C CA . VAL A 1 695 ? 2.543 37.688 -11.18 1 98.44 695 VAL A CA 1
ATOM 5414 C C . VAL A 1 695 ? 3.812 36.969 -10.734 1 98.44 695 VAL A C 1
ATOM 5416 O O . VAL A 1 695 ? 4.484 36.344 -11.539 1 98.44 695 VAL A O 1
ATOM 5419 N N . GLY A 1 696 ? 4.109 37.094 -9.461 1 98.06 696 GLY A N 1
ATOM 5420 C CA . GLY A 1 696 ? 5.266 36.406 -8.914 1 98.06 696 GLY A CA 1
ATOM 5421 C C . GLY A 1 696 ? 5.184 34.906 -9.055 1 98.06 696 GLY A C 1
ATOM 5422 O O . GLY A 1 696 ? 6.211 34.219 -9.125 1 98.06 696 GLY A O 1
ATOM 5423 N N . LEU A 1 697 ? 3.996 34.375 -9.125 1 97.94 697 LEU A N 1
ATOM 5424 C CA . LEU A 1 697 ? 3.771 32.938 -9.297 1 97.94 697 LEU A CA 1
ATOM 5425 C C . LEU A 1 697 ? 3.771 32.562 -10.773 1 97.94 697 LEU A C 1
ATOM 5427 O O . LEU A 1 697 ? 3.568 31.391 -11.125 1 97.94 697 LEU A O 1
ATOM 5431 N N . ASN A 1 698 ? 3.904 33.531 -11.664 1 96.75 698 ASN A N 1
ATOM 5432 C CA . ASN A 1 698 ? 3.932 33.344 -13.109 1 96.75 698 ASN A CA 1
ATOM 5433 C C . ASN A 1 698 ? 2.555 33 -13.656 1 96.75 698 ASN A C 1
ATOM 5435 O O . ASN A 1 698 ? 2.439 32.125 -14.539 1 96.75 698 ASN A O 1
ATOM 5439 N N . ILE A 1 699 ? 1.546 33.469 -13.039 1 97.56 699 ILE A N 1
ATOM 5440 C CA . ILE A 1 699 ? 0.195 33.281 -13.555 1 97.56 699 ILE A CA 1
ATOM 5441 C C . ILE A 1 699 ? -0.032 34.219 -14.75 1 97.56 699 ILE A C 1
ATOM 5443 O O . ILE A 1 699 ? 0.442 35.344 -14.758 1 97.56 699 ILE A O 1
ATOM 5447 N N . ASP A 1 700 ? -0.777 33.781 -15.68 1 96.94 700 ASP A N 1
ATOM 5448 C CA . ASP A 1 700 ? -1.058 34.562 -16.875 1 96.94 700 ASP A CA 1
ATOM 5449 C C . ASP A 1 700 ? -1.859 35.812 -16.531 1 96.94 700 ASP A C 1
ATOM 5451 O O . ASP A 1 700 ? -2.803 35.75 -15.742 1 96.94 700 ASP A O 1
ATOM 5455 N N . TYR A 1 701 ? -1.485 36.969 -17.141 1 97.25 701 TYR A N 1
ATOM 5456 C CA . TYR A 1 701 ? -2.096 38.281 -16.844 1 97.25 701 TYR A CA 1
ATOM 5457 C C . TYR A 1 701 ? -3.58 38.281 -17.188 1 97.25 701 TYR A C 1
ATOM 5459 O O . TYR A 1 701 ? -4.383 38.906 -16.5 1 97.25 701 TYR A O 1
ATOM 5467 N N . CYS A 1 702 ? -3.934 37.5 -18.234 1 97.19 702 CYS A N 1
ATOM 5468 C CA . CYS A 1 702 ? -5.336 37.406 -18.625 1 97.19 702 CYS A CA 1
ATOM 5469 C C . CYS A 1 702 ? -6.164 36.719 -17.547 1 97.19 702 CYS A C 1
ATOM 5471 O O . CYS A 1 702 ? -7.309 37.125 -17.297 1 97.19 702 CYS A O 1
ATOM 5473 N N . MET A 1 703 ? -5.574 35.75 -16.922 1 97.12 703 MET A N 1
ATOM 5474 C CA . MET A 1 703 ? -6.266 35 -15.867 1 97.12 703 MET A CA 1
ATOM 5475 C C . MET A 1 703 ? -6.43 35.906 -14.625 1 97.12 703 MET A C 1
ATOM 5477 O O . MET A 1 703 ? -7.449 35.812 -13.938 1 97.12 703 MET A O 1
ATOM 5481 N N . ILE A 1 704 ? -5.438 36.688 -14.352 1 98.25 704 ILE A N 1
ATOM 5482 C CA . ILE A 1 704 ? -5.516 37.625 -13.227 1 98.25 704 ILE A CA 1
ATOM 5483 C C . ILE A 1 704 ? -6.641 38.625 -13.469 1 98.25 704 ILE A C 1
ATOM 5485 O O . ILE A 1 704 ? -7.465 38.875 -12.578 1 98.25 704 ILE A O 1
ATOM 5489 N N . SER A 1 705 ? -6.691 39.156 -14.68 1 97.94 705 SER A N 1
ATOM 5490 C CA . SER A 1 705 ? -7.727 40.125 -15.047 1 97.94 705 SER A CA 1
ATOM 5491 C C . SER A 1 705 ? -9.117 39.531 -14.898 1 97.94 705 SER A C 1
ATOM 5493 O O . SER A 1 705 ? -10 40.125 -14.297 1 97.94 705 SER A O 1
ATOM 5495 N N . LYS A 1 706 ? -9.289 38.375 -15.43 1 97.56 706 LYS A N 1
ATOM 5496 C CA . LYS A 1 706 ? -10.578 37.688 -15.352 1 97.56 706 LYS A CA 1
ATOM 5497 C C . LYS A 1 706 ? -10.969 37.406 -13.906 1 97.56 706 LYS A C 1
ATOM 5499 O O . LYS A 1 706 ? -12.125 37.562 -13.523 1 97.56 706 LYS A O 1
ATOM 5504 N N . GLY A 1 707 ? -10.023 36.906 -13.156 1 97.62 707 GLY A N 1
ATOM 5505 C CA . GLY A 1 707 ? -10.289 36.625 -11.758 1 97.62 707 GLY A CA 1
ATOM 5506 C C . GLY A 1 707 ? -10.703 37.844 -10.961 1 97.62 707 GLY A C 1
ATOM 5507 O O . GLY A 1 707 ? -11.594 37.75 -10.117 1 97.62 707 GLY A O 1
ATOM 5508 N N . PHE A 1 708 ? -10.039 38.969 -11.188 1 97.81 708 PHE A N 1
ATOM 5509 C CA . PHE A 1 708 ? -10.336 40.188 -10.484 1 97.81 708 PHE A CA 1
ATOM 5510 C C . PHE A 1 708 ? -11.727 40.719 -10.859 1 97.81 708 PHE A C 1
ATOM 5512 O O . PHE A 1 708 ? -12.461 41.219 -10 1 97.81 708 PHE A O 1
ATOM 5519 N N . SER A 1 709 ? -12.062 40.5 -12.133 1 96.88 709 SER A N 1
ATOM 5520 C CA . SER A 1 709 ? -13.375 40.938 -12.594 1 96.88 709 SER A CA 1
ATOM 5521 C C . SER A 1 709 ? -14.477 40.062 -12.008 1 96.88 709 SER A C 1
ATOM 5523 O O . SER A 1 709 ? -15.609 40.531 -11.812 1 96.88 709 SER A O 1
ATOM 5525 N N . ASP A 1 710 ? -14.148 38.906 -11.664 1 96 710 ASP A N 1
ATOM 5526 C CA . ASP A 1 710 ? -15.117 37.906 -11.195 1 96 710 ASP A CA 1
ATOM 5527 C C . ASP A 1 710 ? -15.211 37.906 -9.672 1 96 710 ASP A C 1
ATOM 5529 O O . ASP A 1 710 ? -16.109 37.312 -9.102 1 96 710 ASP A O 1
ATOM 5533 N N . PHE A 1 711 ? -14.359 38.625 -9 1 96.38 711 PHE A N 1
ATOM 5534 C CA . PHE A 1 711 ? -14.312 38.625 -7.539 1 96.38 711 PHE A CA 1
ATOM 5535 C C . PHE A 1 711 ? -15.352 39.594 -6.98 1 96.38 711 PHE A C 1
ATOM 5537 O O . PHE A 1 711 ? -15.109 40.812 -6.906 1 96.38 711 PHE A O 1
ATOM 5544 N N . MET A 1 712 ? -16.469 39.031 -6.43 1 93.06 712 MET A N 1
ATOM 5545 C CA . MET A 1 712 ? -17.594 39.875 -5.977 1 93.06 712 MET A CA 1
ATOM 5546 C C . MET A 1 712 ? -17.484 40.156 -4.48 1 93.06 712 MET A C 1
ATOM 5548 O O . MET A 1 712 ? -17.156 39.25 -3.697 1 93.06 712 MET A O 1
ATOM 5552 N N . PRO A 1 713 ? -17.797 41.312 -4.035 1 89.38 713 PRO A N 1
ATOM 5553 C CA . PRO A 1 713 ? -17.609 41.719 -2.643 1 89.38 713 PRO A CA 1
ATOM 5554 C C . PRO A 1 713 ? -18.422 40.875 -1.66 1 89.38 713 PRO A C 1
ATOM 5556 O O . PRO A 1 713 ? -17.859 40.312 -0.707 1 89.38 713 PRO A O 1
ATOM 5559 N N . CYS A 1 714 ? -19.672 40.594 -1.886 1 85.38 714 CYS A N 1
ATOM 5560 C CA . CYS A 1 714 ? -20.531 39.906 -0.922 1 85.38 714 CYS A CA 1
ATOM 5561 C C . CYS A 1 714 ? -20.359 38.406 -1.013 1 85.38 714 CYS A C 1
ATOM 5563 O O . CYS A 1 714 ? -20.406 37.719 0.003 1 85.38 714 CYS A O 1
ATOM 5565 N N . ASP A 1 715 ? -20.016 37.969 -2.129 1 87.75 715 ASP A N 1
ATOM 5566 C CA . ASP A 1 715 ? -19.953 36.5 -2.344 1 87.75 715 ASP A CA 1
ATOM 5567 C C . ASP A 1 715 ? -18.562 35.969 -2.016 1 87.75 715 ASP A C 1
ATOM 5569 O O . ASP A 1 715 ? -18.422 34.906 -1.437 1 87.75 715 ASP A O 1
ATOM 5573 N N . ASP A 1 716 ? -17.547 36.75 -2.342 1 89.19 716 ASP A N 1
ATOM 5574 C CA . ASP A 1 716 ? -16.172 36.25 -2.283 1 89.19 716 ASP A CA 1
ATOM 5575 C C . ASP A 1 716 ? -15.391 36.938 -1.162 1 89.19 716 ASP A C 1
ATOM 5577 O O . ASP A 1 716 ? -14.32 36.438 -0.771 1 89.19 716 ASP A O 1
ATOM 5581 N N . ASN A 1 717 ? -15.93 37.969 -0.625 1 92.25 717 ASN A N 1
ATOM 5582 C CA . ASN A 1 717 ? -15.242 38.719 0.411 1 92.25 717 ASN A CA 1
ATOM 5583 C C . ASN A 1 717 ? -16.188 39.125 1.534 1 92.25 717 ASN A C 1
ATOM 5585 O O . ASN A 1 717 ? -16.281 40.312 1.886 1 92.25 717 ASN A O 1
ATOM 5589 N N . GLU A 1 718 ? -16.812 38.219 2.041 1 88.5 718 GLU A N 1
ATOM 5590 C CA . GLU A 1 718 ? -17.828 38.438 3.072 1 88.5 718 GLU A CA 1
ATOM 5591 C C . GLU A 1 718 ? -17.234 39.188 4.277 1 88.5 718 GLU A C 1
ATOM 5593 O O . GLU A 1 718 ? -16.156 38.844 4.746 1 88.5 718 GLU A O 1
ATOM 5598 N N . GLY A 1 719 ? -17.938 40.156 4.641 1 87.69 719 GLY A N 1
ATOM 5599 C CA . GLY A 1 719 ? -17.578 40.875 5.859 1 87.69 719 GLY A CA 1
ATOM 5600 C C . GLY A 1 719 ? -16.625 42 5.621 1 87.69 719 GLY A C 1
ATOM 5601 O O . GLY A 1 719 ? -16.266 42.75 6.551 1 87.69 719 GLY A O 1
ATOM 5602 N N . ARG A 1 720 ? -16.203 42.188 4.438 1 90.75 720 ARG A N 1
ATOM 5603 C CA . ARG A 1 720 ? -15.305 43.281 4.078 1 90.75 720 ARG A CA 1
ATOM 5604 C C . ARG A 1 720 ? -16 44.312 3.201 1 90.75 720 ARG A C 1
ATOM 5606 O O . ARG A 1 720 ? -15.898 44.25 1.974 1 90.75 720 ARG A O 1
ATOM 5613 N N . PHE A 1 721 ? -16.594 45.281 3.857 1 90.5 721 PHE A N 1
ATOM 5614 C CA . PHE A 1 721 ? -17.344 46.344 3.207 1 90.5 721 PHE A CA 1
ATOM 5615 C C . PHE A 1 721 ? -18.438 45.75 2.322 1 90.5 721 PHE A C 1
ATOM 5617 O O . PHE A 1 721 ? -18.469 46.031 1.118 1 90.5 721 PHE A O 1
ATOM 5624 N N . ASN A 1 722 ? -19.297 45.094 2.887 1 91.56 722 ASN A N 1
ATOM 5625 C CA . ASN A 1 722 ? -20.453 44.562 2.172 1 91.56 722 ASN A CA 1
ATOM 5626 C C . ASN A 1 722 ? -21.641 45.531 2.262 1 91.56 722 ASN A C 1
ATOM 5628 O O . ASN A 1 722 ? -22.109 45.844 3.359 1 91.56 722 ASN A O 1
ATOM 5632 N N . MET A 1 723 ? -22.078 45.906 1.18 1 90.44 723 MET A N 1
ATOM 5633 C CA . MET A 1 723 ? -23.156 46.875 1.117 1 90.44 723 MET A CA 1
ATOM 5634 C C . MET A 1 723 ? -24.469 46.219 0.727 1 90.44 723 MET A C 1
ATOM 5636 O O . MET A 1 723 ? -24.547 45.5 -0.268 1 90.44 723 MET A O 1
ATOM 5640 N N . PHE A 1 724 ? -25.469 46.5 1.524 1 91.06 724 PHE A N 1
ATOM 5641 C CA . PHE A 1 724 ? -26.812 45.969 1.288 1 91.06 724 PHE A CA 1
ATOM 5642 C C . PHE A 1 724 ? -27.828 47.125 1.152 1 91.06 724 PHE A C 1
ATOM 5644 O O . PHE A 1 724 ? -27.734 48.125 1.866 1 91.06 724 PHE A O 1
ATOM 5651 N N . GLU A 1 725 ? -28.672 46.969 0.183 1 89.31 725 GLU A N 1
ATOM 5652 C CA . GLU A 1 725 ? -29.812 47.875 0.104 1 89.31 725 GLU A CA 1
ATOM 5653 C C . GLU A 1 725 ? -30.953 47.438 1.028 1 89.31 725 GLU A C 1
ATOM 5655 O O . GLU A 1 725 ? -31.375 46.281 0.972 1 89.31 725 GLU A O 1
ATOM 5660 N N . TYR A 1 726 ? -31.234 48.375 1.92 1 90.5 726 TYR A N 1
ATOM 5661 C CA . TYR A 1 726 ? -32.25 48.031 2.9 1 90.5 726 TYR A CA 1
ATOM 5662 C C . TYR A 1 726 ? -33.312 49.125 2.986 1 90.5 726 TYR A C 1
ATOM 5664 O O . TYR A 1 726 ? -33.125 50.125 3.684 1 90.5 726 TYR A O 1
ATOM 5672 N N . TYR A 1 727 ? -34.438 49.094 2.436 1 85.44 727 TYR A N 1
ATOM 5673 C CA . TYR A 1 727 ? -35.562 50 2.439 1 85.44 727 TYR A CA 1
ATOM 5674 C C . TYR A 1 727 ? -35.094 51.438 2.121 1 85.44 727 TYR A C 1
ATOM 5676 O O . TYR A 1 727 ? -35.406 52.375 2.859 1 85.44 727 TYR A O 1
ATOM 5684 N N . GLY A 1 728 ? -34.375 51.562 1.103 1 85.62 728 GLY A N 1
ATOM 5685 C CA . GLY A 1 728 ? -33.938 52.844 0.611 1 85.62 728 GLY A CA 1
ATOM 5686 C C . GLY A 1 728 ? -32.688 53.375 1.314 1 85.62 728 GLY A C 1
ATOM 5687 O O . GLY A 1 728 ? -32.219 54.469 1.029 1 85.62 728 GLY A O 1
ATOM 5688 N N . ARG A 1 729 ? -32.25 52.625 2.297 1 89.94 729 ARG A N 1
ATOM 5689 C CA . ARG A 1 729 ? -30.984 52.938 2.971 1 89.94 729 ARG A CA 1
ATOM 5690 C C . ARG A 1 729 ? -29.891 51.969 2.584 1 89.94 729 ARG A C 1
ATOM 5692 O O . ARG A 1 729 ? -30.172 50.875 2.113 1 89.94 729 ARG A O 1
ATOM 5699 N N . LYS A 1 730 ? -28.703 52.438 2.707 1 90.94 730 LYS A N 1
ATOM 5700 C CA . LYS A 1 730 ? -27.562 51.562 2.492 1 90.94 730 LYS A CA 1
ATOM 5701 C C . LYS A 1 730 ? -26.984 51.094 3.818 1 90.94 730 LYS A C 1
ATOM 5703 O O . LYS A 1 730 ? -26.703 51.906 4.703 1 90.94 730 LYS A O 1
ATOM 5708 N N . VAL A 1 731 ? -26.938 49.844 3.988 1 93.25 731 VAL A N 1
ATOM 5709 C CA . VAL A 1 731 ? -26.312 49.25 5.176 1 93.25 731 VAL A CA 1
ATOM 5710 C C . VAL A 1 731 ? -24.984 48.594 4.805 1 93.25 731 VAL A C 1
ATOM 5712 O O . VAL A 1 731 ? -24.938 47.719 3.943 1 93.25 731 VAL A O 1
ATOM 5715 N N . ILE A 1 732 ? -23.938 49.062 5.449 1 93.31 732 ILE A N 1
ATOM 5716 C CA . ILE A 1 732 ? -22.594 48.562 5.152 1 93.31 732 ILE A CA 1
ATOM 5717 C C . ILE A 1 732 ? -22.062 47.781 6.352 1 93.31 732 ILE A C 1
ATOM 5719 O O . ILE A 1 732 ? -22.078 48.281 7.477 1 93.31 732 ILE A O 1
ATOM 5723 N N . LEU A 1 733 ? -21.688 46.562 6.113 1 93.56 733 LEU A N 1
ATOM 5724 C CA . LEU A 1 733 ? -21.062 45.719 7.141 1 93.56 733 LEU A CA 1
ATOM 5725 C C . LEU A 1 733 ? -19.562 45.625 6.898 1 93.56 733 LEU A C 1
ATOM 5727 O O . LEU A 1 733 ? -19.125 45.188 5.82 1 93.56 733 LEU A O 1
ATOM 5731 N N . ASP A 1 734 ? -18.781 45.938 7.887 1 92.69 734 ASP A N 1
ATOM 5732 C CA . ASP A 1 734 ? -17.328 45.906 7.738 1 92.69 734 ASP A CA 1
ATOM 5733 C C . ASP A 1 734 ? -16.672 45.406 9.023 1 92.69 734 ASP A C 1
ATOM 5735 O O . ASP A 1 734 ? -17.094 45.75 10.125 1 92.69 734 ASP A O 1
ATOM 5739 N N . TYR A 1 735 ? -15.5 44.688 8.883 1 88.31 735 TYR A N 1
ATOM 5740 C CA . TYR A 1 735 ? -14.812 44.062 10 1 88.31 735 TYR A CA 1
ATOM 5741 C C . TYR A 1 735 ? -13.789 45 10.609 1 88.31 735 TYR A C 1
ATOM 5743 O O . TYR A 1 735 ? -13.203 44.688 11.656 1 88.31 735 TYR A O 1
ATOM 5751 N N . GLY A 1 736 ? -13.57 46.156 10.133 1 87.06 736 GLY A N 1
ATOM 5752 C CA . GLY A 1 736 ? -12.57 47.062 10.648 1 87.06 736 GLY A CA 1
ATOM 5753 C C . GLY A 1 736 ? -12.594 47.188 12.156 1 87.06 736 GLY A C 1
ATOM 5754 O O . GLY A 1 736 ? -13.664 47.312 12.758 1 87.06 736 GLY A O 1
ATOM 5755 N N . HIS A 1 737 ? -11.336 47.125 12.773 1 83.5 737 HIS A N 1
ATOM 5756 C CA . HIS A 1 737 ? -11.328 47.094 14.234 1 83.5 737 HIS A CA 1
ATOM 5757 C C . HIS A 1 737 ? -10.117 47.844 14.781 1 83.5 737 HIS A C 1
ATOM 5759 O O . HIS A 1 737 ? -9.812 47.75 15.977 1 83.5 737 HIS A O 1
ATOM 5765 N N . ASN A 1 738 ? -9.398 48.5 13.961 1 86.69 738 ASN A N 1
ATOM 5766 C CA . ASN A 1 738 ? -8.266 49.312 14.406 1 86.69 738 ASN A CA 1
ATOM 5767 C C . ASN A 1 738 ? -8.336 50.75 13.859 1 86.69 738 ASN A C 1
ATOM 5769 O O . ASN A 1 738 ? -9.266 51.062 13.125 1 86.69 738 ASN A O 1
ATOM 5773 N N . ILE A 1 739 ? -7.445 51.531 14.25 1 89.19 739 ILE A N 1
ATOM 5774 C CA . ILE A 1 739 ? -7.465 52.969 13.938 1 89.19 739 ILE A CA 1
ATOM 5775 C C . ILE A 1 739 ? -7.43 53.156 12.422 1 89.19 739 ILE A C 1
ATOM 5777 O O . ILE A 1 739 ? -8.297 53.844 11.859 1 89.19 739 ILE A O 1
ATOM 5781 N N . GLU A 1 740 ? -6.48 52.562 11.828 1 86.69 740 GLU A N 1
ATOM 5782 C CA . GLU A 1 740 ? -6.309 52.719 10.383 1 86.69 740 GLU A CA 1
ATOM 5783 C C . GLU A 1 740 ? -7.492 52.125 9.617 1 86.69 740 GLU A C 1
ATOM 5785 O O . GLU A 1 740 ? -7.859 52.656 8.555 1 86.69 740 GLU A O 1
ATOM 5790 N N . GLY A 1 741 ? -8 51.125 10.078 1 88.75 741 GLY A N 1
ATOM 5791 C CA . GLY A 1 741 ? -9.164 50.531 9.453 1 88.75 741 GLY A CA 1
ATOM 5792 C C . GLY A 1 741 ? -10.383 51.438 9.477 1 88.75 741 GLY A C 1
ATOM 5793 O O . GLY A 1 741 ? -11.055 51.594 8.453 1 88.75 741 GLY A O 1
ATOM 5794 N N . TYR A 1 742 ? -10.711 51.969 10.648 1 91.62 742 TYR A N 1
ATOM 5795 C CA . TYR A 1 742 ? -11.82 52.906 10.797 1 91.62 742 TYR A CA 1
ATOM 5796 C C . TYR A 1 742 ? -11.633 54.125 9.891 1 91.62 742 TYR A C 1
ATOM 5798 O O . TYR A 1 742 ? -12.562 54.531 9.195 1 91.62 742 TYR A O 1
ATOM 5806 N N . LYS A 1 743 ? -10.43 54.594 9.922 1 91.06 743 LYS A N 1
ATOM 5807 C CA . LYS A 1 743 ? -10.125 55.781 9.141 1 91.06 743 LYS A CA 1
ATOM 5808 C C . LYS A 1 743 ? -10.305 55.531 7.645 1 91.06 743 LYS A C 1
ATOM 5810 O O . LYS A 1 743 ? -10.883 56.344 6.93 1 91.06 743 LYS A O 1
ATOM 5815 N N . ALA A 1 744 ? -9.789 54.438 7.215 1 89.56 744 ALA A N 1
ATOM 5816 C CA . ALA A 1 744 ? -9.844 54.094 5.797 1 89.56 744 ALA A CA 1
ATOM 5817 C C . ALA A 1 744 ? -11.289 53.938 5.328 1 89.56 744 ALA A C 1
ATOM 5819 O O . ALA A 1 744 ? -11.664 54.469 4.277 1 89.56 744 ALA A O 1
ATOM 5820 N N . VAL A 1 745 ? -12.102 53.281 6.078 1 91.31 745 VAL A N 1
ATOM 5821 C CA . VAL A 1 745 ? -13.477 53 5.699 1 91.31 745 VAL A CA 1
ATOM 5822 C C . VAL A 1 745 ? -14.312 54.281 5.754 1 91.31 745 VAL A C 1
ATOM 5824 O O . VAL A 1 745 ? -15.023 54.625 4.801 1 91.31 745 VAL A O 1
ATOM 5827 N N . LEU A 1 746 ? -14.188 55.031 6.789 1 92.12 746 LEU A N 1
ATOM 5828 C CA . LEU A 1 746 ? -15.023 56.219 7.004 1 92.12 746 LEU A CA 1
ATOM 5829 C C . LEU A 1 746 ? -14.633 57.344 6.047 1 92.12 746 LEU A C 1
ATOM 5831 O O . LEU A 1 746 ? -15.492 58.094 5.574 1 92.12 746 LEU A O 1
ATOM 5835 N N . SER A 1 747 ? -13.375 57.438 5.793 1 89.94 747 SER A N 1
ATOM 5836 C CA . SER A 1 747 ? -12.93 58.469 4.848 1 89.94 747 SER A CA 1
ATOM 5837 C C . SER A 1 747 ? -13.484 58.219 3.449 1 89.94 747 SER A C 1
ATOM 5839 O O . SER A 1 747 ? -13.828 59.125 2.727 1 89.94 747 SER A O 1
ATOM 5841 N N . CYS A 1 748 ? -13.539 56.969 3.092 1 88.31 748 CYS A N 1
ATOM 5842 C CA . CYS A 1 748 ? -14.055 56.594 1.778 1 88.31 748 CYS A CA 1
ATOM 5843 C C . CYS A 1 748 ? -15.562 56.844 1.697 1 88.31 748 CYS A C 1
ATOM 5845 O O . CYS A 1 748 ? -16.062 57.312 0.674 1 88.31 748 CYS A O 1
ATOM 5847 N N . ILE A 1 749 ? -16.266 56.5 2.771 1 88.25 749 ILE A N 1
ATOM 5848 C CA . ILE A 1 749 ? -17.719 56.656 2.783 1 88.25 749 ILE A CA 1
ATOM 5849 C C . ILE A 1 749 ? -18.062 58.156 2.715 1 88.25 749 ILE A C 1
ATOM 5851 O O . ILE A 1 749 ? -19.047 58.531 2.086 1 88.25 749 ILE A O 1
ATOM 5855 N N . ASN A 1 750 ? -17.266 58.906 3.357 1 84.5 750 ASN A N 1
ATOM 5856 C CA . ASN A 1 750 ? -17.5 60.344 3.371 1 84.5 750 ASN A CA 1
ATOM 5857 C C . ASN A 1 750 ? -17.438 60.938 1.965 1 84.5 750 ASN A C 1
ATOM 5859 O O . ASN A 1 750 ? -18.125 61.906 1.67 1 84.5 750 ASN A O 1
ATOM 5863 N N . LYS A 1 751 ? -16.672 60.281 1.145 1 77.69 751 LYS A N 1
ATOM 5864 C CA . LYS A 1 751 ? -16.594 60.719 -0.245 1 77.69 751 LYS A CA 1
ATOM 5865 C C . LYS A 1 751 ? -17.859 60.312 -1.019 1 77.69 751 LYS A C 1
ATOM 5867 O O . LYS A 1 751 ? -18.172 60.938 -2.043 1 77.69 751 LYS A O 1
ATOM 5872 N N . LEU A 1 752 ? -18.422 59.375 -0.53 1 71.88 752 LEU A N 1
ATOM 5873 C CA . LEU A 1 752 ? -19.641 58.875 -1.155 1 71.88 752 LEU A CA 1
ATOM 5874 C C . LEU A 1 752 ? -20.844 59.719 -0.727 1 71.88 752 LEU A C 1
ATOM 5876 O O . LEU A 1 752 ? -21.859 59.719 -1.414 1 71.88 752 LEU A O 1
ATOM 5880 N N . LYS A 1 753 ? -20.656 60.281 0.47 1 67.94 753 LYS A N 1
ATOM 5881 C CA . LYS A 1 753 ? -21.766 60.938 1.127 1 67.94 753 LYS A CA 1
ATOM 5882 C C . LYS A 1 753 ? -22.188 62.188 0.352 1 67.94 753 LYS A C 1
ATOM 5884 O O . LYS A 1 753 ? -21.344 63 -0.047 1 67.94 753 LYS A O 1
ATOM 5889 N N . THR A 1 754 ? -23.203 62.188 -0.229 1 62.41 754 THR A N 1
ATOM 5890 C CA . THR A 1 754 ? -23.844 63.406 -0.735 1 62.41 754 THR A CA 1
ATOM 5891 C C . THR A 1 754 ? -24.516 64.188 0.396 1 62.41 754 THR A C 1
ATOM 5893 O O . THR A 1 754 ? -23.922 64.375 1.46 1 62.41 754 THR A O 1
ATOM 5896 N N . LYS A 1 755 ? -25.844 64.438 0.344 1 66.12 755 LYS A N 1
ATOM 5897 C CA . LYS A 1 755 ? -26.672 65.188 1.255 1 66.12 755 LYS A CA 1
ATOM 5898 C C . LYS A 1 755 ? -27.172 64.312 2.41 1 66.12 755 LYS A C 1
ATOM 5900 O O . LYS A 1 755 ? -27.75 64.875 3.375 1 66.12 755 LYS A O 1
ATOM 5905 N N . ASN A 1 756 ? -26.688 63.031 2.494 1 78.69 756 ASN A N 1
ATOM 5906 C CA . ASN A 1 756 ? -27.344 62.125 3.426 1 78.69 756 ASN A CA 1
ATOM 5907 C C . ASN A 1 756 ? -26.484 61.844 4.656 1 78.69 756 ASN A C 1
ATOM 5909 O O . ASN A 1 756 ? -25.281 62.125 4.648 1 78.69 756 ASN A O 1
ATOM 5913 N N . ARG A 1 757 ? -27.109 61.438 5.781 1 89.31 757 ARG A N 1
ATOM 5914 C CA . ARG A 1 757 ? -26.453 61.188 7.062 1 89.31 757 ARG A CA 1
ATOM 5915 C C . ARG A 1 757 ? -25.719 59.844 7.062 1 89.31 757 ARG A C 1
ATOM 5917 O O . ARG A 1 757 ? -26.156 58.906 6.418 1 89.31 757 ARG A O 1
ATOM 5924 N N . LEU A 1 758 ? -24.547 59.938 7.707 1 93.06 758 LEU A N 1
ATOM 5925 C CA . LEU A 1 758 ? -23.781 58.719 7.953 1 93.06 758 LEU A CA 1
ATOM 5926 C C . LEU A 1 758 ? -23.922 58.281 9.406 1 93.06 758 LEU A C 1
ATOM 5928 O O . LEU A 1 758 ? -23.469 58.969 10.32 1 93.06 758 LEU A O 1
ATOM 5932 N N . ILE A 1 759 ? -24.656 57.156 9.641 1 94.44 759 ILE A N 1
ATOM 5933 C CA . ILE A 1 759 ? -24.891 56.594 10.961 1 94.44 759 ILE A CA 1
ATOM 5934 C C . ILE A 1 759 ? -23.938 55.438 11.203 1 94.44 759 ILE A C 1
ATOM 5936 O O . ILE A 1 759 ? -23.797 54.531 10.359 1 94.44 759 ILE A O 1
ATOM 5940 N N . GLY A 1 760 ? -23.234 55.5 12.289 1 95.31 760 GLY A N 1
ATOM 5941 C CA . GLY A 1 760 ? -22.25 54.469 12.547 1 95.31 760 GLY A CA 1
ATOM 5942 C C . GLY A 1 760 ? -22.547 53.656 13.789 1 95.31 760 GLY A C 1
ATOM 5943 O O . GLY A 1 760 ? -22.875 54.188 14.836 1 95.31 760 GLY A O 1
ATOM 5944 N N . VAL A 1 761 ? -22.594 52.344 13.641 1 96 761 VAL A N 1
ATOM 5945 C CA . VAL A 1 761 ? -22.547 51.406 14.766 1 96 761 VAL A CA 1
ATOM 5946 C C . VAL A 1 761 ? -21.109 51 15.039 1 96 761 VAL A C 1
ATOM 5948 O O . VAL A 1 761 ? -20.5 50.281 14.25 1 96 761 VAL A O 1
ATOM 5951 N N . VAL A 1 762 ? -20.578 51.438 16.156 1 95.44 762 VAL A N 1
ATOM 5952 C CA . VAL A 1 762 ? -19.141 51.312 16.344 1 95.44 762 VAL A CA 1
ATOM 5953 C C . VAL A 1 762 ? -18.828 50.531 17.609 1 95.44 762 VAL A C 1
ATOM 5955 O O . VAL A 1 762 ? -19.594 50.562 18.578 1 95.44 762 VAL A O 1
ATOM 5958 N N . GLY A 1 763 ? -17.828 49.688 17.547 1 92.62 763 GLY A N 1
ATOM 5959 C CA . GLY A 1 763 ? -17.281 48.906 18.641 1 92.62 763 GLY A CA 1
ATOM 5960 C C . GLY A 1 763 ? -15.828 48.531 18.453 1 92.62 763 GLY A C 1
ATOM 5961 O O . GLY A 1 763 ? -15.352 48.469 17.312 1 92.62 763 GLY A O 1
ATOM 5962 N N . VAL A 1 764 ? -15.07 48.344 19.547 1 89.94 764 VAL A N 1
ATOM 5963 C CA . VAL A 1 764 ? -13.656 47.969 19.5 1 89.94 764 VAL A CA 1
ATOM 5964 C C . VAL A 1 764 ? -13.398 46.75 20.344 1 89.94 764 VAL A C 1
ATOM 5966 O O . VAL A 1 764 ? -14.016 46.562 21.406 1 89.94 764 VAL A O 1
ATOM 5969 N N . PRO A 1 765 ? -12.523 45.812 19.844 1 88 765 PRO A N 1
ATOM 5970 C CA . PRO A 1 765 ? -12.188 44.656 20.656 1 88 765 PRO A CA 1
ATOM 5971 C C . PRO A 1 765 ? -11.57 45.031 22 1 88 765 PRO A C 1
ATOM 5973 O O . PRO A 1 765 ? -10.828 46 22.094 1 88 765 PRO A O 1
ATOM 5976 N N . GLY A 1 766 ? -11.812 44.188 22.984 1 85.62 766 GLY A N 1
ATOM 5977 C CA . GLY A 1 766 ? -11.445 44.5 24.359 1 85.62 766 GLY A CA 1
ATOM 5978 C C . GLY A 1 766 ? -9.945 44.438 24.609 1 85.62 766 GLY A C 1
ATOM 5979 O O . GLY A 1 766 ? -9.453 44.969 25.594 1 85.62 766 GLY A O 1
ATOM 5980 N N . ASP A 1 767 ? -9.211 43.781 23.766 1 82.19 767 ASP A N 1
ATOM 5981 C CA . ASP A 1 767 ? -7.785 43.594 24.016 1 82.19 767 ASP A CA 1
ATOM 5982 C C . ASP A 1 767 ? -6.969 44.781 23.516 1 82.19 767 ASP A C 1
ATOM 5984 O O . ASP A 1 767 ? -5.738 44.75 23.516 1 82.19 767 ASP A O 1
ATOM 5988 N N . ARG A 1 768 ? -7.594 45.906 23.125 1 84.25 768 ARG A N 1
ATOM 5989 C CA . ARG A 1 768 ? -6.895 47.094 22.672 1 84.25 768 ARG A CA 1
ATOM 5990 C C . ARG A 1 768 ? -6.598 48.031 23.844 1 84.25 768 ARG A C 1
ATOM 5992 O O . ARG A 1 768 ? -7.34 48.062 24.844 1 84.25 768 ARG A O 1
ATOM 5999 N N . GLN A 1 769 ? -5.574 48.875 23.625 1 84.62 769 GLN A N 1
ATOM 6000 C CA . GLN A 1 769 ? -5.207 49.844 24.641 1 84.62 769 GLN A CA 1
ATOM 6001 C C . GLN A 1 769 ? -6.227 50.969 24.703 1 84.62 769 GLN A C 1
ATOM 6003 O O . GLN A 1 769 ? -6.875 51.312 23.719 1 84.62 769 GLN A O 1
ATOM 6008 N N . ASP A 1 770 ? -6.316 51.594 25.75 1 89.12 770 ASP A N 1
ATOM 6009 C CA . ASP A 1 770 ? -7.273 52.688 25.953 1 89.12 770 ASP A CA 1
ATOM 6010 C C . ASP A 1 770 ? -7.039 53.844 24.969 1 89.12 770 ASP A C 1
ATOM 6012 O O . ASP A 1 770 ? -7.992 54.438 24.484 1 89.12 770 ASP A O 1
ATOM 6016 N N . ASN A 1 771 ? -5.738 54.031 24.766 1 87.94 771 ASN A N 1
ATOM 6017 C CA . ASN A 1 771 ? -5.418 55.125 23.859 1 87.94 771 ASN A CA 1
ATOM 6018 C C . ASN A 1 771 ? -5.965 54.875 22.453 1 87.94 771 ASN A C 1
ATOM 6020 O O . ASN A 1 771 ? -6.398 55.781 21.766 1 87.94 771 ASN A O 1
ATOM 6024 N N . VAL A 1 772 ? -5.961 53.625 22.109 1 88.56 772 VAL A N 1
ATOM 6025 C CA . VAL A 1 772 ? -6.465 53.219 20.797 1 88.56 772 VAL A CA 1
ATOM 6026 C C . VAL A 1 772 ? -7.98 53.406 20.75 1 88.56 772 VAL A C 1
ATOM 6028 O O . VAL A 1 772 ? -8.523 53.875 19.766 1 88.56 772 VAL A O 1
ATOM 6031 N N . ILE A 1 773 ? -8.648 53.094 21.781 1 91.75 773 ILE A N 1
ATOM 6032 C CA . ILE A 1 773 ? -10.102 53.188 21.875 1 91.75 773 ILE A CA 1
ATOM 6033 C C . ILE A 1 773 ? -10.508 54.656 21.812 1 91.75 773 ILE A C 1
ATOM 6035 O O . ILE A 1 773 ? -11.477 55 21.125 1 91.75 773 ILE A O 1
ATOM 6039 N N . LYS A 1 774 ? -9.719 55.469 22.469 1 92.88 774 LYS A N 1
ATOM 6040 C CA . LYS A 1 774 ? -10 56.906 22.469 1 92.88 774 LYS A CA 1
ATOM 6041 C C . LYS A 1 774 ? -9.805 57.5 21.078 1 92.88 774 LYS A C 1
ATOM 6043 O O . LYS A 1 774 ? -10.609 58.312 20.625 1 92.88 774 LYS A O 1
ATOM 6048 N N . GLU A 1 775 ? -8.75 57.062 20.5 1 92.5 775 GLU A N 1
ATOM 6049 C CA . GLU A 1 775 ? -8.469 57.562 19.156 1 92.5 775 GLU A CA 1
ATOM 6050 C C . GLU A 1 775 ? -9.57 57.156 18.172 1 92.5 775 GLU A C 1
ATOM 6052 O O . GLU A 1 775 ? -9.914 57.938 17.281 1 92.5 775 GLU A O 1
ATOM 6057 N N . ILE A 1 776 ? -10.086 56 18.297 1 93.25 776 ILE A N 1
ATOM 6058 C CA . ILE A 1 776 ? -11.164 55.531 17.422 1 93.25 776 ILE A CA 1
ATOM 6059 C C . ILE A 1 776 ? -12.422 56.375 17.688 1 93.25 776 ILE A C 1
ATOM 6061 O O . ILE A 1 776 ? -13.156 56.719 16.766 1 93.25 776 ILE A O 1
ATOM 6065 N N . GLY A 1 777 ? -12.617 56.688 18.922 1 93.12 777 GLY A N 1
ATOM 6066 C CA . GLY A 1 777 ? -13.719 57.594 19.25 1 93.12 777 GLY A CA 1
ATOM 6067 C C . GLY A 1 777 ? -13.617 58.938 18.562 1 93.12 777 GLY A C 1
ATOM 6068 O O . GLY A 1 777 ? -14.625 59.469 18.094 1 93.12 777 GLY A O 1
ATOM 6069 N N . GLU A 1 778 ? -12.422 59.438 18.531 1 93.75 778 GLU A N 1
ATOM 6070 C CA . GLU A 1 778 ? -12.18 60.719 17.875 1 93.75 778 GLU A CA 1
ATOM 6071 C C . GLU A 1 778 ? -12.477 60.625 16.391 1 93.75 778 GLU A C 1
ATOM 6073 O O . GLU A 1 778 ? -13.039 61.562 15.805 1 93.75 778 GLU A O 1
ATOM 6078 N N . ILE A 1 779 ? -12.055 59.531 15.805 1 93.19 779 ILE A N 1
ATOM 6079 C CA . ILE A 1 779 ? -12.266 59.312 14.383 1 93.19 779 ILE A CA 1
ATOM 6080 C C . ILE A 1 779 ? -13.766 59.25 14.086 1 93.19 779 ILE A C 1
ATOM 6082 O O . ILE A 1 779 ? -14.242 59.812 13.102 1 93.19 779 ILE A O 1
ATOM 6086 N N . CYS A 1 780 ? -14.484 58.594 14.891 1 93.56 780 CYS A N 1
ATOM 6087 C CA . CYS A 1 780 ? -15.93 58.438 14.711 1 93.56 780 CYS A CA 1
ATOM 6088 C C . CYS A 1 780 ? -16.625 59.781 14.797 1 93.56 780 CYS A C 1
ATOM 6090 O O . CYS A 1 780 ? -17.547 60.062 14.031 1 93.56 780 CYS A O 1
ATOM 6092 N N . CYS A 1 781 ? -16.141 60.625 15.695 1 91.94 781 CYS A N 1
ATOM 6093 C CA . CYS A 1 781 ? -16.719 61.938 15.867 1 91.94 781 CYS A CA 1
ATOM 6094 C C . CYS A 1 781 ? -16.484 62.812 14.625 1 91.94 781 CYS A C 1
ATOM 6096 O O . CYS A 1 781 ? -17.328 63.625 14.25 1 91.94 781 CYS A O 1
ATOM 6098 N N . GLU A 1 782 ? -15.414 62.594 14.086 1 90.5 782 GLU A N 1
ATOM 6099 C CA . GLU A 1 782 ? -15.016 63.375 12.93 1 90.5 782 GLU A CA 1
ATOM 6100 C C . GLU A 1 782 ? -15.852 63.031 11.703 1 90.5 782 GLU A C 1
ATOM 6102 O O . GLU A 1 782 ? -16.234 63.906 10.93 1 90.5 782 GLU A O 1
ATOM 6107 N N . TYR A 1 783 ? -16.188 61.75 11.531 1 91.75 783 TYR A N 1
ATOM 6108 C CA . TYR A 1 783 ? -16.734 61.312 10.242 1 91.75 783 TYR A CA 1
ATOM 6109 C C . TYR A 1 783 ? -18.219 61 10.352 1 91.75 783 TYR A C 1
ATOM 6111 O O . TYR A 1 783 ? -18.953 61.125 9.375 1 91.75 783 TYR A O 1
ATOM 6119 N N . LEU A 1 784 ? -18.75 60.625 11.508 1 93.31 784 LEU A N 1
ATOM 6120 C CA . LEU A 1 784 ? -20.109 60.125 11.633 1 93.31 784 LEU A CA 1
ATOM 6121 C C . LEU A 1 784 ? -21.047 61.219 12.102 1 93.31 784 LEU A C 1
ATOM 6123 O O . LEU A 1 784 ? -20.672 62.062 12.922 1 93.31 784 LEU A O 1
ATOM 6127 N N . ASP A 1 785 ? -22.203 61.188 11.641 1 91.44 785 ASP A N 1
ATOM 6128 C CA . ASP A 1 785 ? -23.234 62.125 12.055 1 91.44 785 ASP A CA 1
ATOM 6129 C C . ASP A 1 785 ? -23.953 61.656 13.312 1 91.44 785 ASP A C 1
ATOM 6131 O O . ASP A 1 785 ? -24.328 62.438 14.172 1 91.44 785 ASP A O 1
ATOM 6135 N N . GLU A 1 786 ? -24.219 60.406 13.297 1 93.38 786 GLU A N 1
ATOM 6136 C CA . GLU A 1 786 ? -24.797 59.719 14.438 1 93.38 786 GLU A CA 1
ATOM 6137 C C . GLU A 1 786 ? -23.969 58.5 14.828 1 93.38 786 GLU A C 1
ATOM 6139 O O . GLU A 1 786 ? -23.484 57.781 13.961 1 93.38 786 GLU A O 1
ATOM 6144 N N . ILE A 1 787 ? -23.859 58.344 16.125 1 96.06 787 ILE A N 1
ATOM 6145 C CA . ILE A 1 787 ? -22.969 57.281 16.578 1 96.06 787 ILE A CA 1
ATOM 6146 C C . ILE A 1 787 ? -23.703 56.375 17.562 1 96.06 787 ILE A C 1
ATOM 6148 O O . ILE A 1 787 ? -24.281 56.844 18.547 1 96.06 787 ILE A O 1
ATOM 6152 N N . ILE A 1 788 ? -23.797 55.125 17.266 1 96.69 788 ILE A N 1
ATOM 6153 C CA . ILE A 1 788 ? -24.312 54.094 18.156 1 96.69 788 ILE A CA 1
ATOM 6154 C C . ILE A 1 788 ? -23.172 53.188 18.609 1 96.69 788 ILE A C 1
ATOM 6156 O O . ILE A 1 788 ? -22.469 52.594 17.781 1 96.69 788 ILE A O 1
ATOM 6160 N N . ILE A 1 789 ? -22.969 53.062 19.906 1 96.5 789 ILE A N 1
ATOM 6161 C CA . ILE A 1 789 ? -21.844 52.312 20.438 1 96.5 789 ILE A CA 1
ATOM 6162 C C . ILE A 1 789 ? -22.297 50.906 20.859 1 96.5 789 ILE A C 1
ATOM 6164 O O . ILE A 1 789 ? -23.281 50.781 21.578 1 96.5 789 ILE A O 1
ATOM 6168 N N . LYS A 1 790 ? -21.672 49.938 20.297 1 95.19 790 LYS A N 1
ATOM 6169 C CA . LYS A 1 790 ? -21.891 48.562 20.703 1 95.19 790 LYS A CA 1
ATOM 6170 C C . LYS A 1 790 ? -20.656 48 21.406 1 95.19 790 LYS A C 1
ATOM 6172 O O . LYS A 1 790 ? -19.625 48.656 21.5 1 95.19 790 LYS A O 1
ATOM 6177 N N . GLU A 1 791 ? -20.797 46.75 22 1 93.25 791 GLU A N 1
ATOM 6178 C CA . GLU A 1 791 ? -19.672 46.062 22.625 1 93.25 791 GLU A CA 1
ATOM 6179 C C . GLU A 1 791 ? -19.562 44.625 22.141 1 93.25 791 GLU A C 1
ATOM 6181 O O . GLU A 1 791 ? -20.562 43.969 21.922 1 93.25 791 GLU A O 1
ATOM 6186 N N . ASP A 1 792 ? -18.344 44.219 21.906 1 89.75 792 ASP A N 1
ATOM 6187 C CA . ASP A 1 792 ? -18.094 42.875 21.438 1 89.75 792 ASP A CA 1
ATOM 6188 C C . ASP A 1 792 ? -18.531 41.844 22.484 1 89.75 792 ASP A C 1
ATOM 6190 O O . ASP A 1 792 ? -18.391 42.062 23.688 1 89.75 792 ASP A O 1
ATOM 6194 N N . LYS A 1 793 ? -19.062 40.75 22.047 1 86.44 793 LYS A N 1
ATOM 6195 C CA . LYS A 1 793 ? -19.438 39.688 22.969 1 86.44 793 LYS A CA 1
ATOM 6196 C C . LYS A 1 793 ? -18.219 39.125 23.719 1 86.44 793 LYS A C 1
ATOM 6198 O O . LYS A 1 793 ? -18.297 38.844 24.906 1 86.44 793 LYS A O 1
ATOM 6203 N N . ASP A 1 794 ? -17.203 38.906 23.016 1 84.75 794 ASP A N 1
ATOM 6204 C CA . ASP A 1 794 ? -15.93 38.562 23.625 1 84.75 794 ASP A CA 1
ATOM 6205 C C . ASP A 1 794 ? -15.18 39.781 24.125 1 84.75 794 ASP A C 1
ATOM 6207 O O . ASP A 1 794 ? -14.57 40.5 23.328 1 84.75 794 ASP A O 1
ATOM 6211 N N . ARG A 1 795 ? -15.102 40 25.281 1 85.62 795 ARG A N 1
ATOM 6212 C CA . ARG A 1 795 ? -14.578 41.219 25.844 1 85.62 795 ARG A CA 1
ATOM 6213 C C . ARG A 1 795 ? -13.078 41.125 26.109 1 85.62 795 ARG A C 1
ATOM 6215 O O . ARG A 1 795 ? -12.438 42.094 26.469 1 85.62 795 ARG A O 1
ATOM 6222 N N . ARG A 1 796 ? -12.555 39.938 25.828 1 82.94 796 ARG A N 1
ATOM 6223 C CA . ARG A 1 796 ? -11.117 39.688 25.891 1 82.94 796 ARG A CA 1
ATOM 6224 C C . ARG A 1 796 ? -10.539 40.188 27.219 1 82.94 796 ARG A C 1
ATOM 6226 O O . ARG A 1 796 ? -9.547 40.906 27.25 1 82.94 796 ARG A O 1
ATOM 6233 N N . GLY A 1 797 ? -11.312 40 28.375 1 78.88 797 GLY A N 1
ATOM 6234 C CA . GLY A 1 797 ? -10.789 40.25 29.719 1 78.88 797 GLY A CA 1
ATOM 6235 C C . GLY A 1 797 ? -11.32 41.531 30.328 1 78.88 797 GLY A C 1
ATOM 6236 O O . GLY A 1 797 ? -11.117 41.781 31.516 1 78.88 797 GLY A O 1
ATOM 6237 N N . ARG A 1 798 ? -12.047 42.469 29.562 1 90 798 ARG A N 1
ATOM 6238 C CA . ARG A 1 798 ? -12.57 43.719 30.078 1 90 798 ARG A CA 1
ATOM 6239 C C . ARG A 1 798 ? -13.961 43.531 30.672 1 90 798 ARG A C 1
ATOM 6241 O O . ARG A 1 798 ? -14.641 42.531 30.375 1 90 798 ARG A O 1
ATOM 6248 N N . SER A 1 799 ? -14.312 44.375 31.531 1 89.94 799 SER A N 1
ATOM 6249 C CA . SER A 1 799 ? -15.633 44.344 32.156 1 89.94 799 SER A CA 1
ATOM 6250 C C . SER A 1 799 ? -16.719 44.781 31.172 1 89.94 799 SER A C 1
ATOM 6252 O O . SER A 1 799 ? -16.438 45.531 30.219 1 89.94 799 SER A O 1
ATOM 6254 N N . ILE A 1 800 ? -17.891 44.375 31.484 1 91 800 ILE A N 1
ATOM 6255 C CA . ILE A 1 800 ? -19.031 44.719 30.641 1 91 800 ILE A CA 1
ATOM 6256 C C . ILE A 1 800 ? -19.203 46.25 30.641 1 91 800 ILE A C 1
ATOM 6258 O O . ILE A 1 800 ? -19.234 46.875 31.688 1 91 800 ILE A O 1
ATOM 6262 N N . GLY A 1 801 ? -19.188 46.844 29.5 1 92.12 801 GLY A N 1
ATOM 6263 C CA . GLY A 1 801 ? -19.469 48.281 29.344 1 92.12 801 GLY A CA 1
ATOM 6264 C C . GLY A 1 801 ? -18.203 49.125 29.375 1 92.12 801 GLY A C 1
ATOM 6265 O O . GLY A 1 801 ? -18.266 50.344 29.094 1 92.12 801 GLY A O 1
ATOM 6266 N N . GLU A 1 802 ? -17.156 48.469 29.656 1 92.94 802 GLU A N 1
ATOM 6267 C CA . GLU A 1 802 ? -15.93 49.25 29.812 1 92.94 802 GLU A CA 1
ATOM 6268 C C . GLU A 1 802 ? -15.508 49.875 28.484 1 92.94 802 GLU A C 1
ATOM 6270 O O . GLU A 1 802 ? -15.234 51.094 28.438 1 92.94 802 GLU A O 1
ATOM 6275 N N . VAL A 1 803 ? -15.43 49.094 27.469 1 93 803 VAL A N 1
ATOM 6276 C CA . VAL A 1 803 ? -15 49.594 26.172 1 93 803 VAL A CA 1
ATOM 6277 C C . VAL A 1 803 ? -16 50.625 25.656 1 93 803 VAL A C 1
ATOM 6279 O O . VAL A 1 803 ? -15.609 51.656 25.109 1 93 803 VAL A O 1
ATOM 6282 N N . SER A 1 804 ? -17.312 50.406 25.781 1 93.94 804 SER A N 1
ATOM 6283 C CA . SER A 1 804 ? -18.344 51.312 25.328 1 93.94 804 SER A CA 1
ATOM 6284 C C . SER A 1 804 ? -18.281 52.656 26.062 1 93.94 804 SER A C 1
ATOM 6286 O O . SER A 1 804 ? -18.484 53.719 25.453 1 93.94 804 SER A O 1
ATOM 6288 N N . GLN A 1 805 ? -17.938 52.562 27.328 1 93.56 805 GLN A N 1
ATOM 6289 C CA . GLN A 1 805 ? -17.828 53.781 28.109 1 93.56 805 GLN A CA 1
ATOM 6290 C C . GLN A 1 805 ? -16.625 54.625 27.672 1 93.56 805 GLN A C 1
ATOM 6292 O O . GLN A 1 805 ? -16.719 55.844 27.578 1 93.56 805 GLN A O 1
ATOM 6297 N N . LEU A 1 806 ? -15.547 53.938 27.484 1 94 806 LEU A N 1
ATOM 6298 C CA . LEU A 1 806 ? -14.352 54.625 27.031 1 94 806 LEU A CA 1
ATOM 6299 C C . LEU A 1 806 ? -14.602 55.344 25.688 1 94 806 LEU A C 1
ATOM 6301 O O . LEU A 1 806 ? -14.164 56.469 25.484 1 94 806 LEU A O 1
ATOM 6305 N N . LEU A 1 807 ? -15.305 54.656 24.844 1 94.12 807 LEU A N 1
ATOM 6306 C CA . LEU A 1 807 ? -15.648 55.219 23.531 1 94.12 807 LEU A CA 1
ATOM 6307 C C . LEU A 1 807 ? -16.578 56.406 23.703 1 94.12 807 LEU A C 1
ATOM 6309 O O . LEU A 1 807 ? -16.391 57.438 23.047 1 94.12 807 LEU A O 1
ATOM 6313 N N . LYS A 1 808 ? -17.562 56.281 24.5 1 93.44 808 LYS A N 1
ATOM 6314 C CA . LYS A 1 808 ? -18.531 57.344 24.75 1 93.44 808 LYS A CA 1
ATOM 6315 C C . LYS A 1 808 ? -17.859 58.594 25.297 1 93.44 808 LYS A C 1
ATOM 6317 O O . LYS A 1 808 ? -18.141 59.719 24.844 1 93.44 808 LYS A O 1
ATOM 6322 N N . ILE A 1 809 ? -16.969 58.344 26.219 1 92.69 809 ILE A N 1
ATOM 6323 C CA . ILE A 1 809 ? -16.25 59.469 26.844 1 92.69 809 ILE A CA 1
ATOM 6324 C C . ILE A 1 809 ? -15.414 60.188 25.797 1 92.69 809 ILE A C 1
ATOM 6326 O O . ILE A 1 809 ? -15.391 61.438 25.75 1 92.69 809 ILE A O 1
ATOM 633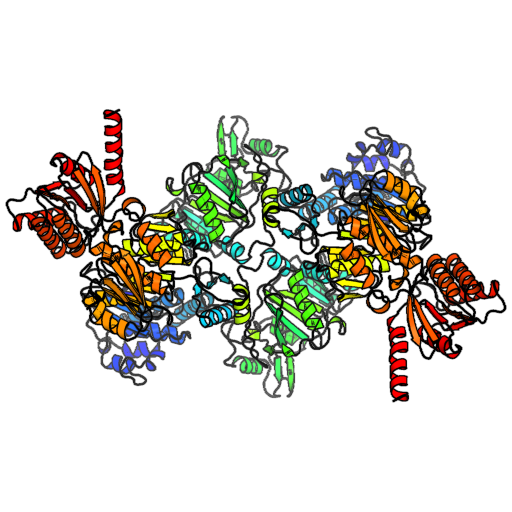0 N N . SER A 1 810 ? -14.758 59.406 25.031 1 93.19 810 SER A N 1
ATOM 6331 C CA . SER A 1 810 ? -13.914 60 24 1 93.19 810 SER A CA 1
ATOM 6332 C C . SER A 1 810 ? -14.75 60.812 23 1 93.19 810 SER A C 1
ATOM 6334 O O . SER A 1 810 ? -14.352 61.906 22.578 1 93.19 810 SER A O 1
ATOM 6336 N N . ILE A 1 811 ? -15.891 60.344 22.609 1 91.88 811 ILE A N 1
ATOM 6337 C CA . ILE A 1 811 ? -16.75 60.969 21.609 1 91.88 811 ILE A CA 1
ATOM 6338 C C . ILE A 1 811 ? -17.328 62.25 22.172 1 91.88 811 ILE A C 1
ATOM 6340 O O . ILE A 1 811 ? -17.344 63.281 21.516 1 91.88 811 ILE A O 1
ATOM 6344 N N . LEU A 1 812 ? -17.734 62.219 23.375 1 89.5 812 LEU A N 1
ATOM 6345 C CA . LEU A 1 812 ? -18.375 63.344 24.016 1 89.5 812 LEU A CA 1
ATOM 6346 C C . LEU A 1 812 ? -17.344 64.438 24.297 1 89.5 812 LEU A C 1
ATOM 6348 O O . LEU A 1 812 ? -17.688 65.625 24.281 1 89.5 812 LEU A O 1
ATOM 6352 N N . LYS A 1 813 ? -16.219 64.062 24.594 1 89.62 813 LYS A N 1
ATOM 6353 C CA . LYS A 1 813 ? -15.141 65 24.828 1 89.62 813 LYS A CA 1
ATOM 6354 C C . LYS A 1 813 ? -14.812 65.75 23.562 1 89.62 813 LYS A C 1
ATOM 6356 O O . LYS A 1 813 ? -14.438 66.938 23.625 1 89.62 813 LYS A O 1
ATOM 6361 N N . ASN A 1 814 ? -14.906 65.188 22.5 1 85.62 814 ASN A N 1
ATOM 6362 C CA . ASN A 1 814 ? -14.539 65.812 21.234 1 85.62 814 ASN A CA 1
ATOM 6363 C C . ASN A 1 814 ? -15.719 66.562 20.625 1 85.62 814 ASN A C 1
ATOM 6365 O O . ASN A 1 814 ? -15.523 67.438 19.797 1 85.62 814 ASN A O 1
ATOM 6369 N N . SER A 1 815 ? -16.891 66.125 20.781 1 82.56 815 SER A N 1
ATOM 6370 C CA . SER A 1 815 ? -18.062 66.812 20.297 1 82.56 815 SER A CA 1
ATOM 6371 C C . SER A 1 815 ? -19.25 66.625 21.219 1 82.56 815 SER A C 1
ATOM 6373 O O . SER A 1 815 ? -19.844 65.562 21.25 1 82.56 815 SER A O 1
ATOM 6375 N N . ASN A 1 816 ? -19.609 67.688 21.828 1 72.12 816 ASN A N 1
ATOM 6376 C CA . ASN A 1 816 ? -20.703 67.688 22.766 1 72.12 816 ASN A CA 1
ATOM 6377 C C . ASN A 1 816 ? -22.062 67.625 22.047 1 72.12 816 ASN A C 1
ATOM 6379 O O . ASN A 1 816 ? -23.078 67.312 22.656 1 72.12 816 ASN A O 1
ATOM 6383 N N . LYS A 1 817 ? -22.109 67.812 20.781 1 76.19 817 LYS A N 1
ATOM 6384 C CA . LYS A 1 817 ? -23.359 67.938 20.062 1 76.19 817 LYS A CA 1
ATOM 6385 C C . LYS A 1 817 ? -23.734 66.688 19.328 1 76.19 817 LYS A C 1
ATOM 6387 O O . LYS A 1 817 ? -24.828 66.562 18.781 1 76.19 817 LYS A O 1
ATOM 6392 N N . LYS A 1 818 ? -22.859 65.688 19.406 1 81.12 818 LYS A N 1
ATOM 6393 C CA . LYS A 1 818 ? -23.156 64.438 18.672 1 81.12 818 LYS A CA 1
ATOM 6394 C C . LYS A 1 818 ? -24.109 63.562 19.453 1 81.12 818 LYS A C 1
ATOM 6396 O O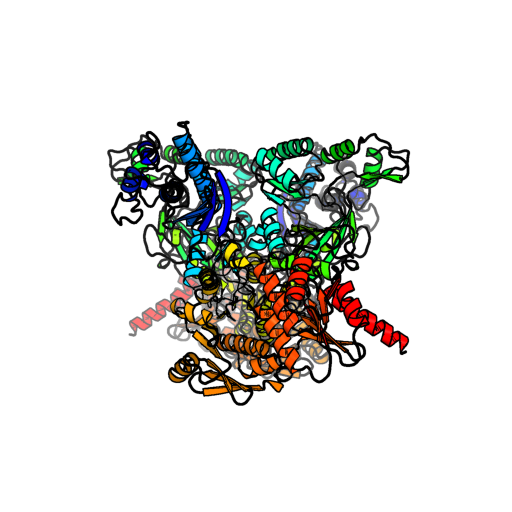 . LYS A 1 818 ? -24.016 63.469 20.672 1 81.12 818 LYS A O 1
ATOM 6401 N N . ASN A 1 819 ? -25.141 63.062 18.828 1 84.5 819 ASN A N 1
ATOM 6402 C CA . ASN A 1 819 ? -26.047 62.094 19.422 1 84.5 819 ASN A CA 1
ATOM 6403 C C . ASN A 1 819 ? -25.391 60.719 19.547 1 84.5 819 ASN A C 1
ATOM 6405 O O . ASN A 1 819 ? -25.047 60.094 18.547 1 84.5 819 ASN A O 1
ATOM 6409 N N . VAL A 1 820 ? -25.062 60.375 20.719 1 92.25 820 VAL A N 1
ATOM 6410 C CA . VAL A 1 820 ? -24.406 59.125 20.984 1 92.25 820 VAL A CA 1
ATOM 6411 C C . VAL A 1 820 ? -25.328 58.219 21.812 1 92.25 820 VAL A C 1
ATOM 6413 O O . VAL A 1 820 ? -25.875 58.656 22.828 1 92.25 820 VAL A O 1
ATOM 6416 N N . LYS A 1 821 ? -25.625 57.031 21.328 1 94 821 LYS A N 1
ATOM 6417 C CA . LYS A 1 821 ? -26.406 56.031 22.062 1 94 821 LYS A CA 1
ATOM 6418 C C . LYS A 1 821 ? -25.594 54.75 22.266 1 94 821 LYS A C 1
ATOM 6420 O O . LYS A 1 821 ? -24.781 54.406 21.422 1 94 821 LYS A O 1
ATOM 6425 N N . VAL A 1 822 ? -25.859 54.156 23.391 1 95.44 822 VAL A N 1
ATOM 6426 C CA . VAL A 1 822 ? -25.125 52.938 23.688 1 95.44 822 VAL A CA 1
ATOM 6427 C C . VAL A 1 822 ? -26.078 51.75 23.688 1 95.44 822 VAL A C 1
ATOM 6429 O O . VAL A 1 822 ? -27.078 51.719 24.406 1 95.44 822 VAL A O 1
ATOM 6432 N N . TYR A 1 823 ? -25.891 50.844 22.766 1 95.31 823 TYR A N 1
ATOM 6433 C CA . TYR A 1 823 ? -26.516 49.5 22.734 1 95.31 823 TYR A CA 1
ATOM 6434 C C . TYR A 1 823 ? -25.453 48.406 22.719 1 95.31 823 TYR A C 1
ATOM 6436 O O . TYR A 1 823 ? -24.781 48.188 21.703 1 95.31 823 TYR A O 1
ATOM 6444 N N . LEU A 1 824 ? -25.391 47.688 23.734 1 93.5 824 LEU A N 1
ATOM 6445 C CA . LEU A 1 824 ? -24.266 46.781 23.906 1 93.5 824 LEU A CA 1
ATOM 6446 C C . LEU A 1 824 ? -24.375 45.625 22.906 1 93.5 824 LEU A C 1
ATOM 6448 O O . LEU A 1 824 ? -23.359 45.156 22.391 1 93.5 824 LEU A O 1
ATOM 6452 N N . ASP A 1 825 ? -25.594 45.188 22.641 1 93.38 825 ASP A N 1
ATOM 6453 C CA . ASP A 1 825 ? -25.797 44.094 21.672 1 93.38 825 ASP A CA 1
ATOM 6454 C C . ASP A 1 825 ? -25.734 44.625 20.234 1 93.38 825 ASP A C 1
ATOM 6456 O O . ASP A 1 825 ? -26.359 45.625 19.906 1 93.38 825 ASP A O 1
ATOM 6460 N N . GLU A 1 826 ? -24.969 43.938 19.375 1 93.25 826 GLU A N 1
ATOM 6461 C CA . GLU A 1 826 ? -24.703 44.406 18.016 1 93.25 826 GLU A CA 1
ATOM 6462 C C . GLU A 1 826 ? -25.969 44.438 17.188 1 93.25 826 GLU A C 1
ATOM 6464 O O . GLU A 1 826 ? -26.156 45.344 16.359 1 93.25 826 GLU A O 1
ATOM 6469 N N . VAL A 1 827 ? -26.828 43.406 17.344 1 94.44 827 VAL A N 1
ATOM 6470 C CA . VAL A 1 827 ? -28.062 43.344 16.578 1 94.44 827 VAL A CA 1
ATOM 6471 C C . VAL A 1 827 ? -29.016 44.469 17.031 1 94.44 827 VAL A C 1
ATOM 6473 O O . VAL A 1 827 ? -29.656 45.125 16.203 1 94.44 827 VAL A O 1
ATOM 6476 N N . ASP A 1 828 ? -29.062 44.688 18.312 1 94.88 828 ASP A N 1
ATOM 6477 C CA . ASP A 1 828 ? -29.875 45.75 18.859 1 94.88 828 ASP A CA 1
ATOM 6478 C C . ASP A 1 828 ? -29.406 47.125 18.359 1 94.88 828 ASP A C 1
ATOM 6480 O O . ASP A 1 828 ? -30.219 48 18.078 1 94.88 828 ASP A O 1
ATOM 6484 N N . ALA A 1 829 ? -28.125 47.281 18.328 1 95.88 829 ALA A N 1
ATOM 6485 C CA . ALA A 1 829 ? -27.531 48.531 17.844 1 95.88 829 ALA A CA 1
ATOM 6486 C C . ALA A 1 829 ? -27.906 48.781 16.375 1 95.88 829 ALA A C 1
ATOM 6488 O O . ALA A 1 829 ? -28.234 49.906 16 1 95.88 829 ALA A O 1
ATOM 6489 N N . LEU A 1 830 ? -27.797 47.75 15.57 1 95.19 830 LEU A N 1
ATOM 6490 C CA . LEU A 1 830 ? -28.156 47.875 14.164 1 95.19 830 LEU A CA 1
ATOM 6491 C C . LEU A 1 830 ? -29.641 48.219 14.016 1 95.19 830 LEU A C 1
ATOM 6493 O O . LEU A 1 830 ? -30.016 49.031 13.18 1 95.19 830 LEU A O 1
ATOM 6497 N N . GLU A 1 831 ? -30.453 47.531 14.789 1 93.94 831 GLU A N 1
ATOM 6498 C CA . GLU A 1 831 ? -31.891 47.781 14.758 1 93.94 831 GLU A CA 1
ATOM 6499 C C . GLU A 1 831 ? -32.188 49.25 15.086 1 93.94 831 GLU A C 1
ATOM 6501 O O . GLU A 1 831 ? -33.031 49.875 14.438 1 93.94 831 GLU A O 1
ATOM 6506 N N . TYR A 1 832 ? -31.578 49.75 16.062 1 95.12 832 TYR A N 1
ATOM 6507 C CA . TYR A 1 832 ? -31.766 51.125 16.453 1 95.12 832 TYR A CA 1
ATOM 6508 C C . TYR A 1 832 ? -31.297 52.094 15.344 1 95.12 832 TYR A C 1
ATOM 6510 O O . TYR A 1 832 ? -31.953 53.094 15.062 1 95.12 832 TYR A O 1
ATOM 6518 N N . ALA A 1 833 ? -30.141 51.781 14.781 1 95.44 833 ALA A N 1
ATOM 6519 C CA . ALA A 1 833 ? -29.609 52.594 13.688 1 95.44 833 ALA A CA 1
ATOM 6520 C C . ALA A 1 833 ? -30.609 52.688 12.539 1 95.44 833 ALA A C 1
ATOM 6522 O O . ALA A 1 833 ? -30.781 53.75 11.938 1 95.44 833 ALA A O 1
ATOM 6523 N N . ILE A 1 834 ? -31.156 51.562 12.258 1 93.44 834 ILE A N 1
ATOM 6524 C CA . ILE A 1 834 ? -32.125 51.531 11.18 1 93.44 834 ILE A CA 1
ATOM 6525 C C . ILE A 1 834 ? -33.375 52.344 11.547 1 93.44 834 ILE A C 1
ATOM 6527 O O . ILE A 1 834 ? -33.906 53.062 10.711 1 93.44 834 ILE A O 1
ATOM 6531 N N . LYS A 1 835 ? -33.75 52.219 12.758 1 92.62 835 LYS A N 1
ATOM 6532 C CA . LYS A 1 835 ? -34.938 52.938 13.242 1 92.62 835 LYS A CA 1
ATOM 6533 C C . LYS A 1 835 ? -34.781 54.438 13.117 1 92.62 835 LYS A C 1
ATOM 6535 O O . LYS A 1 835 ? -35.719 55.125 12.75 1 92.62 835 LYS A O 1
ATOM 6540 N N . ILE A 1 836 ? -33.656 54.969 13.359 1 93.75 836 ILE A N 1
ATOM 6541 C CA . ILE A 1 836 ? -33.469 56.406 13.391 1 93.75 836 ILE A CA 1
ATOM 6542 C C . ILE A 1 836 ? -33.062 56.906 12 1 93.75 836 ILE A C 1
ATOM 6544 O O . ILE A 1 836 ? -33 58.094 11.766 1 93.75 836 ILE A O 1
ATOM 6548 N N . SER A 1 837 ? -32.75 56 11.086 1 93.25 837 SER A N 1
ATOM 6549 C CA . SER A 1 837 ? -32.281 56.375 9.758 1 93.25 837 SER A CA 1
ATOM 6550 C C . SER A 1 837 ? -33.438 56.844 8.867 1 93.25 837 SER A C 1
ATOM 6552 O O . SER A 1 837 ? -34.594 56.438 9.086 1 93.25 837 SER A O 1
ATOM 6554 N N . LYS A 1 838 ? -33.125 57.656 7.941 1 90.56 838 LYS A N 1
ATOM 6555 C CA . LYS A 1 838 ? -34.062 58.125 6.914 1 90.56 838 LYS A CA 1
ATOM 6556 C C . LYS A 1 838 ? -33.656 57.594 5.539 1 90.56 838 LYS A C 1
ATOM 6558 O O . LYS A 1 838 ? -32.594 57 5.383 1 90.56 838 LYS A O 1
ATOM 6563 N N . LYS A 1 839 ? -34.594 57.875 4.652 1 89.19 839 LYS A N 1
ATOM 6564 C CA . LYS A 1 839 ? -34.312 57.438 3.283 1 89.19 839 LYS A CA 1
ATOM 6565 C C . LYS A 1 839 ? -33.031 58.062 2.76 1 89.19 839 LYS A C 1
ATOM 6567 O O . LYS A 1 839 ? -32.719 59.219 3.004 1 89.19 839 LYS A O 1
ATOM 6572 N N . ASP A 1 840 ? -32.125 57.219 2.172 1 88.38 840 ASP A N 1
ATOM 6573 C CA . ASP A 1 840 ? -30.906 57.594 1.491 1 88.38 840 ASP A CA 1
ATOM 6574 C C . ASP A 1 840 ? -29.75 57.75 2.484 1 88.38 840 ASP A C 1
ATOM 6576 O O . ASP A 1 840 ? -28.625 58.062 2.096 1 88.38 840 ASP A O 1
ATOM 6580 N N . ASP A 1 841 ? -30.016 57.469 3.797 1 92.31 841 ASP A N 1
ATOM 6581 C CA . ASP A 1 841 ? -28.938 57.469 4.785 1 92.31 841 ASP A CA 1
ATOM 6582 C C . ASP A 1 841 ? -28.031 56.25 4.59 1 92.31 841 ASP A C 1
ATOM 6584 O O . ASP A 1 841 ? -28.422 55.25 3.965 1 92.31 841 ASP A O 1
ATOM 6588 N N . ILE A 1 842 ? -26.844 56.406 5.047 1 93.19 842 ILE A N 1
ATOM 6589 C CA . ILE A 1 842 ? -25.891 55.312 5.027 1 93.19 842 ILE A CA 1
ATOM 6590 C C . ILE A 1 842 ? -25.609 54.844 6.453 1 93.19 842 ILE A C 1
ATOM 6592 O O . ILE A 1 842 ? -25.312 55.656 7.332 1 93.19 842 ILE A O 1
ATOM 6596 N N . ILE A 1 843 ? -25.812 53.562 6.684 1 94.69 843 ILE A N 1
ATOM 6597 C CA . ILE A 1 843 ? -25.516 52.969 7.98 1 94.69 843 ILE A CA 1
ATOM 6598 C C . ILE A 1 843 ? -24.281 52.094 7.875 1 94.69 843 ILE A C 1
ATOM 6600 O O . ILE A 1 843 ? -24.234 51.188 7.035 1 94.69 843 ILE A O 1
ATOM 6604 N N . ILE A 1 844 ? -23.266 52.344 8.648 1 95 844 ILE A N 1
ATOM 6605 C CA . ILE A 1 844 ? -22.078 51.5 8.672 1 95 844 ILE A CA 1
ATOM 6606 C C . ILE A 1 844 ? -21.984 50.781 10.008 1 95 844 ILE A C 1
ATOM 6608 O O . ILE A 1 844 ? -22.188 51.375 11.062 1 95 844 ILE A O 1
ATOM 6612 N N . VAL A 1 845 ? -21.844 49.469 9.953 1 95.62 845 VAL A N 1
ATOM 6613 C CA . VAL A 1 845 ? -21.688 48.656 11.148 1 95.62 845 VAL A CA 1
ATOM 6614 C C . VAL A 1 845 ? -20.297 48.031 11.172 1 95.62 845 VAL A C 1
ATOM 6616 O O . VAL A 1 845 ? -19.938 47.25 10.281 1 95.62 845 VAL A O 1
ATOM 6619 N N . PHE A 1 846 ? -19.516 48.344 12.156 1 95.12 846 PHE A N 1
ATOM 6620 C CA . PHE A 1 846 ? -18.266 47.625 12.422 1 95.12 846 PHE A CA 1
ATOM 6621 C C . PHE A 1 846 ? -18.516 46.438 13.32 1 95.12 846 PHE A C 1
ATOM 6623 O O . PHE A 1 846 ? -18.453 46.531 14.547 1 95.12 846 PHE A O 1
ATOM 6630 N N . TYR A 1 847 ? -18.594 45.25 12.781 1 91.94 847 TYR A N 1
ATOM 6631 C CA . TYR A 1 847 ? -19.172 44.094 13.484 1 91.94 847 TYR A CA 1
ATOM 6632 C C . TYR A 1 847 ? -18.078 43.219 14.094 1 91.94 847 TYR A C 1
ATOM 6634 O O . TYR A 1 847 ? -16.906 43.344 13.742 1 91.94 847 TYR A O 1
ATOM 6642 N N . GLU A 1 848 ? -18.5 42.312 15.062 1 88.19 848 GLU A N 1
ATOM 6643 C CA . GLU A 1 848 ? -17.688 41.219 15.57 1 88.19 848 GLU A CA 1
ATOM 6644 C C . GLU A 1 848 ? -18.094 39.906 14.93 1 88.19 848 GLU A C 1
ATOM 6646 O O . GLU A 1 848 ? -17.234 39.156 14.422 1 88.19 848 GLU A O 1
ATOM 6651 N N . ASN A 1 849 ? -19.422 39.625 14.914 1 88.12 849 ASN A N 1
ATOM 6652 C CA . ASN A 1 849 ? -19.984 38.438 14.273 1 88.12 849 ASN A CA 1
ATOM 6653 C C . ASN A 1 849 ? -20.984 38.844 13.18 1 88.12 849 ASN A C 1
ATOM 6655 O O . ASN A 1 849 ? -22.016 39.438 13.461 1 88.12 849 ASN A O 1
ATOM 6659 N N . ILE A 1 850 ? -20.75 38.406 12.023 1 89.31 850 ILE A N 1
ATOM 6660 C CA . ILE A 1 850 ? -21.5 38.875 10.867 1 89.31 850 ILE A CA 1
ATOM 6661 C C . ILE A 1 850 ? -22.812 38.125 10.734 1 89.31 850 ILE A C 1
ATOM 6663 O O . ILE A 1 850 ? -23.812 38.656 10.273 1 89.31 850 ILE A O 1
ATOM 6667 N N . GLU A 1 851 ? -22.844 36.906 11.164 1 88.56 851 GLU A N 1
ATOM 6668 C CA . GLU A 1 851 ? -23.953 36 10.859 1 88.56 851 GLU A CA 1
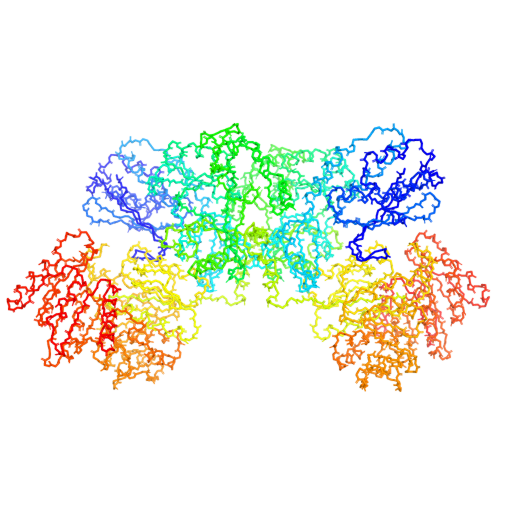ATOM 6669 C C . GLU A 1 851 ? -25.266 36.531 11.414 1 88.56 851 GLU A C 1
ATOM 6671 O O . GLU A 1 851 ? -26.266 36.594 10.695 1 88.56 851 GLU A O 1
ATOM 6676 N N . PRO A 1 852 ? -25.328 36.906 12.688 1 89.69 852 PRO A N 1
ATOM 6677 C CA . PRO A 1 852 ? -26.594 37.438 13.219 1 89.69 852 PRO A CA 1
ATOM 6678 C C . PRO A 1 852 ? -27.078 38.688 12.492 1 89.69 852 PRO A C 1
ATOM 6680 O O . PRO A 1 852 ? -28.281 38.906 12.352 1 89.69 852 PRO A O 1
ATOM 6683 N N . LEU A 1 853 ? -26.172 39.469 12.039 1 91.81 853 LEU A N 1
ATOM 6684 C CA . LEU A 1 853 ? -26.516 40.719 11.328 1 91.81 853 LEU A CA 1
ATOM 6685 C C . LEU A 1 853 ? -27.078 40.406 9.945 1 91.81 853 LEU A C 1
ATOM 6687 O O . LEU A 1 853 ? -28.062 41 9.523 1 91.81 853 LEU A O 1
ATOM 6691 N N . LEU A 1 854 ? -26.375 39.469 9.297 1 90.5 854 LEU A N 1
ATOM 6692 C CA . LEU A 1 854 ? -26.844 39.062 7.977 1 90.5 854 LEU A CA 1
ATOM 6693 C C . LEU A 1 854 ? -28.234 38.438 8.062 1 90.5 854 LEU A C 1
ATOM 6695 O O . LEU A 1 854 ? -29.094 38.656 7.199 1 90.5 854 LEU A O 1
ATOM 6699 N N . ASN A 1 855 ? -28.375 37.625 9.07 1 89.69 855 ASN A N 1
ATOM 6700 C CA . ASN A 1 855 ? -29.688 37 9.281 1 89.69 855 ASN A CA 1
ATOM 6701 C C . ASN A 1 855 ? -30.781 38.062 9.477 1 89.69 855 ASN A C 1
ATOM 6703 O O . ASN A 1 855 ? -31.891 37.906 8.977 1 89.69 855 ASN A O 1
ATOM 6707 N N . TYR A 1 856 ? -30.516 39.125 10.172 1 89 856 TYR A N 1
ATOM 6708 C CA . TYR A 1 856 ? -31.453 40.219 10.414 1 89 856 TYR A CA 1
ATOM 6709 C C . TYR A 1 856 ? -31.781 40.938 9.109 1 89 856 TYR A C 1
ATOM 6711 O O . TYR A 1 856 ? -32.969 41.219 8.828 1 89 856 TYR A O 1
ATOM 6719 N N . ILE A 1 857 ? -30.75 41.219 8.297 1 87.56 857 ILE A N 1
ATOM 6720 C CA . ILE A 1 857 ? -30.922 41.969 7.059 1 87.56 857 ILE A CA 1
ATOM 6721 C C . ILE A 1 857 ? -31.703 41.125 6.055 1 87.56 857 ILE A C 1
ATOM 6723 O O . ILE A 1 857 ? -32.594 41.625 5.363 1 87.56 857 ILE A O 1
ATOM 6727 N N . ASN A 1 858 ? -31.406 39.812 5.988 1 85.12 858 ASN A N 1
ATOM 6728 C CA . ASN A 1 858 ? -32.062 38.938 5.023 1 85.12 858 ASN A CA 1
ATOM 6729 C C . ASN A 1 858 ? -33.5 38.594 5.434 1 85.12 858 ASN A C 1
ATOM 6731 O O . ASN A 1 858 ? -34.344 38.438 4.578 1 85.12 858 ASN A O 1
ATOM 6735 N N . ASN A 1 859 ? -33.719 38.188 6.711 1 75 859 ASN A N 1
ATOM 6736 C CA . ASN A 1 859 ? -35.062 37.875 7.191 1 75 859 ASN A CA 1
ATOM 6737 C C . ASN A 1 859 ? -36 39.031 7.012 1 75 859 ASN A C 1
ATOM 6739 O O . ASN A 1 859 ? -37.188 38.844 6.656 1 75 859 ASN A O 1
ATOM 6743 N N . ASN A 1 860 ? -35.625 40.125 7.273 1 64.75 860 ASN A N 1
ATOM 6744 C CA . ASN A 1 860 ? -36.5 41.281 7.176 1 64.75 860 ASN A CA 1
ATOM 6745 C C . ASN A 1 860 ? -36.719 41.688 5.723 1 64.75 860 ASN A C 1
ATOM 6747 O O . ASN A 1 860 ? -37.75 42.281 5.398 1 64.75 860 ASN A O 1
ATOM 6751 N N . GLU A 1 861 ? -35.812 41.375 4.941 1 56.41 861 GLU A N 1
ATOM 6752 C CA . GLU A 1 861 ? -36.062 41.562 3.516 1 56.41 861 GLU A CA 1
ATOM 6753 C C . GLU A 1 861 ? -37.125 40.625 3.014 1 56.41 861 GLU A C 1
ATOM 6755 O O . GLU A 1 861 ? -38 41 2.211 1 56.41 861 GLU A O 1
ATOM 6760 N N . GLN A 1 862 ? -37.156 39.406 3.568 1 50.47 862 GLN A N 1
ATOM 6761 C CA . GLN A 1 862 ? -38.188 38.438 3.209 1 50.47 862 GLN A CA 1
ATOM 6762 C C . GLN A 1 862 ? -39.531 38.844 3.797 1 50.47 862 GLN A C 1
ATOM 6764 O O . GLN A 1 862 ? -40.594 38.656 3.15 1 50.47 862 GLN A O 1
ATOM 6769 N N . GLU A 1 863 ? -39.469 39.188 5.035 1 48.62 863 GLU A N 1
ATOM 6770 C CA . GLU A 1 863 ? -40.75 39.656 5.621 1 48.62 863 GLU A CA 1
ATOM 6771 C C . GLU A 1 863 ? -41.375 40.781 4.801 1 48.62 863 GLU A C 1
ATOM 6773 O O . GLU A 1 863 ? -42.594 40.812 4.641 1 48.62 863 GLU A O 1
ATOM 6778 N N . ARG A 1 864 ? -40.625 41.688 4.254 1 46.03 864 ARG A N 1
ATOM 6779 C CA . ARG A 1 864 ? -41.156 42.75 3.408 1 46.03 864 ARG A CA 1
ATOM 6780 C C . ARG A 1 864 ? -41.594 42.219 2.062 1 46.03 864 ARG A C 1
ATOM 6782 O O . ARG A 1 864 ? -42.625 42.656 1.537 1 46.03 864 ARG A O 1
ATOM 6789 N N . ILE A 1 865 ? -40.75 41.281 1.505 1 47.19 865 ILE A N 1
ATOM 6790 C CA . ILE A 1 865 ? -41.25 40.688 0.266 1 47.19 865 ILE A CA 1
ATOM 6791 C C . ILE A 1 865 ? -42.594 39.969 0.521 1 47.19 865 ILE A C 1
ATOM 6793 O O . ILE A 1 865 ? -43.5 40.062 -0.3 1 47.19 865 ILE A O 1
ATOM 6797 N N . ASN A 1 866 ? -42.656 39.438 1.648 1 44.91 866 ASN A N 1
ATOM 6798 C CA . ASN A 1 866 ? -43.906 38.812 1.982 1 44.91 866 ASN A CA 1
ATOM 6799 C C . ASN A 1 866 ? -45 39.844 2.27 1 44.91 866 ASN A C 1
ATOM 6801 O O . ASN A 1 866 ? -46.188 39.562 2.02 1 44.91 866 ASN A O 1
ATOM 6805 N N . LYS A 1 867 ? -44.656 40.969 2.91 1 48.59 867 LYS A N 1
ATOM 6806 C CA . LYS A 1 867 ? -45.688 42 3.137 1 48.59 867 LYS A CA 1
ATOM 6807 C C . LYS A 1 867 ? -46.031 42.719 1.84 1 48.59 867 LYS A C 1
ATOM 6809 O O . LYS A 1 867 ? -47.094 43.344 1.736 1 48.59 867 LYS A O 1
ATOM 6814 N N . MET A 1 868 ? -45.125 42.719 0.982 1 41.06 868 MET A N 1
ATOM 6815 C CA . MET A 1 868 ? -45.406 43.312 -0.31 1 41.06 868 MET A CA 1
ATOM 6816 C C . MET A 1 868 ? -46.094 42.312 -1.242 1 41.06 868 MET A C 1
ATOM 6818 O O . MET A 1 868 ? -46.688 42.719 -2.252 1 41.06 868 MET A O 1
ATOM 6822 N N . SER A 1 869 ? -45.969 41.094 -1.034 1 33.78 869 SER A N 1
ATOM 6823 C CA . SER A 1 869 ? -46.781 40.188 -1.817 1 33.78 869 SER A CA 1
ATOM 6824 C C . SER A 1 869 ? -48.156 40.031 -1.218 1 33.78 869 SER A C 1
ATOM 6826 O O . SER A 1 869 ? -48.312 39.875 -0.003 1 33.78 869 SER A O 1
ATOM 6828 N N . MET B 1 1 ? -6.926 -51.25 4.383 1 93.94 1 MET B N 1
ATOM 6829 C CA . MET B 1 1 ? -6.824 -50.344 3.264 1 93.94 1 MET B CA 1
ATOM 6830 C C . MET B 1 1 ? -5.688 -49.344 3.484 1 93.94 1 MET B C 1
ATOM 6832 O O . MET B 1 1 ? -5.484 -48.844 4.602 1 93.94 1 MET B O 1
ATOM 6836 N N . LYS B 1 2 ? -4.828 -49.094 2.471 1 94.88 2 LYS B N 1
ATOM 6837 C CA . LYS B 1 2 ? -3.676 -48.219 2.574 1 94.88 2 LYS B CA 1
ATOM 6838 C C . LYS B 1 2 ? -3.637 -47.219 1.407 1 94.88 2 LYS B C 1
ATOM 6840 O O . LYS B 1 2 ? -3.842 -47.625 0.255 1 94.88 2 LYS B O 1
ATOM 6845 N N . ILE B 1 3 ? -3.418 -46 1.799 1 94.56 3 ILE B N 1
ATOM 6846 C CA . ILE B 1 3 ? -3.295 -44.969 0.757 1 94.56 3 ILE B CA 1
ATOM 6847 C C . ILE B 1 3 ? -1.918 -45.062 0.103 1 94.56 3 ILE B C 1
ATOM 6849 O O . ILE B 1 3 ? -0.894 -45 0.786 1 94.56 3 ILE B O 1
ATOM 6853 N N . VAL B 1 4 ? -1.88 -45.188 -1.193 1 93.62 4 VAL B N 1
ATOM 6854 C CA . VAL B 1 4 ? -0.639 -45.375 -1.94 1 93.62 4 VAL B CA 1
ATOM 6855 C C . VAL B 1 4 ? -0.202 -44.031 -2.533 1 93.62 4 VAL B C 1
ATOM 6857 O O . VAL B 1 4 ? 0.994 -43.719 -2.605 1 93.62 4 VAL B O 1
ATOM 6860 N N . LYS B 1 5 ? -1.131 -43.312 -3.057 1 92.69 5 LYS B N 1
ATOM 6861 C CA . LYS B 1 5 ? -0.841 -42.062 -3.752 1 92.69 5 LYS B CA 1
ATOM 6862 C C . LYS B 1 5 ? -2 -41.094 -3.621 1 92.69 5 LYS B C 1
ATOM 6864 O O . LYS B 1 5 ? -3.16 -41.5 -3.527 1 92.69 5 LYS B O 1
ATOM 6869 N N . LYS B 1 6 ? -1.66 -39.875 -3.471 1 93.5 6 LYS B N 1
ATOM 6870 C CA . LYS B 1 6 ? -2.65 -38.812 -3.451 1 93.5 6 LYS B CA 1
ATOM 6871 C C . LYS B 1 6 ? -2.385 -37.781 -4.559 1 93.5 6 LYS B C 1
ATOM 6873 O O . LYS B 1 6 ? -1.23 -37.438 -4.836 1 93.5 6 LYS B O 1
ATOM 6878 N N . ARG B 1 7 ? -3.354 -37.375 -5.297 1 93.56 7 ARG B N 1
ATOM 6879 C CA . ARG B 1 7 ? -3.291 -36.312 -6.301 1 93.56 7 ARG B CA 1
ATOM 6880 C C . ARG B 1 7 ? -4.359 -35.25 -6.047 1 93.56 7 ARG B C 1
ATOM 6882 O O . ARG B 1 7 ? -5.535 -35.562 -5.879 1 93.56 7 ARG B O 1
ATOM 6889 N N . ILE B 1 8 ? -3.877 -34.094 -5.965 1 93.94 8 ILE B N 1
ATOM 6890 C CA . ILE B 1 8 ? -4.797 -32.969 -5.691 1 93.94 8 ILE B CA 1
ATOM 6891 C C . ILE B 1 8 ? -5.066 -32.219 -6.977 1 93.94 8 ILE B C 1
ATOM 6893 O O . ILE B 1 8 ? -4.129 -31.781 -7.66 1 93.94 8 ILE B O 1
ATOM 6897 N N . TYR B 1 9 ? -6.281 -32.031 -7.371 1 94.94 9 TYR B N 1
ATOM 6898 C CA . TYR B 1 9 ? -6.711 -31.219 -8.508 1 94.94 9 TYR B CA 1
ATOM 6899 C C . TYR B 1 9 ? -7.34 -29.906 -8.031 1 94.94 9 TYR B C 1
ATOM 6901 O O . TYR B 1 9 ? -8.508 -29.891 -7.633 1 94.94 9 TYR B O 1
ATOM 6909 N N . GLU B 1 10 ? -6.66 -28.844 -8.188 1 91.38 10 GLU B N 1
ATOM 6910 C CA . GLU B 1 10 ? -7.098 -27.531 -7.699 1 91.38 10 GLU B CA 1
ATOM 6911 C C . GLU B 1 10 ? -8.047 -26.859 -8.695 1 91.38 10 GLU B C 1
ATOM 6913 O O . GLU B 1 10 ? -8.758 -25.922 -8.336 1 91.38 10 GLU B O 1
ATOM 6918 N N . GLY B 1 11 ? -8.023 -27.297 -9.953 1 89.69 11 GLY B N 1
ATOM 6919 C CA . GLY B 1 11 ? -8.875 -26.75 -11 1 89.69 11 GLY B CA 1
ATOM 6920 C C . GLY B 1 11 ? -9.695 -27.812 -11.711 1 89.69 11 GLY B C 1
ATOM 6921 O O . GLY B 1 11 ? -9.859 -28.922 -11.195 1 89.69 11 GLY B O 1
ATOM 6922 N N . LYS B 1 12 ? -10.188 -27.406 -12.828 1 93.81 12 LYS B N 1
ATOM 6923 C CA . LYS B 1 12 ? -10.938 -28.359 -13.648 1 93.81 12 LYS B CA 1
ATOM 6924 C C . LYS B 1 12 ? -10.055 -29.516 -14.109 1 93.81 12 LYS B C 1
ATOM 6926 O O . LYS B 1 12 ? -8.883 -29.312 -14.43 1 93.81 12 LYS B O 1
ATOM 6931 N N . ASN B 1 13 ? -10.594 -30.625 -14.016 1 93.81 13 ASN B N 1
ATOM 6932 C CA . ASN B 1 13 ? -9.797 -31.812 -14.312 1 93.81 13 ASN B CA 1
ATOM 6933 C C . ASN B 1 13 ? -10.602 -32.844 -15.078 1 93.81 13 ASN B C 1
ATOM 6935 O O . ASN B 1 13 ? -11.75 -32.594 -15.453 1 93.81 13 ASN B O 1
ATOM 6939 N N . ILE B 1 14 ? -9.992 -34 -15.352 1 92.06 14 ILE B N 1
ATOM 6940 C CA . ILE B 1 14 ? -10.578 -34.969 -16.25 1 92.06 14 ILE B CA 1
ATOM 6941 C C . ILE B 1 14 ? -11.695 -35.719 -15.531 1 92.06 14 ILE B C 1
ATOM 6943 O O . ILE B 1 14 ? -12.523 -36.375 -16.172 1 92.06 14 ILE B O 1
ATOM 6947 N N . TYR B 1 15 ? -11.781 -35.594 -14.211 1 91.44 15 TYR B N 1
ATOM 6948 C CA . TYR B 1 15 ? -12.797 -36.312 -13.453 1 91.44 15 TYR B CA 1
ATOM 6949 C C . TYR B 1 15 ? -14.008 -35.438 -13.18 1 91.44 15 TYR B C 1
ATOM 6951 O O . TYR B 1 15 ? -15.141 -35.938 -13.102 1 91.44 15 TYR B O 1
ATOM 6959 N N . SER B 1 16 ? -13.68 -34.219 -12.961 1 91 16 SER B N 1
ATOM 6960 C CA . SER B 1 16 ? -14.742 -33.281 -12.578 1 91 16 SER B CA 1
ATOM 6961 C C . SER B 1 16 ? -14.359 -31.859 -12.898 1 91 16 SER B C 1
ATOM 6963 O O . SER B 1 16 ? -13.172 -31.516 -12.953 1 91 16 SER B O 1
ATOM 6965 N N . HIS B 1 17 ? -15.383 -31.016 -13.094 1 90.31 17 HIS B N 1
ATOM 6966 C CA . HIS B 1 17 ? -15.148 -29.594 -13.297 1 90.31 17 HIS B CA 1
ATOM 6967 C C . HIS B 1 17 ? -15.039 -28.859 -11.969 1 90.31 17 HIS B C 1
ATOM 6969 O O . HIS B 1 17 ? -14.898 -27.641 -11.945 1 90.31 17 HIS B O 1
ATOM 6975 N N . LYS B 1 18 ? -15.008 -29.641 -10.898 1 91.06 18 LYS B N 1
ATOM 6976 C CA . LYS B 1 18 ? -14.812 -29.125 -9.547 1 91.06 18 LYS B CA 1
ATOM 6977 C C . LYS B 1 18 ? -13.469 -29.562 -8.977 1 91.06 18 LYS B C 1
ATOM 6979 O O . LYS B 1 18 ? -12.789 -30.406 -9.555 1 91.06 18 LYS B O 1
ATOM 6984 N N . LYS B 1 19 ? -13.117 -28.938 -7.867 1 92.31 19 LYS B N 1
ATOM 6985 C CA . LYS B 1 19 ? -11.914 -29.375 -7.16 1 92.31 19 LYS B CA 1
ATOM 6986 C C . LYS B 1 19 ? -12.086 -30.781 -6.598 1 92.31 19 LYS B C 1
ATOM 6988 O O . LYS B 1 19 ? -13.117 -31.094 -5.996 1 92.31 19 LYS B O 1
ATOM 6993 N N . CYS B 1 20 ? -11.109 -31.625 -6.801 1 95.81 20 CYS B N 1
ATOM 6994 C CA . CYS B 1 20 ? -11.203 -33 -6.316 1 95.81 20 CYS B CA 1
ATOM 6995 C C . CYS B 1 20 ? -9.844 -33.5 -5.844 1 95.81 20 CYS B C 1
ATOM 6997 O O . CYS B 1 20 ? -8.812 -32.875 -6.148 1 95.81 20 CYS B O 1
ATOM 6999 N N . ILE B 1 21 ? -9.898 -34.5 -5.078 1 96.5 21 ILE B N 1
ATOM 7000 C CA . ILE B 1 21 ? -8.711 -35.219 -4.656 1 96.5 21 ILE B CA 1
ATOM 7001 C C . ILE B 1 21 ? -8.844 -36.688 -5.047 1 96.5 21 ILE B C 1
ATOM 7003 O O . ILE B 1 21 ? -9.875 -37.312 -4.801 1 96.5 21 ILE B O 1
ATOM 7007 N N . ARG B 1 22 ? -7.859 -37.188 -5.734 1 95.88 22 ARG B N 1
ATOM 7008 C CA . ARG B 1 22 ? -7.793 -38.625 -6.043 1 95.88 22 ARG B CA 1
ATOM 7009 C C . ARG B 1 22 ? -6.824 -39.344 -5.113 1 95.88 22 ARG B C 1
ATOM 7011 O O . ARG B 1 22 ? -5.691 -38.875 -4.918 1 95.88 22 ARG B O 1
ATOM 7018 N N . ILE B 1 23 ? -7.332 -40.375 -4.527 1 96.38 23 ILE B N 1
ATOM 7019 C CA . ILE B 1 23 ? -6.445 -41.219 -3.727 1 96.38 23 ILE B CA 1
ATOM 7020 C C . ILE B 1 23 ? -6.418 -42.625 -4.297 1 96.38 23 ILE B C 1
ATOM 7022 O O . ILE B 1 23 ? -7.453 -43.156 -4.695 1 96.38 23 ILE B O 1
ATOM 7026 N N . ASP B 1 24 ? -5.25 -43.094 -4.469 1 95.69 24 ASP B N 1
ATOM 7027 C CA . ASP B 1 24 ? -5.074 -44.5 -4.801 1 95.69 24 ASP B CA 1
ATOM 7028 C C . ASP B 1 24 ? -4.906 -45.344 -3.541 1 95.69 24 ASP B C 1
ATOM 7030 O O . ASP B 1 24 ? -4.066 -45.062 -2.691 1 95.69 24 ASP B O 1
ATOM 7034 N N . VAL B 1 25 ? -5.766 -46.375 -3.486 1 96.12 25 VAL B N 1
ATOM 7035 C CA . VAL B 1 25 ? -5.754 -47.156 -2.256 1 96.12 25 VAL B CA 1
ATOM 7036 C C . VAL B 1 25 ? -5.527 -48.625 -2.584 1 96.12 25 VAL B C 1
ATOM 7038 O O . VAL B 1 25 ? -5.984 -49.125 -3.621 1 96.12 25 VAL B O 1
ATOM 7041 N N . ASP B 1 26 ? -4.738 -49.188 -1.774 1 96.62 26 ASP B N 1
ATOM 7042 C CA . ASP B 1 26 ? -4.59 -50.656 -1.76 1 96.62 26 ASP B CA 1
ATOM 7043 C C . ASP B 1 26 ? -5.547 -51.281 -0.756 1 96.62 26 ASP B C 1
ATOM 7045 O O . ASP B 1 26 ? -5.461 -51.031 0.445 1 96.62 26 ASP B O 1
ATOM 7049 N N . LEU B 1 27 ? -6.461 -52.188 -1.234 1 95.38 27 LEU B N 1
ATOM 7050 C CA . LEU B 1 27 ? -7.496 -52.75 -0.376 1 95.38 27 LEU B CA 1
ATOM 7051 C C . LEU B 1 27 ? -6.961 -53.938 0.404 1 95.38 27 LEU B C 1
ATOM 7053 O O . LEU B 1 27 ? -7.664 -54.5 1.25 1 95.38 27 LEU B O 1
ATOM 7057 N N . GLU B 1 28 ? -5.762 -54.281 0.175 1 93.62 28 GLU B N 1
ATOM 7058 C CA . GLU B 1 28 ? -5.008 -55.25 0.956 1 93.62 28 GLU B CA 1
ATOM 7059 C C . GLU B 1 28 ? -5.793 -56.562 1.127 1 93.62 28 GLU B C 1
ATOM 7061 O O . GLU B 1 28 ? -5.938 -57.062 2.244 1 93.62 28 GLU B O 1
ATOM 7066 N N . GLY B 1 29 ? -6.379 -57.062 0.101 1 92 29 GLY B N 1
ATOM 7067 C CA . GLY B 1 29 ? -7.016 -58.375 0.116 1 92 29 GLY B CA 1
ATOM 7068 C C . GLY B 1 29 ? -8.531 -58.281 0.235 1 92 29 GLY B C 1
ATOM 7069 O O . GLY B 1 29 ? -9.211 -59.312 0.209 1 92 29 GLY B O 1
ATOM 7070 N N . TYR B 1 30 ? -9.117 -57.188 0.278 1 92.94 30 TYR B N 1
ATOM 7071 C CA . TYR B 1 30 ? -10.547 -57.062 0.497 1 92.94 30 TYR B CA 1
ATOM 7072 C C . TYR B 1 30 ? -11.258 -56.656 -0.791 1 92.94 30 TYR B C 1
ATOM 7074 O O . TYR B 1 30 ? -12.43 -56.25 -0.764 1 92.94 30 TYR B O 1
ATOM 7082 N N . SER B 1 31 ? -10.625 -56.719 -1.914 1 90.25 31 SER B N 1
ATOM 7083 C CA . SER B 1 31 ? -11.203 -56.281 -3.178 1 90.25 31 SER B CA 1
ATOM 7084 C C . SER B 1 31 ? -12.43 -57.094 -3.549 1 90.25 31 SER B C 1
ATOM 7086 O O . SER B 1 31 ? -13.336 -56.594 -4.215 1 90.25 31 SER B O 1
ATOM 7088 N N . GLU B 1 32 ? -12.523 -58.281 -3.062 1 88.75 32 GLU B N 1
ATOM 7089 C CA . GLU B 1 32 ? -13.633 -59.156 -3.438 1 88.75 32 GLU B CA 1
ATOM 7090 C C . GLU B 1 32 ? -14.516 -59.469 -2.236 1 88.75 32 GLU B C 1
ATOM 7092 O O . GLU B 1 32 ? -15.32 -60.406 -2.279 1 88.75 32 GLU B O 1
ATOM 7097 N N . ILE B 1 33 ? -14.375 -58.75 -1.229 1 93 33 ILE B N 1
ATOM 7098 C CA . ILE B 1 33 ? -15.164 -59 -0.027 1 93 33 ILE B CA 1
ATOM 7099 C C . ILE B 1 33 ? -16.203 -57.906 0.143 1 93 33 ILE B C 1
ATOM 7101 O O . ILE B 1 33 ? -15.859 -56.781 0.485 1 93 33 ILE B O 1
ATOM 7105 N N . PRO B 1 34 ? -17.406 -58.25 -0.078 1 93.56 34 PRO B N 1
ATOM 7106 C CA . PRO B 1 34 ? -18.453 -57.25 0.112 1 93.56 34 PRO B CA 1
ATOM 7107 C C . PRO B 1 34 ? -18.672 -56.906 1.582 1 93.56 34 PRO B C 1
ATOM 7109 O O . PRO B 1 34 ? -18.297 -57.688 2.467 1 93.56 34 PRO B O 1
ATOM 7112 N N . SER B 1 35 ? -19.219 -55.781 1.803 1 93.06 35 SER B N 1
ATOM 7113 C CA . SER B 1 35 ? -19.422 -55.25 3.152 1 93.06 35 SER B CA 1
ATOM 7114 C C . SER B 1 35 ? -20.219 -56.25 4.008 1 93.06 35 SER B C 1
ATOM 7116 O O . SER B 1 35 ? -19.984 -56.375 5.211 1 93.06 35 SER B O 1
ATOM 7118 N N . LYS B 1 36 ? -21.141 -56.938 3.424 1 92.19 36 LYS B N 1
ATOM 7119 C CA . LYS B 1 36 ? -22.016 -57.844 4.172 1 92.19 36 LYS B CA 1
ATOM 7120 C C . LYS B 1 36 ? -21.234 -59 4.773 1 92.19 36 LYS B C 1
ATOM 7122 O O . LYS B 1 36 ? -21.688 -59.625 5.73 1 92.19 36 LYS B O 1
ATOM 7127 N N . LYS B 1 37 ? -20.156 -59.281 4.242 1 93.94 37 LYS B N 1
ATOM 7128 C CA . LYS B 1 37 ? -19.344 -60.406 4.695 1 93.94 37 LYS B CA 1
ATOM 7129 C C . LYS B 1 37 ? -18.422 -60 5.844 1 93.94 37 LYS B C 1
ATOM 7131 O O . LYS B 1 37 ? -17.797 -60.875 6.469 1 93.94 37 LYS B O 1
ATOM 7136 N N . ILE B 1 38 ? -18.312 -58.812 6.043 1 93.56 38 ILE B N 1
ATOM 7137 C CA . ILE B 1 38 ? -17.516 -58.344 7.16 1 93.56 38 ILE B CA 1
ATOM 7138 C C . ILE B 1 38 ? -18.375 -58.219 8.414 1 93.56 38 ILE B C 1
ATOM 7140 O O . ILE B 1 38 ? -19.359 -57.5 8.438 1 93.56 38 ILE B O 1
ATOM 7144 N N . PRO B 1 39 ? -18.062 -58.875 9.43 1 91.88 39 PRO B N 1
ATOM 7145 C CA . PRO B 1 39 ? -18.922 -58.969 10.617 1 91.88 39 PRO B CA 1
ATOM 7146 C C . PRO B 1 39 ? -19.156 -57.594 11.266 1 91.88 39 PRO B C 1
ATOM 7148 O O . PRO B 1 39 ? -18.203 -56.875 11.57 1 91.88 39 PRO B O 1
ATOM 7151 N N . ASN B 1 40 ? -20.453 -57.25 11.484 1 92 40 ASN B N 1
ATOM 7152 C CA . ASN B 1 40 ? -20.938 -56.062 12.211 1 92 40 ASN B CA 1
ATOM 7153 C C . ASN B 1 40 ? -20.469 -54.781 11.562 1 92 40 ASN B C 1
ATOM 7155 O O . ASN B 1 40 ? -20.469 -53.719 12.203 1 92 40 ASN B O 1
ATOM 7159 N N . PHE B 1 41 ? -19.938 -54.844 10.336 1 94.5 41 PHE B N 1
ATOM 7160 C CA . PHE B 1 41 ? -19.359 -53.688 9.664 1 94.5 41 PHE B CA 1
ATOM 7161 C C . PHE B 1 41 ? -20.438 -52.688 9.305 1 94.5 41 PHE B C 1
ATOM 7163 O O . PHE B 1 41 ? -20.312 -51.5 9.625 1 94.5 41 PHE B O 1
ATOM 7170 N N . ASN B 1 42 ? -21.531 -53.188 8.734 1 94.06 42 ASN B N 1
ATOM 7171 C CA . ASN B 1 42 ? -22.578 -52.312 8.234 1 94.06 42 ASN B CA 1
ATOM 7172 C C . ASN B 1 42 ? -23.266 -51.562 9.367 1 94.06 42 ASN B C 1
ATOM 7174 O O . ASN B 1 42 ? -23.5 -50.344 9.266 1 94.06 42 ASN B O 1
ATOM 7178 N N . PHE B 1 43 ? -23.453 -52.219 10.406 1 93.31 43 PHE B N 1
ATOM 7179 C CA . PHE B 1 43 ? -24.125 -51.625 11.539 1 93.31 43 PHE B CA 1
ATOM 7180 C C . PHE B 1 43 ? -23.25 -50.562 12.195 1 93.31 43 PHE B C 1
ATOM 7182 O O . PHE B 1 43 ? -23.703 -49.438 12.453 1 93.31 43 PHE B O 1
ATOM 7189 N N . ASN B 1 44 ? -22.031 -50.875 12.438 1 94.75 44 ASN B N 1
ATOM 7190 C CA . ASN B 1 44 ? -21.125 -50 13.164 1 94.75 44 ASN B CA 1
ATOM 7191 C C . ASN B 1 44 ? -20.828 -48.75 12.367 1 94.75 44 ASN B C 1
ATOM 7193 O O . ASN B 1 44 ? -20.734 -47.656 12.945 1 94.75 44 ASN B O 1
ATOM 7197 N N . ILE B 1 45 ? -20.625 -48.844 11.062 1 95.19 45 ILE B N 1
ATOM 7198 C CA . ILE B 1 45 ? -20.25 -47.688 10.25 1 95.19 45 ILE B CA 1
ATOM 7199 C C . ILE B 1 45 ? -21.406 -46.688 10.195 1 95.19 45 ILE B C 1
ATOM 7201 O O . ILE B 1 45 ? -21.188 -45.469 10.227 1 95.19 45 ILE B O 1
ATOM 7205 N N . VAL B 1 46 ? -22.656 -47.188 10.141 1 94.38 46 VAL B N 1
ATOM 7206 C CA . VAL B 1 46 ? -23.828 -46.312 10.07 1 94.38 46 VAL B CA 1
ATOM 7207 C C . VAL B 1 46 ? -24.078 -45.656 11.43 1 94.38 46 VAL B C 1
ATOM 7209 O O . VAL B 1 46 ? -24.531 -44.531 11.5 1 94.38 46 VAL B O 1
ATOM 7212 N N . GLU B 1 47 ? -23.734 -46.312 12.461 1 93.25 47 GLU B N 1
ATOM 7213 C CA . GLU B 1 47 ? -23.891 -45.75 13.797 1 93.25 47 GLU B CA 1
ATOM 7214 C C . GLU B 1 47 ? -22.906 -44.594 14.039 1 93.25 47 GLU B C 1
ATOM 7216 O O . GLU B 1 47 ? -23.25 -43.594 14.664 1 93.25 47 GLU B O 1
ATOM 7221 N N . ILE B 1 48 ? -21.719 -44.812 13.578 1 94.19 48 ILE B N 1
ATOM 7222 C CA . ILE B 1 48 ? -20.672 -43.781 13.773 1 94.19 48 ILE B CA 1
ATOM 7223 C C . ILE B 1 48 ? -20.922 -42.594 12.852 1 94.19 48 ILE B C 1
ATOM 7225 O O . ILE B 1 48 ? -20.688 -41.469 13.227 1 94.19 48 ILE B O 1
ATOM 7229 N N . LEU B 1 49 ? -21.438 -42.906 11.57 1 95.06 49 LEU B N 1
ATOM 7230 C CA . LEU B 1 49 ? -21.703 -41.875 10.578 1 95.06 49 LEU B CA 1
ATOM 7231 C C . LEU B 1 49 ? -23.172 -41.906 10.141 1 95.06 49 LEU B C 1
ATOM 7233 O O . LEU B 1 49 ? -23.469 -42.344 9.016 1 95.06 49 LEU B O 1
ATOM 7237 N N . PRO B 1 50 ? -23.953 -41.375 10.914 1 92.25 50 PRO B N 1
ATOM 7238 C CA . PRO B 1 50 ? -25.391 -41.406 10.594 1 92.25 50 PRO B CA 1
ATOM 7239 C C . PRO B 1 50 ? -25.719 -40.688 9.297 1 92.25 50 PRO B C 1
ATOM 7241 O O . PRO B 1 50 ? -26.766 -40.938 8.68 1 92.25 50 PRO B O 1
ATOM 7244 N N . GLU B 1 51 ? -24.875 -39.75 8.852 1 91.44 51 GLU B N 1
ATOM 7245 C CA . GLU B 1 51 ? -25.062 -39 7.621 1 91.44 51 GLU B CA 1
ATOM 7246 C C . GLU B 1 51 ? -25.172 -39.906 6.418 1 91.44 51 GLU B C 1
ATOM 7248 O O . GLU B 1 51 ? -25.766 -39.562 5.395 1 91.44 51 GLU B O 1
ATOM 7253 N N . LEU B 1 52 ? -24.672 -41.156 6.527 1 93.38 52 LEU B N 1
ATOM 7254 C CA . LEU B 1 52 ? -24.688 -42.125 5.438 1 93.38 52 LEU B CA 1
ATOM 7255 C C . LEU B 1 52 ? -26.109 -42.562 5.117 1 93.38 52 LEU B C 1
ATOM 7257 O O . LEU B 1 52 ? -26.391 -43 4.008 1 93.38 52 LEU B O 1
ATOM 7261 N N . LYS B 1 53 ? -27 -42.375 6.078 1 90.56 53 LYS B N 1
ATOM 7262 C CA . LYS B 1 53 ? -28.406 -42.719 5.879 1 90.56 53 LYS B CA 1
ATOM 7263 C C . LYS B 1 53 ? -29.078 -41.781 4.871 1 90.56 53 LYS B C 1
ATOM 7265 O O . LYS B 1 53 ? -30.062 -42.156 4.227 1 90.56 53 LYS B O 1
ATOM 7270 N N . LYS B 1 54 ? -28.531 -40.594 4.641 1 88.31 54 LYS B N 1
ATOM 7271 C CA . LYS B 1 54 ? -29.109 -39.594 3.744 1 88.31 54 LYS B CA 1
ATOM 7272 C C . LYS B 1 54 ? -28.594 -39.75 2.318 1 88.31 54 LYS B C 1
ATOM 7274 O O . LYS B 1 54 ? -29.141 -39.188 1.377 1 88.31 54 LYS B O 1
ATOM 7279 N N . HIS B 1 55 ? -27.562 -40.531 2.152 1 89.69 55 HIS B N 1
ATOM 7280 C CA . HIS B 1 55 ? -26.938 -40.719 0.841 1 89.69 55 HIS B CA 1
ATOM 7281 C C . HIS B 1 55 ? -27.781 -41.594 -0.061 1 89.69 55 HIS B C 1
ATOM 7283 O O . HIS B 1 55 ? -28.375 -42.562 0.402 1 89.69 55 HIS B O 1
ATOM 7289 N N . ARG B 1 56 ? -27.906 -41.281 -1.301 1 77.5 56 ARG B N 1
ATOM 7290 C CA . ARG B 1 56 ? -28.812 -42 -2.213 1 77.5 56 ARG B CA 1
ATOM 7291 C C . ARG B 1 56 ? -28.047 -43 -3.068 1 77.5 56 ARG B C 1
ATOM 7293 O O . ARG B 1 56 ? -28.625 -43.969 -3.557 1 77.5 56 ARG B O 1
ATOM 7300 N N . CYS B 1 57 ? -26.75 -42.969 -3.119 1 66.19 57 CYS B N 1
ATOM 7301 C CA . CYS B 1 57 ? -25.812 -43.844 -3.779 1 66.19 57 CYS B CA 1
ATOM 7302 C C . CYS B 1 57 ? -26.406 -44.438 -5.051 1 66.19 57 CYS B C 1
ATOM 7304 O O . CYS B 1 57 ? -26.422 -45.656 -5.238 1 66.19 57 CYS B O 1
ATOM 7306 N N . GLY B 1 58 ? -27.016 -43.844 -6.105 1 60.12 58 GLY B N 1
ATOM 7307 C CA . GLY B 1 58 ? -27.484 -44.312 -7.398 1 60.12 58 GLY B CA 1
ATOM 7308 C C . GLY B 1 58 ? -28.922 -44.812 -7.359 1 60.12 58 GLY B C 1
ATOM 7309 O O . GLY B 1 58 ? -29.562 -44.938 -8.406 1 60.12 58 GLY B O 1
ATOM 7310 N N . ILE B 1 59 ? -29.422 -45.344 -6.133 1 64.44 59 ILE B N 1
ATOM 7311 C CA . ILE B 1 59 ? -30.781 -45.875 -6.078 1 64.44 59 ILE B CA 1
ATOM 7312 C C . ILE B 1 59 ? -31.766 -44.719 -5.941 1 64.44 59 ILE B C 1
ATOM 7314 O O . ILE B 1 59 ? -32.969 -44.875 -6.121 1 64.44 59 ILE B O 1
ATOM 7318 N N . ASP B 1 60 ? -31.359 -43.594 -6.188 1 65.19 60 ASP B N 1
ATOM 7319 C CA . ASP B 1 60 ? -32.125 -42.344 -6.211 1 65.19 60 ASP B CA 1
ATOM 7320 C C . ASP B 1 60 ? -33.156 -42.344 -5.102 1 65.19 60 ASP B C 1
ATOM 7322 O O . ASP B 1 60 ? -34.312 -41.938 -5.328 1 65.19 60 ASP B O 1
ATOM 7326 N N . GLU B 1 61 ? -33.094 -43.156 -3.98 1 72.44 61 GLU B N 1
ATOM 7327 C CA . GLU B 1 61 ? -33.969 -43.062 -2.818 1 72.44 61 GLU B CA 1
ATOM 7328 C C . GLU B 1 61 ? -33.188 -42.688 -1.562 1 72.44 61 GLU B C 1
ATOM 7330 O O . GLU B 1 61 ? -31.984 -42.906 -1.492 1 72.44 61 GLU B O 1
ATOM 7335 N N . GLU B 1 62 ? -33.938 -42 -0.662 1 77.81 62 GLU B N 1
ATOM 7336 C CA . GLU B 1 62 ? -33.312 -41.719 0.637 1 77.81 62 GLU B CA 1
ATOM 7337 C C . GLU B 1 62 ? -32.938 -43 1.356 1 77.81 62 GLU B C 1
ATOM 7339 O O . GLU B 1 62 ? -33.719 -43.938 1.416 1 77.81 62 GLU B O 1
ATOM 7344 N N . GLY B 1 63 ? -31.656 -43.125 1.736 1 80.5 63 GLY B N 1
ATOM 7345 C CA . GLY B 1 63 ? -31.156 -44.312 2.398 1 80.5 63 GLY B CA 1
ATOM 7346 C C . GLY B 1 63 ? -30.562 -45.344 1.436 1 80.5 63 GLY B C 1
ATOM 7347 O O . GLY B 1 63 ? -30.297 -46.469 1.818 1 80.5 63 GLY B O 1
ATOM 7348 N N . GLY B 1 64 ? -30.516 -44.969 0.241 1 86.19 64 GLY B N 1
ATOM 7349 C CA . GLY B 1 64 ? -30.062 -45.875 -0.799 1 86.19 64 GLY B CA 1
ATOM 7350 C C . GLY B 1 64 ? -28.703 -46.5 -0.509 1 86.19 64 GLY B C 1
ATOM 7351 O O . GLY B 1 64 ? -28.469 -47.656 -0.787 1 86.19 64 GLY B O 1
ATOM 7352 N N . PHE B 1 65 ? -27.797 -45.781 0.017 1 90.69 65 PHE B N 1
ATOM 7353 C CA . PHE B 1 65 ? -26.453 -46.281 0.311 1 90.69 65 PHE B CA 1
ATOM 7354 C C . PHE B 1 65 ? -26.5 -47.375 1.383 1 90.69 65 PHE B C 1
ATOM 7356 O O . PHE B 1 65 ? -25.75 -48.344 1.312 1 90.69 65 PHE B O 1
ATOM 7363 N N . VAL B 1 66 ? -27.312 -47.156 2.387 1 90.81 66 VAL B N 1
ATOM 7364 C CA . VAL B 1 66 ? -27.438 -48.156 3.463 1 90.81 66 VAL B CA 1
ATOM 7365 C C . VAL B 1 66 ? -27.969 -49.469 2.908 1 90.81 66 VAL B C 1
ATOM 7367 O O . VAL B 1 66 ? -27.547 -50.531 3.322 1 90.81 66 VAL B O 1
ATOM 7370 N N . LYS B 1 67 ? -28.922 -49.344 2.01 1 90.94 67 LYS B N 1
ATOM 7371 C CA . LYS B 1 67 ? -29.422 -50.531 1.341 1 90.94 67 LYS B CA 1
ATOM 7372 C C . LYS B 1 67 ? -28.312 -51.281 0.594 1 90.94 67 LYS B C 1
ATOM 7374 O O . LYS B 1 67 ? -28.25 -52.5 0.603 1 90.94 67 LYS B O 1
ATOM 7379 N N . ARG B 1 68 ? -27.5 -50.5 -0.046 1 91.25 68 ARG B N 1
ATOM 7380 C CA . ARG B 1 68 ? -26.375 -51.062 -0.777 1 91.25 68 ARG B CA 1
ATOM 7381 C C . ARG B 1 68 ? -25.391 -51.75 0.173 1 91.25 68 ARG B C 1
ATOM 7383 O O . ARG B 1 68 ? -24.766 -52.75 -0.181 1 91.25 68 ARG B O 1
ATOM 7390 N N . LEU B 1 69 ? -25.219 -51.219 1.27 1 91.94 69 LEU B N 1
ATOM 7391 C CA . LEU B 1 69 ? -24.359 -51.812 2.295 1 91.94 69 LEU B CA 1
ATOM 7392 C C . LEU B 1 69 ? -24.875 -53.188 2.705 1 91.94 69 LEU B C 1
ATOM 7394 O O . LEU B 1 69 ? -24.094 -54.125 2.834 1 91.94 69 LEU B O 1
ATOM 7398 N N . GLU B 1 70 ? -26.156 -53.25 2.826 1 90.25 70 GLU B N 1
ATOM 7399 C CA . GLU B 1 70 ? -26.781 -54.5 3.248 1 90.25 70 GLU B CA 1
ATOM 7400 C C . GLU B 1 70 ? -26.703 -55.531 2.152 1 90.25 70 GLU B C 1
ATOM 7402 O O . GLU B 1 70 ? -26.516 -56.719 2.438 1 90.25 70 GLU B O 1
ATOM 7407 N N . GLU B 1 71 ? -26.891 -55.125 0.939 1 91.5 71 GLU B N 1
ATOM 7408 C CA . GLU B 1 71 ? -26.75 -56.031 -0.197 1 91.5 71 GLU B CA 1
ATOM 7409 C C . GLU B 1 71 ? -25.312 -56.469 -0.404 1 91.5 71 GLU B C 1
ATOM 7411 O O . GLU B 1 71 ? -25.047 -57.562 -0.896 1 91.5 71 GLU B O 1
ATOM 7416 N N . GLY B 1 72 ? -24.469 -55.594 -0.045 1 91.19 72 GLY B N 1
ATOM 7417 C CA . GLY B 1 72 ? -23.047 -55.844 -0.197 1 91.19 72 GLY B CA 1
ATOM 7418 C C . GLY B 1 72 ? -22.391 -54.938 -1.207 1 91.19 72 GLY B C 1
ATOM 7419 O O . GLY B 1 72 ? -22.734 -54.938 -2.387 1 91.19 72 GLY B O 1
ATOM 7420 N N . THR B 1 73 ? -21.547 -54.094 -0.787 1 92.12 73 THR B N 1
ATOM 7421 C CA . THR B 1 73 ? -20.75 -53.219 -1.639 1 92.12 73 THR B CA 1
ATOM 7422 C C . THR B 1 73 ? -19.281 -53.25 -1.216 1 92.12 73 THR B C 1
ATOM 7424 O O . THR B 1 73 ? -18.906 -53.969 -0.282 1 92.12 73 THR B O 1
ATOM 7427 N N . TYR B 1 74 ? -18.453 -52.594 -1.924 1 92 74 TYR B N 1
ATOM 7428 C CA . TYR B 1 74 ? -17.016 -52.781 -1.755 1 92 74 TYR B CA 1
ATOM 7429 C C . TYR B 1 74 ? -16.406 -51.625 -0.985 1 92 74 TYR B C 1
ATOM 7431 O O . TYR B 1 74 ? -17 -50.531 -0.896 1 92 74 TYR B O 1
ATOM 7439 N N . LEU B 1 75 ? -15.289 -51.906 -0.466 1 94.81 75 LEU B N 1
ATOM 7440 C CA . LEU B 1 75 ? -14.656 -51 0.495 1 94.81 75 LEU B CA 1
ATOM 7441 C C . LEU B 1 75 ? -14.344 -49.656 -0.141 1 94.81 75 LEU B C 1
ATOM 7443 O O . LEU B 1 75 ? -14.469 -48.625 0.51 1 94.81 75 LEU B O 1
ATOM 7447 N N . ALA B 1 76 ? -13.859 -49.625 -1.388 1 95.06 76 ALA B N 1
ATOM 7448 C CA . ALA B 1 76 ? -13.523 -48.344 -2.049 1 95.06 76 ALA B CA 1
ATOM 7449 C C . ALA B 1 76 ? -14.742 -47.438 -2.148 1 95.06 76 ALA B C 1
ATOM 7451 O O . ALA B 1 76 ? -14.641 -46.219 -1.943 1 95.06 76 ALA B O 1
ATOM 7452 N N . HIS B 1 77 ? -15.805 -48.031 -2.439 1 94.75 77 HIS B N 1
ATOM 7453 C CA . HIS B 1 77 ? -17.062 -47.312 -2.539 1 94.75 77 HIS B CA 1
ATOM 7454 C C . HIS B 1 77 ? -17.516 -46.812 -1.176 1 94.75 77 HIS B C 1
ATOM 7456 O O . HIS B 1 77 ? -18 -45.688 -1.063 1 94.75 77 HIS B O 1
ATOM 7462 N N . ILE B 1 78 ? -17.359 -47.625 -0.225 1 95.62 78 ILE B N 1
ATOM 7463 C CA . ILE B 1 78 ? -17.719 -47.25 1.136 1 95.62 78 ILE B CA 1
ATOM 7464 C C . ILE B 1 78 ? -16.859 -46.094 1.591 1 95.62 78 ILE B C 1
ATOM 7466 O O . ILE B 1 78 ? -17.375 -45.125 2.18 1 95.62 78 ILE B O 1
ATOM 7470 N N . CYS B 1 79 ? -15.594 -46.156 1.328 1 96.75 79 CYS B N 1
ATOM 7471 C CA . CYS B 1 79 ? -14.672 -45.094 1.699 1 96.75 79 CYS B CA 1
ATOM 7472 C C . CYS B 1 79 ? -15.062 -43.75 1.045 1 96.75 79 CYS B C 1
ATOM 7474 O O . CYS B 1 79 ? -15.023 -42.719 1.685 1 96.75 79 CYS B O 1
ATOM 7476 N N . GLU B 1 80 ? -15.414 -43.812 -0.219 1 96.19 80 GLU B N 1
ATOM 7477 C CA . GLU B 1 80 ? -15.898 -42.656 -0.958 1 96.19 80 GLU B CA 1
ATOM 7478 C C . GLU B 1 80 ? -17.016 -41.938 -0.204 1 96.19 80 GLU B C 1
ATOM 7480 O O . GLU B 1 80 ? -16.953 -40.719 0.041 1 96.19 80 GLU B O 1
ATOM 7485 N N . HIS B 1 81 ? -17.953 -42.656 0.206 1 95.56 81 HIS B N 1
ATOM 7486 C CA . HIS B 1 81 ? -19.125 -42.125 0.861 1 95.56 81 HIS B CA 1
ATOM 7487 C C . HIS B 1 81 ? -18.812 -41.656 2.275 1 95.56 81 HIS B C 1
ATOM 7489 O O . HIS B 1 81 ? -19.391 -40.688 2.762 1 95.56 81 HIS B O 1
ATOM 7495 N N . CYS B 1 82 ? -17.922 -42.344 2.924 1 97 82 CYS B N 1
ATOM 7496 C CA . CYS B 1 82 ? -17.5 -41.906 4.25 1 97 82 CYS B CA 1
ATOM 7497 C C . CYS B 1 82 ? -16.859 -40.531 4.184 1 97 82 CYS B C 1
ATOM 7499 O O . CYS B 1 82 ? -17.156 -39.656 5.012 1 97 82 CYS B O 1
ATOM 7501 N N . ILE B 1 83 ? -15.977 -40.312 3.199 1 97.44 83 ILE B N 1
ATOM 7502 C CA . ILE B 1 83 ? -15.289 -39.031 3.043 1 97.44 83 ILE B CA 1
ATOM 7503 C C . ILE B 1 83 ? -16.312 -37.938 2.799 1 97.44 83 ILE B C 1
ATOM 7505 O O . ILE B 1 83 ? -16.25 -36.875 3.424 1 97.44 83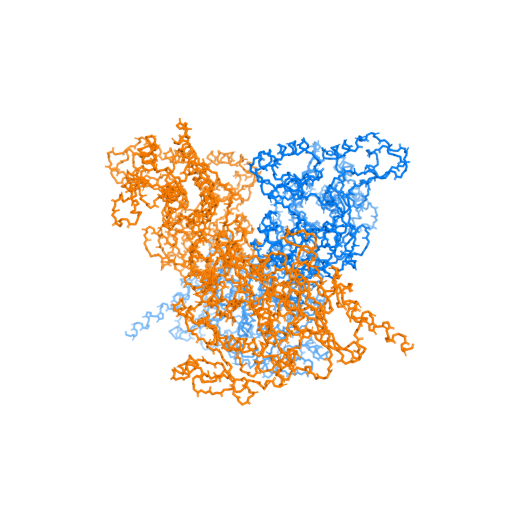 ILE B O 1
ATOM 7509 N N . ILE B 1 84 ? -17.266 -38.125 1.93 1 96.06 84 ILE B N 1
ATOM 7510 C CA . ILE B 1 84 ? -18.281 -37.156 1.596 1 96.06 84 ILE B CA 1
ATOM 7511 C C . ILE B 1 84 ? -19.141 -36.844 2.824 1 96.06 84 ILE B C 1
ATOM 7513 O O . ILE B 1 84 ? -19.422 -35.688 3.133 1 96.06 84 ILE B O 1
ATOM 7517 N N . ALA B 1 85 ? -19.5 -37.938 3.529 1 95.44 85 ALA B N 1
ATOM 7518 C CA . ALA B 1 85 ? -20.359 -37.812 4.703 1 95.44 85 ALA B CA 1
ATOM 7519 C C . ALA B 1 85 ? -19.688 -36.938 5.781 1 95.44 85 ALA B C 1
ATOM 7521 O O . ALA B 1 85 ? -20.328 -36.094 6.402 1 95.44 85 ALA B O 1
ATOM 7522 N N . ILE B 1 86 ? -18.453 -37.219 5.977 1 96.75 86 ILE B N 1
ATOM 7523 C CA . ILE B 1 86 ? -17.734 -36.469 7.004 1 96.75 86 ILE B CA 1
ATOM 7524 C C . ILE B 1 86 ? -17.656 -34.969 6.605 1 96.75 86 ILE B C 1
ATOM 7526 O O . ILE B 1 86 ? -17.812 -34.094 7.449 1 96.75 86 ILE B O 1
ATOM 7530 N N . GLN B 1 87 ? -17.328 -34.656 5.344 1 95.81 87 GLN B N 1
ATOM 7531 C CA . GLN B 1 87 ? -17.328 -33.281 4.875 1 95.81 87 GLN B CA 1
ATOM 7532 C C . GLN B 1 87 ? -18.688 -32.625 5.078 1 95.81 87 GLN B C 1
ATOM 7534 O O . GLN B 1 87 ? -18.766 -31.453 5.492 1 95.81 87 GLN B O 1
ATOM 7539 N N . ASN B 1 88 ? -19.734 -33.406 4.859 1 93.25 88 ASN B N 1
ATOM 7540 C CA . ASN B 1 88 ? -21.094 -32.844 5.016 1 93.25 88 ASN B CA 1
ATOM 7541 C C . ASN B 1 88 ? -21.406 -32.562 6.48 1 93.25 88 ASN B C 1
ATOM 7543 O O . ASN B 1 88 ? -22.062 -31.578 6.797 1 93.25 88 ASN B O 1
ATOM 7547 N N . ILE B 1 89 ? -21.031 -33.406 7.293 1 92.5 89 ILE B N 1
ATOM 7548 C CA . ILE B 1 89 ? -21.234 -33.219 8.727 1 92.5 89 ILE B CA 1
ATOM 7549 C C . ILE B 1 89 ? -20.578 -31.906 9.172 1 92.5 89 ILE B C 1
ATOM 7551 O O . ILE B 1 89 ? -21.109 -31.219 10.047 1 92.5 89 ILE B O 1
ATOM 7555 N N . LEU B 1 90 ? -19.5 -31.625 8.578 1 90.75 90 LEU B N 1
ATOM 7556 C CA . LEU B 1 90 ? -18.75 -30.438 8.945 1 90.75 90 LEU B CA 1
ATOM 7557 C C . LEU B 1 90 ? -19.281 -29.203 8.219 1 90.75 90 LEU B C 1
ATOM 7559 O O . LEU B 1 90 ? -18.719 -28.125 8.312 1 90.75 90 LEU B O 1
ATOM 7563 N N . GLY B 1 91 ? -20.281 -29.344 7.391 1 86.94 91 GLY B N 1
ATOM 7564 C CA . GLY B 1 91 ? -20.984 -28.219 6.809 1 86.94 91 GLY B CA 1
ATOM 7565 C C . GLY B 1 91 ? -20.547 -27.906 5.387 1 86.94 91 GLY B C 1
ATOM 7566 O O . GLY B 1 91 ? -21 -26.922 4.797 1 86.94 91 GLY B O 1
ATOM 7567 N N . MET B 1 92 ? -19.656 -28.688 4.812 1 90.44 92 MET B N 1
ATOM 7568 C CA . MET B 1 92 ? -19.234 -28.469 3.436 1 90.44 92 MET B CA 1
ATOM 7569 C C . MET B 1 92 ? -20.219 -29.094 2.451 1 90.44 92 MET B C 1
ATOM 7571 O O . MET B 1 92 ? -20.672 -30.219 2.656 1 90.44 92 MET B O 1
ATOM 7575 N N . ASP B 1 93 ? -20.531 -28.375 1.479 1 88.69 93 ASP B N 1
ATOM 7576 C CA . ASP B 1 93 ? -21.484 -28.844 0.481 1 88.69 93 ASP B CA 1
ATOM 7577 C C . ASP B 1 93 ? -20.766 -29.547 -0.667 1 88.69 93 ASP B C 1
ATOM 7579 O O . ASP B 1 93 ? -20.516 -28.953 -1.715 1 88.69 93 ASP B O 1
ATOM 7583 N N . VAL B 1 94 ? -20.406 -30.766 -0.469 1 92.94 94 VAL B N 1
ATOM 7584 C CA . VAL B 1 94 ? -19.781 -31.594 -1.485 1 92.94 94 VAL B CA 1
ATOM 7585 C C . VAL B 1 94 ? -20.641 -32.812 -1.766 1 92.94 94 VAL B C 1
ATOM 7587 O O . VAL B 1 94 ? -21.312 -33.344 -0.866 1 92.94 94 VAL B O 1
ATOM 7590 N N . SER B 1 95 ? -20.703 -33.25 -3.027 1 90.75 95 SER B N 1
ATOM 7591 C CA . SER B 1 95 ? -21.594 -34.375 -3.359 1 90.75 95 SER B CA 1
ATOM 7592 C C . SER B 1 95 ? -20.938 -35.312 -4.359 1 90.75 95 SER B C 1
ATOM 7594 O O . SER B 1 95 ? -21.375 -36.469 -4.523 1 90.75 95 SER B O 1
ATOM 7596 N N . TYR B 1 96 ? -19.891 -34.906 -4.957 1 92.88 96 TYR B N 1
ATOM 7597 C CA . TYR B 1 96 ? -19.297 -35.688 -6.027 1 92.88 96 TYR B CA 1
ATOM 7598 C C . TYR B 1 96 ? -18.266 -36.688 -5.48 1 92.88 96 TYR B C 1
ATOM 7600 O O . TYR B 1 96 ? -17.453 -36.312 -4.621 1 92.88 96 TYR B O 1
ATOM 7608 N N . GLY B 1 97 ? -18.328 -37.906 -6.023 1 93.19 97 GLY B N 1
ATOM 7609 C CA . GLY B 1 97 ? -17.344 -38.938 -5.742 1 93.19 97 GLY B CA 1
ATOM 7610 C C . GLY B 1 97 ? -17.453 -40.125 -6.664 1 93.19 97 GLY B C 1
ATOM 7611 O O . GLY B 1 97 ? -18.5 -40.375 -7.246 1 93.19 97 GLY B O 1
ATOM 7612 N N . LYS B 1 98 ? -16.312 -40.781 -6.836 1 93.81 98 LYS B N 1
ATOM 7613 C CA . LYS B 1 98 ? -16.266 -42 -7.664 1 93.81 98 LYS B CA 1
ATOM 7614 C C . LYS B 1 98 ? -15.141 -42.906 -7.223 1 93.81 98 LYS B C 1
ATOM 7616 O O . LYS B 1 98 ? -14.055 -42.469 -6.855 1 93.81 98 LYS B O 1
ATOM 7621 N N . ALA B 1 99 ? -15.469 -44.188 -7.223 1 94.19 99 ALA B N 1
ATOM 7622 C CA . ALA B 1 99 ? -14.461 -45.219 -6.941 1 94.19 99 ALA B CA 1
ATOM 7623 C C . ALA B 1 99 ? -14.352 -46.188 -8.094 1 94.19 99 ALA B C 1
ATOM 7625 O O . ALA B 1 99 ? -15.359 -46.719 -8.594 1 94.19 99 ALA B O 1
ATOM 7626 N N . ARG B 1 100 ? -13.156 -46.469 -8.555 1 92.62 100 ARG B N 1
ATOM 7627 C CA . ARG B 1 100 ? -12.945 -47.375 -9.672 1 92.62 100 ARG B CA 1
ATOM 7628 C C . ARG B 1 100 ? -11.727 -48.281 -9.438 1 92.62 100 ARG B C 1
ATOM 7630 O O . ARG B 1 100 ? -10.781 -47.875 -8.766 1 92.62 100 ARG B O 1
ATOM 7637 N N . GLU B 1 101 ? -11.805 -49.375 -10.031 1 92.19 101 GLU B N 1
ATOM 7638 C CA . GLU B 1 101 ? -10.695 -50.312 -9.945 1 92.19 101 GLU B CA 1
ATOM 7639 C C . GLU B 1 101 ? -9.57 -49.938 -10.906 1 92.19 101 GLU B C 1
ATOM 7641 O O . GLU B 1 101 ? -9.828 -49.531 -12.047 1 92.19 101 GLU B O 1
ATOM 7646 N N . ILE B 1 102 ? -8.375 -49.938 -10.445 1 89.56 102 ILE B N 1
ATOM 7647 C CA . ILE B 1 102 ? -7.199 -49.75 -11.289 1 89.56 102 ILE B CA 1
ATOM 7648 C C . ILE B 1 102 ? -6.68 -51.094 -11.766 1 89.56 102 ILE B C 1
ATOM 7650 O O . ILE B 1 102 ? -6.676 -51.375 -12.961 1 89.56 102 ILE B O 1
ATOM 7654 N N . LYS B 1 103 ? -6.176 -51.906 -10.789 1 87.62 103 LYS B N 1
ATOM 7655 C CA . LYS B 1 103 ? -5.68 -53.281 -11.055 1 87.62 103 LYS B CA 1
ATOM 7656 C C . LYS B 1 103 ? -5.625 -54.094 -9.781 1 87.62 103 LYS B C 1
ATOM 7658 O O . LYS B 1 103 ? -4.961 -53.719 -8.812 1 87.62 103 LYS B O 1
ATOM 7663 N N . GLY B 1 104 ? -6.32 -55.156 -9.852 1 90.06 104 GLY B N 1
ATOM 7664 C CA . GLY B 1 104 ? -6.281 -56.062 -8.719 1 90.06 104 GLY B CA 1
ATOM 7665 C C . GLY B 1 104 ? -6.812 -55.438 -7.438 1 90.06 104 GLY B C 1
ATOM 7666 O O . GLY B 1 104 ? -7.969 -55 -7.383 1 90.06 104 GLY B O 1
ATOM 7667 N N . GLU B 1 105 ? -5.887 -55.281 -6.52 1 92.44 105 GLU B N 1
ATOM 7668 C CA . GLU B 1 105 ? -6.238 -54.719 -5.207 1 92.44 105 GLU B CA 1
ATOM 7669 C C . GLU B 1 105 ? -6.18 -53.219 -5.203 1 92.44 105 GLU B C 1
ATOM 7671 O O . GLU B 1 105 ? -6.609 -52.562 -4.238 1 92.44 105 GLU B O 1
ATOM 7676 N N . LEU B 1 106 ? -5.762 -52.719 -6.352 1 94.19 106 LEU B N 1
ATOM 7677 C CA . LEU B 1 106 ? -5.562 -51.25 -6.414 1 94.19 106 LEU B CA 1
ATOM 7678 C C . LEU B 1 106 ? -6.797 -50.562 -6.988 1 94.19 106 LEU B C 1
ATOM 7680 O O . LEU B 1 106 ? -7.27 -50.938 -8.07 1 94.19 106 LEU B O 1
ATOM 7684 N N . TYR B 1 107 ? -7.34 -49.656 -6.188 1 95.5 107 TYR B N 1
ATOM 7685 C CA . TYR B 1 107 ? -8.484 -48.844 -6.582 1 95.5 107 TYR B CA 1
ATOM 7686 C C . TYR B 1 107 ? -8.164 -47.375 -6.457 1 95.5 107 TYR B C 1
ATOM 7688 O O . TYR B 1 107 ? -7.25 -46.969 -5.723 1 95.5 107 TYR B O 1
ATOM 7696 N N . TYR B 1 108 ? -8.812 -46.531 -7.266 1 94.62 108 TYR B N 1
ATOM 7697 C CA . TYR B 1 108 ? -8.727 -45.125 -6.973 1 94.62 108 TYR B CA 1
ATOM 7698 C C . TYR B 1 108 ? -10.078 -44.562 -6.551 1 94.62 108 TYR B C 1
ATOM 7700 O O . TYR B 1 108 ? -11.125 -45.094 -6.953 1 94.62 108 TYR B O 1
ATOM 7708 N N . ILE B 1 109 ? -10.055 -43.625 -5.617 1 96.56 109 ILE B N 1
ATOM 7709 C CA . ILE B 1 109 ? -11.219 -42.906 -5.129 1 96.56 109 ILE B CA 1
ATOM 7710 C C . ILE B 1 109 ? -11.055 -41.406 -5.422 1 96.56 109 ILE B C 1
ATOM 7712 O O . ILE B 1 109 ? -10.039 -40.812 -5.066 1 96.56 109 ILE B O 1
ATOM 7716 N N . ILE B 1 110 ? -11.969 -40.844 -6.18 1 96.56 110 ILE B N 1
ATOM 7717 C CA . ILE B 1 110 ? -11.969 -39.406 -6.449 1 96.56 110 ILE B CA 1
ATOM 7718 C C . ILE B 1 110 ? -13.133 -38.75 -5.719 1 96.56 110 ILE B C 1
ATOM 7720 O O . ILE B 1 110 ? -14.266 -39.219 -5.777 1 96.56 110 ILE B O 1
ATOM 7724 N N . VAL B 1 111 ? -12.805 -37.688 -4.918 1 97 111 VAL B N 1
ATOM 7725 C CA . VAL B 1 111 ? -13.859 -37 -4.164 1 97 111 VAL B CA 1
ATOM 7726 C C . VAL B 1 111 ? -13.695 -35.5 -4.293 1 97 111 VAL B C 1
ATOM 7728 O O . VAL B 1 111 ? -12.578 -34.969 -4.332 1 97 111 VAL B O 1
ATOM 7731 N N . GLN B 1 112 ? -14.852 -34.844 -4.398 1 96.31 112 GLN B N 1
ATOM 7732 C CA . GLN B 1 112 ? -14.883 -33.406 -4.355 1 96.31 112 GLN B CA 1
ATOM 7733 C C . GLN B 1 112 ? -14.453 -32.875 -2.986 1 96.31 112 GLN B C 1
ATOM 7735 O O . GLN B 1 112 ? -14.672 -33.531 -1.969 1 96.31 112 GLN B O 1
ATOM 7740 N N . TYR B 1 113 ? -13.75 -31.703 -2.967 1 95.38 113 TYR B N 1
ATOM 7741 C CA . TYR B 1 113 ? -13.398 -31.094 -1.686 1 95.38 113 TYR B CA 1
ATOM 7742 C C . TYR B 1 113 ? -13.555 -29.578 -1.733 1 95.38 113 TYR B C 1
ATOM 7744 O O . TYR B 1 113 ? -13.578 -28.984 -2.814 1 95.38 113 TYR B O 1
ATOM 7752 N N . GLU B 1 114 ? -13.664 -28.969 -0.565 1 91 114 GLU B N 1
ATOM 7753 C CA . GLU B 1 114 ? -13.734 -27.516 -0.46 1 91 114 GLU B CA 1
ATOM 7754 C C . GLU B 1 114 ? -12.43 -26.938 0.068 1 91 114 GLU B C 1
ATOM 7756 O O . GLU B 1 114 ? -11.914 -25.969 -0.479 1 91 114 GLU B O 1
ATOM 7761 N N . TYR B 1 115 ? -11.898 -27.547 1.131 1 91.75 115 TYR B N 1
ATOM 7762 C CA . TYR B 1 115 ? -10.641 -27.141 1.747 1 91.75 115 TYR B CA 1
ATOM 7763 C C . TYR B 1 115 ? -9.633 -28.281 1.742 1 91.75 115 TYR B C 1
ATOM 7765 O O . TYR B 1 115 ? -9.898 -29.344 2.301 1 91.75 115 TYR B O 1
ATOM 7773 N N . GLU B 1 116 ? -8.516 -28.047 1.187 1 92.12 116 GLU B N 1
ATOM 7774 C CA . GLU B 1 116 ? -7.555 -29.094 0.852 1 92.12 116 GLU B CA 1
ATOM 7775 C C . GLU B 1 116 ? -7.043 -29.797 2.107 1 92.12 116 GLU B C 1
ATOM 7777 O O . GLU B 1 116 ? -7.152 -31.016 2.229 1 92.12 116 GLU B O 1
ATOM 7782 N N . ASN B 1 117 ? -6.508 -29.062 3.078 1 89.44 117 ASN B N 1
ATOM 7783 C CA . ASN B 1 117 ? -5.941 -29.672 4.277 1 89.44 117 ASN B CA 1
ATOM 7784 C C . ASN B 1 117 ? -7.008 -30.406 5.09 1 89.44 117 ASN B C 1
ATOM 7786 O O . ASN B 1 117 ? -6.746 -31.469 5.641 1 89.44 117 ASN B O 1
ATOM 7790 N N . THR B 1 118 ? -8.125 -29.812 5.164 1 92.56 118 THR B N 1
ATOM 7791 C CA . THR B 1 118 ? -9.25 -30.438 5.852 1 92.56 118 THR B CA 1
ATOM 7792 C C . THR B 1 118 ? -9.641 -31.75 5.172 1 92.56 118 THR B C 1
ATOM 7794 O O . THR B 1 118 ? -9.836 -32.781 5.84 1 92.56 118 THR B O 1
ATOM 7797 N N . ALA B 1 119 ? -9.703 -31.688 3.881 1 95.31 119 ALA B N 1
ATOM 7798 C CA . ALA B 1 119 ? -10.078 -32.875 3.117 1 95.31 119 ALA B CA 1
ATOM 7799 C C . ALA B 1 119 ? -9.055 -34 3.301 1 95.31 119 ALA B C 1
ATOM 7801 O O . ALA B 1 119 ? -9.422 -35.156 3.398 1 95.31 119 ALA B O 1
ATOM 7802 N N . ILE B 1 120 ? -7.867 -33.656 3.311 1 93.88 120 ILE B N 1
ATOM 7803 C CA . ILE B 1 120 ? -6.812 -34.625 3.484 1 93.88 120 ILE B CA 1
ATOM 7804 C C . ILE B 1 120 ? -6.945 -35.312 4.852 1 93.88 120 ILE B C 1
ATOM 7806 O O . ILE B 1 120 ? -6.836 -36.531 4.973 1 93.88 120 ILE B O 1
ATOM 7810 N N . GLU B 1 121 ? -7.191 -34.531 5.863 1 93.5 121 GLU B N 1
ATOM 7811 C CA . GLU B 1 121 ? -7.387 -35.094 7.199 1 93.5 121 GLU B CA 1
ATOM 7812 C C . GLU B 1 121 ? -8.625 -35.969 7.254 1 93.5 121 GLU B C 1
ATOM 7814 O O . GLU B 1 121 ? -8.633 -37 7.941 1 93.5 121 GLU B O 1
ATOM 7819 N N . ILE B 1 122 ? -9.609 -35.594 6.566 1 96.44 122 ILE B N 1
ATOM 7820 C CA . ILE B 1 122 ? -10.844 -36.344 6.52 1 96.44 122 ILE B CA 1
ATOM 7821 C C . ILE B 1 122 ? -10.594 -37.688 5.828 1 96.44 122 ILE B C 1
ATOM 7823 O O . ILE B 1 122 ? -11.094 -38.719 6.266 1 96.44 122 ILE B O 1
ATOM 7827 N N . ILE B 1 123 ? -9.859 -37.625 4.758 1 96.88 123 ILE B N 1
ATOM 7828 C CA . ILE B 1 123 ? -9.516 -38.844 4.02 1 96.88 123 ILE B CA 1
ATOM 7829 C C . ILE B 1 123 ? -8.766 -39.812 4.93 1 96.88 123 ILE B C 1
ATOM 7831 O O . ILE B 1 123 ? -9.078 -41 4.984 1 96.88 123 ILE B O 1
ATOM 7835 N N . ASN B 1 124 ? -7.855 -39.312 5.648 1 94.81 124 ASN B N 1
ATOM 7836 C CA . ASN B 1 124 ? -7.109 -40.125 6.586 1 94.81 124 ASN B CA 1
ATOM 7837 C C . ASN B 1 124 ? -8.023 -40.719 7.656 1 94.81 124 ASN B C 1
ATOM 7839 O O . ASN B 1 124 ? -7.895 -41.906 8.008 1 94.81 124 ASN B O 1
ATOM 7843 N N . LEU B 1 125 ? -8.867 -39.938 8.141 1 95.56 125 LEU B N 1
ATOM 7844 C CA . LEU B 1 125 ? -9.805 -40.406 9.164 1 95.56 125 LEU B CA 1
ATOM 7845 C C . LEU B 1 125 ? -10.711 -41.5 8.609 1 95.56 125 LEU B C 1
ATOM 7847 O O . LEU B 1 125 ? -10.992 -42.469 9.297 1 95.56 125 LEU B O 1
ATOM 7851 N N . ALA B 1 126 ? -11.234 -41.312 7.43 1 97 126 ALA B N 1
ATOM 7852 C CA . ALA B 1 126 ? -12.117 -42.281 6.809 1 97 126 ALA B CA 1
ATOM 7853 C C . ALA B 1 126 ? -11.414 -43.625 6.637 1 97 126 ALA B C 1
ATOM 7855 O O . ALA B 1 126 ? -11.992 -44.688 6.93 1 97 126 ALA B O 1
ATOM 7856 N N . VAL B 1 127 ? -10.227 -43.594 6.168 1 96.25 127 VAL B N 1
ATOM 7857 C CA . VAL B 1 127 ? -9.453 -44.812 5.969 1 96.25 127 VAL B CA 1
ATOM 7858 C C . VAL B 1 127 ? -9.188 -45.5 7.312 1 96.25 127 VAL B C 1
ATOM 7860 O O . VAL B 1 127 ? -9.344 -46.719 7.445 1 96.25 127 VAL B O 1
ATOM 7863 N N . ASP B 1 128 ? -8.836 -44.688 8.281 1 95.56 128 ASP B N 1
ATOM 7864 C CA . ASP B 1 128 ? -8.586 -45.219 9.609 1 95.56 128 ASP B CA 1
ATOM 7865 C C . ASP B 1 128 ? -9.859 -45.844 10.203 1 95.56 128 ASP B C 1
ATOM 7867 O O . ASP B 1 128 ? -9.805 -46.844 10.898 1 95.56 128 ASP B O 1
ATOM 7871 N N . LEU B 1 129 ? -10.93 -45.156 10 1 96 129 LEU B N 1
ATOM 7872 C CA . LEU B 1 129 ? -12.211 -45.625 10.508 1 96 129 LEU B CA 1
ATOM 7873 C C . LEU B 1 129 ? -12.555 -47 9.922 1 96 129 LEU B C 1
ATOM 7875 O O . LEU B 1 129 ? -12.914 -47.906 10.648 1 96 129 LEU B O 1
ATOM 7879 N N . ILE B 1 130 ? -12.43 -47.156 8.656 1 96.12 130 ILE B N 1
ATOM 7880 C CA . ILE B 1 130 ? -12.734 -48.406 7.969 1 96.12 130 ILE B CA 1
ATOM 7881 C C . ILE B 1 130 ? -11.812 -49.5 8.477 1 96.12 130 ILE B C 1
ATOM 7883 O O . ILE B 1 130 ? -12.266 -50.625 8.781 1 96.12 130 ILE B O 1
ATOM 7887 N N . ASN B 1 131 ? -10.547 -49.188 8.555 1 95.94 131 ASN B N 1
ATOM 7888 C CA . ASN B 1 131 ? -9.586 -50.156 9.047 1 95.94 131 ASN B CA 1
ATOM 7889 C C . ASN B 1 131 ? -9.898 -50.594 10.484 1 95.94 131 ASN B C 1
ATOM 7891 O O . ASN B 1 131 ? -9.75 -51.75 10.836 1 95.94 131 ASN B O 1
ATOM 7895 N N . SER B 1 132 ? -10.227 -49.625 11.266 1 95.81 132 SER B N 1
ATOM 7896 C CA . SER B 1 132 ? -10.57 -49.906 12.656 1 95.81 132 SER B CA 1
ATOM 7897 C C . SER B 1 132 ? -11.773 -50.844 12.75 1 95.81 132 SER B C 1
ATOM 7899 O O . SER B 1 132 ? -11.797 -51.75 13.594 1 95.81 132 SER B O 1
ATOM 7901 N N . LEU B 1 133 ? -12.797 -50.656 11.945 1 94.88 133 LEU B N 1
ATOM 7902 C CA . LEU B 1 133 ? -14 -51.469 11.945 1 94.88 133 LEU B CA 1
ATOM 7903 C C . LEU B 1 133 ? -13.695 -52.875 11.461 1 94.88 133 LEU B C 1
ATOM 7905 O O . LEU B 1 133 ? -14.242 -53.875 11.984 1 94.88 133 LEU B O 1
ATOM 7909 N N . ILE B 1 134 ? -12.797 -53 10.477 1 94 134 ILE B N 1
ATOM 7910 C CA . ILE B 1 134 ? -12.398 -54.312 9.945 1 94 134 ILE B CA 1
ATOM 7911 C C . ILE B 1 134 ? -11.656 -55.094 11.023 1 94 134 ILE B C 1
ATOM 7913 O O . ILE B 1 134 ? -11.898 -56.281 11.211 1 94 134 ILE B O 1
ATOM 7917 N N . LYS B 1 135 ? -10.805 -54.406 11.758 1 92.81 135 LYS B N 1
ATOM 7918 C CA . LYS B 1 135 ? -9.984 -55.031 12.773 1 92.81 135 LYS B CA 1
ATOM 7919 C C . LYS B 1 135 ? -10.688 -55.062 14.125 1 92.81 135 LYS B C 1
ATOM 7921 O O . LYS B 1 135 ? -10.172 -55.625 15.086 1 92.81 135 LYS B O 1
ATOM 7926 N N . SER B 1 136 ? -11.805 -54.5 14.234 1 90.31 136 SER B N 1
ATOM 7927 C CA . SER B 1 136 ? -12.57 -54.406 15.477 1 90.31 136 SER B CA 1
ATOM 7928 C C . SER B 1 136 ? -11.742 -53.75 16.578 1 90.31 136 SER B C 1
ATOM 7930 O O . SER B 1 136 ? -11.672 -54.25 17.703 1 90.31 136 SER B O 1
ATOM 7932 N N . SER B 1 137 ? -11.039 -52.75 16.203 1 92.19 137 SER B N 1
ATOM 7933 C CA . SER B 1 137 ? -10.25 -51.969 17.141 1 92.19 137 SER B CA 1
ATOM 7934 C C . SER B 1 137 ? -10.906 -50.594 17.406 1 92.19 137 SER B C 1
ATOM 7936 O O . SER B 1 137 ? -11.578 -50.062 16.531 1 92.19 137 SER B O 1
ATOM 7938 N N . PRO B 1 138 ? -10.773 -50.062 18.594 1 90.62 138 PRO B N 1
ATOM 7939 C CA . PRO B 1 138 ? -11.406 -48.781 18.906 1 90.62 138 PRO B CA 1
ATOM 7940 C C . PRO B 1 138 ? -10.75 -47.625 18.188 1 90.62 138 PRO B C 1
ATOM 7942 O O . PRO B 1 138 ? -9.539 -47.625 17.953 1 90.62 138 PRO B O 1
ATOM 7945 N N . ILE B 1 139 ? -11.539 -46.625 17.688 1 92.06 139 ILE B N 1
ATOM 7946 C CA . ILE B 1 139 ? -11.055 -45.375 17.078 1 92.06 139 ILE B CA 1
ATOM 7947 C C . ILE B 1 139 ? -11.719 -44.188 17.766 1 92.06 139 ILE B C 1
ATOM 7949 O O . ILE B 1 139 ? -12.906 -44.219 18.109 1 92.06 139 ILE B O 1
ATOM 7953 N N . ASN B 1 140 ? -10.891 -43.219 18.203 1 93.06 140 ASN B N 1
ATOM 7954 C CA . ASN B 1 140 ? -11.422 -41.969 18.75 1 93.06 140 ASN B CA 1
ATOM 7955 C C . ASN B 1 140 ? -11.945 -41.062 17.656 1 93.06 140 ASN B C 1
ATOM 7957 O O . ASN B 1 140 ? -11.383 -40 17.422 1 93.06 140 ASN B O 1
ATOM 7961 N N . PHE B 1 141 ? -13.086 -41.469 17.078 1 93.88 141 PHE B N 1
ATOM 7962 C CA . PHE B 1 141 ? -13.656 -40.75 15.945 1 93.88 141 PHE B CA 1
ATOM 7963 C C . PHE B 1 141 ? -13.969 -39.312 16.312 1 93.88 141 PHE B C 1
ATOM 7965 O O . PHE B 1 141 ? -13.609 -38.375 15.586 1 93.88 141 PHE B O 1
ATOM 7972 N N . ASN B 1 142 ? -14.562 -39.031 17.453 1 93.19 142 ASN B N 1
ATOM 7973 C CA . ASN B 1 142 ? -14.977 -37.719 17.875 1 93.19 142 ASN B CA 1
ATOM 7974 C C . ASN B 1 142 ? -13.781 -36.812 18.156 1 93.19 142 ASN B C 1
ATOM 7976 O O . ASN B 1 142 ? -13.805 -35.625 17.859 1 93.19 142 ASN B O 1
ATOM 7980 N N . GLY B 1 143 ? -12.805 -37.344 18.797 1 92.25 143 GLY B N 1
ATOM 7981 C CA . GLY B 1 143 ? -11.586 -36.562 19.031 1 92.25 143 GLY B CA 1
ATOM 7982 C C . GLY B 1 143 ? -10.914 -36.094 17.75 1 92.25 143 GLY B C 1
ATOM 7983 O O . GLY B 1 143 ? -10.484 -34.969 17.656 1 92.25 143 GLY B O 1
ATOM 7984 N N . ARG B 1 144 ? -10.828 -37 16.797 1 93.31 144 ARG B N 1
ATOM 7985 C CA . ARG B 1 144 ? -10.234 -36.688 15.508 1 93.31 144 ARG B CA 1
ATOM 7986 C C . ARG B 1 144 ? -11.102 -35.656 14.75 1 93.31 144 ARG B C 1
ATOM 7988 O O . ARG B 1 144 ? -10.578 -34.812 14.031 1 93.31 144 ARG B O 1
ATOM 7995 N N . LEU B 1 145 ? -12.344 -35.844 14.859 1 93.88 145 LEU B N 1
ATOM 7996 C CA . LEU B 1 145 ? -13.266 -34.938 14.211 1 93.88 145 LEU B CA 1
ATOM 7997 C C . LEU B 1 145 ? -13.102 -33.5 14.758 1 93.88 145 LEU B C 1
ATOM 7999 O O . LEU B 1 145 ? -13.172 -32.531 14.008 1 93.88 145 LEU B O 1
ATOM 8003 N N . GLN B 1 146 ? -12.82 -33.406 16 1 91.44 146 GLN B N 1
ATOM 8004 C CA . GLN B 1 146 ? -12.602 -32.094 16.625 1 91.44 146 GLN B CA 1
ATOM 8005 C C . GLN B 1 146 ? -11.328 -31.453 16.094 1 91.44 146 GLN B C 1
ATOM 8007 O O . GLN B 1 146 ? -11.281 -30.234 15.883 1 91.44 146 GLN B O 1
ATOM 8012 N N . GLU B 1 147 ? -10.352 -32.188 15.93 1 89.69 147 GLU B N 1
ATOM 8013 C CA . GLU B 1 147 ? -9.109 -31.688 15.352 1 89.69 147 GLU B CA 1
ATOM 8014 C C . GLU B 1 147 ? -9.32 -31.188 13.93 1 89.69 147 GLU B C 1
ATOM 8016 O O . GLU B 1 147 ? -8.75 -30.172 13.523 1 89.69 147 GLU B O 1
ATOM 8021 N N . ILE B 1 148 ? -10.117 -31.938 13.195 1 93.38 148 ILE B N 1
ATOM 8022 C CA . ILE B 1 148 ? -10.414 -31.562 11.82 1 93.38 148 ILE B CA 1
ATOM 8023 C C . ILE B 1 148 ? -11.211 -30.266 11.797 1 93.38 148 ILE B C 1
ATOM 8025 O O . ILE B 1 148 ? -11.023 -29.422 10.906 1 93.38 148 ILE B O 1
ATOM 8029 N N . LYS B 1 149 ? -12.031 -30.078 12.758 1 90.12 149 LYS B N 1
ATOM 8030 C CA . LYS B 1 149 ? -12.797 -28.844 12.867 1 90.12 149 LYS B CA 1
ATOM 8031 C C . LYS B 1 149 ? -11.875 -27.641 13.078 1 90.12 149 LYS B C 1
ATOM 8033 O O . LYS B 1 149 ? -12.125 -26.562 12.539 1 90.12 149 LYS B O 1
ATOM 8038 N N . GLN B 1 150 ? -10.883 -27.812 13.812 1 85.75 150 GLN B N 1
ATOM 8039 C CA . GLN B 1 150 ? -9.906 -26.75 14.031 1 85.75 150 GLN B CA 1
ATOM 8040 C C . GLN B 1 150 ? -9.164 -26.406 12.742 1 85.75 150 GLN B C 1
ATOM 8042 O O . GLN B 1 150 ? -8.93 -25.234 12.438 1 85.75 150 GLN B O 1
ATOM 8047 N N . THR B 1 151 ? -8.812 -27.484 12.039 1 87.19 151 THR B N 1
ATOM 8048 C CA . THR B 1 151 ? -8.164 -27.266 10.742 1 87.19 151 THR B CA 1
ATOM 8049 C C . THR B 1 151 ? -9.094 -26.516 9.797 1 87.19 151 THR B C 1
ATOM 8051 O O . THR B 1 151 ? -8.656 -25.609 9.078 1 87.19 151 THR B O 1
ATOM 8054 N N . LEU B 1 152 ? -10.305 -26.922 9.82 1 90.31 152 LEU B N 1
ATOM 8055 C CA . LEU B 1 152 ? -11.305 -26.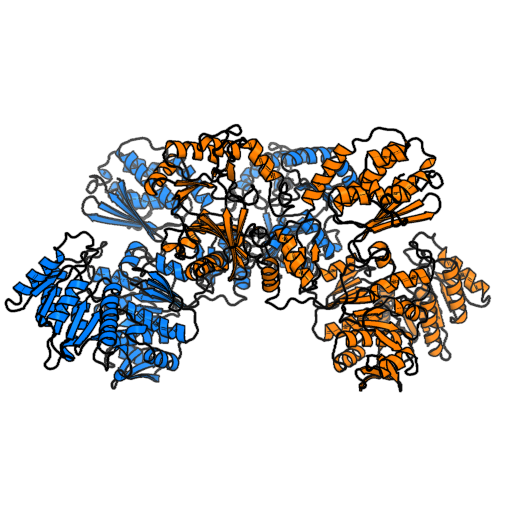281 8.977 1 90.31 152 LEU B CA 1
ATOM 8056 C C . LEU B 1 152 ? -11.445 -24.797 9.328 1 90.31 152 LEU B C 1
ATOM 8058 O O . LEU B 1 152 ? -11.531 -23.953 8.438 1 90.31 152 LEU B O 1
ATOM 8062 N N . GLN B 1 153 ? -11.398 -24.484 10.547 1 82.94 153 GLN B N 1
ATOM 8063 C CA . GLN B 1 153 ? -11.523 -23.094 11.008 1 82.94 153 GLN B CA 1
ATOM 8064 C C . GLN B 1 153 ? -10.352 -22.25 10.516 1 82.94 153 GLN B C 1
ATOM 8066 O O . GLN B 1 153 ? -10.531 -21.094 10.148 1 82.94 153 GLN B O 1
ATOM 8071 N N . ARG B 1 154 ? -9.266 -22.828 10.5 1 81.19 154 ARG B N 1
ATOM 8072 C CA . ARG B 1 154 ? -8.062 -22.125 10.062 1 81.19 154 ARG B CA 1
ATOM 8073 C C . ARG B 1 154 ? -8.055 -21.922 8.555 1 81.19 154 ARG B C 1
ATOM 8075 O O . ARG B 1 154 ? -7.52 -20.938 8.055 1 81.19 154 ARG B O 1
ATOM 8082 N N . GLU B 1 155 ? -8.656 -22.875 7.898 1 88.31 155 GLU B N 1
ATOM 8083 C CA . GLU B 1 155 ? -8.57 -22.859 6.441 1 88.31 155 GLU B CA 1
ATOM 8084 C C . GLU B 1 155 ? -9.758 -22.125 5.828 1 88.31 155 GLU B C 1
ATOM 8086 O O . GLU B 1 155 ? -9.719 -21.734 4.656 1 88.31 155 GLU B O 1
ATOM 8091 N N . THR B 1 156 ? -10.727 -21.922 6.613 1 87.94 156 THR B N 1
ATOM 8092 C CA . THR B 1 156 ? -11.93 -21.297 6.094 1 87.94 156 THR B CA 1
ATOM 8093 C C . THR B 1 156 ? -11.68 -19.828 5.758 1 87.94 156 THR B C 1
ATOM 8095 O O . THR B 1 156 ? -11.008 -19.125 6.508 1 87.94 156 THR B O 1
ATOM 8098 N N . ILE B 1 157 ? -12.227 -19.422 4.617 1 89.19 157 ILE B N 1
ATOM 8099 C CA . ILE B 1 157 ? -12.102 -18.047 4.16 1 89.19 157 ILE B CA 1
ATOM 8100 C C . ILE B 1 157 ? -12.922 -17.125 5.059 1 89.19 157 ILE B C 1
ATOM 8102 O O . ILE B 1 157 ? -14.055 -17.453 5.422 1 89.19 157 ILE B O 1
ATOM 8106 N N . GLY B 1 158 ? -12.375 -16.062 5.492 1 86.56 158 GLY B N 1
ATOM 8107 C CA . GLY B 1 158 ? -13.109 -15.086 6.285 1 86.56 158 GLY B CA 1
ATOM 8108 C C . GLY B 1 158 ? -14.266 -14.453 5.535 1 86.56 158 GLY B C 1
ATOM 8109 O O . GLY B 1 158 ? -14.227 -14.328 4.309 1 86.56 158 GLY B O 1
ATOM 8110 N N . PRO B 1 159 ? -15.25 -14.047 6.246 1 86.75 159 PRO B N 1
ATOM 8111 C CA . PRO B 1 159 ? -16.453 -13.531 5.598 1 86.75 159 PRO B CA 1
ATOM 8112 C C . PRO B 1 159 ? -16.172 -12.312 4.723 1 86.75 159 PRO B C 1
ATOM 8114 O O . PRO B 1 159 ? -16.766 -12.172 3.65 1 86.75 159 PRO B O 1
ATOM 8117 N N . SER B 1 160 ? -15.359 -11.406 5.184 1 91.94 160 SER B N 1
ATOM 8118 C CA . SER B 1 160 ? -15.047 -10.219 4.395 1 91.94 160 SER B CA 1
ATOM 8119 C C . SER B 1 160 ? -14.359 -10.586 3.084 1 91.94 160 SER B C 1
ATOM 8121 O O . SER B 1 160 ? -14.766 -10.133 2.012 1 91.94 160 SER B O 1
ATOM 8123 N N . THR B 1 161 ? -13.344 -11.43 3.203 1 94 161 THR B N 1
ATOM 8124 C CA . THR B 1 161 ? -12.625 -11.883 2.02 1 94 161 THR B CA 1
ATOM 8125 C C . THR B 1 161 ? -13.555 -12.648 1.084 1 94 161 THR B C 1
ATOM 8127 O O . THR B 1 161 ? -13.5 -12.477 -0.135 1 94 161 THR B O 1
ATOM 8130 N N . LYS B 1 162 ? -14.352 -13.492 1.646 1 93.5 162 LYS B N 1
ATOM 8131 C CA . LYS B 1 162 ? -15.289 -14.297 0.857 1 93.5 162 LYS B CA 1
ATOM 8132 C C . LYS B 1 162 ? -16.234 -13.398 0.051 1 93.5 162 LYS B C 1
ATOM 8134 O O . LYS B 1 162 ? -16.5 -13.672 -1.123 1 93.5 162 LYS B O 1
ATOM 8139 N N . SER B 1 163 ? -16.703 -12.328 0.739 1 94.62 163 SER B N 1
ATOM 8140 C CA . SER B 1 163 ? -17.625 -11.414 0.061 1 94.62 163 SER B CA 1
ATOM 8141 C C . SER B 1 163 ? -16.953 -10.766 -1.147 1 94.62 163 SER B C 1
ATOM 8143 O O . SER B 1 163 ? -17.578 -10.586 -2.191 1 94.62 163 SER B O 1
ATOM 8145 N N . ILE B 1 164 ? -15.727 -10.414 -1.035 1 97.25 164 ILE B N 1
ATOM 8146 C CA . ILE B 1 164 ? -14.992 -9.781 -2.125 1 97.25 164 ILE B CA 1
ATOM 8147 C C . ILE B 1 164 ? -14.742 -10.805 -3.236 1 97.25 164 ILE B C 1
ATOM 8149 O O . ILE B 1 164 ? -14.938 -10.5 -4.418 1 97.25 164 ILE B O 1
ATOM 8153 N N . CYS B 1 165 ? -14.344 -12.023 -2.879 1 96.88 165 CYS B N 1
ATOM 8154 C CA . CYS B 1 165 ? -14.094 -13.094 -3.846 1 96.88 165 CYS B CA 1
ATOM 8155 C C . CYS B 1 165 ? -15.367 -13.445 -4.609 1 96.88 165 CYS B C 1
ATOM 8157 O O . CYS B 1 165 ? -15.336 -13.633 -5.824 1 96.88 165 CYS B O 1
ATOM 8159 N N . ASP B 1 166 ? -16.438 -13.531 -3.852 1 96.12 166 ASP B N 1
ATOM 8160 C CA . ASP B 1 166 ? -17.703 -13.844 -4.488 1 96.12 166 ASP B CA 1
ATOM 8161 C C . ASP B 1 166 ? -18.109 -12.758 -5.48 1 96.12 166 ASP B C 1
ATOM 8163 O O . ASP B 1 166 ? -18.609 -13.055 -6.566 1 96.12 166 ASP B O 1
ATOM 8167 N N . ALA B 1 167 ? -17.891 -11.523 -5.078 1 97.31 167 ALA B N 1
ATOM 8168 C CA . ALA B 1 167 ? -18.172 -10.414 -5.984 1 97.31 167 ALA B CA 1
ATOM 8169 C C . ALA B 1 167 ? -17.344 -10.516 -7.254 1 97.31 167 ALA B C 1
ATOM 8171 O O . ALA B 1 167 ? -17.828 -10.258 -8.352 1 97.31 167 ALA B O 1
ATOM 8172 N N . ALA B 1 168 ? -16.125 -10.859 -7.125 1 97.94 168 ALA B N 1
ATOM 8173 C CA . ALA B 1 168 ? -15.227 -11.023 -8.266 1 97.94 168 ALA B CA 1
ATOM 8174 C C . ALA B 1 168 ? -15.711 -12.141 -9.188 1 97.94 168 ALA B C 1
ATOM 8176 O O . ALA B 1 168 ? -15.719 -11.984 -10.414 1 97.94 168 ALA B O 1
ATOM 8177 N N . LYS B 1 169 ? -16.109 -13.25 -8.617 1 96.31 169 LYS B N 1
ATOM 8178 C CA . LYS B 1 169 ? -16.625 -14.375 -9.391 1 96.31 169 LYS B CA 1
ATOM 8179 C C . LYS B 1 169 ? -17.875 -13.984 -10.156 1 96.31 169 LYS B C 1
ATOM 8181 O O . LYS B 1 169 ? -18.109 -14.453 -11.273 1 96.31 169 LYS B O 1
ATOM 8186 N N . ASN B 1 170 ? -18.656 -13.125 -9.508 1 95.88 170 ASN B N 1
ATOM 8187 C CA . ASN B 1 170 ? -19.859 -12.648 -10.164 1 95.88 170 ASN B CA 1
ATOM 8188 C C . ASN B 1 170 ? -19.547 -11.828 -11.414 1 95.88 170 ASN B C 1
ATOM 8190 O O . ASN B 1 170 ? -20.328 -11.789 -12.359 1 95.88 170 ASN B O 1
ATOM 8194 N N . TYR B 1 171 ? -18.391 -11.195 -11.406 1 95.75 171 TYR B N 1
ATOM 8195 C CA . TYR B 1 171 ? -17.938 -10.461 -12.578 1 95.75 171 TYR B CA 1
ATOM 8196 C C . TYR B 1 171 ? -17.266 -11.391 -13.578 1 95.75 171 TYR B C 1
ATOM 8198 O O . TYR B 1 171 ? -16.828 -10.961 -14.648 1 95.75 171 TYR B O 1
ATOM 8206 N N . GLY B 1 172 ? -17.156 -12.703 -13.219 1 94.88 172 GLY B N 1
ATOM 8207 C CA . GLY B 1 172 ? -16.531 -13.68 -14.094 1 94.88 172 GLY B CA 1
ATOM 8208 C C . GLY B 1 172 ? -15.016 -13.695 -13.977 1 94.88 172 GLY B C 1
ATOM 8209 O O . GLY B 1 172 ? -14.328 -14.203 -14.859 1 94.88 172 GLY B O 1
ATOM 8210 N N . LEU B 1 173 ? -14.484 -13.133 -12.93 1 97.62 173 LEU B N 1
ATOM 8211 C CA . LEU B 1 173 ? -13.039 -13.109 -12.727 1 97.62 173 LEU B CA 1
ATOM 8212 C C . LEU B 1 173 ? -12.578 -14.328 -11.93 1 97.62 173 LEU B C 1
ATOM 8214 O O . LEU B 1 173 ? -13.258 -14.75 -10.992 1 97.62 173 LEU B O 1
ATOM 8218 N N . PRO B 1 174 ? -11.508 -14.891 -12.367 1 97.25 174 PRO B N 1
ATOM 8219 C CA . PRO B 1 174 ? -10.961 -16 -11.586 1 97.25 174 PRO B CA 1
ATOM 8220 C C . PRO B 1 174 ? -10.359 -15.555 -10.258 1 97.25 174 PRO B C 1
ATOM 8222 O O . PRO B 1 174 ? -9.844 -14.438 -10.156 1 97.25 174 PRO B O 1
ATOM 8225 N N . VAL B 1 175 ? -10.445 -16.375 -9.227 1 96.62 175 VAL B N 1
ATOM 8226 C CA . VAL B 1 175 ? -9.883 -16.125 -7.898 1 96.62 175 VAL B CA 1
ATOM 8227 C C . VAL B 1 175 ? -8.938 -17.25 -7.512 1 96.62 175 VAL B C 1
ATOM 8229 O O . VAL B 1 175 ? -9.328 -18.422 -7.539 1 96.62 175 VAL B O 1
ATOM 8232 N N . THR B 1 176 ? -7.719 -16.922 -7.188 1 95.5 176 THR B N 1
ATOM 8233 C CA . THR B 1 176 ? -6.711 -17.922 -6.836 1 95.5 176 THR B CA 1
ATOM 8234 C C . THR B 1 176 ? -6.086 -17.594 -5.48 1 95.5 176 THR B C 1
ATOM 8236 O O . THR B 1 176 ? -5.641 -16.469 -5.25 1 95.5 176 THR B O 1
ATOM 8239 N N . GLU B 1 177 ? -6.055 -18.516 -4.613 1 94.19 177 GLU B N 1
ATOM 8240 C CA . GLU B 1 177 ? -5.383 -18.328 -3.332 1 94.19 177 GLU B CA 1
ATOM 8241 C C . GLU B 1 177 ? -3.867 -18.422 -3.486 1 94.19 177 GLU B C 1
ATOM 8243 O O . GLU B 1 177 ? -3.361 -19.328 -4.16 1 94.19 177 GLU B O 1
ATOM 8248 N N . LEU B 1 178 ? -3.174 -17.531 -2.93 1 94.75 178 LEU B N 1
ATOM 8249 C CA . LEU B 1 178 ? -1.716 -17.562 -2.951 1 94.75 178 LEU B CA 1
ATOM 8250 C C . LEU B 1 178 ? -1.167 -18.406 -1.812 1 94.75 178 LEU B C 1
ATOM 8252 O O . LEU B 1 178 ? -1.212 -18 -0.649 1 94.75 178 LEU B O 1
ATOM 8256 N N . GLY B 1 179 ? -0.757 -19.469 -2.275 1 86.06 179 GLY B N 1
ATOM 8257 C CA . GLY B 1 179 ? -0.334 -20.391 -1.237 1 86.06 179 GLY B CA 1
ATOM 8258 C C . GLY B 1 179 ? -1.437 -20.734 -0.251 1 86.06 179 GLY B C 1
ATOM 8259 O O . GLY B 1 179 ? -2.621 -20.656 -0.585 1 86.06 179 GLY B O 1
ATOM 8260 N N . LYS B 1 180 ? -1.343 -21.219 0.855 1 82.75 180 LYS B N 1
ATOM 8261 C CA . LYS B 1 180 ? -2.303 -21.469 1.924 1 82.75 180 LYS B CA 1
ATOM 8262 C C . LYS B 1 180 ? -2.24 -20.391 2.992 1 82.75 180 LYS B C 1
ATOM 8264 O O . LYS B 1 180 ? -2.121 -20.688 4.184 1 82.75 180 LYS B O 1
ATOM 8269 N N . SER B 1 181 ? -2.379 -19.109 2.412 1 88.62 181 SER B N 1
ATOM 8270 C CA . SER B 1 181 ? -2.096 -17.969 3.275 1 88.62 181 SER B CA 1
ATOM 8271 C C . SER B 1 181 ? -3.373 -17.219 3.637 1 88.62 181 SER B C 1
ATOM 8273 O O . SER B 1 181 ? -3.389 -16.422 4.578 1 88.62 181 SER B O 1
ATOM 8275 N N . GLY B 1 182 ? -4.41 -17.391 2.914 1 91 182 GLY B N 1
ATOM 8276 C CA . GLY B 1 182 ? -5.602 -16.562 3.053 1 91 182 GLY B CA 1
ATOM 8277 C C . GLY B 1 182 ? -5.551 -15.297 2.219 1 91 182 GLY B C 1
ATOM 8278 O O . GLY B 1 182 ? -6.457 -14.469 2.285 1 91 182 GLY B O 1
ATOM 8279 N N . ILE B 1 183 ? -4.484 -15.117 1.464 1 95.69 183 ILE B N 1
ATOM 8280 C CA . ILE B 1 183 ? -4.344 -14.031 0.493 1 95.69 183 ILE B CA 1
ATOM 8281 C C . ILE B 1 183 ? -4.758 -14.531 -0.892 1 95.69 183 ILE B C 1
ATOM 8283 O O . ILE B 1 183 ? -4.406 -15.641 -1.291 1 95.69 183 ILE B O 1
ATOM 8287 N N . TYR B 1 184 ? -5.523 -13.734 -1.609 1 97.06 184 TYR B N 1
ATOM 8288 C CA . TYR B 1 184 ? -6.066 -14.18 -2.887 1 97.06 184 TYR B CA 1
ATOM 8289 C C . TYR B 1 184 ? -5.707 -13.211 -4.004 1 97.06 184 TYR B C 1
ATOM 8291 O O . TYR B 1 184 ? -5.586 -12.008 -3.773 1 97.06 184 TYR B O 1
ATOM 8299 N N . GLN B 1 185 ? -5.488 -13.727 -5.137 1 97.62 185 GLN B N 1
ATOM 8300 C CA . GLN B 1 185 ? -5.359 -12.93 -6.355 1 97.62 185 GLN B CA 1
ATOM 8301 C C . GLN B 1 185 ? -6.625 -13.016 -7.203 1 97.62 185 GLN B C 1
ATOM 8303 O O . GLN B 1 185 ? -7.129 -14.109 -7.473 1 97.62 185 GLN B O 1
ATOM 8308 N N . ILE B 1 186 ? -7.211 -11.891 -7.551 1 98.19 186 ILE B N 1
ATOM 8309 C CA . ILE B 1 186 ? -8.344 -11.789 -8.461 1 98.19 186 ILE B CA 1
ATOM 8310 C C . ILE B 1 186 ? -7.855 -11.438 -9.859 1 98.19 186 ILE B C 1
ATOM 8312 O O . ILE B 1 186 ? -7.172 -10.422 -10.055 1 98.19 186 ILE B O 1
ATOM 8316 N N . GLY B 1 187 ? -8.195 -12.312 -10.859 1 98.12 187 GLY B N 1
ATOM 8317 C CA . GLY B 1 187 ? -7.684 -12.125 -12.211 1 98.12 187 GLY B CA 1
ATOM 8318 C C . GLY B 1 187 ? -6.293 -12.695 -12.406 1 98.12 187 GLY B C 1
ATOM 8319 O O . GLY B 1 187 ? -5.695 -13.227 -11.461 1 98.12 187 GLY B O 1
ATOM 8320 N N . TYR B 1 188 ? -5.762 -12.586 -13.664 1 98.31 188 TYR B N 1
ATOM 8321 C CA . TYR B 1 188 ? -4.457 -13.141 -14 1 98.31 188 TYR B CA 1
ATOM 8322 C C . TYR B 1 188 ? -3.516 -12.055 -14.508 1 98.31 188 TYR B C 1
ATOM 8324 O O . TYR B 1 188 ? -3.963 -10.984 -14.922 1 98.31 188 TYR B O 1
ATOM 8332 N N . GLY B 1 189 ? -2.17 -12.375 -14.406 1 98 189 GLY B N 1
ATOM 8333 C CA . GLY B 1 189 ? -1.16 -11.547 -15.047 1 98 189 GLY B CA 1
ATOM 8334 C C . GLY B 1 189 ? -1.204 -10.102 -14.602 1 98 189 GLY B C 1
ATOM 8335 O O . GLY B 1 189 ? -1.295 -9.812 -13.406 1 98 189 GLY B O 1
ATOM 8336 N N . LYS B 1 190 ? -1.113 -9.227 -15.586 1 97.5 190 LYS B N 1
ATOM 8337 C CA . LYS B 1 190 ? -1.085 -7.789 -15.328 1 97.5 190 LYS B CA 1
ATOM 8338 C C . LYS B 1 190 ? -2.408 -7.309 -14.734 1 97.5 190 LYS B C 1
ATOM 8340 O O . LYS B 1 190 ? -2.455 -6.285 -14.047 1 97.5 190 LYS B O 1
ATOM 8345 N N . GLN B 1 191 ? -3.479 -8.023 -14.938 1 98 191 GLN B N 1
ATOM 8346 C CA . GLN B 1 191 ? -4.793 -7.656 -14.422 1 98 191 GLN B CA 1
ATOM 8347 C C . GLN B 1 191 ? -5.031 -8.273 -13.047 1 98 191 GLN B C 1
ATOM 8349 O O . GLN B 1 191 ? -6.117 -8.141 -12.477 1 98 191 GLN B O 1
ATOM 8354 N N . GLY B 1 192 ? -4.059 -8.977 -12.57 1 97.69 192 GLY B N 1
ATOM 8355 C CA . GLY B 1 192 ? -4.188 -9.562 -11.242 1 97.69 192 GLY B CA 1
ATOM 8356 C C . GLY B 1 192 ? -4.238 -8.516 -10.141 1 97.69 192 GLY B C 1
ATOM 8357 O O . GLY B 1 192 ? -3.486 -7.543 -10.164 1 97.69 192 GLY B O 1
ATOM 8358 N N . ARG B 1 193 ? -5.195 -8.648 -9.242 1 97.88 193 ARG B N 1
ATOM 8359 C CA . ARG B 1 193 ? -5.324 -7.816 -8.047 1 97.88 193 ARG B CA 1
ATOM 8360 C C . ARG B 1 193 ? -5.297 -8.672 -6.785 1 97.88 193 ARG B C 1
ATOM 8362 O O . ARG B 1 193 ? -5.891 -9.75 -6.75 1 97.88 193 ARG B O 1
ATOM 8369 N N . ILE B 1 194 ? -4.621 -8.234 -5.754 1 97.44 194 ILE B N 1
ATOM 8370 C CA . ILE B 1 194 ? -4.453 -9.039 -4.555 1 97.44 194 ILE B CA 1
ATOM 8371 C C . ILE B 1 194 ? -5.336 -8.492 -3.434 1 97.44 194 ILE B C 1
ATOM 8373 O O . ILE B 1 194 ? -5.445 -7.277 -3.262 1 97.44 194 ILE B O 1
ATOM 8377 N N . ILE B 1 195 ? -5.949 -9.406 -2.648 1 96.94 195 ILE B N 1
ATOM 8378 C CA . ILE B 1 195 ? -6.766 -9.016 -1.504 1 96.94 195 ILE B CA 1
ATOM 8379 C C . ILE B 1 195 ? -6.371 -9.844 -0.282 1 96.94 195 ILE B C 1
ATOM 8381 O O . ILE B 1 195 ? -6.051 -11.023 -0.402 1 96.94 195 ILE B O 1
ATOM 8385 N N . GLU B 1 196 ? -6.297 -9.297 0.811 1 95.88 196 GLU B N 1
ATOM 8386 C CA . GLU B 1 196 ? -6.117 -9.859 2.143 1 95.88 196 GLU B CA 1
ATOM 8387 C C . GLU B 1 196 ? -7.121 -9.281 3.133 1 95.88 196 GLU B C 1
ATOM 8389 O O . GLU B 1 196 ? -6.973 -8.141 3.58 1 95.88 196 GLU B O 1
ATOM 8394 N N . ALA B 1 197 ? -8.133 -10.062 3.469 1 93.62 197 ALA B N 1
ATOM 8395 C CA . ALA B 1 197 ? -9.273 -9.477 4.176 1 93.62 197 ALA B CA 1
ATOM 8396 C C . ALA B 1 197 ? -9.875 -8.32 3.381 1 93.62 197 ALA B C 1
ATOM 8398 O O . ALA B 1 197 ? -10.188 -8.477 2.197 1 93.62 197 ALA B O 1
ATOM 8399 N N . ALA B 1 198 ? -10.062 -7.176 3.979 1 95.25 198 ALA B N 1
ATOM 8400 C CA . ALA B 1 198 ? -10.562 -6.012 3.258 1 95.25 198 ALA B CA 1
ATOM 8401 C C . ALA B 1 198 ? -9.445 -5.02 2.963 1 95.25 198 ALA B C 1
ATOM 8403 O O . ALA B 1 198 ? -9.633 -3.805 3.088 1 95.25 198 ALA B O 1
ATOM 8404 N N . ILE B 1 199 ? -8.242 -5.539 2.668 1 96.06 199 ILE B N 1
ATOM 8405 C CA . ILE B 1 199 ? -7.078 -4.789 2.207 1 96.06 199 ILE B CA 1
ATOM 8406 C C . ILE B 1 199 ? -6.742 -5.191 0.773 1 96.06 199 ILE B C 1
ATOM 8408 O O . ILE B 1 199 ? -6.855 -6.363 0.406 1 96.06 199 ILE B O 1
ATOM 8412 N N . SER B 1 200 ? -6.422 -4.223 0.001 1 95.12 200 SER B N 1
ATOM 8413 C CA . SER B 1 200 ? -6.098 -4.496 -1.396 1 95.12 200 SER B CA 1
ATOM 8414 C C . SER B 1 200 ? -4.637 -4.18 -1.699 1 95.12 200 SER B C 1
ATOM 8416 O O . SER B 1 200 ? -3.912 -3.684 -0.834 1 95.12 200 SER B O 1
ATOM 8418 N N . ASN B 1 201 ? -4.195 -4.445 -2.875 1 93.31 201 ASN B N 1
ATOM 8419 C CA . ASN B 1 201 ? -2.83 -4.117 -3.277 1 93.31 201 ASN B CA 1
ATOM 8420 C C . ASN B 1 201 ? -2.658 -2.621 -3.51 1 93.31 201 ASN B C 1
ATOM 8422 O O . ASN B 1 201 ? -1.543 -2.146 -3.73 1 93.31 201 ASN B O 1
ATOM 8426 N N . LYS B 1 202 ? -3.762 -1.865 -3.377 1 93.19 202 LYS B N 1
ATOM 8427 C CA . LYS B 1 202 ? -3.693 -0.409 -3.451 1 93.19 202 LYS B CA 1
ATOM 8428 C C . LYS B 1 202 ? -3.527 0.206 -2.064 1 93.19 202 LYS B C 1
ATOM 8430 O O . LYS B 1 202 ? -3.156 1.375 -1.938 1 93.19 202 LYS B O 1
ATOM 8435 N N . THR B 1 203 ? -3.859 -0.554 -1.058 1 96.69 203 THR B N 1
ATOM 8436 C CA . THR B 1 203 ? -3.789 -0.047 0.308 1 96.69 203 THR B CA 1
ATOM 8437 C C . THR B 1 203 ? -2.338 0.146 0.738 1 96.69 203 THR B C 1
ATOM 8439 O O . THR B 1 203 ? -1.555 -0.806 0.744 1 96.69 203 THR B O 1
ATOM 8442 N N . ASN B 1 204 ? -1.994 1.374 1.011 1 95.44 204 ASN B N 1
ATOM 8443 C CA . ASN B 1 204 ? -0.607 1.638 1.38 1 95.44 204 ASN B CA 1
ATOM 8444 C C . ASN B 1 204 ? -0.316 1.198 2.812 1 95.44 204 ASN B C 1
ATOM 8446 O O . ASN B 1 204 ? -1.171 1.327 3.691 1 95.44 204 ASN B O 1
ATOM 8450 N N . CYS B 1 205 ? 0.852 0.733 3.027 1 96.75 205 CYS B N 1
ATOM 8451 C CA . CYS B 1 205 ? 1.272 0.17 4.305 1 96.75 205 CYS B CA 1
ATOM 8452 C C . CYS B 1 205 ? 1.323 1.245 5.387 1 96.75 205 CYS B C 1
ATOM 8454 O O . CYS B 1 205 ? 0.956 0.995 6.535 1 96.75 205 CYS B O 1
ATOM 8456 N N . VAL B 1 206 ? 1.76 2.418 5.09 1 96.56 206 VAL B N 1
ATOM 8457 C CA . VAL B 1 206 ? 1.93 3.488 6.066 1 96.56 206 VAL B CA 1
ATOM 8458 C C . VAL B 1 206 ? 0.566 3.914 6.609 1 96.56 206 VAL B C 1
ATOM 8460 O O . VAL B 1 206 ? 0.417 4.16 7.809 1 96.56 206 VAL B O 1
ATOM 8463 N N . GLY B 1 207 ? -0.396 4.066 5.695 1 96.44 207 GLY B N 1
ATOM 8464 C CA . GLY B 1 207 ? -1.743 4.383 6.141 1 96.44 207 GLY B CA 1
ATOM 8465 C C . GLY B 1 207 ? -2.299 3.373 7.129 1 96.44 207 GLY B C 1
ATOM 8466 O O . GLY B 1 207 ? -2.961 3.744 8.102 1 96.44 207 GLY B O 1
ATOM 8467 N N . VAL B 1 208 ? -2.035 2.121 6.844 1 96.62 208 VAL B N 1
ATOM 8468 C CA . VAL B 1 208 ? -2.473 1.059 7.742 1 96.62 208 VAL B CA 1
ATOM 8469 C C . VAL B 1 208 ? -1.763 1.195 9.086 1 96.62 208 VAL B C 1
ATOM 8471 O O . VAL B 1 208 ? -2.393 1.087 10.141 1 96.62 208 VAL B O 1
ATOM 8474 N N . ASP B 1 209 ? -0.455 1.442 9.055 1 95.5 209 ASP B N 1
ATOM 8475 C CA . ASP B 1 209 ? 0.313 1.608 10.289 1 95.5 209 ASP B CA 1
ATOM 8476 C C . ASP B 1 209 ? -0.207 2.789 11.102 1 95.5 209 ASP B C 1
ATOM 8478 O O . ASP B 1 209 ? -0.298 2.711 12.328 1 95.5 209 ASP B O 1
ATOM 8482 N N . ILE B 1 210 ? -0.505 3.861 10.438 1 96.25 210 ILE B N 1
ATOM 8483 C CA . ILE B 1 210 ? -1.044 5.039 11.109 1 96.25 210 ILE B CA 1
ATOM 8484 C C . ILE B 1 210 ? -2.363 4.684 11.789 1 96.25 210 ILE B C 1
ATOM 8486 O O . ILE B 1 210 ? -2.58 5.035 12.953 1 96.25 210 ILE B O 1
ATOM 8490 N N . SER B 1 211 ? -3.199 3.988 11.102 1 96.25 211 SER B N 1
ATOM 8491 C CA . SER B 1 211 ? -4.504 3.637 11.648 1 96.25 211 SER B CA 1
ATOM 8492 C C . SER B 1 211 ? -4.367 2.73 12.867 1 96.25 211 SER B C 1
ATOM 8494 O O . SER B 1 211 ? -5.262 2.686 13.719 1 96.25 211 SER B O 1
ATOM 8496 N N . CYS B 1 212 ? -3.273 2.012 12.969 1 94.81 212 CYS B N 1
ATOM 8497 C CA . CYS B 1 212 ? -3.045 1.113 14.094 1 94.81 212 CYS B CA 1
ATOM 8498 C C . CYS B 1 212 ? -2.568 1.886 15.32 1 94.81 212 CYS B C 1
ATOM 8500 O O . CYS B 1 212 ? -2.568 1.355 16.438 1 94.81 212 CYS B O 1
ATOM 8502 N N . ASP B 1 213 ? -2.15 3.09 15.188 1 95.25 213 ASP B N 1
ATOM 8503 C CA . ASP B 1 213 ? -1.783 4.012 16.25 1 95.25 213 ASP B CA 1
ATOM 8504 C C . ASP B 1 213 ? -2.92 4.988 16.562 1 95.25 213 ASP B C 1
ATOM 8506 O O . ASP B 1 213 ? -3.014 6.051 15.938 1 95.25 213 ASP B O 1
ATOM 8510 N N . LYS B 1 214 ? -3.713 4.641 17.562 1 95.12 214 LYS B N 1
ATOM 8511 C CA . LYS B 1 214 ? -4.922 5.402 17.859 1 95.12 214 LYS B CA 1
ATOM 8512 C C . LYS B 1 214 ? -4.586 6.848 18.203 1 95.12 214 LYS B C 1
ATOM 8514 O O . LYS B 1 214 ? -5.348 7.762 17.891 1 95.12 214 LYS B O 1
ATOM 8519 N N . PHE B 1 215 ? -3.473 7.066 18.891 1 95.31 215 PHE B N 1
ATOM 8520 C CA . PHE B 1 215 ? -3.104 8.422 19.297 1 95.31 215 PHE B CA 1
ATOM 8521 C C . PHE B 1 215 ? -2.67 9.242 18.078 1 95.31 215 PHE B C 1
ATOM 8523 O O . PHE B 1 215 ? -3.09 10.391 17.922 1 95.31 215 PHE B O 1
ATOM 8530 N N . LEU B 1 216 ? -1.84 8.695 17.234 1 95.81 216 LEU B N 1
ATOM 8531 C CA . LEU B 1 216 ? -1.422 9.391 16.031 1 95.81 216 LEU B CA 1
ATOM 8532 C C . LEU B 1 216 ? -2.619 9.688 15.133 1 95.81 216 LEU B C 1
ATOM 8534 O O . LEU B 1 216 ? -2.713 10.781 14.562 1 95.81 216 LEU B O 1
ATOM 8538 N N . THR B 1 217 ? -3.51 8.711 14.961 1 96.88 217 THR B N 1
ATOM 8539 C CA . THR B 1 217 ? -4.707 8.898 14.156 1 96.88 217 THR B CA 1
ATOM 8540 C C . THR B 1 217 ? -5.512 10.094 14.664 1 96.88 217 THR B C 1
ATOM 8542 O O . THR B 1 217 ? -5.918 10.953 13.875 1 96.88 217 THR B O 1
ATOM 8545 N N . LYS B 1 218 ? -5.695 10.125 15.93 1 96.12 218 LYS B N 1
ATOM 8546 C CA . LYS B 1 218 ? -6.441 11.227 16.531 1 96.12 218 LYS B CA 1
ATOM 8547 C C . LYS B 1 218 ? -5.781 12.57 16.25 1 96.12 218 LYS B C 1
ATOM 8549 O O . LYS B 1 218 ? -6.465 13.547 15.93 1 96.12 218 LYS B O 1
ATOM 8554 N N . GLN B 1 219 ? -4.496 12.609 16.359 1 96 219 GLN B N 1
ATOM 8555 C CA . GLN B 1 219 ? -3.764 13.844 16.109 1 96 219 GLN B CA 1
ATOM 8556 C C . GLN B 1 219 ? -3.936 14.305 14.664 1 96 219 GLN B C 1
ATOM 8558 O O . GLN B 1 219 ? -4.156 15.484 14.406 1 96 219 GLN B O 1
ATOM 8563 N N . LEU B 1 220 ? -3.812 13.391 13.773 1 97.25 220 LEU B N 1
ATOM 8564 C CA . LEU B 1 220 ? -3.91 13.734 12.359 1 97.25 220 LEU B CA 1
ATOM 8565 C C . LEU B 1 220 ? -5.32 14.195 12.008 1 97.25 220 LEU B C 1
ATOM 8567 O O . LEU B 1 220 ? -5.496 15.125 11.219 1 97.25 220 LEU B O 1
ATOM 8571 N N . LEU B 1 221 ? -6.316 13.484 12.562 1 97.88 221 LEU B N 1
ATOM 8572 C CA . LEU B 1 221 ? -7.699 13.898 12.328 1 97.88 221 LEU B CA 1
ATOM 8573 C C . LEU B 1 221 ? -7.961 15.281 12.914 1 97.88 221 LEU B C 1
ATOM 8575 O O . LEU B 1 221 ? -8.641 16.109 12.305 1 97.88 221 LEU B O 1
ATOM 8579 N N . ASP B 1 222 ? -7.422 15.492 14.094 1 97 222 ASP B N 1
ATOM 8580 C CA . ASP B 1 222 ? -7.578 16.797 14.734 1 97 222 ASP B CA 1
ATOM 8581 C C . ASP B 1 222 ? -6.965 17.906 13.883 1 97 222 ASP B C 1
ATOM 8583 O O . ASP B 1 222 ? -7.551 18.984 13.742 1 97 222 ASP B O 1
ATOM 8587 N N . ILE B 1 223 ? -5.82 17.641 13.359 1 96.44 223 ILE B N 1
ATOM 8588 C CA . ILE B 1 223 ? -5.148 18.609 12.5 1 96.44 223 ILE B CA 1
ATOM 8589 C C . ILE B 1 223 ? -6.043 18.969 11.312 1 96.44 223 ILE B C 1
ATOM 8591 O O . ILE B 1 223 ? -6.07 20.109 10.867 1 96.44 223 ILE B O 1
ATOM 8595 N N . GLN B 1 224 ? -6.816 18.062 10.867 1 97.19 224 GLN B N 1
ATOM 8596 C CA . GLN B 1 224 ? -7.691 18.281 9.719 1 97.19 224 GLN B CA 1
ATOM 8597 C C . GLN B 1 224 ? -9.07 18.766 10.156 1 97.19 224 GLN B C 1
ATOM 8599 O O . GLN B 1 224 ? -10.023 18.75 9.367 1 97.19 224 GLN B O 1
ATOM 8604 N N . ASN B 1 225 ? -9.203 19.109 11.422 1 96.62 225 ASN B N 1
ATOM 8605 C CA . ASN B 1 225 ? -10.414 19.672 11.992 1 96.62 225 ASN B CA 1
ATOM 8606 C C . ASN B 1 225 ? -11.586 18.688 11.914 1 96.62 225 ASN B C 1
ATOM 8608 O O . ASN B 1 225 ? -12.711 19.094 11.602 1 96.62 225 ASN B O 1
ATOM 8612 N N . ILE B 1 226 ? -11.344 17.438 12.016 1 97.56 226 ILE B N 1
ATOM 8613 C CA . ILE B 1 226 ? -12.352 16.406 12.203 1 97.56 226 ILE B CA 1
ATOM 8614 C C . ILE B 1 226 ? -12.562 16.156 13.695 1 97.56 226 ILE B C 1
ATOM 8616 O O . ILE B 1 226 ? -11.602 15.969 14.445 1 97.56 226 ILE B O 1
ATOM 8620 N N . PRO B 1 227 ? -13.82 16.203 14.117 1 97.56 227 PRO B N 1
ATOM 8621 C CA . PRO B 1 227 ? -14.07 16.078 15.562 1 97.56 227 PRO B CA 1
ATOM 8622 C C . PRO B 1 227 ? -13.539 14.773 16.141 1 97.56 227 PRO B C 1
ATOM 8624 O O . PRO B 1 227 ? -13.883 13.688 15.664 1 97.56 227 PRO B O 1
ATOM 8627 N N . VAL B 1 228 ? -12.703 14.797 17.109 1 97.44 228 VAL B N 1
ATOM 8628 C CA . VAL B 1 228 ? -12.172 13.656 17.844 1 97.44 228 VAL B CA 1
ATOM 8629 C C . VAL B 1 228 ? -12.227 13.938 19.344 1 97.44 228 VAL B C 1
ATOM 8631 O O . VAL B 1 228 ? -12.398 15.086 19.766 1 97.44 228 VAL B O 1
ATOM 8634 N N . ALA B 1 229 ? -12.102 12.898 20.156 1 96.06 229 ALA B N 1
ATOM 8635 C CA . ALA B 1 229 ? -12.086 13.094 21.594 1 96.06 229 ALA B CA 1
ATOM 8636 C C . ALA B 1 229 ? -10.75 13.672 22.062 1 96.06 229 ALA B C 1
ATOM 8638 O O . ALA B 1 229 ? -9.688 13.273 21.578 1 96.06 229 ALA B O 1
ATOM 8639 N N . GLU B 1 230 ? -10.844 14.609 22.906 1 93.94 230 GLU B N 1
ATOM 8640 C CA . GLU B 1 230 ? -9.609 15.109 23.5 1 93.94 230 GLU B CA 1
ATOM 8641 C C . GLU B 1 230 ? -8.875 14.016 24.266 1 93.94 230 GLU B C 1
ATOM 8643 O O . GLU B 1 230 ? -9.477 13.297 25.062 1 93.94 230 GLU B O 1
ATOM 8648 N N . GLY B 1 231 ? -7.68 13.836 23.891 1 92.62 231 GLY B N 1
ATOM 8649 C CA . GLY B 1 231 ? -6.945 12.758 24.531 1 92.62 231 GLY B CA 1
ATOM 8650 C C . GLY B 1 231 ? -5.449 12.992 24.578 1 92.62 231 GLY B C 1
ATOM 8651 O O . GLY B 1 231 ? -4.934 13.875 23.891 1 92.62 231 GLY B O 1
ATOM 8652 N N . ARG B 1 232 ? -4.785 12.242 25.516 1 92.69 232 ARG B N 1
ATOM 8653 C CA . ARG B 1 232 ? -3.342 12.344 25.719 1 92.69 232 ARG B CA 1
ATOM 8654 C C . ARG B 1 232 ? -2.734 10.977 26.016 1 92.69 232 ARG B C 1
ATOM 8656 O O . ARG B 1 232 ? -3.441 10.047 26.406 1 92.69 232 ARG B O 1
ATOM 8663 N N . LYS B 1 233 ? -1.446 10.906 25.75 1 91.38 233 LYS B N 1
ATOM 8664 C CA . LYS B 1 233 ? -0.709 9.711 26.141 1 91.38 233 LYS B CA 1
ATOM 8665 C C . LYS B 1 233 ? -0.366 9.727 27.625 1 91.38 233 LYS B C 1
ATOM 8667 O O . LYS B 1 233 ? -0.078 10.781 28.188 1 91.38 233 LYS B O 1
ATOM 8672 N N . VAL B 1 234 ? -0.428 8.555 28.219 1 91.88 234 VAL B N 1
ATOM 8673 C CA . VAL B 1 234 ? -0.161 8.43 29.641 1 91.88 234 VAL B CA 1
ATOM 8674 C C . VAL B 1 234 ? 1.142 7.66 29.859 1 91.88 234 VAL B C 1
ATOM 8676 O O . VAL B 1 234 ? 1.342 6.59 29.281 1 91.88 234 VAL B O 1
ATOM 8679 N N . PHE B 1 235 ? 1.978 8.156 30.703 1 83.38 235 PHE B N 1
ATOM 8680 C CA . PHE B 1 235 ? 3.271 7.52 30.906 1 83.38 235 PHE B CA 1
ATOM 8681 C C . PHE B 1 235 ? 3.375 6.949 32.312 1 83.38 235 PHE B C 1
ATOM 8683 O O . PHE B 1 235 ? 4.148 6.02 32.562 1 83.38 235 PHE B O 1
ATOM 8690 N N . ASN B 1 236 ? 2.67 7.594 33.344 1 85.69 236 ASN B N 1
ATOM 8691 C CA . ASN B 1 236 ? 2.664 7.148 34.75 1 85.69 236 ASN B CA 1
ATOM 8692 C C . ASN B 1 236 ? 1.36 7.516 35.438 1 85.69 236 ASN B C 1
ATOM 8694 O O . ASN B 1 236 ? 0.499 8.172 34.844 1 85.69 236 ASN B O 1
ATOM 8698 N N . ILE B 1 237 ? 1.3 7.129 36.625 1 90.19 237 ILE B N 1
ATOM 8699 C CA . ILE B 1 237 ? 0.048 7.277 37.344 1 90.19 237 ILE B CA 1
ATOM 8700 C C . ILE B 1 237 ? -0.205 8.758 37.656 1 90.19 237 ILE B C 1
ATOM 8702 O O . ILE B 1 237 ? -1.352 9.211 37.625 1 90.19 237 ILE B O 1
ATOM 8706 N N . ILE B 1 238 ? 0.76 9.484 37.938 1 84.75 238 ILE B N 1
ATOM 8707 C CA . ILE B 1 238 ? 0.624 10.906 38.219 1 84.75 238 ILE B CA 1
ATOM 8708 C C . ILE B 1 238 ? 0.149 11.641 36.969 1 84.75 238 ILE B C 1
ATOM 8710 O O . ILE B 1 238 ? -0.761 12.469 37.031 1 84.75 238 ILE B O 1
ATOM 8714 N N . GLY B 1 239 ? 0.801 11.328 35.906 1 87.38 239 GLY B N 1
ATOM 8715 C CA . GLY B 1 239 ? 0.366 11.883 34.625 1 87.38 239 GLY B CA 1
ATOM 8716 C C . GLY B 1 239 ? -1.063 11.523 34.281 1 87.38 239 GLY B C 1
ATOM 8717 O O . GLY B 1 239 ? -1.802 12.344 33.719 1 87.38 239 GLY B O 1
ATOM 8718 N N . LEU B 1 240 ? -1.381 10.305 34.625 1 93.5 240 LEU B N 1
ATOM 8719 C CA . LEU B 1 240 ? -2.734 9.812 34.375 1 93.5 240 LEU B CA 1
ATOM 8720 C C . LEU B 1 240 ? -3.764 10.68 35.094 1 93.5 240 LEU B C 1
ATOM 8722 O O . LEU B 1 240 ? -4.746 11.117 34.5 1 93.5 240 LEU B O 1
ATOM 8726 N N . LEU B 1 241 ? -3.504 10.883 36.312 1 93.38 241 LEU B N 1
ATOM 8727 C CA . LEU B 1 241 ? -4.445 11.625 37.156 1 93.38 241 LEU B CA 1
ATOM 8728 C C . LEU B 1 241 ? -4.508 13.086 36.719 1 93.38 241 LEU B C 1
ATOM 8730 O O . LEU B 1 241 ? -5.582 13.688 36.688 1 93.38 241 LEU B O 1
ATOM 8734 N N . ARG B 1 242 ? -3.455 13.648 36.375 1 90.19 242 ARG B N 1
ATOM 8735 C CA . ARG B 1 242 ? -3.402 15.031 35.906 1 90.19 242 ARG B CA 1
ATOM 8736 C C . ARG B 1 242 ? -4.191 15.203 34.625 1 90.19 242 ARG B C 1
ATOM 8738 O O . ARG B 1 242 ? -4.949 16.172 34.469 1 90.19 242 ARG B O 1
ATOM 8745 N N . GLU B 1 243 ? -3.936 14.375 33.719 1 93 243 GLU B N 1
ATOM 8746 C CA . GLU B 1 243 ? -4.617 14.453 32.406 1 93 243 GLU B CA 1
ATOM 8747 C C . GLU B 1 243 ? -6.121 14.242 32.562 1 93 243 GLU B C 1
ATOM 8749 O O . GLU B 1 243 ? -6.918 14.867 31.859 1 93 243 GLU B O 1
ATOM 8754 N N . ALA B 1 244 ? -6.488 13.328 33.438 1 95.75 244 ALA B N 1
ATOM 8755 C CA . ALA B 1 244 ? -7.91 13.086 33.688 1 95.75 244 ALA B CA 1
ATOM 8756 C C . ALA B 1 244 ? -8.586 14.336 34.25 1 95.75 244 ALA B C 1
ATOM 8758 O O . ALA B 1 244 ? -9.734 14.641 33.875 1 95.75 244 ALA B O 1
ATOM 8759 N N . GLU B 1 245 ? -7.902 14.977 35.062 1 93.69 245 GLU B N 1
ATOM 8760 C CA . GLU B 1 245 ? -8.43 16.219 35.625 1 93.69 245 GLU B CA 1
ATOM 8761 C C . GLU B 1 245 ? -8.562 17.297 34.562 1 93.69 245 GLU B C 1
ATOM 8763 O O . GLU B 1 245 ? -9.523 18.062 34.531 1 93.69 245 GLU B O 1
ATOM 8768 N N . PHE B 1 246 ? -7.633 17.328 33.781 1 92 246 PHE B N 1
ATOM 8769 C CA . PHE B 1 246 ? -7.637 18.312 32.719 1 92 246 PHE B CA 1
ATOM 8770 C C . PHE B 1 246 ? -8.773 18.031 31.734 1 92 246 PHE B C 1
ATOM 8772 O O . PHE B 1 246 ? -9.484 18.953 31.328 1 92 246 PHE B O 1
ATOM 8779 N N . ILE B 1 247 ? -8.969 16.844 31.344 1 94.94 247 ILE B N 1
ATOM 8780 C CA . ILE B 1 247 ? -9.984 16.422 30.391 1 94.94 247 ILE B CA 1
ATOM 8781 C C . ILE B 1 247 ? -11.367 16.5 31.031 1 94.94 247 ILE B C 1
ATOM 8783 O O . ILE B 1 247 ? -12.344 16.891 30.375 1 94.94 247 ILE B O 1
ATOM 8787 N N . GLY B 1 248 ? -11.398 16.125 32.281 1 95.06 248 GLY B N 1
ATOM 8788 C CA . GLY B 1 248 ? -12.656 16.062 33 1 95.06 248 GLY B CA 1
ATOM 8789 C C . GLY B 1 248 ? -13.328 14.695 32.875 1 95.06 248 GLY B C 1
ATOM 8790 O O . GLY B 1 248 ? -13.406 14.125 31.797 1 95.06 248 GLY B O 1
ATOM 8791 N N . TYR B 1 249 ? -13.805 14.133 33.969 1 95.06 249 TYR B N 1
ATOM 8792 C CA . TYR B 1 249 ? -14.5 12.859 34 1 95.06 249 TYR B CA 1
ATOM 8793 C C . TYR B 1 249 ? -15.891 12.969 33.375 1 95.06 249 TYR B C 1
ATOM 8795 O O . TYR B 1 249 ? -16.5 14.039 33.406 1 95.06 249 TYR B O 1
ATOM 8803 N N . PRO B 1 250 ? -16.5 11.93 32.875 1 95.56 250 PRO B N 1
ATOM 8804 C CA . PRO B 1 250 ? -15.906 10.602 32.75 1 95.56 250 PRO B CA 1
ATOM 8805 C C . PRO B 1 250 ? -14.867 10.523 31.641 1 95.56 250 PRO B C 1
ATOM 8807 O O . PRO B 1 250 ? -14.898 11.328 30.719 1 95.56 250 PRO B O 1
ATOM 8810 N N . VAL B 1 251 ? -13.93 9.531 31.781 1 97.06 251 VAL B N 1
ATOM 8811 C CA . VAL B 1 251 ? -12.844 9.406 30.797 1 97.06 251 VAL B CA 1
ATOM 8812 C C . VAL B 1 251 ? -12.758 7.961 30.312 1 97.06 251 VAL B C 1
ATOM 8814 O O . VAL B 1 251 ? -13.461 7.082 30.828 1 97.06 251 VAL B O 1
ATOM 8817 N N . VAL B 1 252 ? -12.102 7.766 29.219 1 94.5 252 VAL B N 1
ATOM 8818 C CA . VAL B 1 252 ? -11.82 6.465 28.625 1 94.5 252 VAL B CA 1
ATOM 8819 C C . VAL B 1 252 ? -10.32 6.18 28.688 1 94.5 252 VAL B C 1
ATOM 8821 O O . VAL B 1 252 ? -9.5 7.074 28.469 1 94.5 252 VAL B O 1
ATOM 8824 N N . ILE B 1 253 ? -9.93 5.008 29.031 1 94.88 253 ILE B N 1
ATOM 8825 C CA . ILE B 1 253 ? -8.547 4.586 28.891 1 94.88 253 ILE B CA 1
ATOM 8826 C C . ILE B 1 253 ? -8.461 3.398 27.922 1 94.88 253 ILE B C 1
ATOM 8828 O O . ILE B 1 253 ? -9.344 2.531 27.938 1 94.88 253 ILE B O 1
ATOM 8832 N N . LYS B 1 254 ? -7.539 3.379 27.062 1 92.75 254 LYS B N 1
ATOM 8833 C CA . LYS B 1 254 ? -7.391 2.303 26.078 1 92.75 254 LYS B CA 1
ATOM 8834 C C . LYS B 1 254 ? -5.945 2.178 25.609 1 92.75 254 LYS B C 1
ATOM 8836 O O . LYS B 1 254 ? -5.148 3.105 25.781 1 92.75 254 LYS B O 1
ATOM 8841 N N . PRO B 1 255 ? -5.543 1.009 25.172 1 93.94 255 PRO B N 1
ATOM 8842 C CA . PRO B 1 255 ? -4.211 0.882 24.578 1 93.94 255 PRO B CA 1
ATOM 8843 C C . PRO B 1 255 ? -4.023 1.776 23.359 1 93.94 255 PRO B C 1
ATOM 8845 O O . PRO B 1 255 ? -4.941 1.93 22.547 1 93.94 255 PRO B O 1
ATOM 8848 N N . GLN B 1 256 ? -2.828 2.371 23.203 1 94.12 256 GLN B N 1
ATOM 8849 C CA . GLN B 1 256 ? -2.496 3.162 22.016 1 94.12 256 GLN B CA 1
ATOM 8850 C C . GLN B 1 256 ? -2.539 2.311 20.75 1 94.12 256 GLN B C 1
ATOM 8852 O O . GLN B 1 256 ? -3.012 2.766 19.719 1 94.12 256 GLN B O 1
ATOM 8857 N N . TYR B 1 257 ? -1.951 1.06 21.016 1 90.56 257 TYR B N 1
ATOM 8858 C CA . TYR B 1 257 ? -1.93 0.094 19.922 1 90.56 257 TYR B CA 1
ATOM 8859 C C . TYR B 1 257 ? -2.838 -1.092 20.234 1 90.56 257 TYR B C 1
ATOM 8861 O O . TYR B 1 257 ? -2.838 -1.613 21.344 1 90.56 257 TYR B O 1
ATOM 8869 N N . GLY B 1 258 ? -3.855 -1.341 19.609 1 74.38 258 GLY B N 1
ATOM 8870 C CA . GLY B 1 258 ? -4.723 -2.469 19.906 1 74.38 258 GLY B CA 1
ATOM 8871 C C . GLY B 1 258 ? -5.801 -2.689 18.859 1 74.38 258 GLY B C 1
ATOM 8872 O O . GLY B 1 258 ? -5.949 -1.886 17.938 1 74.38 258 GLY B O 1
ATOM 8873 N N . ASN B 1 259 ? -6.273 -3.939 19.016 1 67.75 259 ASN B N 1
ATOM 8874 C CA . ASN B 1 259 ? -7.301 -4.316 18.047 1 67.75 259 ASN B CA 1
ATOM 8875 C C . ASN B 1 259 ? -8.531 -4.895 18.734 1 67.75 259 ASN B C 1
ATOM 8877 O O . ASN B 1 259 ? -8.453 -5.367 19.859 1 67.75 259 ASN B O 1
ATOM 8881 N N . LYS B 1 260 ? -9.617 -4.738 18.266 1 62.53 260 LYS B N 1
ATOM 8882 C CA . LYS B 1 260 ? -10.883 -5.402 18.562 1 62.53 260 LYS B CA 1
ATOM 8883 C C . LYS B 1 260 ? -11.406 -5.008 19.938 1 62.53 260 LYS B C 1
ATOM 8885 O O . LYS B 1 260 ? -11.922 -5.848 20.688 1 62.53 260 LYS B O 1
ATOM 8890 N N . GLY B 1 261 ? -11.07 -3.803 20.297 1 67.56 261 GLY B N 1
ATOM 8891 C CA . GLY B 1 261 ? -11.633 -3.26 21.516 1 67.56 261 GLY B CA 1
ATOM 8892 C C . GLY B 1 261 ? -11.016 -3.863 22.766 1 67.56 261 GLY B C 1
ATOM 8893 O O . GLY B 1 261 ? -11.43 -3.535 23.891 1 67.56 261 GLY B O 1
ATOM 8894 N N . LYS B 1 262 ? -10.047 -4.629 22.672 1 72.25 262 LYS B N 1
ATOM 8895 C CA . LYS B 1 262 ? -9.406 -5.258 23.812 1 72.25 262 LYS B CA 1
ATOM 8896 C C . LYS B 1 262 ? -8.703 -4.219 24.688 1 72.25 262 LYS B C 1
ATOM 8898 O O . LYS B 1 262 ? -7.941 -3.391 24.188 1 72.25 262 LYS B O 1
ATOM 8903 N N . GLY B 1 263 ? -9.117 -4.184 25.875 1 79.88 263 GLY B N 1
ATOM 8904 C CA . GLY B 1 263 ? -8.461 -3.322 26.844 1 79.88 263 GLY B CA 1
ATOM 8905 C C . GLY B 1 263 ? -9.07 -1.935 26.922 1 79.88 263 GLY B C 1
ATOM 8906 O O . GLY B 1 263 ? -8.516 -1.046 27.562 1 79.88 263 GLY B O 1
ATOM 8907 N N . VAL B 1 264 ? -10.102 -1.749 26.219 1 85.88 264 VAL B N 1
ATOM 8908 C CA . VAL B 1 264 ? -10.734 -0.435 26.219 1 85.88 264 VAL B CA 1
ATOM 8909 C C . VAL B 1 264 ? -11.703 -0.334 27.406 1 85.88 264 VAL B C 1
ATOM 8911 O O . VAL B 1 264 ? -12.609 -1.154 27.531 1 85.88 264 VAL B O 1
ATOM 8914 N N . MET B 1 265 ? -11.508 0.54 28.281 1 87.62 265 MET B N 1
ATOM 8915 C CA . MET B 1 265 ? -12.383 0.781 29.422 1 87.62 265 MET B CA 1
ATOM 8916 C C . MET B 1 265 ? -13.086 2.131 29.297 1 87.62 265 MET B C 1
ATOM 8918 O O . MET B 1 265 ? -12.43 3.172 29.25 1 87.62 265 MET B O 1
ATOM 8922 N N . LEU B 1 266 ? -14.359 2.115 29.344 1 87.75 266 LEU B N 1
ATOM 8923 C CA . LEU B 1 266 ? -15.156 3.299 29.047 1 87.75 266 LEU B CA 1
ATOM 8924 C C . LEU B 1 266 ? -15.812 3.846 30.312 1 87.75 266 LEU B C 1
ATOM 8926 O O . LEU B 1 266 ? -15.945 3.129 31.312 1 87.75 266 LEU B O 1
ATOM 8930 N N . ASN B 1 267 ? -16.172 5.09 30.266 1 89.25 267 ASN B N 1
ATOM 8931 C CA . ASN B 1 267 ? -17.062 5.762 31.219 1 89.25 267 ASN B CA 1
ATOM 8932 C C . ASN B 1 267 ? -16.516 5.68 32.625 1 89.25 267 ASN B C 1
ATOM 8934 O O . ASN B 1 267 ? -17.25 5.312 33.562 1 89.25 267 ASN B O 1
ATOM 8938 N N . LEU B 1 268 ? -15.234 5.848 32.75 1 93.31 268 LEU B N 1
ATOM 8939 C CA . LEU B 1 268 ? -14.633 5.918 34.062 1 93.31 268 LEU B CA 1
ATOM 8940 C C . LEU B 1 268 ? -14.977 7.234 34.75 1 93.31 268 LEU B C 1
ATOM 8942 O O . LEU B 1 268 ? -14.539 8.305 34.312 1 93.31 268 LEU B O 1
ATOM 8946 N N . LYS B 1 269 ? -15.617 7.191 35.875 1 93.38 269 LYS B N 1
ATOM 8947 C CA . LYS B 1 269 ? -16.312 8.352 36.438 1 93.38 269 LYS B CA 1
ATOM 8948 C C . LYS B 1 269 ? -15.484 9.023 37.531 1 93.38 269 LYS B C 1
ATOM 8950 O O . LYS B 1 269 ? -15.75 10.164 37.906 1 93.38 269 LYS B O 1
ATOM 8955 N N . ASN B 1 270 ? -14.516 8.273 38.062 1 94.31 270 ASN B N 1
ATOM 8956 C CA . ASN B 1 270 ? -13.75 8.836 39.188 1 94.31 270 ASN B CA 1
ATOM 8957 C C . ASN B 1 270 ? -12.336 8.266 39.25 1 94.31 270 ASN B C 1
ATOM 8959 O O . ASN B 1 270 ? -11.992 7.371 38.469 1 94.31 270 ASN B O 1
ATOM 8963 N N . GLU B 1 271 ? -11.586 8.773 40.156 1 95.75 271 GLU B N 1
ATOM 8964 C CA . GLU B 1 271 ? -10.172 8.438 40.281 1 95.75 271 GLU B CA 1
ATOM 8965 C C . GLU B 1 271 ? -9.984 6.965 40.656 1 95.75 271 GLU B C 1
ATOM 8967 O O . GLU B 1 271 ? -9.062 6.312 40.156 1 95.75 271 GLU B O 1
ATOM 8972 N N . LYS B 1 272 ? -10.812 6.488 41.438 1 94.12 272 LYS B N 1
ATOM 8973 C CA . LYS B 1 272 ? -10.688 5.105 41.875 1 94.12 272 LYS B CA 1
ATOM 8974 C C . LYS B 1 272 ? -10.859 4.133 40.719 1 94.12 272 LYS B C 1
ATOM 8976 O O . LYS B 1 272 ? -10.055 3.217 40.562 1 94.12 272 LYS B O 1
ATOM 8981 N N . GLU B 1 273 ? -11.938 4.406 39.969 1 93.25 273 GLU B N 1
ATOM 8982 C CA . GLU B 1 273 ? -12.18 3.578 38.781 1 93.25 273 GLU B CA 1
ATOM 8983 C C . GLU B 1 273 ? -11.031 3.684 37.781 1 93.25 273 GLU B C 1
ATOM 8985 O O . GLU B 1 273 ? -10.648 2.691 37.188 1 93.25 273 GLU B O 1
ATOM 8990 N N . LEU B 1 274 ? -10.523 4.828 37.656 1 95.94 274 LEU B N 1
ATOM 8991 C CA . LEU B 1 274 ? -9.469 5.098 36.688 1 95.94 274 LEU B CA 1
ATOM 8992 C C . LEU B 1 274 ? -8.188 4.359 37.062 1 95.94 274 LEU B C 1
ATOM 8994 O O . LEU B 1 274 ? -7.555 3.736 36.219 1 95.94 274 LEU B O 1
ATOM 8998 N N . ILE B 1 275 ? -7.832 4.383 38.281 1 95.56 275 ILE B N 1
ATOM 8999 C CA . ILE B 1 275 ? -6.598 3.752 38.75 1 95.56 275 ILE B CA 1
ATOM 9000 C C . ILE B 1 275 ? -6.711 2.236 38.594 1 95.56 275 ILE B C 1
ATOM 9002 O O . ILE B 1 275 ? -5.75 1.577 38.188 1 95.56 275 ILE B O 1
ATOM 9006 N N . LYS B 1 276 ? -7.836 1.738 38.938 1 92.81 276 LYS B N 1
ATOM 9007 C CA . LYS B 1 276 ? -8.055 0.305 38.781 1 92.81 276 LYS B CA 1
ATOM 9008 C C . LYS B 1 276 ? -7.914 -0.112 37.312 1 92.81 276 LYS B C 1
ATOM 9010 O O . LYS B 1 276 ? -7.27 -1.116 37 1 92.81 276 LYS B O 1
ATOM 9015 N N . ALA B 1 277 ? -8.562 0.631 36.5 1 92.31 277 ALA B N 1
ATOM 9016 C CA . ALA B 1 277 ? -8.516 0.35 35.062 1 92.31 277 ALA B CA 1
ATOM 9017 C C . ALA B 1 277 ? -7.082 0.445 34.531 1 92.31 277 ALA B C 1
ATOM 9019 O O . ALA B 1 277 ? -6.645 -0.403 33.75 1 92.31 277 ALA B O 1
ATOM 9020 N N . TYR B 1 278 ? -6.402 1.45 34.906 1 94.19 278 TYR B N 1
ATOM 9021 C CA . TYR B 1 278 ? -5.027 1.68 34.5 1 94.19 278 TYR B CA 1
ATOM 9022 C C . TYR B 1 278 ? -4.121 0.529 34.906 1 94.19 278 TYR B C 1
ATOM 9024 O O . TYR B 1 278 ? -3.309 0.045 34.125 1 94.19 278 TYR B O 1
ATOM 9032 N N . THR B 1 279 ? -4.277 0.11 36.094 1 93.38 279 THR B N 1
ATOM 9033 C CA . THR B 1 279 ? -3.457 -0.974 36.625 1 93.38 279 THR B CA 1
ATOM 9034 C C . THR B 1 279 ? -3.701 -2.266 35.844 1 93.38 279 THR B C 1
ATOM 9036 O O . THR B 1 279 ? -2.764 -3.014 35.562 1 93.38 279 THR B O 1
ATOM 9039 N N . SER B 1 280 ? -4.902 -2.461 35.594 1 90.31 280 SER B N 1
ATOM 9040 C CA . SER B 1 280 ? -5.25 -3.645 34.812 1 90.31 280 SER B CA 1
ATOM 9041 C C . SER B 1 280 ? -4.668 -3.572 33.406 1 90.31 280 SER B C 1
ATOM 9043 O O . SER B 1 280 ? -4.195 -4.578 32.875 1 90.31 280 SER B O 1
ATOM 9045 N N . LEU B 1 281 ? -4.754 -2.455 32.812 1 90.75 281 LEU B N 1
ATOM 9046 C CA . LEU B 1 281 ? -4.301 -2.271 31.453 1 90.75 281 LEU B CA 1
ATOM 9047 C C . LEU B 1 281 ? -2.779 -2.359 31.375 1 90.75 281 LEU B C 1
ATOM 9049 O O . LEU B 1 281 ? -2.234 -2.82 30.359 1 90.75 281 LEU B O 1
ATOM 9053 N N . LEU B 1 282 ? -2.098 -1.943 32.344 1 91.12 282 LEU B N 1
ATOM 9054 C CA . LEU B 1 282 ? -0.64 -1.959 32.406 1 91.12 282 LEU B CA 1
ATOM 9055 C C . LEU B 1 282 ? -0.107 -3.385 32.281 1 91.12 282 LEU B C 1
ATOM 9057 O O . LEU B 1 282 ? 1.025 -3.598 31.859 1 91.12 282 LEU B O 1
ATOM 9061 N N . LYS B 1 283 ? -0.886 -4.309 32.688 1 89.06 283 LYS B N 1
ATOM 9062 C CA . LYS B 1 283 ? -0.492 -5.711 32.594 1 89.06 283 LYS B CA 1
ATOM 9063 C C . LYS B 1 283 ? -0.46 -6.18 31.156 1 89.06 283 LYS B C 1
ATOM 9065 O O . LYS B 1 283 ? 0.222 -7.152 30.828 1 89.06 283 LYS B O 1
ATOM 9070 N N . ILE B 1 284 ? -1.125 -5.457 30.391 1 86.5 284 ILE B N 1
ATOM 9071 C CA . ILE B 1 284 ? -1.277 -5.867 29 1 86.5 284 ILE B CA 1
ATOM 9072 C C . ILE B 1 284 ? -0.336 -5.051 28.109 1 86.5 284 ILE B C 1
ATOM 9074 O O . ILE B 1 284 ? 0.285 -5.594 27.203 1 86.5 284 ILE B O 1
ATOM 9078 N N . THR B 1 285 ? -0.302 -3.727 28.406 1 90.44 285 THR B N 1
ATOM 9079 C CA . THR B 1 285 ? 0.507 -2.855 27.562 1 90.44 285 THR B CA 1
ATOM 9080 C C . THR B 1 285 ? 1.016 -1.655 28.344 1 90.44 285 THR B C 1
ATOM 9082 O O . THR B 1 285 ? 0.38 -1.226 29.312 1 90.44 285 THR B O 1
ATOM 9085 N N . LYS B 1 286 ? 2.094 -1.159 27.812 1 89 286 LYS B N 1
ATOM 9086 C CA . LYS B 1 286 ? 2.652 0.039 28.438 1 89 286 LYS B CA 1
ATOM 9087 C C . LYS B 1 286 ? 2.203 1.299 27.703 1 89 286 LYS B C 1
ATOM 9089 O O . LYS B 1 286 ? 2.281 2.402 28.234 1 89 286 LYS B O 1
ATOM 9094 N N . ASP B 1 287 ? 1.835 1.171 26.5 1 92.38 287 ASP B N 1
ATOM 9095 C CA . ASP B 1 287 ? 1.381 2.305 25.703 1 92.38 287 ASP B CA 1
ATOM 9096 C C . ASP B 1 287 ? -0.117 2.539 25.875 1 92.38 287 ASP B C 1
ATOM 9098 O O . ASP B 1 287 ? -0.938 1.86 25.266 1 92.38 287 ASP B O 1
ATOM 9102 N N . ILE B 1 288 ? -0.451 3.502 26.703 1 94.5 288 ILE B N 1
ATOM 9103 C CA . ILE B 1 288 ? -1.837 3.73 27.094 1 94.5 288 ILE B CA 1
ATOM 9104 C C . ILE B 1 288 ? -2.225 5.18 26.797 1 94.5 288 ILE B C 1
ATOM 9106 O O . ILE B 1 288 ? -1.413 6.09 26.969 1 94.5 288 ILE B O 1
ATOM 9110 N N . ILE B 1 289 ? -3.471 5.434 26.344 1 95.56 289 ILE B N 1
ATOM 9111 C CA . ILE B 1 289 ? -3.986 6.781 26.125 1 95.56 289 ILE B CA 1
ATOM 9112 C C . ILE B 1 289 ? -5.246 6.992 26.969 1 95.56 289 ILE B C 1
ATOM 9114 O O . ILE B 1 289 ? -5.988 6.047 27.234 1 95.56 289 ILE B O 1
ATOM 9118 N N . ILE B 1 290 ? -5.484 8.156 27.391 1 96.56 290 ILE B N 1
ATOM 9119 C CA . ILE B 1 290 ? -6.688 8.586 28.094 1 96.56 290 ILE B CA 1
ATOM 9120 C C . ILE B 1 290 ? -7.441 9.609 27.25 1 96.56 290 ILE B C 1
ATOM 9122 O O . ILE B 1 290 ? -6.824 10.453 26.594 1 96.56 290 ILE B O 1
ATOM 9126 N N . GLU B 1 291 ? -8.758 9.539 27.219 1 96.56 291 GLU B N 1
ATOM 9127 C CA . GLU B 1 291 ? -9.547 10.461 26.406 1 96.56 291 GLU B CA 1
ATOM 9128 C C . GLU B 1 291 ? -10.883 10.781 27.078 1 96.56 291 GLU B C 1
ATOM 9130 O O . GLU B 1 291 ? -11.273 10.109 28.047 1 96.56 291 GLU B O 1
ATOM 9135 N N . LYS B 1 292 ? -11.492 11.805 26.594 1 96.5 292 LYS B N 1
ATOM 9136 C CA . LYS B 1 292 ? -12.82 12.164 27.062 1 96.5 292 LYS B CA 1
ATOM 9137 C C . LYS B 1 292 ? -13.852 11.125 26.641 1 96.5 292 LYS B C 1
ATOM 9139 O O . LYS B 1 292 ? -13.828 10.641 25.5 1 96.5 292 LYS B O 1
ATOM 9144 N N . TYR B 1 293 ? -14.695 10.766 27.609 1 95.06 293 TYR B N 1
ATOM 9145 C CA . TYR B 1 293 ? -15.805 9.875 27.266 1 95.06 293 TYR B CA 1
ATOM 9146 C C . TYR B 1 293 ? -16.938 10.641 26.594 1 95.06 293 TYR B C 1
ATOM 9148 O O . TYR B 1 293 ? -17.375 11.68 27.094 1 95.06 293 TYR B O 1
ATOM 9156 N N . VAL B 1 294 ? -17.391 10.172 25.453 1 94.19 294 VAL B N 1
ATOM 9157 C CA . VAL B 1 294 ? -18.516 10.766 24.734 1 94.19 294 VAL B CA 1
ATOM 9158 C C . VAL B 1 294 ? -19.688 9.805 24.703 1 94.19 294 VAL B C 1
ATOM 9160 O O . VAL B 1 294 ? -19.547 8.648 24.297 1 94.19 294 VAL B O 1
ATOM 9163 N N . LYS B 1 295 ? -20.797 10.266 25.156 1 91.69 295 LYS B N 1
ATOM 9164 C CA . LYS B 1 295 ? -22.016 9.445 25.156 1 91.69 295 LYS B CA 1
ATOM 9165 C C . LYS B 1 295 ? -22.703 9.477 23.797 1 91.69 295 LYS B C 1
ATOM 9167 O O . LYS B 1 295 ? -22.781 10.523 23.172 1 91.69 295 LYS B O 1
ATOM 9172 N N . GLY B 1 296 ? -23.094 8.375 23.312 1 93 296 GLY B N 1
ATOM 9173 C CA . GLY B 1 296 ? -23.797 8.258 22.031 1 93 296 GLY B CA 1
ATOM 9174 C C . GLY B 1 296 ? -23.875 6.828 21.531 1 93 296 GLY B C 1
ATOM 9175 O O . GLY B 1 296 ? -23.672 5.883 22.297 1 93 296 GLY B O 1
ATOM 9176 N N . ASN B 1 297 ? -24.344 6.711 20.312 1 94.06 297 ASN B N 1
ATOM 9177 C CA . ASN B 1 297 ? -24.406 5.418 19.641 1 94.06 297 ASN B CA 1
ATOM 9178 C C . ASN B 1 297 ? -23.156 5.148 18.812 1 94.06 297 ASN B C 1
ATOM 9180 O O . ASN B 1 297 ? -22.484 6.086 18.375 1 94.06 297 ASN B O 1
ATOM 9184 N N . ASP B 1 298 ? -22.891 3.875 18.656 1 93.75 298 ASP B N 1
ATOM 9185 C CA . ASP B 1 298 ? -21.703 3.461 17.906 1 93.75 298 ASP B CA 1
ATOM 9186 C C . ASP B 1 298 ? -22.047 3.162 16.453 1 93.75 298 ASP B C 1
ATOM 9188 O O . ASP B 1 298 ? -22.797 2.223 16.172 1 93.75 298 ASP B O 1
ATOM 9192 N N . TYR B 1 299 ? -21.5 3.936 15.594 1 96.81 299 TYR B N 1
ATOM 9193 C CA . TYR B 1 299 ? -21.719 3.74 14.164 1 96.81 299 TYR B CA 1
ATOM 9194 C C . TYR B 1 299 ? -20.438 3.32 13.461 1 96.81 299 TYR B C 1
ATOM 9196 O O . TYR B 1 299 ? -19.359 3.816 13.789 1 96.81 299 TYR B O 1
ATOM 9204 N N . ARG B 1 300 ? -20.516 2.365 12.594 1 96.38 300 ARG B N 1
ATOM 9205 C CA . ARG B 1 300 ? -19.438 2.012 11.688 1 96.38 300 ARG B CA 1
ATOM 9206 C C . ARG B 1 300 ? -19.766 2.434 10.258 1 96.38 300 ARG B C 1
ATOM 9208 O O . ARG B 1 300 ? -20.719 1.934 9.656 1 96.38 300 ARG B O 1
ATOM 9215 N N . ILE B 1 301 ? -18.953 3.336 9.711 1 98.5 301 ILE B N 1
ATOM 9216 C CA . ILE B 1 301 ? -19.125 3.799 8.344 1 98.5 301 ILE B CA 1
ATOM 9217 C C . ILE B 1 301 ? -18 3.246 7.465 1 98.5 301 ILE B C 1
ATOM 9219 O O . ILE B 1 301 ? -16.812 3.432 7.766 1 98.5 301 ILE B O 1
ATOM 9223 N N . CYS B 1 302 ? -18.359 2.553 6.387 1 98.5 302 CYS B N 1
ATOM 9224 C CA . CYS B 1 302 ? -17.391 1.96 5.477 1 98.5 302 CYS B CA 1
ATOM 9225 C C . CYS B 1 302 ? -17.125 2.877 4.289 1 98.5 302 CYS B C 1
ATOM 9227 O O . CYS B 1 302 ? -18.047 3.268 3.58 1 98.5 302 CYS B O 1
ATOM 9229 N N . VAL B 1 303 ? -15.883 3.246 4.137 1 98.62 303 VAL B N 1
ATOM 9230 C CA . VAL B 1 303 ? -15.453 4.102 3.033 1 98.62 303 VAL B CA 1
ATOM 9231 C C . VAL B 1 303 ? -14.602 3.297 2.055 1 98.62 303 VAL B C 1
ATOM 9233 O O . VAL B 1 303 ? -13.633 2.646 2.455 1 98.62 303 VAL B O 1
ATOM 9236 N N . VAL B 1 304 ? -14.953 3.238 0.756 1 98.44 304 VAL B N 1
ATOM 9237 C CA . VAL B 1 304 ? -14.211 2.594 -0.32 1 98.44 304 VAL B CA 1
ATOM 9238 C C . VAL B 1 304 ? -13.969 3.592 -1.452 1 98.44 304 VAL B C 1
ATOM 9240 O O . VAL B 1 304 ? -14.922 4.18 -1.981 1 98.44 304 VAL B O 1
ATOM 9243 N N . ASP B 1 305 ? -12.695 3.82 -1.783 1 97.38 305 ASP B N 1
ATOM 9244 C CA . ASP B 1 305 ? -12.328 4.75 -2.848 1 97.38 305 ASP B CA 1
ATOM 9245 C C . ASP B 1 305 ? -12.875 6.148 -2.566 1 97.38 305 ASP B C 1
ATOM 9247 O O . ASP B 1 305 ? -13.438 6.789 -3.455 1 97.38 305 ASP B O 1
ATOM 9251 N N . TYR B 1 306 ? -12.844 6.504 -1.266 1 97.25 306 TYR B N 1
ATOM 9252 C CA . TYR B 1 306 ? -13.227 7.828 -0.789 1 97.25 306 TYR B CA 1
ATOM 9253 C C . TYR B 1 306 ? -14.695 8.117 -1.095 1 97.25 306 TYR B C 1
ATOM 9255 O O . TYR B 1 306 ? -15.047 9.227 -1.492 1 97.25 306 TYR B O 1
ATOM 9263 N N . LYS B 1 307 ? -15.523 7.062 -0.967 1 98 307 LYS B N 1
ATOM 9264 C CA . LYS B 1 307 ? -16.984 7.117 -0.986 1 98 307 LYS B CA 1
ATOM 9265 C C . LYS B 1 307 ? -17.578 6.289 0.148 1 98 307 LYS B C 1
ATOM 9267 O O . LYS B 1 307 ? -17.109 5.184 0.432 1 98 307 LYS B O 1
ATOM 9272 N N . VAL B 1 308 ? -18.531 6.875 0.789 1 98.5 308 VAL B N 1
ATOM 9273 C CA . VAL B 1 308 ? -19.25 6.105 1.805 1 98.5 308 VAL B CA 1
ATOM 9274 C C . VAL B 1 308 ? -20.141 5.074 1.133 1 98.5 308 VAL B C 1
ATOM 9276 O O . VAL B 1 308 ? -21.062 5.434 0.397 1 98.5 308 VAL B O 1
ATOM 9279 N N . VAL B 1 309 ? -19.891 3.809 1.365 1 98.38 309 VAL B N 1
ATOM 9280 C CA . VAL B 1 309 ? -20.594 2.748 0.652 1 98.38 309 VAL B CA 1
ATOM 9281 C C . VAL B 1 309 ? -21.609 2.082 1.584 1 98.38 309 VAL B C 1
ATOM 9283 O O . VAL B 1 309 ? -22.594 1.505 1.127 1 98.38 309 VAL B O 1
ATOM 9286 N N . ALA B 1 310 ? -21.328 2.096 2.852 1 98.56 310 ALA B N 1
ATOM 9287 C CA . ALA B 1 310 ? -22.219 1.457 3.816 1 98.56 310 ALA B CA 1
ATOM 9288 C C . ALA B 1 310 ? -22.031 2.051 5.211 1 98.56 310 ALA B C 1
ATOM 9290 O O . ALA B 1 310 ? -20.953 2.566 5.535 1 98.56 310 ALA B O 1
ATOM 9291 N N . ALA B 1 311 ? -23.062 2.074 6 1 98.44 311 ALA B N 1
ATOM 9292 C CA . ALA B 1 311 ? -23.062 2.514 7.395 1 98.44 311 ALA B CA 1
ATOM 9293 C C . ALA B 1 311 ? -23.953 1.621 8.25 1 98.44 311 ALA B C 1
ATOM 9295 O O . ALA B 1 311 ? -25.031 1.211 7.824 1 98.44 311 ALA B O 1
ATOM 9296 N N . SER B 1 312 ? -23.469 1.272 9.422 1 97.5 312 SER B N 1
ATOM 9297 C CA . SER B 1 312 ? -24.219 0.405 10.32 1 97.5 312 SER B CA 1
ATOM 9298 C C . SER B 1 312 ? -24.219 0.952 11.75 1 97.5 312 SER B C 1
ATOM 9300 O O . SER B 1 312 ? -23.188 1.428 12.234 1 97.5 312 SER B O 1
ATOM 9302 N N . LEU B 1 313 ? -25.391 0.959 12.344 1 97.06 313 LEU B N 1
ATOM 9303 C CA . LEU B 1 313 ? -25.484 1.14 13.789 1 97.06 313 LEU B CA 1
ATOM 9304 C C . LEU B 1 313 ? -25.172 -0.161 14.523 1 97.06 313 LEU B C 1
ATOM 9306 O O . LEU B 1 313 ? -25.812 -1.188 14.273 1 97.06 313 LEU B O 1
ATOM 9310 N N . ARG B 1 314 ? -24.141 -0.137 15.383 1 92.5 314 ARG B N 1
ATOM 9311 C CA . ARG B 1 314 ? -23.781 -1.321 16.156 1 92.5 314 ARG B CA 1
ATOM 9312 C C . ARG B 1 314 ? -24.469 -1.318 17.516 1 92.5 314 ARG B C 1
ATOM 9314 O O . ARG B 1 314 ? -24.375 -0.342 18.266 1 92.5 314 ARG B O 1
ATOM 9321 N N . VAL B 1 315 ? -25.109 -2.404 17.688 1 91.12 315 VAL B N 1
ATOM 9322 C CA . VAL B 1 315 ? -25.844 -2.518 18.938 1 91.12 315 VAL B CA 1
ATOM 9323 C C . VAL B 1 315 ? -25.234 -3.613 19.812 1 91.12 315 VAL B C 1
ATOM 9325 O O . VAL B 1 315 ? -24.953 -4.715 19.328 1 91.12 315 VAL B O 1
ATOM 9328 N N . VAL B 1 316 ? -25.016 -3.264 21 1 87.62 316 VAL B N 1
ATOM 9329 C CA . VAL B 1 316 ? -24.422 -4.203 21.953 1 87.62 316 VAL B CA 1
ATOM 9330 C C . VAL B 1 316 ? -25.359 -5.395 22.156 1 87.62 316 VAL B C 1
ATOM 9332 O O . VAL B 1 316 ? -26.578 -5.273 21.969 1 87.62 316 VAL B O 1
ATOM 9335 N N . PRO B 1 317 ? -24.797 -6.512 22.438 1 88.12 317 PRO B N 1
ATOM 9336 C CA . PRO B 1 317 ? -25.672 -7.645 22.75 1 88.12 317 PRO B CA 1
ATOM 9337 C C . PRO B 1 317 ? -26.531 -7.406 24 1 88.12 317 PRO B C 1
ATOM 9339 O O . PRO B 1 317 ? -26.031 -6.863 24.984 1 88.12 317 PRO B O 1
ATOM 9342 N N . PHE B 1 318 ? -27.75 -7.746 23.859 1 90.62 318 PHE B N 1
ATOM 9343 C CA . PHE B 1 318 ? -28.672 -7.562 24.984 1 90.62 318 PHE B CA 1
ATOM 9344 C C . PHE B 1 318 ? -29.766 -8.625 24.969 1 90.62 318 PHE B C 1
ATOM 9346 O O . PHE B 1 318 ? -29.938 -9.336 23.969 1 90.62 318 PHE B O 1
ATOM 9353 N N . VAL B 1 319 ? -30.359 -8.82 26.109 1 92.62 319 VAL B N 1
ATOM 9354 C CA . VAL B 1 319 ? -31.547 -9.672 26.219 1 92.62 319 VAL B CA 1
ATOM 9355 C C . VAL B 1 319 ? -32.688 -8.883 26.844 1 92.62 319 VAL B C 1
ATOM 9357 O O . VAL B 1 319 ? -32.469 -7.883 27.531 1 92.62 319 VAL B O 1
ATOM 9360 N N . ILE B 1 320 ? -33.812 -9.258 26.469 1 92.19 320 ILE B N 1
ATOM 9361 C CA . ILE B 1 320 ? -35 -8.648 27.047 1 92.19 320 ILE B CA 1
ATOM 9362 C C . ILE B 1 320 ? -35.688 -9.641 27.969 1 92.19 320 ILE B C 1
ATOM 9364 O O . ILE B 1 320 ? -35.969 -10.781 27.594 1 92.19 320 ILE B O 1
ATOM 9368 N N . GLY B 1 321 ? -35.938 -9.172 29.156 1 92 321 GLY B N 1
ATOM 9369 C CA . GLY B 1 321 ? -36.531 -10.031 30.156 1 92 321 GLY B CA 1
ATOM 9370 C C . GLY B 1 321 ? -37.969 -10.43 29.812 1 92 321 GLY B C 1
ATOM 9371 O O . GLY B 1 321 ? -38.719 -9.633 29.266 1 92 321 GLY B O 1
ATOM 9372 N N . ASP B 1 322 ? -38.281 -11.656 30.078 1 91.38 322 ASP B N 1
ATOM 9373 C CA . ASP B 1 322 ? -39.625 -12.156 29.891 1 91.38 322 ASP B CA 1
ATOM 9374 C C . ASP B 1 322 ? -40.344 -12.344 31.219 1 91.38 322 ASP B C 1
ATOM 9376 O O . ASP B 1 322 ? -41.5 -12.805 31.266 1 91.38 322 ASP B O 1
ATOM 9380 N N . GLY B 1 323 ? -39.656 -12.062 32.25 1 90.69 323 GLY B N 1
ATOM 9381 C CA . GLY B 1 323 ? -40.25 -12.148 33.594 1 90.69 323 GLY B CA 1
ATOM 9382 C C . GLY B 1 323 ? -40.156 -13.539 34.188 1 90.69 323 GLY B C 1
ATOM 9383 O O . GLY B 1 323 ? -40.5 -13.734 35.344 1 90.69 323 GLY B O 1
ATOM 9384 N N . LYS B 1 324 ? -39.688 -14.508 33.5 1 93.19 324 LYS B N 1
ATOM 9385 C CA . LYS B 1 324 ? -39.656 -15.883 33.969 1 93.19 324 LYS B CA 1
ATOM 9386 C C . LYS B 1 324 ? -38.25 -16.469 33.875 1 93.19 324 LYS B C 1
ATOM 9388 O O . LYS B 1 324 ? -37.812 -17.172 34.781 1 93.19 324 LYS B O 1
ATOM 9393 N N . SER B 1 325 ? -37.562 -16.219 32.875 1 94 325 SER B N 1
ATOM 9394 C CA . SER B 1 325 ? -36.25 -16.797 32.594 1 94 325 SER B CA 1
ATOM 9395 C C . SER B 1 325 ? -35.125 -15.93 33.156 1 94 325 SER B C 1
ATOM 9397 O O . SER B 1 325 ? -35.25 -14.703 33.188 1 94 325 SER B O 1
ATOM 9399 N N . ASN B 1 326 ? -34.125 -16.625 33.625 1 94.31 326 ASN B N 1
ATOM 9400 C CA . ASN B 1 326 ? -32.969 -15.859 34.062 1 94.31 326 ASN B CA 1
ATOM 9401 C C . ASN B 1 326 ? -32.094 -15.453 32.875 1 94.31 326 ASN B C 1
ATOM 9403 O O . ASN B 1 326 ? -32.344 -15.836 31.75 1 94.31 326 ASN B O 1
ATOM 9407 N N . ILE B 1 327 ? -31.078 -14.727 33.062 1 95 327 ILE B N 1
ATOM 9408 C CA . ILE B 1 327 ? -30.234 -14.156 32 1 95 327 ILE B CA 1
ATOM 9409 C C . ILE B 1 327 ? -29.531 -15.281 31.25 1 95 327 ILE B C 1
ATOM 9411 O O . ILE B 1 327 ? -29.391 -15.227 30.031 1 95 327 ILE B O 1
ATOM 9415 N N . LYS B 1 328 ? -29.031 -16.266 31.922 1 94.56 328 LYS B N 1
ATOM 9416 C CA . LYS B 1 328 ? -28.359 -17.406 31.297 1 94.56 328 LYS B CA 1
ATOM 9417 C C . LYS B 1 328 ? -29.281 -18.094 30.297 1 94.56 328 LYS B C 1
ATOM 9419 O O . LYS B 1 328 ? -28.875 -18.406 29.172 1 94.56 328 LYS B O 1
ATOM 9424 N N . ALA B 1 329 ? -30.484 -18.297 30.75 1 93.88 329 ALA B N 1
ATOM 9425 C CA . ALA B 1 329 ? -31.469 -18.938 29.891 1 93.88 329 ALA B CA 1
ATOM 9426 C C . ALA B 1 329 ? -31.781 -18.062 28.672 1 93.88 329 ALA B C 1
ATOM 9428 O O . ALA B 1 329 ? -31.953 -18.562 27.562 1 93.88 329 ALA B O 1
ATOM 9429 N N . LEU B 1 330 ? -31.938 -16.859 28.938 1 93.94 330 LEU B N 1
ATOM 9430 C CA . LEU B 1 330 ? -32.219 -15.93 27.859 1 93.94 330 LEU B CA 1
ATOM 9431 C C . LEU B 1 330 ? -31.094 -15.891 26.844 1 93.94 330 LEU B C 1
ATOM 9433 O O . LEU B 1 330 ? -31.344 -15.781 25.641 1 93.94 330 LEU B O 1
ATOM 9437 N N . ILE B 1 331 ? -29.844 -15.914 27.266 1 93.38 331 ILE B N 1
ATOM 9438 C CA . ILE B 1 331 ? -28.688 -15.922 26.391 1 93.38 331 ILE B CA 1
ATOM 9439 C C . ILE B 1 331 ? -28.688 -17.203 25.562 1 93.38 331 ILE B C 1
ATOM 9441 O O . ILE B 1 331 ? -28.375 -17.188 24.359 1 93.38 331 ILE B O 1
ATOM 9445 N N . ASN B 1 332 ? -28.953 -18.219 26.203 1 92.06 332 ASN B N 1
ATOM 9446 C CA . ASN B 1 332 ? -29 -19.5 25.5 1 92.06 332 ASN B CA 1
ATOM 9447 C C . ASN B 1 332 ? -30.062 -19.484 24.391 1 92.06 332 ASN B C 1
ATOM 9449 O O . ASN B 1 332 ? -29.844 -20.047 23.312 1 92.06 332 ASN B O 1
ATOM 9453 N N . ILE B 1 333 ? -31.172 -18.922 24.703 1 89.81 333 ILE B N 1
ATOM 9454 C CA . ILE B 1 333 ? -32.219 -18.797 23.688 1 89.81 333 ILE B CA 1
ATOM 9455 C C . ILE B 1 333 ? -31.719 -17.953 22.516 1 89.81 333 ILE B C 1
ATOM 9457 O O . ILE B 1 333 ? -31.953 -18.297 21.359 1 89.81 333 ILE B O 1
ATOM 9461 N N . LEU B 1 334 ? -31.094 -16.922 22.844 1 88.69 334 LEU B N 1
ATOM 9462 C CA . LEU B 1 334 ? -30.516 -16.047 21.828 1 88.69 334 LEU B CA 1
ATOM 9463 C C . LEU B 1 334 ? -29.469 -16.781 21 1 88.69 334 LEU B C 1
ATOM 9465 O O . LEU B 1 334 ? -29.406 -16.609 19.781 1 88.69 334 LEU B O 1
ATOM 9469 N N . ASN B 1 335 ? -28.625 -17.547 21.594 1 90.5 335 ASN B N 1
ATOM 9470 C CA . ASN B 1 335 ? -27.531 -18.266 20.938 1 90.5 335 ASN B CA 1
ATOM 9471 C C . ASN B 1 335 ? -28.047 -19.391 20.062 1 90.5 335 ASN B C 1
ATOM 9473 O O . ASN B 1 335 ? -27.312 -19.922 19.234 1 90.5 335 ASN B O 1
ATOM 9477 N N . ASN B 1 336 ? -29.266 -19.75 20.203 1 85.5 336 ASN B N 1
ATOM 9478 C CA . ASN B 1 336 ? -29.875 -20.781 19.391 1 85.5 336 ASN B CA 1
ATOM 9479 C C . ASN B 1 336 ? -30.328 -20.25 18.031 1 85.5 336 ASN B C 1
ATOM 9481 O O . ASN B 1 336 ? -30.781 -21 17.188 1 85.5 336 ASN B O 1
ATOM 9485 N N . ASP B 1 337 ? -30.172 -19.016 17.875 1 83.06 337 ASP B N 1
ATOM 9486 C CA . ASP B 1 337 ? -30.406 -18.422 16.562 1 83.06 337 ASP B CA 1
ATOM 9487 C C . ASP B 1 337 ? -29.516 -19.047 15.508 1 83.06 337 ASP B C 1
ATOM 9489 O O . ASP B 1 337 ? -28.297 -19.062 15.648 1 83.06 337 ASP B O 1
ATOM 9493 N N . PRO B 1 338 ? -30.109 -19.625 14.453 1 78.69 338 PRO B N 1
ATOM 9494 C CA . PRO B 1 338 ? -29.328 -20.312 13.422 1 78.69 338 PRO B CA 1
ATOM 9495 C C . PRO B 1 338 ? -28.344 -19.391 12.711 1 78.69 338 PRO B C 1
ATOM 9497 O O . PRO B 1 338 ? -27.391 -19.859 12.078 1 78.69 338 PRO B O 1
ATOM 9500 N N . LEU B 1 339 ? -28.516 -18.156 12.859 1 80.25 339 LEU B N 1
ATOM 9501 C CA . LEU B 1 339 ? -27.625 -17.219 12.195 1 80.25 339 LEU B CA 1
ATOM 9502 C C . LEU B 1 339 ? -26.359 -16.984 13.023 1 80.25 339 LEU B C 1
ATOM 9504 O O . LEU B 1 339 ? -25.406 -16.391 12.539 1 80.25 339 LEU B O 1
ATOM 9508 N N . ARG B 1 340 ? -26.391 -17.422 14.234 1 80.81 340 ARG B N 1
ATOM 9509 C CA . ARG B 1 340 ? -25.234 -17.203 15.102 1 80.81 340 ARG B CA 1
ATOM 9510 C C . ARG B 1 340 ? -24.312 -18.422 15.094 1 80.81 340 ARG B C 1
ATOM 9512 O O . ARG B 1 340 ? -24.781 -19.562 15.078 1 80.81 340 ARG B O 1
ATOM 9519 N N . GLY B 1 341 ? -23.047 -18.156 14.875 1 75.94 341 GLY B N 1
ATOM 9520 C CA . GLY B 1 341 ? -22 -19.172 14.945 1 75.94 341 GLY B CA 1
ATOM 9521 C C . GLY B 1 341 ? -20.938 -18.859 15.984 1 75.94 341 GLY B C 1
ATOM 9522 O O . GLY B 1 341 ? -21.062 -17.875 16.719 1 75.94 341 GLY B O 1
ATOM 9523 N N . GLN B 1 342 ? -19.938 -19.672 16.078 1 71.94 342 GLN B N 1
ATOM 9524 C CA . GLN B 1 342 ? -18.938 -19.547 17.125 1 71.94 342 GLN B CA 1
ATOM 9525 C C . GLN B 1 342 ? -17.984 -18.391 16.844 1 71.94 342 GLN B C 1
ATOM 9527 O O . GLN B 1 342 ? -17.438 -17.781 17.766 1 71.94 342 GLN B O 1
ATOM 9532 N N . ASP B 1 343 ? -17.719 -18.188 15.664 1 69 343 ASP B N 1
ATOM 9533 C CA . ASP B 1 343 ? -16.812 -17.109 15.281 1 69 343 ASP B CA 1
ATOM 9534 C C . ASP B 1 343 ? -17.328 -16.375 14.047 1 69 343 ASP B C 1
ATOM 9536 O O . ASP B 1 343 ? -18.406 -15.797 14.07 1 69 343 ASP B O 1
ATOM 9540 N N . HIS B 1 344 ? -16.562 -16.344 13.016 1 64.44 344 HIS B N 1
ATOM 9541 C CA . HIS B 1 344 ? -16.922 -15.562 11.836 1 64.44 344 HIS B CA 1
ATOM 9542 C C . HIS B 1 344 ? -17.5 -16.469 10.742 1 64.44 344 HIS B C 1
ATOM 9544 O O . HIS B 1 344 ? -17.625 -16.047 9.594 1 64.44 344 HIS B O 1
ATOM 9550 N N . GLU B 1 345 ? -17.922 -17.625 11.164 1 65.94 345 GLU B N 1
ATOM 9551 C CA . GLU B 1 345 ? -18.391 -18.578 10.164 1 65.94 345 GLU B CA 1
ATOM 9552 C C . GLU B 1 345 ? -19.828 -18.297 9.75 1 65.94 345 GLU B C 1
ATOM 9554 O O . GLU B 1 345 ? -20.266 -18.719 8.68 1 65.94 345 GLU B O 1
ATOM 9559 N N . LYS B 1 346 ? -20.594 -17.641 10.641 1 72.5 346 LYS B N 1
ATOM 9560 C CA . LYS B 1 346 ? -21.969 -17.25 10.359 1 72.5 346 LYS B CA 1
ATOM 9561 C C . LYS B 1 346 ? -22.156 -15.742 10.43 1 72.5 346 LYS B C 1
ATOM 9563 O O . LYS B 1 346 ? -21.25 -15.023 10.875 1 72.5 346 LYS B O 1
ATOM 9568 N N . PRO B 1 347 ? -23.281 -15.328 9.953 1 74.88 347 PRO B N 1
ATOM 9569 C CA . PRO B 1 347 ? -23.516 -13.883 9.922 1 74.88 347 PRO B CA 1
ATOM 9570 C C . PRO B 1 347 ? -23.438 -13.234 11.305 1 74.88 347 PRO B C 1
ATOM 9572 O O . PRO B 1 347 ? -23.047 -12.078 11.43 1 74.88 347 PRO B O 1
ATOM 9575 N N . LEU B 1 348 ? -23.859 -13.969 12.312 1 81.5 348 LEU B N 1
ATOM 9576 C CA . LEU B 1 348 ? -23.812 -13.469 13.68 1 81.5 348 LEU B CA 1
ATOM 9577 C C . LEU B 1 348 ? -22.953 -14.375 14.555 1 81.5 348 LEU B C 1
ATOM 9579 O O . LEU B 1 348 ? -22.641 -15.508 14.172 1 81.5 348 LEU B O 1
ATOM 9583 N N . THR B 1 349 ? -22.469 -13.82 15.656 1 82.56 349 THR B N 1
ATOM 9584 C CA . THR B 1 349 ? -21.625 -14.586 16.562 1 82.56 349 THR B CA 1
ATOM 9585 C C . THR B 1 349 ? -22.344 -14.867 17.875 1 82.56 349 THR B C 1
ATOM 9587 O O . THR B 1 349 ? -23.062 -14.008 18.391 1 82.56 349 THR B O 1
ATOM 9590 N N . THR B 1 350 ? -22.141 -15.992 18.359 1 86 350 THR B N 1
ATOM 9591 C CA . THR B 1 350 ? -22.75 -16.391 19.625 1 86 350 THR B CA 1
ATOM 9592 C C . THR B 1 350 ? -22.156 -15.586 20.781 1 86 350 THR B C 1
ATOM 9594 O O . THR B 1 350 ? -21.016 -15.125 20.703 1 86 350 THR B O 1
ATOM 9597 N N . ILE B 1 351 ? -22.984 -15.414 21.844 1 87.38 351 ILE B N 1
ATOM 9598 C CA . ILE B 1 351 ? -22.547 -14.711 23.031 1 87.38 351 ILE B CA 1
ATOM 9599 C C . ILE B 1 351 ? -21.859 -15.688 23.984 1 87.38 351 ILE B C 1
ATOM 9601 O O . ILE B 1 351 ? -22.484 -16.656 24.438 1 87.38 351 ILE B O 1
ATOM 9605 N N . LYS B 1 352 ? -20.641 -15.492 24.219 1 86.69 352 LYS B N 1
ATOM 9606 C CA . LYS B 1 352 ? -19.859 -16.391 25.062 1 86.69 352 LYS B CA 1
ATOM 9607 C C . LYS B 1 352 ? -19.969 -15.992 26.531 1 86.69 352 LYS B C 1
ATOM 9609 O O . LYS B 1 352 ? -20.016 -14.797 26.859 1 86.69 352 LYS B O 1
ATOM 9614 N N . PHE B 1 353 ? -20.016 -16.984 27.359 1 88.62 353 PHE B N 1
ATOM 9615 C CA . PHE B 1 353 ? -20.016 -16.75 28.797 1 88.62 353 PHE B CA 1
ATOM 9616 C C . PHE B 1 353 ? -18.594 -16.562 29.312 1 88.62 353 PHE B C 1
ATOM 9618 O O . PHE B 1 353 ? -17.938 -17.516 29.719 1 88.62 353 PHE B O 1
ATOM 9625 N N . ASP B 1 354 ? -18.125 -15.352 29.234 1 84 354 ASP B N 1
ATOM 9626 C CA . ASP B 1 354 ? -16.766 -15.07 29.656 1 84 354 ASP B CA 1
ATOM 9627 C C . ASP B 1 354 ? -16.734 -14.039 30.781 1 84 354 ASP B C 1
ATOM 9629 O O . ASP B 1 354 ? -17.781 -13.664 31.312 1 84 354 ASP B O 1
ATOM 9633 N N . LYS B 1 355 ? -15.531 -13.719 31.156 1 80.75 355 LYS B N 1
ATOM 9634 C CA . LYS B 1 355 ? -15.344 -12.797 32.281 1 80.75 355 LYS B CA 1
ATOM 9635 C C . LYS B 1 355 ? -15.914 -11.422 31.953 1 80.75 355 LYS B C 1
ATOM 9637 O O . LYS B 1 355 ? -16.422 -10.734 32.844 1 80.75 355 LYS B O 1
ATOM 9642 N N . GLU B 1 356 ? -15.844 -11.078 30.734 1 79.94 356 GLU B N 1
ATOM 9643 C CA . GLU B 1 356 ? -16.328 -9.766 30.328 1 79.94 356 GLU B CA 1
ATOM 9644 C C . GLU B 1 356 ? -17.844 -9.664 30.5 1 79.94 356 GLU B C 1
ATOM 9646 O O . GLU B 1 356 ? -18.359 -8.617 30.906 1 79.94 356 GLU B O 1
ATOM 9651 N N . LEU B 1 357 ? -18.547 -10.688 30.125 1 86.88 357 LEU B N 1
ATOM 9652 C CA . LEU B 1 357 ? -19.984 -10.734 30.297 1 86.88 357 LEU B CA 1
ATOM 9653 C C . LEU B 1 357 ? -20.375 -10.625 31.766 1 86.88 357 LEU B C 1
ATOM 9655 O O . LEU B 1 357 ? -21.25 -9.844 32.125 1 86.88 357 LEU B O 1
ATOM 9659 N N . CYS B 1 358 ? -19.625 -11.375 32.594 1 87.44 358 CYS B N 1
ATOM 9660 C CA . CYS B 1 358 ? -19.922 -11.367 34 1 87.44 358 CYS B CA 1
ATOM 9661 C C . CYS B 1 358 ? -19.641 -10 34.625 1 87.44 358 CYS B C 1
ATOM 9663 O O . CYS B 1 358 ? -20.422 -9.523 35.469 1 87.44 358 CYS B O 1
ATOM 9665 N N . ASN B 1 359 ? -18.578 -9.422 34.188 1 82 359 ASN B N 1
ATOM 9666 C CA . ASN B 1 359 ? -18.234 -8.094 34.688 1 82 359 ASN B CA 1
ATOM 9667 C C . ASN B 1 359 ? -19.281 -7.059 34.281 1 82 359 ASN B C 1
ATOM 9669 O O . ASN B 1 359 ? -19.609 -6.164 35.062 1 82 359 ASN B O 1
ATOM 9673 N N . CYS B 1 360 ? -19.734 -7.172 33.062 1 85.12 360 CYS B N 1
ATOM 9674 C CA . CYS B 1 360 ? -20.75 -6.258 32.594 1 85.12 360 CYS B CA 1
ATOM 9675 C C . CYS B 1 360 ? -22.031 -6.375 33.406 1 85.12 360 CYS B C 1
ATOM 9677 O O . CYS B 1 360 ? -22.625 -5.367 33.781 1 85.12 360 CYS B O 1
ATOM 9679 N N . LEU B 1 361 ? -22.438 -7.574 33.75 1 88.94 361 LEU B N 1
ATOM 9680 C CA . LEU B 1 361 ? -23.625 -7.816 34.562 1 88.94 361 LEU B CA 1
ATOM 9681 C C . LEU B 1 361 ? -23.422 -7.312 36 1 88.94 361 LEU B C 1
ATOM 9683 O O . LEU B 1 361 ? -24.328 -6.707 36.594 1 88.94 361 LEU B O 1
ATOM 9687 N N . TYR B 1 362 ? -22.219 -7.594 36.406 1 84.25 362 TYR B N 1
ATOM 9688 C CA . TYR B 1 362 ? -21.906 -7.16 37.75 1 84.25 362 TYR B CA 1
ATOM 9689 C C . TYR B 1 362 ? -22.031 -5.645 37.875 1 84.25 362 TYR B C 1
ATOM 9691 O O . TYR B 1 362 ? -22.516 -5.137 38.875 1 84.25 362 TYR B O 1
ATOM 9699 N N . ARG B 1 363 ? -21.609 -4.922 36.906 1 78.06 363 ARG B N 1
ATOM 9700 C CA . ARG B 1 363 ? -21.672 -3.463 36.938 1 78.06 363 ARG B CA 1
ATOM 9701 C C . ARG B 1 363 ? -23.125 -2.977 36.938 1 78.06 363 ARG B C 1
ATOM 9703 O O . ARG B 1 363 ? -23.406 -1.87 37.375 1 78.06 363 ARG B O 1
ATOM 9710 N N . GLN B 1 364 ? -23.953 -3.824 36.406 1 84.06 364 GLN B N 1
ATOM 9711 C CA . GLN B 1 364 ? -25.375 -3.514 36.375 1 84.06 364 GLN B CA 1
ATOM 9712 C C . GLN B 1 364 ? -26.078 -4.082 37.625 1 84.06 364 GLN B C 1
ATOM 9714 O O . GLN B 1 364 ? -27.312 -4.105 37.688 1 84.06 364 GLN B O 1
ATOM 9719 N N . ASN B 1 365 ? -25.297 -4.59 38.531 1 86.44 365 ASN B N 1
ATOM 9720 C CA . ASN B 1 365 ? -25.797 -5.211 39.75 1 86.44 365 ASN B CA 1
ATOM 9721 C C . ASN B 1 365 ? -26.656 -6.434 39.469 1 86.44 365 ASN B C 1
ATOM 9723 O O . ASN B 1 365 ? -27.688 -6.637 40.094 1 86.44 365 ASN B O 1
ATOM 9727 N N . MET B 1 366 ? -26.25 -7.094 38.438 1 92.06 366 MET B N 1
ATOM 9728 C CA . MET B 1 366 ? -26.969 -8.297 38.031 1 92.06 366 MET B CA 1
ATOM 9729 C C . MET B 1 366 ? -26.016 -9.492 37.969 1 92.06 366 MET B C 1
ATOM 9731 O O . MET B 1 366 ? -24.797 -9.336 38.062 1 92.06 366 MET B O 1
ATOM 9735 N N . SER B 1 367 ? -26.594 -10.719 37.938 1 92.25 367 SER B N 1
ATOM 9736 C CA . SER B 1 367 ? -25.859 -11.961 37.719 1 92.25 367 SER B CA 1
ATOM 9737 C C . SER B 1 367 ? -26.547 -12.82 36.656 1 92.25 367 SER B C 1
ATOM 9739 O O . SER B 1 367 ? -27.641 -12.492 36.219 1 92.25 367 SER B O 1
ATOM 9741 N N . LEU B 1 368 ? -25.938 -13.859 36.312 1 93.31 368 LEU B N 1
ATOM 9742 C CA . LEU B 1 368 ? -26.469 -14.75 35.281 1 93.31 368 LEU B CA 1
ATOM 9743 C C . LEU B 1 368 ? -27.781 -15.375 35.75 1 93.31 368 LEU B C 1
ATOM 9745 O O . LEU B 1 368 ? -28.609 -15.75 34.906 1 93.31 368 LEU B O 1
ATOM 9749 N N . ASP B 1 369 ? -27.953 -15.391 37.031 1 92.94 369 ASP B N 1
ATOM 9750 C CA . ASP B 1 369 ? -29.141 -16.016 37.594 1 92.94 369 ASP B CA 1
ATOM 9751 C C . ASP B 1 369 ? -30.266 -15.008 37.812 1 92.94 369 ASP B C 1
ATOM 9753 O O . ASP B 1 369 ? -31.391 -15.375 38.125 1 92.94 369 ASP B O 1
ATOM 9757 N N . TYR B 1 370 ? -29.969 -13.805 37.562 1 93.19 370 TYR B N 1
ATOM 9758 C CA . TYR B 1 370 ? -30.938 -12.734 37.719 1 93.19 370 TYR B CA 1
ATOM 9759 C C . TYR B 1 370 ? -32.094 -12.883 36.719 1 93.19 370 TYR B C 1
ATOM 9761 O O . TYR B 1 370 ? -31.859 -13.234 35.562 1 93.19 370 TYR B O 1
ATOM 9769 N N . ILE B 1 371 ? -33.312 -12.719 37.156 1 95 371 ILE B N 1
ATOM 9770 C CA . ILE B 1 371 ? -34.5 -12.758 36.312 1 95 371 ILE B CA 1
ATOM 9771 C C . ILE B 1 371 ? -34.969 -11.336 36.031 1 95 371 ILE B C 1
ATOM 9773 O O . ILE B 1 371 ? -35.656 -10.734 36.844 1 95 371 ILE B O 1
ATOM 9777 N N . PRO B 1 372 ? -34.594 -10.828 34.875 1 94.12 372 PRO B N 1
ATOM 9778 C CA . PRO B 1 372 ? -35.031 -9.477 34.5 1 94.12 372 PRO B CA 1
ATOM 9779 C C . PRO B 1 372 ? -36.531 -9.359 34.375 1 94.12 372 PRO B C 1
ATOM 9781 O O . PRO B 1 372 ? -37.219 -10.312 33.969 1 94.12 372 PRO B O 1
ATOM 9784 N N . ASN B 1 373 ? -37.062 -8.18 34.688 1 93.44 373 ASN B N 1
ATOM 9785 C CA . ASN B 1 373 ? -38.5 -7.914 34.531 1 93.44 373 ASN B CA 1
ATOM 9786 C C . ASN B 1 373 ? -38.938 -7.945 33.094 1 93.44 373 ASN B C 1
ATOM 9788 O O . ASN B 1 373 ? -38.094 -7.793 32.188 1 93.44 373 ASN B O 1
ATOM 9792 N N . LYS B 1 374 ? -40.188 -8.195 32.906 1 91.69 374 LYS B N 1
ATOM 9793 C CA . LYS B 1 374 ? -40.719 -8.188 31.531 1 91.69 374 LYS B CA 1
ATOM 9794 C C . LYS B 1 374 ? -40.438 -6.855 30.844 1 91.69 374 LYS B C 1
ATOM 9796 O O . LYS B 1 374 ? -40.812 -5.797 31.359 1 91.69 374 LYS B O 1
ATOM 9801 N N . GLY B 1 375 ? -39.75 -6.938 29.781 1 91.5 375 GLY B N 1
ATOM 9802 C CA . GLY B 1 375 ? -39.438 -5.738 29.016 1 91.5 375 GLY B CA 1
ATOM 9803 C C . GLY B 1 375 ? -38.125 -5.094 29.422 1 91.5 375 GLY B C 1
ATOM 9804 O O . GLY B 1 375 ? -37.656 -4.164 28.766 1 91.5 375 GLY B O 1
ATOM 9805 N N . GLU B 1 376 ? -37.531 -5.68 30.469 1 92.38 376 GLU B N 1
ATOM 9806 C CA . GLU B 1 376 ? -36.281 -5.125 30.938 1 92.38 376 GLU B CA 1
ATOM 9807 C C . GLU B 1 376 ? -35.125 -5.496 30.016 1 92.38 376 GLU B C 1
ATOM 9809 O O . GLU B 1 376 ? -34.906 -6.676 29.719 1 92.38 376 GLU B O 1
ATOM 9814 N N . LYS B 1 377 ? -34.531 -4.367 29.5 1 91.69 377 LYS B N 1
ATOM 9815 C CA . LYS B 1 377 ? -33.375 -4.594 28.609 1 91.69 377 LYS B CA 1
ATOM 9816 C C . LYS B 1 377 ? -32.094 -4.754 29.422 1 91.69 377 LYS B C 1
ATOM 9818 O O . LYS B 1 377 ? -31.719 -3.869 30.188 1 91.69 377 LYS B O 1
ATOM 9823 N N . VAL B 1 378 ? -31.406 -5.895 29.266 1 92.62 378 VAL B N 1
ATOM 9824 C CA . VAL B 1 378 ? -30.156 -6.168 29.969 1 92.62 378 VAL B CA 1
ATOM 9825 C C . VAL B 1 378 ? -29 -6.191 28.953 1 92.62 378 VAL B C 1
ATOM 9827 O O . VAL B 1 378 ? -29 -7.008 28.031 1 92.62 378 VAL B O 1
ATOM 9830 N N . ILE B 1 379 ? -28.078 -5.301 29.141 1 90.38 379 ILE B N 1
ATOM 9831 C CA . ILE B 1 379 ? -26.906 -5.234 28.281 1 90.38 379 ILE B CA 1
ATOM 9832 C C . ILE B 1 379 ? -25.906 -6.309 28.688 1 90.38 379 ILE B C 1
ATOM 9834 O O . ILE B 1 379 ? -25.578 -6.441 29.859 1 90.38 379 ILE B O 1
ATOM 9838 N N . LEU B 1 380 ? -25.453 -7.02 27.781 1 88.5 380 LEU B N 1
ATOM 9839 C CA . LEU B 1 380 ? -24.609 -8.172 28.078 1 88.5 380 LEU B CA 1
ATOM 9840 C C . LEU B 1 380 ? -23.125 -7.816 27.922 1 88.5 380 LEU B C 1
ATOM 9842 O O . LEU B 1 380 ? -22.266 -8.477 28.484 1 88.5 380 LEU B O 1
ATOM 9846 N N . ARG B 1 381 ? -22.844 -6.906 27 1 84.31 381 ARG B N 1
ATOM 9847 C CA . ARG B 1 381 ? -21.484 -6.422 26.766 1 84.31 381 ARG B CA 1
ATOM 9848 C C . ARG B 1 381 ? -21.484 -4.918 26.5 1 84.31 381 ARG B C 1
ATOM 9850 O O . ARG B 1 381 ? -22.453 -4.367 25.984 1 84.31 381 ARG B O 1
ATOM 9857 N N . GLU B 1 382 ? -20.281 -4.438 26.781 1 75.12 382 GLU B N 1
ATOM 9858 C CA . GLU B 1 382 ? -20.156 -3.002 26.562 1 75.12 382 GLU B CA 1
ATOM 9859 C C . GLU B 1 382 ? -19.719 -2.701 25.125 1 75.12 382 GLU B C 1
ATOM 9861 O O . GLU B 1 382 ? -20 -1.616 24.609 1 75.12 382 GLU B O 1
ATOM 9866 N N . ASN B 1 383 ? -19.094 -3.658 24.578 1 74.75 383 ASN B N 1
ATOM 9867 C CA . ASN B 1 383 ? -18.625 -3.469 23.203 1 74.75 383 ASN B CA 1
ATOM 9868 C C . ASN B 1 383 ? -19.672 -3.949 22.188 1 74.75 383 ASN B C 1
ATOM 9870 O O . ASN B 1 383 ? -20.281 -5 22.375 1 74.75 383 ASN B O 1
ATOM 9874 N N . ALA B 1 384 ? -19.891 -3.191 21.172 1 76.62 384 ALA B N 1
ATOM 9875 C CA . ALA B 1 384 ? -20.938 -3.5 20.203 1 76.62 384 ALA B CA 1
ATOM 9876 C C . ALA B 1 384 ? -20.375 -4.258 19 1 76.62 384 ALA B C 1
ATOM 9878 O O . ALA B 1 384 ? -20.953 -4.242 17.922 1 76.62 384 ALA B O 1
ATOM 9879 N N . ASN B 1 385 ? -19.344 -4.973 19.141 1 75.75 385 ASN B N 1
ATOM 9880 C CA . ASN B 1 385 ? -18.734 -5.723 18.047 1 75.75 385 ASN B CA 1
ATOM 9881 C C . ASN B 1 385 ? -19.547 -6.973 17.719 1 75.75 385 ASN B C 1
ATOM 9883 O O . ASN B 1 385 ? -20.078 -7.633 18.609 1 75.75 385 ASN B O 1
ATOM 9887 N N . LEU B 1 386 ? -19.641 -7.289 16.438 1 77.69 386 LEU B N 1
ATOM 9888 C CA . LEU B 1 386 ? -20.359 -8.492 16.016 1 77.69 386 LEU B CA 1
ATOM 9889 C C . LEU B 1 386 ? -19.656 -9.742 16.531 1 77.69 386 LEU B C 1
ATOM 9891 O O . LEU B 1 386 ? -20.297 -10.75 16.812 1 77.69 386 LEU B O 1
ATOM 9895 N N . SER B 1 387 ? -18.375 -9.648 16.656 1 76.81 387 SER B N 1
ATOM 9896 C CA . SER B 1 387 ? -17.578 -10.797 17.078 1 76.81 387 SER B CA 1
ATOM 9897 C C . SER B 1 387 ? -17.891 -11.203 18.516 1 76.81 387 SER B C 1
ATOM 9899 O O . SER B 1 387 ? -17.594 -12.32 18.938 1 76.81 387 SER B O 1
ATOM 9901 N N . THR B 1 388 ? -18.641 -10.25 19.219 1 76.5 388 THR B N 1
ATOM 9902 C CA . THR B 1 388 ? -18.969 -10.555 20.609 1 76.5 388 THR B CA 1
ATOM 9903 C C . THR B 1 388 ? -20.469 -10.75 20.781 1 76.5 388 THR B C 1
ATOM 9905 O O . THR B 1 388 ? -20.969 -10.758 21.906 1 76.5 388 THR B O 1
ATOM 9908 N N . GLY B 1 389 ? -21.172 -10.82 19.734 1 79.75 389 GLY B N 1
ATOM 9909 C CA . GLY B 1 389 ? -22.594 -11.125 19.812 1 79.75 389 GLY B CA 1
ATOM 9910 C C . GLY B 1 389 ? -23.484 -9.93 19.5 1 79.75 389 GLY B C 1
ATOM 9911 O O . GLY B 1 389 ? -24.703 -10.031 19.562 1 79.75 389 GLY B O 1
ATOM 9912 N N . GLY B 1 390 ? -22.844 -8.844 19.141 1 85.06 390 GLY B N 1
ATOM 9913 C CA . GLY B 1 390 ? -23.609 -7.656 18.781 1 85.06 390 GLY B CA 1
ATOM 9914 C C . GLY B 1 390 ? -24.359 -7.789 17.469 1 85.06 390 GLY B C 1
ATOM 9915 O O . GLY B 1 390 ? -24.234 -8.805 16.781 1 85.06 390 GLY B O 1
ATOM 9916 N N . ILE B 1 391 ? -25.281 -6.828 17.266 1 88.44 391 ILE B N 1
ATOM 9917 C CA . ILE B 1 391 ? -26 -6.816 16 1 88.44 391 ILE B CA 1
ATOM 9918 C C . ILE B 1 391 ? -25.797 -5.48 15.289 1 88.44 391 ILE B C 1
ATOM 9920 O O . ILE B 1 391 ? -25.297 -4.52 15.898 1 88.44 391 ILE B O 1
ATOM 9924 N N . ALA B 1 392 ? -26.109 -5.5 14 1 92.56 392 ALA B N 1
ATOM 9925 C CA . ALA B 1 392 ? -25.891 -4.305 13.188 1 92.56 392 ALA B CA 1
ATOM 9926 C C . ALA B 1 392 ? -27.172 -3.906 12.453 1 92.56 392 ALA B C 1
ATOM 9928 O O . ALA B 1 392 ? -27.922 -4.766 11.984 1 92.56 392 ALA B O 1
ATOM 9929 N N . VAL B 1 393 ? -27.5 -2.648 12.453 1 95.62 393 VAL B N 1
ATOM 9930 C CA . VAL B 1 393 ? -28.625 -2.082 11.734 1 95.62 393 VAL B CA 1
ATOM 9931 C C . VAL B 1 393 ? -28.125 -1.159 10.625 1 95.62 393 VAL B C 1
ATOM 9933 O O . VAL B 1 393 ? -27.344 -0.24 10.875 1 95.62 393 VAL B O 1
ATOM 9936 N N . ASP B 1 394 ? -28.578 -1.405 9.406 1 97.19 394 ASP B N 1
ATOM 9937 C CA . ASP B 1 394 ? -28.141 -0.579 8.281 1 97.19 394 ASP B CA 1
ATOM 9938 C C . ASP B 1 394 ? -28.703 0.84 8.406 1 97.19 394 ASP B C 1
ATOM 9940 O O . ASP B 1 394 ? -29.891 1.031 8.641 1 97.19 394 ASP B O 1
ATOM 9944 N N . CYS B 1 395 ? -27.875 1.824 8.32 1 97.81 395 CYS B N 1
ATOM 9945 C CA . CYS B 1 395 ? -28.312 3.217 8.359 1 97.81 395 CYS B CA 1
ATOM 9946 C C . CYS B 1 395 ? -27.625 4.035 7.281 1 97.81 395 CYS B C 1
ATOM 9948 O O . CYS B 1 395 ? -27.344 5.223 7.473 1 97.81 395 CYS B O 1
ATOM 9950 N N . THR B 1 396 ? -27.203 3.445 6.168 1 98.06 396 THR B N 1
ATOM 9951 C CA . THR B 1 396 ? -26.438 4.055 5.086 1 98.06 396 THR B CA 1
ATOM 9952 C C . THR B 1 396 ? -27.172 5.27 4.523 1 98.06 396 THR B C 1
ATOM 9954 O O . THR B 1 396 ? -26.547 6.305 4.266 1 98.06 396 THR B O 1
ATOM 9957 N N . ASP B 1 397 ? -28.438 5.203 4.41 1 97.56 397 ASP B N 1
ATOM 9958 C CA . ASP B 1 397 ? -29.219 6.258 3.773 1 97.56 397 ASP B CA 1
ATOM 9959 C C . ASP B 1 397 ? -29.531 7.383 4.762 1 97.56 397 ASP B C 1
ATOM 9961 O O . ASP B 1 397 ? -30 8.453 4.363 1 97.56 397 ASP B O 1
ATOM 9965 N N . ASP B 1 398 ? -29.219 7.164 6.012 1 97.5 398 ASP B N 1
ATOM 9966 C CA . ASP B 1 398 ? -29.547 8.141 7.051 1 97.5 398 ASP B CA 1
ATOM 9967 C C . ASP B 1 398 ? -28.375 9.086 7.297 1 97.5 398 ASP B C 1
ATOM 9969 O O . ASP B 1 398 ? -28.547 10.133 7.934 1 97.5 398 ASP B O 1
ATOM 9973 N N . VAL B 1 399 ? -27.219 8.781 6.832 1 98.25 399 VAL B N 1
ATOM 9974 C CA . VAL B 1 399 ? -26.031 9.578 7.133 1 98.25 399 VAL B CA 1
ATOM 9975 C C . VAL B 1 399 ? -26.125 10.93 6.418 1 98.25 399 VAL B C 1
ATOM 9977 O O . VAL B 1 399 ? -26.312 10.984 5.203 1 98.25 399 VAL B O 1
ATOM 9980 N N . CYS B 1 400 ? -26.047 11.984 7.109 1 97.81 400 CYS B N 1
ATOM 9981 C CA . CYS B 1 400 ? -26.141 13.305 6.488 1 97.81 400 CYS B CA 1
ATOM 9982 C C . CYS B 1 400 ? -24.875 13.625 5.707 1 97.81 400 CYS B C 1
ATOM 9984 O O . CYS B 1 400 ? -23.828 13 5.91 1 97.81 400 CYS B O 1
ATOM 9986 N N . ASP B 1 401 ? -24.859 14.648 4.922 1 97.31 401 ASP B N 1
ATOM 9987 C CA . ASP B 1 401 ? -23.797 15 3.996 1 97.31 401 ASP B CA 1
ATOM 9988 C C . ASP B 1 401 ? -22.547 15.438 4.75 1 97.31 401 ASP B C 1
ATOM 9990 O O . ASP B 1 401 ? -21.422 15.125 4.34 1 97.31 401 ASP B O 1
ATOM 9994 N N . GLU B 1 402 ? -22.703 16.172 5.805 1 96.81 402 GLU B N 1
ATOM 9995 C CA . GLU B 1 402 ? -21.578 16.656 6.578 1 96.81 402 GLU B CA 1
ATOM 9996 C C . GLU B 1 402 ? -20.781 15.5 7.18 1 96.81 402 GLU B C 1
ATOM 9998 O O . GLU B 1 402 ? -19.547 15.516 7.172 1 96.81 402 GLU B O 1
ATOM 10003 N N . ASN B 1 403 ? -21.578 14.523 7.68 1 98.38 403 ASN B N 1
ATOM 10004 C CA . ASN B 1 403 ? -20.906 13.367 8.266 1 98.38 403 ASN B CA 1
ATOM 10005 C C . ASN B 1 403 ? -20.219 12.516 7.199 1 98.38 403 ASN B C 1
ATOM 10007 O O . ASN B 1 403 ? -19.172 11.938 7.445 1 98.38 403 ASN B O 1
ATOM 10011 N N . ILE B 1 404 ? -20.812 12.398 6.012 1 98.5 404 ILE B N 1
ATOM 10012 C CA . ILE B 1 404 ? -20.188 11.734 4.879 1 98.5 404 ILE B CA 1
ATOM 10013 C C . ILE B 1 404 ? -18.844 12.414 4.566 1 98.5 404 ILE B C 1
ATOM 10015 O O . ILE B 1 404 ? -17.828 11.734 4.383 1 98.5 404 ILE B O 1
ATOM 10019 N N . ASP B 1 405 ? -18.859 13.703 4.594 1 97.38 405 ASP B N 1
ATOM 10020 C CA . ASP B 1 405 ? -17.656 14.477 4.309 1 97.38 405 ASP B CA 1
ATOM 10021 C C . ASP B 1 405 ? -16.578 14.203 5.352 1 97.38 405 ASP B C 1
ATOM 10023 O O . ASP B 1 405 ? -15.398 14.055 5.012 1 97.38 405 ASP B O 1
ATOM 10027 N N . TYR B 1 406 ? -16.938 14.172 6.637 1 98.06 406 TYR B N 1
ATOM 10028 C CA . TYR B 1 406 ? -15.984 13.875 7.695 1 98.06 406 TYR B CA 1
ATOM 10029 C C . TYR B 1 406 ? -15.32 12.523 7.461 1 98.06 406 TYR B C 1
ATOM 10031 O O . TYR B 1 406 ? -14.109 12.383 7.637 1 98.06 406 TYR B O 1
ATOM 10039 N N . CYS B 1 407 ? -16.141 11.539 7.062 1 98.62 407 CYS B N 1
ATOM 10040 C CA . CYS B 1 407 ? -15.625 10.188 6.855 1 98.62 407 CYS B CA 1
ATOM 10041 C C . CYS B 1 407 ? -14.656 10.148 5.68 1 98.62 407 CYS B C 1
ATOM 10043 O O . CYS B 1 407 ? -13.602 9.516 5.762 1 98.62 407 CYS B O 1
ATOM 10045 N N . ILE B 1 408 ? -15.023 10.828 4.609 1 98.25 408 ILE B N 1
ATOM 10046 C CA . ILE B 1 408 ? -14.18 10.875 3.426 1 98.25 408 ILE B CA 1
ATOM 10047 C C . ILE B 1 408 ? -12.859 11.57 3.76 1 98.25 408 ILE B C 1
ATOM 10049 O O . ILE B 1 408 ? -11.781 11.078 3.412 1 98.25 408 ILE B O 1
ATOM 10053 N N . ARG B 1 409 ? -12.914 12.688 4.48 1 97.69 409 ARG B N 1
ATOM 10054 C CA . ARG B 1 409 ? -11.719 13.438 4.855 1 97.69 409 ARG B CA 1
ATOM 10055 C C . ARG B 1 409 ? -10.844 12.625 5.805 1 97.69 409 ARG B C 1
ATOM 10057 O O . ARG B 1 409 ? -9.617 12.727 5.758 1 97.69 409 ARG B O 1
ATOM 10064 N N . ALA B 1 410 ? -11.477 11.891 6.688 1 98.38 410 ALA B N 1
ATOM 10065 C CA . ALA B 1 410 ? -10.711 11.031 7.586 1 98.38 410 ALA B CA 1
ATOM 10066 C C . ALA B 1 410 ? -9.914 9.984 6.805 1 98.38 410 ALA B C 1
ATOM 10068 O O . ALA B 1 410 ? -8.734 9.766 7.07 1 98.38 410 ALA B O 1
ATOM 10069 N N . ALA B 1 411 ? -10.594 9.32 5.867 1 98.19 411 ALA B N 1
ATOM 10070 C CA . ALA B 1 411 ? -9.938 8.328 5.027 1 98.19 411 ALA B CA 1
ATOM 10071 C C . ALA B 1 411 ? -8.766 8.938 4.266 1 98.19 411 ALA B C 1
ATOM 10073 O O . ALA B 1 411 ? -7.688 8.336 4.191 1 98.19 411 ALA B O 1
ATOM 10074 N N . LYS B 1 412 ? -8.93 10.141 3.766 1 97.25 412 LYS B N 1
ATOM 10075 C CA . LYS B 1 412 ? -7.895 10.82 2.996 1 97.25 412 LYS B CA 1
ATOM 10076 C C . LYS B 1 412 ? -6.73 11.234 3.889 1 97.25 412 LYS B C 1
ATOM 10078 O O . LYS B 1 412 ? -5.566 11.141 3.482 1 97.25 412 LYS B O 1
ATOM 10083 N N . ALA B 1 413 ? -7.074 11.672 5.066 1 97.06 413 ALA B N 1
ATOM 10084 C CA . ALA B 1 413 ? -6.035 12.094 6 1 97.06 413 ALA B CA 1
ATOM 10085 C C . ALA B 1 413 ? -5.082 10.945 6.32 1 97.06 413 ALA B C 1
ATOM 10087 O O . ALA B 1 413 ? -3.887 11.156 6.523 1 97.06 413 ALA B O 1
ATOM 10088 N N . LEU B 1 414 ? -5.594 9.766 6.344 1 96.94 414 LEU B N 1
ATOM 10089 C CA . LEU B 1 414 ? -4.766 8.609 6.664 1 96.94 414 LEU B CA 1
ATOM 10090 C C . LEU B 1 414 ? -4.25 7.941 5.391 1 96.94 414 LEU B C 1
ATOM 10092 O O . LEU B 1 414 ? -3.35 7.102 5.445 1 96.94 414 LEU B O 1
ATOM 10096 N N . GLY B 1 415 ? -4.801 8.312 4.277 1 96.19 415 GLY B N 1
ATOM 10097 C CA . GLY B 1 415 ? -4.41 7.734 3.004 1 96.19 415 GLY B CA 1
ATOM 10098 C C . GLY B 1 415 ? -4.918 6.316 2.809 1 96.19 415 GLY B C 1
ATOM 10099 O O . GLY B 1 415 ? -4.215 5.469 2.256 1 96.19 415 GLY B O 1
ATOM 10100 N N . LEU B 1 416 ? -6.125 6.008 3.256 1 97.62 416 LEU B N 1
ATOM 10101 C CA . LEU B 1 416 ? -6.668 4.656 3.162 1 97.62 416 LEU B CA 1
ATOM 10102 C C . LEU B 1 416 ? -7.723 4.57 2.062 1 97.62 416 LEU B C 1
ATOM 10104 O O . LEU B 1 416 ? -8.68 5.348 2.047 1 97.62 416 LEU B O 1
ATOM 10108 N N . ASP B 1 417 ? -7.562 3.674 1.14 1 97.12 417 ASP B N 1
ATOM 10109 C CA . ASP B 1 417 ? -8.516 3.469 0.052 1 97.12 417 ASP B CA 1
ATOM 10110 C C . ASP B 1 417 ? -9.742 2.699 0.535 1 97.12 417 ASP B C 1
ATOM 10112 O O . ASP B 1 417 ? -10.82 2.814 -0.049 1 97.12 417 ASP B O 1
ATOM 10116 N N . ILE B 1 418 ? -9.586 1.842 1.529 1 98.19 418 ILE B N 1
ATOM 10117 C CA . ILE B 1 418 ? -10.648 1.097 2.199 1 98.19 418 ILE B CA 1
ATOM 10118 C C . ILE B 1 418 ? -10.523 1.263 3.711 1 98.19 418 ILE B C 1
ATOM 10120 O O . ILE B 1 418 ? -9.469 0.966 4.289 1 98.19 418 ILE B O 1
ATOM 10124 N N . CYS B 1 419 ? -11.562 1.733 4.328 1 98.06 419 CYS B N 1
ATOM 10125 C CA . CYS B 1 419 ? -11.469 1.83 5.781 1 98.06 419 CYS B CA 1
ATOM 10126 C C . CYS B 1 419 ? -12.852 1.905 6.418 1 98.06 419 CYS B C 1
ATOM 10128 O O . CYS B 1 419 ? -13.844 2.115 5.727 1 98.06 419 CYS B O 1
ATOM 10130 N N . GLY B 1 420 ? -12.914 1.536 7.625 1 97.62 420 GLY B N 1
ATOM 10131 C CA . GLY B 1 420 ? -14.07 1.738 8.484 1 97.62 420 GLY B CA 1
ATOM 10132 C C . GLY B 1 420 ? -13.883 2.865 9.484 1 97.62 420 GLY B C 1
ATOM 10133 O O . GLY B 1 420 ? -12.945 2.844 10.281 1 97.62 420 GLY B O 1
ATOM 10134 N N . VAL B 1 421 ? -14.734 3.852 9.391 1 98.38 421 VAL B N 1
ATOM 10135 C CA . VAL B 1 421 ? -14.695 4.973 10.328 1 98.38 421 VAL B CA 1
ATOM 10136 C C . VAL B 1 421 ? -15.719 4.754 11.445 1 98.38 421 VAL B C 1
ATOM 10138 O O . VAL B 1 421 ? -16.922 4.672 11.188 1 98.38 421 VAL B O 1
ATOM 10141 N N . ASP B 1 422 ? -15.266 4.656 12.656 1 96.5 422 ASP B N 1
ATOM 10142 C CA . ASP B 1 422 ? -16.141 4.488 13.82 1 96.5 422 ASP B CA 1
ATOM 10143 C C . ASP B 1 422 ? -16.516 5.84 14.422 1 96.5 422 ASP B C 1
ATOM 10145 O O . ASP B 1 422 ? -15.648 6.594 14.859 1 96.5 422 ASP B O 1
ATOM 10149 N N . ILE B 1 423 ? -17.797 6.121 14.438 1 97.69 423 ILE B N 1
ATOM 10150 C CA . ILE B 1 423 ? -18.312 7.395 14.93 1 97.69 423 ILE B CA 1
ATOM 10151 C C . ILE B 1 423 ? -19.203 7.152 16.141 1 97.69 423 ILE B C 1
ATOM 10153 O O . ILE B 1 423 ? -19.984 6.203 16.156 1 97.69 423 ILE B O 1
ATOM 10157 N N . CYS B 1 424 ? -19.062 7.891 17.141 1 96.56 424 CYS B N 1
ATOM 10158 C CA . CYS B 1 424 ? -19.953 7.91 18.297 1 96.56 424 CYS B CA 1
ATOM 10159 C C . CYS B 1 424 ? -20.766 9.195 18.312 1 96.56 424 CYS B C 1
ATOM 10161 O O . CYS B 1 424 ? -20.219 10.289 18.438 1 96.56 424 CYS B O 1
ATOM 10163 N N . THR B 1 425 ? -22 9.125 18.141 1 97.25 425 THR B N 1
ATOM 10164 C CA . THR B 1 425 ? -22.922 10.258 18.156 1 97.25 425 THR B CA 1
ATOM 10165 C C . THR B 1 425 ? -24.344 9.797 18.453 1 97.25 425 THR B C 1
ATOM 10167 O O . THR B 1 425 ? -24.641 8.602 18.391 1 97.25 425 THR B O 1
ATOM 10170 N N . GLU B 1 426 ? -25.188 10.688 18.828 1 96.38 426 GLU B N 1
ATOM 10171 C CA . GLU B 1 426 ? -26.578 10.328 19.156 1 96.38 426 GLU B CA 1
ATOM 10172 C C . GLU B 1 426 ? -27.359 9.961 17.891 1 96.38 426 GLU B C 1
ATOM 10174 O O . GLU B 1 426 ? -28.062 8.953 17.875 1 96.38 426 GLU B O 1
ATOM 10179 N N . ASP B 1 427 ? -27.25 10.805 16.922 1 97.06 427 ASP B N 1
ATOM 10180 C CA . ASP B 1 427 ? -27.969 10.625 15.664 1 97.06 427 ASP B CA 1
ATOM 10181 C C . ASP B 1 427 ? -27.078 10.914 14.461 1 97.06 427 ASP B C 1
ATOM 10183 O O . ASP B 1 427 ? -26.625 12.047 14.273 1 97.06 427 ASP B O 1
ATOM 10187 N N . ILE B 1 428 ? -26.891 9.906 13.555 1 97.81 428 ILE B N 1
ATOM 10188 C CA . ILE B 1 428 ? -25.938 10 12.445 1 97.81 428 ILE B CA 1
ATOM 10189 C C . ILE B 1 428 ? -26.516 10.883 11.344 1 97.81 428 ILE B C 1
ATOM 10191 O O . ILE B 1 428 ? -25.797 11.32 10.445 1 97.81 428 ILE B O 1
ATOM 10195 N N . SER B 1 429 ? -27.812 11.18 11.414 1 97.81 429 SER B N 1
ATOM 10196 C CA . SER B 1 429 ? -28.484 12.039 10.43 1 97.81 429 SER B CA 1
ATOM 10197 C C . SER B 1 429 ? -28.219 13.508 10.719 1 97.81 429 SER B C 1
ATOM 10199 O O . SER B 1 429 ? -28.547 14.375 9.891 1 97.81 429 SER B O 1
ATOM 10201 N N . ILE B 1 430 ? -27.672 13.766 11.883 1 97.75 430 ILE B N 1
ATOM 10202 C CA . ILE B 1 430 ? -27.281 15.117 12.289 1 97.75 430 ILE B CA 1
ATOM 10203 C C . ILE B 1 430 ? -25.766 15.234 12.32 1 97.75 430 ILE B C 1
ATOM 10205 O O . ILE B 1 430 ? -25.078 14.305 12.742 1 97.75 430 ILE B O 1
ATOM 10209 N N . PRO B 1 431 ? -25.219 16.391 11.883 1 96.81 431 PRO B N 1
ATOM 10210 C CA . PRO B 1 431 ? -23.766 16.547 11.93 1 96.81 431 PRO B CA 1
ATOM 10211 C C . PRO B 1 431 ? -23.188 16.297 13.32 1 96.81 431 PRO B C 1
ATOM 10213 O O . PRO B 1 431 ? -23.719 16.812 14.312 1 96.81 431 PRO B O 1
ATOM 10216 N N . ILE B 1 432 ? -22.125 15.594 13.328 1 96.25 432 ILE B N 1
ATOM 10217 C CA . ILE B 1 432 ? -21.609 15.133 14.617 1 96.25 432 ILE B CA 1
ATOM 10218 C C . ILE B 1 432 ? -21.078 16.328 15.414 1 96.25 432 ILE B C 1
ATOM 10220 O O . ILE B 1 432 ? -21.094 16.312 16.641 1 96.25 432 ILE B O 1
ATOM 10224 N N . ASN B 1 433 ? -20.609 17.359 14.75 1 92.75 433 ASN B N 1
ATOM 10225 C CA . ASN B 1 433 ? -20.062 18.531 15.445 1 92.75 433 ASN B CA 1
ATOM 10226 C C . ASN B 1 433 ? -21.141 19.281 16.203 1 92.75 433 ASN B C 1
ATOM 10228 O O . ASN B 1 433 ? -20.844 20.047 17.125 1 92.75 433 ASN B O 1
ATOM 10232 N N . LYS B 1 434 ? -22.406 19.078 15.859 1 93.88 434 LYS B N 1
ATOM 10233 C CA . LYS B 1 434 ? -23.531 19.75 16.516 1 93.88 434 LYS B CA 1
ATOM 10234 C C . LYS B 1 434 ? -24.016 18.938 17.719 1 93.88 434 LYS B C 1
ATOM 10236 O O . LYS B 1 434 ? -24.797 19.438 18.531 1 93.88 434 LYS B O 1
ATOM 10241 N N . GLN B 1 435 ? -23.562 17.719 17.844 1 93.94 435 GLN B N 1
ATOM 10242 C CA . GLN B 1 435 ? -24.031 16.844 18.922 1 93.94 435 GLN B CA 1
ATOM 10243 C C . GLN B 1 435 ? -22.875 16.375 19.797 1 93.94 435 GLN B C 1
ATOM 10245 O O . GLN B 1 435 ? -22.969 15.359 20.484 1 93.94 435 GLN B O 1
ATOM 10250 N N . ASN B 1 436 ? -21.797 17 19.734 1 92.38 436 ASN B N 1
ATOM 10251 C CA . ASN B 1 436 ? -20.578 16.578 20.438 1 92.38 436 ASN B CA 1
ATOM 10252 C C . ASN B 1 436 ? -20.125 15.195 20.016 1 92.38 436 ASN B C 1
ATOM 10254 O O . ASN B 1 436 ? -19.594 14.43 20.812 1 92.38 436 ASN B O 1
ATOM 10258 N N . GLY B 1 437 ? -20.547 14.766 18.844 1 96.56 437 GLY B N 1
ATOM 10259 C CA . GLY B 1 437 ? -20.094 13.508 18.281 1 96.56 437 GLY B CA 1
ATOM 10260 C C . GLY B 1 437 ? -18.625 13.539 17.875 1 96.56 437 GLY B C 1
ATOM 10261 O O . GLY B 1 437 ? -18.047 14.609 17.703 1 96.56 437 GLY B O 1
ATOM 10262 N N . ILE B 1 438 ? -18.031 12.32 17.812 1 97.88 438 ILE B N 1
ATOM 10263 C CA . ILE B 1 438 ? -16.609 12.258 17.5 1 97.88 438 ILE B CA 1
ATOM 10264 C C . ILE B 1 438 ? -16.312 11.039 16.625 1 97.88 438 ILE B C 1
ATOM 10266 O O . ILE B 1 438 ? -17.094 10.086 16.594 1 97.88 438 ILE B O 1
ATOM 10270 N N . VAL B 1 439 ? -15.266 11.078 15.852 1 97.88 439 VAL B N 1
ATOM 10271 C CA . VAL B 1 439 ? -14.664 9.898 15.25 1 97.88 439 VAL B CA 1
ATOM 10272 C C . VAL B 1 439 ? -13.781 9.188 16.281 1 97.88 439 VAL B C 1
ATOM 10274 O O . VAL B 1 439 ? -12.805 9.758 16.766 1 97.88 439 VAL B O 1
ATOM 10277 N N . MET B 1 440 ? -14.086 7.988 16.594 1 94.12 440 MET B N 1
ATOM 10278 C CA . MET B 1 440 ? -13.391 7.246 17.641 1 94.12 440 MET B CA 1
ATOM 10279 C C . MET B 1 440 ? -12.117 6.605 17.094 1 94.12 440 MET B C 1
ATOM 10281 O O . MET B 1 440 ? -11.086 6.594 17.766 1 94.12 440 MET B O 1
ATOM 10285 N N . GLU B 1 441 ? -12.281 6.047 15.984 1 93.44 441 GLU B N 1
ATOM 10286 C CA . GLU B 1 441 ? -11.18 5.305 15.383 1 93.44 441 GLU B CA 1
ATOM 10287 C C . GLU B 1 441 ? -11.406 5.109 13.883 1 93.44 441 GLU B C 1
ATOM 10289 O O . GLU B 1 441 ? -12.531 5.223 13.398 1 93.44 441 GLU B O 1
ATOM 10294 N N . VAL B 1 442 ? -10.344 4.98 13.195 1 96.94 442 VAL B N 1
ATOM 10295 C CA . VAL B 1 442 ? -10.375 4.594 11.789 1 96.94 442 VAL B CA 1
ATOM 10296 C C . VAL B 1 442 ? -9.672 3.254 11.609 1 96.94 442 VAL B C 1
ATOM 10298 O O . VAL B 1 442 ? -8.523 3.084 12.031 1 96.94 442 VAL B O 1
ATOM 10301 N N . ASN B 1 443 ? -10.32 2.305 11.102 1 95.12 443 ASN B N 1
ATOM 10302 C CA . ASN B 1 443 ? -9.789 0.957 10.945 1 95.12 443 ASN B CA 1
ATOM 10303 C C . ASN B 1 443 ? -9.422 0.661 9.492 1 95.12 443 ASN B C 1
ATOM 10305 O O . ASN B 1 443 ? -10.258 0.796 8.602 1 95.12 443 ASN B O 1
ATOM 10309 N N . ALA B 1 444 ? -8.109 0.19 9.508 1 94.44 444 ALA B N 1
ATOM 10310 C CA . ALA B 1 444 ? -7.711 -0.363 8.219 1 94.44 444 ALA B CA 1
ATOM 10311 C C . ALA B 1 444 ? -8.195 -1.801 8.062 1 94.44 444 ALA B C 1
ATOM 10313 O O . ALA B 1 444 ? -8.383 -2.508 9.055 1 94.44 444 ALA B O 1
ATOM 10314 N N . ALA B 1 445 ? -8.836 -2.242 7.027 1 92.69 445 ALA B N 1
ATOM 10315 C CA . ALA B 1 445 ? -9.391 -3.572 6.773 1 92.69 445 ALA B CA 1
ATOM 10316 C C . ALA B 1 445 ? -10.703 -3.775 7.527 1 92.69 445 ALA B C 1
ATOM 10318 O O . ALA B 1 445 ? -10.844 -4.727 8.297 1 92.69 445 ALA B O 1
ATOM 10319 N N . PRO B 1 446 ? -11.562 -2.988 7.352 1 94.25 446 PRO B N 1
ATOM 10320 C CA . PRO B 1 446 ? -12.82 -3.076 8.102 1 94.25 446 PRO B CA 1
ATOM 10321 C C . PRO B 1 446 ? -13.562 -4.383 7.844 1 94.25 446 PRO B C 1
ATOM 10323 O O . PRO B 1 446 ? -13.555 -4.895 6.723 1 94.25 446 PRO B O 1
ATOM 10326 N N . GLY B 1 447 ? -14.117 -4.949 8.906 1 91.69 447 GLY B N 1
ATOM 10327 C CA . GLY B 1 447 ? -15.078 -6.016 8.672 1 91.69 447 GLY B CA 1
ATOM 10328 C C . GLY B 1 447 ? -16.297 -5.562 7.902 1 91.69 447 GLY B C 1
ATOM 10329 O O . GLY B 1 447 ? -16.891 -4.535 8.227 1 91.69 447 GLY B O 1
ATOM 10330 N N . ILE B 1 448 ? -16.609 -6.242 6.887 1 93.62 448 ILE B N 1
ATOM 10331 C CA . ILE B 1 448 ? -17.719 -5.766 6.066 1 93.62 448 ILE B CA 1
ATOM 10332 C C . ILE B 1 448 ? -18.906 -6.727 6.176 1 93.62 448 ILE B C 1
ATOM 10334 O O . ILE B 1 448 ? -19.938 -6.535 5.527 1 93.62 448 ILE B O 1
ATOM 10338 N N . ARG B 1 449 ? -18.766 -7.707 7.059 1 89.88 449 ARG B N 1
ATOM 10339 C CA . ARG B 1 449 ? -19.828 -8.68 7.297 1 89.88 449 ARG B CA 1
ATOM 10340 C C . ARG B 1 449 ? -21.109 -7.988 7.742 1 89.88 449 ARG B C 1
ATOM 10342 O O . ARG B 1 449 ? -22.203 -8.375 7.328 1 89.88 449 ARG B O 1
ATOM 10349 N N . MET B 1 450 ? -20.984 -7.023 8.609 1 92 450 MET B N 1
ATOM 10350 C CA . MET B 1 450 ? -22.141 -6.344 9.188 1 92 450 MET B CA 1
ATOM 10351 C C . MET B 1 450 ? -22.938 -5.605 8.117 1 92 450 MET B C 1
ATOM 10353 O O . MET B 1 450 ? -24.141 -5.406 8.25 1 92 450 MET B O 1
ATOM 10357 N N . HIS B 1 451 ? -22.281 -5.227 7.047 1 95.31 451 HIS B N 1
ATOM 10358 C CA . HIS B 1 451 ? -22.938 -4.504 5.965 1 95.31 451 HIS B CA 1
ATOM 10359 C C . HIS B 1 451 ? -23.641 -5.461 5.008 1 95.31 451 HIS B C 1
ATOM 10361 O O . HIS B 1 451 ? -24.672 -5.113 4.414 1 95.31 451 HIS B O 1
ATOM 10367 N N . HIS B 1 452 ? -23.094 -6.609 4.859 1 92.44 452 HIS B N 1
ATOM 10368 C CA . HIS B 1 452 ? -23.641 -7.625 3.967 1 92.44 452 HIS B CA 1
ATOM 10369 C C . HIS B 1 452 ? -24.828 -8.352 4.613 1 92.44 452 HIS B C 1
ATOM 10371 O O . HIS B 1 452 ? -25.734 -8.812 3.918 1 92.44 452 HIS B O 1
ATOM 10377 N N . PHE B 1 453 ? -24.75 -8.508 5.934 1 88.62 453 PHE B N 1
ATOM 10378 C CA . PHE B 1 453 ? -25.781 -9.242 6.66 1 88.62 453 PHE B CA 1
ATOM 10379 C C . PHE B 1 453 ? -26.281 -8.438 7.848 1 88.62 453 PHE B C 1
ATOM 10381 O O . PHE B 1 453 ? -26.172 -8.875 8.992 1 88.62 453 PHE B O 1
ATOM 10388 N N . PRO B 1 454 ? -26.938 -7.336 7.566 1 91.62 454 PRO B N 1
ATOM 10389 C CA . PRO B 1 454 ? -27.5 -6.559 8.672 1 91.62 454 PRO B CA 1
ATOM 10390 C C . PRO B 1 454 ? -28.703 -7.242 9.312 1 91.62 454 PRO B C 1
ATOM 10392 O O . PRO B 1 454 ? -29.469 -7.922 8.617 1 91.62 454 PRO B O 1
ATOM 10395 N N . SER B 1 455 ? -28.797 -7.094 10.594 1 88.12 455 SER B N 1
ATOM 10396 C CA . SER B 1 455 ? -29.969 -7.645 11.273 1 88.12 455 SER B CA 1
ATOM 10397 C C . SER B 1 455 ? -31.25 -6.902 10.875 1 88.12 455 SER B C 1
ATOM 10399 O O . SER B 1 455 ? -32.312 -7.492 10.852 1 88.12 455 SER B O 1
ATOM 10401 N N . GLN B 1 456 ? -31.125 -5.652 10.664 1 91.44 456 GLN B N 1
ATOM 10402 C CA . GLN B 1 456 ? -32.219 -4.805 10.164 1 91.44 456 GLN B CA 1
ATOM 10403 C C . GLN B 1 456 ? -31.703 -3.854 9.086 1 91.44 456 GLN B C 1
ATOM 10405 O O . GLN B 1 456 ? -30.547 -3.424 9.117 1 91.44 456 GLN B O 1
ATOM 10410 N N . GLY B 1 457 ? -32.562 -3.619 8.125 1 93.62 457 GLY B N 1
ATOM 10411 C CA . GLY B 1 457 ? -32.188 -2.711 7.047 1 93.62 457 GLY B CA 1
ATOM 10412 C C . GLY B 1 457 ? -31.812 -3.426 5.766 1 93.62 457 GLY B C 1
ATOM 10413 O O . GLY B 1 457 ? -32.125 -4.609 5.594 1 93.62 457 GLY B O 1
ATOM 10414 N N . LYS B 1 458 ? -31.25 -2.699 4.844 1 95.5 458 LYS B N 1
ATOM 10415 C CA . LYS B 1 458 ? -30.906 -3.203 3.518 1 95.5 458 LYS B CA 1
ATOM 10416 C C . LYS B 1 458 ? -29.484 -3.768 3.492 1 95.5 458 LYS B C 1
ATOM 10418 O O . LYS B 1 458 ? -28.594 -3.242 4.16 1 95.5 458 LYS B O 1
ATOM 10423 N N . LYS B 1 459 ? -29.328 -4.844 2.787 1 94.5 459 LYS B N 1
ATOM 10424 C CA . LYS B 1 459 ? -28 -5.371 2.529 1 94.5 459 LYS B CA 1
ATOM 10425 C C . LYS B 1 459 ? -27.203 -4.434 1.625 1 94.5 459 LYS B C 1
ATOM 10427 O O . LYS B 1 459 ? -27.734 -3.883 0.665 1 94.5 459 LYS B O 1
ATOM 10432 N N . ARG B 1 460 ? -25.953 -4.188 2.006 1 97.12 460 ARG B N 1
ATOM 10433 C CA . ARG B 1 460 ? -25.062 -3.361 1.202 1 97.12 460 ARG B CA 1
ATOM 10434 C C . ARG B 1 460 ? -23.891 -4.18 0.664 1 97.12 460 ARG B C 1
ATOM 10436 O O . ARG B 1 460 ? -23.156 -4.797 1.434 1 97.12 460 ARG B O 1
ATOM 10443 N N . ASP B 1 461 ? -23.656 -4.23 -0.627 1 96.75 461 ASP B N 1
ATOM 10444 C CA . ASP B 1 461 ? -22.625 -5.055 -1.249 1 96.75 461 ASP B CA 1
ATOM 10445 C C . ASP B 1 461 ? -21.281 -4.324 -1.285 1 96.75 461 ASP B C 1
ATOM 10447 O O . ASP B 1 461 ? -20.828 -3.91 -2.352 1 96.75 461 ASP B O 1
ATOM 10451 N N . VAL B 1 462 ? -20.641 -4.305 -0.199 1 97.94 462 VAL B N 1
ATOM 10452 C CA . VAL B 1 462 ? -19.344 -3.65 -0.061 1 97.94 462 VAL B CA 1
ATOM 10453 C C . VAL B 1 462 ? -18.297 -4.398 -0.88 1 97.94 462 VAL B C 1
ATOM 10455 O O . VAL B 1 462 ? -17.375 -3.793 -1.42 1 97.94 462 VAL B O 1
ATOM 10458 N N . GLY B 1 463 ? -18.422 -5.766 -0.97 1 97.69 463 GLY B N 1
ATOM 10459 C CA . GLY B 1 463 ? -17.5 -6.547 -1.792 1 97.69 463 GLY B CA 1
ATOM 10460 C C . GLY B 1 463 ? -17.453 -6.086 -3.236 1 97.69 463 GLY B C 1
ATOM 10461 O O . GLY B 1 463 ? -16.375 -5.941 -3.811 1 97.69 463 GLY B O 1
ATOM 10462 N N . LYS B 1 464 ? -18.625 -5.867 -3.771 1 97.81 464 LYS B N 1
ATOM 10463 C CA . LYS B 1 464 ? -18.703 -5.371 -5.141 1 97.81 464 LYS B CA 1
ATOM 10464 C C . LYS B 1 464 ? -18.031 -4.008 -5.273 1 97.81 464 LYS B C 1
ATOM 10466 O O . LYS B 1 464 ? -17.344 -3.738 -6.262 1 97.81 464 LYS B O 1
ATOM 10471 N N . ALA B 1 465 ? -18.25 -3.129 -4.273 1 98.06 465 ALA B N 1
ATOM 10472 C CA . ALA B 1 465 ? -17.641 -1.801 -4.289 1 98.06 465 ALA B CA 1
ATOM 10473 C C . ALA B 1 465 ? -16.109 -1.895 -4.305 1 98.06 465 ALA B C 1
ATOM 10475 O O . ALA B 1 465 ? -15.445 -1.123 -4.996 1 98.06 465 ALA B O 1
ATOM 10476 N N . ILE B 1 466 ? -15.57 -2.801 -3.572 1 98.19 466 ILE B N 1
ATOM 10477 C CA . ILE B 1 466 ? -14.125 -2.975 -3.488 1 98.19 466 ILE B CA 1
ATOM 10478 C C . ILE B 1 466 ? -13.586 -3.477 -4.828 1 98.19 466 ILE B C 1
ATOM 10480 O O . ILE B 1 466 ? -12.586 -2.963 -5.332 1 98.19 466 ILE B O 1
ATOM 10484 N N . VAL B 1 467 ? -14.266 -4.5 -5.469 1 98.19 467 VAL B N 1
ATOM 10485 C CA . VAL B 1 467 ? -13.828 -5.023 -6.754 1 98.19 467 VAL B CA 1
ATOM 10486 C C . VAL B 1 467 ? -13.883 -3.924 -7.812 1 98.19 467 VAL B C 1
ATOM 10488 O O . VAL B 1 467 ? -12.969 -3.785 -8.625 1 98.19 467 VAL B O 1
ATOM 10491 N N . ASP B 1 468 ? -14.969 -3.102 -7.762 1 97.81 468 ASP B N 1
ATOM 10492 C CA . ASP B 1 468 ? -15.102 -1.983 -8.688 1 97.81 468 ASP B CA 1
ATOM 10493 C C . ASP B 1 468 ? -13.945 -0.996 -8.531 1 97.81 468 ASP B C 1
ATOM 10495 O O . ASP B 1 468 ? -13.414 -0.49 -9.516 1 97.81 468 ASP B O 1
ATOM 10499 N N . MET B 1 469 ? -13.555 -0.721 -7.32 1 97.44 469 MET B N 1
ATOM 10500 C CA . MET B 1 469 ? -12.438 0.184 -7.055 1 97.44 469 MET B CA 1
ATOM 10501 C C . MET B 1 469 ? -11.141 -0.375 -7.617 1 97.44 469 MET B C 1
ATOM 10503 O O . MET B 1 469 ? -10.375 0.348 -8.258 1 97.44 469 MET B O 1
ATOM 10507 N N . LEU B 1 470 ? -10.938 -1.687 -7.434 1 97.25 470 LEU B N 1
ATOM 10508 C CA . LEU B 1 470 ? -9.695 -2.33 -7.852 1 97.25 470 LEU B CA 1
ATOM 10509 C C . LEU B 1 470 ? -9.523 -2.236 -9.367 1 97.25 470 LEU B C 1
ATOM 10511 O O . LEU B 1 470 ? -8.398 -2.119 -9.859 1 97.25 470 LEU B O 1
ATOM 10515 N N . TYR B 1 471 ? -10.602 -2.27 -10.117 1 97.62 471 TYR B N 1
ATOM 10516 C CA . TYR B 1 471 ? -10.531 -2.312 -11.57 1 97.62 471 TYR B CA 1
ATOM 10517 C C . TYR B 1 471 ? -11.008 -1.001 -12.18 1 97.62 471 TYR B C 1
ATOM 10519 O O . TYR B 1 471 ? -11.297 -0.936 -13.375 1 97.62 471 TYR B O 1
ATOM 10527 N N . GLU B 1 472 ? -11.195 0.008 -11.297 1 96 472 GLU B N 1
ATOM 10528 C CA . GLU B 1 472 ? -11.594 1.342 -11.734 1 96 472 GLU B CA 1
ATOM 10529 C C . GLU B 1 472 ? -12.898 1.293 -12.531 1 96 472 GLU B C 1
ATOM 10531 O O . GLU B 1 472 ? -13.008 1.915 -13.586 1 96 472 GLU B O 1
ATOM 10536 N N . GLY B 1 473 ? -13.789 0.441 -12.062 1 94.62 473 GLY B N 1
ATOM 10537 C CA . GLY B 1 473 ? -15.133 0.364 -12.625 1 94.62 473 GLY B CA 1
ATOM 10538 C C . GLY B 1 473 ? -15.227 -0.55 -13.828 1 94.62 473 GLY B C 1
ATOM 10539 O O . GLY B 1 473 ? -16.312 -0.795 -14.352 1 94.62 473 GLY B O 1
ATOM 10540 N N . ARG B 1 474 ? -14.125 -1.129 -14.352 1 95.56 474 ARG B N 1
ATOM 10541 C CA . ARG B 1 474 ? -14.117 -1.979 -15.539 1 95.56 474 ARG B CA 1
ATOM 10542 C C . ARG B 1 474 ? -13.367 -3.279 -15.281 1 95.56 474 ARG B C 1
ATOM 10544 O O . ARG B 1 474 ? -12.281 -3.494 -15.828 1 95.56 474 ARG B O 1
ATOM 10551 N N . PRO B 1 475 ? -13.93 -4.184 -14.445 1 96 475 PRO B N 1
ATOM 10552 C CA . PRO B 1 475 ? -13.266 -5.465 -14.195 1 96 475 PRO B CA 1
ATOM 10553 C C . PRO B 1 475 ? -12.945 -6.227 -15.484 1 96 475 PRO B C 1
ATOM 10555 O O . PRO B 1 475 ? -13.797 -6.332 -16.375 1 96 475 PRO B O 1
ATOM 10558 N N . SER B 1 476 ? -11.734 -6.621 -15.641 1 96.19 476 SER B N 1
ATOM 10559 C CA . SER B 1 476 ? -11.281 -7.34 -16.828 1 96.19 476 SER B CA 1
ATOM 10560 C C . SER B 1 476 ? -10.133 -8.289 -16.484 1 96.19 476 SER B C 1
ATOM 10562 O O . SER B 1 476 ? -9.531 -8.188 -15.422 1 96.19 476 SER B O 1
ATOM 10564 N N . ASN B 1 477 ? -9.93 -9.25 -17.359 1 97.5 477 ASN B N 1
ATOM 10565 C CA . ASN B 1 477 ? -8.852 -10.219 -17.219 1 97.5 477 ASN B CA 1
ATOM 10566 C C . ASN B 1 477 ? -7.961 -10.242 -18.469 1 97.5 477 ASN B C 1
ATOM 10568 O O . ASN B 1 477 ? -8.266 -9.594 -19.469 1 97.5 477 ASN B O 1
ATOM 10572 N N . ILE B 1 478 ? -6.824 -10.898 -18.406 1 98.12 478 ILE B N 1
ATOM 10573 C CA . ILE B 1 478 ? -5.961 -11.016 -19.562 1 98.12 478 ILE B CA 1
ATOM 10574 C C . ILE B 1 478 ? -6.453 -12.156 -20.469 1 98.12 478 ILE B C 1
ATOM 10576 O O . ILE B 1 478 ? -7.121 -13.078 -19.984 1 98.12 478 ILE B O 1
ATOM 10580 N N . PRO B 1 479 ? -6.137 -12.07 -21.75 1 98.25 479 PRO B N 1
ATOM 10581 C CA . PRO B 1 479 ? -6.5 -13.195 -22.609 1 98.25 479 PRO B CA 1
ATOM 10582 C C . PRO B 1 479 ? -5.719 -14.461 -22.297 1 98.25 479 PRO B C 1
ATOM 10584 O O . PRO B 1 479 ? -4.5 -14.414 -22.094 1 98.25 479 PRO B O 1
ATOM 10587 N N . VAL B 1 480 ? -6.445 -15.547 -22.234 1 98.62 480 VAL B N 1
ATOM 10588 C CA . VAL B 1 480 ? -5.867 -16.859 -21.969 1 98.62 480 VAL B CA 1
ATOM 10589 C C . VAL B 1 480 ? -6.109 -17.781 -23.172 1 98.62 480 VAL B C 1
ATOM 10591 O O . VAL B 1 480 ? -7.258 -18.031 -23.531 1 98.62 480 VAL B O 1
ATOM 10594 N N . ILE B 1 481 ? -5.023 -18.203 -23.797 1 98.81 481 ILE B N 1
ATOM 10595 C CA . ILE B 1 481 ? -5.09 -19.156 -24.906 1 98.81 481 ILE B CA 1
ATOM 10596 C C . ILE B 1 481 ? -4.477 -20.484 -24.469 1 98.81 481 ILE B C 1
ATOM 10598 O O . ILE B 1 481 ? -3.379 -20.516 -23.906 1 98.81 481 ILE B O 1
ATOM 10602 N N . SER B 1 482 ? -5.172 -21.516 -24.625 1 98.75 482 SER B N 1
ATOM 10603 C CA . SER B 1 482 ? -4.68 -22.844 -24.266 1 98.75 482 SER B CA 1
ATOM 10604 C C . SER B 1 482 ? -4.629 -23.766 -25.484 1 98.75 482 SER B C 1
ATOM 10606 O O . SER B 1 482 ? -5.641 -23.969 -26.156 1 98.75 482 SER B O 1
ATOM 10608 N N . VAL B 1 483 ? -3.438 -24.266 -25.797 1 98.75 483 VAL B N 1
ATOM 10609 C CA . VAL B 1 483 ? -3.227 -25.109 -26.969 1 98.75 483 VAL B CA 1
ATOM 10610 C C . VAL B 1 483 ? -2.949 -26.547 -26.547 1 98.75 483 VAL B C 1
ATOM 10612 O O . VAL B 1 483 ? -2.023 -26.797 -25.766 1 98.75 483 VAL B O 1
ATOM 10615 N N . THR B 1 484 ? -3.764 -27.438 -27.016 1 97.88 484 THR B N 1
ATOM 10616 C CA . THR B 1 484 ? -3.547 -28.859 -26.734 1 97.88 484 THR B CA 1
ATOM 10617 C C . THR B 1 484 ? -3.555 -29.672 -28.016 1 97.88 484 THR B C 1
ATOM 10619 O O . THR B 1 484 ? -3.611 -29.109 -29.125 1 97.88 484 THR B O 1
ATOM 10622 N N . GLY B 1 485 ? -3.357 -30.984 -27.969 1 95.19 485 GLY B N 1
ATOM 10623 C CA . GLY B 1 485 ? -3.229 -31.891 -29.094 1 95.19 485 GLY B CA 1
ATOM 10624 C C . GLY B 1 485 ? -2.055 -32.844 -28.969 1 95.19 485 GLY B C 1
ATOM 10625 O O . GLY B 1 485 ? -1.404 -32.906 -27.922 1 95.19 485 GLY B O 1
ATOM 10626 N N . THR B 1 486 ? -1.85 -33.594 -30.031 1 91.75 486 THR B N 1
ATOM 10627 C CA . THR B 1 486 ? -0.754 -34.531 -30.031 1 91.75 486 THR B CA 1
ATOM 10628 C C . THR B 1 486 ? 0.489 -33.969 -30.688 1 91.75 486 THR B C 1
ATOM 10630 O O . THR B 1 486 ? 1.565 -33.938 -30.094 1 91.75 486 THR B O 1
ATOM 10633 N N . ASN B 1 487 ? 0.319 -33.406 -31.844 1 92.62 487 ASN B N 1
ATOM 10634 C CA . ASN B 1 487 ? 1.436 -32.844 -32.594 1 92.62 487 ASN B CA 1
ATOM 10635 C C . ASN B 1 487 ? 1.164 -31.375 -32.969 1 92.62 487 ASN B C 1
ATOM 10637 O O . ASN B 1 487 ? 0.017 -31 -33.219 1 92.62 487 ASN B O 1
ATOM 10641 N N . GLY B 1 488 ? 2.203 -30.609 -32.938 1 94.69 488 GLY B N 1
ATOM 10642 C CA . GLY B 1 488 ? 2.127 -29.25 -33.438 1 94.69 488 GLY B CA 1
ATOM 10643 C C . GLY B 1 488 ? 1.812 -28.234 -32.375 1 94.69 488 GLY B C 1
ATOM 10644 O O . GLY B 1 488 ? 1.739 -27.031 -32.625 1 94.69 488 GLY B O 1
ATOM 10645 N N . LYS B 1 489 ? 1.658 -28.656 -31.141 1 95.56 489 LYS B N 1
ATOM 10646 C CA . LYS B 1 489 ? 1.288 -27.781 -30.031 1 95.56 489 LYS B CA 1
ATOM 10647 C C . LYS B 1 489 ? 2.305 -26.656 -29.859 1 95.56 489 LYS B C 1
ATOM 10649 O O . LYS B 1 489 ? 1.933 -25.484 -29.75 1 95.56 489 LYS B O 1
ATOM 10654 N N . THR B 1 490 ? 3.59 -26.984 -29.812 1 95.19 490 THR B N 1
ATOM 10655 C CA . THR B 1 490 ? 4.656 -26.031 -29.531 1 95.19 490 THR B CA 1
ATOM 10656 C C . THR B 1 490 ? 4.727 -24.953 -30.609 1 95.19 490 THR B C 1
ATOM 10658 O O . THR B 1 490 ? 4.773 -23.766 -30.297 1 95.19 490 THR B O 1
ATOM 10661 N N . THR B 1 491 ? 4.754 -25.344 -31.891 1 96.44 491 THR B N 1
ATOM 10662 C CA . THR B 1 491 ? 4.824 -24.391 -33 1 96.44 491 THR B CA 1
ATOM 10663 C C . THR B 1 491 ? 3.615 -23.469 -33 1 96.44 491 THR B C 1
ATOM 10665 O O . THR B 1 491 ? 3.758 -22.25 -33.188 1 96.44 491 THR B O 1
ATOM 10668 N N . THR B 1 492 ? 2.445 -24.047 -32.812 1 98.25 492 THR B N 1
ATOM 10669 C CA . THR B 1 492 ? 1.224 -23.25 -32.781 1 98.25 492 THR B CA 1
ATOM 10670 C C . THR B 1 492 ? 1.284 -22.234 -31.641 1 98.25 492 THR B C 1
ATOM 10672 O O . THR B 1 492 ? 0.961 -21.062 -31.828 1 98.25 492 THR B O 1
ATOM 10675 N N . THR B 1 493 ? 1.681 -22.688 -30.484 1 98.12 493 THR B N 1
ATOM 10676 C CA . THR B 1 493 ? 1.803 -21.828 -29.312 1 98.12 493 THR B CA 1
ATOM 10677 C C . THR B 1 493 ? 2.77 -20.688 -29.578 1 98.12 493 THR B C 1
ATOM 10679 O O . THR B 1 493 ? 2.459 -19.531 -29.281 1 98.12 493 THR B O 1
ATOM 10682 N N . ARG B 1 494 ? 3.902 -20.984 -30.156 1 97.31 494 ARG B N 1
ATOM 10683 C CA . ARG B 1 494 ? 4.934 -19.984 -30.406 1 97.31 494 ARG B CA 1
ATOM 10684 C C . ARG B 1 494 ? 4.473 -18.969 -31.453 1 97.31 494 ARG B C 1
ATOM 10686 O O . ARG B 1 494 ? 4.781 -17.781 -31.359 1 97.31 494 ARG B O 1
ATOM 10693 N N . MET B 1 495 ? 3.727 -19.469 -32.438 1 97.94 495 MET B N 1
ATOM 10694 C CA . MET B 1 495 ? 3.223 -18.578 -33.469 1 97.94 495 MET B CA 1
ATOM 10695 C C . MET B 1 495 ? 2.229 -17.578 -32.875 1 97.94 495 MET B C 1
ATOM 10697 O O . MET B 1 495 ? 2.316 -16.375 -33.156 1 97.94 495 MET B O 1
ATOM 10701 N N . ILE B 1 496 ? 1.333 -18.109 -32.094 1 98.56 496 ILE B N 1
ATOM 10702 C CA . ILE B 1 496 ? 0.351 -17.234 -31.469 1 98.56 496 ILE B CA 1
ATOM 10703 C C . ILE B 1 496 ? 1.062 -16.219 -30.578 1 98.56 496 ILE B C 1
ATOM 10705 O O . ILE B 1 496 ? 0.783 -15.016 -30.641 1 98.56 496 ILE B O 1
ATOM 10709 N N . GLY B 1 497 ? 1.979 -16.703 -29.75 1 98.12 497 GLY B N 1
ATOM 10710 C CA . GLY B 1 497 ? 2.729 -15.828 -28.859 1 98.12 497 GLY B CA 1
ATOM 10711 C C . GLY B 1 497 ? 3.504 -14.758 -29.594 1 98.12 497 GLY B C 1
ATOM 10712 O O . GLY B 1 497 ? 3.566 -13.609 -29.156 1 98.12 497 GLY B O 1
ATOM 10713 N N . HIS B 1 498 ? 4.094 -15.125 -30.719 1 97.75 498 HIS B N 1
ATOM 10714 C CA . HIS B 1 498 ? 4.887 -14.211 -31.531 1 97.75 498 HIS B CA 1
ATOM 10715 C C . HIS B 1 498 ? 4.039 -13.047 -32.031 1 97.75 498 HIS B C 1
ATOM 10717 O O . HIS B 1 498 ? 4.457 -11.891 -31.953 1 97.75 498 HIS B O 1
ATOM 10723 N N . VAL B 1 499 ? 2.854 -13.328 -32.562 1 98.19 499 VAL B N 1
ATOM 10724 C CA . VAL B 1 499 ? 1.97 -12.297 -33.094 1 98.19 499 VAL B CA 1
ATOM 10725 C C . VAL B 1 499 ? 1.528 -11.367 -31.953 1 98.19 499 VAL B C 1
ATOM 10727 O O . VAL B 1 499 ? 1.533 -10.141 -32.125 1 98.19 499 VAL B O 1
ATOM 10730 N N . LEU B 1 500 ? 1.184 -11.898 -30.844 1 98.31 500 LEU B N 1
ATOM 10731 C CA . LEU B 1 500 ? 0.747 -11.094 -29.703 1 98.31 500 LEU B CA 1
ATOM 10732 C C . LEU B 1 500 ? 1.878 -10.195 -29.219 1 98.31 500 LEU B C 1
ATOM 10734 O O . LEU B 1 500 ? 1.649 -9.039 -28.859 1 98.31 500 LEU B O 1
ATOM 10738 N N . LYS B 1 501 ? 3.041 -10.742 -29.125 1 97.38 501 LYS B N 1
ATOM 10739 C CA . LYS B 1 501 ? 4.207 -9.945 -28.734 1 97.38 501 LYS B CA 1
ATOM 10740 C C . LYS B 1 501 ? 4.445 -8.805 -29.719 1 97.38 501 LYS B C 1
ATOM 10742 O O . LYS B 1 501 ? 4.742 -7.684 -29.328 1 97.38 501 LYS B O 1
ATOM 10747 N N . MET B 1 502 ? 4.332 -9.078 -31 1 95.94 502 MET B N 1
ATOM 10748 C CA . MET B 1 502 ? 4.527 -8.078 -32.031 1 95.94 502 MET B CA 1
ATOM 10749 C C . MET B 1 502 ? 3.518 -6.945 -31.906 1 95.94 502 MET B C 1
ATOM 10751 O O . MET B 1 502 ? 3.795 -5.809 -32.281 1 95.94 502 MET B O 1
ATOM 10755 N N . MET B 1 503 ? 2.432 -7.266 -31.359 1 96 503 MET B N 1
ATOM 10756 C CA . MET B 1 503 ? 1.398 -6.262 -31.141 1 96 503 MET B CA 1
ATOM 10757 C C . MET B 1 503 ? 1.733 -5.402 -29.922 1 96 503 MET B C 1
ATOM 10759 O O . MET B 1 503 ? 1.022 -4.445 -29.625 1 96 503 MET B O 1
ATOM 10763 N N . GLY B 1 504 ? 2.75 -5.703 -29.281 1 95.56 504 GLY B N 1
ATOM 10764 C CA . GLY B 1 504 ? 3.199 -4.891 -28.156 1 95.56 504 GLY B CA 1
ATOM 10765 C C . GLY B 1 504 ? 2.785 -5.449 -26.812 1 95.56 504 GLY B C 1
ATOM 10766 O O . GLY B 1 504 ? 3.055 -4.844 -25.766 1 95.56 504 GLY B O 1
ATOM 10767 N N . MET B 1 505 ? 2.221 -6.625 -26.734 1 97.31 505 MET B N 1
ATOM 10768 C CA . MET B 1 505 ? 1.803 -7.219 -25.469 1 97.31 505 MET B CA 1
ATOM 10769 C C . MET B 1 505 ? 2.943 -8.008 -24.828 1 97.31 505 MET B C 1
ATOM 10771 O O . MET B 1 505 ? 3.676 -8.711 -25.531 1 97.31 505 MET B O 1
ATOM 10775 N N . THR B 1 506 ? 3.145 -7.816 -23.5 1 98.19 506 THR B N 1
ATOM 10776 C CA . THR B 1 506 ? 4.02 -8.734 -22.797 1 98.19 506 THR B CA 1
ATOM 10777 C C . THR B 1 506 ? 3.4 -10.125 -22.719 1 98.19 506 THR B C 1
ATOM 10779 O O . THR B 1 506 ? 2.486 -10.359 -21.922 1 98.19 506 THR B O 1
ATOM 10782 N N . THR B 1 507 ? 3.916 -11.031 -23.516 1 98.38 507 THR B N 1
ATOM 10783 C CA . THR B 1 507 ? 3.275 -12.328 -23.688 1 98.38 507 THR B CA 1
ATOM 10784 C C . THR B 1 507 ? 4.043 -13.414 -22.938 1 98.38 507 THR B C 1
ATOM 10786 O O . THR B 1 507 ? 5.273 -13.461 -23 1 98.38 507 THR B O 1
ATOM 10789 N N . GLY B 1 508 ? 3.281 -14.242 -22.141 1 98.38 508 GLY B N 1
ATOM 10790 C CA . GLY B 1 508 ? 3.848 -15.43 -21.516 1 98.38 508 GLY B CA 1
ATOM 10791 C C . GLY B 1 508 ? 3.508 -16.703 -22.266 1 98.38 508 GLY B C 1
ATOM 10792 O O . GLY B 1 508 ? 2.367 -16.906 -22.688 1 98.38 508 GLY B O 1
ATOM 10793 N N . ILE B 1 509 ? 4.543 -17.594 -22.422 1 98 509 ILE B N 1
ATOM 10794 C CA . ILE B 1 509 ? 4.359 -18.828 -23.172 1 98 509 ILE B CA 1
ATOM 10795 C C . ILE B 1 509 ? 4.891 -20.016 -22.344 1 98 509 ILE B C 1
ATOM 10797 O O . ILE B 1 509 ? 5.965 -19.922 -21.75 1 98 509 ILE B O 1
ATOM 10801 N N . THR B 1 510 ? 4.051 -21.016 -22.234 1 97.69 510 THR B N 1
ATOM 10802 C CA . THR B 1 510 ? 4.562 -22.297 -21.75 1 97.69 510 THR B CA 1
ATOM 10803 C C . THR B 1 510 ? 4.734 -23.281 -22.906 1 97.69 510 THR B C 1
ATOM 10805 O O . THR B 1 510 ? 3.932 -23.297 -23.844 1 97.69 510 THR B O 1
ATOM 10808 N N . SER B 1 511 ? 5.82 -24 -22.875 1 94.81 511 SER B N 1
ATOM 10809 C CA . SER B 1 511 ? 6.09 -24.984 -23.938 1 94.81 511 SER B CA 1
ATOM 10810 C C . SER B 1 511 ? 6.863 -26.172 -23.391 1 94.81 511 SER B C 1
ATOM 10812 O O . SER B 1 511 ? 7.281 -26.188 -22.234 1 94.81 511 SER B O 1
ATOM 10814 N N . THR B 1 512 ? 7.051 -27.109 -24.219 1 90.94 512 THR B N 1
ATOM 10815 C CA . THR B 1 512 ? 7.789 -28.312 -23.844 1 90.94 512 THR B CA 1
ATOM 10816 C C . THR B 1 512 ? 9.266 -28 -23.625 1 90.94 512 THR B C 1
ATOM 10818 O O . THR B 1 512 ? 10 -28.812 -23.047 1 90.94 512 THR B O 1
ATOM 10821 N N . ASP B 1 513 ? 9.641 -26.812 -24.031 1 90.44 513 ASP B N 1
ATOM 10822 C CA . ASP B 1 513 ? 11.062 -26.516 -23.891 1 90.44 513 ASP B CA 1
ATOM 10823 C C . ASP B 1 513 ? 11.281 -25.422 -22.844 1 90.44 513 ASP B C 1
ATOM 10825 O O . ASP B 1 513 ? 12.422 -25.016 -22.594 1 90.44 513 ASP B O 1
ATOM 10829 N N . GLY B 1 514 ? 10.219 -24.891 -22.297 1 94.81 514 GLY B N 1
ATOM 10830 C CA . GLY B 1 514 ? 10.445 -23.906 -21.25 1 94.81 514 GLY B CA 1
ATOM 10831 C C . GLY B 1 514 ? 9.305 -22.922 -21.109 1 94.81 514 GLY B C 1
ATOM 10832 O O . GLY B 1 514 ? 8.297 -23.016 -21.812 1 94.81 514 GLY B O 1
ATOM 10833 N N . ILE B 1 515 ? 9.422 -22.016 -20.125 1 97.75 515 ILE B N 1
ATOM 10834 C CA . ILE B 1 515 ? 8.531 -20.875 -19.906 1 97.75 515 ILE B CA 1
ATOM 10835 C C . ILE B 1 515 ? 9.195 -19.609 -20.406 1 97.75 515 ILE B C 1
ATOM 10837 O O . ILE B 1 515 ? 10.336 -19.312 -20.062 1 97.75 515 ILE B O 1
ATOM 10841 N N . TYR B 1 516 ? 8.5 -18.844 -21.203 1 97.38 516 TYR B N 1
ATOM 10842 C CA . TYR B 1 516 ? 9.055 -17.641 -21.797 1 97.38 516 TYR B CA 1
ATOM 10843 C C . TYR B 1 516 ? 8.164 -16.438 -21.5 1 97.38 516 TYR B C 1
ATOM 10845 O O . TYR B 1 516 ? 6.938 -16.547 -21.531 1 97.38 516 TYR B O 1
ATOM 10853 N N . ILE B 1 517 ? 8.75 -15.336 -21.234 1 96.94 517 ILE B N 1
ATOM 10854 C CA . ILE B 1 517 ? 8.086 -14.039 -21.156 1 96.94 517 ILE B CA 1
ATOM 10855 C C . ILE B 1 517 ? 8.781 -13.055 -22.109 1 96.94 517 ILE B C 1
ATOM 10857 O O . ILE B 1 517 ? 9.953 -12.727 -21.906 1 96.94 517 ILE B O 1
ATOM 10861 N N . ASN B 1 518 ? 8.203 -12.539 -23.078 1 92.81 518 ASN B N 1
ATOM 10862 C CA . ASN B 1 518 ? 8.766 -11.719 -24.141 1 92.81 518 ASN B CA 1
ATOM 10863 C C . ASN B 1 518 ? 10.062 -12.312 -24.672 1 92.81 518 ASN B C 1
ATOM 10865 O O . ASN B 1 518 ? 11.086 -11.625 -24.75 1 92.81 518 ASN B O 1
ATOM 10869 N N . ASP B 1 519 ? 10.164 -13.484 -24.922 1 89 519 ASP B N 1
ATOM 10870 C CA . ASP B 1 519 ? 11.258 -14.227 -25.562 1 89 519 ASP B CA 1
ATOM 10871 C C . ASP B 1 519 ? 12.367 -14.531 -24.562 1 89 519 ASP B C 1
ATOM 10873 O O . ASP B 1 519 ? 13.398 -15.102 -24.922 1 89 519 ASP B O 1
ATOM 10877 N N . LYS B 1 520 ? 12.164 -14.078 -23.344 1 93.31 520 LYS B N 1
ATOM 10878 C CA . LYS B 1 520 ? 13.133 -14.43 -22.312 1 93.31 520 LYS B CA 1
ATOM 10879 C C . LYS B 1 520 ? 12.719 -15.711 -21.594 1 93.31 520 LYS B C 1
ATOM 10881 O O . LYS B 1 520 ? 11.609 -15.805 -21.062 1 93.31 520 LYS B O 1
ATOM 10886 N N . CYS B 1 521 ? 13.594 -16.641 -21.609 1 94.62 521 CYS B N 1
ATOM 10887 C CA . CYS B 1 521 ? 13.336 -17.922 -20.953 1 94.62 521 CYS B CA 1
ATOM 10888 C C . CYS B 1 521 ? 13.531 -17.797 -19.453 1 94.62 521 CYS B C 1
ATOM 10890 O O . CYS B 1 521 ? 14.625 -17.453 -18.984 1 94.62 521 CYS B O 1
ATOM 10892 N N . ILE B 1 522 ? 12.555 -18.109 -18.672 1 94.62 522 ILE B N 1
ATOM 10893 C CA . ILE B 1 522 ? 12.695 -17.969 -17.219 1 94.62 522 ILE B CA 1
ATOM 10894 C C . ILE B 1 522 ? 12.859 -19.344 -16.578 1 94.62 522 ILE B C 1
ATOM 10896 O O . ILE B 1 522 ? 13.242 -19.438 -15.414 1 94.62 522 ILE B O 1
ATOM 10900 N N . HIS B 1 523 ? 12.484 -20.344 -17.281 1 94.75 523 HIS B N 1
ATOM 10901 C CA . HIS B 1 523 ? 12.703 -21.719 -16.859 1 94.75 523 HIS B CA 1
ATOM 10902 C C . HIS B 1 523 ? 12.891 -22.641 -18.062 1 94.75 523 HIS B C 1
ATOM 10904 O O . HIS B 1 523 ? 12.133 -22.562 -19.031 1 94.75 523 HIS B O 1
ATOM 10910 N N . LYS B 1 524 ? 13.867 -23.469 -18 1 91.81 524 LYS B N 1
ATOM 10911 C CA . LYS B 1 524 ? 14.133 -24.422 -19.078 1 91.81 524 LYS B CA 1
ATOM 10912 C C . LYS B 1 524 ? 13.703 -25.828 -18.672 1 91.81 524 LYS B C 1
ATOM 10914 O O . LYS B 1 524 ? 14.055 -26.312 -17.594 1 91.81 524 LYS B O 1
ATOM 10919 N N . GLY B 1 525 ? 12.906 -26.453 -19.469 1 89.88 525 GLY B N 1
ATOM 10920 C CA . GLY B 1 525 ? 12.414 -27.797 -19.234 1 89.88 525 GLY B CA 1
ATOM 10921 C C . GLY B 1 525 ? 11.062 -28.062 -19.859 1 89.88 525 GLY B C 1
ATOM 10922 O O . GLY B 1 525 ? 10.602 -27.281 -20.703 1 89.88 525 GLY B O 1
ATOM 10923 N N . ASP B 1 526 ? 10.523 -29.203 -19.594 1 87.81 526 ASP B N 1
ATOM 10924 C CA . ASP B 1 526 ? 9.172 -29.516 -20.047 1 87.81 526 ASP B CA 1
ATOM 10925 C C . ASP B 1 526 ? 8.133 -28.766 -19.219 1 87.81 526 ASP B C 1
ATOM 10927 O O . ASP B 1 526 ? 7.766 -29.188 -18.125 1 87.81 526 ASP B O 1
ATOM 10931 N N . ASP B 1 527 ? 7.672 -27.703 -19.797 1 91 527 ASP B N 1
ATOM 10932 C CA . ASP B 1 527 ? 6.801 -26.781 -19.078 1 91 527 ASP B CA 1
ATOM 10933 C C . ASP B 1 527 ? 5.438 -26.672 -19.75 1 91 527 ASP B C 1
ATOM 10935 O O . ASP B 1 527 ? 5 -25.562 -20.094 1 91 527 ASP B O 1
ATOM 10939 N N . SER B 1 528 ? 4.723 -27.734 -19.875 1 92.19 528 SER B N 1
ATOM 10940 C CA . SER B 1 528 ? 3.4 -27.75 -20.5 1 92.19 528 SER B CA 1
ATOM 10941 C C . SER B 1 528 ? 2.332 -28.188 -19.5 1 92.19 528 SER B C 1
ATOM 10943 O O . SER B 1 528 ? 1.288 -28.719 -19.891 1 92.19 528 SER B O 1
ATOM 10945 N N . GLY B 1 529 ? 2.664 -28.047 -18.266 1 93 529 GLY B N 1
ATOM 10946 C CA . GLY B 1 529 ? 1.75 -28.531 -17.25 1 93 529 GLY B CA 1
ATOM 10947 C C . GLY B 1 529 ? 1.183 -27.422 -16.375 1 93 529 GLY B C 1
ATOM 10948 O O . GLY B 1 529 ? 1.262 -26.25 -16.734 1 93 529 GLY B O 1
ATOM 10949 N N . PHE B 1 530 ? 0.565 -27.875 -15.289 1 95.25 530 PHE B N 1
ATOM 10950 C CA . PHE B 1 530 ? -0.21 -27.047 -14.383 1 95.25 530 PHE B CA 1
ATOM 10951 C C . PHE B 1 530 ? 0.669 -25.969 -13.742 1 95.25 530 PHE B C 1
ATOM 10953 O O . PHE B 1 530 ? 0.326 -24.781 -13.758 1 95.25 530 PHE B O 1
ATOM 10960 N N . ASN B 1 531 ? 1.827 -26.281 -13.188 1 95.31 531 ASN B N 1
ATOM 10961 C CA . ASN B 1 531 ? 2.689 -25.359 -12.445 1 95.31 531 ASN B CA 1
ATOM 10962 C C . ASN B 1 531 ? 3.289 -24.297 -13.352 1 95.31 531 ASN B C 1
ATOM 10964 O O . ASN B 1 531 ? 3.465 -23.141 -12.938 1 95.31 531 ASN B O 1
ATOM 10968 N N . SER B 1 532 ? 3.645 -24.719 -14.531 1 97.38 532 SER B N 1
ATOM 10969 C CA . SER B 1 532 ? 4.172 -23.75 -15.492 1 97.38 532 SER B CA 1
ATOM 10970 C C . SER B 1 532 ? 3.119 -22.703 -15.867 1 97.38 532 SER B C 1
ATOM 10972 O O . SER B 1 532 ? 3.426 -21.516 -15.977 1 97.38 532 SER B O 1
ATOM 10974 N N . ALA B 1 533 ? 1.915 -23.219 -16.094 1 97.88 533 ALA B N 1
ATOM 10975 C CA . ALA B 1 533 ? 0.828 -22.297 -16.391 1 97.88 533 ALA B CA 1
ATOM 10976 C C . ALA B 1 533 ? 0.6 -21.328 -15.227 1 97.88 533 ALA B C 1
ATOM 10978 O O . ALA B 1 533 ? 0.382 -20.125 -15.445 1 97.88 533 ALA B O 1
ATOM 10979 N N . LYS B 1 534 ? 0.652 -21.859 -14.062 1 97.06 534 LYS B N 1
ATOM 10980 C CA . LYS B 1 534 ? 0.443 -21.062 -12.859 1 97.06 534 LYS B CA 1
ATOM 10981 C C . LYS B 1 534 ? 1.479 -19.953 -12.758 1 97.06 534 LYS B C 1
ATOM 10983 O O . LYS B 1 534 ? 1.164 -18.844 -12.312 1 97.06 534 LYS B O 1
ATOM 10988 N N . THR B 1 535 ? 2.715 -20.219 -13.156 1 97.81 535 THR B N 1
ATOM 10989 C CA . THR B 1 535 ? 3.787 -19.234 -13.164 1 97.81 535 THR B CA 1
ATOM 10990 C C . THR B 1 535 ? 3.379 -17.984 -13.961 1 97.81 535 THR B C 1
ATOM 10992 O O . THR B 1 535 ? 3.498 -16.859 -13.477 1 97.81 535 THR B O 1
ATOM 10995 N N . LEU B 1 536 ? 2.834 -18.203 -15.086 1 98.31 536 LEU B N 1
ATOM 10996 C CA . LEU B 1 536 ? 2.475 -17.109 -15.969 1 98.31 536 LEU B CA 1
ATOM 10997 C C . LEU B 1 536 ? 1.212 -16.406 -15.477 1 98.31 536 LEU B C 1
ATOM 10999 O O . LEU B 1 536 ? 1.107 -15.18 -15.547 1 98.31 536 LEU B O 1
ATOM 11003 N N . LEU B 1 537 ? 0.261 -17.188 -15.008 1 98.31 537 LEU B N 1
ATOM 11004 C CA . LEU B 1 537 ? -1.017 -16.641 -14.57 1 98.31 537 LEU B CA 1
ATOM 11005 C C . LEU B 1 537 ? -0.831 -15.719 -13.367 1 98.31 537 LEU B C 1
ATOM 11007 O O . LEU B 1 537 ? -1.584 -14.758 -13.188 1 98.31 537 LEU B O 1
ATOM 11011 N N . LEU B 1 538 ? 0.2 -15.961 -12.586 1 97.5 538 LEU B N 1
ATOM 11012 C CA . LEU B 1 538 ? 0.425 -15.195 -11.367 1 97.5 538 LEU B CA 1
ATOM 11013 C C . LEU B 1 538 ? 1.515 -14.148 -11.578 1 97.5 538 LEU B C 1
ATOM 11015 O O . LEU B 1 538 ? 1.867 -13.414 -10.648 1 97.5 538 LEU B O 1
ATOM 11019 N N . ASN B 1 539 ? 2.045 -14.07 -12.82 1 97.88 539 ASN B N 1
ATOM 11020 C CA . ASN B 1 539 ? 3.086 -13.102 -13.125 1 97.88 539 ASN B CA 1
ATOM 11021 C C . ASN B 1 539 ? 2.496 -11.727 -13.43 1 97.88 539 ASN B C 1
ATOM 11023 O O . ASN B 1 539 ? 1.736 -11.57 -14.391 1 97.88 539 ASN B O 1
ATOM 11027 N N . ARG B 1 540 ? 2.928 -10.766 -12.805 1 94.75 540 ARG B N 1
ATOM 11028 C CA . ARG B 1 540 ? 2.271 -9.461 -12.805 1 94.75 540 ARG B CA 1
ATOM 11029 C C . ARG B 1 540 ? 2.625 -8.672 -14.062 1 94.75 540 ARG B C 1
ATOM 11031 O O . ARG B 1 540 ? 1.984 -7.664 -14.375 1 94.75 540 ARG B O 1
ATOM 11038 N N . ASP B 1 541 ? 3.531 -9.086 -14.828 1 96.31 541 ASP B N 1
ATOM 11039 C CA . ASP B 1 541 ? 3.955 -8.359 -16.031 1 96.31 541 ASP B CA 1
ATOM 11040 C C . ASP B 1 541 ? 3.207 -8.852 -17.266 1 96.31 541 ASP B C 1
ATOM 11042 O O . ASP B 1 541 ? 3.148 -8.156 -18.281 1 96.31 541 ASP B O 1
ATOM 11046 N N . VAL B 1 542 ? 2.643 -10.016 -17.203 1 98.31 542 VAL B N 1
ATOM 11047 C CA . VAL B 1 542 ? 2.121 -10.695 -18.391 1 98.31 542 VAL B CA 1
ATOM 11048 C C . VAL B 1 542 ? 0.765 -10.109 -18.766 1 98.31 542 VAL B C 1
ATOM 11050 O O . VAL B 1 542 ? -0.119 -9.969 -17.922 1 98.31 542 VAL B O 1
ATOM 11053 N N . GLU B 1 543 ? 0.629 -9.789 -20.031 1 98.25 543 GLU B N 1
ATOM 11054 C CA . GLU B 1 543 ? -0.594 -9.172 -20.547 1 98.25 543 GLU B CA 1
ATOM 11055 C C . GLU B 1 543 ? -1.425 -10.172 -21.344 1 98.25 543 GLU B C 1
ATOM 11057 O O . GLU B 1 543 ? -2.605 -9.938 -21.609 1 98.25 543 GLU B O 1
ATOM 11062 N N . ALA B 1 544 ? -0.836 -11.289 -21.75 1 98.56 544 ALA B N 1
ATOM 11063 C CA . ALA B 1 544 ? -1.488 -12.398 -22.453 1 98.56 544 ALA B CA 1
ATOM 11064 C C . ALA B 1 544 ? -0.731 -13.703 -22.234 1 98.56 544 ALA B C 1
ATOM 11066 O O . ALA B 1 544 ? 0.501 -13.719 -22.188 1 98.56 544 ALA B O 1
ATOM 11067 N N . VAL B 1 545 ? -1.461 -14.797 -22.125 1 98.62 545 VAL B N 1
ATOM 11068 C CA . VAL B 1 545 ? -0.787 -16.078 -21.922 1 98.62 545 VAL B CA 1
ATOM 11069 C C . VAL B 1 545 ? -1.197 -17.047 -23.016 1 98.62 545 VAL B C 1
ATOM 11071 O O . VAL B 1 545 ? -2.361 -17.078 -23.422 1 98.62 545 VAL B O 1
ATOM 11074 N N . VAL B 1 546 ? -0.233 -17.703 -23.578 1 98.81 546 VAL B N 1
ATOM 11075 C CA . VAL B 1 546 ? -0.432 -18.812 -24.5 1 98.81 546 VAL B CA 1
ATOM 11076 C C . VAL B 1 546 ? 0.147 -20.094 -23.906 1 98.81 546 VAL B C 1
ATOM 11078 O O . VAL B 1 546 ? 1.367 -20.266 -23.859 1 98.81 546 VAL B O 1
ATOM 11081 N N . LEU B 1 547 ? -0.756 -21 -23.547 1 98.62 547 LEU B N 1
ATOM 11082 C CA . LEU B 1 547 ? -0.353 -22.141 -22.75 1 98.62 547 LEU B CA 1
ATOM 11083 C C . LEU B 1 547 ? -0.351 -23.422 -23.594 1 98.62 547 LEU B C 1
ATOM 11085 O O . LEU B 1 547 ? -1.393 -23.828 -24.109 1 98.62 547 LEU B O 1
ATOM 11089 N N . GLU B 1 548 ? 0.842 -23.969 -23.766 1 98.25 548 GLU B N 1
ATOM 11090 C CA . GLU B 1 548 ? 0.883 -25.344 -24.234 1 98.25 548 GLU B CA 1
ATOM 11091 C C . GLU B 1 548 ? 0.416 -26.312 -23.156 1 98.25 548 GLU B C 1
ATOM 11093 O O . GLU B 1 548 ? 0.991 -26.359 -22.062 1 98.25 548 GLU B O 1
ATOM 11098 N N . THR B 1 549 ? -0.631 -26.984 -23.422 1 96.94 549 THR B N 1
ATOM 11099 C CA . THR B 1 549 ? -1.232 -27.875 -22.438 1 96.94 549 THR B CA 1
ATOM 11100 C C . THR B 1 549 ? -1.167 -29.328 -22.922 1 96.94 549 THR B C 1
ATOM 11102 O O . THR B 1 549 ? -1.99 -29.766 -23.734 1 96.94 549 THR B O 1
ATOM 11105 N N . ALA B 1 550 ? -0.296 -30.031 -22.328 1 93.56 550 ALA B N 1
ATOM 11106 C CA . ALA B 1 550 ? -0.053 -31.406 -22.766 1 93.56 550 ALA B CA 1
ATOM 11107 C C . ALA B 1 550 ? -0.866 -32.406 -21.922 1 93.56 550 ALA B C 1
ATOM 11109 O O . ALA B 1 550 ? -1.368 -32.062 -20.859 1 93.56 550 ALA B O 1
ATOM 11110 N N . ARG B 1 551 ? -0.938 -33.594 -22.453 1 91 551 ARG B N 1
ATOM 11111 C CA . ARG B 1 551 ? -1.72 -34.688 -21.828 1 91 551 ARG B CA 1
ATOM 11112 C C . ARG B 1 551 ? -1.255 -34.938 -20.406 1 91 551 ARG B C 1
ATOM 11114 O O . ARG B 1 551 ? -2.074 -35.062 -19.484 1 91 551 ARG B O 1
ATOM 11121 N N . GLY B 1 552 ? 0.027 -35.062 -20.219 1 89.56 552 GLY B N 1
ATOM 11122 C CA . GLY B 1 552 ? 0.57 -35.375 -18.906 1 89.56 552 GLY B CA 1
ATOM 11123 C C . GLY B 1 552 ? 0.121 -34.406 -17.828 1 89.56 552 GLY B C 1
ATOM 11124 O O . GLY B 1 552 ? -0.288 -34.812 -16.734 1 89.56 552 GLY B O 1
ATOM 11125 N N . GLY B 1 553 ? 0.225 -33.156 -18.109 1 91.19 553 GLY B N 1
ATOM 11126 C CA . GLY B 1 553 ? -0.202 -32.125 -17.156 1 91.19 553 GLY B CA 1
ATOM 11127 C C . GLY B 1 553 ? -1.683 -32.219 -16.844 1 91.19 553 GLY B C 1
ATOM 11128 O O . GLY B 1 553 ? -2.084 -32 -15.695 1 91.19 553 GLY B O 1
ATOM 11129 N N . LEU B 1 554 ? -2.496 -32.438 -17.828 1 94.31 554 LEU B N 1
ATOM 11130 C CA . LEU B 1 554 ? -3.941 -32.531 -17.656 1 94.31 554 LEU B CA 1
ATOM 11131 C C . LEU B 1 554 ? -4.305 -33.688 -16.719 1 94.31 554 LEU B C 1
ATOM 11133 O O . LEU B 1 554 ? -5.168 -33.562 -15.852 1 94.31 554 LEU B O 1
ATOM 11137 N N . VAL B 1 555 ? -3.604 -34.75 -16.938 1 92.81 555 VAL B N 1
ATOM 11138 C CA . VAL B 1 555 ? -3.918 -35.969 -16.188 1 92.81 555 VAL B CA 1
ATOM 11139 C C . VAL B 1 555 ? -3.439 -35.844 -14.75 1 92.81 555 VAL B C 1
ATOM 11141 O O . VAL B 1 555 ? -4.121 -36.25 -13.812 1 92.81 555 VAL B O 1
ATOM 11144 N N . ARG B 1 556 ? -2.375 -35.219 -14.594 1 91 556 ARG B N 1
ATOM 11145 C CA . ARG B 1 556 ? -1.745 -35.188 -13.281 1 91 556 ARG B CA 1
ATOM 11146 C C . ARG B 1 556 ? -2.381 -34.125 -12.398 1 91 556 ARG B C 1
ATOM 11148 O O . ARG B 1 556 ? -2.525 -34.312 -11.188 1 91 556 ARG B O 1
ATOM 11155 N N . ARG B 1 557 ? -2.748 -32.938 -12.992 1 94.12 557 ARG B N 1
ATOM 11156 C CA . ARG B 1 557 ? -3.156 -31.859 -12.109 1 94.12 557 ARG B CA 1
ATOM 11157 C C . ARG B 1 557 ? -4.324 -31.078 -12.703 1 94.12 557 ARG B C 1
ATOM 11159 O O . ARG B 1 557 ? -4.871 -30.188 -12.062 1 94.12 557 ARG B O 1
ATOM 11166 N N . GLY B 1 558 ? -4.699 -31.438 -13.875 1 95.19 558 GLY B N 1
ATOM 11167 C CA . GLY B 1 558 ? -5.789 -30.703 -14.5 1 95.19 558 GLY B CA 1
ATOM 11168 C C . GLY B 1 558 ? -5.367 -29.359 -15.055 1 95.19 558 GLY B C 1
ATOM 11169 O O . GLY B 1 558 ? -4.238 -29.188 -15.516 1 95.19 558 GLY B O 1
ATOM 11170 N N . LEU B 1 559 ? -6.301 -28.391 -15.102 1 96.88 559 LEU B N 1
ATOM 11171 C CA . LEU B 1 559 ? -6.055 -27.062 -15.672 1 96.88 559 LEU B CA 1
ATOM 11172 C C . LEU B 1 559 ? -5.738 -26.062 -14.57 1 96.88 559 LEU B C 1
ATOM 11174 O O . LEU B 1 559 ? -6.332 -26.094 -13.492 1 96.88 559 LEU B O 1
ATOM 11178 N N . ALA B 1 560 ? -4.82 -25.172 -14.875 1 95.81 560 ALA B N 1
ATOM 11179 C CA . ALA B 1 560 ? -4.445 -24.141 -13.898 1 95.81 560 ALA B CA 1
ATOM 11180 C C . ALA B 1 560 ? -5.352 -22.922 -14.008 1 95.81 560 ALA B C 1
ATOM 11182 O O . ALA B 1 560 ? -5.488 -22.156 -13.047 1 95.81 560 ALA B O 1
ATOM 11183 N N . TYR B 1 561 ? -5.938 -22.656 -15.172 1 97 561 TYR B N 1
ATOM 11184 C CA . TYR B 1 561 ? -6.797 -21.5 -15.391 1 97 561 TYR B CA 1
ATOM 11185 C C . TYR B 1 561 ? -8.266 -21.859 -15.219 1 97 561 TYR B C 1
ATOM 11187 O O . TYR B 1 561 ? -8.617 -23.047 -15.234 1 97 561 TYR B O 1
ATOM 11195 N N . ASP B 1 562 ? -9.133 -20.906 -15.055 1 95.62 562 ASP B N 1
ATOM 11196 C CA . ASP B 1 562 ? -10.57 -21.125 -14.906 1 95.62 562 ASP B CA 1
ATOM 11197 C C . ASP B 1 562 ? -11.242 -21.344 -16.266 1 95.62 562 ASP B C 1
ATOM 11199 O O . ASP B 1 562 ? -11.562 -22.469 -16.625 1 95.62 562 ASP B O 1
ATOM 11203 N N . LEU B 1 563 ? -11.234 -20.344 -17.062 1 96.94 563 LEU B N 1
ATOM 11204 C CA . LEU B 1 563 ? -11.75 -20.406 -18.422 1 96.94 563 LEU B CA 1
ATOM 11205 C C . LEU B 1 563 ? -10.797 -19.734 -19.391 1 96.94 563 LEU B C 1
ATOM 11207 O O . LEU B 1 563 ? -10.203 -18.703 -19.078 1 96.94 563 LEU B O 1
ATOM 11211 N N . ALA B 1 564 ? -10.695 -20.328 -20.516 1 98.19 564 ALA B N 1
ATOM 11212 C CA . ALA B 1 564 ? -9.875 -19.719 -21.578 1 98.19 564 ALA B CA 1
ATOM 11213 C C . ALA B 1 564 ? -10.719 -18.844 -22.484 1 98.19 564 ALA B C 1
ATOM 11215 O O . ALA B 1 564 ? -11.945 -18.969 -22.531 1 98.19 564 ALA B O 1
ATOM 11216 N N . ASP B 1 565 ? -10.047 -17.906 -23.109 1 98.31 565 ASP B N 1
ATOM 11217 C CA . ASP B 1 565 ? -10.695 -17.125 -24.156 1 98.31 565 ASP B CA 1
ATOM 11218 C C . ASP B 1 565 ? -10.766 -17.906 -25.469 1 98.31 565 ASP B C 1
ATOM 11220 O O . ASP B 1 565 ? -11.758 -17.828 -26.188 1 98.31 565 ASP B O 1
ATOM 11224 N N . VAL B 1 566 ? -9.656 -18.594 -25.719 1 98.81 566 VAL B N 1
ATOM 11225 C CA . VAL B 1 566 ? -9.586 -19.422 -26.906 1 98.81 566 VAL B CA 1
ATOM 11226 C C . VAL B 1 566 ? -8.875 -20.734 -26.578 1 98.81 566 VAL B C 1
ATOM 11228 O O . VAL B 1 566 ? -7.832 -20.734 -25.922 1 98.81 566 VAL B O 1
ATOM 11231 N N . ALA B 1 567 ? -9.422 -21.797 -26.969 1 98.75 567 ALA B N 1
ATOM 11232 C CA . ALA B 1 567 ? -8.789 -23.109 -26.891 1 98.75 567 ALA B CA 1
ATOM 11233 C C . ALA B 1 567 ? -8.484 -23.656 -28.281 1 98.75 567 ALA B C 1
ATOM 11235 O O . ALA B 1 567 ? -9.273 -23.484 -29.219 1 98.75 567 ALA B O 1
ATOM 11236 N N . VAL B 1 568 ? -7.336 -24.312 -28.406 1 98.81 568 VAL B N 1
ATOM 11237 C CA . VAL B 1 568 ? -6.938 -24.844 -29.703 1 98.81 568 VAL B CA 1
ATOM 11238 C C . VAL B 1 568 ? -6.66 -26.344 -29.562 1 98.81 568 VAL B C 1
ATOM 11240 O O . VAL B 1 568 ? -5.902 -26.766 -28.688 1 98.81 568 VAL B O 1
ATOM 11243 N N . ILE B 1 569 ? -7.277 -27.094 -30.375 1 98.19 569 ILE B N 1
ATOM 11244 C CA . ILE B 1 569 ? -6.961 -28.5 -30.516 1 98.19 569 ILE B CA 1
ATOM 11245 C C . ILE B 1 569 ? -6.34 -28.766 -31.891 1 98.19 569 ILE B C 1
ATOM 11247 O O . ILE B 1 569 ? -7.039 -28.781 -32.906 1 98.19 569 ILE B O 1
ATOM 11251 N N . THR B 1 570 ? -5.094 -29.031 -31.922 1 97.25 570 THR B N 1
ATOM 11252 C CA . THR B 1 570 ? -4.379 -29.188 -33.188 1 97.25 570 THR B CA 1
ATOM 11253 C C . THR B 1 570 ? -4.75 -30.5 -33.875 1 97.25 570 THR B C 1
ATOM 11255 O O . THR B 1 570 ? -5.16 -30.5 -35.031 1 97.25 570 THR B O 1
ATOM 11258 N N . ASN B 1 571 ? -4.555 -31.625 -33.219 1 95.19 571 ASN B N 1
ATOM 11259 C CA . ASN B 1 571 ? -4.918 -32.969 -33.656 1 95.19 571 ASN B CA 1
ATOM 11260 C C . ASN B 1 571 ? -4.84 -33.969 -32.5 1 95.19 571 ASN B C 1
ATOM 11262 O O . ASN B 1 571 ? -4.188 -33.719 -31.5 1 95.19 571 ASN B O 1
ATOM 11266 N N . ILE B 1 572 ? -5.555 -35.031 -32.656 1 94.19 572 ILE B N 1
ATOM 11267 C CA . ILE B 1 572 ? -5.52 -36.094 -31.672 1 94.19 572 ILE B CA 1
ATOM 11268 C C . ILE B 1 572 ? -5.148 -37.406 -32.344 1 94.19 572 ILE B C 1
ATOM 11270 O O . ILE B 1 572 ? -5.93 -37.969 -33.125 1 94.19 572 ILE B O 1
ATOM 11274 N N . THR B 1 573 ? -3.973 -37.812 -32.062 1 87.75 573 THR B N 1
ATOM 11275 C CA . THR B 1 573 ? -3.488 -39.094 -32.625 1 87.75 573 THR B CA 1
ATOM 11276 C C . THR B 1 573 ? -2.893 -39.969 -31.516 1 87.75 573 THR B C 1
ATOM 11278 O O . THR B 1 573 ? -2.75 -39.531 -30.375 1 87.75 573 THR B O 1
ATOM 11281 N N . ASN B 1 574 ? -2.576 -41.188 -31.906 1 79.88 574 ASN B N 1
ATOM 11282 C CA . ASN B 1 574 ? -2.076 -42.125 -30.938 1 79.88 574 ASN B CA 1
ATOM 11283 C C . ASN B 1 574 ? -0.701 -41.75 -30.406 1 79.88 574 ASN B C 1
ATOM 11285 O O . ASN B 1 574 ? 0.259 -41.656 -31.172 1 79.88 574 ASN B O 1
ATOM 11289 N N . ASP B 1 575 ? -0.685 -41.406 -29.172 1 75.75 575 ASP B N 1
ATOM 11290 C CA . ASP B 1 575 ? 0.544 -41.094 -28.453 1 75.75 575 ASP B CA 1
ATOM 11291 C C . ASP B 1 575 ? 0.376 -41.312 -26.953 1 75.75 575 ASP B C 1
ATOM 11293 O O . ASP B 1 575 ? -0.673 -41 -26.391 1 75.75 575 ASP B O 1
ATOM 11297 N N . HIS B 1 576 ? 1.286 -41.969 -26.297 1 70.88 576 HIS B N 1
ATOM 11298 C CA . HIS B 1 576 ? 1.376 -42.094 -24.844 1 70.88 576 HIS B CA 1
ATOM 11299 C C . HIS B 1 576 ? 0.302 -43.062 -24.328 1 70.88 576 HIS B C 1
ATOM 11301 O O . HIS B 1 576 ? -0.148 -42.906 -23.188 1 70.88 576 HIS B O 1
ATOM 11307 N N . LEU B 1 577 ? -0.274 -43.812 -25.156 1 73.25 577 LEU B N 1
ATOM 11308 C CA . LEU B 1 577 ? -1.284 -44.75 -24.688 1 73.25 577 LEU B CA 1
ATOM 11309 C C . LEU B 1 577 ? -0.67 -45.781 -23.75 1 73.25 577 LEU B C 1
ATOM 11311 O O . LEU B 1 577 ? 0.45 -46.25 -23.984 1 73.25 577 LEU B O 1
ATOM 11315 N N . GLY B 1 578 ? -1.323 -46.031 -22.734 1 71.5 578 GLY B N 1
ATOM 11316 C CA . GLY B 1 578 ? -0.844 -47 -21.75 1 71.5 578 GLY B CA 1
ATOM 11317 C C . GLY B 1 578 ? -0.168 -46.344 -20.562 1 71.5 578 GLY B C 1
ATOM 11318 O O . GLY B 1 578 ? 0.288 -47.031 -19.656 1 71.5 578 GLY B O 1
ATOM 11319 N N . LEU B 1 579 ? -0.118 -45.125 -20.625 1 73.56 579 LEU B N 1
ATOM 11320 C CA . LEU B 1 579 ? 0.521 -44.344 -19.562 1 73.56 579 LEU B CA 1
ATOM 11321 C C . LEU B 1 579 ? -0.512 -43.562 -18.766 1 73.56 579 LEU B C 1
ATOM 11323 O O . LEU B 1 579 ? -1.453 -43 -19.328 1 73.56 579 LEU B O 1
ATOM 11327 N N . ASP B 1 580 ? -0.363 -43.562 -17.438 1 74.44 580 ASP B N 1
ATOM 11328 C CA . ASP B 1 580 ? -1.146 -42.75 -16.5 1 74.44 580 ASP B CA 1
ATOM 11329 C C . ASP B 1 580 ? -2.635 -43.062 -16.609 1 74.44 580 ASP B C 1
ATOM 11331 O O . ASP B 1 580 ? -3.477 -42.188 -16.562 1 74.44 580 ASP B O 1
ATOM 11335 N N . GLY B 1 581 ? -2.934 -44.25 -17 1 76.31 581 GLY B N 1
ATOM 11336 C CA . GLY B 1 581 ? -4.312 -44.688 -17 1 76.31 581 GLY B CA 1
ATOM 11337 C C . GLY B 1 581 ? -5.047 -44.375 -18.297 1 76.31 581 GLY B C 1
ATOM 11338 O O . GLY B 1 581 ? -6.27 -44.5 -18.359 1 76.31 581 GLY B O 1
ATOM 11339 N N . ILE B 1 582 ? -4.359 -43.875 -19.25 1 84.75 582 ILE B N 1
ATOM 11340 C CA . ILE B 1 582 ? -4.941 -43.625 -20.562 1 84.75 582 ILE B CA 1
ATOM 11341 C C . ILE B 1 582 ? -4.613 -44.781 -21.5 1 84.75 582 ILE B C 1
ATOM 11343 O O . ILE B 1 582 ? -3.492 -44.875 -22.016 1 84.75 582 ILE B O 1
ATOM 11347 N N . ASP B 1 583 ? -5.555 -45.469 -21.844 1 84.81 583 ASP B N 1
ATOM 11348 C CA . ASP B 1 583 ? -5.25 -46.75 -22.5 1 84.81 583 ASP B CA 1
ATOM 11349 C C . ASP B 1 583 ? -5.863 -46.781 -23.906 1 84.81 583 ASP B C 1
ATOM 11351 O O . ASP B 1 583 ? -5.492 -47.625 -24.719 1 84.81 583 ASP B O 1
ATOM 11355 N N . SER B 1 584 ? -6.789 -45.875 -24.141 1 88.38 584 SER B N 1
ATOM 11356 C CA . SER B 1 584 ? -7.457 -45.875 -25.438 1 88.38 584 SER B CA 1
ATOM 11357 C C . SER B 1 584 ? -7.477 -44.5 -26.047 1 88.38 584 SER B C 1
ATOM 11359 O O . SER B 1 584 ? -7.234 -43.5 -25.375 1 88.38 584 SER B O 1
ATOM 11361 N N . MET B 1 585 ? -7.734 -44.531 -27.344 1 90.38 585 MET B N 1
ATOM 11362 C CA . MET B 1 585 ? -7.883 -43.25 -28.047 1 90.38 585 MET B CA 1
ATOM 11363 C C . MET B 1 585 ? -9.062 -42.469 -27.484 1 90.38 585 MET B C 1
ATOM 11365 O O . MET B 1 585 ? -9.031 -41.25 -27.438 1 90.38 585 MET B O 1
ATOM 11369 N N . GLU B 1 586 ? -10.008 -43.188 -27.078 1 90.12 586 GLU B N 1
ATOM 11370 C CA . GLU B 1 586 ? -11.172 -42.531 -26.469 1 90.12 586 GLU B CA 1
ATOM 11371 C C . GLU B 1 586 ? -10.797 -41.812 -25.188 1 90.12 586 GLU B C 1
ATOM 11373 O O . GLU B 1 586 ? -11.266 -40.688 -24.922 1 90.12 586 GLU B O 1
ATOM 11378 N N . ASP B 1 587 ? -9.969 -42.469 -24.484 1 91.12 587 ASP B N 1
ATOM 11379 C CA . ASP B 1 587 ? -9.477 -41.844 -23.266 1 91.12 587 ASP B CA 1
ATOM 11380 C C . ASP B 1 587 ? -8.695 -40.562 -23.578 1 91.12 587 ASP B C 1
ATOM 11382 O O . ASP B 1 587 ? -8.852 -39.562 -22.891 1 91.12 587 ASP B O 1
ATOM 11386 N N . LEU B 1 588 ? -7.922 -40.719 -24.562 1 92.38 588 LEU B N 1
ATOM 11387 C CA . LEU B 1 588 ? -7.09 -39.594 -24.969 1 92.38 588 LEU B CA 1
ATOM 11388 C C . LEU B 1 588 ? -7.949 -38.406 -25.438 1 92.38 588 LEU B C 1
ATOM 11390 O O . LEU B 1 588 ? -7.691 -37.25 -25.078 1 92.38 588 LEU B O 1
ATOM 11394 N N . MET B 1 589 ? -8.945 -38.75 -26.234 1 93.38 589 MET B N 1
ATOM 11395 C CA . MET B 1 589 ? -9.883 -37.75 -26.719 1 93.38 589 MET B CA 1
ATOM 11396 C C . MET B 1 589 ? -10.586 -37.062 -25.547 1 93.38 589 MET B C 1
ATOM 11398 O O . MET B 1 589 ? -10.773 -35.844 -25.562 1 93.38 589 MET B O 1
ATOM 11402 N N . PHE B 1 590 ? -10.883 -37.844 -24.656 1 92.56 590 PHE B N 1
ATOM 11403 C CA . PHE B 1 590 ? -11.578 -37.344 -23.484 1 92.56 590 PHE B CA 1
ATOM 11404 C C . PHE B 1 590 ? -10.695 -36.375 -22.703 1 92.56 590 PHE B C 1
ATOM 11406 O O . PHE B 1 590 ? -11.156 -35.312 -22.297 1 92.56 590 PHE B O 1
ATOM 11413 N N . VAL B 1 591 ? -9.523 -36.688 -22.531 1 94.44 591 VAL B N 1
ATOM 11414 C CA . VAL B 1 591 ? -8.578 -35.844 -21.797 1 94.44 591 VAL B CA 1
ATOM 11415 C C . VAL B 1 591 ? -8.383 -34.531 -22.516 1 94.44 591 VAL B C 1
ATOM 11417 O O . VAL B 1 591 ? -8.469 -33.438 -21.906 1 94.44 591 VAL B O 1
ATOM 11420 N N . LYS B 1 592 ? -8.164 -34.531 -23.812 1 95.44 592 LYS B N 1
ATOM 11421 C CA . LYS B 1 592 ? -7.871 -33.344 -24.578 1 95.44 592 LYS B CA 1
ATOM 11422 C C . LYS B 1 592 ? -9.117 -32.469 -24.734 1 95.44 592 LYS B C 1
ATOM 11424 O O . LYS B 1 592 ? -9.016 -31.25 -24.875 1 95.44 592 LYS B O 1
ATOM 11429 N N . SER B 1 593 ? -10.297 -33.094 -24.719 1 95.88 593 SER B N 1
ATOM 11430 C CA . SER B 1 593 ? -11.539 -32.344 -24.859 1 95.88 593 SER B CA 1
ATOM 11431 C C . SER B 1 593 ? -11.734 -31.359 -23.719 1 95.88 593 SER B C 1
ATOM 11433 O O . SER B 1 593 ? -12.438 -30.359 -23.859 1 95.88 593 SER B O 1
ATOM 11435 N N . LEU B 1 594 ? -11.133 -31.641 -22.562 1 96.38 594 LEU B N 1
ATOM 11436 C CA . LEU B 1 594 ? -11.242 -30.766 -21.406 1 96.38 594 LEU B CA 1
ATOM 11437 C C . LEU B 1 594 ? -10.852 -29.344 -21.75 1 96.38 594 LEU B C 1
ATOM 11439 O O . LEU B 1 594 ? -11.5 -28.391 -21.328 1 96.38 594 LEU B O 1
ATOM 11443 N N . VAL B 1 595 ? -9.789 -29.141 -22.547 1 97.5 595 VAL B N 1
ATOM 11444 C CA . VAL B 1 595 ? -9.281 -27.828 -22.922 1 97.5 595 VAL B CA 1
ATOM 11445 C C . VAL B 1 595 ? -10.32 -27.094 -23.766 1 97.5 595 VAL B C 1
ATOM 11447 O O . VAL B 1 595 ? -10.531 -25.891 -23.594 1 97.5 595 VAL B O 1
ATOM 11450 N N . GLY B 1 596 ? -11 -27.828 -24.641 1 97.06 596 GLY B N 1
ATOM 11451 C CA . GLY B 1 596 ? -12.016 -27.234 -25.5 1 97.06 596 GLY B CA 1
ATOM 11452 C C . GLY B 1 596 ? -13.312 -26.953 -24.766 1 97.06 596 GLY B C 1
ATOM 11453 O O . GLY B 1 596 ? -14.102 -26.109 -25.188 1 97.06 596 GLY B O 1
ATOM 11454 N N . GLU B 1 597 ? -13.539 -27.656 -23.703 1 96.56 597 GLU B N 1
ATOM 11455 C CA . GLU B 1 597 ? -14.766 -27.516 -22.922 1 96.56 597 GLU B CA 1
ATOM 11456 C C . GLU B 1 597 ? -14.719 -26.281 -22.031 1 96.56 597 GLU B C 1
ATOM 11458 O O . GLU B 1 597 ? -15.75 -25.641 -21.781 1 96.56 597 GLU B O 1
ATOM 11463 N N . GLU B 1 598 ? -13.609 -25.938 -21.562 1 96.38 598 GLU B N 1
ATOM 11464 C CA . GLU B 1 598 ? -13.469 -24.891 -20.547 1 96.38 598 GLU B CA 1
ATOM 11465 C C . GLU B 1 598 ? -13.078 -23.562 -21.188 1 96.38 598 GLU B C 1
ATOM 11467 O O . GLU B 1 598 ? -12.016 -23.016 -20.891 1 96.38 598 GLU B O 1
ATOM 11472 N N . VAL B 1 599 ? -13.938 -23.078 -21.984 1 97.69 599 VAL B N 1
ATOM 11473 C CA . VAL B 1 599 ? -13.805 -21.812 -22.688 1 97.69 599 VAL B CA 1
ATOM 11474 C C . VAL B 1 599 ? -14.961 -20.891 -22.312 1 97.69 599 VAL B C 1
ATOM 11476 O O . VAL B 1 599 ? -16.062 -21.359 -22.016 1 97.69 599 VAL B O 1
ATOM 11479 N N . LYS B 1 600 ? -14.695 -19.656 -22.281 1 96.38 600 LYS B N 1
ATOM 11480 C CA . LYS B 1 600 ? -15.719 -18.656 -21.969 1 96.38 600 LYS B CA 1
ATOM 11481 C C . LYS B 1 600 ? -16.875 -18.734 -22.953 1 96.38 600 LYS B C 1
ATOM 11483 O O . LYS B 1 600 ? -16.719 -19.172 -24.078 1 96.38 600 LYS B O 1
ATOM 11488 N N . LYS B 1 601 ? -18.031 -18.25 -22.516 1 94.31 601 LYS B N 1
ATOM 11489 C CA . LYS B 1 601 ? -19.219 -18.281 -23.359 1 94.31 601 LYS B CA 1
ATOM 11490 C C . LYS B 1 601 ? -19.016 -17.453 -24.625 1 94.31 601 LYS B C 1
ATOM 11492 O O . LYS B 1 601 ? -19.5 -17.812 -25.703 1 94.31 601 LYS B O 1
ATOM 11497 N N . ASN B 1 602 ? -18.328 -16.438 -24.469 1 94.69 602 ASN B N 1
ATOM 11498 C CA . ASN B 1 602 ? -18.062 -15.57 -25.625 1 94.69 602 ASN B CA 1
ATOM 11499 C C . ASN B 1 602 ? -16.719 -15.891 -26.281 1 94.69 602 ASN B C 1
ATOM 11501 O O . ASN B 1 602 ? -16.219 -15.125 -27.094 1 94.69 602 ASN B O 1
ATOM 11505 N N . GLY B 1 603 ? -16.109 -17 -25.875 1 97.5 603 GLY B N 1
ATOM 11506 C CA . GLY B 1 603 ? -14.844 -17.422 -26.453 1 97.5 603 GLY B CA 1
ATOM 11507 C C . GLY B 1 603 ? -15.008 -18.422 -27.594 1 97.5 603 GLY B C 1
ATOM 11508 O O . GLY B 1 603 ? -16.125 -18.625 -28.094 1 97.5 603 GLY B O 1
ATOM 11509 N N . TYR B 1 604 ? -13.852 -18.969 -28.094 1 98.56 604 TYR B N 1
ATOM 11510 C CA . TYR B 1 604 ? -13.883 -19.875 -29.234 1 98.56 604 TYR B CA 1
ATOM 11511 C C . TYR B 1 604 ? -13.023 -21.109 -28.969 1 98.56 604 TYR B C 1
ATOM 11513 O O . TYR B 1 604 ? -12 -21.031 -28.281 1 98.56 604 TYR B O 1
ATOM 11521 N N . THR B 1 605 ? -13.438 -22.188 -29.484 1 98.69 605 THR B N 1
ATOM 11522 C CA . THR B 1 605 ? -12.594 -23.375 -29.578 1 98.69 605 THR B CA 1
ATOM 11523 C C . THR B 1 605 ? -12.219 -23.672 -31.031 1 98.69 605 THR B C 1
ATOM 11525 O O . THR B 1 605 ? -13.094 -23.797 -31.875 1 98.69 605 THR B O 1
ATOM 11528 N N . VAL B 1 606 ? -10.969 -23.688 -31.266 1 98.81 606 VAL B N 1
ATOM 11529 C CA . VAL B 1 606 ? -10.438 -23.969 -32.594 1 98.81 606 VAL B CA 1
ATOM 11530 C C . VAL B 1 606 ? -10.242 -25.469 -32.781 1 98.81 606 VAL B C 1
ATOM 11532 O O . VAL B 1 606 ? -9.57 -26.109 -31.969 1 98.81 606 VAL B O 1
ATOM 11535 N N . ILE B 1 607 ? -10.797 -26.016 -33.875 1 98.12 607 ILE B N 1
ATOM 11536 C CA . ILE B 1 607 ? -10.789 -27.469 -34.062 1 98.12 607 ILE B CA 1
ATOM 11537 C C . ILE B 1 607 ? -10.312 -27.797 -35.469 1 98.12 607 ILE B C 1
ATOM 11539 O O . ILE B 1 607 ? -10.68 -27.125 -36.438 1 98.12 607 ILE B O 1
ATOM 11543 N N . ASN B 1 608 ? -9.477 -28.828 -35.562 1 98 608 ASN B N 1
ATOM 11544 C CA . ASN B 1 608 ? -9.031 -29.359 -36.844 1 98 608 ASN B CA 1
ATOM 11545 C C . ASN B 1 608 ? -10.125 -30.188 -37.531 1 98 608 ASN B C 1
ATOM 11547 O O . ASN B 1 608 ? -10.375 -31.328 -37.125 1 98 608 ASN B O 1
ATOM 11551 N N . ALA B 1 609 ? -10.68 -29.719 -38.594 1 97.56 609 ALA B N 1
ATOM 11552 C CA . ALA B 1 609 ? -11.805 -30.375 -39.281 1 97.56 609 ALA B CA 1
ATOM 11553 C C . ALA B 1 609 ? -11.328 -31.562 -40.094 1 97.56 609 ALA B C 1
ATOM 11555 O O . ALA B 1 609 ? -12.133 -32.406 -40.5 1 97.56 609 ALA B O 1
ATOM 11556 N N . ASP B 1 610 ? -10.055 -31.641 -40.281 1 96.38 610 ASP B N 1
ATOM 11557 C CA . ASP B 1 610 ? -9.5 -32.75 -41.062 1 96.38 610 ASP B CA 1
ATOM 11558 C C . ASP B 1 610 ? -9.195 -33.938 -40.188 1 96.38 610 ASP B C 1
ATOM 11560 O O . ASP B 1 610 ? -8.969 -35.062 -40.688 1 96.38 610 ASP B O 1
ATOM 11564 N N . ASP B 1 611 ? -9.141 -33.75 -38.906 1 94.69 611 ASP B N 1
ATOM 11565 C CA . ASP B 1 611 ? -8.734 -34.781 -37.969 1 94.69 611 ASP B CA 1
ATOM 11566 C C . ASP B 1 611 ? -9.938 -35.594 -37.469 1 94.69 611 ASP B C 1
ATOM 11568 O O . ASP B 1 611 ? -10.875 -35 -36.906 1 94.69 611 ASP B O 1
ATOM 11572 N N . LYS B 1 612 ? -9.844 -36.844 -37.562 1 92.88 612 LYS B N 1
ATOM 11573 C CA . LYS B 1 612 ? -10.953 -37.75 -37.25 1 92.88 612 LYS B CA 1
ATOM 11574 C C . LYS B 1 612 ? -11.336 -37.656 -35.781 1 92.88 612 LYS B C 1
ATOM 11576 O O . LYS B 1 612 ? -12.508 -37.531 -35.438 1 92.88 612 LYS B O 1
ATOM 11581 N N . TYR B 1 613 ? -10.438 -37.719 -34.969 1 93.12 613 TYR B N 1
ATOM 11582 C CA . TYR B 1 613 ? -10.719 -37.812 -33.531 1 93.12 613 TYR B CA 1
ATOM 11583 C C . TYR B 1 613 ? -11.102 -36.438 -32.969 1 93.12 613 TYR B C 1
ATOM 11585 O O . TYR B 1 613 ? -11.867 -36.344 -32 1 93.12 613 TYR B O 1
ATOM 11593 N N . SER B 1 614 ? -10.602 -35.375 -33.562 1 94.81 614 SER B N 1
ATOM 11594 C CA . SER B 1 614 ? -11.016 -34.031 -33.156 1 94.81 614 SER B CA 1
ATOM 11595 C C . SER B 1 614 ? -12.5 -33.812 -33.438 1 94.81 614 SER B C 1
ATOM 11597 O O . SER B 1 614 ? -13.172 -33.125 -32.656 1 94.81 614 SER B O 1
ATOM 11599 N N . LYS B 1 615 ? -12.953 -34.406 -34.438 1 93.62 615 LYS B N 1
ATOM 11600 C CA . LYS B 1 615 ? -14.352 -34.281 -34.812 1 93.62 615 LYS B CA 1
ATOM 11601 C C . LYS B 1 615 ? -15.266 -35 -33.844 1 93.62 615 LYS B C 1
ATOM 11603 O O . LYS B 1 615 ? -16.422 -34.625 -33.656 1 93.62 615 LYS B O 1
ATOM 11608 N N . ARG B 1 616 ? -14.789 -35.938 -33.219 1 93.19 616 ARG B N 1
ATOM 11609 C CA . ARG B 1 616 ? -15.594 -36.812 -32.344 1 93.19 616 ARG B CA 1
ATOM 11610 C C . ARG B 1 616 ? -15.875 -36.125 -31.031 1 93.19 616 ARG B C 1
ATOM 11612 O O . ARG B 1 616 ? -16.766 -36.531 -30.281 1 93.19 616 ARG B O 1
ATOM 11619 N N . ILE B 1 617 ? -15.172 -35.125 -30.75 1 94.31 617 ILE B N 1
ATOM 11620 C CA . ILE B 1 617 ? -15.344 -34.5 -29.438 1 94.31 617 ILE B CA 1
ATOM 11621 C C . ILE B 1 617 ? -16.188 -33.25 -29.578 1 94.31 617 ILE B C 1
ATOM 11623 O O . ILE B 1 617 ? -16.344 -32.469 -28.609 1 94.31 617 ILE B O 1
ATOM 11627 N N . LEU B 1 618 ? -16.766 -32.969 -30.703 1 95.31 618 LEU B N 1
ATOM 11628 C CA . LEU B 1 618 ? -17.5 -31.75 -31 1 95.31 618 LEU B CA 1
ATOM 11629 C C . LEU B 1 618 ? -18.703 -31.594 -30.078 1 95.31 618 LEU B C 1
ATOM 11631 O O . LEU B 1 618 ? -19.062 -30.484 -29.688 1 95.31 618 LEU B O 1
ATOM 11635 N N . ASP B 1 619 ? -19.266 -32.656 -29.703 1 93.75 619 ASP B N 1
ATOM 11636 C CA . ASP B 1 619 ? -20.484 -32.625 -28.891 1 93.75 619 ASP B CA 1
ATOM 11637 C C . ASP B 1 619 ? -20.188 -32.188 -27.469 1 93.75 619 ASP B C 1
ATOM 11639 O O . ASP B 1 619 ? -21.078 -31.766 -26.734 1 93.75 619 ASP B O 1
ATOM 11643 N N . ARG B 1 620 ? -18.969 -32.219 -27.094 1 94.56 620 ARG B N 1
ATOM 11644 C CA . ARG B 1 620 ? -18.578 -31.875 -25.734 1 94.56 620 ARG B CA 1
ATOM 11645 C C . ARG B 1 620 ? -18.281 -30.391 -25.609 1 94.56 620 ARG B C 1
ATOM 11647 O O . ARG B 1 620 ? -18.219 -29.844 -24.5 1 94.56 620 ARG B O 1
ATOM 11654 N N . ILE B 1 621 ? -18.125 -29.766 -26.719 1 95.81 621 ILE B N 1
ATOM 11655 C CA . ILE B 1 621 ? -17.75 -28.344 -26.75 1 95.81 621 ILE B CA 1
ATOM 11656 C C . ILE B 1 621 ? -19 -27.5 -26.922 1 95.81 621 ILE B C 1
ATOM 11658 O O . ILE B 1 621 ? -19.734 -27.625 -27.906 1 95.81 621 ILE B O 1
ATOM 11662 N N . SER B 1 622 ? -19.25 -26.625 -25.969 1 93.56 622 SER B N 1
ATOM 11663 C CA . SER B 1 622 ? -20.484 -25.859 -25.953 1 93.56 622 SER B CA 1
ATOM 11664 C C . SER B 1 622 ? -20.297 -24.484 -26.562 1 93.56 622 SER B C 1
ATOM 11666 O O . SER B 1 622 ? -21.234 -23.875 -27.062 1 93.56 622 SER B O 1
ATOM 11668 N N . CYS B 1 623 ? -19.125 -23.938 -26.578 1 95.19 623 CYS B N 1
ATOM 11669 C CA . CYS B 1 623 ? -18.875 -22.594 -27.109 1 95.19 623 CYS B CA 1
ATOM 11670 C C . CYS B 1 623 ? -18.812 -22.609 -28.625 1 95.19 623 CYS B C 1
ATOM 11672 O O . CYS B 1 623 ? -18.969 -23.656 -29.25 1 95.19 623 CYS B O 1
ATOM 11674 N N . GLU B 1 624 ? -18.688 -21.422 -29.203 1 96.56 624 GLU B N 1
ATOM 11675 C CA . GLU B 1 624 ? -18.562 -21.312 -30.656 1 96.56 624 GLU B CA 1
ATOM 11676 C C . GLU B 1 624 ? -17.25 -21.938 -31.141 1 96.56 624 GLU B C 1
ATOM 11678 O O . GLU B 1 624 ? -16.219 -21.828 -30.469 1 96.56 624 GLU B O 1
ATOM 11683 N N . LYS B 1 625 ? -17.375 -22.578 -32.312 1 97.88 625 LYS B N 1
ATOM 11684 C CA . LYS B 1 625 ? -16.219 -23.281 -32.812 1 97.88 625 LYS B CA 1
ATOM 11685 C C . LYS B 1 625 ? -15.688 -22.609 -34.094 1 97.88 625 LYS B C 1
ATOM 11687 O O . LYS B 1 625 ? -16.469 -22.125 -34.906 1 97.88 625 LYS B O 1
ATOM 11692 N N . ILE B 1 626 ? -14.43 -22.516 -34.219 1 98.56 626 ILE B N 1
ATOM 11693 C CA . ILE B 1 626 ? -13.742 -22.156 -35.438 1 98.56 626 ILE B CA 1
ATOM 11694 C C . ILE B 1 626 ? -13.055 -23.391 -36.031 1 98.56 626 ILE B C 1
ATOM 11696 O O . ILE B 1 626 ? -12.242 -24.031 -35.344 1 98.56 626 ILE B O 1
ATOM 11700 N N . TYR B 1 627 ? -13.406 -23.688 -37.281 1 98.44 627 TYR B N 1
ATOM 11701 C CA . TYR B 1 627 ? -12.812 -24.859 -37.906 1 98.44 627 TYR B CA 1
ATOM 11702 C C . TYR B 1 627 ? -11.703 -24.453 -38.875 1 98.44 627 TYR B C 1
ATOM 11704 O O . TYR B 1 627 ? -11.797 -23.422 -39.531 1 98.44 627 TYR B O 1
ATOM 11712 N N . PHE B 1 628 ? -10.711 -25.234 -38.938 1 98.44 628 PHE B N 1
ATOM 11713 C CA . PHE B 1 628 ? -9.695 -25.047 -39.969 1 98.44 628 PHE B CA 1
ATOM 11714 C C . PHE B 1 628 ? -9.469 -26.344 -40.719 1 98.44 628 PHE B C 1
ATOM 11716 O O . PHE B 1 628 ? -9.594 -27.438 -40.188 1 98.44 628 PHE B O 1
ATOM 11723 N N . SER B 1 629 ? -9.148 -26.234 -41.969 1 97.94 629 SER B N 1
ATOM 11724 C CA . SER B 1 629 ? -8.961 -27.391 -42.875 1 97.94 629 SER B CA 1
ATOM 11725 C C . SER B 1 629 ? -8.109 -27.031 -44.062 1 97.94 629 SER B C 1
ATOM 11727 O O . SER B 1 629 ? -8.039 -25.859 -44.469 1 97.94 629 SER B O 1
ATOM 11729 N N . LYS B 1 630 ? -7.473 -28 -44.625 1 95.38 630 LYS B N 1
ATOM 11730 C CA . LYS B 1 630 ? -6.688 -27.812 -45.844 1 95.38 630 LYS B CA 1
ATOM 11731 C C . LYS B 1 630 ? -7.59 -27.672 -47.062 1 95.38 630 LYS B C 1
ATOM 11733 O O . LYS B 1 630 ? -7.148 -27.219 -48.125 1 95.38 630 LYS B O 1
ATOM 11738 N N . SER B 1 631 ? -8.867 -28.031 -46.844 1 94 631 SER B N 1
ATOM 11739 C CA . SER B 1 631 ? -9.805 -28 -47.969 1 94 631 SER B CA 1
ATOM 11740 C C . SER B 1 631 ? -11.031 -27.156 -47.656 1 94 631 SER B C 1
ATOM 11742 O O . SER B 1 631 ? -11.664 -27.359 -46.594 1 94 631 SER B O 1
ATOM 11744 N N . LYS B 1 632 ? -11.367 -26.312 -48.531 1 93.75 632 LYS B N 1
ATOM 11745 C CA . LYS B 1 632 ? -12.57 -25.5 -48.375 1 93.75 632 LYS B CA 1
ATOM 11746 C C . LYS B 1 632 ? -13.828 -26.359 -48.469 1 93.75 632 LYS B C 1
ATOM 11748 O O . LYS B 1 632 ? -14.883 -25.953 -47.969 1 93.75 632 LYS B O 1
ATOM 11753 N N . ASP B 1 633 ? -13.703 -27.531 -49.031 1 93.56 633 ASP B N 1
ATOM 11754 C CA . ASP B 1 633 ? -14.859 -28.375 -49.312 1 93.56 633 ASP B CA 1
ATOM 11755 C C . ASP B 1 633 ? -15.172 -29.281 -48.125 1 93.56 633 ASP B C 1
ATOM 11757 O O . ASP B 1 633 ? -16.141 -30.047 -48.156 1 93.56 633 ASP B O 1
ATOM 11761 N N . ASN B 1 634 ? -14.445 -29.172 -47.094 1 96.06 634 ASN B N 1
ATOM 11762 C CA . ASN B 1 634 ? -14.742 -29.938 -45.875 1 96.06 634 ASN B CA 1
ATOM 11763 C C . ASN B 1 634 ? -16.125 -29.609 -45.344 1 96.06 634 ASN B C 1
ATOM 11765 O O . ASN B 1 634 ? -16.531 -28.438 -45.312 1 96.06 634 ASN B O 1
ATOM 11769 N N . GLU B 1 635 ? -16.844 -30.531 -44.875 1 95.88 635 GLU B N 1
ATOM 11770 C CA . GLU B 1 635 ? -18.234 -30.391 -44.5 1 95.88 635 GLU B CA 1
ATOM 11771 C C . GLU B 1 635 ? -18.391 -29.391 -43.344 1 95.88 635 GLU B C 1
ATOM 11773 O O . GLU B 1 635 ? -19.297 -28.562 -43.344 1 95.88 635 GLU B O 1
ATOM 11778 N N . LEU B 1 636 ? -17.578 -29.469 -42.375 1 96.75 636 LEU B N 1
ATOM 11779 C CA . LEU B 1 636 ? -17.656 -28.578 -41.219 1 96.75 636 LEU B CA 1
ATOM 11780 C C . LEU B 1 636 ? -17.312 -27.141 -41.625 1 96.75 636 LEU B C 1
ATOM 11782 O O . LEU B 1 636 ? -17.906 -26.203 -41.094 1 96.75 636 LEU B O 1
ATOM 11786 N N . ILE B 1 637 ? -16.359 -26.969 -42.5 1 96.88 637 ILE B N 1
ATOM 11787 C CA . ILE B 1 637 ? -15.984 -25.656 -43.031 1 96.88 637 ILE B CA 1
ATOM 11788 C C . ILE B 1 637 ? -17.172 -25.047 -43.75 1 96.88 637 ILE B C 1
ATOM 11790 O O . ILE B 1 637 ? -17.531 -23.891 -43.5 1 96.88 637 ILE B O 1
ATOM 11794 N N . LYS B 1 638 ? -17.812 -25.859 -44.562 1 96.19 638 LYS B N 1
ATOM 11795 C CA . LYS B 1 638 ? -18.969 -25.406 -45.312 1 96.19 638 LYS B CA 1
ATOM 11796 C C . LYS B 1 638 ? -20.109 -25 -44.406 1 96.19 638 LYS B C 1
ATOM 11798 O O . LYS B 1 638 ? -20.797 -24 -44.656 1 96.19 638 LYS B O 1
ATOM 11803 N N . GLU B 1 639 ? -20.281 -25.797 -43.5 1 96.19 639 GLU B N 1
ATOM 11804 C CA . GLU B 1 639 ? -21.328 -25.5 -42.531 1 96.19 639 GLU B CA 1
ATOM 11805 C C . GLU B 1 639 ? -21.109 -24.125 -41.875 1 96.19 639 GLU B C 1
ATOM 11807 O O . GLU B 1 639 ? -22.047 -23.328 -41.781 1 96.19 639 GLU B O 1
ATOM 11812 N N . ASN B 1 640 ? -19.922 -23.859 -41.375 1 96.19 640 ASN B N 1
ATOM 11813 C CA . ASN B 1 640 ? -19.625 -22.578 -40.75 1 96.19 640 ASN B CA 1
ATOM 11814 C C . ASN B 1 640 ? -19.781 -21.422 -41.719 1 96.19 640 ASN B C 1
ATOM 11816 O O . ASN B 1 640 ? -20.297 -20.359 -41.375 1 96.19 640 ASN B O 1
ATOM 11820 N N . ILE B 1 641 ? -19.328 -21.625 -42.906 1 95.06 641 ILE B N 1
ATOM 11821 C CA . ILE B 1 641 ? -19.438 -20.609 -43.938 1 95.06 641 ILE B CA 1
ATOM 11822 C C . ILE B 1 641 ? -20.906 -20.266 -44.156 1 95.06 641 ILE B C 1
ATOM 11824 O O . ILE B 1 641 ? -21.281 -19.094 -44.188 1 95.06 641 ILE B O 1
ATOM 11828 N N . ASN B 1 642 ? -21.703 -21.281 -44.281 1 96.06 642 ASN B N 1
ATOM 11829 C CA . ASN B 1 642 ? -23.125 -21.078 -44.531 1 96.06 642 ASN B CA 1
ATOM 11830 C C . ASN B 1 642 ? -23.812 -20.359 -43.375 1 96.06 642 ASN B C 1
ATOM 11832 O O . ASN B 1 642 ? -24.75 -19.594 -43.594 1 96.06 642 ASN B O 1
ATOM 11836 N N . ASN B 1 643 ? -23.359 -20.578 -42.219 1 96.38 643 ASN B N 1
ATOM 11837 C CA . ASN B 1 643 ? -23.984 -19.984 -41.031 1 96.38 643 ASN B CA 1
ATOM 11838 C C . ASN B 1 643 ? -23.359 -18.641 -40.688 1 96.38 643 ASN B C 1
ATOM 11840 O O . ASN B 1 643 ? -23.703 -18.031 -39.656 1 96.38 643 ASN B O 1
ATOM 11844 N N . GLY B 1 644 ? -22.391 -18.156 -41.406 1 95.56 644 GLY B N 1
ATOM 11845 C CA . GLY B 1 644 ? -21.734 -16.875 -41.188 1 95.56 644 GLY B CA 1
ATOM 11846 C C . GLY B 1 644 ? -20.719 -16.906 -40.094 1 95.56 644 GLY B C 1
ATOM 11847 O O . GLY B 1 644 ? -20.344 -15.859 -39.531 1 95.56 644 GLY B O 1
ATOM 11848 N N . LYS B 1 645 ? -20.344 -18.109 -39.719 1 97.31 645 LYS B N 1
ATOM 11849 C CA . LYS B 1 645 ? -19.375 -18.281 -38.625 1 97.31 645 LYS B CA 1
ATOM 11850 C C . LYS B 1 645 ? -17.953 -18.297 -39.188 1 97.31 645 LYS B C 1
ATOM 11852 O O . LYS B 1 645 ? -17.75 -18.25 -40.406 1 97.31 645 LYS B O 1
ATOM 11857 N N . ILE B 1 646 ? -17 -18.344 -38.344 1 98 646 ILE B N 1
ATOM 11858 C CA . ILE B 1 646 ? -15.602 -18.188 -38.75 1 98 646 ILE B CA 1
ATOM 11859 C C . ILE B 1 646 ? -15.047 -19.547 -39.188 1 98 646 ILE B C 1
ATOM 11861 O O . ILE B 1 646 ? -15.328 -20.578 -38.562 1 98 646 ILE B O 1
ATOM 11865 N N . ALA B 1 647 ? -14.258 -19.562 -40.219 1 98.44 647 ALA B N 1
ATOM 11866 C CA . ALA B 1 647 ? -13.555 -20.75 -40.719 1 98.44 647 ALA B CA 1
ATOM 11867 C C . ALA B 1 647 ? -12.227 -20.375 -41.375 1 98.44 647 ALA B C 1
ATOM 11869 O O . ALA B 1 647 ? -12.109 -19.312 -41.969 1 98.44 647 ALA B O 1
ATOM 11870 N N . VAL B 1 648 ? -11.266 -21.188 -41.25 1 98.62 648 VAL B N 1
ATOM 11871 C CA . VAL B 1 648 ? -9.953 -21 -41.844 1 98.62 648 VAL B CA 1
ATOM 11872 C C . VAL B 1 648 ? -9.633 -22.156 -42.781 1 98.62 648 VAL B C 1
ATOM 11874 O O . VAL B 1 648 ? -9.773 -23.328 -42.406 1 98.62 648 VAL B O 1
ATOM 11877 N N . PHE B 1 649 ? -9.203 -21.891 -44 1 98.06 649 PHE B N 1
ATOM 11878 C CA . PHE B 1 649 ? -8.938 -22.953 -44.969 1 98.06 649 PHE B CA 1
ATOM 11879 C C . PHE B 1 649 ? -7.926 -22.484 -46.031 1 98.06 649 PHE B C 1
ATOM 11881 O O . PHE B 1 649 ? -7.527 -21.312 -46.031 1 98.06 649 PHE B O 1
ATOM 11888 N N . ILE B 1 650 ? -7.434 -23.422 -46.781 1 97.31 650 ILE B N 1
ATOM 11889 C CA . ILE B 1 650 ? -6.504 -23.109 -47.875 1 97.31 650 ILE B CA 1
ATOM 11890 C C . ILE B 1 650 ? -7.266 -23.016 -49.188 1 97.31 650 ILE B C 1
ATOM 11892 O O . ILE B 1 650 ? -8.086 -23.891 -49.5 1 97.31 650 ILE B O 1
ATOM 11896 N N . GLU B 1 651 ? -7.078 -21.969 -49.875 1 95.62 651 GLU B N 1
ATOM 11897 C CA . GLU B 1 651 ? -7.613 -21.766 -51.219 1 95.62 651 GLU B CA 1
ATOM 11898 C C . GLU B 1 651 ? -6.598 -21.078 -52.125 1 95.62 651 GLU B C 1
ATOM 11900 O O . GLU B 1 651 ? -6.023 -20.062 -51.75 1 95.62 651 GLU B O 1
ATOM 11905 N N . ASP B 1 652 ? -6.371 -21.578 -53.344 1 93.94 652 ASP B N 1
ATOM 11906 C CA . ASP B 1 652 ? -5.445 -21.031 -54.312 1 93.94 652 ASP B CA 1
ATOM 11907 C C . ASP B 1 652 ? -4.074 -20.781 -53.719 1 93.94 652 ASP B C 1
ATOM 11909 O O . ASP B 1 652 ? -3.521 -19.688 -53.844 1 93.94 652 ASP B O 1
ATOM 11913 N N . ASN B 1 653 ? -3.59 -21.609 -52.875 1 95.12 653 ASN B N 1
ATOM 11914 C CA . ASN B 1 653 ? -2.268 -21.625 -52.25 1 95.12 653 ASN B CA 1
ATOM 11915 C C . ASN B 1 653 ? -2.127 -20.516 -51.188 1 95.12 653 ASN B C 1
ATOM 11917 O O . ASN B 1 653 ? -1.023 -20.031 -50.938 1 95.12 653 ASN B O 1
ATOM 11921 N N . ASN B 1 654 ? -3.354 -20.141 -50.719 1 97.12 654 ASN B N 1
ATOM 11922 C CA . ASN B 1 654 ? -3.373 -19.125 -49.656 1 97.12 654 ASN B CA 1
ATOM 11923 C C . ASN B 1 654 ? -4.137 -19.609 -48.438 1 97.12 654 ASN B C 1
ATOM 11925 O O . ASN B 1 654 ? -5.125 -20.328 -48.562 1 97.12 654 ASN B O 1
ATOM 11929 N N . ILE B 1 655 ? -3.66 -19.219 -47.25 1 97.94 655 ILE B N 1
ATOM 11930 C CA . ILE B 1 655 ? -4.469 -19.375 -46.031 1 97.94 655 ILE B CA 1
ATOM 11931 C C . ILE B 1 655 ? -5.539 -18.281 -46 1 97.94 655 ILE B C 1
ATOM 11933 O O . ILE B 1 655 ? -5.223 -17.094 -46.031 1 97.94 655 ILE B O 1
ATOM 11937 N N . CYS B 1 656 ? -6.777 -18.672 -45.938 1 98.19 656 CYS B N 1
ATOM 11938 C CA . CYS B 1 656 ? -7.902 -17.75 -45.969 1 98.19 656 CYS B CA 1
ATOM 11939 C C . CYS B 1 656 ? -8.781 -17.891 -44.75 1 98.19 656 CYS B C 1
ATOM 11941 O O . CYS B 1 656 ? -8.867 -18.969 -44.156 1 98.19 656 CYS B O 1
ATOM 11943 N N . VAL B 1 657 ? -9.359 -16.766 -44.344 1 98.31 657 VAL B N 1
ATOM 11944 C CA . VAL B 1 657 ? -10.328 -16.719 -43.25 1 98.31 657 VAL B CA 1
ATOM 11945 C C . VAL B 1 657 ? -11.672 -16.203 -43.781 1 98.31 657 VAL B C 1
ATOM 11947 O O . VAL B 1 657 ? -11.711 -15.25 -44.562 1 98.31 657 VAL B O 1
ATOM 11950 N N . ILE B 1 658 ? -12.727 -16.875 -43.438 1 97.56 658 ILE B N 1
ATOM 11951 C CA . ILE B 1 658 ? -14.055 -16.344 -43.719 1 97.56 658 ILE B CA 1
ATOM 11952 C C . ILE B 1 658 ? -14.727 -15.977 -42.406 1 97.56 658 ILE B C 1
ATOM 11954 O O . ILE B 1 658 ? -14.617 -16.703 -41.406 1 97.56 658 ILE B O 1
ATOM 11958 N N . ASN B 1 659 ? -15.242 -14.906 -42.25 1 96.62 659 ASN B N 1
ATOM 11959 C CA . ASN B 1 659 ? -15.953 -14.359 -41.125 1 96.62 659 ASN B CA 1
ATOM 11960 C C . ASN B 1 659 ? -17.125 -13.477 -41.531 1 96.62 659 ASN B C 1
ATOM 11962 O O . ASN B 1 659 ? -16.938 -12.492 -42.25 1 96.62 659 ASN B O 1
ATOM 11966 N N . ASN B 1 660 ? -18.297 -13.766 -41.219 1 94.94 660 ASN B N 1
ATOM 11967 C CA . ASN B 1 660 ? -19.5 -13.039 -41.625 1 94.94 660 ASN B CA 1
ATOM 11968 C C . ASN B 1 660 ? -19.625 -12.961 -43.125 1 94.94 660 ASN B C 1
ATOM 11970 O O . ASN B 1 660 ? -19.859 -11.891 -43.688 1 94.94 660 ASN B O 1
ATOM 11974 N N . HIS B 1 661 ? -19.25 -13.938 -43.781 1 93 661 HIS B N 1
ATOM 11975 C CA . HIS B 1 661 ? -19.391 -14.133 -45.219 1 93 661 HIS B CA 1
ATOM 11976 C C . HIS B 1 661 ? -18.406 -13.281 -46 1 93 661 HIS B C 1
ATOM 11978 O O . HIS B 1 661 ? -18.578 -13.062 -47.188 1 93 661 HIS B O 1
ATOM 11984 N N . ARG B 1 662 ? -17.531 -12.82 -45.312 1 93.88 662 ARG B N 1
ATOM 11985 C CA . ARG B 1 662 ? -16.453 -12.102 -45.969 1 93.88 662 ARG B CA 1
ATOM 11986 C C . ARG B 1 662 ? -15.156 -12.883 -45.906 1 93.88 662 ARG B C 1
ATOM 11988 O O . ARG B 1 662 ? -14.766 -13.367 -44.844 1 93.88 662 ARG B O 1
ATOM 11995 N N . LYS B 1 663 ? -14.469 -12.992 -46.969 1 95.88 663 LYS B N 1
ATOM 11996 C CA . LYS B 1 663 ? -13.234 -13.758 -47.062 1 95.88 663 LYS B CA 1
ATOM 11997 C C . LYS B 1 663 ? -12.016 -12.852 -46.969 1 95.88 663 LYS B C 1
ATOM 11999 O O . LYS B 1 663 ? -11.977 -11.781 -47.562 1 95.88 663 LYS B O 1
ATOM 12004 N N . TYR B 1 664 ? -11.062 -13.203 -46.219 1 97.38 664 TYR B N 1
ATOM 12005 C CA . TYR B 1 664 ? -9.82 -12.469 -46.031 1 97.38 664 TYR B CA 1
ATOM 12006 C C . TYR B 1 664 ? -8.609 -13.344 -46.375 1 97.38 664 TYR B C 1
ATOM 12008 O O . TYR B 1 664 ? -8.516 -14.477 -45.875 1 97.38 664 TYR B O 1
ATOM 12016 N N . LEU B 1 665 ? -7.711 -12.852 -47.219 1 97.19 665 LEU B N 1
ATOM 12017 C CA . LEU B 1 665 ? -6.457 -13.539 -47.5 1 97.19 665 LEU B CA 1
ATOM 12018 C C . LEU B 1 665 ? -5.395 -13.203 -46.438 1 97.19 665 LEU B C 1
ATOM 12020 O O . LEU B 1 665 ? -5.074 -12.031 -46.25 1 97.19 665 LEU B O 1
ATOM 12024 N N . ILE B 1 666 ? -4.875 -14.133 -45.781 1 97.69 666 ILE B N 1
ATOM 12025 C CA . ILE B 1 666 ? -3.934 -13.898 -44.688 1 97.69 666 ILE B CA 1
ATOM 12026 C C . ILE B 1 666 ? -2.504 -13.914 -45.219 1 97.69 666 ILE B C 1
ATOM 12028 O O . ILE B 1 666 ? -1.772 -12.93 -45.094 1 97.69 666 ILE B O 1
ATOM 12032 N N . ILE B 1 667 ? -2.125 -15.094 -45.844 1 97.5 667 ILE B N 1
ATOM 12033 C CA . ILE B 1 667 ? -0.76 -15.227 -46.344 1 97.5 667 ILE B CA 1
ATOM 12034 C C . ILE B 1 667 ? -0.689 -16.344 -47.375 1 97.5 667 ILE B C 1
ATOM 12036 O O . ILE B 1 667 ? -1.407 -17.344 -47.281 1 97.5 667 ILE B O 1
ATOM 12040 N N . SER B 1 668 ? 0.205 -16.141 -48.344 1 97.25 668 SER B N 1
ATOM 12041 C CA . SER B 1 668 ? 0.481 -17.234 -49.25 1 97.25 668 SER B CA 1
ATOM 12042 C C . SER B 1 668 ? 1.35 -18.297 -48.625 1 97.25 668 SER B C 1
ATOM 12044 O O . SER B 1 668 ? 2.256 -18 -47.844 1 97.25 668 SER B O 1
ATOM 12046 N N . ILE B 1 669 ? 1.085 -19.547 -48.906 1 96.12 669 ILE B N 1
ATOM 12047 C CA . ILE B 1 669 ? 1.802 -20.672 -48.344 1 96.12 669 ILE B CA 1
ATOM 12048 C C . ILE B 1 669 ? 3.293 -20.547 -48.656 1 96.12 669 ILE B C 1
ATOM 12050 O O . ILE B 1 669 ? 4.133 -20.875 -47.812 1 96.12 669 ILE B O 1
ATOM 12054 N N . ASP B 1 670 ? 3.637 -19.984 -49.781 1 93.94 670 ASP B N 1
ATOM 12055 C CA . ASP B 1 670 ? 5.027 -19.828 -50.219 1 93.94 670 ASP B CA 1
ATOM 12056 C C . ASP B 1 670 ? 5.727 -18.734 -49.406 1 93.94 670 ASP B C 1
ATOM 12058 O O . ASP B 1 670 ? 6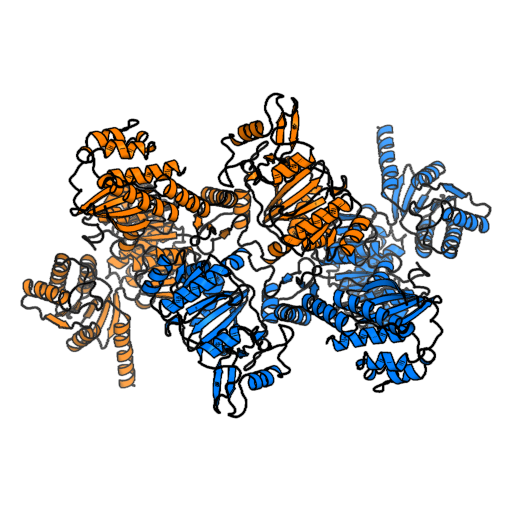.949 -18.75 -49.281 1 93.94 670 ASP B O 1
ATOM 12062 N N . GLU B 1 671 ? 4.902 -17.891 -48.906 1 94.81 671 GLU B N 1
ATOM 12063 C CA . GLU B 1 671 ? 5.457 -16.766 -48.156 1 94.81 671 GLU B CA 1
ATOM 12064 C C . GLU B 1 671 ? 5.547 -17.078 -46.688 1 94.81 671 GLU B C 1
ATOM 12066 O O . GLU B 1 671 ? 6.172 -16.344 -45.906 1 94.81 671 GLU B O 1
ATOM 12071 N N . LEU B 1 672 ? 4.934 -18.156 -46.281 1 96.38 672 LEU B N 1
ATOM 12072 C CA . LEU B 1 672 ? 5.039 -18.594 -44.906 1 96.38 672 LEU B CA 1
ATOM 12073 C C . LEU B 1 672 ? 6.383 -19.281 -44.656 1 96.38 672 LEU B C 1
ATOM 12075 O O . LEU B 1 672 ? 6.621 -20.391 -45.125 1 96.38 672 LEU B O 1
ATOM 12079 N N . PRO B 1 673 ? 7.262 -18.672 -43.906 1 95.12 673 PRO B N 1
ATOM 12080 C CA . PRO B 1 673 ? 8.641 -19.156 -43.812 1 95.12 673 PRO B CA 1
ATOM 12081 C C . PRO B 1 673 ? 8.727 -20.578 -43.25 1 95.12 673 PRO B C 1
ATOM 12083 O O . PRO B 1 673 ? 9.531 -21.375 -43.719 1 95.12 673 PRO B O 1
ATOM 12086 N N . ILE B 1 674 ? 7.934 -20.906 -42.344 1 94.12 674 ILE B N 1
ATOM 12087 C CA . ILE B 1 674 ? 8.07 -22.188 -41.656 1 94.12 674 ILE B CA 1
ATOM 12088 C C . ILE B 1 674 ? 7.555 -23.312 -42.531 1 94.12 674 ILE B C 1
ATOM 12090 O O . ILE B 1 674 ? 7.766 -24.5 -42.25 1 94.12 674 ILE B O 1
ATOM 12094 N N . SER B 1 675 ? 6.918 -23 -43.656 1 93.56 675 SER B N 1
ATOM 12095 C CA . SER B 1 675 ? 6.395 -24 -44.562 1 93.56 675 SER B CA 1
ATOM 12096 C C . SER B 1 675 ? 7.465 -24.484 -45.531 1 93.56 675 SER B C 1
ATOM 12098 O O . SER B 1 675 ? 7.293 -25.5 -46.219 1 93.56 675 SER B O 1
ATOM 12100 N N . TYR B 1 676 ? 8.625 -23.781 -45.562 1 89.12 676 TYR B N 1
ATOM 12101 C CA . TYR B 1 676 ? 9.68 -24.078 -46.531 1 89.12 676 TYR B CA 1
ATOM 12102 C C . TYR B 1 676 ? 9.102 -24.281 -47.938 1 89.12 676 TYR B C 1
ATOM 12104 O O . TYR B 1 676 ? 9.258 -25.344 -48.531 1 89.12 676 TYR B O 1
ATOM 12112 N N . ASN B 1 677 ? 8.422 -23.203 -48.469 1 89.12 677 ASN B N 1
ATOM 12113 C CA . ASN B 1 677 ? 7.809 -23.125 -49.781 1 89.12 677 ASN B CA 1
ATOM 12114 C C . ASN B 1 677 ? 6.715 -24.172 -49.969 1 89.12 677 ASN B C 1
ATOM 12116 O O . ASN B 1 677 ? 6.613 -24.797 -51 1 89.12 677 ASN B O 1
ATOM 12120 N N . GLY B 1 678 ? 6.059 -24.5 -48.906 1 89.25 678 GLY B N 1
ATOM 12121 C CA . GLY B 1 678 ? 4.887 -25.344 -48.969 1 89.25 678 GLY B CA 1
ATOM 12122 C C . GLY B 1 678 ? 5.211 -26.828 -48.812 1 89.25 678 GLY B C 1
ATOM 12123 O O . GLY B 1 678 ? 4.312 -27.672 -48.781 1 89.25 678 GLY B O 1
ATOM 12124 N N . ILE B 1 679 ? 6.375 -27.141 -48.562 1 88.06 679 ILE B N 1
ATOM 12125 C CA . ILE B 1 679 ? 6.812 -28.531 -48.469 1 88.06 679 ILE B CA 1
ATOM 12126 C C . ILE B 1 679 ? 6.336 -29.125 -47.125 1 88.06 679 ILE B C 1
ATOM 12128 O O . ILE B 1 679 ? 5.902 -30.281 -47.094 1 88.06 679 ILE B O 1
ATOM 12132 N N . LEU B 1 680 ? 6.438 -28.375 -46.125 1 92.81 680 LEU B N 1
ATOM 12133 C CA . LEU B 1 680 ? 6.043 -28.859 -44.812 1 92.81 680 LEU B CA 1
ATOM 12134 C C . LEU B 1 680 ? 4.555 -28.625 -44.562 1 92.81 680 LEU B C 1
ATOM 12136 O O . LEU B 1 680 ? 4.172 -27.656 -43.906 1 92.81 680 LEU B O 1
ATOM 12140 N N . THR B 1 681 ? 3.742 -29.547 -44.938 1 91.69 681 THR B N 1
ATOM 12141 C CA . THR B 1 681 ? 2.289 -29.422 -44.906 1 91.69 681 THR B CA 1
ATOM 12142 C C . THR B 1 681 ? 1.79 -29.344 -43.469 1 91.69 681 THR B C 1
ATOM 12144 O O . THR B 1 681 ? 0.803 -28.656 -43.188 1 91.69 681 THR B O 1
ATOM 12147 N N . TYR B 1 682 ? 2.471 -30.062 -42.531 1 92.69 682 TYR B N 1
ATOM 12148 C CA . TYR B 1 682 ? 2.023 -30.047 -41.125 1 92.69 682 TYR B CA 1
ATOM 12149 C C . TYR B 1 682 ? 2.223 -28.656 -40.531 1 92.69 682 TYR B C 1
ATOM 12151 O O . TYR B 1 682 ? 1.479 -28.25 -39.625 1 92.69 682 TYR B O 1
ATOM 12159 N N . ASN B 1 683 ? 3.207 -27.875 -40.969 1 95.31 683 ASN B N 1
ATOM 12160 C CA . ASN B 1 683 ? 3.416 -26.531 -40.469 1 95.31 683 ASN B CA 1
ATOM 12161 C C . ASN B 1 683 ? 2.369 -25.562 -41 1 95.31 683 ASN B C 1
ATOM 12163 O O . ASN B 1 683 ? 2.064 -24.547 -40.375 1 95.31 683 ASN B O 1
ATOM 12167 N N . ILE B 1 684 ? 1.881 -25.875 -42.219 1 96.31 684 ILE B N 1
ATOM 12168 C CA . ILE B 1 684 ? 0.765 -25.094 -42.75 1 96.31 684 ILE B CA 1
ATOM 12169 C C . ILE B 1 684 ? -0.466 -25.297 -41.844 1 96.31 684 ILE B C 1
ATOM 12171 O O . ILE B 1 684 ? -1.181 -24.328 -41.562 1 96.31 684 ILE B O 1
ATOM 12175 N N . GLU B 1 685 ? -0.651 -26.531 -41.438 1 96.44 685 GLU B N 1
ATOM 12176 C CA . GLU B 1 685 ? -1.752 -26.828 -40.5 1 96.44 685 GLU B CA 1
ATOM 12177 C C . GLU B 1 685 ? -1.593 -26.062 -39.188 1 96.44 685 GLU B C 1
ATOM 12179 O O . GLU B 1 685 ? -2.562 -25.531 -38.656 1 96.44 685 GLU B O 1
ATOM 12184 N N . ASN B 1 686 ? -0.36 -26.078 -38.656 1 97.69 686 ASN B N 1
ATOM 12185 C CA . ASN B 1 686 ? -0.086 -25.328 -37.438 1 97.69 686 ASN B CA 1
ATOM 12186 C C . ASN B 1 686 ? -0.401 -23.844 -37.625 1 97.69 686 ASN B C 1
ATOM 12188 O O . ASN B 1 686 ? -0.95 -23.219 -36.719 1 97.69 686 ASN B O 1
ATOM 12192 N N . ALA B 1 687 ? -0.012 -23.297 -38.719 1 98.31 687 ALA B N 1
ATOM 12193 C CA . ALA B 1 687 ? -0.263 -21.891 -39 1 98.31 687 ALA B CA 1
ATOM 12194 C C . ALA B 1 687 ? -1.76 -21.609 -39.062 1 98.31 687 ALA B C 1
ATOM 12196 O O . ALA B 1 687 ? -2.221 -20.562 -38.625 1 98.31 687 ALA B O 1
ATOM 12197 N N . MET B 1 688 ? -2.52 -22.5 -39.719 1 98.5 688 MET B N 1
ATOM 12198 C CA . MET B 1 688 ? -3.967 -22.328 -39.781 1 98.5 688 MET B CA 1
ATOM 12199 C C . MET B 1 688 ? -4.605 -22.359 -38.406 1 98.5 688 MET B C 1
ATOM 12201 O O . MET B 1 688 ? -5.504 -21.562 -38.125 1 98.5 688 MET B O 1
ATOM 12205 N N . ALA B 1 689 ? -4.141 -23.266 -37.594 1 98.62 689 ALA B N 1
ATOM 12206 C CA . ALA B 1 689 ? -4.621 -23.312 -36.188 1 98.62 689 ALA B CA 1
ATOM 12207 C C . ALA B 1 689 ? -4.324 -22.016 -35.469 1 98.62 689 ALA B C 1
ATOM 12209 O O . ALA B 1 689 ? -5.188 -21.469 -34.781 1 98.62 689 ALA B O 1
ATOM 12210 N N . ALA B 1 690 ? -3.094 -21.516 -35.594 1 98.81 690 ALA B N 1
ATOM 12211 C CA . ALA B 1 690 ? -2.689 -20.266 -34.969 1 98.81 690 ALA B CA 1
ATOM 12212 C C . ALA B 1 690 ? -3.525 -19.094 -35.5 1 98.81 690 ALA B C 1
ATOM 12214 O O . ALA B 1 690 ? -3.945 -18.234 -34.719 1 98.81 690 ALA B O 1
ATOM 12215 N N . CYS B 1 691 ? -3.721 -19.094 -36.781 1 98.75 691 CYS B N 1
ATOM 12216 C CA . CYS B 1 691 ? -4.539 -18.062 -37.406 1 98.75 691 CYS B CA 1
ATOM 12217 C C . CYS B 1 691 ? -5.945 -18.062 -36.812 1 98.75 691 CYS B C 1
ATOM 12219 O O . CYS B 1 691 ? -6.465 -17 -36.438 1 98.75 691 CYS B O 1
ATOM 12221 N N . ALA B 1 692 ? -6.523 -19.219 -36.75 1 98.75 692 ALA B N 1
ATOM 12222 C CA . ALA B 1 692 ? -7.871 -19.344 -36.219 1 98.75 692 ALA B CA 1
ATOM 12223 C C . ALA B 1 692 ? -7.938 -18.812 -34.781 1 98.75 692 ALA B C 1
ATOM 12225 O O . ALA B 1 692 ? -8.891 -18.125 -34.406 1 98.75 692 ALA B O 1
ATOM 12226 N N . ALA B 1 693 ? -6.98 -19.172 -33.969 1 98.81 693 ALA B N 1
ATOM 12227 C CA . ALA B 1 693 ? -6.934 -18.719 -32.594 1 98.81 693 ALA B CA 1
ATOM 12228 C C . ALA B 1 693 ? -6.859 -17.203 -32.5 1 98.81 693 ALA B C 1
ATOM 12230 O O . ALA B 1 693 ? -7.559 -16.578 -31.703 1 98.81 693 ALA B O 1
ATOM 12231 N N . LEU B 1 694 ? -5.988 -16.594 -33.281 1 98.81 694 LEU B N 1
ATOM 12232 C CA . LEU B 1 694 ? -5.789 -15.148 -33.281 1 98.81 694 LEU B CA 1
ATOM 12233 C C . LEU B 1 694 ? -7.043 -14.422 -33.75 1 98.81 694 LEU B C 1
ATOM 12235 O O . LEU B 1 694 ? -7.387 -13.352 -33.25 1 98.81 694 LEU B O 1
ATOM 12239 N N . VAL B 1 695 ? -7.723 -15.031 -34.75 1 98.44 695 VAL B N 1
ATOM 12240 C CA . VAL B 1 695 ? -8.992 -14.469 -35.219 1 98.44 695 VAL B CA 1
ATOM 12241 C C . VAL B 1 695 ? -10.023 -14.523 -34.094 1 98.44 695 VAL B C 1
ATOM 12243 O O . VAL B 1 695 ? -10.781 -13.578 -33.906 1 98.44 695 VAL B O 1
ATOM 12246 N N . GLY B 1 696 ? -10.016 -15.625 -33.375 1 98.12 696 GLY B N 1
ATOM 12247 C CA . GLY B 1 696 ? -10.914 -15.758 -32.25 1 98.12 696 GLY B CA 1
ATOM 12248 C C . GLY B 1 696 ? -10.688 -14.711 -31.172 1 98.12 696 GLY B C 1
ATOM 12249 O O . GLY B 1 696 ? -11.617 -14.359 -30.438 1 98.12 696 GLY B O 1
ATOM 12250 N N . LEU B 1 697 ? -9.5 -14.188 -31.078 1 98 697 LEU B N 1
ATOM 12251 C CA . LEU B 1 697 ? -9.148 -13.148 -30.125 1 98 697 LEU B CA 1
ATOM 12252 C C . LEU B 1 697 ? -9.461 -11.766 -30.688 1 98 697 LEU B C 1
ATOM 12254 O O . LEU B 1 697 ? -9.211 -10.75 -30.016 1 98 697 LEU B O 1
ATOM 12258 N N . ASN B 1 698 ? -9.914 -11.68 -31.922 1 96.75 698 ASN B N 1
ATOM 12259 C CA . ASN B 1 698 ? -10.266 -10.453 -32.625 1 96.75 698 ASN B CA 1
ATOM 12260 C C . ASN B 1 698 ? -9.031 -9.641 -32.969 1 96.75 698 ASN B C 1
ATOM 12262 O O . ASN B 1 698 ? -9.023 -8.414 -32.844 1 96.75 698 ASN B O 1
ATOM 12266 N N . ILE B 1 699 ? -7.965 -10.297 -33.25 1 97.56 699 ILE B N 1
ATOM 12267 C CA . ILE B 1 699 ? -6.762 -9.617 -33.719 1 97.56 699 ILE B CA 1
ATOM 12268 C C . ILE B 1 699 ? -6.938 -9.227 -35.188 1 97.56 699 ILE B C 1
ATOM 12270 O O . ILE B 1 699 ? -7.527 -9.984 -35.969 1 97.56 699 ILE B O 1
ATOM 12274 N N . ASP B 1 700 ? -6.387 -8.148 -35.562 1 97 700 ASP B N 1
ATOM 12275 C CA . ASP B 1 700 ? -6.496 -7.664 -36.938 1 97 700 ASP B CA 1
ATOM 12276 C C . ASP B 1 700 ? -5.789 -8.609 -37.906 1 97 700 ASP B C 1
ATOM 12278 O O . ASP B 1 700 ? -4.688 -9.078 -37.625 1 97 700 ASP B O 1
ATOM 12282 N N . TYR B 1 701 ? -6.438 -8.906 -39.062 1 97.25 701 TYR B N 1
ATOM 12283 C CA . TYR B 1 701 ? -5.934 -9.859 -40.062 1 97.25 701 TYR B CA 1
ATOM 12284 C C . TYR B 1 701 ? -4.578 -9.414 -40.594 1 97.25 701 TYR B C 1
ATOM 12286 O O . TYR B 1 701 ? -3.717 -10.242 -40.906 1 97.25 701 TYR B O 1
ATOM 12294 N N . CYS B 1 702 ? -4.395 -8.086 -40.688 1 97.25 702 CYS B N 1
ATOM 12295 C CA . CYS B 1 702 ? -3.127 -7.559 -41.188 1 97.25 702 CYS B CA 1
ATOM 12296 C C . CYS B 1 702 ? -1.988 -7.883 -40.219 1 97.25 702 CYS B C 1
ATOM 12298 O O . CYS B 1 702 ? -0.872 -8.18 -40.656 1 97.25 702 CYS B O 1
ATOM 12300 N N . MET B 1 703 ? -2.297 -7.824 -38.969 1 97.12 703 MET B N 1
ATOM 12301 C CA . MET B 1 703 ? -1.293 -8.133 -37.938 1 97.12 703 MET B CA 1
ATOM 12302 C C . MET B 1 703 ? -0.941 -9.617 -37.969 1 97.12 703 MET B C 1
ATOM 12304 O O . MET B 1 703 ? 0.214 -9.984 -37.75 1 97.12 703 MET B O 1
ATOM 12308 N N . ILE B 1 704 ? -1.933 -10.445 -38.188 1 98.25 704 ILE B N 1
ATOM 12309 C CA . ILE B 1 704 ? -1.697 -11.883 -38.281 1 98.25 704 ILE B CA 1
ATOM 12310 C C . ILE B 1 704 ? -0.788 -12.18 -39.469 1 98.25 704 ILE B C 1
ATOM 12312 O O . ILE B 1 704 ? 0.191 -12.922 -39.344 1 98.25 704 ILE B O 1
ATOM 12316 N N . SER B 1 705 ? -1.088 -11.562 -40.594 1 97.94 705 SER B N 1
ATOM 12317 C CA . SER B 1 705 ? -0.295 -11.742 -41.812 1 97.94 705 SER B CA 1
ATOM 12318 C C . SER B 1 705 ? 1.155 -11.328 -41.594 1 97.94 705 SER B C 1
ATOM 12320 O O . SER B 1 705 ? 2.078 -12.07 -41.906 1 97.94 705 SER B O 1
ATOM 12322 N N . LYS B 1 706 ? 1.323 -10.18 -41.031 1 97.56 706 LYS B N 1
ATOM 12323 C CA . LYS B 1 706 ? 2.666 -9.672 -40.75 1 97.56 706 LYS B CA 1
ATOM 12324 C C . LYS B 1 706 ? 3.418 -10.578 -39.781 1 97.56 706 LYS B C 1
ATOM 12326 O O . LYS B 1 706 ? 4.605 -10.844 -39.969 1 97.56 706 LYS B O 1
ATOM 12331 N N . GLY B 1 707 ? 2.748 -10.961 -38.75 1 97.62 707 GLY B N 1
ATOM 12332 C CA . GLY B 1 707 ? 3.369 -11.844 -37.781 1 97.62 707 GLY B CA 1
ATOM 12333 C C . GLY B 1 707 ? 3.814 -13.164 -38.375 1 97.62 707 GLY B C 1
ATOM 12334 O O . GLY B 1 707 ? 4.887 -13.672 -38.031 1 97.62 707 GLY B O 1
ATOM 12335 N N . PHE B 1 708 ? 2.996 -13.766 -39.219 1 97.81 708 PHE B N 1
ATOM 12336 C CA . PHE B 1 708 ? 3.309 -15.039 -39.844 1 97.81 708 PHE B CA 1
ATOM 12337 C C . PHE B 1 708 ? 4.496 -14.898 -40.781 1 97.81 708 PHE B C 1
ATOM 12339 O O . PHE B 1 708 ? 5.348 -15.789 -40.844 1 97.81 708 PHE B O 1
ATOM 12346 N N . SER B 1 709 ? 4.535 -13.742 -41.438 1 96.94 709 SER B N 1
ATOM 12347 C CA . SER B 1 709 ? 5.641 -13.484 -42.375 1 96.94 709 SER B CA 1
ATOM 12348 C C . SER B 1 709 ? 6.949 -13.281 -41.625 1 96.94 709 SER B C 1
ATOM 12350 O O . SER B 1 709 ? 8.023 -13.578 -42.125 1 96.94 709 SER B O 1
ATOM 12352 N N . ASP B 1 710 ? 6.844 -12.859 -40.438 1 96 710 ASP B N 1
ATOM 12353 C CA . ASP B 1 710 ? 8.008 -12.508 -39.625 1 96 710 ASP B CA 1
ATOM 12354 C C . ASP B 1 710 ? 8.461 -13.688 -38.75 1 96 710 ASP B C 1
ATOM 12356 O O . ASP B 1 710 ? 9.547 -13.656 -38.188 1 96 710 ASP B O 1
ATOM 12360 N N . PHE B 1 711 ? 7.719 -14.75 -38.719 1 96.38 711 PHE B N 1
ATOM 12361 C CA . PHE B 1 711 ? 8.023 -15.898 -37.875 1 96.38 711 PHE B CA 1
ATOM 12362 C C . PHE B 1 711 ? 9.039 -16.812 -38.562 1 96.38 711 PHE B C 1
ATOM 12364 O O . PHE B 1 711 ? 8.68 -17.641 -39.375 1 96.38 711 PHE B O 1
ATOM 12371 N N . MET B 1 712 ? 10.32 -16.766 -38.062 1 93.06 712 MET B N 1
ATOM 12372 C CA . MET B 1 712 ? 11.414 -17.484 -38.719 1 93.06 712 MET B CA 1
ATOM 12373 C C . MET B 1 712 ? 11.633 -18.828 -38.062 1 93.06 712 MET B C 1
ATOM 12375 O O . MET B 1 712 ? 11.602 -18.938 -36.812 1 93.06 712 MET B O 1
ATOM 12379 N N . PRO B 1 713 ? 11.914 -19.859 -38.781 1 89.38 713 PRO B N 1
ATOM 12380 C CA . PRO B 1 713 ? 12.016 -21.219 -38.25 1 89.38 713 PRO B CA 1
ATOM 12381 C C . PRO B 1 713 ? 13.117 -21.375 -37.188 1 89.38 713 PRO B C 1
ATOM 12383 O O . PRO B 1 713 ? 12.867 -21.859 -36.094 1 89.38 713 PRO B O 1
ATOM 12386 N N . CYS B 1 714 ? 14.312 -20.891 -37.438 1 85.44 714 CYS B N 1
ATOM 12387 C CA . CYS B 1 714 ? 15.445 -21.125 -36.531 1 85.44 714 CYS B CA 1
ATOM 12388 C C . CYS B 1 714 ? 15.438 -20.141 -35.375 1 85.44 714 CYS B C 1
ATOM 12390 O O . CYS B 1 714 ? 15.805 -20.5 -34.25 1 85.44 714 CYS B O 1
ATOM 12392 N N . ASP B 1 715 ? 14.891 -19.031 -35.594 1 87.69 715 ASP B N 1
ATOM 12393 C CA . ASP B 1 715 ? 14.945 -17.984 -34.562 1 87.69 715 ASP B CA 1
ATOM 12394 C C . ASP B 1 715 ? 13.742 -18.062 -33.625 1 87.69 715 ASP B C 1
ATOM 12396 O O . ASP B 1 715 ? 13.883 -17.875 -32.406 1 87.69 715 ASP B O 1
ATOM 12400 N N . ASP B 1 716 ? 12.602 -18.422 -34.188 1 89.12 716 ASP B N 1
ATOM 12401 C CA . ASP B 1 716 ? 11.359 -18.312 -33.438 1 89.12 716 ASP B CA 1
ATOM 12402 C C . ASP B 1 716 ? 10.781 -19.703 -33.125 1 89.12 716 ASP B C 1
ATOM 12404 O O . ASP B 1 716 ? 9.898 -19.828 -32.281 1 89.12 716 ASP B O 1
ATOM 12408 N N . ASN B 1 717 ? 11.312 -20.688 -33.75 1 92.19 717 ASN B N 1
ATOM 12409 C CA . ASN B 1 717 ? 10.805 -22.047 -33.562 1 92.19 717 ASN B CA 1
ATOM 12410 C C . ASN B 1 717 ? 11.945 -23.062 -33.469 1 92.19 717 ASN B C 1
ATOM 12412 O O . ASN B 1 717 ? 11.977 -24.047 -34.188 1 92.19 717 ASN B O 1
ATOM 12416 N N . GLU B 1 718 ? 12.766 -22.828 -32.625 1 88.5 718 GLU B N 1
ATOM 12417 C CA . GLU B 1 718 ? 13.961 -23.641 -32.438 1 88.5 718 GLU B CA 1
ATOM 12418 C C . GLU B 1 718 ? 13.594 -25.094 -32.156 1 88.5 718 GLU B C 1
ATOM 12420 O O . GLU B 1 718 ? 12.703 -25.391 -31.375 1 88.5 718 GLU B O 1
ATOM 12425 N N . GLY B 1 719 ? 14.258 -25.906 -32.875 1 87.94 719 GLY B N 1
ATOM 12426 C CA . GLY B 1 719 ? 14.125 -27.328 -32.656 1 87.94 719 GLY B CA 1
ATOM 12427 C C . GLY B 1 719 ? 13 -27.969 -33.469 1 87.94 719 GLY B C 1
ATOM 12428 O O . GLY B 1 719 ? 12.797 -29.188 -33.406 1 87.94 719 GLY B O 1
ATOM 12429 N N . ARG B 1 720 ? 12.289 -27.219 -34.188 1 91 720 ARG B N 1
ATOM 12430 C CA . ARG B 1 720 ? 11.211 -27.719 -35 1 91 720 ARG B CA 1
ATOM 12431 C C . ARG B 1 720 ? 11.555 -27.578 -36.5 1 91 720 ARG B C 1
ATOM 12433 O O . ARG B 1 720 ? 11.172 -26.609 -37.156 1 91 720 ARG B O 1
ATOM 12440 N N . PHE B 1 721 ? 12.148 -28.625 -37 1 90.62 721 PHE B N 1
ATOM 12441 C CA . PHE B 1 721 ? 12.602 -28.688 -38.406 1 90.62 721 PHE B CA 1
ATOM 12442 C C . PHE B 1 721 ? 13.516 -27.516 -38.719 1 90.62 721 PHE B C 1
ATOM 12444 O O . PHE B 1 721 ? 13.234 -26.734 -39.656 1 90.62 721 PHE B O 1
ATOM 12451 N N . ASN B 1 722 ? 14.539 -27.422 -38.062 1 91.62 722 ASN B N 1
ATOM 12452 C CA . ASN B 1 722 ? 15.547 -26.406 -38.344 1 91.62 722 ASN B CA 1
ATOM 12453 C C . ASN B 1 722 ? 16.594 -26.938 -39.344 1 91.62 722 ASN B C 1
ATOM 12455 O O . ASN B 1 722 ? 17.25 -27.938 -39.062 1 91.62 722 ASN B O 1
ATOM 12459 N N . MET B 1 723 ? 16.719 -26.266 -40.344 1 90.56 723 MET B N 1
ATOM 12460 C CA . MET B 1 723 ? 17.625 -26.688 -41.406 1 90.56 723 MET B CA 1
ATOM 12461 C C . MET B 1 723 ? 18.891 -25.828 -41.438 1 90.56 723 MET B C 1
ATOM 12463 O O . MET B 1 723 ? 18.797 -24.594 -41.469 1 90.56 723 MET B O 1
ATOM 12467 N N . PHE B 1 724 ? 20.016 -26.516 -41.438 1 91.06 724 PHE B N 1
ATOM 12468 C CA . PHE B 1 724 ? 21.312 -25.859 -41.5 1 91.06 724 PHE B CA 1
ATOM 12469 C C . PHE B 1 724 ? 22.109 -26.328 -42.688 1 91.06 724 PHE B C 1
ATOM 12471 O O . PHE B 1 724 ? 22.078 -27.516 -43.031 1 91.06 724 PHE B O 1
ATOM 12478 N N . GLU B 1 725 ? 22.719 -25.391 -43.344 1 89.25 725 GLU B N 1
ATOM 12479 C CA . GLU B 1 725 ? 23.703 -25.75 -44.375 1 89.25 725 GLU B CA 1
ATOM 12480 C C . GLU B 1 725 ? 25.062 -26.062 -43.75 1 89.25 725 GLU B C 1
ATOM 12482 O O . GLU B 1 725 ? 25.594 -25.25 -43 1 89.25 725 GLU B O 1
ATOM 12487 N N . TYR B 1 726 ? 25.453 -27.312 -44.031 1 90.44 726 TYR B N 1
ATOM 12488 C CA . TYR B 1 726 ? 26.719 -27.75 -43.438 1 90.44 726 TYR B CA 1
ATOM 12489 C C . TYR B 1 726 ? 27.625 -28.359 -44.5 1 90.44 726 TYR B C 1
ATOM 12491 O O . TYR B 1 726 ? 27.5 -29.547 -44.812 1 90.44 726 TYR B O 1
ATOM 12499 N N . TYR B 1 727 ? 28.578 -27.781 -45.062 1 85.56 727 TYR B N 1
ATOM 12500 C CA . TYR B 1 727 ? 29.562 -28.219 -46.062 1 85.56 727 TYR B CA 1
ATOM 12501 C C . TYR B 1 727 ? 28.875 -28.891 -47.25 1 85.56 727 TYR B C 1
ATOM 12503 O O . TYR B 1 727 ? 29.234 -30.016 -47.625 1 85.56 727 TYR B O 1
ATOM 12511 N N . GLY B 1 728 ? 27.891 -28.266 -47.75 1 85.62 728 GLY B N 1
ATOM 12512 C CA . GLY B 1 728 ? 27.188 -28.719 -48.938 1 85.62 728 GLY B CA 1
ATOM 12513 C C . GLY B 1 728 ? 26.094 -29.734 -48.625 1 85.62 728 GLY B C 1
ATOM 12514 O O . GLY B 1 728 ? 25.438 -30.234 -49.531 1 85.62 728 GLY B O 1
ATOM 12515 N N . ARG B 1 729 ? 26 -30.109 -47.375 1 90 729 ARG B N 1
ATOM 12516 C CA . ARG B 1 729 ? 24.906 -30.969 -46.938 1 90 729 ARG B CA 1
ATOM 12517 C C . ARG B 1 729 ? 23.875 -30.188 -46.125 1 90 729 ARG B C 1
ATOM 12519 O O . ARG B 1 729 ? 24.172 -29.109 -45.625 1 90 729 ARG B O 1
ATOM 12526 N N . LYS B 1 730 ? 22.703 -30.719 -46.156 1 90.88 730 LYS B N 1
ATOM 12527 C CA . LYS B 1 730 ? 21.656 -30.141 -45.312 1 90.88 730 LYS B CA 1
ATOM 12528 C C . LYS B 1 730 ? 21.469 -30.953 -44.031 1 90.88 730 LYS B C 1
ATOM 12530 O O . LYS B 1 730 ? 21.297 -32.156 -44.094 1 90.88 730 LYS B O 1
ATOM 12535 N N . VAL B 1 731 ? 21.609 -30.312 -42.969 1 93.31 731 VAL B N 1
ATOM 12536 C CA . VAL B 1 731 ? 21.375 -30.953 -41.656 1 93.31 731 VAL B CA 1
ATOM 12537 C C . VAL B 1 731 ? 20.078 -30.422 -41.062 1 93.31 731 VAL B C 1
ATOM 12539 O O . VAL B 1 731 ? 19.938 -29.219 -40.844 1 93.31 731 VAL B O 1
ATOM 12542 N N . ILE B 1 732 ? 19.156 -31.344 -40.812 1 93.38 732 ILE B N 1
ATOM 12543 C CA . ILE B 1 732 ? 17.859 -30.953 -40.25 1 93.38 732 ILE B CA 1
ATOM 12544 C C . ILE B 1 732 ? 17.719 -31.469 -38.844 1 93.38 732 ILE B C 1
ATOM 12546 O O . ILE B 1 732 ? 17.938 -32.656 -38.562 1 93.38 732 ILE B O 1
ATOM 12550 N N . LEU B 1 733 ? 17.453 -30.578 -37.906 1 93.62 733 LEU B N 1
ATOM 12551 C CA . LEU B 1 733 ? 17.188 -30.938 -36.531 1 93.62 733 LEU B CA 1
ATOM 12552 C C . LEU B 1 733 ? 15.695 -30.859 -36.219 1 93.62 733 LEU B C 1
ATOM 12554 O O . LEU B 1 733 ? 15.078 -29.812 -36.406 1 93.62 733 LEU B O 1
ATOM 12558 N N . ASP B 1 734 ? 15.133 -31.922 -35.719 1 92.75 734 ASP B N 1
ATOM 12559 C CA . ASP B 1 734 ? 13.711 -31.938 -35.406 1 92.75 734 ASP B CA 1
ATOM 12560 C C . ASP B 1 734 ? 13.43 -32.719 -34.125 1 92.75 734 ASP B C 1
ATOM 12562 O O . ASP B 1 734 ? 14.07 -33.719 -33.875 1 92.75 734 ASP B O 1
ATOM 12566 N N . TYR B 1 735 ? 12.359 -32.281 -33.375 1 88.44 735 TYR B N 1
ATOM 12567 C CA . TYR B 1 735 ? 12.031 -32.875 -32.062 1 88.44 735 TYR B CA 1
ATOM 12568 C C . TYR B 1 735 ? 11.07 -34.031 -32.219 1 88.44 735 TYR B C 1
ATOM 12570 O O . TYR B 1 735 ? 10.781 -34.719 -31.234 1 88.44 735 TYR B O 1
ATOM 12578 N N . GLY B 1 736 ? 10.617 -34.406 -33.344 1 87.31 736 GLY B N 1
ATOM 12579 C CA . GLY B 1 736 ? 9.672 -35.469 -33.5 1 87.31 736 GLY B CA 1
ATOM 12580 C C . GLY B 1 736 ? 10.039 -36.719 -32.719 1 87.31 736 GLY B C 1
ATOM 12581 O O . GLY B 1 736 ? 11.195 -37.156 -32.75 1 87.31 736 GLY B O 1
ATOM 12582 N N . HIS B 1 737 ? 8.977 -37.312 -32.031 1 84 737 HIS B N 1
ATOM 12583 C CA . HIS B 1 737 ? 9.32 -38.438 -31.156 1 84 737 HIS B CA 1
ATOM 12584 C C . HIS B 1 737 ? 8.195 -39.469 -31.125 1 84 737 HIS B C 1
ATOM 12586 O O . HIS B 1 737 ? 8.195 -40.375 -30.281 1 84 737 HIS B O 1
ATOM 12592 N N . ASN B 1 738 ? 7.23 -39.344 -31.953 1 87.06 738 ASN B N 1
ATOM 12593 C CA . ASN B 1 738 ? 6.148 -40.312 -32.062 1 87.06 738 ASN B CA 1
ATOM 12594 C C . ASN B 1 738 ? 5.918 -40.75 -33.5 1 87.06 738 ASN B C 1
ATOM 12596 O O . ASN B 1 738 ? 6.594 -40.281 -34.406 1 87.06 738 ASN B O 1
ATOM 12600 N N . ILE B 1 739 ? 5.043 -41.656 -33.688 1 89.56 739 ILE B N 1
ATOM 12601 C CA . ILE B 1 739 ? 4.82 -42.281 -35 1 89.56 739 ILE B CA 1
ATOM 12602 C C . ILE B 1 739 ? 4.402 -41.219 -36 1 89.56 739 ILE B C 1
ATOM 12604 O O . ILE B 1 739 ? 5.031 -41.094 -37.062 1 89.56 739 ILE B O 1
ATOM 12608 N N . GLU B 1 740 ? 3.42 -40.5 -35.656 1 87 740 GLU B N 1
ATOM 12609 C CA . GLU B 1 740 ? 2.895 -39.5 -36.562 1 87 740 GLU B CA 1
ATOM 12610 C C . GLU B 1 740 ? 3.922 -38.406 -36.844 1 87 740 GLU B C 1
ATOM 12612 O O . GLU B 1 740 ? 3.963 -37.844 -37.938 1 87 740 GLU B O 1
ATOM 12617 N N . GLY B 1 741 ? 4.645 -38.062 -35.906 1 88.94 741 GLY B N 1
ATOM 12618 C CA . GLY B 1 741 ? 5.691 -37.094 -36.094 1 88.94 741 GLY B CA 1
ATOM 12619 C C . GLY B 1 741 ? 6.766 -37.5 -37.062 1 88.94 741 GLY B C 1
ATOM 12620 O O . GLY B 1 741 ? 7.145 -36.75 -37.969 1 88.94 741 GLY B O 1
ATOM 12621 N N . TYR B 1 742 ? 7.301 -38.719 -36.906 1 91.75 742 TYR B N 1
ATOM 12622 C CA . TYR B 1 742 ? 8.289 -39.281 -37.812 1 91.75 742 TYR B CA 1
ATOM 12623 C C . TYR B 1 742 ? 7.75 -39.375 -39.25 1 91.75 742 TYR B C 1
ATOM 12625 O O . TYR B 1 742 ? 8.43 -38.969 -40.188 1 91.75 742 TYR B O 1
ATOM 12633 N N . LYS B 1 743 ? 6.543 -39.812 -39.281 1 91.19 743 LYS B N 1
ATOM 12634 C CA . LYS B 1 743 ? 5.93 -39.969 -40.594 1 91.19 743 LYS B CA 1
ATOM 12635 C C . LYS B 1 743 ? 5.773 -38.625 -41.312 1 91.19 743 LYS B C 1
ATOM 12637 O O . LYS B 1 743 ? 6.066 -38.5 -42.5 1 91.19 743 LYS B O 1
ATOM 12642 N N . ALA B 1 744 ? 5.293 -37.688 -40.594 1 89.81 744 ALA B N 1
ATOM 12643 C CA . ALA B 1 744 ? 5.051 -36.375 -41.156 1 89.81 744 ALA B CA 1
ATOM 12644 C C . ALA B 1 744 ? 6.352 -35.719 -41.656 1 89.81 744 ALA B C 1
ATOM 12646 O O . ALA B 1 744 ? 6.406 -35.188 -42.75 1 89.81 744 ALA B O 1
ATOM 12647 N N . VAL B 1 745 ? 7.391 -35.812 -40.906 1 91.56 745 VAL B N 1
ATOM 12648 C CA . VAL B 1 745 ? 8.664 -35.188 -41.219 1 91.56 745 VAL B CA 1
ATOM 12649 C C . VAL B 1 745 ? 9.328 -35.906 -42.375 1 91.56 745 VAL B C 1
ATOM 12651 O O . VAL B 1 745 ? 9.75 -35.281 -43.344 1 91.56 745 VAL B O 1
ATOM 12654 N N . LEU B 1 746 ? 9.367 -37.188 -42.344 1 92.31 746 LEU B N 1
ATOM 12655 C CA . LEU B 1 746 ? 10.086 -38 -43.344 1 92.31 746 LEU B CA 1
ATOM 12656 C C . LEU B 1 746 ? 9.352 -37.969 -44.656 1 92.31 746 LEU B C 1
ATOM 12658 O O . LEU B 1 746 ? 9.977 -37.969 -45.719 1 92.31 746 LEU B O 1
ATOM 12662 N N . SER B 1 747 ? 8.055 -38 -44.625 1 90.12 747 SER B N 1
ATOM 12663 C CA . SER B 1 747 ? 7.285 -37.938 -45.844 1 90.12 747 SER B CA 1
ATOM 12664 C C . SER B 1 747 ? 7.52 -36.625 -46.594 1 90.12 747 SER B C 1
ATOM 12666 O O . SER B 1 747 ? 7.574 -36.594 -47.812 1 90.12 747 SER B O 1
ATOM 12668 N N . CYS B 1 748 ? 7.641 -35.594 -45.844 1 88.56 748 CYS B N 1
ATOM 12669 C CA . CYS B 1 748 ? 7.871 -34.281 -46.438 1 88.56 748 CYS B CA 1
ATOM 12670 C C . CYS B 1 748 ? 9.273 -34.188 -47.031 1 88.56 748 CYS B C 1
ATOM 12672 O O . CYS B 1 748 ? 9.469 -33.594 -48.094 1 88.56 748 CYS B O 1
ATOM 12674 N N . ILE B 1 749 ? 10.258 -34.719 -46.312 1 88.44 749 ILE B N 1
ATOM 12675 C CA . ILE B 1 749 ? 11.633 -34.656 -46.781 1 88.44 749 ILE B CA 1
ATOM 12676 C C . ILE B 1 749 ? 11.781 -35.5 -48.062 1 88.44 749 ILE B C 1
ATOM 12678 O O . ILE B 1 749 ? 12.539 -35.125 -48.938 1 88.44 749 ILE B O 1
ATOM 12682 N N . ASN B 1 750 ? 11.078 -36.531 -48.062 1 84.5 750 ASN B N 1
ATOM 12683 C CA . ASN B 1 750 ? 11.133 -37.406 -49.25 1 84.5 750 ASN B CA 1
ATOM 12684 C C . ASN B 1 750 ? 10.672 -36.688 -50.5 1 84.5 750 ASN B C 1
ATOM 12686 O O . ASN B 1 750 ? 11.148 -36.969 -51.594 1 84.5 750 ASN B O 1
ATOM 12690 N N . LYS B 1 751 ? 9.812 -35.719 -50.281 1 77.88 751 LYS B N 1
ATOM 12691 C CA . LYS B 1 751 ? 9.359 -34.938 -51.438 1 77.88 751 LYS B CA 1
ATOM 12692 C C . LYS B 1 751 ? 10.43 -33.938 -51.875 1 77.88 751 LYS B C 1
ATOM 12694 O O . LYS B 1 751 ? 10.43 -33.469 -53 1 77.88 751 LYS B O 1
ATOM 12699 N N . LEU B 1 752 ? 11.219 -33.656 -50.969 1 72.12 752 LEU B N 1
ATOM 12700 C CA . LEU B 1 752 ? 12.305 -32.719 -51.25 1 72.12 752 LEU B CA 1
ATOM 12701 C C . LEU B 1 752 ? 13.469 -33.438 -51.906 1 72.12 752 LEU B C 1
ATOM 12703 O O . LEU B 1 752 ? 14.273 -32.812 -52.625 1 72.12 752 LEU B O 1
ATOM 12707 N N . LYS B 1 753 ? 13.5 -34.75 -51.625 1 68.62 753 LYS B N 1
ATOM 12708 C CA . LYS B 1 753 ? 14.648 -35.531 -52.031 1 68.62 753 LYS B CA 1
ATOM 12709 C C . LYS B 1 753 ? 14.727 -35.656 -53.562 1 68.62 753 LYS B C 1
ATOM 12711 O O . LYS B 1 753 ? 13.719 -35.938 -54.219 1 68.62 753 LYS B O 1
ATOM 12716 N N . THR B 1 754 ? 15.586 -35.094 -54.156 1 62.91 754 THR B N 1
ATOM 12717 C CA . THR B 1 754 ? 15.93 -35.375 -55.531 1 62.91 754 THR B CA 1
ATOM 12718 C C . THR B 1 754 ? 16.766 -36.625 -55.656 1 62.91 754 THR B C 1
ATOM 12720 O O . THR B 1 754 ? 16.422 -37.656 -55.062 1 62.91 754 THR B O 1
ATOM 12723 N N . LYS B 1 755 ? 18 -36.594 -56.188 1 66.31 755 LYS B N 1
ATOM 12724 C CA . LYS B 1 755 ? 18.922 -37.688 -56.469 1 66.31 755 LYS B CA 1
ATOM 12725 C C . LYS B 1 755 ? 19.781 -38 -55.25 1 66.31 755 LYS B C 1
ATOM 12727 O O . LYS B 1 755 ? 20.484 -39.031 -55.219 1 66.31 755 LYS B O 1
ATOM 12732 N N . ASN B 1 756 ? 19.5 -37.312 -54.062 1 78.94 756 ASN B N 1
ATOM 12733 C CA . ASN B 1 756 ? 20.469 -37.438 -53 1 78.94 756 ASN B CA 1
ATOM 12734 C C . ASN B 1 756 ? 19.953 -38.312 -51.844 1 78.94 756 ASN B C 1
ATOM 12736 O O . ASN B 1 756 ? 18.75 -38.594 -51.781 1 78.94 756 ASN B O 1
ATOM 12740 N N . ARG B 1 757 ? 20.875 -38.844 -51 1 89.56 757 ARG B N 1
ATOM 12741 C CA . ARG B 1 757 ? 20.562 -39.75 -49.906 1 89.56 757 ARG B CA 1
ATOM 12742 C C . ARG B 1 757 ? 20 -39.031 -48.688 1 89.56 757 ARG B C 1
ATOM 12744 O O . ARG B 1 757 ? 20.375 -37.875 -48.438 1 89.56 757 ARG B O 1
ATOM 12751 N N . LEU B 1 758 ? 19.031 -39.719 -48.125 1 93.19 758 LEU B N 1
ATOM 12752 C CA . LEU B 1 758 ? 18.484 -39.25 -46.844 1 93.19 758 LEU B CA 1
ATOM 12753 C C . LEU B 1 758 ? 19.016 -40.094 -45.688 1 93.19 758 LEU B C 1
ATOM 12755 O O . LEU B 1 758 ? 18.703 -41.281 -45.594 1 93.19 758 LEU B O 1
ATOM 12759 N N . ILE B 1 759 ? 19.906 -39.5 -44.844 1 94.5 759 ILE B N 1
ATOM 12760 C CA . ILE B 1 759 ? 20.5 -40.156 -43.688 1 94.5 759 ILE B CA 1
ATOM 12761 C C . ILE B 1 759 ? 19.781 -39.75 -42.438 1 94.5 759 ILE B C 1
ATOM 12763 O O . ILE B 1 759 ? 19.562 -38.562 -42.188 1 94.5 759 ILE B O 1
ATOM 12767 N N . GLY B 1 760 ? 19.359 -40.719 -41.688 1 95.44 760 GLY B N 1
ATOM 12768 C CA . GLY B 1 760 ? 18.594 -40.406 -40.5 1 95.44 760 GLY B CA 1
ATOM 12769 C C . GLY B 1 760 ? 19.281 -40.812 -39.219 1 95.44 760 GLY B C 1
ATOM 12770 O O . GLY B 1 760 ? 19.781 -41.938 -39.125 1 95.44 760 GLY B O 1
ATOM 12771 N N . VAL B 1 761 ? 19.422 -39.906 -38.281 1 96.12 761 VAL B N 1
ATOM 12772 C CA . VAL B 1 761 ? 19.766 -40.188 -36.906 1 96.12 761 VAL B CA 1
ATOM 12773 C C . VAL B 1 761 ? 18.484 -40.344 -36.062 1 96.12 761 VAL B C 1
ATOM 12775 O O . VAL B 1 761 ? 17.812 -39.344 -35.812 1 96.12 761 VAL B O 1
ATOM 12778 N N . VAL B 1 762 ? 18.188 -41.531 -35.625 1 95.56 762 VAL B N 1
ATOM 12779 C CA . VAL B 1 762 ? 16.859 -41.781 -35.094 1 95.56 762 VAL B CA 1
ATOM 12780 C C . VAL B 1 762 ? 16.953 -42.312 -33.688 1 95.56 762 VAL B C 1
ATOM 12782 O O . VAL B 1 762 ? 17.922 -43 -33.312 1 95.56 762 VAL B O 1
ATOM 12785 N N . GLY B 1 763 ? 16.062 -41.875 -32.812 1 92.81 763 GLY B N 1
ATOM 12786 C CA . GLY B 1 763 ? 15.898 -42.312 -31.453 1 92.81 763 GLY B CA 1
ATOM 12787 C C . GLY B 1 763 ? 14.492 -42.094 -30.922 1 92.81 763 GLY B C 1
ATOM 12788 O O . GLY B 1 763 ? 13.758 -41.25 -31.422 1 92.81 763 GLY B O 1
ATOM 12789 N N . VAL B 1 764 ? 14.047 -42.938 -29.938 1 90.31 764 VAL B N 1
ATOM 12790 C CA . VAL B 1 764 ? 12.711 -42.844 -29.359 1 90.31 764 VAL B CA 1
ATOM 12791 C C . VAL B 1 764 ? 12.812 -42.781 -27.844 1 90.31 764 VAL B C 1
ATOM 12793 O O . VAL B 1 764 ? 13.672 -43.406 -27.234 1 90.31 764 VAL B O 1
ATOM 12796 N N . PRO B 1 765 ? 11.961 -41.906 -27.219 1 88.44 765 PRO B N 1
ATOM 12797 C CA . PRO B 1 765 ? 11.969 -41.844 -25.75 1 88.44 765 PRO B CA 1
ATOM 12798 C C . PRO B 1 765 ? 11.648 -43.219 -25.109 1 88.44 765 PRO B C 1
ATOM 12800 O O . PRO B 1 765 ? 10.828 -43.969 -25.641 1 88.44 765 PRO B O 1
ATOM 12803 N N . GLY B 1 766 ? 12.227 -43.438 -23.938 1 86.19 766 GLY B N 1
ATOM 12804 C CA . GLY B 1 766 ? 12.156 -44.75 -23.281 1 86.19 766 GLY B CA 1
ATOM 12805 C C . GLY B 1 766 ? 10.781 -45.062 -22.75 1 86.19 766 GLY B C 1
ATOM 12806 O O . GLY B 1 766 ? 10.469 -46.219 -22.484 1 86.19 766 GLY B O 1
ATOM 12807 N N . ASP B 1 767 ? 9.938 -44.125 -22.562 1 82.69 767 ASP B N 1
ATOM 12808 C CA . ASP B 1 767 ? 8.648 -44.344 -21.922 1 82.69 767 ASP B CA 1
ATOM 12809 C C . ASP B 1 767 ? 7.602 -44.781 -22.953 1 82.69 767 ASP B C 1
ATOM 12811 O O . ASP B 1 767 ? 6.422 -44.906 -22.625 1 82.69 767 ASP B O 1
ATOM 12815 N N . ARG B 1 768 ? 7.973 -45.062 -24.188 1 84.62 768 ARG B N 1
ATOM 12816 C CA . ARG B 1 768 ? 7.051 -45.531 -25.219 1 84.62 768 ARG B CA 1
ATOM 12817 C C . ARG B 1 768 ? 6.93 -47.062 -25.188 1 84.62 768 ARG B C 1
ATOM 12819 O O . ARG B 1 768 ? 7.875 -47.75 -24.812 1 84.62 768 ARG B O 1
ATOM 12826 N N . GLN B 1 769 ? 5.789 -47.531 -25.734 1 84.94 769 GLN B N 1
ATOM 12827 C CA . GLN B 1 769 ? 5.562 -48.969 -25.812 1 84.94 769 GLN B CA 1
ATOM 12828 C C . GLN B 1 769 ? 6.422 -49.594 -26.906 1 84.94 769 GLN B C 1
ATOM 12830 O O . GLN B 1 769 ? 6.777 -48.938 -27.891 1 84.94 769 GLN B O 1
ATOM 12835 N N . ASP B 1 770 ? 6.676 -50.781 -26.812 1 89.44 770 ASP B N 1
ATOM 12836 C CA . ASP B 1 770 ? 7.52 -51.5 -27.75 1 89.44 770 ASP B CA 1
ATOM 12837 C C . ASP B 1 770 ? 6.922 -51.469 -29.156 1 89.44 770 ASP B C 1
ATOM 12839 O O . ASP B 1 770 ? 7.652 -51.344 -30.141 1 89.44 770 ASP B O 1
ATOM 12843 N N . ASN B 1 771 ? 5.594 -51.594 -29.125 1 88.12 771 ASN B N 1
ATOM 12844 C CA . ASN B 1 771 ? 4.941 -51.594 -30.438 1 88.12 771 ASN B CA 1
ATOM 12845 C C . ASN B 1 771 ? 5.168 -50.25 -31.172 1 88.12 771 ASN B C 1
ATOM 12847 O O . ASN B 1 771 ? 5.312 -50.25 -32.375 1 88.12 771 ASN B O 1
ATOM 12851 N N . VAL B 1 772 ? 5.23 -49.219 -30.391 1 88.88 772 VAL B N 1
ATOM 12852 C CA . VAL B 1 772 ? 5.453 -47.906 -30.969 1 88.88 772 VAL B CA 1
ATOM 12853 C C . VAL B 1 772 ? 6.883 -47.812 -31.484 1 88.88 772 VAL B C 1
ATOM 12855 O O . VAL B 1 772 ? 7.113 -47.281 -32.594 1 88.88 772 VAL B O 1
ATOM 12858 N N . ILE B 1 773 ? 7.805 -48.344 -30.812 1 91.94 773 ILE B N 1
ATOM 12859 C CA . ILE B 1 773 ? 9.211 -48.312 -31.188 1 91.94 773 ILE B CA 1
ATOM 12860 C C . ILE B 1 773 ? 9.422 -49.125 -32.469 1 91.94 773 ILE B C 1
ATOM 12862 O O . ILE B 1 773 ? 10.141 -48.688 -33.375 1 91.94 773 ILE B O 1
ATOM 12866 N N . LYS B 1 774 ? 8.727 -50.188 -32.531 1 93.06 774 LYS B N 1
ATOM 12867 C CA . LYS B 1 774 ? 8.828 -51.062 -33.719 1 93.06 774 LYS B CA 1
ATOM 12868 C C . LYS B 1 774 ? 8.234 -50.375 -34.938 1 93.06 774 LYS B C 1
ATOM 12870 O O . LYS B 1 774 ? 8.812 -50.438 -36.031 1 93.06 774 LYS B O 1
ATOM 12875 N N . GLU B 1 775 ? 7.133 -49.75 -34.656 1 92.69 775 GLU B N 1
ATOM 12876 C CA . GLU B 1 775 ? 6.484 -49.062 -35.781 1 92.69 775 GLU B CA 1
ATOM 12877 C C . GLU B 1 775 ? 7.355 -47.906 -36.312 1 92.69 775 GLU B C 1
ATOM 12879 O O . GLU B 1 775 ? 7.395 -47.656 -37.5 1 92.69 775 GLU B O 1
ATOM 12884 N N . ILE B 1 776 ? 8.023 -47.25 -35.438 1 93.44 776 ILE B N 1
ATOM 12885 C CA . ILE B 1 776 ? 8.914 -46.156 -35.844 1 93.44 776 ILE B CA 1
ATOM 12886 C C . ILE B 1 776 ? 10.094 -46.719 -36.656 1 93.44 776 ILE B C 1
ATOM 12888 O O . ILE B 1 776 ? 10.539 -46.125 -37.625 1 93.44 776 ILE B O 1
ATOM 12892 N N . GLY B 1 777 ? 10.531 -47.875 -36.219 1 93.31 777 GLY B N 1
ATOM 12893 C CA . GLY B 1 777 ? 11.57 -48.562 -37 1 93.31 777 GLY B CA 1
ATOM 12894 C C . GLY B 1 777 ? 11.148 -48.844 -38.406 1 93.31 777 GLY B C 1
ATOM 12895 O O . GLY B 1 777 ? 11.938 -48.688 -39.344 1 93.31 777 GLY B O 1
ATOM 12896 N N . GLU B 1 778 ? 9.938 -49.25 -38.531 1 93.88 778 GLU B N 1
ATOM 12897 C CA . GLU B 1 778 ? 9.391 -49.562 -39.844 1 93.88 778 GLU B CA 1
ATOM 12898 C C . GLU B 1 778 ? 9.328 -48.312 -40.719 1 93.88 778 GLU B C 1
ATOM 12900 O O . GLU B 1 778 ? 9.625 -48.375 -41.906 1 93.88 778 GLU B O 1
ATOM 12905 N N . ILE B 1 779 ? 8.906 -47.25 -40.125 1 93.38 779 ILE B N 1
ATOM 12906 C CA . ILE B 1 779 ? 8.805 -45.969 -40.812 1 93.38 779 ILE B CA 1
ATOM 12907 C C . ILE B 1 779 ? 10.188 -45.531 -41.281 1 93.38 779 ILE B C 1
ATOM 12909 O O . ILE B 1 779 ? 10.344 -45.062 -42.406 1 93.38 779 ILE B O 1
ATOM 12913 N N . CYS B 1 780 ? 11.156 -45.656 -40.5 1 93.62 780 CYS B N 1
ATOM 12914 C CA . CYS B 1 780 ? 12.523 -45.281 -40.812 1 93.62 780 CYS B CA 1
ATOM 12915 C C . CYS B 1 780 ? 13.055 -46.094 -42 1 93.62 780 CYS B C 1
ATOM 12917 O O . CYS B 1 780 ? 13.719 -45.562 -42.875 1 93.62 780 CYS B O 1
ATOM 12919 N N . CYS B 1 781 ? 12.711 -47.344 -42 1 92.06 781 CYS B N 1
ATOM 12920 C CA . CYS B 1 781 ? 13.141 -48.219 -43.094 1 92.06 781 CYS B CA 1
ATOM 12921 C C . CYS B 1 781 ? 12.516 -47.812 -44.406 1 92.06 781 CYS B C 1
ATOM 12923 O O . CYS B 1 781 ? 13.156 -47.938 -45.469 1 92.06 781 CYS B O 1
ATOM 12925 N N . GLU B 1 782 ? 11.383 -47.406 -44.281 1 90.69 782 GLU B N 1
ATOM 12926 C CA . GLU B 1 782 ? 10.633 -47.031 -45.5 1 90.69 782 GLU B CA 1
ATOM 12927 C C . GLU B 1 782 ? 11.188 -45.75 -46.125 1 90.69 782 GLU B C 1
ATOM 12929 O O . GLU B 1 782 ? 11.281 -45.656 -47.344 1 90.69 782 GLU B O 1
ATOM 12934 N N . TYR B 1 783 ? 11.625 -44.781 -45.312 1 91.81 783 TYR B N 1
ATOM 12935 C CA . TYR B 1 783 ? 11.891 -43.469 -45.844 1 91.81 783 TYR B CA 1
ATOM 12936 C C . TYR B 1 783 ? 13.383 -43.188 -45.875 1 91.81 783 TYR B C 1
ATOM 12938 O O . TYR B 1 783 ? 13.852 -42.375 -46.719 1 91.81 783 TYR B O 1
ATOM 12946 N N . LEU B 1 784 ? 14.219 -43.781 -45.062 1 93.38 784 LEU B N 1
ATOM 12947 C CA . LEU B 1 784 ? 15.625 -43.406 -44.938 1 93.38 784 LEU B CA 1
ATOM 12948 C C . LEU B 1 784 ? 16.516 -44.344 -45.75 1 93.38 784 LEU B C 1
ATOM 12950 O O . LEU B 1 784 ? 16.234 -45.562 -45.844 1 93.38 784 LEU B O 1
ATOM 12954 N N . ASP B 1 785 ? 17.531 -43.844 -46.25 1 91.56 785 ASP B N 1
ATOM 12955 C CA . ASP B 1 785 ? 18.5 -44.625 -47 1 91.56 785 ASP B CA 1
ATOM 12956 C C . ASP B 1 785 ? 19.547 -45.219 -46.062 1 91.56 785 ASP B C 1
ATOM 12958 O O . ASP B 1 785 ? 20.016 -46.344 -46.281 1 91.56 785 ASP B O 1
ATOM 12962 N N . GLU B 1 786 ? 19.938 -44.406 -45.188 1 93.5 786 GLU B N 1
ATOM 12963 C CA . GLU B 1 786 ? 20.859 -44.812 -44.125 1 93.5 786 GLU B CA 1
ATOM 12964 C C . GLU B 1 786 ? 20.297 -44.469 -42.75 1 93.5 786 GLU B C 1
ATOM 12966 O O . GLU B 1 786 ? 19.703 -43.406 -42.562 1 93.5 786 GLU B O 1
ATOM 12971 N N . ILE B 1 787 ? 20.516 -45.375 -41.812 1 96.19 787 ILE B N 1
ATOM 12972 C CA . ILE B 1 787 ? 19.891 -45.188 -40.531 1 96.19 787 ILE B CA 1
ATOM 12973 C C . ILE B 1 787 ? 20.953 -45.312 -39.438 1 96.19 787 ILE B C 1
ATOM 12975 O O . ILE B 1 787 ? 21.672 -46.312 -39.344 1 96.19 787 ILE B O 1
ATOM 12979 N N . ILE B 1 788 ? 21.125 -44.312 -38.625 1 96.75 788 ILE B N 1
ATOM 12980 C CA . ILE B 1 788 ? 21.953 -44.312 -37.438 1 96.75 788 ILE B CA 1
ATOM 12981 C C . ILE B 1 788 ? 21.062 -44.25 -36.188 1 96.75 788 ILE B C 1
ATOM 12983 O O . ILE B 1 788 ? 20.266 -43.312 -36.062 1 96.75 788 ILE B O 1
ATOM 12987 N N . ILE B 1 789 ? 21.203 -45.188 -35.312 1 96.56 789 ILE B N 1
ATOM 12988 C CA . ILE B 1 789 ? 20.328 -45.281 -34.156 1 96.56 789 ILE B CA 1
ATOM 12989 C C . ILE B 1 789 ? 21.031 -44.688 -32.906 1 96.56 789 ILE B C 1
ATOM 12991 O O . ILE B 1 789 ? 22.172 -45.062 -32.625 1 96.56 789 ILE B O 1
ATOM 12995 N N . LYS B 1 790 ? 20.406 -43.719 -32.344 1 95.31 790 LYS B N 1
ATOM 12996 C CA . LYS B 1 790 ? 20.875 -43.156 -31.078 1 95.31 790 LYS B CA 1
ATOM 12997 C C . LYS B 1 790 ? 19.906 -43.5 -29.938 1 95.31 790 LYS B C 1
ATOM 12999 O O . LYS B 1 790 ? 18.859 -44.094 -30.172 1 95.31 790 LYS B O 1
ATOM 13004 N N . GLU B 1 791 ? 20.344 -43.188 -28.656 1 93.44 791 GLU B N 1
ATOM 13005 C CA . GLU B 1 791 ? 19.484 -43.406 -27.484 1 93.44 791 GLU B CA 1
ATOM 13006 C C . GLU B 1 791 ? 19.422 -42.156 -26.625 1 93.44 791 GLU B C 1
ATOM 13008 O O . GLU B 1 791 ? 20.422 -41.438 -26.453 1 93.44 791 GLU B O 1
ATOM 13013 N N . ASP B 1 792 ? 18.234 -41.844 -26.156 1 89.88 792 ASP B N 1
ATOM 13014 C CA . ASP B 1 792 ? 18.062 -40.688 -25.312 1 89.88 792 ASP B CA 1
ATOM 13015 C C . ASP B 1 792 ? 18.844 -40.812 -24.016 1 89.88 792 ASP B C 1
ATOM 13017 O O . ASP B 1 792 ? 18.969 -41.906 -23.469 1 89.88 792 ASP B O 1
ATOM 13021 N N . LYS B 1 793 ? 19.375 -39.75 -23.531 1 86.81 793 LYS B N 1
ATOM 13022 C CA . LYS B 1 793 ? 20.094 -39.781 -22.266 1 86.81 793 LYS B CA 1
ATOM 13023 C C . LYS B 1 793 ? 19.172 -40.156 -21.109 1 86.81 793 LYS B C 1
ATOM 13025 O O . LYS B 1 793 ? 19.562 -40.906 -20.219 1 86.81 793 LYS B O 1
ATOM 13030 N N . ASP B 1 794 ? 18.031 -39.594 -21.094 1 85.12 794 ASP B N 1
ATOM 13031 C CA . ASP B 1 794 ? 17 -40 -20.141 1 85.12 794 ASP B CA 1
ATOM 13032 C C . ASP B 1 794 ? 16.25 -41.219 -20.641 1 85.12 794 ASP B C 1
ATOM 13034 O O . ASP B 1 794 ? 15.391 -41.125 -21.516 1 85.12 794 ASP B O 1
ATOM 13038 N N . ARG B 1 795 ? 16.453 -42.281 -20.125 1 85.88 795 ARG B N 1
ATOM 13039 C CA . ARG B 1 795 ? 15.93 -43.531 -20.641 1 85.88 795 ARG B CA 1
ATOM 13040 C C . ARG B 1 795 ? 14.562 -43.844 -20.047 1 85.88 795 ARG B C 1
ATOM 13042 O O . ARG B 1 795 ? 13.914 -44.812 -20.438 1 85.88 795 ARG B O 1
ATOM 13049 N N . ARG B 1 796 ? 14.125 -42.969 -19.156 1 83.69 796 ARG B N 1
ATOM 13050 C CA . ARG B 1 796 ? 12.781 -43.031 -18.578 1 83.69 796 ARG B CA 1
ATOM 13051 C C . ARG B 1 796 ? 12.484 -44.438 -18.047 1 83.69 796 ARG B C 1
ATOM 13053 O O . ARG B 1 796 ? 11.445 -45 -18.375 1 83.69 796 ARG B O 1
ATOM 13060 N N . GLY B 1 797 ? 13.516 -45.125 -17.422 1 79.38 797 GLY B N 1
ATOM 13061 C CA . GLY B 1 797 ? 13.297 -46.375 -16.719 1 79.38 797 GLY B CA 1
ATOM 13062 C C . GLY B 1 797 ? 13.797 -47.594 -17.484 1 79.38 797 GLY B C 1
ATOM 13063 O O . GLY B 1 797 ? 13.859 -48.688 -16.938 1 79.38 797 GLY B O 1
ATOM 13064 N N . ARG B 1 798 ? 14.211 -47.469 -18.812 1 90.12 798 ARG B N 1
ATOM 13065 C CA . ARG B 1 798 ? 14.688 -48.594 -19.625 1 90.12 798 ARG B CA 1
ATOM 13066 C C . ARG B 1 798 ? 16.188 -48.781 -19.469 1 90.12 798 ARG B C 1
ATOM 13068 O O . ARG B 1 798 ? 16.891 -47.875 -19.031 1 90.12 798 ARG B O 1
ATOM 13075 N N . SER B 1 799 ? 16.625 -49.938 -19.734 1 90.06 799 SER B N 1
ATOM 13076 C CA . SER B 1 799 ? 18.047 -50.219 -19.656 1 90.06 799 SER B CA 1
ATOM 13077 C C . SER B 1 799 ? 18.812 -49.625 -20.828 1 90.06 799 SER B C 1
ATOM 13079 O O . SER B 1 799 ? 18.234 -49.375 -21.875 1 90.06 799 SER B O 1
ATOM 13081 N N . ILE B 1 800 ? 20.078 -49.469 -20.609 1 91.25 800 ILE B N 1
ATOM 13082 C CA . ILE B 1 800 ? 20.922 -48.906 -21.641 1 91.25 800 ILE B CA 1
ATOM 13083 C C . ILE B 1 800 ? 20.906 -49.812 -22.875 1 91.25 800 ILE B C 1
ATOM 13085 O O . ILE B 1 800 ? 21.125 -51.031 -22.766 1 91.25 800 ILE B O 1
ATOM 13089 N N . GLY B 1 801 ? 20.547 -49.281 -24.016 1 92.25 801 GLY B N 1
ATOM 13090 C CA . GLY B 1 801 ? 20.609 -50.031 -25.266 1 92.25 801 GLY B CA 1
ATOM 13091 C C . GLY B 1 801 ? 19.312 -50.719 -25.625 1 92.25 801 GLY B C 1
ATOM 13092 O O . GLY B 1 801 ? 19.141 -51.219 -26.734 1 92.25 801 GLY B O 1
ATOM 13093 N N . GLU B 1 802 ? 18.438 -50.656 -24.688 1 93.06 802 GLU B N 1
ATOM 13094 C CA . GLU B 1 802 ? 17.203 -51.375 -24.906 1 93.06 802 GLU B CA 1
ATOM 13095 C C . GLU B 1 802 ? 16.406 -50.812 -26.078 1 93.06 802 GLU B C 1
ATOM 13097 O O . GLU B 1 802 ? 15.984 -51.531 -26.969 1 93.06 802 GLU B O 1
ATOM 13102 N N . VAL B 1 803 ? 16.188 -49.531 -26.031 1 93.12 803 VAL B N 1
ATOM 13103 C CA . VAL B 1 803 ? 15.398 -48.875 -27.062 1 93.12 803 VAL B CA 1
ATOM 13104 C C . VAL B 1 803 ? 16.125 -49 -28.406 1 93.12 803 VAL B C 1
ATOM 13106 O O . VAL B 1 803 ? 15.492 -49.25 -29.438 1 93.12 803 VAL B O 1
ATOM 13109 N N . SER B 1 804 ? 17.438 -48.812 -28.469 1 94 804 SER B N 1
ATOM 13110 C CA . SER B 1 804 ? 18.219 -48.875 -29.703 1 94 804 SER B CA 1
ATOM 13111 C C . SER B 1 804 ? 18.156 -50.281 -30.297 1 94 804 SER B C 1
ATOM 13113 O O . SER B 1 804 ? 18.094 -50.438 -31.531 1 94 804 SER B O 1
ATOM 13115 N N . GLN B 1 805 ? 18.141 -51.25 -29.422 1 93.69 805 GLN B N 1
ATOM 13116 C CA . GLN B 1 805 ? 18.078 -52.625 -29.891 1 93.69 805 GLN B CA 1
ATOM 13117 C C . GLN B 1 805 ? 16.719 -52.938 -30.516 1 93.69 805 GLN B C 1
ATOM 13119 O O . GLN B 1 805 ? 16.641 -53.594 -31.547 1 93.69 805 GLN B O 1
ATOM 13124 N N . LEU B 1 806 ? 15.719 -52.5 -29.828 1 94.19 806 LEU B N 1
ATOM 13125 C CA . LEU B 1 806 ? 14.375 -52.719 -30.344 1 94.19 806 LEU B CA 1
ATOM 13126 C C . LEU B 1 806 ? 14.219 -52.062 -31.719 1 94.19 806 LEU B C 1
ATOM 13128 O O . LEU B 1 806 ? 13.609 -52.625 -32.625 1 94.19 806 LEU B O 1
ATOM 13132 N N . LEU B 1 807 ? 14.773 -50.906 -31.859 1 94.31 807 LEU B N 1
ATOM 13133 C CA . LEU B 1 807 ? 14.734 -50.188 -33.125 1 94.31 807 LEU B CA 1
ATOM 13134 C C . LEU B 1 807 ? 15.531 -50.938 -34.188 1 94.31 807 LEU B C 1
ATOM 13136 O O . LEU B 1 807 ? 15.07 -51.094 -35.312 1 94.31 807 LEU B O 1
ATOM 13140 N N . LYS B 1 808 ? 16.688 -51.375 -33.875 1 93.62 808 LYS B N 1
ATOM 13141 C CA . LYS B 1 808 ? 17.562 -52.125 -34.781 1 93.62 808 LYS B CA 1
ATOM 13142 C C . LYS B 1 808 ? 16.891 -53.406 -35.281 1 93.62 808 LYS B C 1
ATOM 13144 O O . LYS B 1 808 ? 16.922 -53.688 -36.469 1 93.62 808 LYS B O 1
ATOM 13149 N N . ILE B 1 809 ? 16.266 -54.062 -34.344 1 92.94 809 ILE B N 1
ATOM 13150 C CA . ILE B 1 809 ? 15.586 -55.312 -34.688 1 92.94 809 ILE B CA 1
ATOM 13151 C C . ILE B 1 809 ? 14.453 -55.062 -35.656 1 92.94 809 ILE B C 1
ATOM 13153 O O . ILE B 1 809 ? 14.273 -55.781 -36.625 1 92.94 809 ILE B O 1
ATOM 13157 N N . SER B 1 810 ? 13.727 -54.062 -35.312 1 93.38 810 SER B N 1
ATOM 13158 C CA . SER B 1 810 ? 12.602 -53.719 -36.188 1 93.38 810 SER B CA 1
ATOM 13159 C C . SER B 1 810 ? 13.07 -53.312 -37.594 1 93.38 810 SER B C 1
ATOM 13161 O O . SER B 1 810 ? 12.461 -53.719 -38.594 1 93.38 810 SER B O 1
ATOM 13163 N N . ILE B 1 811 ? 14.133 -52.594 -37.719 1 92.19 811 ILE B N 1
ATOM 13164 C CA . ILE B 1 811 ? 14.648 -52.094 -39 1 92.19 811 ILE B CA 1
ATOM 13165 C C . ILE B 1 811 ? 15.195 -53.281 -39.812 1 92.19 811 ILE B C 1
ATOM 13167 O O . ILE B 1 811 ? 14.922 -53.375 -41 1 92.19 811 ILE B O 1
ATOM 13171 N N . LEU B 1 812 ? 15.891 -54.125 -39.156 1 89.81 812 LEU B N 1
ATOM 13172 C CA . LEU B 1 812 ? 16.516 -55.281 -39.844 1 89.81 812 LEU B CA 1
ATOM 13173 C C . LEU B 1 812 ? 15.461 -56.281 -40.312 1 89.81 812 LEU B C 1
ATOM 13175 O O . LEU B 1 812 ? 15.641 -56.938 -41.312 1 89.81 812 LEU B O 1
ATOM 13179 N N . LYS B 1 813 ? 14.484 -56.375 -39.531 1 90 813 LYS B N 1
ATOM 13180 C CA . LYS B 1 813 ? 13.391 -57.281 -39.875 1 90 813 LYS B CA 1
ATOM 13181 C C . LYS B 1 813 ? 12.68 -56.812 -41.156 1 90 813 LYS B C 1
ATOM 13183 O O . LYS B 1 813 ? 12.195 -57.625 -41.938 1 90 813 LYS B O 1
ATOM 13188 N N . ASN B 1 814 ? 12.578 -55.594 -41.312 1 85.88 814 ASN B N 1
ATOM 13189 C CA . ASN B 1 814 ? 11.844 -55.031 -42.438 1 85.88 814 ASN B CA 1
ATOM 13190 C C . ASN B 1 814 ? 12.742 -54.875 -43.656 1 85.88 814 ASN B C 1
ATOM 13192 O O . ASN B 1 814 ? 12.25 -54.781 -44.781 1 85.88 814 ASN B O 1
ATOM 13196 N N . SER B 1 815 ? 13.969 -54.625 -43.5 1 82.81 815 SER B N 1
ATOM 13197 C CA . SER B 1 815 ? 14.898 -54.531 -44.625 1 82.81 815 SER B CA 1
ATOM 13198 C C . SER B 1 815 ? 16.297 -55 -44.219 1 82.81 815 SER B C 1
ATOM 13200 O O . SER B 1 815 ? 17 -54.312 -43.5 1 82.81 815 SER B O 1
ATOM 13202 N N . ASN B 1 816 ? 16.641 -56.094 -44.812 1 72.25 816 ASN B N 1
ATOM 13203 C CA . ASN B 1 816 ? 17.953 -56.688 -44.469 1 72.25 816 ASN B CA 1
ATOM 13204 C C . ASN B 1 816 ? 19.078 -55.938 -45.219 1 72.25 816 ASN B C 1
ATOM 13206 O O . ASN B 1 816 ? 20.25 -56.094 -44.844 1 72.25 816 ASN B O 1
ATOM 13210 N N . LYS B 1 817 ? 18.797 -55.062 -46.094 1 76.31 817 LYS B N 1
ATOM 13211 C CA . LYS B 1 817 ? 19.812 -54.438 -46.938 1 76.31 817 LYS B CA 1
ATOM 13212 C C . LYS B 1 817 ? 20.156 -53.031 -46.438 1 76.31 817 LYS B C 1
ATOM 13214 O O . LYS B 1 817 ? 21.094 -52.406 -46.938 1 76.31 817 LYS B O 1
ATOM 13219 N N . LYS B 1 818 ? 19.453 -52.562 -45.438 1 81.19 818 LYS B N 1
ATOM 13220 C CA . LYS B 1 818 ? 19.703 -51.219 -44.969 1 81.19 818 LYS B CA 1
ATOM 13221 C C . LYS B 1 818 ? 20.922 -51.156 -44.031 1 81.19 818 LYS B C 1
ATOM 13223 O O . LYS B 1 818 ? 21.125 -52.062 -43.25 1 81.19 818 LYS B O 1
ATOM 13228 N N . ASN B 1 819 ? 21.828 -50.25 -44.25 1 84.62 819 ASN B N 1
ATOM 13229 C CA . ASN B 1 819 ? 22.953 -50 -43.375 1 84.62 819 ASN B CA 1
ATOM 13230 C C . ASN B 1 819 ? 22.516 -49.344 -42.062 1 84.62 819 ASN B C 1
ATOM 13232 O O . ASN B 1 819 ? 22.031 -48.219 -42.094 1 84.62 819 ASN B O 1
ATOM 13236 N N . VAL B 1 820 ? 22.531 -50.094 -41.062 1 92.38 820 VAL B N 1
ATOM 13237 C CA . VAL B 1 820 ? 22.109 -49.594 -39.75 1 92.38 820 VAL B CA 1
ATOM 13238 C C . VAL B 1 820 ? 23.297 -49.562 -38.812 1 92.38 820 VAL B C 1
ATOM 13240 O O . VAL B 1 820 ? 24.016 -50.562 -38.688 1 92.38 820 VAL B O 1
ATOM 13243 N N . LYS B 1 821 ? 23.609 -48.438 -38.219 1 94.12 821 LYS B N 1
ATOM 13244 C CA . LYS B 1 821 ? 24.656 -48.312 -37.219 1 94.12 821 LYS B CA 1
ATOM 13245 C C . LYS B 1 821 ? 24.078 -47.75 -35.906 1 94.12 821 LYS B C 1
ATOM 13247 O O . LYS B 1 821 ? 23.141 -46.969 -35.906 1 94.12 821 LYS B O 1
ATOM 13252 N N . VAL B 1 822 ? 24.656 -48.25 -34.844 1 95.5 822 VAL B N 1
ATOM 13253 C CA . VAL B 1 822 ? 24.172 -47.812 -33.531 1 95.5 822 VAL B CA 1
ATOM 13254 C C . VAL B 1 822 ? 25.234 -46.969 -32.844 1 95.5 822 VAL B C 1
ATOM 13256 O O . VAL B 1 822 ? 26.359 -47.406 -32.625 1 95.5 822 VAL B O 1
ATOM 13259 N N . TYR B 1 823 ? 24.969 -45.719 -32.625 1 95.38 823 TYR B N 1
ATOM 13260 C CA . TYR B 1 823 ? 25.703 -44.781 -31.766 1 95.38 823 TYR B CA 1
ATOM 13261 C C . TYR B 1 823 ? 24.797 -44.25 -30.656 1 95.38 823 TYR B C 1
ATOM 13263 O O . TYR B 1 823 ? 23.953 -43.375 -30.922 1 95.38 823 TYR B O 1
ATOM 13271 N N . LEU B 1 824 ? 25.078 -44.594 -29.484 1 93.62 824 LEU B N 1
ATOM 13272 C CA . LEU B 1 824 ? 24.141 -44.281 -28.406 1 93.62 824 LEU B CA 1
ATOM 13273 C C . LEU B 1 824 ? 24.141 -42.781 -28.109 1 93.62 824 LEU B C 1
ATOM 13275 O O . LEU B 1 824 ? 23.094 -42.219 -27.797 1 93.62 824 LEU B O 1
ATOM 13279 N N . ASP B 1 825 ? 25.312 -42.156 -28.219 1 93.5 825 ASP B N 1
ATOM 13280 C CA . ASP B 1 825 ? 25.391 -40.719 -27.969 1 93.5 825 ASP B CA 1
ATOM 13281 C C . ASP B 1 825 ? 24.938 -39.938 -29.188 1 93.5 825 ASP B C 1
ATOM 13283 O O . ASP B 1 825 ? 25.344 -40.219 -30.312 1 93.5 825 ASP B O 1
ATOM 13287 N N . GLU B 1 826 ? 24.062 -38.938 -28.969 1 93.31 826 GLU B N 1
ATOM 13288 C CA . GLU B 1 826 ? 23.422 -38.188 -30.047 1 93.31 826 GLU B CA 1
ATOM 13289 C C . GLU B 1 826 ? 24.453 -37.406 -30.859 1 93.31 826 GLU B C 1
ATOM 13291 O O . GLU B 1 826 ? 24.328 -37.312 -32.094 1 93.31 826 GLU B O 1
ATOM 13296 N N . VAL B 1 827 ? 25.438 -36.812 -30.172 1 94.5 827 VAL B N 1
ATOM 13297 C CA . VAL B 1 827 ? 26.453 -36.031 -30.875 1 94.5 827 VAL B CA 1
ATOM 13298 C C . VAL B 1 827 ? 27.344 -36.938 -31.703 1 94.5 827 VAL B C 1
ATOM 13300 O O . VAL B 1 827 ? 27.688 -36.625 -32.844 1 94.5 827 VAL B O 1
ATOM 13303 N N . ASP B 1 828 ? 27.672 -38.062 -31.141 1 94.94 828 ASP B N 1
ATOM 13304 C CA . ASP B 1 828 ? 28.453 -39.062 -31.859 1 94.94 828 ASP B CA 1
ATOM 13305 C C . ASP B 1 828 ? 27.719 -39.562 -33.094 1 94.94 828 ASP B C 1
ATOM 13307 O O . ASP B 1 828 ? 28.328 -39.812 -34.156 1 94.94 828 ASP B O 1
ATOM 13311 N N . ALA B 1 829 ? 26.453 -39.781 -32.938 1 95.94 829 ALA B N 1
ATOM 13312 C CA . ALA B 1 829 ? 25.641 -40.25 -34.031 1 95.94 829 ALA B CA 1
ATOM 13313 C C . ALA B 1 829 ? 25.609 -39.219 -35.188 1 95.94 829 ALA B C 1
ATOM 13315 O O . ALA B 1 829 ? 25.719 -39.594 -36.344 1 95.94 829 ALA B O 1
ATOM 13316 N N . LEU B 1 830 ? 25.438 -38 -34.812 1 95.19 830 LEU B N 1
ATOM 13317 C CA . LEU B 1 830 ? 25.453 -36.906 -35.812 1 95.19 830 LEU B CA 1
ATOM 13318 C C . LEU B 1 830 ? 26.797 -36.844 -36.531 1 95.19 830 LEU B C 1
ATOM 13320 O O . LEU B 1 830 ? 26.859 -36.656 -37.75 1 95.19 830 LEU B O 1
ATOM 13324 N N . GLU B 1 831 ? 27.844 -36.906 -35.75 1 93.94 831 GLU B N 1
ATOM 13325 C CA . GLU B 1 831 ? 29.188 -36.875 -36.312 1 93.94 831 GLU B CA 1
ATOM 13326 C C . GLU B 1 831 ? 29.391 -38 -37.312 1 93.94 831 GLU B C 1
ATOM 13328 O O . GLU B 1 831 ? 29.984 -37.781 -38.375 1 93.94 831 GLU B O 1
ATOM 13333 N N . TYR B 1 832 ? 28.969 -39.125 -37 1 95.19 832 TYR B N 1
ATOM 13334 C CA . TYR B 1 832 ? 29.078 -40.281 -37.906 1 95.19 832 TYR B CA 1
ATOM 13335 C C . TYR B 1 832 ? 28.25 -40.031 -39.156 1 95.19 832 TYR B C 1
ATOM 13337 O O . TYR B 1 832 ? 28.703 -40.375 -40.281 1 95.19 832 TYR B O 1
ATOM 13345 N N . ALA B 1 833 ? 27.031 -39.562 -39 1 95.5 833 ALA B N 1
ATOM 13346 C CA . ALA B 1 833 ? 26.172 -39.281 -40.125 1 95.5 833 ALA B CA 1
ATOM 13347 C C . ALA B 1 833 ? 26.844 -38.312 -41.094 1 95.5 833 ALA B C 1
ATOM 13349 O O . ALA B 1 833 ? 26.75 -38.469 -42.312 1 95.5 833 ALA B O 1
ATOM 13350 N N . ILE B 1 834 ? 27.438 -37.344 -40.531 1 93.44 834 ILE B N 1
ATOM 13351 C CA . ILE B 1 834 ? 28.125 -36.344 -41.344 1 93.44 834 ILE B CA 1
ATOM 13352 C C . ILE B 1 834 ? 29.312 -37 -42.062 1 93.44 834 ILE B C 1
ATOM 13354 O O . ILE B 1 834 ? 29.562 -36.719 -43.219 1 93.44 834 ILE B O 1
ATOM 13358 N N . LYS B 1 835 ? 30 -37.844 -41.375 1 92.62 835 LYS B N 1
ATOM 13359 C CA . LYS B 1 835 ? 31.172 -38.5 -41.906 1 92.62 835 LYS B CA 1
ATOM 13360 C C . LYS B 1 835 ? 30.812 -39.344 -43.125 1 92.62 835 LYS B C 1
ATOM 13362 O O . LYS B 1 835 ? 31.562 -39.375 -44.094 1 92.62 835 LYS B O 1
ATOM 13367 N N . ILE B 1 836 ? 29.734 -40 -43.125 1 93.81 836 ILE B N 1
ATOM 13368 C CA . ILE B 1 836 ? 29.391 -40.938 -44.188 1 93.81 836 ILE B CA 1
ATOM 13369 C C . ILE B 1 836 ? 28.609 -40.188 -45.281 1 93.81 836 ILE B C 1
ATOM 13371 O O . ILE B 1 836 ? 28.344 -40.781 -46.344 1 93.81 836 ILE B O 1
ATOM 13375 N N . SER B 1 837 ? 28.188 -38.969 -45.031 1 93.38 837 SER B N 1
ATOM 13376 C CA . SER B 1 837 ? 27.375 -38.219 -46 1 93.38 837 SER B CA 1
ATOM 13377 C C . SER B 1 837 ? 28.219 -37.656 -47.125 1 93.38 837 SER B C 1
ATOM 13379 O O . SER B 1 837 ? 29.422 -37.469 -46.969 1 93.38 837 SER B O 1
ATOM 13381 N N . LYS B 1 838 ? 27.609 -37.5 -48.25 1 90.69 838 LYS B N 1
ATOM 13382 C CA . LYS B 1 838 ? 28.203 -36.875 -49.406 1 90.69 838 LYS B CA 1
ATOM 13383 C C . LYS B 1 838 ? 27.562 -35.5 -49.719 1 90.69 838 LYS B C 1
ATOM 13385 O O . LYS B 1 838 ? 26.562 -35.156 -49.062 1 90.69 838 LYS B O 1
ATOM 13390 N N . LYS B 1 839 ? 28.203 -34.906 -50.656 1 89.25 839 LYS B N 1
ATOM 13391 C CA . LYS B 1 839 ? 27.672 -33.594 -51.062 1 89.25 839 LYS B CA 1
ATOM 13392 C C . LYS B 1 839 ? 26.219 -33.719 -51.531 1 89.25 839 LYS B C 1
ATOM 13394 O O . LYS B 1 839 ? 25.859 -34.656 -52.219 1 89.25 839 LYS B O 1
ATOM 13399 N N . ASP B 1 840 ? 25.328 -32.844 -51 1 88.38 840 ASP B N 1
ATOM 13400 C CA . ASP B 1 840 ? 23.938 -32.688 -51.375 1 88.38 840 ASP B CA 1
ATOM 13401 C C . ASP B 1 840 ? 23.047 -33.688 -50.656 1 88.38 840 ASP B C 1
ATOM 13403 O O . ASP B 1 840 ? 21.828 -33.719 -50.875 1 88.38 840 ASP B O 1
ATOM 13407 N N . ASP B 1 841 ? 23.641 -34.531 -49.75 1 92.38 841 ASP B N 1
ATOM 13408 C CA . ASP B 1 841 ? 22.844 -35.406 -48.906 1 92.38 841 ASP B CA 1
ATOM 13409 C C . ASP B 1 841 ? 22.062 -34.625 -47.875 1 92.38 841 ASP B C 1
ATOM 13411 O O . ASP B 1 841 ? 22.422 -33.469 -47.562 1 92.38 841 ASP B O 1
ATOM 13415 N N . ILE B 1 842 ? 21 -35.188 -47.438 1 93.25 842 ILE B N 1
ATOM 13416 C CA . ILE B 1 842 ? 20.203 -34.625 -46.375 1 93.25 842 ILE B CA 1
ATOM 13417 C C . ILE B 1 842 ? 20.328 -35.469 -45.125 1 93.25 842 ILE B C 1
ATOM 13419 O O . ILE B 1 842 ? 20.156 -36.688 -45.156 1 93.25 842 ILE B O 1
ATOM 13423 N N . ILE B 1 843 ? 20.734 -34.844 -44.031 1 94.69 843 ILE B N 1
ATOM 13424 C CA . ILE B 1 843 ? 20.828 -35.531 -42.75 1 94.69 843 ILE B CA 1
ATOM 13425 C C . ILE B 1 843 ? 19.719 -35.031 -41.844 1 94.69 843 ILE B C 1
ATOM 13427 O O . ILE B 1 843 ? 19.578 -33.844 -41.594 1 94.69 843 ILE B O 1
ATOM 13431 N N . ILE B 1 844 ? 18.875 -35.938 -41.344 1 95.06 844 ILE B N 1
ATOM 13432 C CA . ILE B 1 844 ? 17.844 -35.562 -40.375 1 95.06 844 ILE B CA 1
ATOM 13433 C C . ILE B 1 844 ? 18.172 -36.156 -39 1 95.06 844 ILE B C 1
ATOM 13435 O O . ILE B 1 844 ? 18.547 -37.344 -38.906 1 95.06 844 ILE B O 1
ATOM 13439 N N . VAL B 1 845 ? 18.156 -35.344 -38 1 95.69 845 VAL B N 1
ATOM 13440 C CA . VAL B 1 845 ? 18.406 -35.781 -36.625 1 95.69 845 VAL B CA 1
ATOM 13441 C C . VAL B 1 845 ? 17.141 -35.594 -35.781 1 95.69 845 VAL B C 1
ATOM 13443 O O . VAL B 1 845 ? 16.672 -34.469 -35.625 1 95.69 845 VAL B O 1
ATOM 13446 N N . PHE B 1 846 ? 16.578 -36.656 -35.281 1 95.25 846 PHE B N 1
ATOM 13447 C CA . PHE B 1 846 ? 15.516 -36.562 -34.281 1 95.25 846 PHE B CA 1
ATOM 13448 C C . PHE B 1 846 ? 16.109 -36.5 -32.875 1 95.25 846 PHE B C 1
ATOM 13450 O O . PHE B 1 846 ? 16.328 -37.531 -32.25 1 95.25 846 PHE B O 1
ATOM 13457 N N . TYR B 1 847 ? 16.203 -35.344 -32.281 1 92.06 847 TYR B N 1
ATOM 13458 C CA . TYR B 1 847 ? 17.062 -35.094 -31.141 1 92.06 847 TYR B CA 1
ATOM 13459 C C . TYR B 1 847 ? 16.266 -35.156 -29.844 1 92.06 847 TYR B C 1
ATOM 13461 O O . TYR B 1 847 ? 15.031 -35.125 -29.859 1 92.06 847 TYR B O 1
ATOM 13469 N N . GLU B 1 848 ? 17 -35.312 -28.672 1 88.62 848 GLU B N 1
ATOM 13470 C CA . GLU B 1 848 ? 16.469 -35.125 -27.312 1 88.62 848 GLU B CA 1
ATOM 13471 C C . GLU B 1 848 ? 16.859 -33.781 -26.75 1 88.62 848 GLU B C 1
ATOM 13473 O O . GLU B 1 848 ? 16 -33.031 -26.266 1 88.62 848 GLU B O 1
ATOM 13478 N N . ASN B 1 849 ? 18.172 -33.438 -26.875 1 88.38 849 ASN B N 1
ATOM 13479 C CA . ASN B 1 849 ? 18.703 -32.156 -26.469 1 88.38 849 ASN B CA 1
ATOM 13480 C C . ASN B 1 849 ? 19.359 -31.422 -27.641 1 88.38 849 ASN B C 1
ATOM 13482 O O . ASN B 1 849 ? 20.359 -31.891 -28.188 1 88.38 849 ASN B O 1
ATOM 13486 N N . ILE B 1 850 ? 18.906 -30.266 -27.906 1 89.44 850 ILE B N 1
ATOM 13487 C CA . ILE B 1 850 ? 19.297 -29.578 -29.141 1 89.44 850 ILE B CA 1
ATOM 13488 C C . ILE B 1 850 ? 20.625 -28.859 -28.922 1 89.44 850 ILE B C 1
ATOM 13490 O O . ILE B 1 850 ? 21.406 -28.703 -29.859 1 89.44 850 ILE B O 1
ATOM 13494 N N . GLU B 1 851 ? 20.891 -28.438 -27.734 1 88.56 851 GLU B N 1
ATOM 13495 C CA . GLU B 1 851 ? 22 -27.516 -27.469 1 88.56 851 GLU B CA 1
ATOM 13496 C C . GLU B 1 851 ? 23.344 -28.109 -27.875 1 88.56 851 GLU B C 1
ATOM 13498 O O . GLU B 1 851 ? 24.125 -27.484 -28.578 1 88.56 851 GLU B O 1
ATOM 13503 N N . PRO B 1 852 ? 23.672 -29.328 -27.453 1 89.81 852 PRO B N 1
ATOM 13504 C CA . PRO B 1 852 ? 24.953 -29.922 -27.859 1 89.81 852 PRO B CA 1
ATOM 13505 C C . PRO B 1 852 ? 25.094 -30.062 -29.375 1 89.81 852 PRO B C 1
ATOM 13507 O O . PRO B 1 852 ? 26.203 -29.938 -29.906 1 89.81 852 PRO B O 1
ATOM 13510 N N . LEU B 1 853 ? 24.016 -30.312 -30.031 1 91.88 853 LEU B N 1
ATOM 13511 C CA . LEU B 1 853 ? 24.031 -30.469 -31.484 1 91.88 853 LEU B CA 1
ATOM 13512 C C . LEU B 1 853 ? 24.281 -29.125 -32.188 1 91.88 853 LEU B C 1
ATOM 13514 O O . LEU B 1 853 ? 25.062 -29.047 -33.125 1 91.88 853 LEU B O 1
ATOM 13518 N N . LEU B 1 854 ? 23.562 -28.141 -31.672 1 90.56 854 LEU B N 1
ATOM 13519 C CA . LEU B 1 854 ? 23.75 -26.797 -32.219 1 90.56 854 LEU B CA 1
ATOM 13520 C C . LEU B 1 854 ? 25.188 -26.312 -32 1 90.56 854 LEU B C 1
ATOM 13522 O O . LEU B 1 854 ? 25.766 -25.688 -32.906 1 90.56 854 LEU B O 1
ATOM 13526 N N . ASN B 1 855 ? 25.672 -26.578 -30.828 1 90 855 ASN B N 1
ATOM 13527 C CA . ASN B 1 855 ? 27.062 -26.219 -30.547 1 90 855 ASN B CA 1
ATOM 13528 C C . ASN B 1 855 ? 28.016 -26.891 -31.531 1 90 855 ASN B C 1
ATOM 13530 O O . ASN B 1 855 ? 29 -26.281 -31.969 1 90 855 ASN B O 1
ATOM 13534 N N . TYR B 1 856 ? 27.75 -28.094 -31.844 1 89.31 856 TYR B N 1
ATOM 13535 C CA . TYR B 1 856 ? 28.578 -28.844 -32.781 1 89.31 856 TYR B CA 1
ATOM 13536 C C . TYR B 1 856 ? 28.5 -28.234 -34.188 1 89.31 856 TYR B C 1
ATOM 13538 O O . TYR B 1 856 ? 29.531 -28.047 -34.844 1 89.31 856 TYR B O 1
ATOM 13546 N N . ILE B 1 857 ? 27.328 -27.906 -34.656 1 87.88 857 ILE B N 1
ATOM 13547 C CA . ILE B 1 857 ? 27.109 -27.375 -36 1 87.88 857 ILE B CA 1
ATOM 13548 C C . ILE B 1 857 ? 27.734 -25.984 -36.094 1 87.88 857 ILE B C 1
ATOM 13550 O O . ILE B 1 857 ? 28.359 -25.656 -37.094 1 87.88 857 ILE B O 1
ATOM 13554 N N . ASN B 1 858 ? 27.578 -25.172 -35.031 1 85.19 858 ASN B N 1
ATOM 13555 C CA . ASN B 1 858 ? 28.078 -23.797 -35.062 1 85.19 858 ASN B CA 1
ATOM 13556 C C . ASN B 1 858 ? 29.594 -23.75 -34.906 1 85.19 858 ASN B C 1
ATOM 13558 O O . ASN B 1 858 ? 30.25 -22.891 -35.469 1 85.19 858 ASN B O 1
ATOM 13562 N N . ASN B 1 859 ? 30.156 -24.484 -33.938 1 75.25 859 ASN B N 1
ATOM 13563 C CA . ASN B 1 859 ? 31.594 -24.5 -33.719 1 75.25 859 ASN B CA 1
ATOM 13564 C C . ASN B 1 859 ? 32.344 -24.969 -34.969 1 75.25 859 ASN B C 1
ATOM 13566 O O . ASN B 1 859 ? 33.406 -24.438 -35.281 1 75.25 859 ASN B O 1
ATOM 13570 N N . ASN B 1 860 ? 31.906 -25.891 -35.562 1 64.69 860 ASN B N 1
ATOM 13571 C CA . ASN B 1 860 ? 32.594 -26.422 -36.719 1 64.69 860 ASN B CA 1
ATOM 13572 C C . ASN B 1 860 ? 32.406 -25.516 -37.938 1 64.69 860 ASN B C 1
ATOM 13574 O O . ASN B 1 860 ? 33.281 -25.5 -38.844 1 64.69 860 ASN B O 1
ATOM 13578 N N . GLU B 1 861 ? 31.375 -24.812 -37.938 1 56.47 861 GLU B N 1
ATOM 13579 C CA . GLU B 1 861 ? 31.266 -23.797 -38.969 1 56.47 861 GLU B CA 1
ATOM 13580 C C . GLU B 1 861 ? 32.281 -22.688 -38.781 1 56.47 861 GLU B C 1
ATOM 13582 O O . GLU B 1 861 ? 32.875 -22.203 -39.75 1 56.47 861 GLU B O 1
ATOM 13587 N N . GLN B 1 862 ? 32.562 -22.375 -37.531 1 50.59 862 GLN B N 1
ATOM 13588 C CA . GLN B 1 862 ? 33.594 -21.375 -37.219 1 50.59 862 GLN B CA 1
ATOM 13589 C C . GLN B 1 862 ? 35 -21.922 -37.531 1 50.59 862 GLN B C 1
ATOM 13591 O O . GLN B 1 862 ? 35.875 -21.203 -38 1 50.59 862 GLN B O 1
ATOM 13596 N N . GLU B 1 863 ? 35.188 -23.141 -37.094 1 48.53 863 GLU B N 1
ATOM 13597 C CA . GLU B 1 863 ? 36.469 -23.719 -37.406 1 48.53 863 GLU B CA 1
ATOM 13598 C C . GLU B 1 863 ? 36.75 -23.688 -38.906 1 48.53 863 GLU B C 1
ATOM 13600 O O . GLU B 1 863 ? 37.875 -23.453 -39.344 1 48.53 863 GLU B O 1
ATOM 13605 N N . ARG B 1 864 ? 35.781 -23.922 -39.75 1 45.78 864 ARG B N 1
ATOM 13606 C CA . ARG B 1 864 ? 35.969 -23.844 -41.219 1 45.78 864 ARG B CA 1
ATOM 13607 C C . ARG B 1 864 ? 36.156 -22.406 -41.656 1 45.78 864 ARG B C 1
ATOM 13609 O O . ARG B 1 864 ? 36.969 -22.125 -42.531 1 45.78 864 ARG B O 1
ATOM 13616 N N . ILE B 1 865 ? 35.312 -21.484 -41.031 1 47.16 865 ILE B N 1
ATOM 13617 C CA . ILE B 1 865 ? 35.562 -20.094 -41.406 1 47.16 865 ILE B CA 1
ATOM 13618 C C . ILE B 1 865 ? 37 -19.719 -41 1 47.16 865 ILE B C 1
ATOM 13620 O O . ILE B 1 865 ? 37.688 -19.016 -41.75 1 47.16 865 ILE B O 1
ATOM 13624 N N . ASN B 1 866 ? 37.406 -20.25 -39.969 1 44.31 866 ASN B N 1
ATOM 13625 C CA . ASN B 1 866 ? 38.812 -19.969 -39.562 1 44.31 866 ASN B CA 1
ATOM 13626 C C . ASN B 1 866 ? 39.812 -20.688 -40.469 1 44.31 866 ASN B C 1
ATOM 13628 O O . ASN B 1 866 ? 40.906 -20.203 -40.688 1 44.31 866 ASN B O 1
ATOM 13632 N N . LYS B 1 867 ? 39.469 -21.953 -40.875 1 48.75 867 LYS B N 1
ATOM 13633 C CA . LYS B 1 867 ? 40.406 -22.609 -41.781 1 48.75 867 LYS B CA 1
ATOM 13634 C C . LYS B 1 867 ? 40.375 -21.984 -43.188 1 48.75 867 LYS B C 1
ATOM 13636 O O . LYS B 1 867 ? 41.281 -22.156 -43.969 1 48.75 867 LYS B O 1
ATOM 13641 N N . MET B 1 868 ? 39.281 -21.422 -43.469 1 40.59 868 MET B N 1
ATOM 13642 C CA . MET B 1 868 ? 39.188 -20.734 -44.781 1 40.59 868 MET B CA 1
ATOM 13643 C C . MET B 1 868 ? 39.75 -19.312 -44.688 1 40.59 868 MET B C 1
ATOM 13645 O O . MET B 1 868 ? 40.031 -18.703 -45.719 1 40.59 868 MET B O 1
ATOM 13649 N N . SER B 1 869 ? 39.781 -18.734 -43.562 1 33.94 869 SER B N 1
ATOM 13650 C CA . SER B 1 869 ? 40.469 -17.453 -43.469 1 33.94 869 SER B CA 1
ATOM 13651 C C . SER B 1 869 ? 42 -17.656 -43.312 1 33.94 869 SER B C 1
ATOM 13653 O O . SER B 1 869 ? 42.438 -18.484 -42.531 1 33.94 869 SER B O 1
#

InterPro domains:
  IPR004101 Mur ligase, C-terminal [PF02875] (719-845)
  IPR011761 ATP-grasp fold [PS50975] (218-471)
  IPR011810 Cyanophycin synthetase [TIGR02068] (2-860)
  IPR013221 Mur ligase, central [PF08245] (483-693)
  IPR013651 ATP-grasp fold, RimK-type [PF08443] (213-315)
  IPR013651 ATP-grasp fold, RimK-type [PF08443] (384-451)
  IPR013815 ATP-grasp fold, subdomain 1 [G3DSA:3.30.1490.20] (213-305)
  IPR018109 Folylpolyglutamate synthetase, conserved site [PS01011] (481-504)
  IPR036565 Mur-like, catalytic domain superfamily [G3DSA:3.40.1190.10] (475-716)
  IPR036565 Mur-like, catalytic domain superfamily [SSF53623] (442-729)
  IPR036615 Mur ligase, C-terminal domain superfamily [G3DSA:3.90.190.20] (719-862)
  IPR036615 Mur ligase, C-terminal domain superfamily [SSF53244] (719-846)
  IPR044019 Cyanophycin synthase-like, N-terminal [PF18921] (22-135)

Organism: NCBI:txid632245

Solvent-accessible surface area (backbone atoms only — not comparable to full-atom values): 88843 Å² total; per-residue (Å²): 97,42,82,74,45,77,42,66,23,85,24,36,37,85,86,37,83,49,34,31,37,38,34,31,31,36,35,78,79,37,67,83,46,36,38,59,74,40,79,69,36,61,60,51,54,42,68,78,39,57,60,45,47,65,34,27,73,88,64,79,36,84,29,26,34,50,52,41,35,65,75,38,37,42,61,59,52,50,44,45,51,44,36,44,34,53,42,40,74,73,68,44,91,53,85,55,64,49,56,46,79,72,56,86,44,29,29,36,34,37,34,45,56,90,47,69,71,39,44,50,53,41,48,52,48,35,47,50,52,53,43,24,52,74,67,69,43,93,71,68,58,68,65,52,51,52,55,43,49,53,47,39,62,72,66,49,75,49,53,40,35,44,42,32,52,51,37,36,43,73,73,68,37,51,74,44,66,51,72,97,68,76,31,33,30,39,31,30,14,51,46,40,42,43,37,47,54,48,35,36,59,79,27,17,32,52,26,41,55,40,38,45,29,50,60,56,41,48,52,54,35,44,52,63,56,38,58,50,61,63,63,47,80,37,87,46,70,67,54,41,55,51,50,45,60,71,67,35,69,35,25,24,43,29,48,29,61,65,64,90,68,57,67,55,45,69,67,29,69,46,69,68,54,43,51,54,51,50,57,58,41,51,76,76,41,78,54,35,30,41,29,43,51,72,82,55,40,47,30,44,34,34,31,49,71,68,35,80,71,38,27,30,41,37,34,44,24,62,47,66,20,72,55,74,47,26,44,53,56,50,49,51,58,57,44,62,37,86,51,34,26,88,49,70,85,32,82,28,14,34,66,69,93,44,70,64,34,52,49,40,24,45,77,69,74,40,54,58,75,37,60,38,48,65,73,33,76,44,63,40,39,88,59,37,45,44,80,62,27,13,47,28,31,42,41,52,88,48,51,26,70,64,44,51,48,49,51,36,50,48,33,53,74,45,51,39,45,41,28,23,39,29,32,36,26,78,50,64,58,44,51,35,82,80,60,72,15,28,49,76,48,49,34,59,41,38,81,46,47,55,40,54,48,31,76,38,69,64,67,32,69,58,27,46,54,51,49,33,57,75,39,72,70,55,79,62,64,47,54,32,33,38,28,26,47,64,56,55,32,58,61,23,34,42,49,43,41,49,34,45,35,73,72,68,41,42,26,25,37,27,20,65,67,18,33,28,50,71,86,42,73,63,42,81,40,77,20,23,31,32,67,46,47,42,27,44,42,71,28,58,72,25,49,31,38,27,32,23,43,36,67,69,21,35,72,62,33,13,37,65,62,78,59,22,41,28,16,36,40,57,32,61,62,91,67,71,65,68,45,94,85,28,68,45,71,66,47,49,48,53,52,56,40,51,56,43,44,40,39,34,79,90,20,28,27,30,40,27,68,76,34,71,55,47,57,70,47,49,87,66,37,79,45,49,63,33,34,28,31,79,44,60,80,38,67,67,40,43,50,27,50,74,70,37,34,40,26,28,26,37,54,96,64,22,41,31,37,33,48,67,75,40,77,42,81,45,46,42,38,64,56,28,50,60,13,63,65,52,50,36,58,70,48,48,50,26,49,42,53,26,49,47,45,42,50,62,69,69,49,58,61,67,54,51,27,52,35,48,55,66,43,41,35,64,82,64,33,65,52,56,65,26,75,41,84,51,90,62,20,39,39,30,37,25,53,48,66,48,56,66,42,48,49,55,53,46,57,34,49,55,70,66,46,69,97,46,54,37,35,32,35,43,42,57,61,41,78,57,54,66,67,55,45,32,50,42,18,46,50,46,55,71,65,37,60,32,42,34,32,21,43,50,88,65,31,66,89,51,60,92,60,47,62,40,47,47,28,48,51,30,27,45,72,74,37,78,82,55,58,71,46,80,29,53,50,62,62,59,32,50,52,50,52,57,67,74,51,53,80,58,18,38,36,39,35,36,52,88,66,61,62,69,49,52,50,53,58,52,51,53,50,46,52,46,52,52,69,70,94,96,43,83,75,45,78,39,66,23,82,26,36,38,85,86,37,83,48,35,30,36,38,35,31,31,34,36,78,81,38,67,84,45,36,38,59,75,39,79,69,37,60,62,51,52,42,67,77,39,58,59,44,47,65,34,26,72,88,64,78,34,85,28,26,35,50,54,40,34,65,75,38,38,42,58,59,52,50,45,46,52,44,36,45,34,53,43,40,73,73,68,43,92,54,84,54,64,47,57,47,80,73,56,88,45,31,30,36,32,36,33,46,54,91,47,69,71,40,43,52,53,42,46,51,47,35,48,49,49,53,43,24,52,75,65,71,44,92,71,67,61,67,64,52,50,51,54,42,50,53,47,39,61,70,67,49,75,51,53,40,33,44,43,32,51,50,36,36,44,73,74,69,38,49,76,44,66,51,70,96,68,75,32,32,30,39,32,29,13,51,45,40,43,44,36,47,54,48,34,37,58,79,26,16,34,52,26,42,54,41,37,44,28,49,61,58,41,47,51,55,36,44,51,63,56,38,58,51,62,61,63,47,80,36,86,47,70,67,53,41,54,51,51,44,61,71,65,36,69,36,26,25,41,29,48,30,62,64,64,91,69,57,67,56,46,70,66,30,68,46,69,68,54,43,52,53,51,50,58,58,41,51,74,76,40,78,54,34,31,40,28,42,50,71,84,57,39,46,31,43,33,34,31,50,72,68,36,82,71,38,27,30,40,37,34,42,24,62,49,66,20,73,54,73,47,27,45,52,56,50,49,51,58,58,44,62,37,85,50,34,24,90,49,70,84,31,82,30,15,33,66,70,94,44,70,62,34,51,50,39,24,45,76,69,74,40,54,57,76,39,59,38,48,64,72,34,74,44,63,40,38,88,60,36,44,46,80,61,26,13,46,28,32,42,43,52,89,48,51,26,69,64,42,51,48,49,50,37,50,49,33,56,74,45,50,40,44,39,30,23,38,30,33,36,24,76,50,64,57,44,50,34,81,81,60,70,16,27,49,76,48,49,34,58,41,38,81,46,48,54,38,54,50,31,76,38,68,62,68,32,69,57,28,46,53,50,50,32,55,75,38,73,71,56,79,62,64,47,54,31,33,39,28,25,47,65,56,55,32,58,61,23,34,43,51,44,40,49,33,45,34,73,72,68,40,41,25,24,36,26,19,65,67,18,33,29,48,73,84,41,73,63,42,82,40,77,20,22,30,30,66,46,46,42,28,45,40,70,28,58,74,24,49,31,39,27,32,22,42,36,67,69,22,36,73,62,33,13,38,65,62,80,59,23,41,28,19,36,40,57,33,62,63,91,68,71,63,68,46,96,85,26,67,44,71,65,46,49,48,54,56,56,41,49,56,43,42,39,37,33,80,91,21,27,26,31,40,28,69,76,32,71,54,47,57,70,48,50,86,66,37,79,47,49,65,34,34,27,32,78,44,60,80,38,67,69,40,43,50,26,50,73,70,37,36,41,28,28,26,37,54,96,65,21,41,30,38,33,49,68,77,39,77,44,82,45,46,44,39,65,58,28,51,61,13,63,64,52,50,36,58,70,47,50,51,27,49,42,52,26,49,47,45,42,49,63,71,68,49,57,63,67,54,50,28,52,34,48,57,66,42,41,35,66,82,64,33,66,52,56,66,26,75,39,85,52,91,63,19,40,40,32,36,25,54,49,63,46,57,66,42,48,49,55,53,47,57,34,49,55,69,67,47,69,98,46,54,39,35,33,36,42,43,54,62,42,76,58,54,66,69,54,44,32,49,41,17,45,52,46,55,73,67,38,61,32,42,34,33,22,43,50,88,66,31,65,89,51,58,91,60,48,63,42,48,48,28,49,50,30,27,46,72,74,38,80,83,57,56,71,46,81,30,54,50,60,63,59,32,49,53,50,51,57,67,75,48,52,80,57,18,36,35,39,34,36,51,87,65,60,63,71,50,49,50,52,57,52,52,52,51,47,52,47,52,52,69,72,95

Foldseek 3Di:
DAWDDKFWFCAQFLQGRATKMKTKDQQPPQQPPWLLNQPCRLVVLCVLQVLCQQALLPVNDRRNSSVCSNVTDGDLSVLLSQLVSLCVVLPDDWDDKDKDADDDRIIMIMGGDDFDVLSVLSSVLSVVVSVCSSVVHDDPSVVSSVVSNVVCVLQDAFPQLVLLQVLLVVVVWDWADDPSPNKIWTFFAQLTWIDRQLDTPQFDPQLQVCQQQLVSLQVLLVVVVAFAWDKDKDQDLVSQVVVCVVSDDPKWKAARGDPDCPLIDARRGDSVSSVVSVVVSVVVDRTMMMTYHDAFWKKKFKAAQLFTQWMKTFDFDKFFFQQPQFQLVRLVVLQPPPQADCFRPGLAHRADDDPQQQVQQVVVVHGRRHHDHGGDIRGRHDDRDRRNGIAIATCSVLAAPLLSVSVSVSCVSSVGNIKMWIKGFHGRNDHQVVGSIHTSGIHDSDDCSNQQDHPYDDRTSVSNSNQCSSNVNDNDHAAEEEEEEDPLLQVLLLLLQLLCVVVVFQEWEAAQQAIDTSNRGPGGHGGQAQVNQVVRRHHNRGRYYRGRHYLVRSLRHRHNDQAHQEYEYLEYDDDPAPPSSHHDSVSSLSSNCSRQARHDQLHEYEFELVYDSSVVSVVNHDHHYEYEYQDCPRPVNVVCLVVQHWYWYDDPQFIWIGHRNDIDTQEGCCLQQVCVRVLQVSVVSSLRRSLRRCVRVVHDSPSSSVSRNVQHCCPRPNQCFDWDDFPQEIETGHQDAFLVSLLSVLVSVLVVDDPAFEEEEDEHAQSDDLVGLLSSLLSCLVRHQAYEYEYDPHNVPDDQCPSVVSSVVSNCVNPVPHHYHYDHDQCVSVVVSVVVGDRHHYYYYNDDDCVVVVCVRVVVVVVVVVVVD/DAWDDKFWFCAQFLQGRATKMKTKDQQPPQQPPWLLNQPCRLVVLCVLQVLCQQALLPVVDRRNSSVCSNVTDGDLVVLLSQLVSLCVVLPDDWDDKDKAADDDRIIMIMGGDDFDVLSVLSSVLSVVVSVCSSVVHDDPSVVSSVVSNVVCVLQDAFPQLVLLQVLLVVVVWDWADDPSPNKIWTFFAQLTWIDRQLDTPQFDPQLQVCQQQLVSLQVLLVVVVAFAWDKDKDQDLVSQVVVCVVSDDPKWKAARGDPDCPLIDARRGDSVSSVVSVVVSVVVDRTMMMTYHDAFWKKKFKAAQLFTQWMKTFDFDKFFFQQPQFQLVRLVVLQPPPQADCFRPGLAHRADDDPQQQVQQVVVVHGRRHHDHGGDIRGRHDDRDRRNGIAIATCSVLAAPLLSVSVSVSCVSSVGNIKMWIKGFHGRNDHRVVGSIHTSGIHDSDDCSNQQDHPYDDRTSVSNSNQCSSNVNDNDHAAEEEEEEDPLLQVLLLLLQLLCVVVVFQEWEFAQQAIDTSNRGPGGHGGQAQVNVVVRRHHNRGRYYRGRHYLVRSLRHRHNDQAHQEYEYLEQDDDLAPPSSHHDSVSSLSSNLSRQARHDQLHEYEFELVYDSSVVSVVNHDHHYEYEYQDCPRPVNVVCLVVQHWYWYDDPQFIWIGHRNDIDTQEGCCLQQVCVRVLQVSVVSSLRRSLRRCVRVVHDSPSSSVSRNVQHCCPRPNQCFDWDDFPQEIETGHQDAFLVSLLSVLVSVLVVDDPAFEEEEDEHAQSDDLVGLLSSLLSCLVRHQAYEYEYDPCNVPDDPCPSSVSSVVSNCVNPVPHHYHYDHDQCVSVVVSVVVGDRHYYYYYNDDDCVVVVCVRVVVVVVVVVVVD

Secondary structure (DSSP, 8-state):
-EEEEEEEE-S--SS-SS-EEEEEEE-TT-TT--GGGSTTHHHHHHHH-GGGGG--TTTTSTTHHHHHHHH---HHHHHHHHHHHHHHHTT-----EEEEEEETTEEEEEEE-SSHHHHHHHHHHHHHHHHHHHHT----HHHHHHHHHHHHHHHSPPHHHHHHHHHHHHTT--EEE-TTSSEEEESSGGG-EEEETTEETTSBHHHHHHHHBHHHHHHHHHHTT-----EEEE-SHHHHHHHHHHH-SSEEEEESB-STTTT-EEEE-SHHHHHHHHHHHHTT-S-EEEEE---SEEEEEEEETTEEEEEEEEE--EEE--SSS-HHHHHHHHHT-TTEESSSSSSEEPPP--HHHHHHHHHTT--TT--PPTT-EEE--S---GGGT-EEEE-GGG--HHHHHHHHHHHHHHT-SEEEEEEEES-TTS-GGGTT-EEEEEEES---HHHHS-SBS----HHHHHHHHHTTT------EEEEESSSSHHHHHHHHHHHHHHTT--EEEEETTEEEETTEEEEES---SHHHHHHHHT-TT-SEEEEE--HHHHHHH--SSS-EEEEEE----S-STTBTTB-SHHHHHHHHHHHHHSEEEEEEEEEETT-HHHHHTGGG--SEEEEEES-TT-HHHHHHHHTT--EEEEETTEEEEEETTEEEEEEEGGG-GGGTTTT-HHHHHHHHHHHHHHHHTT--HHHHHHHHHH--HHHHSTTEEEEEEETTEEEEEE---SHHHHHHHHHHHHHH-SSS-EEEEE---TTS-HHHHHHHHHHHHHH-SEEEE---S--TTPPTTHHHHHHHHHHHHH-TTSEEEE-SSHHHHHHHHHHH--TT-EEEEE-S-HHHHHHHHHHHHHHHHHHH-/-EEEEEEEE-S--SS-SS-EEEEEEE-TT-TT--GGGSTTHHHHHHHH-GGGGG--TTS-STTHHHHHHHH---HHHHHHHHHHHHHHHTT-----EEEEEEETTEEEEEEE-SSHHHHHHHHHHHHHHHHHHHHT----HHHHHHHHHHHHHHHSPPHHHHHHHHHHHHTT--EEE-TTSS-EEESSGGG-EEEETTEETTSBHHHHHHHHBHHHHHHHHHHTT-----EEEE-SHHHHHHHHHHH-SSEEEEESB-STTTT-EEEE-SHHHHHHHHHHHHTT-S-EEEEE---SEEEEEEEETTEEEEEEEEE--EEE--SSS-HHHHHHHHHT-TTEESSSSSSEEPPP--HHHHHHHHHTT--TT--PPTT-EEE--S---GGGT-EEEE-GGG--HHHHHHHHHHHHHHT-SEEEEEEEES-TTS-GGGTT-EEEEEEES---HHHHS-SBS----HHHHHHHHHTTT------EEEEESSSSHHHHHHHHHHHHHHTT--EEEEETTEEEETTEEEEES---SHHHHHHHHT-TT-SEEEEE--HHHHHHH--SSS-EEEEEE----S-STTBTTB-SHHHHHHHHHHHHHSEEEEEEEEEETT-HHHHHTGGG--SEEEEEES-TT-HHHHHHHHTT--EEEEETTEEEEEETTEEEEEEEGGG-GGGTTTT-HHHHHHHHHHHHHHHHTT--HHHHHHHHHH--HHHHSTTEEEEEEETTEEEEEE---SHHHHHHHHHHHHHH-SSS-EEEEE---TTS-HHHHHHHHHHHHHH-SEEEE---S--TTPPTTHHHHHHHHHHHHH-TTSEEEE-SSHHHHHHHHHHH--TT-EEEEE-S-HHHHHHHHHHHHHHHHHHH-